Protein 8D3T (pdb70)

B-factor: mean 49.15, std 17.02, range [19.27, 167.58]

InterPro domains:
  IPR008166 Glycosyltransferase family 92 [PF01697] (232-442)

Nearest PDB structures (foldseek):
  8d3t-assembly1_A  TM=9.985E-01  e=8.992E-91  Populus trichocarpa
  7qng-assembly1_A  TM=4.849E-01  e=1.926E-01  Homo sapiens
  8hkq-assembly1_A  TM=5.016E-01  e=3.701E-01  Homo sapiens
  6uea-assembly1_I  TM=3.325E-01  e=2.442E-01  Homo sapiens
  3cm9-assembly1_A  TM=4.339E-01  e=1.015E+00  Homo sapiens

Secondary structure (DSSP, 8-state):
--B---EEE--SS-SEEEEEEEE-SSSEEEEEEEEEPPSSS----SEEEEEEETTS-EEEEEEEEE--S-SSSSSEEEEEEEEE-SS-TTTT---EEEEEEE-S-SS----EEEEEEEE-TT---GGGGSSSPSEEEEEEEEEE-SS--HHHHHHHHHHHHHHH-SSEEEEEEESS---HHHHHHHHHHHHTTSEEEEE-GGGGGGTTSS-HHHHHHHHHHHHTTTTEEEEEE--TTEEEE--TT--HHHHHHHTTT-SEEEEEEEEE-SSEEE--TT--GGGS-HHHH--EEE--SS-----EEEE-GGGEEE--SS--SEESS-EE---TTT-EEEEETT-TT--S-S--EEE-GGGGTS-EEETTEEEEE--TTHHHHHHHHHHHHTTT-/-TTB---EEE--S--SEEEEEEEE-SSSEEEEEEEEEPP-SS----SEEEEEEETTS-EEEEEEEEE--S-SSSSSEEEEEEEEE-SS-TTTT-S-EEEEEEEESSSS-SSEEEEEEEEE-TT---GGGGSSS-S-SEEEEEEEE-SS--HHHHHHHHHHHHHHH-SSEEEEEEESS---HHHHHHHHHHHHTT-EEEEE-GGGGGGTTSS-HHHHHHHHHHHHTTTT-SEEEE--TTEEEE--SS--HHHHHHHTTTEEEEEEEEEEE-SSEEE--TT--GGGS-HHHH--EEE---S-----EEEE-GGGEEE--SSS-SEESSEEE---TTT-EEEEETT-TT--S-S--EEE-GGGGSS-EEETTEEEEE--TTGGGHHHHHHHHHHHH-/-TTB---EEE--S--SEEEEEEEE-SSSEEEEEEEEEPP-SS---SSEEEEEEETTS--EEEEEEEE--S-SSSSSEEEEEEEEE-SS-TTTT---EEEEEEEES-TT-S-EEEEEEEEE-TT---GGGGSSSPS-SEEEEEEEE-SS--HHHHHHHHHHHHHHH-SSEEEEEEESS---HHHHHHHHHHHHTTSEEEEE-GGGGGGTTSS-HHHHHHHHHHHHTTTT-SEEEE--TTEEEE--TT--HHHHHHHTTT-SEEEEEEEEE-SSEEE--TTS-GGGS-HHHH--EEE--SS-----EEEE-GGGEEE--SS--SEESS-EE---TTT-EEEEETT-TT--S-S--EEEPGGGGTS-EEETTEEEEE--TTHHHHHHHHHHHHHHT-/-B---EEE--S--SEEEEEEEE-SSSEEEEEEEEEPP-SS--S-SEEEEEEETTS-EEE-EEEEE--S--SSSSEEEEEEEEE-SS-TTTT---EEEEEEEESSSSTTSEEEEEEEEE-TT---GGGGSSS-S-SEEEEEEEE-SS--HHHHHHHHHHHHHHH-SSEEEEEEESS---HHHHHHHHHHHHTTSEEEEE-GGGGGTTTSS-HHHHHHHHHHHHTTTT-SEEEE--TTEEEE--SS--HHHHHHHTTTEEEEEEEEEEE-SSEEES-TTS-GGGS-HHHH--EEE--SS-----EEEE-GGGEEE--SS--SEESSEEE---TTT-EEEEETT-TT--S-S--EEE-GGGGTS-EEETTEEEEE--TTHHHHHHHHHHHHHHH-

Solvent-accessible surface area: 65461 Å² total; per-residue (Å²): 163,60,138,15,108,21,77,56,53,24,60,16,8,5,4,0,0,22,9,7,18,26,34,2,3,45,50,20,1,2,0,0,0,1,0,10,63,26,35,46,22,67,14,58,55,26,10,72,0,23,1,43,11,105,99,60,71,73,57,149,3,137,30,75,63,16,56,30,12,62,15,34,26,58,19,14,4,0,0,0,0,15,0,46,4,117,66,13,14,0,120,73,42,38,0,2,87,0,15,0,8,0,33,35,5,80,62,69,188,154,60,48,102,12,55,8,29,106,22,115,94,59,66,27,68,97,38,128,39,140,86,120,38,133,38,71,19,2,4,2,2,24,6,9,125,45,86,20,22,24,62,24,0,101,5,0,0,0,1,0,0,80,17,8,21,122,54,2,13,0,0,1,0,1,18,30,0,2,28,106,113,0,108,64,19,0,55,33,1,60,170,64,45,37,5,26,26,0,43,3,107,30,8,69,119,19,81,24,24,9,19,33,53,21,1,3,11,0,0,1,1,10,60,32,23,47,22,1,43,14,2,1,5,7,41,7,21,4,7,0,11,29,32,129,83,30,82,15,139,43,0,13,141,68,8,52,112,53,10,0,0,0,0,38,23,10,21,8,9,10,8,0,0,21,97,38,120,118,49,59,23,112,188,22,16,2,2,23,10,3,9,1,69,14,25,101,122,88,72,112,52,62,68,18,0,0,0,34,1,38,60,0,65,0,0,8,33,62,40,2,138,43,38,106,49,122,48,23,65,154,0,70,108,63,0,67,0,2,29,8,123,77,2,19,101,13,38,42,57,0,5,28,64,93,14,78,94,66,5,111,128,91,79,19,170,37,80,61,55,12,21,36,53,13,37,45,3,62,127,42,4,71,54,0,62,89,48,14,191,128,62,54,81,161,95,52,112,11,123,22,93,44,50,21,66,24,8,7,3,0,1,7,9,7,18,29,35,5,3,59,49,20,2,4,0,0,0,1,0,12,61,4,71,73,19,67,13,106,40,21,12,80,2,41,0,29,14,79,123,57,64,36,61,166,18,124,31,82,63,15,62,28,13,77,22,65,6,61,24,16,4,0,0,0,0,15,0,32,6,117,95,11,9,0,119,96,36,51,0,0,81,0,18,0,21,0,12,12,24,73,73,21,172,103,100,48,91,10,50,7,31,92,19,116,86,54,63,16,63,96,76,122,27,169,79,131,42,121,45,69,20,1,4,2,2,24,6,12,136,45,82,20,21,25,60,24,0,103,6,0,0,0,1,0,0,83,20,8,18,126,54,2,13,1,0,0,0,3,21,32,0,4,22,111,109,0,106,65,16,0,59,37,1,58,186,57,46,36,5,29,23,0,35,4,114,43,6,66,108,15,80,30,23,7,23,32,49,24,1,3,10,0,0,1,1,9,67,34,22,48,17,3,49,15,4,1,6,8,42,6,18,5,7,0,25,34,29,178,75,35,78,15,131,40,0,13,156,76,6,66,119,41,4,1,0,0,1,32,18,10,20,10,10,9,6,0,0,17,95,36,124,99,54,62,21,109,185,21,15,4,2,25,11,2,8,1,70,16,27,95,120,83,76,137,50,72,61,16,1,0,0,36,2,39,58,0,63,0,0,8,38,53,15,3,102,41,38,100,53,115,44,24,58,149,0,67,113,62,0,60,1,2,26,6,112,84,2,12,90,18,39,47,56,1,4,28,66,99,15,87,105,70,5,103,128,84,82,23,171,36,62,64,49,15,20,36,50,16,41,50,4,57,143,44,2,74,57,0,63,69,46,16,155,112,58,55,86,141,112,53,88,11,110,17,90,55,54,22,57,17,8,4,2,0,2,6,9,6,17,30,32,4,2,51,40,24,2,5,0,0,0,1,0,8,28,26,29,41,24,55,13,46,62,30,12,84,0,34,1,35,17,88,113,64,70,62,70,144,2,114,39,100,65,17,67,30,12,64,28,28,24,45,16,12,1,0,0,0,0,17,0,49,4,106,88,17,13,2,140,103,47,35,0,1,69,0,10,0,14,0,45,34,5,63,77,65,209,131,62,40,94,12,53,9,27,100,19,118,100,53,64,29,88,75,73,108,29,122,96,129,37,128,41,72,17,1,4,2,2,24,4,11,123,37,80,21,22,23,64,26,0,106,6,0,0,0,1,0,1,82,19,8,17,127,55,2,14,1,0,1,0,0,17,33,1,0,30,107,112,0,102,63,17,0,60,33,2,59,178,60,42,40,4,48,38,7,40,1,93,24,10,73,106,14,86,22,21,5,19,36,56,23,2,1,10,0,0,0,1,10,67,34,23,38,8,1,51,14,2,1,5,6,40,7,20,5,6,0,28,32,27,173,76,39,82,12,132,44,0,11,164,72,5,63,111,47,6,2,0,0,0,36,22,11,20,8,11,7,8,0,0,11,89,33,121,108,51,78,21,106,199,20,12,3,2,24,9,2,9,0,63,11,30,100,124,87,76,151,64,85,67,19,0,0,0,31,1,47,50,0,67,0,0,8,30,67,51,3,142,41,36,99,51,113,50,26,71,147,1,74,105,67,0,56,0,2,24,6,125,93,2,21,75,14,41,40,55,1,5,32,65,93,15,82,92,68,5,87,135,84,75,20,170,42,83,65,49,11,23,34,55,16,36,48,3,71,141,40,3,79,58,0,51,71,45,10,146,114,63,55,78,175,104,15,102,22,69,55,47,25,68,24,8,4,3,0,1,12,10,6,18,28,30,3,2,52,44,22,2,4,0,0,0,2,0,5,61,8,56,72,19,57,15,102,38,24,13,73,2,13,1,47,10,80,86,68,67,53,68,146,19,160,34,89,58,16,62,30,17,79,12,64,8,58,19,15,0,0,0,0,0,16,0,48,7,104,95,11,21,2,124,100,43,34,0,0,73,0,14,0,15,0,7,7,20,75,63,49,218,86,93,46,99,12,52,9,27,91,18,115,90,55,61,25,70,80,50,130,39,138,87,127,38,127,40,70,17,1,4,2,2,27,4,10,144,36,70,18,21,24,58,25,0,96,6,0,0,0,1,0,1,79,21,8,18,125,53,3,14,0,0,0,0,9,17,34,0,4,28,83,104,0,130,65,16,2,65,41,1,60,189,56,45,37,6,26,46,0,38,3,99,30,14,64,119,13,77,30,27,6,26,33,52,25,2,3,10,0,0,1,1,11,59,32,23,46,21,1,49,17,2,0,7,4,45,8,20,4,7,0,25,28,36,176,69,39,79,15,124,40,0,9,144,67,4,59,141,65,5,1,0,1,0,28,22,16,19,10,10,9,7,0,0,18,93,31,114,117,54,71,20,104,187,22,13,4,2,23,10,2,7,0,69,14,34,102,126,63,64,125,64,71,66,15,1,0,0,36,1,40,53,0,63,0,1,9,40,58,24,4,103,46,42,100,50,144,47,21,64,146,0,66,103,65,0,58,1,2,29,8,107,97,2,30,80,20,35,39,56,1,4,32,69,98,19,81,86,70,4,97,132,94,75,24,168,37,77,62,49,10,16,35,51,16,33,49,5,58,140,38,4,74,56,0,44,64,47,13,142,127,66,51,94

Structure (mmCIF, N/CA/C/O backbone):
data_8D3T
#
_entry.id   8D3T
#
_cell.length_a   70.398
_cell.length_b   83.422
_cell.length_c   94.689
_cell.angle_alpha   76.160
_cell.angle_beta   69.670
_cell.angle_gamma   88.570
#
_symmetry.space_group_name_H-M   'P 1'
#
loop_
_entity.id
_entity.type
_entity.pdbx_description
1 polymer 'Galactan synthase'
2 branched 2-acetamido-2-deoxy-beta-D-glucopyranose-(1-4)-2-acetamido-2-deoxy-beta-D-glucopyranose
3 branched alpha-D-mannopyranose-(1-2)-alpha-D-mannopyranose-(1-2)-alpha-D-mannopyranose-(1-3)-[alpha-D-mannopyranose-(1-6)]beta-D-mannopyranose-(1-4)-2-acetamido-2-deoxy-beta-D-glucopyranose-(1-4)-2-acetamido-2-deoxy-beta-D-glucopyranose
4 branched 2-acetamido-2-deoxy-beta-D-glucopyranose-(1-2)-alpha-D-mannopyranose-(1-3)-[alpha-D-mannopyranose-(1-3)-alpha-D-mannopyranose-(1-6)]beta-D-mannopyranose-(1-4)-2-acetamido-2-deoxy-beta-D-glucopyranose-(1-4)-2-acetamido-2-deoxy-beta-D-glucopyranose
5 non-polymer 2-acetamido-2-deoxy-beta-D-glucopyranose
6 water water
#
loop_
_atom_site.group_PDB
_atom_site.id
_atom_site.type_symbol
_atom_site.label_atom_id
_atom_site.label_alt_id
_atom_site.label_comp_id
_atom_site.label_asym_id
_atom_site.label_entity_id
_atom_site.label_seq_id
_atom_site.pdbx_PDB_ins_code
_atom_site.Cartn_x
_atom_site.Cartn_y
_atom_site.Cartn_z
_atom_site.occupancy
_atom_site.B_iso_or_equiv
_atom_site.auth_seq_id
_atom_site.auth_comp_id
_atom_site.auth_asym_id
_atom_site.auth_atom_id
_atom_site.pdbx_PDB_model_num
ATOM 1 N N . PRO A 1 26 ? -9.52959 -33.25489 8.56833 1.000 91.27581 26 PRO A N 1
ATOM 2 C CA . PRO A 1 26 ? -8.97652 -32.77760 9.84155 1.000 84.84206 26 PRO A CA 1
ATOM 3 C C . PRO A 1 26 ? -7.73131 -31.91153 9.63676 1.000 92.12083 26 PRO A C 1
ATOM 4 O O . PRO A 1 26 ? -7.87149 -30.74173 9.28029 1.000 87.50151 26 PRO A O 1
ATOM 15 N N . ASN A 1 27 ? -6.54091 -32.47102 9.84940 1.000 91.88878 27 ASN A N 1
ATOM 16 C CA . ASN A 1 27 ? -5.29739 -31.73566 9.66489 1.000 84.84022 27 ASN A CA 1
ATOM 17 C C . ASN A 1 27 ? -4.68547 -31.93734 8.28593 1.000 66.32645 27 ASN A C 1
ATOM 18 O O . ASN A 1 27 ? -3.61469 -31.38237 8.01547 1.000 65.18104 27 ASN A O 1
ATOM 29 N N . LYS A 1 28 ? -5.31635 -32.71963 7.41160 1.000 65.80952 28 LYS A N 1
ATOM 30 C CA . LYS A 1 28 ? -4.79642 -32.90743 6.05974 1.000 64.35378 28 LYS A CA 1
ATOM 31 C C . LYS A 1 28 ? -5.09861 -31.64033 5.27210 1.000 62.98031 28 LYS A C 1
ATOM 32 O O . LYS A 1 28 ? -6.23257 -31.40894 4.84519 1.000 67.35116 28 LYS A O 1
ATOM 51 N N . ARG A 1 29 ? -4.07698 -30.81278 5.08277 1.000 59.30584 29 ARG A N 1
ATOM 52 C CA . ARG A 1 29 ? -4.27411 -29.49179 4.51301 1.000 56.39556 29 ARG A CA 1
ATOM 53 C C . ARG A 1 29 ? -4.54386 -29.57696 3.01557 1.000 56.08186 29 ARG A C 1
ATOM 54 O O . ARG A 1 29 ? -4.02733 -30.45066 2.31354 1.000 55.39777 29 ARG A O 1
ATOM 75 N N . ILE A 1 30 ? -5.37180 -28.65314 2.53523 1.000 52.84202 30 ILE A N 1
ATOM 76 C CA . ILE A 1 30 ? -5.80985 -28.61685 1.14824 1.000 51.34994 30 ILE A CA 1
ATOM 77 C C . ILE A 1 30 ? -5.30751 -27.32679 0.51653 1.000 48.79522 30 ILE A C 1
ATOM 78 O O . ILE A 1 30 ? -5.23201 -26.28026 1.16650 1.000 48.69838 30 ILE A O 1
ATOM 94 N N . PHE A 1 31 ? -4.96128 -27.41077 -0.76450 1.000 49.78325 31 PHE A N 1
ATOM 95 C CA . PHE A 1 31 ? -4.50183 -26.26347 -1.54361 1.000 47.90078 31 PHE A CA 1
ATOM 96 C C . PHE A 1 31 ? -5.45304 -26.11409 -2.72582 1.000 48.94874 31 PHE A C 1
ATOM 97 O O . PHE A 1 31 ? -5.32692 -26.82744 -3.72656 1.000 56.55487 31 PHE A O 1
ATOM 114 N N . GLN A 1 32 ? -6.40889 -25.19430 -2.60479 1.000 50.45066 32 GLN A N 1
ATOM 115 C CA . GLN A 1 32 ? -7.44157 -24.99818 -3.61625 1.000 42.04980 32 GLN A CA 1
ATOM 116 C C . GLN A 1 32 ? -6.98586 -23.90227 -4.57409 1.000 39.73401 32 GLN A C 1
ATOM 117 O O . GLN A 1 32 ? -6.84068 -22.74232 -4.17750 1.000 38.60658 32 GLN A O 1
ATOM 131 N N . ALA A 1 33 ? -6.76007 -24.27265 -5.82943 1.000 39.18752 33 ALA A N 1
ATOM 132 C CA . ALA A 1 33 ? -6.33731 -23.32752 -6.85011 1.000 37.16540 33 ALA A CA 1
ATOM 133 C C . ALA A 1 33 ? -7.55027 -22.75214 -7.57091 1.000 37.35664 33 ALA A C 1
ATOM 134 O O . ALA A 1 33 ? -8.57831 -23.41560 -7.72710 1.000 37.76072 33 ALA A O 1
ATOM 141 N N . TYR A 1 34 ? -7.41873 -21.50127 -8.00794 1.000 35.30401 34 TYR A N 1
ATOM 142 C CA . TYR A 1 34 ? -8.49782 -20.80009 -8.68930 1.000 37.57161 34 TYR A CA 1
ATOM 143 C C . TYR A 1 34 ? -7.92411 -19.97792 -9.83133 1.000 32.24469 34 TYR A C 1
ATOM 144 O O . TYR A 1 34 ? -6.94480 -19.24897 -9.64319 1.000 38.20925 34 TYR A O 1
ATOM 162 N N . GLY A 1 35 ? -8.53016 -20.09461 -11.00864 1.000 34.87577 35 GLY A N 1
ATOM 163 C CA . GLY A 1 35 ? -8.24479 -19.20293 -12.11132 1.000 38.14095 35 GLY A CA 1
ATOM 164 C C . GLY A 1 35 ? -7.05555 -19.63033 -12.95223 1.000 39.73014 35 GLY A C 1
ATOM 165 O O . GLY A 1 35 ? -6.30931 -20.55777 -12.63018 1.000 39.66261 35 GLY A O 1
ATOM 169 N N . ASN A 1 36 ? -6.88689 -18.91928 -14.06615 1.000 32.46450 36 ASN A N 1
ATOM 170 C CA . ASN A 1 36 ? -5.78539 -19.13745 -15.00299 1.000 39.92334 36 ASN A CA 1
ATOM 171 C C . ASN A 1 36 ? -5.21534 -17.76815 -15.35964 1.000 38.57407 36 ASN A C 1
ATOM 172 O O . ASN A 1 36 ? -5.76849 -17.06071 -16.20740 1.000 33.08006 36 ASN A O 1
ATOM 183 N N . ALA A 1 37 ? -4.11408 -17.39827 -14.70935 1.000 36.42012 37 ALA A N 1
ATOM 184 C CA . ALA A 1 37 ? -3.49402 -16.09381 -14.89315 1.000 33.24818 37 ALA A CA 1
ATOM 185 C C . ALA A 1 37 ? -2.47615 -16.07311 -16.02442 1.000 35.27419 37 ALA A C 1
ATOM 186 O O . ALA A 1 37 ? -1.94117 -15.00412 -16.33648 1.000 35.93361 37 ALA A O 1
ATOM 193 N N . ALA A 1 38 ? -2.19288 -17.21881 -16.64207 1.000 36.77624 38 ALA A N 1
ATOM 194 C CA . ALA A 1 38 ? -1.23994 -17.27900 -17.74139 1.000 33.24196 38 ALA A CA 1
ATOM 195 C C . ALA A 1 38 ? -1.24726 -18.66328 -18.37396 1.000 35.46510 38 ALA A C 1
ATOM 196 O O . ALA A 1 38 ? -0.73033 -19.62133 -17.78910 1.000 38.33977 38 ALA A O 1
ATOM 203 N N . ALA A 1 39 ? -1.84092 -18.78429 -19.55788 1.000 32.69051 39 ALA A N 1
ATOM 204 C CA . ALA A 1 39 ? -1.79914 -20.04565 -20.27734 1.000 36.56340 39 ALA A CA 1
ATOM 205 C C . ALA A 1 39 ? -0.35210 -20.42652 -20.57296 1.000 33.60467 39 ALA A C 1
ATOM 206 O O . ALA A 1 39 ? 0.55917 -19.59663 -20.52907 1.000 34.87964 39 ALA A O 1
ATOM 213 N N . LEU A 1 40 ? -0.14325 -21.70893 -20.87397 1.000 32.39647 40 LEU A N 1
ATOM 214 C CA . LEU A 1 40 ? 1.19642 -22.16073 -21.23255 1.000 33.72089 40 LEU A CA 1
ATOM 215 C C . LEU A 1 40 ? 1.52005 -21.83155 -22.68391 1.000 34.95454 40 LEU A C 1
ATOM 216 O O . LEU A 1 40 ? 2.64397 -21.42091 -22.99489 1.000 29.73938 40 LEU A O 1
ATOM 232 N N . PHE A 1 41 ? 0.55066 -22.00363 -23.57924 1.000 28.10740 41 PHE A N 1
ATOM 233 C CA . PHE A 1 41 ? 0.74166 -21.71726 -24.99452 1.000 33.45777 41 PHE A CA 1
ATOM 234 C C . PHE A 1 41 ? -0.56072 -21.17983 -25.56180 1.000 36.33869 41 PHE A C 1
ATOM 235 O O . PHE A 1 41 ? -1.63255 -21.72976 -25.28998 1.000 38.73703 41 PHE A O 1
ATOM 252 N N . VAL A 1 42 ? -0.46513 -20.10632 -26.34113 1.000 29.43695 42 VAL A N 1
ATOM 253 C CA . VAL A 1 42 ? -1.60531 -19.52241 -27.03691 1.000 35.46991 42 VAL A CA 1
ATOM 254 C C . VAL A 1 42 ? -1.25650 -19.49870 -28.51645 1.000 33.41168 42 VAL A C 1
ATOM 255 O O . VAL A 1 42 ? -0.42989 -18.68674 -28.95222 1.000 31.80108 42 VAL A O 1
ATOM 268 N N . GLN A 1 43 ? -1.87654 -20.38526 -29.28828 1.000 35.70113 43 GLN A N 1
ATOM 269 C CA . GLN A 1 43 ? -1.60685 -20.46218 -30.71481 1.000 38.23153 43 GLN A CA 1
ATOM 270 C C . GLN A 1 43 ? -2.41617 -19.41746 -31.46758 1.000 32.90511 43 GLN A C 1
ATOM 271 O O . GLN A 1 43 ? -3.60730 -19.22700 -31.20803 1.000 35.23514 43 GLN A O 1
ATOM 285 N N . MET A 1 44 ? -1.75873 -18.73778 -32.40524 1.000 34.99895 44 MET A N 1
ATOM 286 C CA . MET A 1 44 ? -2.44658 -17.89488 -33.37149 1.000 34.82952 44 MET A CA 1
ATOM 287 C C . MET A 1 44 ? -2.44305 -18.47066 -34.77591 1.000 32.65701 44 MET A C 1
ATOM 288 O O . MET A 1 44 ? -3.40964 -18.26712 -35.51516 1.000 31.57492 44 MET A O 1
ATOM 302 N N . GLY A 1 45 ? -1.38901 -19.18385 -35.16038 1.000 31.81770 45 GLY A N 1
ATOM 303 C CA . GLY A 1 45 ? -1.30118 -19.73038 -36.49767 1.000 34.76858 45 GLY A CA 1
ATOM 304 C C . GLY A 1 45 ? -0.25269 -20.81183 -36.64476 1.000 33.50179 45 GLY A C 1
ATOM 305 O O . GLY A 1 45 ? 0.88462 -20.65603 -36.18965 1.000 37.29034 45 GLY A O 1
ATOM 309 N N . ALA A 1 46 ? -0.63598 -21.91862 -37.27205 1.000 34.24929 46 ALA A N 1
ATOM 310 C CA . ALA A 1 46 ? 0.27123 -23.00501 -37.61418 1.000 40.50566 46 ALA A CA 1
ATOM 311 C C . ALA A 1 46 ? 0.38044 -23.06454 -39.13072 1.000 35.81297 46 ALA A C 1
ATOM 312 O O . ALA A 1 46 ? -0.63509 -23.02882 -39.83043 1.000 38.49463 46 ALA A O 1
ATOM 319 N N . TYR A 1 47 ? 1.61611 -23.15006 -39.64583 1.000 37.24573 47 TYR A N 1
ATOM 320 C CA . TYR A 1 47 ? 1.85262 -23.00698 -41.05708 1.000 38.75725 47 TYR A CA 1
ATOM 321 C C . TYR A 1 47 ? 2.89956 -23.95169 -41.61509 1.000 39.43160 47 TYR A C 1
ATOM 322 O O . TYR A 1 47 ? 4.02664 -24.00488 -41.07152 1.000 46.02844 47 TYR A O 1
ATOM 340 N N . ARG A 1 48 ? 2.62311 -24.58264 -42.74720 1.000 40.24954 48 ARG A N 1
ATOM 341 C CA . ARG A 1 48 ? 3.64648 -25.35444 -43.43870 1.000 41.79915 48 ARG A CA 1
ATOM 342 C C . ARG A 1 48 ? 4.58486 -24.39839 -44.16416 1.000 43.88341 48 ARG A C 1
ATOM 343 O O . ARG A 1 48 ? 4.15594 -23.65969 -45.05756 1.000 42.43700 48 ARG A O 1
ATOM 364 N N . GLY A 1 49 ? 5.85612 -24.40517 -43.77812 1.000 43.44752 49 GLY A N 1
ATOM 365 C CA . GLY A 1 49 ? 6.84476 -23.52414 -44.35592 1.000 45.87294 49 GLY A CA 1
ATOM 366 C C . GLY A 1 49 ? 7.64437 -24.10605 -45.49254 1.000 46.63421 49 GLY A C 1
ATOM 367 O O . GLY A 1 49 ? 8.47823 -23.40325 -46.07077 1.000 47.58407 49 GLY A O 1
ATOM 371 N N . GLY A 1 50 ? 7.42147 -25.37012 -45.83650 1.000 49.74460 50 GLY A N 1
ATOM 372 C CA . GLY A 1 50 ? 8.13028 -26.00704 -46.91924 1.000 47.99512 50 GLY A CA 1
ATOM 373 C C . GLY A 1 50 ? 7.82064 -27.48614 -46.97516 1.000 56.03401 50 GLY A C 1
ATOM 374 O O . GLY A 1 50 ? 7.11072 -28.02484 -46.11962 1.000 53.71319 50 GLY A O 1
ATOM 378 N N . PRO A 1 51 ? 8.33800 -28.17439 -47.99417 1.000 62.83706 51 PRO A N 1
ATOM 379 C CA . PRO A 1 51 ? 8.12692 -29.62862 -48.07147 1.000 52.63975 51 PRO A CA 1
ATOM 380 C C . PRO A 1 51 ? 8.44079 -30.36818 -46.78391 1.000 53.30610 51 PRO A C 1
ATOM 381 O O . PRO A 1 51 ? 7.85038 -31.42686 -46.53106 1.000 61.12597 51 PRO A O 1
ATOM 392 N N . THR A 1 52 ? 9.33714 -29.83692 -45.95011 1.000 55.08607 52 THR A N 1
ATOM 393 C CA . THR A 1 52 ? 9.86139 -30.57275 -44.81085 1.000 55.16939 52 THR A CA 1
ATOM 394 C C . THR A 1 52 ? 9.57412 -29.94229 -43.45521 1.000 59.80598 52 THR A C 1
ATOM 395 O O . THR A 1 52 ? 9.79709 -30.60517 -42.43485 1.000 59.36079 52 THR A O 1
ATOM 406 N N . THR A 1 53 ? 9.08803 -28.70415 -43.40401 1.000 50.09982 53 THR A N 1
ATOM 407 C CA . THR A 1 53 ? 9.10130 -27.94312 -42.16411 1.000 48.73245 53 THR A CA 1
ATOM 408 C C . THR A 1 53 ? 7.81578 -27.14608 -41.99265 1.000 52.92721 53 THR A C 1
ATOM 409 O O . THR A 1 53 ? 7.19418 -26.71205 -42.96622 1.000 47.24247 53 THR A O 1
ATOM 420 N N . PHE A 1 54 ? 7.43329 -26.96088 -40.73064 1.000 49.60435 54 PHE A N 1
ATOM 421 C CA . PHE A 1 54 ? 6.27492 -26.17569 -40.33650 1.000 42.18677 54 PHE A CA 1
ATOM 422 C C . PHE A 1 54 ? 6.69964 -25.18611 -39.25764 1.000 52.63848 54 PHE A C 1
ATOM 423 O O . PHE A 1 54 ? 7.79855 -25.27117 -38.70203 1.000 45.26145 54 PHE A O 1
ATOM 440 N N . ALA A 1 55 ? 5.80950 -24.24311 -38.95235 1.000 48.88536 55 ALA A N 1
ATOM 441 C CA . ALA A 1 55 ? 6.02213 -23.30386 -37.86121 1.000 43.38250 55 ALA A CA 1
ATOM 442 C C . ALA A 1 55 ? 4.70240 -23.03586 -37.15923 1.000 36.50027 55 ALA A C 1
ATOM 443 O O . ALA A 1 55 ? 3.65304 -22.94353 -37.80358 1.000 40.49993 55 ALA A O 1
ATOM 450 N N . VAL A 1 56 ? 4.76238 -22.91070 -35.83606 1.000 37.92421 56 VAL A N 1
ATOM 451 C CA . VAL A 1 56 ? 3.60675 -22.57489 -35.01420 1.000 45.43116 56 VAL A CA 1
ATOM 452 C C . VAL A 1 56 ? 3.90837 -21.25533 -34.31965 1.000 37.42001 56 VAL A C 1
ATOM 453 O O . VAL A 1 56 ? 4.86763 -21.16118 -33.54290 1.000 36.40607 56 VAL A O 1
ATOM 466 N N . VAL A 1 57 ? 3.09647 -20.24224 -34.60447 1.000 31.10461 57 VAL A N 1
ATOM 467 C CA . VAL A 1 57 ? 3.28353 -18.89377 -34.08449 1.000 29.61198 57 VAL A CA 1
ATOM 468 C C . VAL A 1 57 ? 2.25258 -18.66206 -32.99076 1.000 33.17669 57 VAL A C 1
ATOM 469 O O . VAL A 1 57 ? 1.05745 -18.90937 -33.19226 1.000 29.36470 57 VAL A O 1
ATOM 482 N N . GLY A 1 58 ? 2.71116 -18.19425 -31.83999 1.000 33.31757 58 GLY A N 1
ATOM 483 C CA . GLY A 1 58 ? 1.80490 -17.95287 -30.74104 1.000 30.50299 58 GLY A CA 1
ATOM 484 C C . GLY A 1 58 ? 2.49344 -17.28520 -29.57674 1.000 31.37401 58 GLY A C 1
ATOM 485 O O . GLY A 1 58 ? 3.54993 -16.66985 -29.72515 1.000 27.74081 58 GLY A O 1
ATOM 489 N N . LEU A 1 59 ? 1.87124 -17.41622 -28.40826 1.000 34.34715 59 LEU A N 1
ATOM 490 C CA . LEU A 1 59 ? 2.35885 -16.82127 -27.17553 1.000 34.21873 59 LEU A CA 1
ATOM 491 C C . LEU A 1 59 ? 2.70571 -17.91888 -26.18266 1.000 33.15937 59 LEU A C 1
ATOM 492 O O . LEU A 1 59 ? 2.13853 -19.01504 -26.22118 1.000 35.98301 59 LEU A O 1
ATOM 508 N N . ALA A 1 60 ? 3.63946 -17.61574 -25.28390 1.000 33.90216 60 ALA A N 1
ATOM 509 C CA . ALA A 1 60 ? 4.10379 -18.58672 -24.30723 1.000 29.08300 60 ALA A CA 1
ATOM 510 C C . ALA A 1 60 ? 4.35319 -17.90438 -22.97325 1.000 28.41549 60 ALA A C 1
ATOM 511 O O . ALA A 1 60 ? 4.80336 -16.75731 -22.92385 1.000 27.88234 60 ALA A O 1
ATOM 518 N N . SER A 1 61 ? 4.04671 -18.61920 -21.89376 1.000 32.23287 61 SER A N 1
ATOM 519 C CA . SER A 1 61 ? 4.41705 -18.17944 -20.55751 1.000 30.72614 61 SER A CA 1
ATOM 520 C C . SER A 1 61 ? 5.85221 -18.60698 -20.28007 1.000 28.95957 61 SER A C 1
ATOM 521 O O . SER A 1 61 ? 6.23377 -19.74610 -20.56407 1.000 33.72533 61 SER A O 1
ATOM 529 N N . LYS A 1 62 ? 6.64445 -17.69938 -19.74126 1.000 29.97465 62 LYS A N 1
ATOM 530 C CA . LYS A 1 62 ? 8.03371 -18.03141 -19.47319 1.000 41.12390 62 LYS A CA 1
ATOM 531 C C . LYS A 1 62 ? 8.15033 -18.86588 -18.19805 1.000 34.49688 62 LYS A C 1
ATOM 532 O O . LYS A 1 62 ? 7.34983 -18.71207 -17.27236 1.000 39.76678 62 LYS A O 1
ATOM 551 N N . PRO A 1 63 ? 9.13352 -19.76256 -18.12917 1.000 37.43142 63 PRO A N 1
ATOM 552 C CA . PRO A 1 63 ? 9.37302 -20.49166 -16.87837 1.000 39.88367 63 PRO A CA 1
ATOM 553 C C . PRO A 1 63 ? 10.06965 -19.60748 -15.85743 1.000 39.06211 63 PRO A C 1
ATOM 554 O O . PRO A 1 63 ? 10.92356 -18.78487 -16.19667 1.000 47.14348 63 PRO A O 1
ATOM 565 N N . ILE A 1 64 ? 9.69610 -19.78483 -14.59311 1.000 39.96666 64 ILE A N 1
ATOM 566 C CA . ILE A 1 64 ? 10.18759 -18.95132 -13.50017 1.000 37.82921 64 ILE A CA 1
ATOM 567 C C . ILE A 1 64 ? 10.94380 -19.86410 -12.54089 1.000 41.86621 64 ILE A C 1
ATOM 568 O O . ILE A 1 64 ? 10.33880 -20.58068 -11.73545 1.000 41.87841 64 ILE A O 1
ATOM 584 N N . HIS A 1 65 ? 12.27079 -19.84230 -12.62843 1.000 42.39101 65 HIS A N 1
ATOM 585 C CA . HIS A 1 65 ? 13.16920 -20.56444 -11.72992 1.000 42.54696 65 HIS A CA 1
ATOM 586 C C . HIS A 1 65 ? 13.01676 -22.07741 -11.81757 1.000 41.69117 65 HIS A C 1
ATOM 587 O O . HIS A 1 65 ? 13.50112 -22.79785 -10.93767 1.000 44.75081 65 HIS A O 1
ATOM 601 N N . VAL A 1 66 ? 12.35985 -22.58183 -12.85586 1.000 42.47010 66 VAL A N 1
ATOM 602 C CA . VAL A 1 66 ? 12.26436 -24.01264 -13.10823 1.000 41.93496 66 VAL A CA 1
ATOM 603 C C . VAL A 1 66 ? 12.81087 -24.27287 -14.50344 1.000 43.96034 66 VAL A C 1
ATOM 604 O O . VAL A 1 66 ? 12.61049 -23.46659 -15.41817 1.000 54.65039 66 VAL A O 1
ATOM 617 N N . PHE A 1 67 ? 13.51281 -25.38945 -14.66204 1.000 43.10101 67 PHE A N 1
ATOM 618 C CA . PHE A 1 67 ? 14.14292 -25.71099 -15.93514 1.000 48.17326 67 PHE A CA 1
ATOM 619 C C . PHE A 1 67 ? 13.11221 -26.34317 -16.86126 1.000 52.52151 67 PHE A C 1
ATOM 620 O O . PHE A 1 67 ? 12.51988 -27.37623 -16.53009 1.000 57.75961 67 PHE A O 1
ATOM 637 N N . ARG A 1 68 ? 12.89538 -25.71834 -18.01363 1.000 51.35856 68 ARG A N 1
ATOM 638 C CA . ARG A 1 68 ? 11.97639 -26.21376 -19.03128 1.000 46.28485 68 ARG A CA 1
ATOM 639 C C . ARG A 1 68 ? 12.79749 -26.58213 -20.26022 1.000 43.27769 68 ARG A C 1
ATOM 640 O O . ARG A 1 68 ? 13.30246 -25.70006 -20.96188 1.000 46.63388 68 ARG A O 1
ATOM 661 N N . LEU A 1 69 ? 12.93727 -27.87900 -20.51424 1.000 42.74304 69 LEU A N 1
ATOM 662 C CA . LEU A 1 69 ? 13.64877 -28.33572 -21.70149 1.000 57.73901 69 LEU A CA 1
ATOM 663 C C . LEU A 1 69 ? 13.26524 -29.77473 -22.02698 1.000 51.82596 69 LEU A C 1
ATOM 664 O O . LEU A 1 69 ? 13.47616 -30.67516 -21.20512 1.000 49.59004 69 LEU A O 1
ATOM 680 N N . PRO A 1 70 ? 12.70579 -30.03706 -23.21640 1.000 55.11289 70 PRO A N 1
ATOM 681 C CA . PRO A 1 70 ? 12.38293 -29.07897 -24.28611 1.000 45.59487 70 PRO A CA 1
ATOM 682 C C . PRO A 1 70 ? 11.16917 -28.22995 -23.94006 1.000 47.82909 70 PRO A C 1
ATOM 683 O O . PRO A 1 70 ? 10.33813 -28.63164 -23.13122 1.000 54.82854 70 PRO A O 1
ATOM 694 N N . TRP A 1 71 ? 11.04642 -27.04046 -24.52938 1.000 48.76569 71 TRP A N 1
ATOM 695 C CA . TRP A 1 71 ? 9.79547 -26.30170 -24.41422 1.000 52.20845 71 TRP A CA 1
ATOM 696 C C . TRP A 1 71 ? 8.67746 -27.01818 -25.15954 1.000 42.89346 71 TRP A C 1
ATOM 697 O O . TRP A 1 71 ? 7.52108 -27.00560 -24.72144 1.000 45.51596 71 TRP A O 1
ATOM 718 N N . TYR A 1 72 ? 9.00511 -27.65258 -26.28548 1.000 45.00178 72 TYR A N 1
ATOM 719 C CA . TYR A 1 72 ? 8.00304 -28.23750 -27.16117 1.000 42.69646 72 TYR A CA 1
ATOM 720 C C . TYR A 1 72 ? 8.52486 -29.52588 -27.78238 1.000 48.23483 72 TYR A C 1
ATOM 721 O O . TYR A 1 72 ? 9.72476 -29.81127 -27.77083 1.000 54.25330 72 TYR A O 1
ATOM 739 N N . LYS A 1 73 ? 7.58831 -30.30201 -28.32441 1.000 53.61430 73 LYS A N 1
ATOM 740 C CA . LYS A 1 73 ? 7.88123 -31.45677 -29.15977 1.000 51.73310 73 LYS A CA 1
ATOM 741 C C . LYS A 1 73 ? 6.85319 -31.49088 -30.27974 1.000 62.28941 73 LYS A C 1
ATOM 742 O O . LYS A 1 73 ? 5.67119 -31.21761 -30.04991 1.000 56.42848 73 LYS A O 1
ATOM 761 N N . CYS A 1 74 ? 7.29852 -31.82521 -31.48660 1.000 59.65317 74 CYS A N 1
ATOM 762 C CA . CYS A 1 74 ? 6.42752 -31.88633 -32.65087 1.000 62.44326 74 CYS A CA 1
ATOM 763 C C . CYS A 1 74 ? 6.30078 -33.32471 -33.13230 1.000 65.42366 74 CYS A C 1
ATOM 764 O O . CYS A 1 74 ? 7.29392 -34.05601 -33.21136 1.000 62.12273 74 CYS A O 1
ATOM 771 N N . GLU A 1 75 ? 5.07045 -33.72310 -33.44454 1.000 62.30653 75 GLU A N 1
ATOM 772 C CA . GLU A 1 75 ? 4.77387 -35.05101 -33.95956 1.000 61.69189 75 GLU A CA 1
ATOM 773 C C . GLU A 1 75 ? 3.72501 -34.92087 -35.05089 1.000 61.08094 75 GLU A C 1
ATOM 774 O O . GLU A 1 75 ? 2.80577 -34.10465 -34.94286 1.000 57.72498 75 GLU A O 1
ATOM 786 N N . TRP A 1 76 ? 3.86910 -35.72091 -36.10348 1.000 73.30518 76 TRP A N 1
ATOM 787 C CA . TRP A 1 76 ? 2.90693 -35.76206 -37.19895 1.000 68.07607 76 TRP A CA 1
ATOM 788 C C . TRP A 1 76 ? 2.18146 -37.10014 -37.14299 1.000 70.99056 76 TRP A C 1
ATOM 789 O O . TRP A 1 76 ? 2.78600 -38.15181 -37.37918 1.000 72.16816 76 TRP A O 1
ATOM 810 N N . ILE A 1 77 ? 0.89296 -37.05836 -36.82524 1.000 59.66197 77 ILE A N 1
ATOM 811 C CA . ILE A 1 77 ? 0.04024 -38.23993 -36.83517 1.000 70.23953 77 ILE A CA 1
ATOM 812 C C . ILE A 1 77 ? -0.65985 -38.26975 -38.18547 1.000 73.75858 77 ILE A C 1
ATOM 813 O O . ILE A 1 77 ? -1.57516 -37.47751 -38.43992 1.000 63.02188 77 ILE A O 1
ATOM 829 N N . SER A 1 78 ? -0.23124 -39.17453 -39.05355 1.000 80.21158 78 SER A N 1
ATOM 830 C CA . SER A 1 78 ? -0.79582 -39.28475 -40.38698 1.000 80.18062 78 SER A CA 1
ATOM 831 C C . SER A 1 78 ? -2.03437 -40.17161 -40.37299 1.000 79.70258 78 SER A C 1
ATOM 832 O O . SER A 1 78 ? -2.22861 -41.00267 -39.48151 1.000 81.46376 78 SER A O 1
ATOM 840 N N . ASN A 1 79 ? -2.88845 -39.97572 -41.37901 1.000 85.98320 79 ASN A N 1
ATOM 841 C CA . ASN A 1 79 ? -4.02045 -40.87019 -41.57944 1.000 80.51978 79 ASN A CA 1
ATOM 842 C C . ASN A 1 79 ? -3.57927 -42.28004 -41.96218 1.000 88.81390 79 ASN A C 1
ATOM 843 O O . ASN A 1 79 ? -4.41058 -43.19470 -41.94367 1.000 92.31039 79 ASN A O 1
ATOM 854 N N . ASN A 1 80 ? -2.29837 -42.47440 -42.30463 1.000 96.88769 80 ASN A N 1
ATOM 855 C CA . ASN A 1 80 ? -1.76133 -43.81156 -42.54615 1.000 83.69537 80 ASN A CA 1
ATOM 856 C C . ASN A 1 80 ? -1.71409 -44.64983 -41.27385 1.000 84.07101 80 ASN A C 1
ATOM 857 O O . ASN A 1 80 ? -1.63594 -45.88141 -41.35763 1.000 84.89219 80 ASN A O 1
ATOM 866 N N . GLY A 1 81 ? -1.73662 -44.01261 -40.10241 1.000 90.10173 81 GLY A N 1
ATOM 867 C CA . GLY A 1 81 ? -1.56095 -44.70722 -38.84217 1.000 95.32496 81 GLY A CA 1
ATOM 868 C C . GLY A 1 81 ? -0.28044 -44.32691 -38.12556 1.000 98.79246 81 GLY A C 1
ATOM 869 O O . GLY A 1 81 ? -0.30118 -43.98036 -36.93937 1.000 83.95830 81 GLY A O 1
ATOM 873 N N . SER A 1 82 ? 0.84304 -44.37619 -38.84210 1.000 97.58493 82 SER A N 1
ATOM 874 C CA . SER A 1 82 ? 2.15690 -44.15229 -38.24948 1.000 90.07302 82 SER A CA 1
ATOM 875 C C . SER A 1 82 ? 2.27273 -42.78832 -37.58068 1.000 90.22214 82 SER A C 1
ATOM 876 O O . SER A 1 82 ? 1.33334 -41.98654 -37.61161 1.000 94.55998 82 SER A O 1
ATOM 884 N N . SER A 1 83 ? 3.42785 -42.52240 -36.97351 1.000 92.99888 83 SER A N 1
ATOM 885 C CA . SER A 1 83 ? 3.69118 -41.24851 -36.31191 1.000 87.10765 83 SER A CA 1
ATOM 886 C C . SER A 1 83 ? 5.19128 -41.00771 -36.33337 1.000 84.96425 83 SER A C 1
ATOM 887 O O . SER A 1 83 ? 5.95551 -41.83099 -35.81946 1.000 72.60509 83 SER A O 1
ATOM 895 N N . ILE A 1 84 ? 5.61119 -39.89121 -36.92277 1.000 71.10252 84 ILE A N 1
ATOM 896 C CA . ILE A 1 84 ? 7.02028 -39.53576 -37.03653 1.000 62.21069 84 ILE A CA 1
ATOM 897 C C . ILE A 1 84 ? 7.28044 -38.30782 -36.17469 1.000 68.63506 84 ILE A C 1
ATOM 898 O O . ILE A 1 84 ? 6.51238 -37.33916 -36.21302 1.000 76.34707 84 ILE A O 1
ATOM 914 N N . ARG A 1 85 ? 8.35703 -38.35475 -35.39780 1.000 67.63419 85 ARG A N 1
ATOM 915 C CA . ARG A 1 85 ? 8.77723 -37.22674 -34.58266 1.000 58.46205 85 ARG A CA 1
ATOM 916 C C . ARG A 1 85 ? 9.65130 -36.28996 -35.40639 1.000 56.78247 85 ARG A C 1
ATOM 917 O O . ARG A 1 85 ? 10.35314 -36.71411 -36.32843 1.000 60.92766 85 ARG A O 1
ATOM 938 N N . ALA A 1 86 ? 9.59986 -35.00617 -35.06612 1.000 52.33873 86 ALA A N 1
ATOM 939 C CA . ALA A 1 86 ? 10.37808 -33.98538 -35.74747 1.000 57.31985 86 ALA A CA 1
ATOM 940 C C . ALA A 1 86 ? 11.30643 -33.28615 -34.76560 1.000 56.38187 86 ALA A C 1
ATOM 941 O O . ALA A 1 86 ? 11.06495 -33.26012 -33.55568 1.000 59.06705 86 ALA A O 1
ATOM 948 N N . LYS A 1 87 ? 12.38302 -32.72135 -35.30607 1.000 63.28784 87 LYS A N 1
ATOM 949 C CA . LYS A 1 87 ? 13.24108 -31.84229 -34.52398 1.000 61.81274 87 LYS A CA 1
ATOM 950 C C . LYS A 1 87 ? 12.49170 -30.54706 -34.24501 1.000 60.94684 87 LYS A C 1
ATOM 951 O O . LYS A 1 87 ? 12.03636 -29.87202 -35.17589 1.000 49.68019 87 LYS A O 1
ATOM 970 N N . ALA A 1 88 ? 12.35052 -30.20600 -32.96709 1.000 51.67306 88 ALA A N 1
ATOM 971 C CA . ALA A 1 88 ? 11.59610 -29.03443 -32.54613 1.000 47.23763 88 ALA A CA 1
ATOM 972 C C . ALA A 1 88 ? 12.51914 -28.05855 -31.83405 1.000 48.44716 88 ALA A C 1
ATOM 973 O O . ALA A 1 88 ? 13.32693 -28.45842 -30.99079 1.000 54.44378 88 ALA A O 1
ATOM 980 N N . TYR A 1 89 ? 12.39620 -26.78009 -32.18206 1.000 47.68169 89 TYR A N 1
ATOM 981 C CA . TYR A 1 89 ? 13.09034 -25.72372 -31.46527 1.000 42.14409 89 TYR A CA 1
ATOM 982 C C . TYR A 1 89 ? 12.25737 -24.45666 -31.56162 1.000 43.98297 89 TYR A C 1
ATOM 983 O O . TYR A 1 89 ? 11.38418 -24.32542 -32.42468 1.000 43.27742 89 TYR A O 1
ATOM 1001 N N . LYS A 1 90 ? 12.53137 -23.52838 -30.65312 1.000 47.77764 90 LYS A N 1
ATOM 1002 C CA . LYS A 1 90 ? 11.74146 -22.31934 -30.49863 1.000 47.57630 90 LYS A CA 1
ATOM 1003 C C . LYS A 1 90 ? 12.60347 -21.09261 -30.75688 1.000 41.20501 90 LYS A C 1
ATOM 1004 O O . LYS A 1 90 ? 13.83531 -21.15790 -30.75955 1.000 42.55502 90 LYS A O 1
ATOM 1023 N N . MET A 1 91 ? 11.93106 -19.96676 -30.97418 1.000 43.35041 91 MET A N 1
ATOM 1024 C CA . MET A 1 91 ? 12.58124 -18.67080 -31.09065 1.000 34.10000 91 MET A CA 1
ATOM 1025 C C . MET A 1 91 ? 11.70221 -17.64052 -30.39741 1.000 33.72533 91 MET A C 1
ATOM 1026 O O . MET A 1 91 ? 10.47943 -17.64782 -30.56254 1.000 38.33227 91 MET A O 1
ATOM 1040 N N . LEU A 1 92 ? 12.33081 -16.76647 -29.60942 1.000 34.00114 92 LEU A N 1
ATOM 1041 C CA . LEU A 1 92 ? 11.63677 -15.75828 -28.81026 1.000 32.05697 92 LEU A CA 1
ATOM 1042 C C . LEU A 1 92 ? 12.06554 -14.38432 -29.31110 1.000 27.95163 92 LEU A C 1
ATOM 1043 O O . LEU A 1 92 ? 12.95090 -13.74428 -28.72250 1.000 32.20778 92 LEU A O 1
ATOM 1059 N N . PRO A 1 93 ? 11.44712 -13.88928 -30.38664 1.000 33.75552 93 PRO A N 1
ATOM 1060 C CA . PRO A 1 93 ? 11.96758 -12.68488 -31.04916 1.000 32.08396 93 PRO A CA 1
ATOM 1061 C C . PRO A 1 93 ? 11.62365 -11.36466 -30.37382 1.000 29.70581 93 PRO A C 1
ATOM 1062 O O . PRO A 1 93 ? 12.21444 -10.34178 -30.74646 1.000 31.76761 93 PRO A O 1
ATOM 1073 N N . ASP A 1 94 ? 10.70666 -11.33229 -29.40837 1.000 26.17801 94 ASP A N 1
ATOM 1074 C CA . ASP A 1 94 ? 10.34944 -10.06824 -28.78064 1.000 29.97623 94 ASP A CA 1
ATOM 1075 C C . ASP A 1 94 ? 11.29703 -9.78452 -27.61272 1.000 26.27441 94 ASP A C 1
ATOM 1076 O O . ASP A 1 94 ? 12.26731 -10.50954 -27.37624 1.000 29.93588 94 ASP A O 1
ATOM 1085 N N . TRP A 1 95 ? 11.01382 -8.71579 -26.86464 1.000 28.00375 95 TRP A N 1
ATOM 1086 C CA . TRP A 1 95 ? 11.93622 -8.25979 -25.83027 1.000 27.82982 95 TRP A CA 1
ATOM 1087 C C . TRP A 1 95 ? 12.23011 -9.34664 -24.80553 1.000 27.98742 95 TRP A C 1
ATOM 1088 O O . TRP A 1 95 ? 13.31674 -9.36346 -24.21692 1.000 27.51872 95 TRP A O 1
ATOM 1109 N N . GLY A 1 96 ? 11.28388 -10.25226 -24.57498 1.000 26.69715 96 GLY A N 1
ATOM 1110 C CA . GLY A 1 96 ? 11.46852 -11.31528 -23.61237 1.000 32.39004 96 GLY A CA 1
ATOM 1111 C C . GLY A 1 96 ? 11.17472 -10.94305 -22.17612 1.000 30.22679 96 GLY A C 1
ATOM 1112 O O . GLY A 1 96 ? 11.33424 -11.79442 -21.29184 1.000 35.35226 96 GLY A O 1
ATOM 1116 N N . TYR A 1 97 ? 10.75732 -9.70851 -21.91154 1.000 31.15985 97 TYR A N 1
ATOM 1117 C CA . TYR A 1 97 ? 10.40552 -9.28962 -20.56312 1.000 29.06205 97 TYR A CA 1
ATOM 1118 C C . TYR A 1 97 ? 9.38115 -8.16830 -20.64765 1.000 26.92675 97 TYR A C 1
ATOM 1119 O O . TYR A 1 97 ? 9.21279 -7.53078 -21.68963 1.000 26.03827 97 TYR A O 1
ATOM 1137 N N . GLY A 1 98 ? 8.69708 -7.93506 -19.53025 1.000 27.79857 98 GLY A N 1
ATOM 1138 C CA . GLY A 1 98 ? 7.72141 -6.87265 -19.43743 1.000 30.11228 98 GLY A CA 1
ATOM 1139 C C . GLY A 1 98 ? 6.29459 -7.26755 -19.74732 1.000 27.13868 98 GLY A C 1
ATOM 1140 O O . GLY A 1 98 ? 5.40085 -6.41695 -19.64301 1.000 34.26112 98 GLY A O 1
ATOM 1144 N N . ARG A 1 99 ? 6.04530 -8.51886 -20.12469 1.000 26.79681 99 ARG A N 1
ATOM 1145 C CA . ARG A 1 99 ? 4.69746 -8.97492 -20.42693 1.000 30.57761 99 ARG A CA 1
ATOM 1146 C C . ARG A 1 99 ? 4.50870 -10.39387 -19.91287 1.000 28.62778 99 ARG A C 1
ATOM 1147 O O . ARG A 1 99 ? 5.46232 -11.17091 -19.82136 1.000 28.00058 99 ARG A O 1
ATOM 1168 N N . VAL A 1 100 ? 3.25659 -10.72118 -19.58232 1.000 27.33046 100 VAL A N 1
ATOM 1169 C CA . VAL A 1 100 ? 2.93186 -12.06711 -19.11693 1.000 29.35215 100 VAL A CA 1
ATOM 1170 C C . VAL A 1 100 ? 3.41021 -13.10477 -20.12229 1.000 28.67423 100 VAL A C 1
ATOM 1171 O O . VAL A 1 100 ? 3.97655 -14.13901 -19.75024 1.000 38.51565 100 VAL A O 1
ATOM 1184 N N . TYR A 1 101 ? 3.18999 -12.84727 -21.40791 1.000 29.39246 101 TYR A N 1
ATOM 1185 C CA . TYR A 1 101 ? 3.54884 -13.77576 -22.46588 1.000 31.05273 101 TYR A CA 1
ATOM 1186 C C . TYR A 1 101 ? 4.70374 -13.22968 -23.29428 1.000 32.09280 101 TYR A C 1
ATOM 1187 O O . TYR A 1 101 ? 4.89225 -12.01532 -23.41018 1.000 31.43898 101 TYR A O 1
ATOM 1205 N N . THR A 1 102 ? 5.47184 -14.14855 -23.86752 1.000 30.52958 102 THR A N 1
ATOM 1206 C CA . THR A 1 102 ? 6.49283 -13.84083 -24.85704 1.000 26.60621 102 THR A CA 1
ATOM 1207 C C . THR A 1 102 ? 6.07648 -14.46330 -26.18188 1.000 30.43719 102 THR A C 1
ATOM 1208 O O . THR A 1 102 ? 5.52886 -15.57082 -26.20985 1.000 32.53628 102 THR A O 1
ATOM 1219 N N . VAL A 1 103 ? 6.31898 -13.74672 -27.27876 1.000 32.10532 103 VAL A N 1
ATOM 1220 C CA . VAL A 1 103 ? 5.99200 -14.28523 -28.59137 1.000 26.02501 103 VAL A CA 1
ATOM 1221 C C . VAL A 1 103 ? 6.93611 -15.43601 -28.90192 1.000 28.86121 103 VAL A C 1
ATOM 1222 O O . VAL A 1 103 ? 8.14497 -15.36183 -28.64050 1.000 33.45953 103 VAL A O 1
ATOM 1235 N N . VAL A 1 104 ? 6.38918 -16.51341 -29.45543 1.000 30.99858 104 VAL A N 1
ATOM 1236 C CA . VAL A 1 104 ? 7.15134 -17.72515 -29.72210 1.000 37.15568 104 VAL A CA 1
ATOM 1237 C C . VAL A 1 104 ? 6.87275 -18.18816 -31.14252 1.000 30.91803 104 VAL A C 1
ATOM 1238 O O . VAL A 1 104 ? 5.74451 -18.08107 -31.63457 1.000 31.05720 104 VAL A O 1
ATOM 1251 N N . VAL A 1 105 ? 7.91033 -18.69849 -31.79974 1.000 31.88369 105 VAL A N 1
ATOM 1252 C CA . VAL A 1 105 ? 7.79009 -19.39215 -33.07498 1.000 34.40346 105 VAL A CA 1
ATOM 1253 C C . VAL A 1 105 ? 8.36994 -20.78406 -32.86673 1.000 40.96153 105 VAL A C 1
ATOM 1254 O O . VAL A 1 105 ? 9.58518 -20.93748 -32.68570 1.000 43.04930 105 VAL A O 1
ATOM 1267 N N . VAL A 1 106 ? 7.50812 -21.79658 -32.87446 1.000 36.52936 106 VAL A N 1
ATOM 1268 C CA . VAL A 1 106 ? 7.93834 -23.18054 -32.71483 1.000 39.08485 106 VAL A CA 1
ATOM 1269 C C . VAL A 1 106 ? 8.19909 -23.76094 -34.09778 1.000 43.11753 106 VAL A C 1
ATOM 1270 O O . VAL A 1 106 ? 7.29594 -23.82346 -34.93753 1.000 43.37283 106 VAL A O 1
ATOM 1283 N N . ASN A 1 107 ? 9.43410 -24.19453 -34.32933 1.000 43.05848 107 ASN A N 1
ATOM 1284 C CA . ASN A 1 107 ? 9.86984 -24.70097 -35.62270 1.000 38.72860 107 ASN A CA 1
ATOM 1285 C C . ASN A 1 107 ? 9.93636 -26.22056 -35.56834 1.000 44.99182 107 ASN A C 1
ATOM 1286 O O . ASN A 1 107 ? 10.72357 -26.78506 -34.80110 1.000 52.72362 107 ASN A O 1
ATOM 1296 N N . CYS A 1 108 ? 9.10972 -26.87725 -36.37929 1.000 51.94076 108 CYS A N 1
ATOM 1297 C CA . CYS A 1 108 ? 9.08133 -28.33178 -36.48409 1.000 54.85250 108 CYS A CA 1
ATOM 1298 C C . CYS A 1 108 ? 9.57503 -28.71543 -37.87342 1.000 57.54950 108 CYS A C 1
ATOM 1299 O O . CYS A 1 108 ? 8.92346 -28.40421 -38.87697 1.000 57.14229 108 CYS A O 1
ATOM 1306 N N . THR A 1 109 ? 10.71956 -29.38874 -37.93079 1.000 56.74534 109 THR A N 1
ATOM 1307 C CA . THR A 1 109 ? 11.31700 -29.82499 -39.18376 1.000 60.34505 109 THR A CA 1
ATOM 1308 C C . THR A 1 109 ? 11.47263 -31.33956 -39.17254 1.000 61.25929 109 THR A C 1
ATOM 1309 O O . THR A 1 109 ? 11.92027 -31.92011 -38.17851 1.000 53.40193 109 THR A O 1
ATOM 1320 N N . PHE A 1 110 ? 11.10017 -31.97224 -40.28422 1.000 63.08316 110 PHE A N 1
ATOM 1321 C CA . PHE A 1 110 ? 11.16438 -33.41679 -40.41935 1.000 51.47991 110 PHE A CA 1
ATOM 1322 C C . PHE A 1 110 ? 12.27946 -33.81580 -41.38272 1.000 63.70504 110 PHE A C 1
ATOM 1323 O O . PHE A 1 110 ? 12.65289 -33.03562 -42.26447 1.000 60.30699 110 PHE A O 1
ATOM 1340 N N . PRO A 1 111 ? 12.83030 -35.02558 -41.24598 1.000 55.16077 111 PRO A N 1
ATOM 1341 C CA . PRO A 1 111 ? 13.84603 -35.46774 -42.21708 1.000 64.97831 111 PRO A CA 1
ATOM 1342 C C . PRO A 1 111 ? 13.27691 -35.66103 -43.60792 1.000 66.58226 111 PRO A C 1
ATOM 1343 O O . PRO A 1 111 ? 14.02390 -35.57216 -44.59081 1.000 67.06088 111 PRO A O 1
ATOM 1354 N N . VAL A 1 112 ? 11.97477 -35.91849 -43.71495 1.000 71.08647 112 VAL A N 1
ATOM 1355 C CA . VAL A 1 112 ? 11.28779 -36.06462 -44.99479 1.000 76.03868 112 VAL A CA 1
ATOM 1356 C C . VAL A 1 112 ? 9.87560 -35.49872 -44.82274 1.000 65.95126 112 VAL A C 1
ATOM 1357 O O . VAL A 1 112 ? 9.33886 -35.49098 -43.72052 1.000 71.95882 112 VAL A O 1
ATOM 1370 N N . ASN A 1 113 ? 9.27651 -35.03592 -45.92862 1.000 77.58830 113 ASN A N 1
ATOM 1371 C CA . ASN A 1 113 ? 7.90275 -34.54609 -45.87561 1.000 74.01816 113 ASN A CA 1
ATOM 1372 C C . ASN A 1 113 ? 7.02502 -35.61364 -45.23374 1.000 65.20093 113 ASN A C 1
ATOM 1373 O O . ASN A 1 113 ? 6.80637 -36.66631 -45.83686 1.000 79.01772 113 ASN A O 1
ATOM 1384 N N . PRO A 1 114 ? 6.52769 -35.38712 -44.01212 1.000 59.26466 114 PRO A N 1
ATOM 1385 C CA . PRO A 1 114 ? 5.71919 -36.42754 -43.33753 1.000 64.47679 114 PRO A CA 1
ATOM 1386 C C . PRO A 1 114 ? 4.43992 -36.70529 -44.04159 1.000 67.10777 114 PRO A C 1
ATOM 1387 O O . PRO A 1 114 ? 3.72542 -37.65743 -43.65941 1.000 63.39340 114 PRO A O 1
ATOM 1398 N N . ASN A 1 115 ? 4.05077 -35.91222 -45.06241 1.000 66.10423 115 ASN A N 1
ATOM 1399 C CA . ASN A 1 115 ? 2.87345 -36.11237 -45.85811 1.000 73.68961 115 ASN A CA 1
ATOM 1400 C C . ASN A 1 115 ? 3.20619 -36.17106 -47.34325 1.000 80.23345 115 ASN A C 1
ATOM 1401 O O . ASN A 1 115 ? 2.56672 -35.64530 -48.19471 1.000 86.58582 115 ASN A O 1
ATOM 1412 N N . GLN A 1 116 ? 4.36296 -36.79180 -47.70965 1.000 77.50389 116 GLN A N 1
ATOM 1413 C CA . GLN A 1 116 ? 4.64609 -37.04793 -49.09543 1.000 84.55316 116 GLN A CA 1
ATOM 1414 C C . GLN A 1 116 ? 3.59470 -37.91684 -49.70624 1.000 81.77497 116 GLN A C 1
ATOM 1415 O O . GLN A 1 116 ? 3.19955 -37.77140 -50.85917 1.000 89.91379 116 GLN A O 1
ATOM 1429 N N . ASP A 1 117 ? 3.05456 -38.83645 -48.85748 1.000 85.09314 117 ASP A N 1
ATOM 1430 C CA . ASP A 1 117 ? 1.96229 -39.72270 -49.24417 1.000 87.77716 117 ASP A CA 1
ATOM 1431 C C . ASP A 1 117 ? 0.73063 -38.94666 -49.67280 1.000 75.79425 117 ASP A C 1
ATOM 1432 O O . ASP A 1 117 ? -0.07821 -39.45203 -50.45910 1.000 77.88555 117 ASP A O 1
ATOM 1441 N N . ASN A 1 118 ? 0.57384 -37.72159 -49.17440 1.000 75.01745 118 ASN A N 1
ATOM 1442 C CA . ASN A 1 118 ? -0.63974 -36.92800 -49.34702 1.000 78.09906 118 ASN A CA 1
ATOM 1443 C C . ASN A 1 118 ? -1.86961 -37.65496 -48.81780 1.000 70.32310 118 ASN A C 1
ATOM 1444 O O . ASN A 1 118 ? -2.99933 -37.33857 -49.20400 1.000 70.86319 118 ASN A O 1
ATOM 1455 N N . ALA A 1 119 ? -1.66300 -38.62994 -47.93316 1.000 71.42445 119 ALA A N 1
ATOM 1456 C CA . ALA A 1 119 ? -2.75436 -39.32971 -47.27197 1.000 73.08828 119 ALA A CA 1
ATOM 1457 C C . ALA A 1 119 ? -3.37598 -38.51269 -46.14856 1.000 75.04453 119 ALA A C 1
ATOM 1458 O O . ALA A 1 119 ? -4.36372 -38.95799 -45.55318 1.000 83.00869 119 ALA A O 1
ATOM 1465 N N . GLY A 1 120 ? -2.82510 -37.34059 -45.84525 1.000 67.82322 120 GLY A N 1
ATOM 1466 C CA . GLY A 1 120 ? -3.35983 -36.49823 -44.79765 1.000 76.84179 120 GLY A CA 1
ATOM 1467 C C . GLY A 1 120 ? -2.73343 -36.77310 -43.44786 1.000 75.29882 120 GLY A C 1
ATOM 1468 O O . GLY A 1 120 ? -1.91851 -37.68084 -43.25865 1.000 84.07617 120 GLY A O 1
ATOM 1472 N N . GLY A 1 121 ? -3.13969 -35.96394 -42.48571 1.000 60.81476 121 GLY A N 1
ATOM 1473 C CA . GLY A 1 121 ? -2.60261 -36.03841 -41.14076 1.000 60.27969 121 GLY A CA 1
ATOM 1474 C C . GLY A 1 121 ? -2.57678 -34.66602 -40.50693 1.000 57.34280 121 GLY A C 1
ATOM 1475 O O . GLY A 1 121 ? -2.76791 -33.64360 -41.16061 1.000 59.38513 121 GLY A O 1
ATOM 1479 N N . ARG A 1 122 ? -2.32966 -34.65782 -39.19885 1.000 57.46455 122 ARG A N 1
ATOM 1480 C CA . ARG A 1 122 ? -2.32284 -33.42382 -38.42553 1.000 63.36807 122 ARG A CA 1
ATOM 1481 C C . ARG A 1 122 ? -1.01565 -33.28991 -37.66107 1.000 57.37980 122 ARG A C 1
ATOM 1482 O O . ARG A 1 122 ? -0.44558 -34.28191 -37.19833 1.000 62.38516 122 ARG A O 1
ATOM 1503 N N . LEU A 1 123 ? -0.54807 -32.04975 -37.53592 1.000 56.61751 123 LEU A N 1
ATOM 1504 C CA . LEU A 1 123 ? 0.69059 -31.74080 -36.83222 1.000 57.10653 123 LEU A CA 1
ATOM 1505 C C . LEU A 1 123 ? 0.36625 -31.50472 -35.36200 1.000 55.61213 123 LEU A C 1
ATOM 1506 O O . LEU A 1 123 ? -0.27950 -30.51112 -35.01209 1.000 49.62646 123 LEU A O 1
ATOM 1522 N N . MET A 1 124 ? 0.81133 -32.41714 -34.50637 1.000 64.67302 124 MET A N 1
ATOM 1523 C CA . MET A 1 124 ? 0.60876 -32.29119 -33.07225 1.000 55.92022 124 MET A CA 1
ATOM 1524 C C . MET A 1 124 ? 1.78938 -31.56327 -32.44929 1.000 59.32844 124 MET A C 1
ATOM 1525 O O . MET A 1 124 ? 2.93681 -31.74103 -32.86823 1.000 58.34796 124 MET A O 1
ATOM 1539 N N . LEU A 1 125 ? 1.50131 -30.74717 -31.43897 1.000 61.28459 125 LEU A N 1
ATOM 1540 C CA . LEU A 1 125 ? 2.52670 -30.00723 -30.71548 1.000 56.55913 125 LEU A CA 1
ATOM 1541 C C . LEU A 1 125 ? 2.33609 -30.23703 -29.22538 1.000 54.28891 125 LEU A C 1
ATOM 1542 O O . LEU A 1 125 ? 1.25914 -29.96445 -28.68493 1.000 58.98590 125 LEU A O 1
ATOM 1558 N N . ASN A 1 126 ? 3.37415 -30.74907 -28.57114 1.000 57.61371 126 ASN A N 1
ATOM 1559 C CA . ASN A 1 126 ? 3.40162 -30.85531 -27.12058 1.000 57.13500 126 ASN A CA 1
ATOM 1560 C C . ASN A 1 126 ? 4.05914 -29.61114 -26.53784 1.000 46.96529 126 ASN A C 1
ATOM 1561 O O . ASN A 1 126 ? 5.04328 -29.10375 -27.08357 1.000 47.32474 126 ASN A O 1
ATOM 1572 N N . ALA A 1 127 ? 3.50465 -29.11660 -25.43421 1.000 48.00096 127 ALA A N 1
ATOM 1573 C CA . ALA A 1 127 ? 4.03827 -27.95320 -24.73554 1.000 42.34841 127 ALA A CA 1
ATOM 1574 C C . ALA A 1 127 ? 4.20420 -28.30370 -23.26608 1.000 44.59042 127 ALA A C 1
ATOM 1575 O O . ALA A 1 127 ? 3.26809 -28.81180 -22.63982 1.000 43.14685 127 ALA A O 1
ATOM 1582 N N . TYR A 1 128 ? 5.38293 -28.02251 -22.71702 1.000 41.99876 128 TYR A N 1
ATOM 1583 C CA . TYR A 1 128 ? 5.74982 -28.47083 -21.38241 1.000 37.24696 128 TYR A CA 1
ATOM 1584 C C . TYR A 1 128 ? 5.91864 -27.29866 -20.42644 1.000 37.56686 128 TYR A C 1
ATOM 1585 O O . TYR A 1 128 ? 6.31942 -26.19984 -20.81770 1.000 38.92290 128 TYR A O 1
ATOM 1603 N N . TYR A 1 129 ? 5.60512 -27.55916 -19.15571 1.000 36.58174 129 TYR A N 1
ATOM 1604 C CA . TYR A 1 129 ? 5.77641 -26.55659 -18.11128 1.000 42.15746 129 TYR A CA 1
ATOM 1605 C C . TYR A 1 129 ? 7.21575 -26.52362 -17.61173 1.000 47.69833 129 TYR A C 1
ATOM 1606 O O . TYR A 1 129 ? 7.85318 -25.46476 -17.60168 1.000 45.58887 129 TYR A O 1
ATOM 1624 N N . ASP A 1 130 ? 7.74216 -27.67037 -17.19444 1.000 41.71889 130 ASP A N 1
ATOM 1625 C CA . ASP A 1 130 ? 9.13356 -27.76780 -16.77021 1.000 52.34538 130 ASP A CA 1
ATOM 1626 C C . ASP A 1 130 ? 9.49048 -29.24136 -16.63459 1.000 46.74089 130 ASP A C 1
ATOM 1627 O O . ASP A 1 130 ? 8.63659 -30.12383 -16.75469 1.000 49.31949 130 ASP A O 1
ATOM 1636 N N . GLU A 1 131 ? 10.77503 -29.49393 -16.37610 1.000 48.07831 131 GLU A N 1
ATOM 1637 C CA . GLU A 1 131 ? 11.25202 -30.86694 -16.27054 1.000 55.65175 131 GLU A CA 1
ATOM 1638 C C . GLU A 1 131 ? 10.64397 -31.58813 -15.07415 1.000 55.81303 131 GLU A C 1
ATOM 1639 O O . GLU A 1 131 ? 10.40199 -32.79849 -15.14216 1.000 53.30652 131 GLU A O 1
ATOM 1651 N N . SER A 1 132 ? 10.38462 -30.87017 -13.97920 1.000 64.06959 132 SER A N 1
ATOM 1652 C CA . SER A 1 132 ? 9.90413 -31.51990 -12.76403 1.000 65.16366 132 SER A CA 1
ATOM 1653 C C . SER A 1 132 ? 8.52806 -32.13997 -12.97656 1.000 65.84199 132 SER A C 1
ATOM 1654 O O . SER A 1 132 ? 8.30765 -33.31486 -12.65898 1.000 72.55327 132 SER A O 1
ATOM 1662 N N . GLN A 1 133 ? 7.58578 -31.36647 -13.50815 1.000 65.05790 133 GLN A N 1
ATOM 1663 C CA . GLN A 1 133 ? 6.24080 -31.87362 -13.73631 1.000 75.47608 133 GLN A CA 1
ATOM 1664 C C . GLN A 1 133 ? 6.21983 -32.77478 -14.96352 1.000 74.17512 133 GLN A C 1
ATOM 1665 O O . GLN A 1 133 ? 6.90708 -32.51644 -15.95598 1.000 69.16912 133 GLN A O 1
ATOM 1679 N N . ARG A 1 134 ? 5.42170 -33.84024 -14.88880 1.000 71.69325 134 ARG A N 1
ATOM 1680 C CA . ARG A 1 134 ? 5.42808 -34.87225 -15.91797 1.000 80.19497 134 ARG A CA 1
ATOM 1681 C C . ARG A 1 134 ? 4.42173 -34.60369 -17.03180 1.000 77.78380 134 ARG A C 1
ATOM 1682 O O . ARG A 1 134 ? 4.74706 -34.78640 -18.20908 1.000 76.45129 134 ARG A O 1
ATOM 1703 N N . LYS A 1 135 ? 3.20845 -34.17592 -16.69274 1.000 66.89508 135 LYS A N 1
ATOM 1704 C CA . LYS A 1 135 ? 2.18989 -33.96306 -17.71056 1.000 69.30587 135 LYS A CA 1
ATOM 1705 C C . LYS A 1 135 ? 2.37716 -32.60311 -18.38004 1.000 64.03627 135 LYS A C 1
ATOM 1706 O O . LYS A 1 135 ? 3.06408 -31.71093 -17.87285 1.000 54.60676 135 LYS A O 1
ATOM 1725 N N . TYR A 1 136 ? 1.74172 -32.45876 -19.53637 1.000 63.25281 136 TYR A N 1
ATOM 1726 C CA . TYR A 1 136 ? 2.01043 -31.36969 -20.46213 1.000 54.06459 136 TYR A CA 1
ATOM 1727 C C . TYR A 1 136 ? 0.70877 -31.03824 -21.18473 1.000 55.51058 136 TYR A C 1
ATOM 1728 O O . TYR A 1 136 ? -0.37614 -31.43647 -20.74676 1.000 57.75323 136 TYR A O 1
ATOM 1746 N N . GLU A 1 137 ? 0.81052 -30.30823 -22.29387 1.000 45.21897 137 GLU A N 1
ATOM 1747 C CA . GLU A 1 137 ? -0.33085 -29.98497 -23.13913 1.000 43.24166 137 GLU A CA 1
ATOM 1748 C C . GLU A 1 137 ? -0.03784 -30.44298 -24.55994 1.000 47.82476 137 GLU A C 1
ATOM 1749 O O . GLU A 1 137 ? 0.99712 -30.08418 -25.12979 1.000 52.59264 137 GLU A O 1
ATOM 1761 N N . LYS A 1 138 ? -0.94628 -31.23721 -25.12583 1.000 47.92682 138 LYS A N 1
ATOM 1762 C CA . LYS A 1 138 ? -0.82702 -31.71694 -26.49666 1.000 55.03771 138 LYS A CA 1
ATOM 1763 C C . LYS A 1 138 ? -2.08936 -31.34795 -27.26002 1.000 45.49529 138 LYS A C 1
ATOM 1764 O O . LYS A 1 138 ? -3.20162 -31.58770 -26.77831 1.000 47.83390 138 LYS A O 1
ATOM 1783 N N . PHE A 1 139 ? -1.91612 -30.77452 -28.44881 1.000 48.22671 139 PHE A N 1
ATOM 1784 C CA . PHE A 1 139 ? -3.03739 -30.29569 -29.24278 1.000 49.69297 139 PHE A CA 1
ATOM 1785 C C . PHE A 1 139 ? -2.67348 -30.37421 -30.71892 1.000 60.72740 139 PHE A C 1
ATOM 1786 O O . PHE A 1 139 ? -1.52525 -30.64098 -31.08406 1.000 52.47354 139 PHE A O 1
ATOM 1803 N N . THR A 1 140 ? -3.67193 -30.13549 -31.56863 1.000 57.23688 140 THR A N 1
ATOM 1804 C CA . THR A 1 140 ? -3.48867 -30.15104 -33.01735 1.000 50.39765 140 THR A CA 1
ATOM 1805 C C . THR A 1 140 ? -3.14363 -28.74033 -33.48025 1.000 42.31194 140 THR A C 1
ATOM 1806 O O . THR A 1 140 ? -3.98035 -27.83341 -33.40693 1.000 50.78150 140 THR A O 1
ATOM 1817 N N . ALA A 1 141 ? -1.91263 -28.55206 -33.96023 1.000 42.56544 141 ALA A N 1
ATOM 1818 C CA . ALA A 1 141 ? -1.51919 -27.24922 -34.48660 1.000 50.37528 141 ALA A CA 1
ATOM 1819 C C . ALA A 1 141 ? -2.13327 -26.99968 -35.85848 1.000 50.17463 141 ALA A C 1
ATOM 1820 O O . ALA A 1 141 ? -2.63460 -25.90197 -36.12615 1.000 43.83433 141 ALA A O 1
ATOM 1827 N N . LEU A 1 142 ? -2.10327 -28.00019 -36.73666 1.000 54.81357 142 LEU A N 1
ATOM 1828 C CA . LEU A 1 142 ? -2.76542 -27.90792 -38.02865 1.000 55.82378 142 LEU A CA 1
ATOM 1829 C C . LEU A 1 142 ? -3.10811 -29.31086 -38.50541 1.000 55.68404 142 LEU A C 1
ATOM 1830 O O . LEU A 1 142 ? -2.60057 -30.31059 -37.99026 1.000 53.43083 142 LEU A O 1
ATOM 1846 N N . GLU A 1 143 ? -3.97562 -29.37016 -39.51226 1.000 59.99936 143 GLU A N 1
ATOM 1847 C CA . GLU A 1 143 ? -4.38149 -30.62265 -40.12971 1.000 58.38885 143 GLU A CA 1
ATOM 1848 C C . GLU A 1 143 ? -4.36930 -30.44597 -41.63862 1.000 57.25945 143 GLU A C 1
ATOM 1849 O O . GLU A 1 143 ? -4.79030 -29.40546 -42.15301 1.000 59.18860 143 GLU A O 1
ATOM 1861 N N . GLU A 1 144 ? -3.87542 -31.46088 -42.34317 1.000 66.35990 144 GLU A N 1
ATOM 1862 C CA . GLU A 1 144 ? -3.82917 -31.46798 -43.80082 1.000 59.08652 144 GLU A CA 1
ATOM 1863 C C . GLU A 1 144 ? -4.74146 -32.58330 -44.29213 1.000 63.59171 144 GLU A C 1
ATOM 1864 O O . GLU A 1 144 ? -4.43510 -33.76651 -44.11445 1.000 62.72180 144 GLU A O 1
ATOM 1876 N N . LEU A 1 145 ? -5.86958 -32.20517 -44.89526 1.000 64.40609 145 LEU A N 1
ATOM 1877 C CA . LEU A 1 145 ? -6.77758 -33.19007 -45.45222 1.000 66.91624 145 LEU A CA 1
ATOM 1878 C C . LEU A 1 145 ? -6.07580 -33.96610 -46.56476 1.000 67.83305 145 LEU A C 1
ATOM 1879 O O . LEU A 1 145 ? -5.08509 -33.49947 -47.13200 1.000 67.52696 145 LEU A O 1
ATOM 1895 N N . PRO A 1 146 ? -6.57218 -35.15683 -46.89549 1.000 62.06675 146 PRO A N 1
ATOM 1896 C CA . PRO A 1 146 ? -5.93655 -35.93907 -47.96440 1.000 66.53944 146 PRO A CA 1
ATOM 1897 C C . PRO A 1 146 ? -5.97714 -35.19566 -49.29170 1.000 63.52262 146 PRO A C 1
ATOM 1898 O O . PRO A 1 146 ? -7.01094 -34.65251 -49.68958 1.000 62.51111 146 PRO A O 1
ATOM 1909 N N . GLY A 1 147 ? -4.83490 -35.16843 -49.97325 1.000 62.62662 147 GLY A N 1
ATOM 1910 C CA . GLY A 1 147 ? -4.76003 -34.57362 -51.29089 1.000 63.28286 147 GLY A CA 1
ATOM 1911 C C . GLY A 1 147 ? -4.71594 -33.06484 -51.32416 1.000 72.39596 147 GLY A C 1
ATOM 1912 O O . GLY A 1 147 ? -5.00490 -32.47550 -52.37117 1.000 87.09182 147 GLY A O 1
ATOM 1916 N N . SER A 1 148 ? -4.36126 -32.41425 -50.21550 1.000 59.56683 148 SER A N 1
ATOM 1917 C CA . SER A 1 148 ? -4.27547 -30.96013 -50.18247 1.000 58.55883 148 SER A CA 1
ATOM 1918 C C . SER A 1 148 ? -2.85880 -30.43510 -50.36713 1.000 57.08937 148 SER A C 1
ATOM 1919 O O . SER A 1 148 ? -2.69300 -29.26126 -50.71527 1.000 81.44914 148 SER A O 1
ATOM 1927 N N . TYR A 1 149 ? -1.84219 -31.26287 -50.14392 1.000 69.92549 149 TYR A N 1
ATOM 1928 C CA . TYR A 1 149 ? -0.46813 -30.80127 -50.27742 1.000 64.67742 149 TYR A CA 1
ATOM 1929 C C . TYR A 1 149 ? -0.11216 -30.62775 -51.74890 1.000 68.17472 149 TYR A C 1
ATOM 1930 O O . TYR A 1 149 ? -0.38717 -31.50286 -52.57447 1.000 67.48443 149 TYR A O 1
ATOM 1948 N N . ASN A 1 150 ? 0.51253 -29.49590 -52.07093 1.000 74.19737 150 ASN A N 1
ATOM 1949 C CA . ASN A 1 150 ? 0.84822 -29.12611 -53.44959 1.000 69.82976 150 ASN A CA 1
ATOM 1950 C C . ASN A 1 150 ? 2.25431 -28.52882 -53.40515 1.000 70.80036 150 ASN A C 1
ATOM 1951 O O . ASN A 1 150 ? 2.42699 -27.33246 -53.15497 1.000 76.64548 150 ASN A O 1
ATOM 1962 N N . GLU A 1 151 ? 3.25543 -29.37904 -53.65441 1.000 67.18368 151 GLU A N 1
ATOM 1963 C CA . GLU A 1 151 ? 4.64899 -28.95900 -53.53164 1.000 73.92051 151 GLU A CA 1
ATOM 1964 C C . GLU A 1 151 ? 4.95580 -27.74122 -54.39263 1.000 73.05039 151 GLU A C 1
ATOM 1965 O O . GLU A 1 151 ? 5.79595 -26.91487 -54.01780 1.000 76.02998 151 GLU A O 1
ATOM 1977 N N . SER A 1 152 ? 4.29036 -27.60534 -55.54087 1.000 70.00983 152 SER A N 1
ATOM 1978 C CA . SER A 1 152 ? 4.59422 -26.50853 -56.45284 1.000 78.87109 152 SER A CA 1
ATOM 1979 C C . SER A 1 152 ? 4.35266 -25.13608 -55.83723 1.000 74.10481 152 SER A C 1
ATOM 1980 O O . SER A 1 152 ? 4.73377 -24.13027 -56.44790 1.000 71.62878 152 SER A O 1
ATOM 1988 N N . LYS A 1 153 ? 3.73145 -25.05763 -54.65942 1.000 73.73549 153 LYS A N 1
ATOM 1989 C CA . LYS A 1 153 ? 3.56559 -23.77181 -53.99436 1.000 74.04762 153 LYS A CA 1
ATOM 1990 C C . LYS A 1 153 ? 4.82749 -23.32219 -53.26763 1.000 59.40020 153 LYS A C 1
ATOM 1991 O O . LYS A 1 153 ? 4.85610 -22.20259 -52.74502 1.000 54.66810 153 LYS A O 1
ATOM 2010 N N . PHE A 1 154 ? 5.86351 -24.16055 -53.21577 1.000 71.32474 154 PHE A N 1
ATOM 2011 C CA . PHE A 1 154 ? 7.15496 -23.79184 -52.65084 1.000 66.72550 154 PHE A CA 1
ATOM 2012 C C . PHE A 1 154 ? 8.22243 -23.66587 -53.73554 1.000 68.87061 154 PHE A C 1
ATOM 2013 O O . PHE A 1 154 ? 9.41403 -23.83801 -53.46974 1.000 79.00208 154 PHE A O 1
ATOM 2030 N N . ARG A 1 155 ? 7.80330 -23.36749 -54.96399 1.000 66.03900 155 ARG A N 1
ATOM 2031 C CA . ARG A 1 155 ? 8.70978 -23.14136 -56.07929 1.000 71.88889 155 ARG A CA 1
ATOM 2032 C C . ARG A 1 155 ? 8.10802 -22.06896 -56.97145 1.000 72.84407 155 ARG A C 1
ATOM 2033 O O . ARG A 1 155 ? 6.87894 -21.94834 -57.04477 1.000 71.31881 155 ARG A O 1
ATOM 2054 N N . PRO A 1 156 ? 8.93258 -21.27566 -57.65110 1.000 71.27496 156 PRO A N 1
ATOM 2055 C CA . PRO A 1 156 ? 8.39606 -20.20974 -58.50908 1.000 66.48463 156 PRO A CA 1
ATOM 2056 C C . PRO A 1 156 ? 7.57726 -20.78065 -59.65245 1.000 65.06147 156 PRO A C 1
ATOM 2057 O O . PRO A 1 156 ? 7.75153 -21.94845 -60.03224 1.000 64.83706 156 PRO A O 1
ATOM 2068 N N . PRO A 1 157 ? 6.66941 -19.98490 -60.23414 1.000 63.18660 157 PRO A N 1
ATOM 2069 C CA . PRO A 1 157 ? 6.33859 -18.59804 -59.86630 1.000 64.46484 157 PRO A CA 1
ATOM 2070 C C . PRO A 1 157 ? 5.48615 -18.52896 -58.60559 1.000 65.24751 157 PRO A C 1
ATOM 2071 O O . PRO A 1 157 ? 4.70725 -19.43417 -58.32017 1.000 68.15163 157 PRO A O 1
ATOM 2082 N N . TYR A 1 158 ? 5.62659 -17.46151 -57.82857 1.000 58.57456 158 TYR A N 1
ATOM 2083 C CA . TYR A 1 158 ? 4.81830 -17.24325 -56.63985 1.000 57.83807 158 TYR A CA 1
ATOM 2084 C C . TYR A 1 158 ? 3.64812 -16.32108 -56.96792 1.000 55.32491 158 TYR A C 1
ATOM 2085 O O . TYR A 1 158 ? 3.58272 -15.70711 -58.03597 1.000 53.61569 158 TYR A O 1
ATOM 2103 N N . GLN A 1 159 ? 2.71061 -16.23563 -56.02380 1.000 48.19416 159 GLN A N 1
ATOM 2104 C CA . GLN A 1 159 ? 1.47388 -15.49871 -56.26898 1.000 53.61474 159 GLN A CA 1
ATOM 2105 C C . GLN A 1 159 ? 1.75854 -14.04067 -56.60361 1.000 54.14158 159 GLN A C 1
ATOM 2106 O O . GLN A 1 159 ? 1.29611 -13.52296 -57.62760 1.000 52.78771 159 GLN A O 1
ATOM 2120 N N . TYR A 1 160 ? 2.51763 -13.36167 -55.75089 1.000 47.94777 160 TYR A N 1
ATOM 2121 C CA . TYR A 1 160 ? 2.88161 -11.96938 -55.94896 1.000 51.39718 160 TYR A CA 1
ATOM 2122 C C . TYR A 1 160 ? 4.39805 -11.83264 -55.94816 1.000 49.04649 160 TYR A C 1
ATOM 2123 O O . TYR A 1 160 ? 5.13045 -12.74741 -55.56115 1.000 46.50033 160 TYR A O 1
ATOM 2141 N N . GLU A 1 161 ? 4.86694 -10.67093 -56.40224 1.000 51.12670 161 GLU A N 1
ATOM 2142 C CA . GLU A 1 161 ? 6.28488 -10.34980 -56.29846 1.000 51.83355 161 GLU A CA 1
ATOM 2143 C C . GLU A 1 161 ? 6.60885 -9.75369 -54.93571 1.000 50.14254 161 GLU A C 1
ATOM 2144 O O . GLU A 1 161 ? 7.66487 -10.04067 -54.36133 1.000 47.08541 161 GLU A O 1
ATOM 2156 N N . TYR A 1 162 ? 5.70977 -8.92789 -54.40852 1.000 43.95460 162 TYR A N 1
ATOM 2157 C CA . TYR A 1 162 ? 5.89127 -8.26662 -53.12694 1.000 37.86648 162 TYR A CA 1
ATOM 2158 C C . TYR A 1 162 ? 4.63130 -8.43617 -52.29451 1.000 34.62681 162 TYR A C 1
ATOM 2159 O O . TYR A 1 162 ? 3.51875 -8.43822 -52.82924 1.000 44.85133 162 TYR A O 1
ATOM 2177 N N . LEU A 1 163 ? 4.81025 -8.58512 -50.98727 1.000 39.85821 163 LEU A N 1
ATOM 2178 C CA . LEU A 1 163 ? 3.69986 -8.65094 -50.05006 1.000 37.21552 163 LEU A CA 1
ATOM 2179 C C . LEU A 1 163 ? 3.95902 -7.67563 -48.91493 1.000 31.84259 163 LEU A C 1
ATOM 2180 O O . LEU A 1 163 ? 5.09368 -7.54283 -48.44641 1.000 39.25414 163 LEU A O 1
ATOM 2196 N N . TYR A 1 164 ? 2.90798 -6.98935 -48.48203 1.000 36.70186 164 TYR A N 1
ATOM 2197 C CA . TYR A 1 164 ? 2.98192 -6.05110 -47.37221 1.000 34.99183 164 TYR A CA 1
ATOM 2198 C C . TYR A 1 164 ? 2.33660 -6.67798 -46.14510 1.000 33.42847 164 TYR A C 1
ATOM 2199 O O . TYR A 1 164 ? 1.20283 -7.16551 -46.21610 1.000 30.28921 164 TYR A O 1
ATOM 2217 N N . CYS A 1 165 ? 3.06295 -6.67187 -45.02914 1.000 32.59039 165 CYS A N 1
ATOM 2218 C CA . CYS A 1 165 ? 2.58961 -7.21829 -43.75967 1.000 30.99418 165 CYS A CA 1
ATOM 2219 C C . CYS A 1 165 ? 2.37516 -6.04993 -42.80375 1.000 31.80081 165 CYS A C 1
ATOM 2220 O O . CYS A 1 165 ? 3.33340 -5.51162 -42.24193 1.000 30.65650 165 CYS A O 1
ATOM 2227 N N . GLY A 1 166 ? 1.11614 -5.66311 -42.62065 1.000 30.59985 166 GLY A N 1
ATOM 2228 C CA . GLY A 1 166 ? 0.80357 -4.52814 -41.78322 1.000 30.98370 166 GLY A CA 1
ATOM 2229 C C . GLY A 1 166 ? 0.87346 -4.84749 -40.30467 1.000 32.17815 166 GLY A C 1
ATOM 2230 O O . GLY A 1 166 ? 1.03336 -5.99282 -39.88490 1.000 31.96636 166 GLY A O 1
ATOM 2234 N N . SER A 1 167 ? 0.74387 -3.79288 -39.50625 1.000 29.21628 167 SER A N 1
ATOM 2235 C CA . SER A 1 167 ? 0.76673 -3.90326 -38.05901 1.000 29.90805 167 SER A CA 1
ATOM 2236 C C . SER A 1 167 ? -0.62752 -4.23246 -37.52699 1.000 32.31250 167 SER A C 1
ATOM 2237 O O . SER A 1 167 ? -1.61177 -4.28845 -38.26669 1.000 29.99490 167 SER A O 1
ATOM 2245 N N . SER A 1 168 ? -0.70464 -4.45584 -36.21679 1.000 26.16746 168 SER A N 1
ATOM 2246 C CA . SER A 1 168 ? -1.98698 -4.60941 -35.53560 1.000 34.69542 168 SER A CA 1
ATOM 2247 C C . SER A 1 168 ? -2.67142 -3.24980 -35.46862 1.000 34.65445 168 SER A C 1
ATOM 2248 O O . SER A 1 168 ? -2.18805 -2.33630 -34.79310 1.000 38.04492 168 SER A O 1
ATOM 2256 N N . LEU A 1 169 ? -3.79358 -3.10830 -36.17091 1.000 30.97031 169 LEU A N 1
ATOM 2257 C CA . LEU A 1 169 ? -4.48660 -1.82987 -36.28343 1.000 35.39255 169 LEU A CA 1
ATOM 2258 C C . LEU A 1 169 ? -5.47763 -1.67191 -35.13375 1.000 34.69920 169 LEU A C 1
ATOM 2259 O O . LEU A 1 169 ? -6.39189 -2.48976 -34.97813 1.000 33.50019 169 LEU A O 1
ATOM 2275 N N . TYR A 1 170 ? -5.29567 -0.62000 -34.33564 1.000 37.00961 170 TYR A N 1
ATOM 2276 C CA . TYR A 1 170 ? -6.20290 -0.31775 -33.23597 1.000 38.97880 170 TYR A CA 1
ATOM 2277 C C . TYR A 1 170 ? -6.29964 1.19297 -33.06865 1.000 37.12698 170 TYR A C 1
ATOM 2278 O O . TYR A 1 170 ? -5.40979 1.94124 -33.48111 1.000 39.03224 170 TYR A O 1
ATOM 2296 N N . GLY A 1 171 ? -7.39804 1.63441 -32.45824 1.000 41.20141 171 GLY A N 1
ATOM 2297 C CA . GLY A 1 171 ? -7.62059 3.04191 -32.17303 1.000 44.42719 171 GLY A CA 1
ATOM 2298 C C . GLY A 1 171 ? -8.60684 3.68451 -33.12887 1.000 32.45653 171 GLY A C 1
ATOM 2299 O O . GLY A 1 171 ? -9.26474 3.02670 -33.93931 1.000 32.64572 171 GLY A O 1
ATOM 2303 N N . ASN A 1 172 ? -8.71328 5.01155 -33.01591 1.000 32.27025 172 ASN A N 1
ATOM 2304 C CA . ASN A 1 172 ? -9.53210 5.78956 -33.94170 1.000 32.95420 172 ASN A CA 1
ATOM 2305 C C . ASN A 1 172 ? -8.65427 6.19718 -35.12174 1.000 37.82039 172 ASN A C 1
ATOM 2306 O O . ASN A 1 172 ? -7.88389 7.15373 -35.03027 1.000 36.72331 172 ASN A O 1
ATOM 2316 N N . LEU A 1 173 ? -8.78074 5.49514 -36.24596 1.000 31.80847 173 LEU A N 1
ATOM 2317 C CA . LEU A 1 173 ? -7.91250 5.71679 -37.39450 1.000 31.32636 173 LEU A CA 1
ATOM 2318 C C . LEU A 1 173 ? -8.64817 6.44703 -38.51246 1.000 30.62826 173 LEU A C 1
ATOM 2319 O O . LEU A 1 173 ? -9.85920 6.29181 -38.69482 1.000 30.51012 173 LEU A O 1
ATOM 2335 N N . SER A 1 174 ? -7.88974 7.23785 -39.26744 1.000 31.52395 174 SER A N 1
ATOM 2336 C CA . SER A 1 174 ? -8.43635 8.07729 -40.32469 1.000 32.74928 174 SER A CA 1
ATOM 2337 C C . SER A 1 174 ? -8.53885 7.28973 -41.62478 1.000 30.45918 174 SER A C 1
ATOM 2338 O O . SER A 1 174 ? -7.55536 6.69746 -42.08152 1.000 27.15267 174 SER A O 1
ATOM 2346 N N . ALA A 1 175 ? -9.73345 7.29536 -42.22190 1.000 29.10949 175 ALA A N 1
ATOM 2347 C CA . ALA A 1 175 ? -9.94181 6.56724 -43.46712 1.000 30.56813 175 ALA A CA 1
ATOM 2348 C C . ALA A 1 175 ? -9.26413 7.25550 -44.64460 1.000 31.48414 175 ALA A C 1
ATOM 2349 O O . ALA A 1 175 ? -8.86645 6.58518 -45.60452 1.000 27.86020 175 ALA A O 1
ATOM 2356 N N . SER A 1 176 ? -9.12936 8.58283 -44.59729 1.000 28.37346 176 SER A N 1
ATOM 2357 C CA . SER A 1 176 ? -8.48694 9.29237 -45.69747 1.000 30.44512 176 SER A CA 1
ATOM 2358 C C . SER A 1 176 ? -7.02270 8.89452 -45.82540 1.000 29.48373 176 SER A C 1
ATOM 2359 O O . SER A 1 176 ? -6.50000 8.77173 -46.93978 1.000 23.56225 176 SER A O 1
ATOM 2367 N N . ARG A 1 177 ? -6.34224 8.68672 -44.69493 1.000 24.25853 177 ARG A N 1
ATOM 2368 C CA . ARG A 1 177 ? -4.94429 8.27182 -44.74753 1.000 29.05377 177 ARG A CA 1
ATOM 2369 C C . ARG A 1 177 ? -4.80596 6.88853 -45.37351 1.000 28.46267 177 ARG A C 1
ATOM 2370 O O . ARG A 1 177 ? -3.93010 6.66726 -46.21696 1.000 26.66721 177 ARG A O 1
ATOM 2391 N N . PHE A 1 178 ? -5.66647 5.94796 -44.97900 1.000 32.07459 178 PHE A N 1
ATOM 2392 C CA . PHE A 1 178 ? -5.64550 4.62387 -45.59227 1.000 27.35231 178 PHE A CA 1
ATOM 2393 C C . PHE A 1 178 ? -5.81046 4.72475 -47.10216 1.000 25.23534 178 PHE A C 1
ATOM 2394 O O . PHE A 1 178 ? -5.07332 4.09140 -47.86586 1.000 26.12938 178 PHE A O 1
ATOM 2411 N N . ARG A 1 179 ? -6.78553 5.51620 -47.55000 1.000 29.47983 179 ARG A N 1
ATOM 2412 C CA . ARG A 1 179 ? -7.00992 5.67662 -48.98172 1.000 28.67958 179 ARG A CA 1
ATOM 2413 C C . ARG A 1 179 ? -5.76024 6.21379 -49.66736 1.000 22.59195 179 ARG A C 1
ATOM 2414 O O . ARG A 1 179 ? -5.33494 5.69537 -50.70624 1.000 23.92328 179 ARG A O 1
ATOM 2435 N N . GLU A 1 180 ? -5.15873 7.25865 -49.09806 1.000 20.04597 180 GLU A N 1
ATOM 2436 C CA . GLU A 1 180 ? -3.93012 7.79800 -49.66787 1.000 27.46883 180 GLU A CA 1
ATOM 2437 C C . GLU A 1 180 ? -2.81230 6.76568 -49.62441 1.000 25.81079 180 GLU A C 1
ATOM 2438 O O . GLU A 1 180 ? -2.06075 6.60991 -50.59394 1.000 27.31534 180 GLU A O 1
ATOM 2450 N N . TRP A 1 181 ? -2.69927 6.03937 -48.51157 1.000 24.92742 181 TRP A N 1
ATOM 2451 C CA . TRP A 1 181 ? -1.63947 5.04739 -48.37089 1.000 27.78454 181 TRP A CA 1
ATOM 2452 C C . TRP A 1 181 ? -1.81739 3.90828 -49.36609 1.000 32.69755 181 TRP A C 1
ATOM 2453 O O . TRP A 1 181 ? -0.86528 3.50993 -50.04626 1.000 28.38958 181 TRP A O 1
ATOM 2474 N N . MET A 1 182 ? -3.03472 3.36576 -49.45994 1.000 23.39794 182 MET A N 1
ATOM 2475 C CA . MET A 1 182 ? -3.27423 2.26191 -50.38269 1.000 35.69986 182 MET A CA 1
ATOM 2476 C C . MET A 1 182 ? -3.01573 2.68813 -51.82192 1.000 31.64782 182 MET A C 1
ATOM 2477 O O . MET A 1 182 ? -2.41677 1.93968 -52.60269 1.000 32.02071 182 MET A O 1
ATOM 2491 N N . ALA A 1 183 ? -3.46155 3.89006 -52.19209 1.000 34.72101 183 ALA A N 1
ATOM 2492 C CA . ALA A 1 183 ? -3.24926 4.36797 -53.55349 1.000 36.30007 183 ALA A CA 1
ATOM 2493 C C . ALA A 1 183 ? -1.76267 4.47939 -53.86387 1.000 33.17744 183 ALA A C 1
ATOM 2494 O O . ALA A 1 183 ? -1.30243 4.04702 -54.92740 1.000 27.02488 183 ALA A O 1
ATOM 2501 N N . TYR A 1 184 ? -0.99180 5.05568 -52.94160 1.000 33.19641 184 TYR A N 1
ATOM 2502 C CA . TYR A 1 184 ? 0.43129 5.24987 -53.19420 1.000 33.15240 184 TYR A CA 1
ATOM 2503 C C . TYR A 1 184 ? 1.14581 3.91462 -53.36293 1.000 34.23879 184 TYR A C 1
ATOM 2504 O O . TYR A 1 184 ? 1.87225 3.70307 -54.34112 1.000 33.83109 184 TYR A O 1
ATOM 2522 N N . HIS A 1 185 ? 0.95277 2.99723 -52.41471 1.000 26.86658 185 HIS A N 1
ATOM 2523 C CA . HIS A 1 185 ? 1.75263 1.77914 -52.38732 1.000 28.21096 185 HIS A CA 1
ATOM 2524 C C . HIS A 1 185 ? 1.26759 0.72367 -53.36808 1.000 29.24694 185 HIS A C 1
ATOM 2525 O O . HIS A 1 185 ? 2.06419 -0.12955 -53.77421 1.000 31.02600 185 HIS A O 1
ATOM 2539 N N . ALA A 1 186 ? -0.00419 0.75938 -53.76738 1.000 26.81627 186 ALA A N 1
ATOM 2540 C CA . ALA A 1 186 ? -0.41421 -0.02846 -54.92404 1.000 30.68891 186 ALA A CA 1
ATOM 2541 C C . ALA A 1 186 ? 0.33654 0.41730 -56.17169 1.000 33.97691 186 ALA A C 1
ATOM 2542 O O . ALA A 1 186 ? 0.63135 -0.40262 -57.04940 1.000 37.12904 186 ALA A O 1
ATOM 2549 N N . TRP A 1 187 ? 0.66183 1.71031 -56.25957 1.000 34.67222 187 TRP A N 1
ATOM 2550 C CA . TRP A 1 187 ? 1.46227 2.22675 -57.36631 1.000 36.16617 187 TRP A CA 1
ATOM 2551 C C . TRP A 1 187 ? 2.94371 1.94699 -57.15681 1.000 32.61234 187 TRP A C 1
ATOM 2552 O O . TRP A 1 187 ? 3.66283 1.64224 -58.11474 1.000 33.94523 187 TRP A O 1
ATOM 2573 N N . PHE A 1 188 ? 3.41296 2.04586 -55.91209 1.000 32.60785 188 PHE A N 1
ATOM 2574 C CA . PHE A 1 188 ? 4.82874 1.83976 -55.63357 1.000 36.31034 188 PHE A CA 1
ATOM 2575 C C . PHE A 1 188 ? 5.25043 0.40641 -55.92849 1.000 36.47451 188 PHE A C 1
ATOM 2576 O O . PHE A 1 188 ? 6.30828 0.17255 -56.52551 1.000 31.45146 188 PHE A O 1
ATOM 2593 N N . PHE A 1 189 ? 4.43482 -0.56637 -55.52354 1.000 35.35992 189 PHE A N 1
ATOM 2594 C CA . PHE A 1 189 ? 4.81287 -1.97140 -55.60005 1.000 36.64546 189 PHE A CA 1
ATOM 2595 C C . PHE A 1 189 ? 4.36358 -2.64878 -56.88648 1.000 38.91115 189 PHE A C 1
ATOM 2596 O O . PHE A 1 189 ? 4.78998 -3.77873 -57.15000 1.000 38.75032 189 PHE A O 1
ATOM 2613 N N . GLY A 1 190 ? 3.52132 -2.00090 -57.68547 1.000 41.57284 190 GLY A N 1
ATOM 2614 C CA . GLY A 1 190 ? 3.12927 -2.53862 -58.96438 1.000 43.03832 190 GLY A CA 1
ATOM 2615 C C . GLY A 1 190 ? 1.95741 -3.49285 -58.87631 1.000 40.46667 190 GLY A C 1
ATOM 2616 O O . GLY A 1 190 ? 1.38595 -3.72100 -57.80554 1.000 44.41977 190 GLY A O 1
ATOM 2620 N N . PRO A 1 191 ? 1.58391 -4.08374 -60.01626 1.000 44.60732 191 PRO A N 1
ATOM 2621 C CA . PRO A 1 191 ? 0.35739 -4.89879 -60.03502 1.000 41.89343 191 PRO A CA 1
ATOM 2622 C C . PRO A 1 191 ? 0.47648 -6.19391 -59.25253 1.000 40.11731 191 PRO A C 1
ATOM 2623 O O . PRO A 1 191 ? -0.48129 -6.58943 -58.57690 1.000 47.22970 191 PRO A O 1
ATOM 2634 N N . SER A 1 192 ? 1.61660 -6.88029 -59.33197 1.000 41.53425 192 SER A N 1
ATOM 2635 C CA . SER A 1 192 ? 1.80833 -8.13196 -58.59782 1.000 45.06374 192 SER A CA 1
ATOM 2636 C C . SER A 1 192 ? 2.30616 -7.81325 -57.18782 1.000 43.46654 192 SER A C 1
ATOM 2637 O O . SER A 1 192 ? 3.46839 -8.01322 -56.82960 1.000 45.10587 192 SER A O 1
ATOM 2645 N N . SER A 1 193 ? 1.38085 -7.29571 -56.38259 1.000 48.02848 193 SER A N 1
ATOM 2646 C CA . SER A 1 193 ? 1.64789 -6.96144 -54.99363 1.000 45.23189 193 SER A CA 1
ATOM 2647 C C . SER A 1 193 ? 0.36789 -7.16306 -54.19863 1.000 48.80181 193 SER A C 1
ATOM 2648 O O . SER A 1 193 ? -0.73752 -7.00089 -54.72409 1.000 48.89501 193 SER A O 1
ATOM 2656 N N . HIS A 1 194 ? 0.52488 -7.52843 -52.92823 1.000 42.76157 194 HIS A N 1
ATOM 2657 C CA . HIS A 1 194 ? -0.61039 -7.76288 -52.04945 1.000 42.15009 194 HIS A CA 1
ATOM 2658 C C . HIS A 1 194 ? -0.34331 -7.11584 -50.69943 1.000 40.57532 194 HIS A C 1
ATOM 2659 O O . HIS A 1 194 ? 0.80829 -6.95866 -50.28465 1.000 39.36340 194 HIS A O 1
ATOM 2673 N N . PHE A 1 195 ? -1.42308 -6.75159 -50.01418 1.000 41.84021 195 PHE A N 1
ATOM 2674 C CA . PHE A 1 195 ? -1.34744 -5.99593 -48.77043 1.000 33.71304 195 PHE A CA 1
ATOM 2675 C C . PHE A 1 195 ? -2.18681 -6.69363 -47.71309 1.000 37.40237 195 PHE A C 1
ATOM 2676 O O . PHE A 1 195 ? -3.38306 -6.92563 -47.91751 1.000 34.48879 195 PHE A O 1
ATOM 2693 N N . VAL A 1 196 ? -1.55794 -7.02451 -46.58916 1.000 32.28611 196 VAL A N 1
ATOM 2694 C CA . VAL A 1 196 ? -2.20081 -7.73907 -45.49391 1.000 29.59499 196 VAL A CA 1
ATOM 2695 C C . VAL A 1 196 ? -2.37228 -6.76571 -44.33738 1.000 30.58716 196 VAL A C 1
ATOM 2696 O O . VAL A 1 196 ? -1.38526 -6.25913 -43.79030 1.000 31.79961 196 VAL A O 1
ATOM 2709 N N . PHE A 1 197 ? -3.62168 -6.50441 -43.96876 1.000 30.66474 197 PHE A N 1
ATOM 2710 C CA . PHE A 1 197 ? -3.94882 -5.68218 -42.81537 1.000 32.50958 197 PHE A CA 1
ATOM 2711 C C . PHE A 1 197 ? -4.49261 -6.56636 -41.70224 1.000 30.29265 197 PHE A C 1
ATOM 2712 O O . PHE A 1 197 ? -5.17196 -7.56674 -41.95582 1.000 33.66844 197 PHE A O 1
ATOM 2729 N N . HIS A 1 198 ? -4.18216 -6.19332 -40.46624 1.000 27.65156 198 HIS A N 1
ATOM 2730 C CA . HIS A 1 198 ? -4.60194 -6.93606 -39.27969 1.000 34.00787 198 HIS A CA 1
ATOM 2731 C C . HIS A 1 198 ? -5.48898 -6.01435 -38.45077 1.000 36.05758 198 HIS A C 1
ATOM 2732 O O . HIS A 1 198 ? -4.99552 -5.10678 -37.77223 1.000 25.83290 198 HIS A O 1
ATOM 2746 N N . ASP A 1 199 ? -6.79804 -6.24898 -38.50846 1.000 31.83623 199 ASP A N 1
ATOM 2747 C CA . ASP A 1 199 ? -7.76276 -5.41949 -37.79591 1.000 35.29562 199 ASP A CA 1
ATOM 2748 C C . ASP A 1 199 ? -7.89004 -5.90363 -36.35758 1.000 32.50204 199 ASP A C 1
ATOM 2749 O O . ASP A 1 199 ? -8.45333 -6.97302 -36.10124 1.000 31.12193 199 ASP A O 1
ATOM 2758 N N . ALA A 1 200 ? -7.37437 -5.11372 -35.41493 1.000 32.80038 200 ALA A N 1
ATOM 2759 C CA . ALA A 1 200 ? -7.59064 -5.34157 -33.99189 1.000 37.60963 200 ALA A CA 1
ATOM 2760 C C . ALA A 1 200 ? -8.53217 -4.30263 -33.39133 1.000 34.67779 200 ALA A C 1
ATOM 2761 O O . ALA A 1 200 ? -8.54140 -4.10855 -32.17174 1.000 34.24887 200 ALA A O 1
ATOM 2768 N N . GLY A 1 201 ? -9.32005 -3.62992 -34.22884 1.000 38.54740 201 GLY A N 1
ATOM 2769 C CA . GLY A 1 201 ? -10.23267 -2.60367 -33.76829 1.000 37.19229 201 GLY A CA 1
ATOM 2770 C C . GLY A 1 201 ? -10.12494 -1.31916 -34.56320 1.000 34.01693 201 GLY A C 1
ATOM 2771 O O . GLY A 1 201 ? -11.07735 -0.53590 -34.62270 1.000 38.41077 201 GLY A O 1
ATOM 2775 N N . GLY A 1 202 ? -8.96747 -1.09234 -35.18845 1.000 37.88263 202 GLY A N 1
ATOM 2776 C CA . GLY A 1 202 ? -8.72977 0.16100 -35.88195 1.000 34.30218 202 GLY A CA 1
ATOM 2777 C C . GLY A 1 202 ? -9.44030 0.30144 -37.21031 1.000 40.19698 202 GLY A C 1
ATOM 2778 O O . GLY A 1 202 ? -9.55848 1.42177 -37.71911 1.000 33.32605 202 GLY A O 1
ATOM 2782 N N . VAL A 1 203 ? -9.91170 -0.80260 -37.78573 1.000 33.07635 203 VAL A N 1
ATOM 2783 C CA . VAL A 1 203 ? -10.59811 -0.75908 -39.07175 1.000 35.63357 203 VAL A CA 1
ATOM 2784 C C . VAL A 1 203 ? -12.06065 -0.41392 -38.82760 1.000 31.53377 203 VAL A C 1
ATOM 2785 O O . VAL A 1 203 ? -12.91805 -1.29908 -38.74413 1.000 33.91372 203 VAL A O 1
ATOM 2798 N N . SER A 1 204 ? -12.34560 0.87987 -38.69967 1.000 31.33199 204 SER A N 1
ATOM 2799 C CA . SER A 1 204 ? -13.70267 1.35540 -38.53171 1.000 28.49201 204 SER A CA 1
ATOM 2800 C C . SER A 1 204 ? -14.48300 1.13514 -39.82105 1.000 29.79302 204 SER A C 1
ATOM 2801 O O . SER A 1 204 ? -13.91403 0.76675 -40.85040 1.000 32.62703 204 SER A O 1
ATOM 2809 N N . PRO A 1 205 ? -15.80268 1.33930 -39.79454 1.000 35.15924 205 PRO A N 1
ATOM 2810 C CA . PRO A 1 205 ? -16.56028 1.28930 -41.05608 1.000 37.25871 205 PRO A CA 1
ATOM 2811 C C . PRO A 1 205 ? -16.03387 2.26008 -42.09572 1.000 32.20837 205 PRO A C 1
ATOM 2812 O O . PRO A 1 205 ? -16.05980 1.94978 -43.29297 1.000 36.07830 205 PRO A O 1
ATOM 2823 N N . GLU A 1 206 ? -15.54967 3.42914 -41.67221 1.000 29.83068 206 GLU A N 1
ATOM 2824 C CA . GLU A 1 206 ? -14.96632 4.37798 -42.61364 1.000 35.68977 206 GLU A CA 1
ATOM 2825 C C . GLU A 1 206 ? -13.67609 3.82962 -43.21358 1.000 31.51800 206 GLU A C 1
ATOM 2826 O O . GLU A 1 206 ? -13.48798 3.84926 -44.43644 1.000 33.43895 206 GLU A O 1
ATOM 2838 N N . VAL A 1 207 ? -12.77204 3.33540 -42.36526 1.000 26.61912 207 VAL A N 1
ATOM 2839 C CA . VAL A 1 207 ? -11.52259 2.76640 -42.86082 1.000 27.87666 207 VAL A CA 1
ATOM 2840 C C . VAL A 1 207 ? -11.80489 1.58361 -43.77835 1.000 31.69959 207 VAL A C 1
ATOM 2841 O O . VAL A 1 207 ? -11.17210 1.42911 -44.83119 1.000 29.09444 207 VAL A O 1
ATOM 2854 N N . ARG A 1 208 ? -12.75543 0.72922 -43.39486 1.000 30.22799 208 ARG A N 1
ATOM 2855 C CA . ARG A 1 208 ? -13.07612 -0.43617 -44.21106 1.000 32.31680 208 ARG A CA 1
ATOM 2856 C C . ARG A 1 208 ? -13.55734 -0.02445 -45.59606 1.000 33.77636 208 ARG A C 1
ATOM 2857 O O . ARG A 1 208 ? -13.20595 -0.65880 -46.59834 1.000 34.23108 208 ARG A O 1
ATOM 2878 N N . ALA A 1 209 ? -14.36865 1.03201 -45.67258 1.000 34.85731 209 ALA A N 1
ATOM 2879 C CA . ALA A 1 209 ? -14.84061 1.50391 -46.96954 1.000 33.18615 209 ALA A CA 1
ATOM 2880 C C . ALA A 1 209 ? -13.68817 2.03495 -47.81177 1.000 32.00346 209 ALA A C 1
ATOM 2881 O O . ALA A 1 209 ? -13.67283 1.85853 -49.03568 1.000 36.28728 209 ALA A O 1
ATOM 2888 N N . ALA A 1 210 ? -12.71060 2.68601 -47.17609 1.000 32.95678 210 ALA A N 1
ATOM 2889 C CA . ALA A 1 210 ? -11.54839 3.16636 -47.91519 1.000 31.56024 210 ALA A CA 1
ATOM 2890 C C . ALA A 1 210 ? -10.76224 2.01442 -48.52333 1.000 33.96321 210 ALA A C 1
ATOM 2891 O O . ALA A 1 210 ? -10.20701 2.15193 -49.62057 1.000 35.85620 210 ALA A O 1
ATOM 2898 N N . LEU A 1 211 ? -10.70377 0.87435 -47.83279 1.000 31.22745 211 LEU A N 1
ATOM 2899 C CA . LEU A 1 211 ? -10.00538 -0.29247 -48.35404 1.000 31.79154 211 LEU A CA 1
ATOM 2900 C C . LEU A 1 211 ? -10.87450 -1.12889 -49.28057 1.000 34.66603 211 LEU A C 1
ATOM 2901 O O . LEU A 1 211 ? -10.33784 -1.93432 -50.05123 1.000 34.39769 211 LEU A O 1
ATOM 2917 N N . ASP A 1 212 ? -12.19339 -0.95433 -49.22849 1.000 38.15947 212 ASP A N 1
ATOM 2918 C CA . ASP A 1 212 ? -13.08387 -1.84608 -49.96450 1.000 39.19111 212 ASP A CA 1
ATOM 2919 C C . ASP A 1 212 ? -12.76911 -1.91990 -51.45222 1.000 38.97598 212 ASP A C 1
ATOM 2920 O O . ASP A 1 212 ? -12.77763 -3.03749 -51.99802 1.000 42.83917 212 ASP A O 1
ATOM 2929 N N . PRO A 1 213 ? -12.50264 -0.81864 -52.16191 1.000 42.13226 213 PRO A N 1
ATOM 2930 C CA . PRO A 1 213 ? -12.15016 -0.95427 -53.58568 1.000 43.14587 213 PRO A CA 1
ATOM 2931 C C . PRO A 1 213 ? -10.93516 -1.83399 -53.81340 1.000 41.00968 213 PRO A C 1
ATOM 2932 O O . PRO A 1 213 ? -10.84194 -2.49609 -54.85531 1.000 40.42912 213 PRO A O 1
ATOM 2943 N N . TRP A 1 214 ? -10.00038 -1.86931 -52.86181 1.000 38.04255 214 TRP A N 1
ATOM 2944 C CA . TRP A 1 214 ? -8.80846 -2.69544 -53.01382 1.000 39.13215 214 TRP A CA 1
ATOM 2945 C C . TRP A 1 214 ? -9.07037 -4.13673 -52.59542 1.000 39.66715 214 TRP A C 1
ATOM 2946 O O . TRP A 1 214 ? -8.53803 -5.06897 -53.20815 1.000 34.61658 214 TRP A O 1
ATOM 2967 N N . VAL A 1 215 ? -9.88546 -4.33715 -51.55850 1.000 33.72689 215 VAL A N 1
ATOM 2968 C CA . VAL A 1 215 ? -10.27419 -5.69141 -51.17366 1.000 35.90363 215 VAL A CA 1
ATOM 2969 C C . VAL A 1 215 ? -11.03909 -6.35965 -52.30976 1.000 36.85123 215 VAL A C 1
ATOM 2970 O O . VAL A 1 215 ? -10.71777 -7.47927 -52.72735 1.000 42.34533 215 VAL A O 1
ATOM 2983 N N . ARG A 1 216 ? -12.06122 -5.67846 -52.83149 1.000 33.07870 216 ARG A N 1
ATOM 2984 C CA . ARG A 1 216 ? -12.85777 -6.25388 -53.91059 1.000 45.98865 216 ARG A CA 1
ATOM 2985 C C . ARG A 1 216 ? -12.00731 -6.54480 -55.14002 1.000 50.39269 216 ARG A C 1
ATOM 2986 O O . ARG A 1 216 ? -12.29768 -7.48774 -55.88542 1.000 44.99894 216 ARG A O 1
ATOM 3007 N N . ALA A 1 217 ? -10.95880 -5.75543 -55.36761 1.000 48.26846 217 ALA A N 1
ATOM 3008 C CA . ALA A 1 217 ? -10.05028 -5.98427 -56.48272 1.000 45.58973 217 ALA A CA 1
ATOM 3009 C C . ALA A 1 217 ? -9.05267 -7.10303 -56.21544 1.000 44.29430 217 ALA A C 1
ATOM 3010 O O . ALA A 1 217 ? -8.25633 -7.42380 -57.10435 1.000 57.56428 217 ALA A O 1
ATOM 3017 N N . GLY A 1 218 ? -9.07149 -7.69920 -55.02579 1.000 45.45684 218 GLY A N 1
ATOM 3018 C CA . GLY A 1 218 ? -8.15518 -8.77751 -54.71637 1.000 41.78309 218 GLY A CA 1
ATOM 3019 C C . GLY A 1 218 ? -6.75095 -8.33597 -54.38915 1.000 44.77938 218 GLY A C 1
ATOM 3020 O O . GLY A 1 218 ? -5.82881 -9.15680 -54.43045 1.000 44.43356 218 GLY A O 1
ATOM 3024 N N . ARG A 1 219 ? -6.55781 -7.05977 -54.06031 1.000 40.28059 219 ARG A N 1
ATOM 3025 C CA . ARG A 1 219 ? -5.23749 -6.51874 -53.77610 1.000 47.37213 219 ARG A CA 1
ATOM 3026 C C . ARG A 1 219 ? -4.95853 -6.36452 -52.28737 1.000 41.31221 219 ARG A C 1
ATOM 3027 O O . ARG A 1 219 ? -3.80982 -6.09623 -51.91693 1.000 38.58558 219 ARG A O 1
ATOM 3048 N N . ALA A 1 220 ? -5.96463 -6.52648 -51.43002 1.000 36.62348 220 ALA A N 1
ATOM 3049 C CA . ALA A 1 220 ? -5.80727 -6.27364 -50.00595 1.000 36.78717 220 ALA A CA 1
ATOM 3050 C C . ALA A 1 220 ? -6.62754 -7.26647 -49.20034 1.000 36.09942 220 ALA A C 1
ATOM 3051 O O . ALA A 1 220 ? -7.76889 -7.57663 -49.55454 1.000 37.75991 220 ALA A O 1
ATOM 3058 N N . THR A 1 221 ? -6.03810 -7.75437 -48.11233 1.000 41.25775 221 THR A N 1
ATOM 3059 C CA . THR A 1 221 ? -6.69977 -8.65319 -47.17699 1.000 35.89960 221 THR A CA 1
ATOM 3060 C C . THR A 1 221 ? -6.75634 -7.98123 -45.81382 1.000 35.93384 221 THR A C 1
ATOM 3061 O O . THR A 1 221 ? -5.73765 -7.49018 -45.31659 1.000 34.54699 221 THR A O 1
ATOM 3072 N N . VAL A 1 222 ? -7.94218 -7.95730 -45.21492 1.000 36.97155 222 VAL A N 1
ATOM 3073 C CA . VAL A 1 222 ? -8.14878 -7.37466 -43.89559 1.000 38.39684 222 VAL A CA 1
ATOM 3074 C C . VAL A 1 222 ? -8.49393 -8.52174 -42.95465 1.000 41.52090 222 VAL A C 1
ATOM 3075 O O . VAL A 1 222 ? -9.64339 -8.97480 -42.89905 1.000 42.94135 222 VAL A O 1
ATOM 3088 N N . GLN A 1 223 ? -7.49713 -9.00022 -42.21745 1.000 39.92288 223 GLN A N 1
ATOM 3089 C CA . GLN A 1 223 ? -7.71886 -10.05190 -41.23856 1.000 39.03732 223 GLN A CA 1
ATOM 3090 C C . GLN A 1 223 ? -8.40206 -9.48160 -40.00392 1.000 33.67775 223 GLN A C 1
ATOM 3091 O O . GLN A 1 223 ? -8.11488 -8.35959 -39.57751 1.000 36.64138 223 GLN A O 1
ATOM 3105 N N . ASP A 1 224 ? -9.31072 -10.26268 -39.43283 1.000 34.06630 224 ASP A N 1
ATOM 3106 C CA . ASP A 1 224 ? -10.02361 -9.89063 -38.21405 1.000 37.31344 224 ASP A CA 1
ATOM 3107 C C . ASP A 1 224 ? -9.28802 -10.53219 -37.04276 1.000 33.53748 224 ASP A C 1
ATOM 3108 O O . ASP A 1 224 ? -9.44973 -11.72512 -36.77430 1.000 33.25195 224 ASP A O 1
ATOM 3117 N N . ILE A 1 225 ? -8.46893 -9.73872 -36.35146 1.000 29.59534 225 ILE A N 1
ATOM 3118 C CA . ILE A 1 225 ? -7.78281 -10.20935 -35.15311 1.000 35.30980 225 ILE A CA 1
ATOM 3119 C C . ILE A 1 225 ? -8.37012 -9.51261 -33.93298 1.000 33.31956 225 ILE A C 1
ATOM 3120 O O . ILE A 1 225 ? -7.66368 -9.25111 -32.95390 1.000 34.71293 225 ILE A O 1
ATOM 3136 N N . ARG A 1 226 ? -9.66624 -9.19801 -33.98339 1.000 33.13337 226 ARG A N 1
ATOM 3137 C CA . ARG A 1 226 ? -10.32891 -8.59807 -32.83298 1.000 41.84621 226 ARG A CA 1
ATOM 3138 C C . ARG A 1 226 ? -10.46466 -9.56974 -31.66787 1.000 39.02367 226 ARG A C 1
ATOM 3139 O O . ARG A 1 226 ? -10.75507 -9.13290 -30.55008 1.000 42.18222 226 ARG A O 1
ATOM 3160 N N . GLY A 1 227 ? -10.26344 -10.86752 -31.89829 1.000 42.11419 227 GLY A N 1
ATOM 3161 C CA . GLY A 1 227 ? -10.16593 -11.82074 -30.81094 1.000 52.38961 227 GLY A CA 1
ATOM 3162 C C . GLY A 1 227 ? -8.91729 -11.68483 -29.97142 1.000 54.63873 227 GLY A C 1
ATOM 3163 O O . GLY A 1 227 ? -8.75593 -12.41758 -28.99085 1.000 52.39685 227 GLY A O 1
ATOM 3167 N N . GLN A 1 228 ? -8.02480 -10.76529 -30.34158 1.000 54.85804 228 GLN A N 1
ATOM 3168 C CA . GLN A 1 228 ? -6.82764 -10.49098 -29.55920 1.000 54.63878 228 GLN A CA 1
ATOM 3169 C C . GLN A 1 228 ? -7.14615 -9.76754 -28.25838 1.000 53.37361 228 GLN A C 1
ATOM 3170 O O . GLN A 1 228 ? -6.31126 -9.76056 -27.34711 1.000 41.64530 228 GLN A O 1
ATOM 3184 N N . ALA A 1 229 ? -8.33464 -9.16928 -28.14792 1.000 55.54767 229 ALA A N 1
ATOM 3185 C CA . ALA A 1 229 ? -8.66313 -8.37204 -26.97161 1.000 58.94694 229 ALA A CA 1
ATOM 3186 C C . ALA A 1 229 ? -8.65647 -9.19499 -25.69124 1.000 46.46704 229 ALA A C 1
ATOM 3187 O O . ALA A 1 229 ? -8.46594 -8.63177 -24.60757 1.000 50.31574 229 ALA A O 1
ATOM 3194 N N . GLU A 1 230 ? -8.86201 -10.51061 -25.78594 1.000 52.38601 230 GLU A N 1
ATOM 3195 C CA . GLU A 1 230 ? -8.81312 -11.35019 -24.59421 1.000 50.78581 230 GLU A CA 1
ATOM 3196 C C . GLU A 1 230 ? -7.45690 -11.26135 -23.90695 1.000 55.06999 230 GLU A C 1
ATOM 3197 O O . GLU A 1 230 ? -7.37290 -11.39277 -22.67980 1.000 60.21921 230 GLU A O 1
ATOM 3209 N N . PHE A 1 231 ? -6.39208 -11.03207 -24.67589 1.000 44.98276 231 PHE A N 1
ATOM 3210 C CA . PHE A 1 231 ? -5.03287 -10.97145 -24.15494 1.000 49.39009 231 PHE A CA 1
ATOM 3211 C C . PHE A 1 231 ? -4.43230 -9.57417 -24.26363 1.000 41.53898 231 PHE A C 1
ATOM 3212 O O . PHE A 1 231 ? -3.21158 -9.41870 -24.16834 1.000 38.93341 231 PHE A O 1
ATOM 3229 N N . ASP A 1 232 ? -5.26685 -8.55563 -24.45866 1.000 48.63306 232 ASP A N 1
ATOM 3230 C CA . ASP A 1 232 ? -4.76160 -7.20145 -24.63317 1.000 44.96173 232 ASP A CA 1
ATOM 3231 C C . ASP A 1 232 ? -4.01644 -6.74908 -23.38493 1.000 49.14846 232 ASP A C 1
ATOM 3232 O O . ASP A 1 232 ? -4.55160 -6.79626 -22.27312 1.000 46.61586 232 ASP A O 1
ATOM 3241 N N . GLY A 1 233 ? -2.77234 -6.31298 -23.57367 1.000 41.15306 233 GLY A N 1
ATOM 3242 C CA . GLY A 1 233 ? -1.93479 -5.87923 -22.47846 1.000 38.57758 233 GLY A CA 1
ATOM 3243 C C . GLY A 1 233 ? -1.04821 -6.95161 -21.88795 1.000 35.77085 233 GLY A C 1
ATOM 3244 O O . GLY A 1 233 ? -0.26245 -6.64905 -20.97898 1.000 28.35022 233 GLY A O 1
ATOM 3248 N N . TYR A 1 234 ? -1.13554 -8.18787 -22.37717 1.000 33.13684 234 TYR A N 1
ATOM 3249 C CA . TYR A 1 234 ? -0.39705 -9.30837 -21.81210 1.000 31.87744 234 TYR A CA 1
ATOM 3250 C C . TYR A 1 234 ? 0.71410 -9.81433 -22.72280 1.000 32.15698 234 TYR A C 1
ATOM 3251 O O . TYR A 1 234 ? 1.35591 -10.81918 -22.39785 1.000 31.11741 234 TYR A O 1
ATOM 3269 N N . TYR A 1 235 ? 0.96550 -9.14425 -23.84345 1.000 27.25565 235 TYR A N 1
ATOM 3270 C CA . TYR A 1 235 ? 2.02754 -9.53107 -24.76172 1.000 29.60463 235 TYR A CA 1
ATOM 3271 C C . TYR A 1 235 ? 2.32426 -8.34090 -25.66801 1.000 29.94200 235 TYR A C 1
ATOM 3272 O O . TYR A 1 235 ? 1.71940 -7.27347 -25.53933 1.000 34.43105 235 TYR A O 1
ATOM 3290 N N . TYR A 1 236 ? 3.25792 -8.53259 -26.59504 1.000 30.20413 236 TYR A N 1
ATOM 3291 C CA . TYR A 1 236 ? 3.69469 -7.47142 -27.50000 1.000 29.29149 236 TYR A CA 1
ATOM 3292 C C . TYR A 1 236 ? 2.94363 -7.62638 -28.81810 1.000 26.10019 236 TYR A C 1
ATOM 3293 O O . TYR A 1 236 ? 3.27490 -8.48387 -29.64143 1.000 29.69122 236 TYR A O 1
ATOM 3311 N N . ASN A 1 237 ? 1.93048 -6.77822 -29.00843 1.000 28.88810 237 ASN A N 1
ATOM 3312 C CA . ASN A 1 237 ? 1.03728 -6.89614 -30.15739 1.000 33.67733 237 ASN A CA 1
ATOM 3313 C C . ASN A 1 237 ? 1.80802 -7.02582 -31.46577 1.000 32.00314 237 ASN A C 1
ATOM 3314 O O . ASN A 1 237 ? 1.58499 -7.96257 -32.24190 1.000 24.65899 237 ASN A O 1
ATOM 3325 N N . GLN A 1 238 ? 2.71748 -6.08726 -31.73191 1.000 25.02305 238 GLN A N 1
ATOM 3326 C CA . GLN A 1 238 ? 3.32812 -6.01917 -33.05488 1.000 32.19198 238 GLN A CA 1
ATOM 3327 C C . GLN A 1 238 ? 4.24592 -7.20505 -33.32326 1.000 26.88551 238 GLN A C 1
ATOM 3328 O O . GLN A 1 238 ? 4.34823 -7.65695 -34.46925 1.000 25.81889 238 GLN A O 1
ATOM 3342 N N . PHE A 1 239 ? 4.91366 -7.72665 -32.29255 1.000 31.25253 239 PHE A N 1
ATOM 3343 C CA . PHE A 1 239 ? 5.83661 -8.83445 -32.50896 1.000 29.13094 239 PHE A CA 1
ATOM 3344 C C . PHE A 1 239 ? 5.10256 -10.10907 -32.89681 1.000 25.42371 239 PHE A C 1
ATOM 3345 O O . PHE A 1 239 ? 5.62795 -10.91322 -33.67283 1.000 27.51346 239 PHE A O 1
ATOM 3362 N N . LEU A 1 240 ? 3.89555 -10.31254 -32.37119 1.000 29.21743 240 LEU A N 1
ATOM 3363 C CA . LEU A 1 240 ? 3.13777 -11.50807 -32.71725 1.000 27.91934 240 LEU A CA 1
ATOM 3364 C C . LEU A 1 240 ? 2.65880 -11.45471 -34.16220 1.000 27.94605 240 LEU A C 1
ATOM 3365 O O . LEU A 1 240 ? 2.70074 -12.46427 -34.87460 1.000 28.44834 240 LEU A O 1
ATOM 3381 N N . VAL A 1 241 ? 2.21593 -10.28181 -34.61628 1.000 26.77749 241 VAL A N 1
ATOM 3382 C CA . VAL A 1 241 ? 1.63762 -10.17075 -35.95220 1.000 29.19731 241 VAL A CA 1
ATOM 3383 C C . VAL A 1 241 ? 2.71048 -10.32573 -37.02567 1.000 26.67313 241 VAL A C 1
ATOM 3384 O O . VAL A 1 241 ? 2.48947 -10.99135 -38.04629 1.000 26.93211 241 VAL A O 1
ATOM 3397 N N . VAL A 1 242 ? 3.88261 -9.71953 -36.82591 1.000 26.31154 242 VAL A N 1
ATOM 3398 C CA . VAL A 1 242 ? 4.93726 -9.81946 -37.83389 1.000 29.50029 242 VAL A CA 1
ATOM 3399 C C . VAL A 1 242 ? 5.35941 -11.27122 -38.02063 1.000 28.67806 242 VAL A C 1
ATOM 3400 O O . VAL A 1 242 ? 5.66237 -11.70648 -39.13819 1.000 28.89964 242 VAL A O 1
ATOM 3413 N N . ASN A 1 243 ? 5.38654 -12.04309 -36.93293 1.000 28.19830 243 ASN A N 1
ATOM 3414 C CA . ASN A 1 243 ? 5.83858 -13.42720 -37.02026 1.000 29.68895 243 ASN A CA 1
ATOM 3415 C C . ASN A 1 243 ? 4.77238 -14.33758 -37.61401 1.000 28.50146 243 ASN A C 1
ATOM 3416 O O . ASN A 1 243 ? 5.10679 -15.30933 -38.29991 1.000 34.29494 243 ASN A O 1
ATOM 3427 N N . ASP A 1 244 ? 3.49602 -14.04373 -37.36828 1.000 28.35281 244 ASP A N 1
ATOM 3428 C CA . ASP A 1 244 ? 2.43093 -14.81458 -38.00041 1.000 30.06291 244 ASP A CA 1
ATOM 3429 C C . ASP A 1 244 ? 2.29289 -14.44495 -39.47100 1.000 29.75414 244 ASP A C 1
ATOM 3430 O O . ASP A 1 244 ? 2.04810 -15.31425 -40.31564 1.000 30.78628 244 ASP A O 1
ATOM 3439 N N . CYS A 1 245 ? 2.44236 -13.15989 -39.79438 1.000 31.77705 245 CYS A N 1
ATOM 3440 C CA . CYS A 1 245 ? 2.43822 -12.74991 -41.19354 1.000 35.30349 245 CYS A CA 1
ATOM 3441 C C . CYS A 1 245 ? 3.63590 -13.32811 -41.93527 1.000 35.09774 245 CYS A C 1
ATOM 3442 O O . CYS A 1 245 ? 3.51580 -13.74941 -43.09142 1.000 38.89602 245 CYS A O 1
ATOM 3449 N N . LEU A 1 246 ? 4.80138 -13.35606 -41.28496 1.000 33.44411 246 LEU A N 1
ATOM 3450 C CA . LEU A 1 246 ? 5.99039 -13.92416 -41.90926 1.000 32.17297 246 LEU A CA 1
ATOM 3451 C C . LEU A 1 246 ? 5.71999 -15.33212 -42.42276 1.000 32.85740 246 LEU A C 1
ATOM 3452 O O . LEU A 1 246 ? 5.96992 -15.64103 -43.59254 1.000 36.68234 246 LEU A O 1
ATOM 3468 N N . HIS A 1 247 ? 5.19361 -16.19874 -41.55838 1.000 33.17785 247 HIS A N 1
ATOM 3469 C CA . HIS A 1 247 ? 5.00099 -17.60024 -41.90526 1.000 35.01288 247 HIS A CA 1
ATOM 3470 C C . HIS A 1 247 ? 3.68560 -17.86472 -42.62269 1.000 35.19725 247 HIS A C 1
ATOM 3471 O O . HIS A 1 247 ? 3.58649 -18.84486 -43.36972 1.000 34.06101 247 HIS A O 1
ATOM 3485 N N . ARG A 1 248 ? 2.67159 -17.02114 -42.41860 1.000 36.84346 248 ARG A N 1
ATOM 3486 C CA . ARG A 1 248 ? 1.40301 -17.21741 -43.11473 1.000 35.64801 248 ARG A CA 1
ATOM 3487 C C . ARG A 1 248 ? 1.57038 -17.04517 -44.61896 1.000 41.12170 248 ARG A C 1
ATOM 3488 O O . ARG A 1 248 ? 0.92525 -17.74508 -45.40907 1.000 36.55753 248 ARG A O 1
ATOM 3509 N N . TYR A 1 249 ? 2.43578 -16.12281 -45.03401 1.000 42.77434 249 TYR A N 1
ATOM 3510 C CA . TYR A 1 249 ? 2.67503 -15.81871 -46.43900 1.000 44.68458 249 TYR A CA 1
ATOM 3511 C C . TYR A 1 249 ? 4.14169 -16.01993 -46.79777 1.000 38.68265 249 TYR A C 1
ATOM 3512 O O . TYR A 1 249 ? 4.71019 -15.27448 -47.59884 1.000 34.93164 249 TYR A O 1
ATOM 3530 N N . ARG A 1 250 ? 4.77186 -17.03632 -46.20796 1.000 37.42601 250 ARG A N 1
ATOM 3531 C CA . ARG A 1 250 ? 6.20952 -17.21378 -46.38909 1.000 40.72641 250 ARG A CA 1
ATOM 3532 C C . ARG A 1 250 ? 6.56960 -17.33168 -47.86498 1.000 42.92568 250 ARG A C 1
ATOM 3533 O O . ARG A 1 250 ? 7.49844 -16.66969 -48.34325 1.000 48.54960 250 ARG A O 1
ATOM 3554 N N . TYR A 1 251 ? 5.84633 -18.17027 -48.60511 1.000 39.36982 251 TYR A N 1
ATOM 3555 C CA . TYR A 1 251 ? 6.12258 -18.39302 -50.01832 1.000 45.04546 251 TYR A CA 1
ATOM 3556 C C . TYR A 1 251 ? 5.10418 -17.72012 -50.92908 1.000 40.48693 251 TYR A C 1
ATOM 3557 O O . TYR A 1 251 ? 5.05667 -18.02660 -52.12532 1.000 51.00686 251 TYR A O 1
ATOM 3575 N N . SER A 1 252 ? 4.29810 -16.79970 -50.39880 1.000 40.85770 252 SER A N 1
ATOM 3576 C CA . SER A 1 252 ? 3.34335 -16.09276 -51.24220 1.000 44.50765 252 SER A CA 1
ATOM 3577 C C . SER A 1 252 ? 4.03373 -15.09353 -52.16223 1.000 45.70563 252 SER A C 1
ATOM 3578 O O . SER A 1 252 ? 3.50400 -14.77594 -53.23383 1.000 46.60584 252 SER A O 1
ATOM 3586 N N . ALA A 1 253 ? 5.20604 -14.59219 -51.77539 1.000 50.84888 253 ALA A N 1
ATOM 3587 C CA . ALA A 1 253 ? 5.88789 -13.57652 -52.56416 1.000 41.75899 253 ALA A CA 1
ATOM 3588 C C . ALA A 1 253 ? 7.39443 -13.73393 -52.42626 1.000 47.88693 253 ALA A C 1
ATOM 3589 O O . ALA A 1 253 ? 7.89417 -14.44725 -51.55246 1.000 51.45502 253 ALA A O 1
ATOM 3596 N N . ASN A 1 254 ? 8.11632 -13.05232 -53.31942 1.000 47.46659 254 ASN A N 1
ATOM 3597 C CA . ASN A 1 254 ? 9.57039 -13.00885 -53.22762 1.000 52.19096 254 ASN A CA 1
ATOM 3598 C C . ASN A 1 254 ? 10.01285 -12.22303 -51.99669 1.000 42.45203 254 ASN A C 1
ATOM 3599 O O . ASN A 1 254 ? 10.89501 -12.66141 -51.24696 1.000 45.87576 254 ASN A O 1
ATOM 3609 N N . TRP A 1 255 ? 9.41428 -11.05180 -51.78193 1.000 38.61588 255 TRP A N 1
ATOM 3610 C CA . TRP A 1 255 ? 9.82766 -10.11423 -50.74933 1.000 45.73656 255 TRP A CA 1
ATOM 3611 C C . TRP A 1 255 ? 8.63172 -9.72966 -49.89047 1.000 45.58626 255 TRP A C 1
ATOM 3612 O O . TRP A 1 255 ? 7.52064 -9.55882 -50.40000 1.000 44.61175 255 TRP A O 1
ATOM 3633 N N . THR A 1 256 ? 8.86865 -9.58174 -48.58732 1.000 46.64555 256 THR A N 1
ATOM 3634 C CA . THR A 1 256 ? 7.84995 -9.14521 -47.63889 1.000 43.49922 256 THR A CA 1
ATOM 3635 C C . THR A 1 256 ? 8.30125 -7.83433 -47.00985 1.000 41.29522 256 THR A C 1
ATOM 3636 O O . THR A 1 256 ? 9.37979 -7.76982 -46.40968 1.000 37.07602 256 THR A O 1
ATOM 3647 N N . PHE A 1 257 ? 7.47720 -6.79705 -47.14249 1.000 40.45036 257 PHE A N 1
ATOM 3648 C CA . PHE A 1 257 ? 7.77952 -5.47965 -46.60300 1.000 31.43187 257 PHE A CA 1
ATOM 3649 C C . PHE A 1 257 ? 7.03276 -5.26280 -45.29219 1.000 33.50903 257 PHE A C 1
ATOM 3650 O O . PHE A 1 257 ? 5.86524 -5.64408 -45.15842 1.000 34.23927 257 PHE A O 1
ATOM 3667 N N . TYR A 1 258 ? 7.71684 -4.64619 -44.33070 1.000 29.27036 258 TYR A N 1
ATOM 3668 C CA . TYR A 1 258 ? 7.18249 -4.40657 -42.99284 1.000 24.52363 258 TYR A CA 1
ATOM 3669 C C . TYR A 1 258 ? 7.25827 -2.91440 -42.70222 1.000 27.78376 258 TYR A C 1
ATOM 3670 O O . TYR A 1 258 ? 8.35506 -2.35986 -42.57975 1.000 25.86892 258 TYR A O 1
ATOM 3688 N N . PHE A 1 259 ? 6.10385 -2.26424 -42.58787 1.000 29.32401 259 PHE A N 1
ATOM 3689 C CA . PHE A 1 259 ? 6.03725 -0.86904 -42.15966 1.000 30.20389 259 PHE A CA 1
ATOM 3690 C C . PHE A 1 259 ? 4.56998 -0.50998 -41.95301 1.000 25.50498 259 PHE A C 1
ATOM 3691 O O . PHE A 1 259 ? 3.67068 -1.31342 -42.21851 1.000 24.09814 259 PHE A O 1
ATOM 3708 N N . ASP A 1 260 ? 4.33785 0.70955 -41.47380 1.000 27.14095 260 ASP A N 1
ATOM 3709 C CA . ASP A 1 260 ? 3.02818 1.14145 -41.00535 1.000 31.05873 260 ASP A CA 1
ATOM 3710 C C . ASP A 1 260 ? 2.33261 2.02188 -42.03847 1.000 30.79500 260 ASP A C 1
ATOM 3711 O O . ASP A 1 260 ? 2.93751 2.50266 -42.99982 1.000 26.11303 260 ASP A O 1
ATOM 3720 N N . VAL A 1 261 ? 1.03083 2.24085 -41.81259 1.000 33.21612 261 VAL A N 1
ATOM 3721 C CA . VAL A 1 261 ? 0.22015 3.01860 -42.75091 1.000 31.00271 261 VAL A CA 1
ATOM 3722 C C . VAL A 1 261 ? 0.44096 4.51599 -42.62440 1.000 29.80121 261 VAL A C 1
ATOM 3723 O O . VAL A 1 261 ? -0.12892 5.28202 -43.41340 1.000 28.17595 261 VAL A O 1
ATOM 3736 N N . ASP A 1 262 ? 1.23643 4.96277 -41.65442 1.000 26.80131 262 ASP A N 1
ATOM 3737 C CA . ASP A 1 262 ? 1.72440 6.33343 -41.61378 1.000 21.83396 262 ASP A CA 1
ATOM 3738 C C . ASP A 1 262 ? 3.12976 6.45059 -42.18913 1.000 25.05223 262 ASP A C 1
ATOM 3739 O O . ASP A 1 262 ? 3.78912 7.47674 -41.99706 1.000 22.54733 262 ASP A O 1
ATOM 3748 N N . GLU A 1 263 ? 3.59661 5.42072 -42.89165 1.000 29.46017 263 GLU A N 1
ATOM 3749 C CA . GLU A 1 263 ? 4.94287 5.37001 -43.44115 1.000 32.18129 263 GLU A CA 1
ATOM 3750 C C . GLU A 1 263 ? 4.86202 5.06606 -44.92893 1.000 26.22531 263 GLU A C 1
ATOM 3751 O O . GLU A 1 263 ? 4.09759 4.19531 -45.35397 1.000 23.12178 263 GLU A O 1
ATOM 3763 N N . TYR A 1 264 ? 5.65554 5.79169 -45.71446 1.000 21.48703 264 TYR A N 1
ATOM 3764 C CA . TYR A 1 264 ? 5.58409 5.74236 -47.16984 1.000 31.08667 264 TYR A CA 1
ATOM 3765 C C . TYR A 1 264 ? 6.96413 5.43308 -47.72791 1.000 25.24132 264 TYR A C 1
ATOM 3766 O O . TYR A 1 264 ? 7.90125 6.21332 -47.53140 1.000 24.44963 264 TYR A O 1
ATOM 3784 N N . ILE A 1 265 ? 7.08352 4.30690 -48.43160 1.000 27.38534 265 ILE A N 1
ATOM 3785 C CA . ILE A 1 265 ? 8.35910 3.91684 -49.01846 1.000 29.75182 265 ILE A CA 1
ATOM 3786 C C . ILE A 1 265 ? 8.67036 4.84180 -50.18782 1.000 36.40237 265 ILE A C 1
ATOM 3787 O O . ILE A 1 265 ? 7.83176 5.05111 -51.07439 1.000 32.02517 265 ILE A O 1
ATOM 3803 N N . TYR A 1 266 ? 9.88006 5.39359 -50.20128 1.000 33.15802 266 TYR A N 1
ATOM 3804 C CA . TYR A 1 266 ? 10.27289 6.37333 -51.20190 1.000 35.97382 266 TYR A CA 1
ATOM 3805 C C . TYR A 1 266 ? 11.60615 5.98494 -51.82108 1.000 36.48117 266 TYR A C 1
ATOM 3806 O O . TYR A 1 266 ? 12.51622 5.52206 -51.12645 1.000 38.88039 266 TYR A O 1
ATOM 3824 N N . LEU A 1 267 ? 11.71161 6.17799 -53.13227 1.000 37.11122 267 LEU A N 1
ATOM 3825 C CA . LEU A 1 267 ? 12.92940 5.87297 -53.87148 1.000 41.10696 267 LEU A CA 1
ATOM 3826 C C . LEU A 1 267 ? 13.56812 7.16809 -54.34980 1.000 38.19592 267 LEU A C 1
ATOM 3827 O O . LEU A 1 267 ? 12.99600 7.84463 -55.21900 1.000 51.54262 267 LEU A O 1
ATOM 3843 N N . PRO A 1 268 ? 14.72581 7.56517 -53.82212 1.000 44.93395 268 PRO A N 1
ATOM 3844 C CA . PRO A 1 268 ? 15.43481 8.71217 -54.40174 1.000 55.09925 268 PRO A CA 1
ATOM 3845 C C . PRO A 1 268 ? 15.57538 8.55152 -55.90819 1.000 53.89645 268 PRO A C 1
ATOM 3846 O O . PRO A 1 268 ? 15.85526 7.46001 -56.40962 1.000 55.03427 268 PRO A O 1
ATOM 3857 N N . GLU A 1 269 ? 15.36310 9.64881 -56.63344 1.000 55.52035 269 GLU A N 1
ATOM 3858 C CA . GLU A 1 269 ? 15.39046 9.59668 -58.08944 1.000 62.51266 269 GLU A CA 1
ATOM 3859 C C . GLU A 1 269 ? 16.67359 8.93186 -58.57071 1.000 64.16236 269 GLU A C 1
ATOM 3860 O O . GLU A 1 269 ? 17.72361 9.01437 -57.92639 1.000 64.62680 269 GLU A O 1
ATOM 3872 N N . GLY A 1 270 ? 16.57787 8.26313 -59.71616 1.000 74.15466 270 GLY A N 1
ATOM 3873 C CA . GLY A 1 270 ? 17.65319 7.43466 -60.21063 1.000 66.51755 270 GLY A CA 1
ATOM 3874 C C . GLY A 1 270 ? 17.60076 5.99951 -59.74116 1.000 82.60915 270 GLY A C 1
ATOM 3875 O O . GLY A 1 270 ? 18.50602 5.22152 -60.07594 1.000 66.43741 270 GLY A O 1
ATOM 3879 N N . ASN A 1 271 ? 16.57633 5.62331 -58.97983 1.000 70.87849 271 ASN A N 1
ATOM 3880 C CA . ASN A 1 271 ? 16.41853 4.26763 -58.47510 1.000 65.27268 271 ASN A CA 1
ATOM 3881 C C . ASN A 1 271 ? 14.98437 3.81407 -58.69356 1.000 64.49222 271 ASN A C 1
ATOM 3882 O O . ASN A 1 271 ? 14.04271 4.56395 -58.42023 1.000 66.10971 271 ASN A O 1
ATOM 3893 N N . THR A 1 272 ? 14.82777 2.59200 -59.19078 1.000 66.14770 272 THR A N 1
ATOM 3894 C CA . THR A 1 272 ? 13.53502 1.94058 -59.31432 1.000 66.66187 272 THR A CA 1
ATOM 3895 C C . THR A 1 272 ? 13.48307 0.75380 -58.36198 1.000 53.35096 272 THR A C 1
ATOM 3896 O O . THR A 1 272 ? 14.51448 0.21792 -57.94639 1.000 55.96446 272 THR A O 1
ATOM 3907 N N . LEU A 1 273 ? 12.26273 0.34272 -58.01603 1.000 46.67351 273 LEU A N 1
ATOM 3908 C CA . LEU A 1 273 ? 12.10446 -0.75806 -57.07239 1.000 49.20710 273 LEU A CA 1
ATOM 3909 C C . LEU A 1 273 ? 12.83377 -2.00408 -57.56381 1.000 44.32373 273 LEU A C 1
ATOM 3910 O O . LEU A 1 273 ? 13.60734 -2.61734 -56.82079 1.000 54.13466 273 LEU A O 1
ATOM 3926 N N . GLU A 1 274 ? 12.61199 -2.38498 -58.82515 1.000 52.03770 274 GLU A N 1
ATOM 3927 C CA . GLU A 1 274 ? 13.34655 -3.51435 -59.38853 1.000 50.01822 274 GLU A CA 1
ATOM 3928 C C . GLU A 1 274 ? 14.84944 -3.27032 -59.33529 1.000 50.41047 274 GLU A C 1
ATOM 3929 O O . GLU A 1 274 ? 15.62214 -4.17342 -58.99233 1.000 50.43966 274 GLU A O 1
ATOM 3941 N N . SER A 1 275 ? 15.28310 -2.05411 -59.67610 1.000 51.34158 275 SER A N 1
ATOM 3942 C CA . SER A 1 275 ? 16.70533 -1.72915 -59.62964 1.000 54.76063 275 SER A CA 1
ATOM 3943 C C . SER A 1 275 ? 17.27227 -1.94465 -58.23287 1.000 61.38829 275 SER A C 1
ATOM 3944 O O . SER A 1 275 ? 18.28512 -2.63265 -58.05838 1.000 55.11253 275 SER A O 1
ATOM 3952 N N . VAL A 1 276 ? 16.63131 -1.35608 -57.22164 1.000 54.58104 276 VAL A N 1
ATOM 3953 C CA . VAL A 1 276 ? 17.14372 -1.45681 -55.85772 1.000 54.05058 276 VAL A CA 1
ATOM 3954 C C . VAL A 1 276 ? 17.15315 -2.90973 -55.40248 1.000 53.82370 276 VAL A C 1
ATOM 3955 O O . VAL A 1 276 ? 18.14879 -3.40428 -54.86006 1.000 57.70164 276 VAL A O 1
ATOM 3968 N N . LEU A 1 277 ? 16.04350 -3.61856 -55.61830 1.000 49.07683 277 LEU A N 1
ATOM 3969 C CA . LEU A 1 277 ? 15.96302 -5.00589 -55.17705 1.000 50.23850 277 LEU A CA 1
ATOM 3970 C C . LEU A 1 277 ? 16.92761 -5.91024 -55.93057 1.000 57.25125 277 LEU A C 1
ATOM 3971 O O . LEU A 1 277 ? 17.25279 -6.99326 -55.43256 1.000 61.08103 277 LEU A O 1
ATOM 3987 N N . LYS A 1 278 ? 17.39301 -5.50088 -57.11285 1.000 56.57366 278 LYS A N 1
ATOM 3988 C CA . LYS A 1 278 ? 18.43518 -6.26787 -57.78685 1.000 62.74243 278 LYS A CA 1
ATOM 3989 C C . LYS A 1 278 ? 19.76610 -6.11603 -57.06095 1.000 61.98549 278 LYS A C 1
ATOM 3990 O O . LYS A 1 278 ? 20.45987 -7.10636 -56.79966 1.000 62.54558 278 LYS A O 1
ATOM 4009 N N . ASP A 1 279 ? 20.13702 -4.88042 -56.71662 1.000 63.00373 279 ASP A N 1
ATOM 4010 C CA . ASP A 1 279 ? 21.36080 -4.66960 -55.95098 1.000 55.92208 279 ASP A CA 1
ATOM 4011 C C . ASP A 1 279 ? 21.31407 -5.39806 -54.61456 1.000 52.48442 279 ASP A C 1
ATOM 4012 O O . ASP A 1 279 ? 22.36286 -5.74158 -54.05706 1.000 56.49089 279 ASP A O 1
ATOM 4021 N N . PHE A 1 280 ? 20.11369 -5.64350 -54.08663 1.000 51.36561 280 PHE A N 1
ATOM 4022 C CA . PHE A 1 280 ? 19.93591 -6.24911 -52.77414 1.000 53.22765 280 PHE A CA 1
ATOM 4023 C C . PHE A 1 280 ? 19.59377 -7.73570 -52.85071 1.000 49.29998 280 PHE A C 1
ATOM 4024 O O . PHE A 1 280 ? 19.29907 -8.34538 -51.81900 1.000 53.84441 280 PHE A O 1
ATOM 4041 N N . SER A 1 281 ? 19.62648 -8.32921 -54.04652 1.000 56.39501 281 SER A N 1
ATOM 4042 C CA . SER A 1 281 ? 19.12387 -9.69148 -54.21535 1.000 55.46137 281 SER A CA 1
ATOM 4043 C C . SER A 1 281 ? 19.87185 -10.68302 -53.33014 1.000 48.36582 281 SER A C 1
ATOM 4044 O O . SER A 1 281 ? 19.26019 -11.56924 -52.72366 1.000 54.92536 281 SER A O 1
ATOM 4052 N N . ASN A 1 282 ? 21.19172 -10.54734 -53.24791 1.000 50.22365 282 ASN A N 1
ATOM 4053 C CA . ASN A 1 282 ? 22.08188 -11.43101 -52.49729 1.000 67.63255 282 ASN A CA 1
ATOM 4054 C C . ASN A 1 282 ? 22.00526 -11.19934 -50.98537 1.000 57.42283 282 ASN A C 1
ATOM 4055 O O . ASN A 1 282 ? 22.81397 -11.75944 -50.23939 1.000 59.97251 282 ASN A O 1
ATOM 4065 N N . TYR A 1 283 ? 21.02116 -10.42678 -50.52052 1.000 52.69711 283 TYR A N 1
ATOM 4066 C CA . TYR A 1 283 ? 20.77628 -10.19156 -49.10363 1.000 49.23066 283 TYR A CA 1
ATOM 4067 C C . TYR A 1 283 ? 19.39472 -10.71541 -48.73083 1.000 48.82139 283 TYR A C 1
ATOM 4068 O O . TYR A 1 283 ? 18.41932 -10.47525 -49.45026 1.000 49.69092 283 TYR A O 1
ATOM 4086 N N . THR A 1 284 ? 19.31160 -11.42243 -47.59976 1.000 44.70762 284 THR A N 1
ATOM 4087 C CA . THR A 1 284 ? 18.03139 -11.95805 -47.14409 1.000 38.45915 284 THR A CA 1
ATOM 4088 C C . THR A 1 284 ? 17.11038 -10.87373 -46.59794 1.000 39.90112 284 THR A C 1
ATOM 4089 O O . THR A 1 284 ? 15.88823 -11.05550 -46.60023 1.000 43.70543 284 THR A O 1
ATOM 4100 N N . GLN A 1 285 ? 17.66412 -9.75841 -46.12963 1.000 36.96154 285 GLN A N 1
ATOM 4101 C CA . GLN A 1 285 ? 16.85723 -8.66215 -45.61636 1.000 34.89668 285 GLN A CA 1
ATOM 4102 C C . GLN A 1 285 ? 17.68373 -7.38809 -45.67128 1.000 34.06972 285 GLN A C 1
ATOM 4103 O O . GLN A 1 285 ? 18.91625 -7.42700 -45.71258 1.000 37.07172 285 GLN A O 1
ATOM 4117 N N . PHE A 1 286 ? 16.98777 -6.25580 -45.66290 1.000 34.11920 286 PHE A N 1
ATOM 4118 C CA . PHE A 1 286 ? 17.65122 -4.96322 -45.60976 1.000 33.56972 286 PHE A CA 1
ATOM 4119 C C . PHE A 1 286 ? 16.75591 -3.97856 -44.87633 1.000 32.16057 286 PHE A C 1
ATOM 4120 O O . PHE A 1 286 ? 15.52905 -4.02944 -44.99883 1.000 35.67401 286 PHE A O 1
ATOM 4137 N N . THR A 1 287 ? 17.37844 -3.09146 -44.11172 1.000 32.21796 287 THR A N 1
ATOM 4138 C CA . THR A 1 287 ? 16.65283 -2.07917 -43.36483 1.000 33.66630 287 THR A CA 1
ATOM 4139 C C . THR A 1 287 ? 16.52241 -0.80780 -44.19531 1.000 36.65943 287 THR A C 1
ATOM 4140 O O . THR A 1 287 ? 17.25286 -0.58672 -45.16547 1.000 36.21041 287 THR A O 1
ATOM 4151 N N . ILE A 1 288 ? 15.57257 0.03336 -43.79638 1.000 33.93394 288 ILE A N 1
ATOM 4152 C CA . ILE A 1 288 ? 15.19548 1.22469 -44.54670 1.000 29.66806 288 ILE A CA 1
ATOM 4153 C C . ILE A 1 288 ? 15.18601 2.39996 -43.58083 1.000 36.79180 288 ILE A C 1
ATOM 4154 O O . ILE A 1 288 ? 14.42376 2.40035 -42.60725 1.000 35.36774 288 ILE A O 1
ATOM 4170 N N . GLU A 1 289 ? 16.02930 3.39562 -43.84541 1.000 35.09856 289 GLU A N 1
ATOM 4171 C CA . GLU A 1 289 ? 16.10480 4.54854 -42.96293 1.000 37.89765 289 GLU A CA 1
ATOM 4172 C C . GLU A 1 289 ? 14.85025 5.40996 -43.10565 1.000 38.35108 289 GLU A C 1
ATOM 4173 O O . GLU A 1 289 ? 14.05819 5.26503 -44.04283 1.000 38.22233 289 GLU A O 1
ATOM 4185 N N . GLN A 1 290 ? 14.68856 6.33137 -42.16284 1.000 37.20234 290 GLN A N 1
ATOM 4186 C CA . GLN A 1 290 ? 13.45969 7.08967 -41.99368 1.000 27.14221 290 GLN A CA 1
ATOM 4187 C C . GLN A 1 290 ? 13.66957 8.56017 -42.32840 1.000 30.88065 290 GLN A C 1
ATOM 4188 O O . GLN A 1 290 ? 14.74089 9.12609 -42.09312 1.000 36.68308 290 GLN A O 1
ATOM 4202 N N . ASN A 1 291 ? 12.62228 9.17229 -42.88440 1.000 32.10679 291 ASN A N 1
ATOM 4203 C CA . ASN A 1 291 ? 12.53977 10.61527 -43.08609 1.000 31.90075 291 ASN A CA 1
ATOM 4204 C C . ASN A 1 291 ? 11.41201 11.14700 -42.20834 1.000 32.81888 291 ASN A C 1
ATOM 4205 O O . ASN A 1 291 ? 10.24463 11.16014 -42.62632 1.000 33.42255 291 ASN A O 1
ATOM 4216 N N . PRO A 1 292 ? 11.69874 11.58918 -40.98287 1.000 28.30428 292 PRO A N 1
ATOM 4217 C CA . PRO A 1 292 ? 10.61507 11.99242 -40.07285 1.000 29.17518 292 PRO A CA 1
ATOM 4218 C C . PRO A 1 292 ? 9.97194 13.30082 -40.51128 1.000 23.89329 292 PRO A C 1
ATOM 4219 O O . PRO A 1 292 ? 10.65540 14.30482 -40.72188 1.000 26.13678 292 PRO A O 1
ATOM 4230 N N . MET A 1 293 ? 8.64637 13.28469 -40.62328 1.000 24.13920 293 MET A N 1
ATOM 4231 C CA . MET A 1 293 ? 7.87687 14.44038 -41.06084 1.000 24.00796 293 MET A CA 1
ATOM 4232 C C . MET A 1 293 ? 6.97533 14.94455 -39.94404 1.000 29.33733 293 MET A C 1
ATOM 4233 O O . MET A 1 293 ? 6.43985 14.15706 -39.15622 1.000 25.87588 293 MET A O 1
ATOM 4247 N N . SER A 1 294 ? 6.80734 16.26184 -39.88911 1.000 30.03937 294 SER A N 1
ATOM 4248 C CA . SER A 1 294 ? 5.80028 16.85026 -39.02084 1.000 28.83879 294 SER A CA 1
ATOM 4249 C C . SER A 1 294 ? 4.41476 16.55120 -39.57419 1.000 28.65219 294 SER A C 1
ATOM 4250 O O . SER A 1 294 ? 4.16318 16.71971 -40.77032 1.000 30.19063 294 SER A O 1
ATOM 4258 N N . SER A 1 295 ? 3.51705 16.10241 -38.70271 1.000 27.25350 295 SER A N 1
ATOM 4259 C CA . SER A 1 295 ? 2.12357 15.90225 -39.06547 1.000 31.64683 295 SER A CA 1
ATOM 4260 C C . SER A 1 295 ? 1.27318 17.13697 -38.79800 1.000 32.21176 295 SER A C 1
ATOM 4261 O O . SER A 1 295 ? 0.04088 17.04906 -38.84632 1.000 27.15235 295 SER A O 1
ATOM 4269 N N . ALA A 1 296 ? 1.89980 18.28469 -38.53002 1.000 30.58759 296 ALA A N 1
ATOM 4270 C CA . ALA A 1 296 ? 1.16110 19.48615 -38.16783 1.000 31.82040 296 ALA A CA 1
ATOM 4271 C C . ALA A 1 296 ? 1.60700 20.70509 -38.96565 1.000 28.12674 296 ALA A C 1
ATOM 4272 O O . ALA A 1 296 ? 0.81713 21.63092 -39.17888 1.000 29.08723 296 ALA A O 1
ATOM 4279 N N . LEU A 1 297 ? 2.86007 20.72126 -39.41144 1.000 25.81264 297 LEU A N 1
ATOM 4280 C CA . LEU A 1 297 ? 3.41977 21.90692 -40.04721 1.000 28.40433 297 LEU A CA 1
ATOM 4281 C C . LEU A 1 297 ? 2.98163 22.00614 -41.50500 1.000 24.64154 297 LEU A C 1
ATOM 4282 O O . LEU A 1 297 ? 3.11488 21.04665 -42.27153 1.000 24.83785 297 LEU A O 1
ATOM 4298 N N . CYS A 1 298 ? 2.45347 23.17220 -41.87982 1.000 26.41191 298 CYS A N 1
ATOM 4299 C CA . CYS A 1 298 ? 2.10254 23.47087 -43.26117 1.000 32.65877 298 CYS A CA 1
ATOM 4300 C C . CYS A 1 298 ? 2.29199 24.96174 -43.50528 1.000 28.14648 298 CYS A C 1
ATOM 4301 O O . CYS A 1 298 ? 2.50485 25.74218 -42.57307 1.000 30.50080 298 CYS A O 1
ATOM 4308 N N . PHE A 1 299 ? 2.17773 25.36002 -44.77131 1.000 34.30013 299 PHE A N 1
ATOM 4309 C CA . PHE A 1 299 ? 2.35392 26.75899 -45.13742 1.000 30.96106 299 PHE A CA 1
ATOM 4310 C C . PHE A 1 299 ? 1.08556 27.57566 -44.89537 1.000 29.97410 299 PHE A C 1
ATOM 4311 O O . PHE A 1 299 ? -0.03756 27.11039 -45.11430 1.000 37.74069 299 PHE A O 1
ATOM 4328 N N . ASN A 1 300 ? 1.29955 28.80306 -44.42046 1.000 38.36401 300 ASN A N 1
ATOM 4329 C CA . ASN A 1 300 ? 0.33063 29.89494 -44.27562 1.000 38.68960 300 ASN A CA 1
ATOM 4330 C C . ASN A 1 300 ? 0.09779 30.48889 -45.66522 1.000 39.34187 300 ASN A C 1
ATOM 4331 O O . ASN A 1 300 ? 0.63807 31.53510 -46.02657 1.000 48.58495 300 ASN A O 1
ATOM 4341 N N . ASP A 1 301 ? -0.71337 29.79212 -46.47199 1.000 31.54983 301 ASP A N 1
ATOM 4342 C CA . ASP A 1 301 ? -0.81341 30.10597 -47.90148 1.000 39.13150 301 ASP A CA 1
ATOM 4343 C C . ASP A 1 301 ? -2.23589 29.87589 -48.39877 1.000 32.71668 301 ASP A C 1
ATOM 4344 O O . ASP A 1 301 ? -2.69348 28.73191 -48.46782 1.000 33.51436 301 ASP A O 1
ATOM 4353 N N . SER A 1 302 ? -2.90911 30.96159 -48.79796 1.000 45.04296 302 SER A N 1
ATOM 4354 C CA . SER A 1 302 ? -4.30864 30.88851 -49.20761 1.000 43.22700 302 SER A CA 1
ATOM 4355 C C . SER A 1 302 ? -4.50455 30.21913 -50.56316 1.000 43.16153 302 SER A C 1
ATOM 4356 O O . SER A 1 302 ? -5.60798 29.73782 -50.84563 1.000 50.44663 302 SER A O 1
ATOM 4364 N N . THR A 1 303 ? -3.47719 30.19456 -51.41480 1.000 42.53667 303 THR A N 1
ATOM 4365 C CA . THR A 1 303 ? -3.59058 29.49217 -52.68839 1.000 47.08180 303 THR A CA 1
ATOM 4366 C C . THR A 1 303 ? -3.63180 27.98105 -52.50161 1.000 44.78590 303 THR A C 1
ATOM 4367 O O . THR A 1 303 ? -4.01800 27.26096 -53.42962 1.000 41.69948 303 THR A O 1
ATOM 4378 N N . GLN A 1 304 ? -3.23800 27.49310 -51.32820 1.000 35.93635 304 GLN A N 1
ATOM 4379 C CA . GLN A 1 304 ? -3.34402 26.08015 -51.00491 1.000 37.16512 304 GLN A CA 1
ATOM 4380 C C . GLN A 1 304 ? -4.74689 25.76587 -50.50098 1.000 32.95030 304 GLN A C 1
ATOM 4381 O O . GLN A 1 304 ? -5.31789 26.51626 -49.70379 1.000 33.58323 304 GLN A O 1
ATOM 4395 N N . ASP A 1 305 ? -5.30233 24.65375 -50.97387 1.000 29.19229 305 ASP A N 1
ATOM 4396 C CA . ASP A 1 305 ? -6.61059 24.16450 -50.54125 1.000 31.53799 305 ASP A CA 1
ATOM 4397 C C . ASP A 1 305 ? -6.36654 22.85525 -49.79779 1.000 28.26581 305 ASP A C 1
ATOM 4398 O O . ASP A 1 305 ? -6.49100 21.76378 -50.35334 1.000 33.71990 305 ASP A O 1
ATOM 4407 N N . TYR A 1 306 ? -6.00872 22.97217 -48.52492 1.000 29.07970 306 TYR A N 1
ATOM 4408 C CA . TYR A 1 306 ? -5.52074 21.83295 -47.76099 1.000 28.43572 306 TYR A CA 1
ATOM 4409 C C . TYR A 1 306 ? -6.59466 20.76719 -47.56014 1.000 28.85204 306 TYR A C 1
ATOM 4410 O O . TYR A 1 306 ? -6.27151 19.57273 -47.58457 1.000 29.85842 306 TYR A O 1
ATOM 4428 N N . PRO A 1 307 ? -7.86668 21.12838 -47.37069 1.000 32.28556 307 PRO A N 1
ATOM 4429 C CA . PRO A 1 307 ? -8.90491 20.08360 -47.29767 1.000 28.79950 307 PRO A CA 1
ATOM 4430 C C . PRO A 1 307 ? -8.97655 19.21561 -48.54214 1.000 30.87518 307 PRO A C 1
ATOM 4431 O O . PRO A 1 307 ? -9.47998 18.08737 -48.46109 1.000 31.34936 307 PRO A O 1
ATOM 4442 N N . ARG A 1 308 ? -8.49634 19.69762 -49.68788 1.000 31.15541 308 ARG A N 1
ATOM 4443 C CA . ARG A 1 308 ? -8.47543 18.92082 -50.92033 1.000 30.27468 308 ARG A CA 1
ATOM 4444 C C . ARG A 1 308 ? -7.08380 18.39688 -51.25999 1.000 33.59175 308 ARG A C 1
ATOM 4445 O O . ARG A 1 308 ? -6.89947 17.81054 -52.33162 1.000 38.34214 308 ARG A O 1
ATOM 4466 N N . GLN A 1 309 ? -6.10680 18.59441 -50.38155 1.000 29.63141 309 GLN A N 1
ATOM 4467 C CA . GLN A 1 309 ? -4.77491 18.03438 -50.55172 1.000 32.00124 309 GLN A CA 1
ATOM 4468 C C . GLN A 1 309 ? -4.62412 16.78773 -49.68963 1.000 27.89154 309 GLN A C 1
ATOM 4469 O O . GLN A 1 309 ? -5.20018 16.68716 -48.60236 1.000 25.57641 309 GLN A O 1
ATOM 4483 N N . TRP A 1 310 ? -3.85291 15.82778 -50.18946 1.000 29.10650 310 TRP A N 1
ATOM 4484 C CA . TRP A 1 310 ? -3.59665 14.60527 -49.44656 1.000 28.48463 310 TRP A CA 1
ATOM 4485 C C . TRP A 1 310 ? -2.51892 14.84286 -48.39159 1.000 26.30343 310 TRP A C 1
ATOM 4486 O O . TRP A 1 310 ? -1.78207 15.83188 -48.42790 1.000 22.89726 310 TRP A O 1
ATOM 4507 N N . GLY A 1 311 ? -2.43189 13.91184 -47.44261 1.000 23.82133 311 GLY A N 1
ATOM 4508 C CA . GLY A 1 311 ? -1.49453 14.02190 -46.34072 1.000 21.86734 311 GLY A CA 1
ATOM 4509 C C . GLY A 1 311 ? -0.06582 14.30380 -46.75741 1.000 25.29627 311 GLY A C 1
ATOM 4510 O O . GLY A 1 311 ? 0.50098 15.33457 -46.37891 1.000 22.41247 311 GLY A O 1
ATOM 4514 N N . PHE A 1 312 ? 0.53745 13.39691 -47.53013 1.000 25.61087 312 PHE A N 1
ATOM 4515 C CA . PHE A 1 312 ? 1.91292 13.60408 -47.97214 1.000 27.76984 312 PHE A CA 1
ATOM 4516 C C . PHE A 1 312 ? 2.02824 14.71031 -49.01157 1.000 27.87087 312 PHE A C 1
ATOM 4517 O O . PHE A 1 312 ? 3.14099 15.17923 -49.27418 1.000 25.97965 312 PHE A O 1
ATOM 4534 N N . GLU A 1 313 ? 0.91621 15.12987 -49.61090 1.000 26.93603 313 GLU A N 1
ATOM 4535 C CA . GLU A 1 313 ? 0.89231 16.31532 -50.45580 1.000 31.73328 313 GLU A CA 1
ATOM 4536 C C . GLU A 1 313 ? 0.91382 17.59700 -49.63748 1.000 26.59790 313 GLU A C 1
ATOM 4537 O O . GLU A 1 313 ? 1.20282 18.66637 -50.18502 1.000 29.58582 313 GLU A O 1
ATOM 4549 N N . LYS A 1 314 ? 0.65111 17.49179 -48.33675 1.000 25.42115 314 LYS A N 1
ATOM 4550 C CA . LYS A 1 314 ? 0.42333 18.61143 -47.43655 1.000 28.13182 314 LYS A CA 1
ATOM 4551 C C . LYS A 1 314 ? 1.57496 18.84450 -46.47487 1.000 27.46635 314 LYS A C 1
ATOM 4552 O O . LYS A 1 314 ? 2.00315 19.98566 -46.27545 1.000 29.79381 314 LYS A O 1
ATOM 4571 N N . LEU A 1 315 ? 2.06517 17.77684 -45.85091 1.000 25.63280 315 LEU A N 1
ATOM 4572 C CA . LEU A 1 315 ? 3.03105 17.85873 -44.75779 1.000 23.59674 315 LEU A CA 1
ATOM 4573 C C . LEU A 1 315 ? 4.42868 17.82531 -45.35820 1.000 25.58998 315 LEU A C 1
ATOM 4574 O O . LEU A 1 315 ? 4.96266 16.75624 -45.66023 1.000 31.47581 315 LEU A O 1
ATOM 4590 N N . LEU A 1 316 ? 5.03092 19.00371 -45.51844 1.000 24.21743 316 LEU A N 1
ATOM 4591 C CA . LEU A 1 316 ? 6.24719 19.15633 -46.30536 1.000 28.99752 316 LEU A CA 1
ATOM 4592 C C . LEU A 1 316 ? 7.46830 19.49211 -45.45965 1.000 31.32110 316 LEU A C 1
ATOM 4593 O O . LEU A 1 316 ? 8.48027 19.95128 -45.99868 1.000 37.51808 316 LEU A O 1
ATOM 4609 N N . PHE A 1 317 ? 7.40796 19.26946 -44.15117 1.000 29.02711 317 PHE A N 1
ATOM 4610 C CA . PHE A 1 317 ? 8.47810 19.67939 -43.25240 1.000 31.70671 317 PHE A CA 1
ATOM 4611 C C . PHE A 1 317 ? 9.05996 18.45803 -42.56049 1.000 31.26170 317 PHE A C 1
ATOM 4612 O O . PHE A 1 317 ? 8.35550 17.75157 -41.82966 1.000 24.86621 317 PHE A O 1
ATOM 4629 N N . ARG A 1 318 ? 10.34331 18.21775 -42.80921 1.000 33.43129 318 ARG A N 1
ATOM 4630 C CA . ARG A 1 318 ? 11.05590 17.03551 -42.34881 1.000 31.49806 318 ARG A CA 1
ATOM 4631 C C . ARG A 1 318 ? 11.97978 17.41991 -41.20431 1.000 32.91914 318 ARG A C 1
ATOM 4632 O O . ARG A 1 318 ? 12.73903 18.38759 -41.31279 1.000 30.99922 318 ARG A O 1
ATOM 4653 N N . GLU A 1 319 ? 11.91174 16.66530 -40.11084 1.000 32.10297 319 GLU A N 1
ATOM 4654 C CA . GLU A 1 319 ? 12.80388 16.90437 -38.98488 1.000 34.91623 319 GLU A CA 1
ATOM 4655 C C . GLU A 1 319 ? 14.24569 16.65454 -39.41521 1.000 33.28114 319 GLU A C 1
ATOM 4656 O O . GLU A 1 319 ? 14.55657 15.61655 -40.00599 1.000 39.09583 319 GLU A O 1
ATOM 4668 N N . SER A 1 320 ? 15.12857 17.61103 -39.11763 1.000 33.02235 320 SER A N 1
ATOM 4669 C CA . SER A 1 320 ? 16.40732 17.72590 -39.80934 1.000 42.35681 320 SER A CA 1
ATOM 4670 C C . SER A 1 320 ? 17.62218 17.40684 -38.94381 1.000 47.65985 320 SER A C 1
ATOM 4671 O O . SER A 1 320 ? 18.75493 17.61721 -39.39368 1.000 52.22788 320 SER A O 1
ATOM 4679 N N . ARG A 1 321 ? 17.43374 16.90636 -37.72660 1.000 49.26168 321 ARG A N 1
ATOM 4680 C CA . ARG A 1 321 ? 18.58464 16.56108 -36.90122 1.000 47.47524 321 ARG A CA 1
ATOM 4681 C C . ARG A 1 321 ? 19.41774 15.47841 -37.57922 1.000 47.79318 321 ARG A C 1
ATOM 4682 O O . ARG A 1 321 ? 18.88856 14.58080 -38.23855 1.000 47.50475 321 ARG A O 1
ATOM 4703 N N . THR A 1 322 ? 20.73463 15.56479 -37.40353 1.000 57.37030 322 THR A N 1
ATOM 4704 C CA . THR A 1 322 ? 21.67500 14.65291 -38.03750 1.000 61.63615 322 THR A CA 1
ATOM 4705 C C . THR A 1 322 ? 22.33757 13.75661 -36.99932 1.000 57.33662 322 THR A C 1
ATOM 4706 O O . THR A 1 322 ? 22.59920 14.17373 -35.86736 1.000 59.40901 322 THR A O 1
ATOM 4717 N N . GLY A 1 323 ? 22.61275 12.51690 -37.40264 1.000 63.49468 323 GLY A N 1
ATOM 4718 C CA . GLY A 1 323 ? 23.29564 11.57499 -36.53822 1.000 62.15025 323 GLY A CA 1
ATOM 4719 C C . GLY A 1 323 ? 22.45992 11.03063 -35.40567 1.000 73.29227 323 GLY A C 1
ATOM 4720 O O . GLY A 1 323 ? 23.01476 10.55283 -34.41275 1.000 73.90043 323 GLY A O 1
ATOM 4724 N N . ILE A 1 324 ? 21.13791 11.08762 -35.52418 1.000 67.95272 324 ILE A N 1
ATOM 4725 C CA . ILE A 1 324 ? 20.22782 10.70105 -34.45187 1.000 66.04007 324 ILE A CA 1
ATOM 4726 C C . ILE A 1 324 ? 19.76900 9.27192 -34.69690 1.000 53.91293 324 ILE A C 1
ATOM 4727 O O . ILE A 1 324 ? 19.47264 8.88950 -35.83658 1.000 63.11940 324 ILE A O 1
ATOM 4743 N N . ARG A 1 325 ? 19.70868 8.47448 -33.63241 1.000 65.13567 325 ARG A N 1
ATOM 4744 C CA . ARG A 1 325 ? 19.23415 7.10243 -33.76079 1.000 59.96563 325 ARG A CA 1
ATOM 4745 C C . ARG A 1 325 ? 17.72643 7.10845 -33.97119 1.000 51.56117 325 ARG A C 1
ATOM 4746 O O . ARG A 1 325 ? 16.97185 7.58138 -33.11366 1.000 62.87444 325 ARG A O 1
ATOM 4767 N N . ARG A 1 326 ? 17.28947 6.58761 -35.11415 1.000 47.06516 326 ARG A N 1
ATOM 4768 C CA . ARG A 1 326 ? 15.88941 6.60253 -35.50049 1.000 43.46505 326 ARG A CA 1
ATOM 4769 C C . ARG A 1 326 ? 15.43605 5.19071 -35.83332 1.000 37.88497 326 ARG A C 1
ATOM 4770 O O . ARG A 1 326 ? 16.21714 4.36612 -36.31476 1.000 42.28464 326 ARG A O 1
ATOM 4791 N N . ASP A 1 327 ? 14.15831 4.92278 -35.57368 1.000 36.25618 327 ASP A N 1
ATOM 4792 C CA . ASP A 1 327 ? 13.58258 3.63572 -35.92803 1.000 31.75286 327 ASP A CA 1
ATOM 4793 C C . ASP A 1 327 ? 13.76053 3.37114 -37.41741 1.000 35.71445 327 ASP A C 1
ATOM 4794 O O . ASP A 1 327 ? 13.76441 4.28996 -38.24194 1.000 31.45165 327 ASP A O 1
ATOM 4803 N N . ARG A 1 328 ? 13.91081 2.09414 -37.75860 1.000 35.45359 328 ARG A N 1
ATOM 4804 C CA . ARG A 1 328 ? 14.02380 1.66426 -39.14151 1.000 32.00906 328 ARG A CA 1
ATOM 4805 C C . ARG A 1 328 ? 12.97053 0.60353 -39.42897 1.000 32.37719 328 ARG A C 1
ATOM 4806 O O . ARG A 1 328 ? 12.45515 -0.05750 -38.52476 1.000 35.16512 328 ARG A O 1
ATOM 4827 N N . LYS A 1 329 ? 12.65210 0.45773 -40.70857 1.000 32.63150 329 LYS A N 1
ATOM 4828 C CA . LYS A 1 329 ? 11.81025 -0.61797 -41.20260 1.000 27.82890 329 LYS A CA 1
ATOM 4829 C C . LYS A 1 329 ? 12.61410 -1.43056 -42.20711 1.000 33.50001 329 LYS A C 1
ATOM 4830 O O . LYS A 1 329 ? 13.73612 -1.06862 -42.57620 1.000 33.43272 329 LYS A O 1
ATOM 4849 N N . TYR A 1 330 ? 12.04341 -2.54742 -42.64764 1.000 32.51034 330 TYR A N 1
ATOM 4850 C CA . TYR A 1 330 ? 12.82690 -3.51802 -43.39162 1.000 32.05558 330 TYR A CA 1
ATOM 4851 C C . TYR A 1 330 ? 11.94952 -4.27704 -44.37427 1.000 29.73839 330 TYR A C 1
ATOM 4852 O O . TYR A 1 330 ? 10.71943 -4.21601 -44.33009 1.000 27.66402 330 TYR A O 1
ATOM 4870 N N . ALA A 1 331 ? 12.62049 -4.99151 -45.27378 1.000 27.19822 331 ALA A N 1
ATOM 4871 C CA . ALA A 1 331 ? 12.00417 -5.96560 -46.15756 1.000 29.84866 331 ALA A CA 1
ATOM 4872 C C . ALA A 1 331 ? 12.82642 -7.24310 -46.08283 1.000 31.06896 331 ALA A C 1
ATOM 4873 O O . ALA A 1 331 ? 14.03886 -7.20468 -45.85010 1.000 29.38795 331 ALA A O 1
ATOM 4880 N N . ILE A 1 332 ? 12.16353 -8.37661 -46.28326 1.000 34.47559 332 ILE A N 1
ATOM 4881 C CA . ILE A 1 332 ? 12.76893 -9.66922 -45.98958 1.000 35.59096 332 ILE A CA 1
ATOM 4882 C C . ILE A 1 332 ? 12.25610 -10.69846 -46.98489 1.000 39.10949 332 ILE A C 1
ATOM 4883 O O . ILE A 1 332 ? 11.07305 -10.70543 -47.33835 1.000 41.57010 332 ILE A O 1
ATOM 4899 N N . GLN A 1 333 ? 13.15939 -11.56115 -47.44491 1.000 40.71128 333 GLN A N 1
ATOM 4900 C CA . GLN A 1 333 ? 12.78463 -12.73001 -48.23749 1.000 36.14367 333 GLN A CA 1
ATOM 4901 C C . GLN A 1 333 ? 12.34506 -13.81248 -47.26051 1.000 40.61486 333 GLN A C 1
ATOM 4902 O O . GLN A 1 333 ? 13.17139 -14.54831 -46.71568 1.000 40.52164 333 GLN A O 1
ATOM 4916 N N . ALA A 1 334 ? 11.03274 -13.90322 -47.02946 1.000 40.87284 334 ALA A N 1
ATOM 4917 C CA . ALA A 1 334 ? 10.51595 -14.79305 -45.99469 1.000 36.17521 334 ALA A CA 1
ATOM 4918 C C . ALA A 1 334 ? 10.98597 -16.22798 -46.18173 1.000 37.88774 334 ALA A C 1
ATOM 4919 O O . ALA A 1 334 ? 11.17657 -16.95065 -45.19681 1.000 41.58496 334 ALA A O 1
ATOM 4926 N N . LYS A 1 335 ? 11.18120 -16.66095 -47.43028 1.000 36.75527 335 LYS A N 1
ATOM 4927 C CA . LYS A 1 335 ? 11.54042 -18.05213 -47.68299 1.000 43.51246 335 LYS A CA 1
ATOM 4928 C C . LYS A 1 335 ? 12.80564 -18.46950 -46.94517 1.000 44.93306 335 LYS A C 1
ATOM 4929 O O . LYS A 1 335 ? 12.99629 -19.66452 -46.69529 1.000 48.24102 335 LYS A O 1
ATOM 4948 N N . ASN A 1 336 ? 13.67382 -17.52123 -46.59569 1.000 42.28892 336 ASN A N 1
ATOM 4949 C CA . ASN A 1 336 ? 14.89571 -17.81108 -45.85588 1.000 41.38092 336 ASN A CA 1
ATOM 4950 C C . ASN A 1 336 ? 14.89572 -17.11594 -44.49802 1.000 47.25736 336 ASN A C 1
ATOM 4951 O O . ASN A 1 336 ? 15.94932 -16.73225 -43.98533 1.000 44.07581 336 ASN A O 1
ATOM 4962 N N . ALA A 1 337 ? 13.71219 -16.95363 -43.90898 1.000 47.78253 337 ALA A N 1
ATOM 4963 C CA . ALA A 1 337 ? 13.55456 -16.41531 -42.56639 1.000 37.42204 337 ALA A CA 1
ATOM 4964 C C . ALA A 1 337 ? 12.81641 -17.42399 -41.69815 1.000 38.80495 337 ALA A C 1
ATOM 4965 O O . ALA A 1 337 ? 11.93529 -18.14831 -42.16994 1.000 42.11472 337 ALA A O 1
ATOM 4972 N N . TYR A 1 338 ? 13.19014 -17.46727 -40.41961 1.000 40.87714 338 TYR A N 1
ATOM 4973 C CA . TYR A 1 338 ? 12.55941 -18.34597 -39.44185 1.000 36.92179 338 TYR A CA 1
ATOM 4974 C C . TYR A 1 338 ? 11.73182 -17.59645 -38.41181 1.000 39.97699 338 TYR A C 1
ATOM 4975 O O . TYR A 1 338 ? 10.80394 -18.17203 -37.84097 1.000 39.35880 338 TYR A O 1
ATOM 4993 N N . ALA A 1 339 ? 12.05380 -16.33214 -38.16827 1.000 34.59963 339 ALA A N 1
ATOM 4994 C CA . ALA A 1 339 ? 11.35061 -15.47792 -37.22248 1.000 36.60663 339 ALA A CA 1
ATOM 4995 C C . ALA A 1 339 ? 11.82820 -14.06231 -37.49437 1.000 32.13344 339 ALA A C 1
ATOM 4996 O O . ALA A 1 339 ? 12.83605 -13.85492 -38.17360 1.000 33.40495 339 ALA A O 1
ATOM 5003 N N . THR A 1 340 ? 11.09797 -13.08566 -36.96392 1.000 28.49749 340 THR A N 1
ATOM 5004 C CA . THR A 1 340 ? 11.45186 -11.70060 -37.23102 1.000 31.75538 340 THR A CA 1
ATOM 5005 C C . THR A 1 340 ? 10.93314 -10.81846 -36.10673 1.000 29.12202 340 THR A C 1
ATOM 5006 O O . THR A 1 340 ? 10.15389 -11.25066 -35.25466 1.000 28.80528 340 THR A O 1
ATOM 5017 N N . GLY A 1 341 ? 11.40466 -9.56944 -36.11061 1.000 31.69800 341 GLY A N 1
ATOM 5018 C CA . GLY A 1 341 ? 10.94878 -8.54996 -35.20497 1.000 29.25303 341 GLY A CA 1
ATOM 5019 C C . GLY A 1 341 ? 10.18664 -7.45245 -35.91737 1.000 28.47663 341 GLY A C 1
ATOM 5020 O O . GLY A 1 341 ? 9.67257 -7.63121 -37.02992 1.000 28.54595 341 GLY A O 1
ATOM 5024 N N . VAL A 1 342 ? 10.12153 -6.28725 -35.27004 1.000 28.50488 342 VAL A N 1
ATOM 5025 C CA . VAL A 1 342 ? 9.37180 -5.16833 -35.83154 1.000 32.35517 342 VAL A CA 1
ATOM 5026 C C . VAL A 1 342 ? 10.23925 -4.21649 -36.64947 1.000 33.32760 342 VAL A C 1
ATOM 5027 O O . VAL A 1 342 ? 9.70290 -3.46917 -37.48157 1.000 34.85827 342 VAL A O 1
ATOM 5040 N N . HIS A 1 343 ? 11.55628 -4.21308 -36.43830 1.000 27.31593 343 HIS A N 1
ATOM 5041 C CA . HIS A 1 343 ? 12.46418 -3.37297 -37.20604 1.000 33.75993 343 HIS A CA 1
ATOM 5042 C C . HIS A 1 343 ? 13.41910 -4.16863 -38.08387 1.000 30.16833 343 HIS A C 1
ATOM 5043 O O . HIS A 1 343 ? 14.07430 -3.57794 -38.94907 1.000 31.98463 343 HIS A O 1
ATOM 5057 N N . MET A 1 344 ? 13.50262 -5.48519 -37.89126 1.000 29.84859 344 MET A N 1
ATOM 5058 C CA . MET A 1 344 ? 14.32427 -6.37606 -38.70265 1.000 29.80581 344 MET A CA 1
ATOM 5059 C C . MET A 1 344 ? 14.22297 -7.77677 -38.11145 1.000 30.76858 344 MET A C 1
ATOM 5060 O O . MET A 1 344 ? 13.57361 -7.96999 -37.07714 1.000 29.44453 344 MET A O 1
ATOM 5074 N N . SER A 1 345 ? 14.86429 -8.75297 -38.74068 1.000 31.05318 345 SER A N 1
ATOM 5075 C CA . SER A 1 345 ? 14.88694 -10.11302 -38.22526 1.000 30.26376 345 SER A CA 1
ATOM 5076 C C . SER A 1 345 ? 16.24424 -10.42287 -37.60766 1.000 36.66790 345 SER A C 1
ATOM 5077 O O . SER A 1 345 ? 17.27499 -9.88286 -38.01591 1.000 36.76202 345 SER A O 1
ATOM 5085 N N . GLU A 1 346 ? 16.22790 -11.29996 -36.60482 1.000 31.93087 346 GLU A N 1
ATOM 5086 C CA . GLU A 1 346 ? 17.44355 -11.83045 -36.00434 1.000 33.74135 346 GLU A CA 1
ATOM 5087 C C . GLU A 1 346 ? 17.51074 -13.34616 -36.13787 1.000 34.29129 346 GLU A C 1
ATOM 5088 O O . GLU A 1 346 ? 18.31551 -13.98972 -35.45711 1.000 34.17829 346 GLU A O 1
ATOM 5100 N N . ASN A 1 347 ? 16.67511 -13.93141 -37.01111 1.000 34.61577 347 ASN A N 1
ATOM 5101 C CA . ASN A 1 347 ? 16.60761 -15.37907 -37.21769 1.000 35.83229 347 ASN A CA 1
ATOM 5102 C C . ASN A 1 347 ? 16.44571 -15.61578 -38.72130 1.000 35.60708 347 ASN A C 1
ATOM 5103 O O . ASN A 1 347 ? 15.34455 -15.85608 -39.22366 1.000 35.46746 347 ASN A O 1
ATOM 5114 N N . VAL A 1 348 ? 17.56152 -15.53934 -39.44454 1.000 37.67055 348 VAL A N 1
ATOM 5115 C CA . VAL A 1 348 ? 17.58190 -15.74670 -40.88569 1.000 36.40541 348 VAL A CA 1
ATOM 5116 C C . VAL A 1 348 ? 18.83685 -16.52607 -41.25794 1.000 44.39090 348 VAL A C 1
ATOM 5117 O O . VAL A 1 348 ? 19.77343 -16.66694 -40.46919 1.000 41.20924 348 VAL A O 1
ATOM 5130 N N . ILE A 1 349 ? 18.83455 -17.03733 -42.48480 1.000 41.27910 349 ILE A N 1
ATOM 5131 C CA . ILE A 1 349 ? 20.02857 -17.54585 -43.14472 1.000 43.72369 349 ILE A CA 1
ATOM 5132 C C . ILE A 1 349 ? 20.32543 -16.60297 -44.30228 1.000 50.21689 349 ILE A C 1
ATOM 5133 O O . ILE A 1 349 ? 19.45327 -16.34408 -45.14120 1.000 44.91295 349 ILE A O 1
ATOM 5149 N N . GLY A 1 350 ? 21.53607 -16.06694 -44.33070 1.000 49.05261 350 GLY A N 1
ATOM 5150 C CA . GLY A 1 350 ? 21.93283 -15.09786 -45.33082 1.000 54.54134 350 GLY A CA 1
ATOM 5151 C C . GLY A 1 350 ? 22.28459 -13.75687 -44.71459 1.000 48.08444 350 GLY A C 1
ATOM 5152 O O . GLY A 1 350 ? 22.13343 -13.52467 -43.51675 1.000 42.58441 350 GLY A O 1
ATOM 5156 N N . LYS A 1 351 ? 22.75156 -12.86423 -45.58146 1.000 54.54784 351 LYS A N 1
ATOM 5157 C CA . LYS A 1 351 ? 23.28531 -11.58452 -45.14925 1.000 43.88285 351 LYS A CA 1
ATOM 5158 C C . LYS A 1 351 ? 22.16636 -10.59670 -44.82824 1.000 50.08975 351 LYS A C 1
ATOM 5159 O O . LYS A 1 351 ? 21.01931 -10.74142 -45.26161 1.000 43.56089 351 LYS A O 1
ATOM 5178 N N . THR A 1 352 ? 22.52619 -9.58134 -44.04735 1.000 49.91737 352 THR A N 1
ATOM 5179 C CA . THR A 1 352 ? 21.65874 -8.45713 -43.72562 1.000 38.46364 352 THR A CA 1
ATOM 5180 C C . THR A 1 352 ? 22.33363 -7.17857 -44.20119 1.000 39.14499 352 THR A C 1
ATOM 5181 O O . THR A 1 352 ? 23.54671 -7.01262 -44.03988 1.000 40.77406 352 THR A O 1
ATOM 5192 N N . LEU A 1 353 ? 21.55200 -6.27694 -44.78820 1.000 36.90803 353 LEU A N 1
ATOM 5193 C CA . LEU A 1 353 ? 22.07630 -5.04291 -45.35698 1.000 39.11908 353 LEU A CA 1
ATOM 5194 C C . LEU A 1 353 ? 21.44965 -3.84589 -44.65940 1.000 38.10754 353 LEU A C 1
ATOM 5195 O O . LEU A 1 353 ? 20.22287 -3.73852 -44.58172 1.000 42.72232 353 LEU A O 1
ATOM 5211 N N . HIS A 1 354 ? 22.29820 -2.94433 -44.16051 1.000 39.39780 354 HIS A N 1
ATOM 5212 C CA . HIS A 1 354 ? 21.84348 -1.69263 -43.57537 1.000 38.21526 354 HIS A CA 1
ATOM 5213 C C . HIS A 1 354 ? 22.26747 -0.46496 -44.36846 1.000 36.72248 354 HIS A C 1
ATOM 5214 O O . HIS A 1 354 ? 21.61501 0.57668 -44.25347 1.000 46.61650 354 HIS A O 1
ATOM 5228 N N . GLN A 1 355 ? 23.32879 -0.55912 -45.17059 1.000 47.07552 355 GLN A N 1
ATOM 5229 C CA . GLN A 1 355 ? 23.77388 0.55277 -46.01104 1.000 60.82916 355 GLN A CA 1
ATOM 5230 C C . GLN A 1 355 ? 22.81160 0.67279 -47.19201 1.000 47.41932 355 GLN A C 1
ATOM 5231 O O . GLN A 1 355 ? 23.07196 0.21421 -48.30758 1.000 41.29965 355 GLN A O 1
ATOM 5245 N N . THR A 1 356 ? 21.66590 1.30725 -46.92480 1.000 46.34638 356 THR A N 1
ATOM 5246 C CA . THR A 1 356 ? 20.59659 1.46412 -47.90503 1.000 37.11383 356 THR A CA 1
ATOM 5247 C C . THR A 1 356 ? 20.19837 2.92142 -48.08856 1.000 41.21419 356 THR A C 1
ATOM 5248 O O . THR A 1 356 ? 19.21182 3.20262 -48.78250 1.000 40.95976 356 THR A O 1
ATOM 5259 N N . GLU A 1 357 ? 20.96171 3.85184 -47.50795 1.000 41.58073 357 GLU A N 1
ATOM 5260 C CA . GLU A 1 357 ? 20.46669 5.20129 -47.26572 1.000 45.12640 357 GLU A CA 1
ATOM 5261 C C . GLU A 1 357 ? 20.30201 5.98637 -48.55865 1.000 48.32550 357 GLU A C 1
ATOM 5262 O O . GLU A 1 357 ? 19.45427 6.88317 -48.63800 1.000 49.29333 357 GLU A O 1
ATOM 5274 N N . THR A 1 358 ? 21.09856 5.66529 -49.57479 1.000 43.91477 358 THR A N 1
ATOM 5275 C CA . THR A 1 358 ? 21.07496 6.39349 -50.83160 1.000 45.70443 358 THR A CA 1
ATOM 5276 C C . THR A 1 358 ? 20.02028 5.88229 -51.80057 1.000 50.02477 358 THR A C 1
ATOM 5277 O O . THR A 1 358 ? 19.67356 6.59871 -52.74737 1.000 48.04652 358 THR 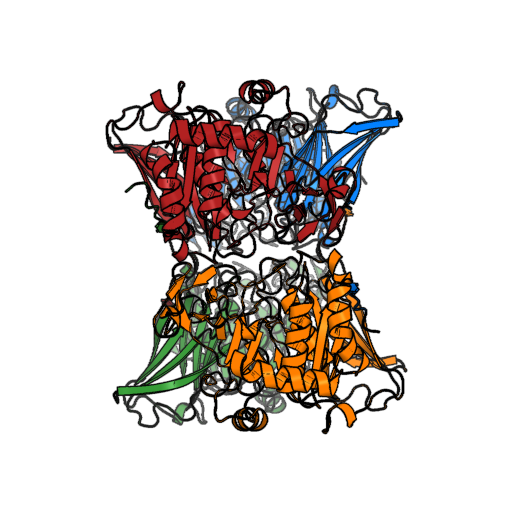A O 1
ATOM 5288 N N . LYS A 1 359 ? 19.49919 4.67522 -51.58489 1.000 47.19850 359 LYS A N 1
ATOM 5289 C CA . LYS A 1 359 ? 18.67953 3.99716 -52.57966 1.000 46.22849 359 LYS A CA 1
ATOM 5290 C C . LYS A 1 359 ? 17.21592 3.86280 -52.19500 1.000 44.65969 359 LYS A C 1
ATOM 5291 O O . LYS A 1 359 ? 16.36658 3.78707 -53.08361 1.000 43.63823 359 LYS A O 1
ATOM 5310 N N . ILE A 1 360 ? 16.89871 3.82437 -50.90456 1.000 47.17125 360 ILE A N 1
ATOM 5311 C CA . ILE A 1 360 ? 15.52219 3.62295 -50.47037 1.000 42.38496 360 ILE A CA 1
ATOM 5312 C C . ILE A 1 360 ? 15.37305 4.20564 -49.07496 1.000 42.38660 360 ILE A C 1
ATOM 5313 O O . ILE A 1 360 ? 16.25583 4.05813 -48.22558 1.000 40.60997 360 ILE A O 1
ATOM 5329 N N . ARG A 1 361 ? 14.24334 4.86886 -48.84657 1.000 31.94212 361 ARG A N 1
ATOM 5330 C CA . ARG A 1 361 ? 13.90994 5.43533 -47.54934 1.000 37.97065 361 ARG A CA 1
ATOM 5331 C C . ARG A 1 361 ? 12.40860 5.29576 -47.34908 1.000 31.84571 361 ARG A C 1
ATOM 5332 O O . ARG A 1 361 ? 11.69546 4.76246 -48.20458 1.000 32.74569 361 ARG A O 1
ATOM 5353 N N . TYR A 1 362 ? 11.91892 5.77107 -46.20725 1.000 25.89708 362 TYR A N 1
ATOM 5354 C CA . TYR A 1 362 ? 10.48315 5.88492 -46.00367 1.000 27.32706 362 TYR A CA 1
ATOM 5355 C C . TYR A 1 362 ? 10.17654 7.16638 -45.24705 1.000 29.64250 362 TYR A C 1
ATOM 5356 O O . TYR A 1 362 ? 10.86698 7.51902 -44.28779 1.000 27.81069 362 TYR A O 1
ATOM 5374 N N . TYR A 1 363 ? 9.14720 7.86912 -45.71027 1.000 28.23202 363 TYR A N 1
ATOM 5375 C CA . TYR A 1 363 ? 8.66985 9.08311 -45.06655 1.000 29.57552 363 TYR A CA 1
ATOM 5376 C C . TYR A 1 363 ? 7.68356 8.69972 -43.97258 1.000 27.97310 363 TYR A C 1
ATOM 5377 O O . TYR A 1 363 ? 6.72042 7.97113 -44.22896 1.000 30.69692 363 TYR A O 1
ATOM 5395 N N . HIS A 1 364 ? 7.93005 9.18083 -42.75833 1.000 27.65068 364 HIS A N 1
ATOM 5396 C CA . HIS A 1 364 ? 7.13848 8.81183 -41.58982 1.000 29.71388 364 HIS A CA 1
ATOM 5397 C C . HIS A 1 364 ? 6.39697 10.03737 -41.07740 1.000 30.31310 364 HIS A C 1
ATOM 5398 O O . HIS A 1 364 ? 7.01976 11.00043 -40.61641 1.000 30.68278 364 HIS A O 1
ATOM 5412 N N . TYR A 1 365 ? 5.06949 9.99246 -41.15038 1.000 22.19881 365 TYR A N 1
ATOM 5413 C CA . TYR A 1 365 ? 4.20576 11.06662 -40.66306 1.000 29.24657 365 TYR A CA 1
ATOM 5414 C C . TYR A 1 365 ? 3.73500 10.67106 -39.26761 1.000 31.79765 365 TYR A C 1
ATOM 5415 O O . TYR A 1 365 ? 2.66353 10.09196 -39.08859 1.000 25.20767 365 TYR A O 1
ATOM 5433 N N . HIS A 1 366 ? 4.55619 10.99455 -38.27178 1.000 27.94905 366 HIS A N 1
ATOM 5434 C CA . HIS A 1 366 ? 4.29834 10.55770 -36.90753 1.000 38.40106 366 HIS A CA 1
ATOM 5435 C C . HIS A 1 366 ? 3.00734 11.16227 -36.36954 1.000 35.60720 366 HIS A C 1
ATOM 5436 O O . HIS A 1 366 ? 2.71307 12.34126 -36.58605 1.000 30.62022 366 HIS A O 1
ATOM 5450 N N . ASN A 1 367 ? 2.24117 10.33919 -35.65608 1.000 34.16628 367 ASN A N 1
ATOM 5451 C CA . ASN A 1 367 ? 1.00734 10.76256 -34.99613 1.000 43.78579 367 ASN A CA 1
ATOM 5452 C C . ASN A 1 367 ? 0.08913 11.51439 -35.95598 1.000 38.58195 367 ASN A C 1
ATOM 5453 O O . ASN A 1 367 ? -0.41951 12.59761 -35.65618 1.000 34.86861 367 ASN A O 1
ATOM 5464 N N . SER A 1 368 ? -0.12985 10.91834 -37.12588 1.000 32.01927 368 SER A N 1
ATOM 5465 C CA . SER A 1 368 ? -1.02216 11.47516 -38.13234 1.000 35.54519 368 SER A CA 1
ATOM 5466 C C . SER A 1 368 ? -2.29674 10.67047 -38.32105 1.000 31.51667 368 SER A C 1
ATOM 5467 O O . SER A 1 368 ? -3.34994 11.25703 -38.57607 1.000 33.67020 368 SER A O 1
ATOM 5475 N N . ILE A 1 369 ? -2.22746 9.34641 -38.18276 1.000 31.37999 369 ILE A N 1
ATOM 5476 C CA . ILE A 1 369 ? -3.33850 8.50169 -38.60636 1.000 38.97608 369 ILE A CA 1
ATOM 5477 C C . ILE A 1 369 ? -4.50370 8.57497 -37.62720 1.000 35.01051 369 ILE A C 1
ATOM 5478 O O . ILE A 1 369 ? -5.66387 8.42975 -38.03030 1.000 38.11495 369 ILE A O 1
ATOM 5494 N N . GLN A 1 370 ? -4.23579 8.77873 -36.34063 1.000 37.07881 370 GLN A N 1
ATOM 5495 C CA . GLN A 1 370 ? -5.29637 8.81324 -35.34272 1.000 38.95134 370 GLN A CA 1
ATOM 5496 C C . GLN A 1 370 ? -5.80407 10.22421 -35.07503 1.000 35.75113 370 GLN A C 1
ATOM 5497 O O . GLN A 1 370 ? -6.52587 10.43794 -34.09638 1.000 43.74525 370 GLN A O 1
ATOM 5511 N N . VAL A 1 371 ? -5.45431 11.18158 -35.92611 1.000 32.20531 371 VAL A N 1
ATOM 5512 C CA . VAL A 1 371 ? -5.87473 12.56860 -35.76685 1.000 40.68528 371 VAL A CA 1
ATOM 5513 C C . VAL A 1 371 ? -7.13530 12.78318 -36.60253 1.000 45.29724 371 VAL A C 1
ATOM 5514 O O . VAL A 1 371 ? -7.11858 12.50581 -37.80929 1.000 41.14738 371 VAL A O 1
ATOM 5527 N N . PRO A 1 372 ? -8.22769 13.26252 -36.01891 1.000 40.81733 372 PRO A N 1
ATOM 5528 C CA . PRO A 1 372 ? -9.38220 13.64866 -36.83374 1.000 41.74033 372 PRO A CA 1
ATOM 5529 C C . PRO A 1 372 ? -9.20612 15.04585 -37.40502 1.000 43.48401 372 PRO A C 1
ATOM 5530 O O . PRO A 1 372 ? -8.50311 15.89154 -36.84600 1.000 38.22190 372 PRO A O 1
ATOM 5541 N N . GLY A 1 373 ? -9.84685 15.27596 -38.54473 1.000 39.85296 373 GLY A N 1
ATOM 5542 C CA . GLY A 1 373 ? -9.85422 16.59997 -39.12931 1.000 32.60199 373 GLY A CA 1
ATOM 5543 C C . GLY A 1 373 ? -8.58487 16.93021 -39.89629 1.000 30.03127 373 GLY A C 1
ATOM 5544 O O . GLY A 1 373 ? -7.80071 16.06129 -40.29161 1.000 34.62181 373 GLY A O 1
ATOM 5548 N N . GLU A 1 374 ? -8.38724 18.23149 -40.09720 1.000 30.41346 374 GLU A N 1
ATOM 5549 C CA . GLU A 1 374 ? -7.30280 18.71807 -40.94071 1.000 33.40386 374 GLU A CA 1
ATOM 5550 C C . GLU A 1 374 ? -5.95942 18.54680 -40.24258 1.000 30.84170 374 GLU A C 1
ATOM 5551 O O . GLU A 1 374 ? -5.76701 19.01430 -39.11582 1.000 31.87242 374 GLU A O 1
ATOM 5563 N N . LEU A 1 375 ? -5.02245 17.88359 -40.92376 1.000 33.00295 375 LEU A N 1
ATOM 5564 C CA . LEU A 1 375 ? -3.69820 17.67399 -40.34934 1.000 29.23197 375 LEU A CA 1
ATOM 5565 C C . LEU A 1 375 ? -2.95569 18.99587 -40.18574 1.000 31.14816 375 LEU A C 1
ATOM 5566 O O . LEU A 1 375 ? -2.34389 19.24957 -39.14040 1.000 26.50946 375 LEU A O 1
ATOM 5582 N N . CYS A 1 376 ? -2.99344 19.84926 -41.21013 1.000 27.75007 376 CYS A N 1
ATOM 5583 C CA . CYS A 1 376 ? -2.36366 21.16270 -41.13037 1.000 26.44870 376 CYS A CA 1
ATOM 5584 C C . CYS A 1 376 ? -2.90506 21.93314 -39.93287 1.000 28.11541 376 CYS A C 1
ATOM 5585 O O . CYS A 1 376 ? -4.08240 22.30537 -39.90727 1.000 33.30731 376 CYS A O 1
ATOM 5592 N N . ARG A 1 377 ? -2.05317 22.17249 -38.93597 1.000 29.59023 377 ARG A N 1
ATOM 5593 C CA . ARG A 1 377 ? -2.49020 22.81149 -37.69848 1.000 30.59363 377 ARG A CA 1
ATOM 5594 C C . ARG A 1 377 ? -1.52869 23.85924 -37.15667 1.000 30.77005 377 ARG A C 1
ATOM 5595 O O . ARG A 1 377 ? -1.93942 24.65344 -36.30474 1.000 34.06530 377 ARG A O 1
ATOM 5616 N N . GLU A 1 378 ? -0.27557 23.90531 -37.60841 1.000 29.33401 378 GLU A N 1
ATOM 5617 C CA . GLU A 1 378 ? 0.66302 24.97516 -37.27647 1.000 31.76666 378 GLU A CA 1
ATOM 5618 C C . GLU A 1 378 ? 1.14734 25.55849 -38.59820 1.000 30.99868 378 GLU A C 1
ATOM 5619 O O . GLU A 1 378 ? 1.82564 24.87486 -39.37137 1.000 27.79206 378 GLU A O 1
ATOM 5631 N N . PHE A 1 379 ? 0.80041 26.81475 -38.85695 1.000 32.75277 379 PHE A N 1
ATOM 5632 C CA . PHE A 1 379 ? 0.97284 27.41788 -40.17034 1.000 34.90454 379 PHE A CA 1
ATOM 5633 C C . PHE A 1 379 ? 2.16821 28.35908 -40.16016 1.000 38.58214 379 PHE A C 1
ATOM 5634 O O . PHE A 1 379 ? 2.24322 29.26970 -39.32897 1.000 40.64592 379 PHE A O 1
ATOM 5651 N N . LEU A 1 380 ? 3.09679 28.12364 -41.07959 1.000 38.45226 380 LEU A N 1
ATOM 5652 C CA . LEU A 1 380 ? 4.37259 28.81070 -41.14643 1.000 41.43426 380 LEU A CA 1
ATOM 5653 C C . LEU A 1 380 ? 4.39629 29.82408 -42.28172 1.000 45.37825 380 LEU A C 1
ATOM 5654 O O . LEU A 1 380 ? 3.62042 29.72564 -43.23757 1.000 38.49802 380 LEU A O 1
ATOM 5670 N N . PRO A 1 381 ? 5.28682 30.81034 -42.21381 1.000 43.15371 381 PRO A N 1
ATOM 5671 C CA . PRO A 1 381 ? 5.44689 31.72637 -43.34588 1.000 48.00729 381 PRO A CA 1
ATOM 5672 C C . PRO A 1 381 ? 6.09556 31.02623 -44.52832 1.000 46.33200 381 PRO A C 1
ATOM 5673 O O . PRO A 1 381 ? 6.84501 30.05854 -44.37435 1.000 45.86688 381 PRO A O 1
ATOM 5684 N N . LEU A 1 382 ? 5.79614 31.53116 -45.72657 1.000 49.30806 382 LEU A N 1
ATOM 5685 C CA . LEU A 1 382 ? 6.43509 31.00109 -46.92561 1.000 44.56614 382 LEU A CA 1
ATOM 5686 C C . LEU A 1 382 ? 7.95392 31.09211 -46.84177 1.000 47.88992 382 LEU A C 1
ATOM 5687 O O . LEU A 1 382 ? 8.64962 30.41809 -47.60941 1.000 47.86098 382 LEU A O 1
ATOM 5703 N N . SER A 1 383 ? 8.48049 31.91076 -45.92606 1.000 47.25143 383 SER A N 1
ATOM 5704 C CA . SER A 1 383 ? 9.92267 31.96748 -45.71534 1.000 48.19474 383 SER A CA 1
ATOM 5705 C C . SER A 1 383 ? 10.49018 30.60716 -45.33105 1.000 49.38792 383 SER A C 1
ATOM 5706 O O . SER A 1 383 ? 11.65496 30.31561 -45.62404 1.000 51.17916 383 SER A O 1
ATOM 5714 N N . ALA A 1 384 ? 9.68686 29.76133 -44.68241 1.000 45.32208 384 ALA A N 1
ATOM 5715 C CA . ALA A 1 384 ? 10.18550 28.48595 -44.18187 1.000 55.29963 384 ALA A CA 1
ATOM 5716 C C . ALA A 1 384 ? 10.64645 27.54808 -45.28953 1.000 48.24848 384 ALA A C 1
ATOM 5717 O O . ALA A 1 384 ? 11.23515 26.50376 -44.98572 1.000 44.42522 384 ALA A O 1
ATOM 5724 N N . LYS A 1 385 ? 10.39942 27.88400 -46.55735 1.000 48.41156 385 LYS A N 1
ATOM 5725 C CA . LYS A 1 385 ? 10.85333 27.02432 -47.64512 1.000 46.77364 385 LYS A CA 1
ATOM 5726 C C . LYS A 1 385 ? 12.37416 26.93643 -47.69677 1.000 48.64517 385 LYS A C 1
ATOM 5727 O O . LYS A 1 385 ? 12.91991 25.90762 -48.11221 1.000 42.90056 385 LYS A O 1
ATOM 5746 N N . ASN A 1 386 ? 13.07414 27.99258 -47.27533 1.000 43.78669 386 ASN A N 1
ATOM 5747 C CA . ASN A 1 386 ? 14.52076 28.06938 -47.42970 1.000 60.18914 386 ASN A CA 1
ATOM 5748 C C . ASN A 1 386 ? 15.28504 28.16989 -46.11762 1.000 54.92928 386 ASN A C 1
ATOM 5749 O O . ASN A 1 386 ? 16.52209 28.18538 -46.14370 1.000 64.76224 386 ASN A O 1
ATOM 5760 N N . ASN A 1 387 ? 14.60352 28.24582 -44.98097 1.000 54.98043 387 ASN A N 1
ATOM 5761 C CA . ASN A 1 387 ? 15.25357 28.31660 -43.68206 1.000 50.44075 387 ASN A CA 1
ATOM 5762 C C . ASN A 1 387 ? 14.90924 27.07803 -42.86710 1.000 46.90348 387 ASN A C 1
ATOM 5763 O O . ASN A 1 387 ? 14.03769 26.28407 -43.22825 1.000 45.10347 387 ASN A O 1
ATOM 5774 N N . VAL A 1 388 ? 15.61457 26.92091 -41.75416 1.000 51.67490 388 VAL A N 1
ATOM 5775 C CA . VAL A 1 388 ? 15.26092 25.91544 -40.76281 1.000 42.68877 388 VAL A CA 1
ATOM 5776 C C . VAL A 1 388 ? 14.16194 26.48186 -39.87600 1.000 40.81255 388 VAL A C 1
ATOM 5777 O O . VAL A 1 388 ? 14.20234 27.65327 -39.48121 1.000 44.85628 388 VAL A O 1
ATOM 5790 N N . THR A 1 389 ? 13.16832 25.65670 -39.56937 1.000 37.58471 389 THR A N 1
ATOM 5791 C CA . THR A 1 389 ? 12.04929 26.04994 -38.72414 1.000 39.06581 389 THR A CA 1
ATOM 5792 C C . THR A 1 389 ? 12.11942 25.25500 -37.42931 1.000 39.50157 389 THR A C 1
ATOM 5793 O O . THR A 1 389 ? 12.11126 24.01996 -37.45454 1.000 40.07041 389 THR A O 1
ATOM 5804 N N . TRP A 1 390 ? 12.19559 25.96001 -36.30310 1.000 44.19207 390 TRP A N 1
ATOM 5805 C CA . TRP A 1 390 ? 12.21074 25.32297 -34.99419 1.000 38.18162 390 TRP A CA 1
ATOM 5806 C C . TRP A 1 390 ? 10.78634 25.25921 -34.45941 1.000 46.31668 390 TRP A C 1
ATOM 5807 O O . TRP A 1 390 ? 10.15024 26.29646 -34.23625 1.000 36.96602 390 TRP A O 1
ATOM 5828 N N . TYR A 1 391 ? 10.28571 24.04132 -34.26837 1.000 34.53899 391 TYR A N 1
ATOM 5829 C CA . TYR A 1 391 ? 8.94104 23.79068 -33.77828 1.000 34.43156 391 TYR A CA 1
ATOM 5830 C C . TYR A 1 391 ? 9.02171 22.71731 -32.70402 1.000 38.16130 391 TYR A C 1
ATOM 5831 O O . TYR A 1 391 ? 9.56132 21.63411 -32.94778 1.000 39.87836 391 TYR A O 1
ATOM 5849 N N . ASN A 1 392 ? 8.49699 23.02178 -31.51813 1.000 35.31197 392 ASN A N 1
ATOM 5850 C CA . ASN A 1 392 ? 8.56233 22.10524 -30.38174 1.000 36.80849 392 ASN A CA 1
ATOM 5851 C C . ASN A 1 392 ? 10.00220 21.70326 -30.07035 1.000 39.29280 392 ASN A C 1
ATOM 5852 O O . ASN A 1 392 ? 10.26675 20.58027 -29.63454 1.000 40.37336 392 ASN A O 1
ATOM 5863 N N . GLY A 1 393 ? 10.94311 22.61592 -30.30146 1.000 44.20856 393 GLY A N 1
ATOM 5864 C CA . GLY A 1 393 ? 12.33078 22.38538 -29.96012 1.000 43.78855 393 GLY A CA 1
ATOM 5865 C C . GLY A 1 393 ? 13.12083 21.56358 -30.95221 1.000 43.34122 393 GLY A C 1
ATOM 5866 O O . GLY A 1 393 ? 14.24598 21.16226 -30.63553 1.000 46.34913 393 GLY A O 1
ATOM 5870 N N . LEU A 1 394 ? 12.58125 21.30086 -32.13709 1.000 43.78717 394 LEU A N 1
ATOM 5871 C CA . LEU A 1 394 ? 13.26510 20.49532 -33.13452 1.000 40.08709 394 LEU A CA 1
ATOM 5872 C C . LEU A 1 394 ? 13.36457 21.25371 -34.44791 1.000 38.52969 394 LEU A C 1
ATOM 5873 O O . LEU A 1 394 ? 12.48777 22.06052 -34.77303 1.000 36.58544 394 LEU A O 1
ATOM 5889 N N . PRO A 1 395 ? 14.41867 21.00793 -35.22847 1.000 43.06341 395 PRO A N 1
ATOM 5890 C CA . PRO A 1 395 ? 14.57650 21.71060 -36.50622 1.000 39.36816 395 PRO A CA 1
ATOM 5891 C C . PRO A 1 395 ? 13.89976 20.97675 -37.65228 1.000 38.26047 395 PRO A C 1
ATOM 5892 O O . PRO A 1 395 ? 13.90206 19.74600 -37.72841 1.000 38.66069 395 PRO A O 1
ATOM 5903 N N . TYR A 1 396 ? 13.31915 21.75606 -38.56124 1.000 36.19387 396 TYR A N 1
ATOM 5904 C CA . TYR A 1 396 ? 12.58925 21.22066 -39.69972 1.000 33.66656 396 TYR A CA 1
ATOM 5905 C C . TYR A 1 396 ? 13.03936 21.91898 -40.97416 1.000 39.34188 396 TYR A C 1
ATOM 5906 O O . TYR A 1 396 ? 13.43748 23.08658 -40.95606 1.000 38.68354 396 TYR A O 1
ATOM 5924 N N . VAL A 1 397 ? 12.97747 21.18265 -42.08524 1.000 41.72236 397 VAL A N 1
ATOM 5925 C CA . VAL A 1 397 ? 13.34357 21.70278 -43.39480 1.000 35.84284 397 VAL A CA 1
ATOM 5926 C C . VAL A 1 397 ? 12.25382 21.33799 -44.39337 1.000 31.50425 397 VAL A C 1
ATOM 5927 O O . VAL A 1 397 ? 11.48939 20.39124 -44.20134 1.000 36.90963 397 VAL A O 1
ATOM 5940 N N . TYR A 1 398 ? 12.20403 22.10506 -45.47985 1.000 32.45248 398 TYR A N 1
ATOM 5941 C CA . TYR A 1 398 ? 11.24848 21.85581 -46.55201 1.000 31.82722 398 TYR A CA 1
ATOM 5942 C C . TYR A 1 398 ? 11.65445 20.62083 -47.35030 1.000 32.19475 398 TYR A C 1
ATOM 5943 O O . TYR A 1 398 ? 12.83224 20.41443 -47.65366 1.000 33.89043 398 TYR A O 1
ATOM 5961 N N . ASP A 1 399 ? 10.66364 19.79173 -47.68673 1.000 30.38315 399 ASP A N 1
ATOM 5962 C CA . ASP A 1 399 ? 10.91442 18.54270 -48.40841 1.000 29.29855 399 ASP A CA 1
ATOM 5963 C C . ASP A 1 399 ? 9.64238 18.19872 -49.17928 1.000 30.97966 399 ASP A C 1
ATOM 5964 O O . ASP A 1 399 ? 8.66133 17.73698 -48.58801 1.000 25.09789 399 ASP A O 1
ATOM 5973 N N . ASP A 1 400 ? 9.67160 18.41545 -50.49476 1.000 33.02157 400 ASP A N 1
ATOM 5974 C CA . ASP A 1 400 ? 8.50760 18.21573 -51.34908 1.000 27.83527 400 ASP A CA 1
ATOM 5975 C C . ASP A 1 400 ? 8.61762 16.95449 -52.19896 1.000 29.52133 400 ASP A C 1
ATOM 5976 O O . ASP A 1 400 ? 7.88608 16.80988 -53.18357 1.000 32.20430 400 ASP A O 1
ATOM 5985 N N . ASN A 1 401 ? 9.50848 16.03051 -51.83155 1.000 33.97977 401 ASN A N 1
ATOM 5986 C CA . ASN A 1 401 ? 9.72199 14.84204 -52.65153 1.000 32.00993 401 ASN A CA 1
ATOM 5987 C C . ASN A 1 401 ? 8.43635 14.04115 -52.81812 1.000 34.56004 401 ASN A C 1
ATOM 5988 O O . ASN A 1 401 ? 8.18030 13.48294 -53.89244 1.000 37.80405 401 ASN A O 1
ATOM 5999 N N . MET A 1 402 ? 7.62057 13.96024 -51.76697 1.000 31.72337 402 MET A N 1
ATOM 6000 C CA . MET A 1 402 ? 6.37409 13.20914 -51.86422 1.000 32.78930 402 MET A CA 1
ATOM 6001 C C . MET A 1 402 ? 5.30179 14.00641 -52.59475 1.000 29.77425 402 MET A C 1
ATOM 6002 O O . MET A 1 402 ? 4.55946 13.45056 -53.41200 1.000 28.29469 402 MET A O 1
ATOM 6016 N N . LYS A 1 403 ? 5.20981 15.30959 -52.31802 1.000 30.56830 403 LYS A N 1
ATOM 6017 C CA . LYS A 1 403 ? 4.21497 16.13952 -52.98865 1.000 28.65810 403 LYS A CA 1
ATOM 6018 C C . LYS A 1 403 ? 4.35538 16.06043 -54.50399 1.000 32.09709 403 LYS A C 1
ATOM 6019 O O . LYS A 1 403 ? 3.35719 16.10295 -55.23022 1.000 31.33260 403 LYS A O 1
ATOM 6038 N N . LYS A 1 404 ? 5.59206 15.94568 -55.00066 1.000 33.51565 404 LYS A N 1
ATOM 6039 C CA . LYS A 1 404 ? 5.80823 15.87137 -56.44329 1.000 32.24860 404 LYS A CA 1
ATOM 6040 C C . LYS A 1 404 ? 5.11942 14.65875 -57.05566 1.000 33.24027 404 LYS A C 1
ATOM 6041 O O . LYS A 1 404 ? 4.75623 14.68306 -58.23810 1.000 37.20956 404 LYS A O 1
ATOM 6060 N N . LEU A 1 405 ? 4.93407 13.59477 -56.27633 1.000 29.03840 405 LEU A N 1
ATOM 6061 C CA . LEU A 1 405 ? 4.33081 12.36468 -56.76833 1.000 36.20191 405 LEU A CA 1
ATOM 6062 C C . LEU A 1 405 ? 2.81362 12.33950 -56.63477 1.000 36.34049 405 LEU A C 1
ATOM 6063 O O . LEU A 1 405 ? 2.17828 11.42992 -57.17993 1.000 36.04948 405 LEU A O 1
ATOM 6079 N N . ALA A 1 406 ? 2.22070 13.30744 -55.93268 1.000 35.52020 406 ALA A N 1
ATOM 6080 C CA . ALA A 1 406 ? 0.78751 13.26038 -55.65985 1.000 32.58341 406 ALA A CA 1
ATOM 6081 C C . ALA A 1 406 ? -0.02076 13.10913 -56.94332 1.000 35.07532 406 ALA A C 1
ATOM 6082 O O . ALA A 1 406 ? -0.90594 12.25190 -57.03564 1.000 37.47555 406 ALA A O 1
ATOM 6089 N N . SER A 1 407 ? 0.26817 13.94278 -57.94563 1.000 36.03416 407 SER A N 1
ATOM 6090 C CA . SER A 1 407 ? -0.47524 13.86503 -59.19930 1.000 39.84372 407 SER A CA 1
ATOM 6091 C C . SER A 1 407 ? -0.37252 12.47210 -59.80998 1.000 40.55669 407 SER A C 1
ATOM 6092 O O . SER A 1 407 ? -1.36604 11.92857 -60.30847 1.000 38.38710 407 SER A O 1
ATOM 6100 N N . THR A 1 408 ? 0.82102 11.87821 -59.77485 1.000 39.66684 408 THR A N 1
ATOM 6101 C CA . THR A 1 408 ? 0.99628 10.52937 -60.30090 1.000 35.03338 408 THR A CA 1
ATOM 6102 C C . THR A 1 408 ? 0.11080 9.53454 -59.55842 1.000 36.57182 408 THR A C 1
ATOM 6103 O O . THR A 1 408 ? -0.56106 8.70085 -60.17652 1.000 34.94613 408 THR A O 1
ATOM 6114 N N . ILE A 1 409 ? 0.09208 9.61378 -58.22518 1.000 34.72638 409 ILE A N 1
ATOM 6115 C CA . ILE A 1 409 ? -0.70233 8.67385 -57.43964 1.000 33.48375 409 ILE A CA 1
ATOM 6116 C C . ILE A 1 409 ? -2.18814 8.88042 -57.69948 1.000 33.78071 409 ILE A C 1
ATOM 6117 O O . ILE A 1 409 ? -2.95236 7.91416 -57.81296 1.000 33.13126 409 ILE A O 1
ATOM 6133 N N . LYS A 1 410 ? -2.62624 10.13825 -57.78923 1.000 34.97298 410 LYS A N 1
ATOM 6134 C CA . LYS A 1 410 ? -4.04039 10.40944 -58.02906 1.000 38.82808 410 LYS A CA 1
ATOM 6135 C C . LYS A 1 410 ? -4.47094 9.91136 -59.40305 1.000 42.82800 410 LYS A C 1
ATOM 6136 O O . LYS A 1 410 ? -5.58027 9.38684 -59.55900 1.000 43.12382 410 LYS A O 1
ATOM 6155 N N . ASP A 1 411 ? -3.61041 10.06544 -60.41365 1.000 45.09585 411 ASP A N 1
ATOM 6156 C CA . ASP A 1 411 ? -3.92551 9.52390 -61.73178 1.000 49.75164 411 ASP A CA 1
ATOM 6157 C C . ASP A 1 411 ? -3.99174 8.00264 -61.69301 1.000 44.17692 411 ASP A C 1
ATOM 6158 O O . ASP A 1 411 ? -4.90703 7.39829 -62.26503 1.000 44.29698 411 ASP A O 1
ATOM 6167 N N . PHE A 1 412 ? -3.02861 7.36882 -61.02381 1.000 43.34529 412 PHE A N 1
ATOM 6168 C CA . PHE A 1 412 ? -3.03910 5.91557 -60.90899 1.000 44.97629 412 PHE A CA 1
ATOM 6169 C C . PHE A 1 412 ? -4.29410 5.42960 -60.19640 1.000 42.94993 412 PHE A C 1
ATOM 6170 O O . PHE A 1 412 ? -4.89293 4.42359 -60.59295 1.000 45.12931 412 PHE A O 1
ATOM 6187 N N . GLU A 1 413 ? -4.71034 6.13289 -59.14020 1.000 39.07645 413 GLU A N 1
ATOM 6188 C CA . GLU A 1 413 ? -5.89582 5.71432 -58.39993 1.000 40.56319 413 GLU A CA 1
ATOM 6189 C C . GLU A 1 413 ? -7.13249 5.74282 -59.28874 1.000 41.88581 413 GLU A C 1
ATOM 6190 O O . GLU A 1 413 ? -7.85775 4.74787 -59.39621 1.000 43.16448 413 GLU A O 1
ATOM 6202 N N . ARG A 1 414 ? -7.39254 6.88300 -59.93551 1.000 39.91459 414 ARG A N 1
ATOM 6203 C CA . ARG A 1 414 ? -8.56776 6.98324 -60.79348 1.000 47.90337 414 ARG A CA 1
ATOM 6204 C C . ARG A 1 414 ? -8.51108 5.97641 -61.93265 1.000 45.83597 414 ARG A C 1
ATOM 6205 O O . ARG A 1 414 ? -9.55456 5.49206 -62.38491 1.000 52.22798 414 ARG A O 1
ATOM 6226 N N . ASN A 1 415 ? -7.31047 5.64479 -62.40358 1.000 53.32671 415 ASN A N 1
ATOM 6227 C CA . ASN A 1 415 ? -7.14479 4.67065 -63.47376 1.000 57.11559 415 ASN A CA 1
ATOM 6228 C C . ASN A 1 415 ? -7.14300 3.23209 -62.97174 1.000 55.10105 415 ASN A C 1
ATOM 6229 O O . ASN A 1 415 ? -7.03462 2.31329 -63.79146 1.000 57.89632 415 ASN A O 1
ATOM 6240 N N . THR A 1 416 ? -7.26205 3.01302 -61.66311 1.000 55.99203 416 THR A N 1
ATOM 6241 C CA . THR A 1 416 ? -7.20382 1.67122 -61.09377 1.000 55.94231 416 THR A CA 1
ATOM 6242 C C . THR A 1 416 ? -8.46990 1.28899 -60.34536 1.000 51.02413 416 THR A C 1
ATOM 6243 O O . THR A 1 416 ? -8.96785 0.17381 -60.52470 1.000 54.93486 416 THR A O 1
ATOM 6254 N N . ILE A 1 417 ? -8.99932 2.16842 -59.49751 1.000 45.12032 417 ILE A N 1
ATOM 6255 C CA . ILE A 1 417 ? -10.21478 1.87651 -58.74409 1.000 44.92584 417 ILE A CA 1
ATOM 6256 C C . ILE A 1 417 ? -11.35763 2.82500 -59.06918 1.000 54.13623 417 ILE A C 1
ATOM 6257 O O . ILE A 1 417 ? -12.49838 2.55145 -58.66659 1.000 54.41780 417 ILE A O 1
ATOM 6273 N N . GLY A 1 418 ? -11.10216 3.92311 -59.77340 1.000 55.43758 418 GLY A N 1
ATOM 6274 C CA . GLY A 1 418 ? -12.14555 4.87677 -60.09933 1.000 62.31903 418 GLY A CA 1
ATOM 6275 C C . GLY A 1 418 ? -12.33637 5.92173 -59.01809 1.000 61.43079 418 GLY A C 1
ATOM 6276 O O . GLY A 1 418 ? -13.01482 6.92701 -59.22699 1.000 66.35999 418 GLY A O 1
ATOM 6280 N N . ASP B 1 25 ? -13.98408 -16.41791 -42.95389 1.000 66.22205 25 ASP B N 1
ATOM 6281 C CA . ASP B 1 25 ? -13.80219 -17.64349 -42.18483 1.000 66.61429 25 ASP B CA 1
ATOM 6282 C C . ASP B 1 25 ? -12.32025 -17.92405 -41.92191 1.000 69.75763 25 ASP B C 1
ATOM 6283 O O . ASP B 1 25 ? -11.92123 -18.08873 -40.76895 1.000 79.50205 25 ASP B O 1
ATOM 6291 N N . PRO B 1 26 ? -11.49495 -17.97376 -42.97456 1.000 64.17827 26 PRO B N 1
ATOM 6292 C CA . PRO B 1 26 ? -10.05505 -18.15107 -42.73637 1.000 58.39164 26 PRO B CA 1
ATOM 6293 C C . PRO B 1 26 ? -9.39511 -16.89531 -42.20232 1.000 60.99399 26 PRO B C 1
ATOM 6294 O O . PRO B 1 26 ? -8.37675 -16.98790 -41.50645 1.000 54.38944 26 PRO B O 1
ATOM 6305 N N . ASN B 1 27 ? -9.94604 -15.72426 -42.51039 1.000 55.61691 27 ASN B N 1
ATOM 6306 C CA . ASN B 1 27 ? -9.42903 -14.45688 -42.01658 1.000 52.53085 27 ASN B CA 1
ATOM 6307 C C . ASN B 1 27 ? -10.05319 -14.04807 -40.68904 1.000 52.75387 27 ASN B C 1
ATOM 6308 O O . ASN B 1 27 ? -9.73797 -12.96803 -40.17987 1.000 48.69927 27 ASN B O 1
ATOM 6319 N N . LYS B 1 28 ? -10.93021 -14.87993 -40.12453 1.000 48.34123 28 LYS B N 1
ATOM 6320 C CA . LYS B 1 28 ? -11.42397 -14.70029 -38.75886 1.000 47.73445 28 LYS B CA 1
ATOM 6321 C C . LYS B 1 28 ? -10.46185 -15.44742 -37.84393 1.000 54.74175 28 LYS B C 1
ATOM 6322 O O . LYS B 1 28 ? -10.64471 -16.62779 -37.53730 1.000 61.30623 28 LYS B O 1
ATOM 6341 N N . ARG B 1 29 ? -9.41420 -14.75327 -37.41116 1.000 44.08981 29 ARG B N 1
ATOM 6342 C CA . ARG B 1 29 ? -8.34163 -15.39776 -36.66658 1.000 43.61783 29 ARG B CA 1
ATOM 6343 C C . ARG B 1 29 ? -8.79529 -15.75441 -35.25670 1.000 43.87625 29 ARG B C 1
ATOM 6344 O O . ARG B 1 29 ? -9.55981 -15.01918 -34.62647 1.000 47.81273 29 ARG B O 1
ATOM 6365 N N . ILE B 1 30 ? -8.31599 -16.89626 -34.76472 1.000 41.51493 30 ILE B N 1
ATOM 6366 C CA . ILE B 1 30 ? -8.64304 -17.37757 -33.43063 1.000 44.77090 30 ILE B CA 1
ATOM 6367 C C . ILE B 1 30 ? -7.35278 -17.56281 -32.64729 1.000 47.94589 30 ILE B C 1
ATOM 6368 O O . ILE B 1 30 ? -6.31002 -17.93146 -33.19911 1.000 44.63193 30 ILE B O 1
ATOM 6384 N N . PHE B 1 31 ? -7.43382 -17.30269 -31.34652 1.000 45.15312 31 PHE B N 1
ATOM 6385 C CA . PHE B 1 31 ? -6.30697 -17.43032 -30.42578 1.000 43.58297 31 PHE B CA 1
ATOM 6386 C C . PHE B 1 31 ? -6.66727 -18.53992 -29.44122 1.000 44.60464 31 PHE B C 1
ATOM 6387 O O . PHE B 1 31 ? -7.40633 -18.30964 -28.47967 1.000 47.24790 31 PHE B O 1
ATOM 6404 N N . GLN B 1 32 ? -6.15700 -19.74492 -29.69065 1.000 45.93992 32 GLN B N 1
ATOM 6405 C CA . GLN B 1 32 ? -6.48088 -20.91527 -28.88078 1.000 44.51628 32 GLN B CA 1
ATOM 6406 C C . GLN B 1 32 ? -5.44857 -21.04427 -27.76525 1.000 40.32771 32 GLN B C 1
ATOM 6407 O O . GLN B 1 32 ? -4.27053 -21.31111 -28.02644 1.000 37.25032 32 GLN B O 1
ATOM 6421 N N . ALA B 1 33 ? -5.89050 -20.85854 -26.52720 1.000 41.50125 33 ALA B N 1
ATOM 6422 C CA . ALA B 1 33 ? -5.02457 -20.99533 -25.36738 1.000 38.57392 33 ALA B CA 1
ATOM 6423 C C . ALA B 1 33 ? -5.02601 -22.43627 -24.87050 1.000 41.09310 33 ALA B C 1
ATOM 6424 O O . ALA B 1 33 ? -6.02472 -23.15164 -24.98054 1.000 42.57960 33 ALA B O 1
ATOM 6431 N N . TYR B 1 34 ? -3.88747 -22.85446 -24.31921 1.000 42.48040 34 TYR B N 1
ATOM 6432 C CA . TYR B 1 34 ? -3.72953 -24.19728 -23.78302 1.000 36.89200 34 TYR B CA 1
ATOM 6433 C C . TYR B 1 34 ? -2.98954 -24.13366 -22.45445 1.000 36.37065 34 TYR B C 1
ATOM 6434 O O . TYR B 1 34 ? -2.04893 -23.35113 -22.29527 1.000 34.64987 34 TYR B O 1
ATOM 6452 N N . GLY B 1 35 ? -3.42284 -24.95769 -21.50610 1.000 45.36800 35 GLY B N 1
ATOM 6453 C CA . GLY B 1 35 ? -2.70745 -25.13171 -20.26020 1.000 34.02323 35 GLY B CA 1
ATOM 6454 C C . GLY B 1 35 ? -2.92761 -24.00139 -19.27121 1.000 35.46084 35 GLY B C 1
ATOM 6455 O O . GLY B 1 35 ? -3.52730 -22.96672 -19.56442 1.000 44.66838 35 GLY B O 1
ATOM 6459 N N . ASN B 1 36 ? -2.41803 -24.22190 -18.05883 1.000 36.67727 36 ASN B N 1
ATOM 6460 C CA . ASN B 1 36 ? -2.51089 -23.25426 -16.96548 1.000 37.41825 36 ASN B CA 1
ATOM 6461 C C . ASN B 1 36 ? -1.14537 -23.21437 -16.28577 1.000 35.47598 36 ASN B C 1
ATOM 6462 O O . ASN B 1 36 ? -0.83936 -24.06387 -15.44388 1.000 34.08239 36 ASN B O 1
ATOM 6473 N N . ALA B 1 37 ? -0.32626 -22.23107 -16.65688 1.000 37.75944 37 ALA B N 1
ATOM 6474 C CA . ALA B 1 37 ? 1.01396 -22.10946 -16.09959 1.000 36.65205 37 ALA B CA 1
ATOM 6475 C C . ALA B 1 37 ? 1.03265 -21.42399 -14.74031 1.000 34.16623 37 ALA B C 1
ATOM 6476 O O . ALA B 1 37 ? 2.07314 -21.43619 -14.07388 1.000 31.75291 37 ALA B O 1
ATOM 6483 N N . ALA B 1 38 ? -0.08116 -20.83133 -14.31476 1.000 29.97355 38 ALA B N 1
ATOM 6484 C CA . ALA B 1 38 ? -0.13188 -20.15516 -13.02574 1.000 30.12865 38 ALA B CA 1
ATOM 6485 C C . ALA B 1 38 ? -1.56123 -19.79341 -12.65388 1.000 31.19551 38 ALA B C 1
ATOM 6486 O O . ALA B 1 38 ? -2.20693 -18.99614 -13.34202 1.000 35.33431 38 ALA B O 1
ATOM 6493 N N . ALA B 1 39 ? -2.06703 -20.37943 -11.57304 1.000 28.10082 39 ALA B N 1
ATOM 6494 C CA . ALA B 1 39 ? -3.36125 -19.97664 -11.05272 1.000 32.45590 39 ALA B CA 1
ATOM 6495 C C . ALA B 1 39 ? -3.28952 -18.54463 -10.53416 1.000 33.70654 39 ALA B C 1
ATOM 6496 O O . ALA B 1 39 ? -2.22477 -18.03856 -10.16845 1.000 31.67908 39 ALA B O 1
ATOM 6503 N N . LEU B 1 40 ? -4.44577 -17.88257 -10.51323 1.000 33.65407 40 LEU B N 1
ATOM 6504 C CA . LEU B 1 40 ? -4.49540 -16.52960 -9.97033 1.000 37.84950 40 LEU B CA 1
ATOM 6505 C C . LEU B 1 40 ? -4.35011 -16.54732 -8.45444 1.000 32.66824 40 LEU B C 1
ATOM 6506 O O . LEU B 1 40 ? -3.67200 -15.68918 -7.87830 1.000 30.71895 40 LEU B O 1
ATOM 6522 N N . PHE B 1 41 ? -4.97059 -17.52263 -7.79653 1.000 31.26482 41 PHE B N 1
ATOM 6523 C CA . PHE B 1 41 ? -4.99823 -17.58643 -6.34387 1.000 33.47968 41 PHE B CA 1
ATOM 6524 C C . PHE B 1 41 ? -5.05782 -19.04532 -5.92065 1.000 30.74761 41 PHE B C 1
ATOM 6525 O O . PHE B 1 41 ? -5.80900 -19.83319 -6.50123 1.000 31.53419 41 PHE B O 1
ATOM 6542 N N . VAL B 1 42 ? -4.25505 -19.39809 -4.92036 1.000 26.49971 42 VAL B N 1
ATOM 6543 C CA . VAL B 1 42 ? -4.27816 -20.72535 -4.31504 1.000 32.92811 42 VAL B CA 1
ATOM 6544 C C . VAL B 1 42 ? -4.49871 -20.54719 -2.82107 1.000 30.80431 42 VAL B C 1
ATOM 6545 O O . VAL B 1 42 ? -3.66973 -19.93686 -2.13579 1.000 27.17198 42 VAL B O 1
ATOM 6558 N N . GLN B 1 43 ? -5.60723 -21.07826 -2.31663 1.000 31.00495 43 GLN B N 1
ATOM 6559 C CA . GLN B 1 43 ? -5.95494 -20.93851 -0.91011 1.000 34.52404 43 GLN B CA 1
ATOM 6560 C C . GLN B 1 43 ? -5.41751 -22.12677 -0.12336 1.000 32.38445 43 GLN B C 1
ATOM 6561 O O . GLN B 1 43 ? -5.70029 -23.28058 -0.46212 1.000 32.37073 43 GLN B O 1
ATOM 6575 N N . MET B 1 44 ? -4.63638 -21.84196 0.91616 1.000 29.26400 44 MET B N 1
ATOM 6576 C CA . MET B 1 44 ? -4.23983 -22.85986 1.88106 1.000 33.10499 44 MET B CA 1
ATOM 6577 C C . MET B 1 44 ? -5.13254 -22.86820 3.11291 1.000 28.66087 44 MET B C 1
ATOM 6578 O O . MET B 1 44 ? -5.43924 -23.93976 3.64262 1.000 35.13026 44 MET B O 1
ATOM 6592 N N . GLY B 1 45 ? -5.55404 -21.69840 3.58344 1.000 28.96847 45 GLY B N 1
ATOM 6593 C CA . GLY B 1 45 ? -6.39761 -21.62177 4.75965 1.000 32.11161 45 GLY B CA 1
ATOM 6594 C C . GLY B 1 45 ? -7.12788 -20.30162 4.82649 1.000 30.40305 45 GLY B C 1
ATOM 6595 O O . GLY B 1 45 ? -6.70335 -19.29987 4.24208 1.000 30.48855 45 GLY B O 1
ATOM 6599 N N . ALA B 1 46 ? -8.24396 -20.31440 5.55124 1.000 33.30399 46 ALA B N 1
ATOM 6600 C CA . ALA B 1 46 ? -9.07127 -19.13258 5.75721 1.000 29.79600 46 ALA B CA 1
ATOM 6601 C C . ALA B 1 46 ? -9.58098 -19.16134 7.18730 1.000 26.04152 46 ALA B C 1
ATOM 6602 O O . ALA B 1 46 ? -10.17939 -20.15427 7.61118 1.000 32.81113 46 ALA B O 1
ATOM 6609 N N . TYR B 1 47 ? -9.34781 -18.07975 7.92851 1.000 26.04683 47 TYR B N 1
ATOM 6610 C CA . TYR B 1 47 ? -9.59624 -18.08464 9.36047 1.000 29.64653 47 TYR B CA 1
ATOM 6611 C C . TYR B 1 47 ? -10.21611 -16.77585 9.82035 1.000 33.86009 47 TYR B C 1
ATOM 6612 O O . TYR B 1 47 ? -9.84745 -15.69848 9.34660 1.000 31.15954 47 TYR B O 1
ATOM 6630 N N . ARG B 1 48 ? -11.15974 -16.89048 10.75092 1.000 34.21889 48 ARG B N 1
ATOM 6631 C CA . ARG B 1 48 ? -11.61694 -15.73971 11.51375 1.000 34.45280 48 ARG B CA 1
ATOM 6632 C C . ARG B 1 48 ? -10.55752 -15.36886 12.54463 1.000 29.27504 48 ARG B C 1
ATOM 6633 O O . ARG B 1 48 ? -10.10198 -16.22101 13.31486 1.000 33.31128 48 ARG B O 1
ATOM 6654 N N . GLY B 1 49 ? -10.15416 -14.10182 12.55205 1.000 30.56215 49 GLY B N 1
ATOM 6655 C CA . GLY B 1 49 ? -9.15200 -13.63497 13.48965 1.000 32.50287 49 GLY B CA 1
ATOM 6656 C C . GLY B 1 49 ? -9.70899 -12.66026 14.50522 1.000 37.49828 49 GLY B C 1
ATOM 6657 O O . GLY B 1 49 ? -8.95651 -11.93035 15.15896 1.000 38.22425 49 GLY B O 1
ATOM 6661 N N . GLY B 1 50 ? -11.03041 -12.64541 14.64540 1.000 34.07622 50 GLY B N 1
ATOM 6662 C CA . GLY B 1 50 ? -11.69865 -11.75632 15.56344 1.000 35.92951 50 GLY B CA 1
ATOM 6663 C C . GLY B 1 50 ? -13.17572 -11.65275 15.24447 1.000 41.40572 50 GLY B C 1
ATOM 6664 O O . GLY B 1 50 ? -13.63914 -12.11251 14.19553 1.000 37.01965 50 GLY B O 1
ATOM 6668 N N . PRO B 1 51 ? -13.94886 -11.03631 16.14277 1.000 43.74648 51 PRO B N 1
ATOM 6669 C CA . PRO B 1 51 ? -15.39297 -10.88996 15.88756 1.000 46.46911 51 PRO B CA 1
ATOM 6670 C C . PRO B 1 51 ? -15.70127 -10.14544 14.60306 1.000 42.58511 51 PRO B C 1
ATOM 6671 O O . PRO B 1 51 ? -16.84262 -10.20870 14.12808 1.000 41.04614 51 PRO B O 1
ATOM 6682 N N . THR B 1 52 ? -14.71609 -9.46536 14.02406 1.000 43.46318 52 THR B N 1
ATOM 6683 C CA . THR B 1 52 ? -14.93476 -8.52399 12.93662 1.000 37.05474 52 THR B CA 1
ATOM 6684 C C . THR B 1 52 ? -14.10107 -8.79656 11.69647 1.000 41.08666 52 THR B C 1
ATOM 6685 O O . THR B 1 52 ? -14.42305 -8.24754 10.63485 1.000 33.48357 52 THR B O 1
ATOM 6696 N N . THR B 1 53 ? -13.05526 -9.61583 11.78318 1.000 36.68656 53 THR B N 1
ATOM 6697 C CA . THR B 1 53 ? -12.03534 -9.66552 10.74811 1.000 35.46148 53 THR B CA 1
ATOM 6698 C C . THR B 1 53 ? -11.65944 -11.10474 10.43291 1.000 36.32427 53 THR B C 1
ATOM 6699 O O . THR B 1 53 ? -11.72220 -11.98793 11.29247 1.000 34.03142 53 THR B O 1
ATOM 6710 N N . PHE B 1 54 ? -11.25855 -11.32071 9.18201 1.000 33.05761 54 PHE B N 1
ATOM 6711 C CA . PHE B 1 54 ? -10.85664 -12.62643 8.68637 1.000 30.69690 54 PHE B CA 1
ATOM 6712 C C . PHE B 1 54 ? -9.55229 -12.49008 7.91283 1.000 34.25983 54 PHE B C 1
ATOM 6713 O O . PHE B 1 54 ? -9.17160 -11.39913 7.47884 1.000 33.29377 54 PHE B O 1
ATOM 6730 N N . ALA B 1 55 ? -8.87108 -13.61984 7.74221 1.000 24.37892 55 ALA B N 1
ATOM 6731 C CA . ALA B 1 55 ? -7.65492 -13.69222 6.94568 1.000 31.86282 55 ALA B CA 1
ATOM 6732 C C . ALA B 1 55 ? -7.73360 -14.89880 6.02521 1.000 27.45551 55 ALA B C 1
ATOM 6733 O O . ALA B 1 55 ? -8.16129 -15.98001 6.44170 1.000 30.41845 55 ALA B O 1
ATOM 6740 N N . VAL B 1 56 ? -7.33175 -14.70734 4.77290 1.000 23.76468 56 VAL B N 1
ATOM 6741 C CA . VAL B 1 56 ? -7.17189 -15.79365 3.81418 1.000 28.91031 56 VAL B CA 1
ATOM 6742 C C . VAL B 1 56 ? -5.69482 -15.86113 3.44959 1.000 28.69413 56 VAL B C 1
ATOM 6743 O O . VAL B 1 56 ? -5.12838 -14.87998 2.95121 1.000 28.36210 56 VAL B O 1
ATOM 6756 N N . VAL B 1 57 ? -5.07288 -17.00852 3.70929 1.000 28.60147 57 VAL B N 1
ATOM 6757 C CA . VAL B 1 57 ? -3.64976 -17.22120 3.47191 1.000 28.49849 57 VAL B CA 1
ATOM 6758 C C . VAL B 1 57 ? -3.49900 -18.12454 2.25789 1.000 26.19097 57 VAL B C 1
ATOM 6759 O O . VAL B 1 57 ? -4.17376 -19.15656 2.15971 1.000 24.70037 57 VAL B O 1
ATOM 6772 N N . GLY B 1 58 ? -2.61398 -17.75071 1.34406 1.000 26.92655 58 GLY B N 1
ATOM 6773 C CA . GLY B 1 58 ? -2.39655 -18.57395 0.17265 1.000 28.98108 58 GLY B CA 1
ATOM 6774 C C . GLY B 1 58 ? -1.34682 -17.99787 -0.74781 1.000 31.12614 58 GLY B C 1
ATOM 6775 O O . GLY B 1 58 ? -0.48118 -17.22683 -0.33062 1.000 31.76442 58 GLY B O 1
ATOM 6779 N N . LEU B 1 59 ? -1.43961 -18.39780 -2.01467 1.000 27.92264 59 LEU B N 1
ATOM 6780 C CA . LEU B 1 59 ? -0.49970 -18.00347 -3.05126 1.000 29.57268 59 LEU B CA 1
ATOM 6781 C C . LEU B 1 59 ? -1.22201 -17.20609 -4.12775 1.000 31.87550 59 LEU B C 1
ATOM 6782 O O . LEU B 1 59 ? -2.40445 -17.42852 -4.40126 1.000 37.17215 59 LEU B O 1
ATOM 6798 N N . ALA B 1 60 ? -0.49409 -16.27904 -4.74483 1.000 31.61221 60 ALA B N 1
ATOM 6799 C CA . ALA B 1 60 ? -1.04941 -15.42682 -5.78235 1.000 33.57143 60 ALA B CA 1
ATOM 6800 C C . ALA B 1 60 ? -0.04877 -15.28332 -6.91766 1.000 38.23333 60 ALA B C 1
ATOM 6801 O O . ALA B 1 60 ? 1.16636 -15.28003 -6.70281 1.000 28.75613 60 ALA B O 1
ATOM 6808 N N . SER B 1 61 ? -0.57571 -15.17106 -8.13333 1.000 37.19760 61 SER B N 1
ATOM 6809 C CA . SER B 1 61 ? 0.24417 -14.83769 -9.28893 1.000 37.90487 61 SER B CA 1
ATOM 6810 C C . SER B 1 61 ? 0.39314 -13.32336 -9.35698 1.000 34.06437 61 SER B C 1
ATOM 6811 O O . SER B 1 61 ? -0.60599 -12.59842 -9.41242 1.000 38.07389 61 SER B O 1
ATOM 6819 N N . LYS B 1 62 ? 1.63216 -12.84468 -9.33699 1.000 35.47247 62 LYS B N 1
ATOM 6820 C CA . LYS B 1 62 ? 1.87101 -11.41296 -9.38319 1.000 37.84263 62 LYS B CA 1
ATOM 6821 C C . LYS B 1 62 ? 1.47703 -10.85357 -10.75009 1.000 36.89172 62 LYS B C 1
ATOM 6822 O O . LYS B 1 62 ? 1.58126 -11.54455 -11.76711 1.000 35.70986 62 LYS B O 1
ATOM 6841 N N . PRO B 1 63 ? 1.01586 -9.60774 -10.80079 1.000 36.65916 63 PRO B N 1
ATOM 6842 C CA . PRO B 1 63 ? 0.77074 -8.97763 -12.10111 1.000 36.72513 63 PRO B CA 1
ATOM 6843 C C . PRO B 1 63 ? 2.07405 -8.60028 -12.78573 1.000 39.52650 63 PRO B C 1
ATOM 6844 O O . PRO B 1 63 ? 3.08124 -8.30175 -12.13963 1.000 37.81192 63 PRO B O 1
ATOM 6855 N N . ILE B 1 64 ? 2.04382 -8.62547 -14.11434 1.000 41.16097 64 ILE B N 1
ATOM 6856 C CA . ILE B 1 64 ? 3.14107 -8.14395 -14.94225 1.000 35.98386 64 ILE B CA 1
ATOM 6857 C C . ILE B 1 64 ? 2.58457 -7.04994 -15.83910 1.000 36.71260 64 ILE B C 1
ATOM 6858 O O . ILE B 1 64 ? 1.66389 -7.29756 -16.62882 1.000 34.63521 64 ILE B O 1
ATOM 6874 N N . HIS B 1 65 ? 3.12673 -5.83944 -15.70408 1.000 39.76377 65 HIS B N 1
ATOM 6875 C CA . HIS B 1 65 ? 2.75490 -4.71551 -16.55426 1.000 45.51112 65 HIS B CA 1
ATOM 6876 C C . HIS B 1 65 ? 1.33761 -4.23113 -16.26893 1.000 38.43720 65 HIS B C 1
ATOM 6877 O O . HIS B 1 65 ? 1.14349 -3.07412 -15.88205 1.000 42.87334 65 HIS B O 1
ATOM 6891 N N . VAL B 1 66 ? 0.34225 -5.10049 -16.45892 1.000 37.67238 66 VAL B N 1
ATOM 6892 C CA . VAL B 1 66 ? -1.04193 -4.68982 -16.26132 1.000 42.29919 66 VAL B CA 1
ATOM 6893 C C . VAL B 1 66 ? -1.24740 -4.23828 -14.82162 1.000 39.34884 66 VAL B C 1
ATOM 6894 O O . VAL B 1 66 ? -0.74539 -4.85582 -13.87392 1.000 37.05441 66 VAL B O 1
ATOM 6907 N N . PHE B 1 67 ? -1.99377 -3.14944 -14.65461 1.000 37.84293 67 PHE B N 1
ATOM 6908 C CA . PHE B 1 67 ? -2.32293 -2.65101 -13.32770 1.000 34.29705 67 PHE B CA 1
ATOM 6909 C C . PHE B 1 67 ? -3.48154 -3.45358 -12.75285 1.000 32.38551 67 PHE B C 1
ATOM 6910 O O . PHE B 1 67 ? -4.51856 -3.61681 -13.40226 1.000 40.31501 67 PHE B O 1
ATOM 6927 N N . ARG B 1 68 ? -3.30036 -3.95869 -11.53648 1.000 34.14126 68 ARG B N 1
ATOM 6928 C CA . ARG B 1 68 ? -4.30843 -4.75633 -10.84812 1.000 32.08071 68 ARG B CA 1
ATOM 6929 C C . ARG B 1 68 ? -4.78363 -3.96878 -9.63310 1.000 35.11045 68 ARG B C 1
ATOM 6930 O O . ARG B 1 68 ? -4.02058 -3.75756 -8.68575 1.000 40.94502 68 ARG B O 1
ATOM 6951 N N . LEU B 1 69 ? -6.03986 -3.53314 -9.66510 1.000 33.89127 69 LEU B N 1
ATOM 6952 C CA . LEU B 1 69 ? -6.59663 -2.76694 -8.55876 1.000 33.47513 69 LEU B CA 1
ATOM 6953 C C . LEU B 1 69 ? -8.11783 -2.85332 -8.56724 1.000 41.78870 69 LEU B C 1
ATOM 6954 O O . LEU B 1 69 ? -8.76176 -2.32313 -9.48147 1.000 44.62631 69 LEU B O 1
ATOM 6970 N N . PRO B 1 70 ? -8.73222 -3.50296 -7.57085 1.000 38.57253 70 PRO B N 1
ATOM 6971 C CA . PRO B 1 70 ? -8.12520 -4.15649 -6.40680 1.000 33.02842 70 PRO B CA 1
ATOM 6972 C C . PRO B 1 70 ? -7.62954 -5.55631 -6.73480 1.000 29.34975 70 PRO B C 1
ATOM 6973 O O . PRO B 1 70 ? -8.02390 -6.14379 -7.73756 1.000 28.89459 70 PRO B O 1
ATOM 6984 N N . TRP B 1 71 ? -6.74638 -6.11478 -5.90690 1.000 31.11523 71 TRP B N 1
ATOM 6985 C CA . TRP B 1 71 ? -6.43598 -7.53292 -6.03211 1.000 31.60154 71 TRP B CA 1
ATOM 6986 C C . TRP B 1 71 ? -7.61676 -8.38165 -5.58524 1.000 27.87998 71 TRP B C 1
ATOM 6987 O O . TRP B 1 71 ? -7.92361 -9.40989 -6.20219 1.000 28.46652 71 TRP B O 1
ATOM 7008 N N . TYR B 1 72 ? -8.29413 -7.96620 -4.51426 1.000 29.47782 72 TYR B N 1
ATOM 7009 C CA . TYR B 1 72 ? -9.36387 -8.76332 -3.93871 1.000 31.88140 72 TYR B CA 1
ATOM 7010 C C . TYR B 1 72 ? -10.46163 -7.86424 -3.39048 1.000 32.62246 72 TYR B C 1
ATOM 7011 O O . TYR B 1 72 ? -10.24307 -6.69099 -3.07539 1.000 30.77459 72 TYR B O 1
ATOM 7029 N N . LYS B 1 73 ? -11.65557 -8.44482 -3.29372 1.000 35.29031 73 LYS B N 1
ATOM 7030 C CA . LYS B 1 73 ? -12.77034 -7.89172 -2.54016 1.000 34.42225 73 LYS B CA 1
ATOM 7031 C C . LYS B 1 73 ? -13.35218 -9.00946 -1.68676 1.000 35.71839 73 LYS B C 1
ATOM 7032 O O . LYS B 1 73 ? -13.34832 -10.17663 -2.08918 1.000 34.00932 73 LYS B O 1
ATOM 7051 N N . CYS B 1 74 ? -13.84849 -8.65346 -0.50444 1.000 37.68239 74 CYS B N 1
ATOM 7052 C CA . CYS B 1 74 ? -14.41265 -9.62270 0.42274 1.000 36.55818 74 CYS B CA 1
ATOM 7053 C C . CYS B 1 74 ? -15.88553 -9.32751 0.66078 1.000 35.76933 74 CYS B C 1
ATOM 7054 O O . CYS B 1 74 ? -16.27940 -8.16950 0.83671 1.000 32.47381 74 CYS B O 1
ATOM 7061 N N . GLU B 1 75 ? -16.69003 -10.38507 0.67275 1.000 37.46989 75 GLU B N 1
ATOM 7062 C CA . GLU B 1 75 ? -18.10278 -10.29760 0.99668 1.000 51.00781 75 GLU B CA 1
ATOM 7063 C C . GLU B 1 75 ? -18.44201 -11.35866 2.02951 1.000 40.79515 75 GLU B C 1
ATOM 7064 O O . GLU B 1 75 ? -17.78872 -12.40316 2.10709 1.000 36.78579 75 GLU B O 1
ATOM 7076 N N . TRP B 1 76 ? -19.46760 -11.07950 2.82775 1.000 41.43917 76 TRP B N 1
ATOM 7077 C CA . TRP B 1 76 ? -20.08400 -12.07752 3.69025 1.000 42.87290 76 TRP B CA 1
ATOM 7078 C C . TRP B 1 76 ? -21.51215 -12.28625 3.21666 1.000 38.10056 76 TRP B C 1
ATOM 7079 O O . TRP B 1 76 ? -22.30306 -11.33769 3.18492 1.000 44.34136 76 TRP B O 1
ATOM 7100 N N . ILE B 1 77 ? -21.83869 -13.51971 2.84940 1.000 42.85883 77 ILE B N 1
ATOM 7101 C CA . ILE B 1 77 ? -23.17821 -13.88158 2.40950 1.000 37.39971 77 ILE B CA 1
ATOM 7102 C C . ILE B 1 77 ? -23.84447 -14.59953 3.57450 1.000 39.65728 77 ILE B C 1
ATOM 7103 O O . ILE B 1 77 ? -23.57964 -15.77808 3.82763 1.000 42.59217 77 ILE B O 1
ATOM 7119 N N . SER B 1 78 ? -24.70553 -13.89087 4.29737 1.000 42.34155 78 SER B N 1
ATOM 7120 C CA . SER B 1 78 ? -25.51377 -14.54363 5.31428 1.000 44.93980 78 SER B CA 1
ATOM 7121 C C . SER B 1 78 ? -26.44051 -15.55484 4.65325 1.000 40.90461 78 SER B C 1
ATOM 7122 O O . SER B 1 78 ? -26.79520 -15.43159 3.47706 1.000 53.33784 78 SER B O 1
ATOM 7130 N N . ASN B 1 79 ? -26.83271 -16.57066 5.42120 1.000 42.02687 79 ASN B N 1
ATOM 7131 C CA . ASN B 1 79 ? -27.53066 -17.71343 4.84727 1.000 52.77198 79 ASN B CA 1
ATOM 7132 C C . ASN B 1 79 ? -28.89651 -17.36331 4.27034 1.000 52.69605 79 ASN B C 1
ATOM 7133 O O . ASN B 1 79 ? -29.48159 -18.20093 3.57377 1.000 48.18660 79 ASN B O 1
ATOM 7144 N N . ASN B 1 80 ? -29.42037 -16.16563 4.52758 1.000 47.01551 80 ASN B N 1
ATOM 7145 C CA . ASN B 1 80 ? -30.68924 -15.74343 3.95165 1.000 59.35052 80 ASN B CA 1
ATOM 7146 C C . ASN B 1 80 ? -30.50296 -14.83743 2.73784 1.000 57.61773 80 ASN B C 1
ATOM 7147 O O . ASN B 1 80 ? -31.42290 -14.09343 2.38081 1.000 66.04507 80 ASN B O 1
ATOM 7157 N N . GLY B 1 81 ? -29.33160 -14.88040 2.10264 1.000 54.71895 81 GLY B N 1
ATOM 7158 C CA . GLY B 1 81 ? -29.09066 -14.16847 0.86946 1.000 53.08277 81 GLY B CA 1
ATOM 7159 C C . GLY B 1 81 ? -28.48238 -12.79091 1.02134 1.000 49.29124 81 GLY B C 1
ATOM 7160 O O . GLY B 1 81 ? -27.84434 -12.30565 0.07935 1.000 60.31751 81 GLY B O 1
ATOM 7164 N N . SER B 1 82 ? -28.66044 -12.14224 2.16911 1.000 53.45665 82 SER B N 1
ATOM 7165 C CA . SER B 1 82 ? -28.11249 -10.80665 2.35527 1.000 51.96600 82 SER B CA 1
ATOM 7166 C C . SER B 1 82 ? -26.58993 -10.84550 2.31230 1.000 55.70071 82 SER B C 1
ATOM 7167 O O . SER B 1 82 ? -25.96094 -11.79365 2.79069 1.000 51.75373 82 SER B O 1
ATOM 7175 N N . SER B 1 83 ? -26.00062 -9.80305 1.73352 1.000 52.52979 83 SER B N 1
ATOM 7176 C CA . SER B 1 83 ? -24.55868 -9.69463 1.57268 1.000 54.03498 83 SER B CA 1
ATOM 7177 C C . SER B 1 83 ? -24.05421 -8.42358 2.24034 1.000 54.16249 83 SER B C 1
ATOM 7178 O O . SER B 1 83 ? -24.67410 -7.36155 2.12540 1.000 52.84010 83 SER B O 1
ATOM 7186 N N . ILE B 1 84 ? -22.92638 -8.54222 2.93497 1.000 43.88115 84 ILE B N 1
ATOM 7187 C CA . ILE B 1 84 ? -22.24148 -7.40960 3.54825 1.000 50.12070 84 ILE B CA 1
ATOM 7188 C C . ILE B 1 84 ? -20.85073 -7.33083 2.93345 1.000 46.95236 84 ILE B C 1
ATOM 7189 O O . ILE B 1 84 ? -20.09527 -8.30944 2.96919 1.000 44.68645 84 ILE B O 1
ATOM 7205 N N . ARG B 1 85 ? -20.51876 -6.17553 2.36598 1.000 52.71425 85 ARG B N 1
ATOM 7206 C CA . ARG B 1 85 ? -19.20170 -5.97294 1.78200 1.000 45.50853 85 ARG B CA 1
ATOM 7207 C C . ARG B 1 85 ? -18.19090 -5.62469 2.86881 1.000 45.27387 85 ARG B C 1
ATOM 7208 O O . ARG B 1 85 ? -18.50943 -4.95104 3.85299 1.000 47.95981 85 ARG B O 1
ATOM 7229 N N . ALA B 1 86 ? -16.96247 -6.09479 2.68108 1.000 43.86120 86 ALA B N 1
ATOM 7230 C CA . ALA B 1 86 ? -15.89634 -5.89757 3.64671 1.000 43.03361 86 ALA B CA 1
ATOM 7231 C C . ALA B 1 86 ? -14.79059 -5.04204 3.04702 1.000 40.55098 86 ALA B C 1
ATOM 7232 O O . ALA B 1 86 ? -14.64474 -4.93287 1.82647 1.000 41.05674 86 ALA B O 1
ATOM 7239 N N . LYS B 1 87 ? -14.01203 -4.43046 3.93286 1.000 38.36782 87 LYS B N 1
ATOM 7240 C CA . LYS B 1 87 ? -12.80801 -3.71563 3.53537 1.000 41.45691 87 LYS B CA 1
ATOM 7241 C C . LYS B 1 87 ? -11.67859 -4.72718 3.38353 1.000 39.36255 87 LYS B C 1
ATOM 7242 O O . LYS B 1 87 ? -11.29092 -5.38363 4.35665 1.000 35.96455 87 LYS B O 1
ATOM 7261 N N . ALA B 1 88 ? -11.15889 -4.85778 2.16714 1.000 35.84735 88 ALA B N 1
ATOM 7262 C CA . ALA B 1 88 ? -10.17019 -5.87262 1.83909 1.000 35.02264 88 ALA B CA 1
ATOM 7263 C C . ALA B 1 88 ? -8.84075 -5.22196 1.48913 1.000 34.50302 88 ALA B C 1
ATOM 7264 O O . ALA B 1 88 ? -8.80005 -4.18505 0.81949 1.000 39.04506 88 ALA B O 1
ATOM 7271 N N . TYR B 1 89 ? -7.75712 -5.83539 1.95574 1.000 38.10238 89 TYR B N 1
ATOM 7272 C CA . TYR B 1 89 ? -6.41386 -5.45647 1.54975 1.000 36.48818 89 TYR B CA 1
ATOM 7273 C C . TYR B 1 89 ? -5.51964 -6.67641 1.70768 1.000 37.81053 89 TYR B C 1
ATOM 7274 O O . TYR B 1 89 ? -5.88373 -7.65604 2.36395 1.000 32.00691 89 TYR B O 1
ATOM 7292 N N . LYS B 1 90 ? -4.34615 -6.61239 1.08632 1.000 41.35030 90 LYS B N 1
ATOM 7293 C CA . LYS B 1 90 ? -3.45687 -7.75770 1.00193 1.000 37.13152 90 LYS B CA 1
ATOM 7294 C C . LYS B 1 90 ? -2.07791 -7.39631 1.53186 1.000 38.49328 90 LYS B C 1
ATOM 7295 O O . LYS B 1 90 ? -1.72207 -6.22331 1.66463 1.000 37.86192 90 LYS B O 1
ATOM 7314 N N . MET B 1 91 ? -1.30222 -8.43578 1.82611 1.000 45.36280 91 MET B N 1
ATOM 7315 C CA . MET B 1 91 ? 0.08774 -8.29742 2.22877 1.000 38.29920 91 MET B CA 1
ATOM 7316 C C . MET B 1 91 ? 0.88461 -9.40179 1.55360 1.000 37.17909 91 MET B C 1
ATOM 7317 O O . MET B 1 91 ? 0.43919 -10.55143 1.49640 1.000 37.21029 91 MET B O 1
ATOM 7331 N N . LEU B 1 92 ? 2.05725 -9.04355 1.02820 1.000 34.66677 92 LEU B N 1
ATOM 7332 C CA . LEU B 1 92 ? 2.93033 -9.96234 0.29837 1.000 37.63302 92 LEU B CA 1
ATOM 7333 C C . LEU B 1 92 ? 4.24396 -10.05360 1.06201 1.000 33.02534 92 LEU B C 1
ATOM 7334 O O . LEU B 1 92 ? 5.20886 -9.33965 0.74668 1.000 31.72435 92 LEU B O 1
ATOM 7350 N N . PRO B 1 93 ? 4.33175 -10.93139 2.06615 1.000 34.84197 93 PRO B N 1
ATOM 7351 C CA . PRO B 1 93 ? 5.46704 -10.88466 3.00047 1.000 35.45695 93 PRO B CA 1
ATOM 7352 C C . PRO B 1 93 ? 6.72272 -11.63071 2.56543 1.000 31.05746 93 PRO B C 1
ATOM 7353 O O . PRO B 1 93 ? 7.73811 -11.51898 3.26934 1.000 35.28158 93 PRO B O 1
ATOM 7364 N N . ASP B 1 94 ? 6.71080 -12.38419 1.46737 1.000 30.96420 94 ASP B N 1
ATOM 7365 C CA . ASP B 1 94 ? 7.90272 -13.10863 1.04804 1.000 36.29299 94 ASP B CA 1
ATOM 7366 C C . ASP B 1 94 ? 8.75138 -12.21353 0.14108 1.000 37.20855 94 ASP B C 1
ATOM 7367 O O . ASP B 1 94 ? 8.45160 -11.03296 -0.05919 1.000 36.22776 94 ASP B O 1
ATOM 7376 N N . TRP B 1 95 ? 9.82442 -12.77833 -0.42125 1.000 33.17301 95 TRP B N 1
ATOM 7377 C CA . TRP B 1 95 ? 10.80039 -11.96859 -1.14761 1.000 35.05128 95 TRP B CA 1
ATOM 7378 C C . TRP B 1 95 ? 10.15627 -11.15460 -2.26183 1.000 37.84604 95 TRP B C 1
ATOM 7379 O O . TRP B 1 95 ? 10.61032 -10.04359 -2.56020 1.000 36.64437 95 TRP B O 1
ATOM 7400 N N . GLY B 1 96 ? 9.11258 -11.68649 -2.89520 1.000 32.92573 96 GLY B N 1
ATOM 7401 C CA . GLY B 1 96 ? 8.44648 -11.00585 -3.98118 1.000 42.32418 96 GLY B CA 1
ATOM 7402 C C . GLY B 1 96 ? 8.98477 -11.31746 -5.36005 1.000 45.77024 96 GLY B C 1
ATOM 7403 O O . GLY B 1 96 ? 8.33310 -10.96273 -6.35239 1.000 44.39041 96 GLY B O 1
ATOM 7407 N N . TYR B 1 97 ? 10.14424 -11.96747 -5.45748 1.000 43.09300 97 TYR B N 1
ATOM 7408 C CA . TYR B 1 97 ? 10.75258 -12.29400 -6.73761 1.000 40.04509 97 TYR B CA 1
ATOM 7409 C C . TYR B 1 97 ? 11.25029 -13.73143 -6.71776 1.000 37.04530 97 TYR B C 1
ATOM 7410 O O . TYR B 1 97 ? 11.47618 -14.31981 -5.65743 1.000 41.12034 97 TYR B O 1
ATOM 7428 N N . GLY B 1 98 ? 11.41617 -14.29482 -7.91381 1.000 41.37108 98 GLY B N 1
ATOM 7429 C CA . GLY B 1 98 ? 12.08500 -15.56471 -8.09114 1.000 40.12025 98 GLY B CA 1
ATOM 7430 C C . GLY B 1 98 ? 11.18371 -16.78007 -8.15974 1.000 37.23118 98 GLY B C 1
ATOM 7431 O O . GLY B 1 98 ? 11.68492 -17.87688 -8.43774 1.000 41.55293 98 GLY B O 1
ATOM 7435 N N . ARG B 1 99 ? 9.88411 -16.63066 -7.91523 1.000 31.76265 99 ARG B N 1
ATOM 7436 C CA . ARG B 1 99 ? 8.97506 -17.76800 -7.92852 1.000 33.96338 99 ARG B CA 1
ATOM 7437 C C . ARG B 1 99 ? 7.68307 -17.39299 -8.63831 1.000 35.50636 99 ARG B C 1
ATOM 7438 O O . ARG B 1 99 ? 7.27389 -16.22876 -8.65163 1.000 32.38499 99 ARG B O 1
ATOM 7459 N N . VAL B 1 100 ? 7.04361 -18.40602 -9.22893 1.000 35.77452 100 VAL B N 1
ATOM 7460 C CA . VAL B 1 100 ? 5.77935 -18.19277 -9.92998 1.000 34.76348 100 VAL B CA 1
ATOM 7461 C C . VAL B 1 100 ? 4.79039 -17.47681 -9.02214 1.000 32.58423 100 VAL B C 1
ATOM 7462 O O . VAL B 1 100 ? 4.16099 -16.48516 -9.41081 1.000 40.06301 100 VAL B O 1
ATOM 7475 N N . TYR B 1 101 ? 4.64360 -17.96865 -7.79891 1.000 33.14099 101 TYR B N 1
ATOM 7476 C CA . TYR B 1 101 ? 3.67297 -17.45047 -6.85276 1.000 32.08334 101 TYR B CA 1
ATOM 7477 C C . TYR B 1 101 ? 4.36296 -16.63750 -5.76747 1.000 34.50187 101 TYR B C 1
ATOM 7478 O O . TYR B 1 101 ? 5.54147 -16.84182 -5.46346 1.000 37.31941 101 TYR B O 1
ATOM 7496 N N . THR B 1 102 ? 3.60980 -15.70826 -5.19080 1.000 31.36938 102 THR B N 1
ATOM 7497 C CA . THR B 1 102 ? 4.01167 -14.98330 -3.99778 1.000 31.18898 102 THR B CA 1
ATOM 7498 C C . THR B 1 102 ? 3.01186 -15.29013 -2.89319 1.000 35.27644 102 THR B C 1
ATOM 7499 O O . THR B 1 102 ? 1.80392 -15.36826 -3.14497 1.000 36.58608 102 THR B O 1
ATOM 7510 N N . VAL B 1 103 ? 3.51484 -15.48019 -1.67492 1.000 31.34283 103 VAL B N 1
ATOM 7511 C CA . VAL B 1 103 ? 2.63319 -15.71728 -0.54000 1.000 28.72928 103 VAL B CA 1
ATOM 7512 C C . VAL B 1 103 ? 1.81752 -14.45938 -0.28062 1.000 28.73095 103 VAL B C 1
ATOM 7513 O O . VAL B 1 103 ? 2.34578 -13.33922 -0.30119 1.000 36.34138 103 VAL B O 1
ATOM 7526 N N . VAL B 1 104 ? 0.51926 -14.63425 -0.05263 1.000 23.26682 104 VAL B N 1
ATOM 7527 C CA . VAL B 1 104 ? -0.39675 -13.51722 0.14102 1.000 24.63314 104 VAL B CA 1
ATOM 7528 C C . VAL B 1 104 ? -1.27983 -13.79466 1.34770 1.000 30.49676 104 VAL B C 1
ATOM 7529 O O . VAL B 1 104 ? -1.69970 -14.93507 1.57667 1.000 32.27139 104 VAL B O 1
ATOM 7542 N N . VAL B 1 105 ? -1.56378 -12.74605 2.11319 1.000 26.79451 105 VAL B N 1
ATOM 7543 C CA . VAL B 1 105 ? -2.54173 -12.78083 3.19286 1.000 27.55251 105 VAL B CA 1
ATOM 7544 C C . VAL B 1 105 ? -3.60048 -11.74692 2.84862 1.000 32.17003 105 VAL B C 1
ATOM 7545 O O . VAL B 1 105 ? -3.31081 -10.54303 2.80645 1.000 32.02835 105 VAL B O 1
ATOM 7558 N N . VAL B 1 106 ? -4.82095 -12.20082 2.58381 1.000 31.43829 106 VAL B N 1
ATOM 7559 C CA . VAL B 1 106 ? -5.93696 -11.31936 2.27253 1.000 29.64679 106 VAL B CA 1
ATOM 7560 C C . VAL B 1 106 ? -6.69893 -11.05616 3.56084 1.000 30.55493 106 VAL B C 1
ATOM 7561 O O . VAL B 1 106 ? -7.27730 -11.97644 4.15267 1.000 30.73141 106 VAL B O 1
ATOM 7574 N N . ASN B 1 107 ? -6.69835 -9.80311 3.98996 1.000 27.96988 107 ASN B N 1
ATOM 7575 C CA . ASN B 1 107 ? -7.31482 -9.38319 5.24108 1.000 29.80194 107 ASN B CA 1
ATOM 7576 C C . ASN B 1 107 ? -8.69079 -8.80824 4.92703 1.000 32.04074 107 ASN B C 1
ATOM 7577 O O . ASN B 1 107 ? -8.80153 -7.76810 4.26969 1.000 37.95827 107 ASN B O 1
ATOM 7587 N N . CYS B 1 108 ? -9.73586 -9.49619 5.37943 1.000 34.10489 108 CYS B N 1
ATOM 7588 C CA . CYS B 1 108 ? -11.11385 -9.04817 5.21842 1.000 34.76735 108 CYS B CA 1
ATOM 7589 C C . CYS B 1 108 ? -11.62735 -8.57982 6.57325 1.000 35.70522 108 CYS B C 1
ATOM 7590 O O . CYS B 1 108 ? -11.73053 -9.38036 7.50922 1.000 32.98344 108 CYS B O 1
ATOM 7597 N N . THR B 1 109 ? -11.95296 -7.29383 6.67435 1.000 36.59879 109 THR B N 1
ATOM 7598 C CA . THR B 1 109 ? -12.41719 -6.70215 7.92108 1.000 38.00600 109 THR B CA 1
ATOM 7599 C C . THR B 1 109 ? -13.73867 -5.99095 7.67728 1.000 35.62612 109 THR B C 1
ATOM 7600 O O . THR B 1 109 ? -13.86467 -5.21855 6.72136 1.000 39.88488 109 THR B O 1
ATOM 7611 N N . PHE B 1 110 ? -14.71228 -6.25163 8.54143 1.000 38.56510 110 PHE B N 1
ATOM 7612 C CA . PHE B 1 110 ? -16.05373 -5.70370 8.44901 1.000 35.13318 110 PHE B CA 1
ATOM 7613 C C . PHE B 1 110 ? -16.28380 -4.65143 9.52682 1.000 38.21939 110 PHE B C 1
ATOM 7614 O O . PHE B 1 110 ? -15.55663 -4.59890 10.52491 1.000 38.30333 110 PHE B O 1
ATOM 7631 N N . PRO B 1 111 ? -17.29607 -3.79269 9.36055 1.000 37.79777 111 PRO B N 1
ATOM 7632 C CA . PRO B 1 111 ? -17.58937 -2.81356 10.42061 1.000 38.14188 111 PRO B CA 1
ATOM 7633 C C . PRO B 1 111 ? -18.18501 -3.45055 11.66387 1.000 40.03778 111 PRO B C 1
ATOM 7634 O O . PRO B 1 111 ? -17.99171 -2.93062 12.76932 1.000 41.42464 111 PRO B O 1
ATOM 7645 N N . VAL B 1 112 ? -18.91046 -4.55891 11.51270 1.000 40.16147 112 VAL B N 1
ATOM 7646 C CA . VAL B 1 112 ? -19.46111 -5.31876 12.62727 1.000 43.46925 112 VAL B CA 1
ATOM 7647 C C . VAL B 1 112 ? -19.26483 -6.79622 12.32137 1.000 40.61708 112 VAL B C 1
ATOM 7648 O O . VAL B 1 112 ? -18.90144 -7.17932 11.20882 1.000 42.26578 112 VAL B O 1
ATOM 7661 N N . ASN B 1 113 ? -19.51055 -7.63329 13.32418 1.000 45.46802 113 ASN B N 1
ATOM 7662 C CA . ASN B 1 113 ? -19.48507 -9.06782 13.07404 1.000 36.07261 113 ASN B CA 1
ATOM 7663 C C . ASN B 1 113 ? -20.54845 -9.38221 12.02920 1.000 40.82190 113 ASN B C 1
ATOM 7664 O O . ASN B 1 113 ? -21.74724 -9.32262 12.33238 1.000 38.84856 113 ASN B O 1
ATOM 7675 N N . PRO B 1 114 ? -20.16661 -9.71836 10.79370 1.000 40.68500 114 PRO B N 1
ATOM 7676 C CA . PRO B 1 114 ? -21.18805 -10.04521 9.78487 1.000 42.40623 114 PRO B CA 1
ATOM 7677 C C . PRO B 1 114 ? -22.04311 -11.23603 10.17474 1.000 40.97383 114 PRO B C 1
ATOM 7678 O O . PRO B 1 114 ? -23.08832 -11.45863 9.54952 1.000 46.77030 114 PRO B O 1
ATOM 7689 N N . ASN B 1 115 ? -21.63112 -12.00025 11.18282 1.000 44.08520 115 ASN B N 1
ATOM 7690 C CA . ASN B 1 115 ? -22.36914 -13.14482 11.69899 1.000 36.65315 115 ASN B CA 1
ATOM 7691 C C . ASN B 1 115 ? -22.69020 -12.94828 13.17652 1.000 38.75668 115 ASN B C 1
ATOM 7692 O O . ASN B 1 115 ? -22.67125 -13.89256 13.96915 1.000 43.60136 115 ASN B O 1
ATOM 7703 N N . GLN B 1 116 ? -22.97869 -11.70216 13.56323 1.000 41.50917 116 GLN B N 1
ATOM 7704 C CA . GLN B 1 116 ? -23.35509 -11.41566 14.94550 1.000 48.29491 116 GLN B CA 1
ATOM 7705 C C . GLN B 1 116 ? -24.52624 -12.28241 15.38774 1.000 47.33717 116 GLN B C 1
ATOM 7706 O O . GLN B 1 116 ? -24.56951 -12.75707 16.52832 1.000 47.44147 116 GLN B O 1
ATOM 7720 N N . ASP B 1 117 ? -25.48547 -12.49335 14.48753 1.000 45.59313 117 ASP B N 1
ATOM 7721 C CA . ASP B 1 117 ? -26.67641 -13.27279 14.80052 1.000 49.24845 117 ASP B CA 1
ATOM 7722 C C . ASP B 1 117 ? -26.36061 -14.73795 15.06429 1.000 43.24996 117 ASP B C 1
ATOM 7723 O O . ASP B 1 117 ? -27.11886 -15.41626 15.76879 1.000 42.25426 117 ASP B O 1
ATOM 7732 N N . ASN B 1 118 ? -25.27295 -15.25302 14.49568 1.000 47.01633 118 ASN B N 1
ATOM 7733 C CA . ASN B 1 118 ? -24.92943 -16.66843 14.56101 1.000 42.05296 118 ASN B CA 1
ATOM 7734 C C . ASN B 1 118 ? -25.86885 -17.53236 13.72544 1.000 46.92050 118 ASN B C 1
ATOM 7735 O O . ASN B 1 118 ? -26.02090 -18.72991 13.99678 1.000 43.26800 118 ASN B O 1
ATOM 7746 N N . ALA B 1 119 ? -26.51002 -16.95086 12.71115 1.000 45.32721 119 ALA B N 1
ATOM 7747 C CA . ALA B 1 119 ? -27.35847 -17.71725 11.80874 1.000 44.37490 119 ALA B CA 1
ATOM 7748 C C . ALA B 1 119 ? -26.57062 -18.39747 10.69936 1.000 44.66324 119 ALA B C 1
ATOM 7749 O O . ALA B 1 119 ? -27.15128 -19.17662 9.93646 1.000 53.50441 119 ALA B O 1
ATOM 7756 N N . GLY B 1 120 ? -25.27856 -18.11626 10.58588 1.000 37.67279 120 GLY B N 1
ATOM 7757 C CA . GLY B 1 120 ? -24.44143 -18.74541 9.59132 1.000 41.22802 120 GLY B CA 1
ATOM 7758 C C . GLY B 1 120 ? -24.26294 -17.87996 8.35456 1.000 45.63196 120 GLY B C 1
ATOM 7759 O O . GLY B 1 120 ? -25.06354 -16.99232 8.05023 1.000 42.43833 120 GLY B O 1
ATOM 7763 N N . GLY B 1 121 ? -23.18533 -18.15411 7.63064 1.000 43.80569 121 GLY B N 1
ATOM 7764 C CA . GLY B 1 121 ? -22.89926 -17.41650 6.41861 1.000 43.35600 121 GLY B CA 1
ATOM 7765 C C . GLY B 1 121 ? -21.60505 -17.89716 5.80617 1.000 41.04724 121 GLY B C 1
ATOM 7766 O O . GLY B 1 121 ? -21.00557 -18.87459 6.25918 1.000 40.83225 121 GLY B O 1
ATOM 7770 N N . ARG B 1 122 ? -21.17434 -17.19003 4.76440 1.000 39.35316 122 ARG B N 1
ATOM 7771 C CA . ARG B 1 122 ? -19.97155 -17.56342 4.03688 1.000 38.74037 122 ARG B CA 1
ATOM 7772 C C . ARG B 1 122 ? -19.16027 -16.32427 3.70208 1.000 36.68594 122 ARG B C 1
ATOM 7773 O O . ARG B 1 122 ? -19.69834 -15.34542 3.17818 1.000 28.24079 122 ARG B O 1
ATOM 7794 N N . LEU B 1 123 ? -17.86769 -16.37708 4.01029 1.000 29.89758 123 LEU B N 1
ATOM 7795 C CA . LEU B 1 123 ? -16.92109 -15.36527 3.55790 1.000 29.42673 123 LEU B CA 1
ATOM 7796 C C . LEU B 1 123 ? -16.50535 -15.70984 2.13384 1.000 33.98744 123 LEU B C 1
ATOM 7797 O O . LEU B 1 123 ? -15.87703 -16.74761 1.89852 1.000 36.85311 123 LEU B O 1
ATOM 7813 N N . MET B 1 124 ? -16.86365 -14.85454 1.18320 1.000 29.37970 124 MET B N 1
ATOM 7814 C CA . MET B 1 124 ? -16.51146 -15.04876 -0.21398 1.000 38.64842 124 MET B CA 1
ATOM 7815 C C . MET B 1 124 ? -15.42340 -14.06290 -0.61239 1.000 39.94215 124 MET B C 1
ATOM 7816 O O . MET B 1 124 ? -15.39649 -12.91745 -0.14845 1.000 40.22221 124 MET B O 1
ATOM 7830 N N . LEU B 1 125 ? -14.53678 -14.51419 -1.49000 1.000 40.80183 125 LEU B N 1
ATOM 7831 C CA . LEU B 1 125 ? -13.42836 -13.71011 -1.97473 1.000 43.35978 125 LEU B CA 1
ATOM 7832 C C . LEU B 1 125 ? -13.53671 -13.54170 -3.48273 1.000 35.89141 125 LEU B C 1
ATOM 7833 O O . LEU B 1 125 ? -13.86511 -14.49008 -4.20171 1.000 34.81604 125 LEU B O 1
ATOM 7849 N N . ASN B 1 126 ? -13.27942 -12.32564 -3.94924 1.000 35.19776 126 ASN B N 1
ATOM 7850 C CA . ASN B 1 126 ? -13.11776 -12.04034 -5.36767 1.000 34.22937 126 ASN B CA 1
ATOM 7851 C C . ASN B 1 126 ? -11.63231 -11.85491 -5.64296 1.000 34.99986 126 ASN B C 1
ATOM 7852 O O . ASN B 1 126 ? -10.94904 -11.14237 -4.90396 1.000 36.35760 126 ASN B O 1
ATOM 7863 N N . ALA B 1 127 ? -11.13132 -12.51233 -6.68539 1.000 34.15768 127 ALA B N 1
ATOM 7864 C CA . ALA B 1 127 ? -9.73562 -12.39666 -7.09340 1.000 34.71445 127 ALA B CA 1
ATOM 7865 C C . ALA B 1 127 ? -9.70006 -11.87853 -8.52273 1.000 33.95331 127 ALA B C 1
ATOM 7866 O O . ALA B 1 127 ? -10.28545 -12.49162 -9.42204 1.000 34.66343 127 ALA B O 1
ATOM 7873 N N . TYR B 1 128 ? -9.01390 -10.75955 -8.72995 1.000 34.70876 128 TYR B N 1
ATOM 7874 C CA . TYR B 1 128 ? -9.03964 -10.04319 -9.99521 1.000 34.81172 128 TYR B CA 1
ATOM 7875 C C . TYR B 1 128 ? -7.70524 -10.16459 -10.71821 1.000 34.53089 128 TYR B C 1
ATOM 7876 O O . TYR B 1 128 ? -6.64686 -10.28594 -10.09551 1.000 36.93152 128 TYR B O 1
ATOM 7894 N N . TYR B 1 129 ? -7.77645 -10.13354 -12.05012 1.000 36.71967 129 TYR B N 1
ATOM 7895 C CA . TYR B 1 129 ? -6.59639 -10.19346 -12.90330 1.000 38.02654 129 TYR B CA 1
ATOM 7896 C C . TYR B 1 129 ? -6.03356 -8.80315 -13.18466 1.000 40.40847 129 TYR B C 1
ATOM 7897 O O . TYR B 1 129 ? -4.84343 -8.55549 -12.96930 1.000 44.43112 129 TYR B O 1
ATOM 7915 N N . ASP B 1 130 ? -6.87425 -7.89328 -13.67003 1.000 41.73642 130 ASP B N 1
ATOM 7916 C CA . ASP B 1 130 ? -6.46419 -6.53198 -13.97892 1.000 44.24410 130 ASP B CA 1
ATOM 7917 C C . ASP B 1 130 ? -7.61251 -5.59206 -13.63851 1.000 45.93029 130 ASP B C 1
ATOM 7918 O O . ASP B 1 130 ? -8.73894 -6.02210 -13.37800 1.000 57.97646 130 ASP B O 1
ATOM 7927 N N . GLU B 1 131 ? -7.31506 -4.28989 -13.64183 1.000 49.73624 131 GLU B N 1
ATOM 7928 C CA . GLU B 1 131 ? -8.32820 -3.30285 -13.28697 1.000 49.50579 131 GLU B CA 1
ATOM 7929 C C . GLU B 1 131 ? -9.46089 -3.24474 -14.30528 1.000 61.72305 131 GLU B C 1
ATOM 7930 O O . GLU B 1 131 ? -10.53786 -2.73373 -13.98375 1.000 70.66004 131 GLU B O 1
ATOM 7942 N N . SER B 1 132 ? -9.24289 -3.74766 -15.52134 1.000 64.98711 132 SER B N 1
ATOM 7943 C CA . SER B 1 132 ? -10.32781 -3.95657 -16.47885 1.000 64.09968 132 SER B CA 1
ATOM 7944 C C . SER B 1 132 ? -11.04421 -5.26697 -16.14265 1.000 90.51285 132 SER B C 1
ATOM 7945 O O . SER B 1 132 ? -11.06087 -6.23070 -16.90838 1.000 83.53621 132 SER B O 1
ATOM 7953 N N . GLN B 1 133 ? -11.64939 -5.27891 -14.95478 1.000 90.66612 133 GLN B N 1
ATOM 7954 C CA . GLN B 1 133 ? -12.10933 -6.51486 -14.33390 1.000 65.97512 133 GLN B CA 1
ATOM 7955 C C . GLN B 1 133 ? -13.27806 -7.15322 -15.06984 1.000 92.97133 133 GLN B C 1
ATOM 7956 O O . GLN B 1 133 ? -14.37009 -7.29765 -14.50533 1.000 73.09987 133 GLN B O 1
ATOM 7970 N N . ARG B 1 134 ? -13.06600 -7.54509 -16.32451 1.000 88.40357 134 ARG B N 1
ATOM 7971 C CA . ARG B 1 134 ? -14.02418 -8.42724 -16.98075 1.000 84.39989 134 ARG B CA 1
ATOM 7972 C C . ARG B 1 134 ? -14.04685 -9.78381 -16.28812 1.000 71.81192 134 ARG B C 1
ATOM 7973 O O . ARG B 1 134 ? -15.06333 -10.18926 -15.71121 1.000 64.15716 134 ARG B O 1
ATOM 7994 N N . LYS B 1 135 ? -12.92399 -10.49467 -16.32365 1.000 55.20532 135 LYS B N 1
ATOM 7995 C CA . LYS B 1 135 ? -12.80431 -11.78857 -15.67031 1.000 54.73631 135 LYS B CA 1
ATOM 7996 C C . LYS B 1 135 ? -12.42945 -11.60091 -14.20658 1.000 46.94717 135 LYS B C 1
ATOM 7997 O O . LYS B 1 135 ? -11.66879 -10.69468 -13.85621 1.000 47.42752 135 LYS B O 1
ATOM 8016 N N . TYR B 1 136 ? -12.96892 -12.46652 -13.35432 1.000 45.65745 136 TYR B N 1
ATOM 8017 C CA . TYR B 1 136 ? -12.52330 -12.55607 -11.97209 1.000 45.62640 136 TYR B CA 1
ATOM 8018 C C . TYR B 1 136 ? -12.97873 -13.89384 -11.41781 1.000 37.31331 136 TYR B C 1
ATOM 8019 O O . TYR B 1 136 ? -13.86691 -14.54686 -11.97271 1.000 41.32058 136 TYR B O 1
ATOM 8037 N N . GLU B 1 137 ? -12.34775 -14.30092 -10.32246 1.000 42.12299 137 GLU B N 1
ATOM 8038 C CA . GLU B 1 137 ? -12.65009 -15.56119 -9.65918 1.000 35.04597 137 GLU B CA 1
ATOM 8039 C C . GLU B 1 137 ? -13.32397 -15.27434 -8.32579 1.000 42.20207 137 GLU B C 1
ATOM 8040 O O . GLU B 1 137 ? -12.81023 -14.49135 -7.52030 1.000 39.35907 137 GLU B O 1
ATOM 8052 N N . LYS B 1 138 ? -14.47452 -15.90605 -8.10196 1.000 41.30920 138 LYS B N 1
ATOM 8053 C CA . LYS B 1 138 ? -15.22044 -15.79300 -6.85667 1.000 38.67184 138 LYS B CA 1
ATOM 8054 C C . LYS B 1 138 ? -15.34604 -17.17937 -6.24501 1.000 46.58773 138 LYS B C 1
ATOM 8055 O O . LYS B 1 138 ? -15.70857 -18.13580 -6.93982 1.000 40.88865 138 LYS B O 1
ATOM 8074 N N . PHE B 1 139 ? -15.04742 -17.28995 -4.95388 1.000 36.68301 139 PHE B N 1
ATOM 8075 C CA . PHE B 1 139 ? -15.08872 -18.58333 -4.29210 1.000 42.87357 139 PHE B CA 1
ATOM 8076 C C . PHE B 1 139 ? -15.38440 -18.39769 -2.81345 1.000 42.78551 139 PHE B C 1
ATOM 8077 O O . PHE B 1 139 ? -15.19072 -17.31922 -2.24551 1.000 33.10929 139 PHE B O 1
ATOM 8094 N N . THR B 1 140 ? -15.86227 -19.47663 -2.19912 1.000 42.14417 140 THR B N 1
ATOM 8095 C CA . THR B 1 140 ? -16.11341 -19.50571 -0.76548 1.000 35.67075 140 THR B CA 1
ATOM 8096 C C . THR B 1 140 ? -14.80833 -19.80656 -0.03944 1.000 31.56103 140 THR B C 1
ATOM 8097 O O . THR B 1 140 ? -14.23135 -20.88647 -0.21033 1.000 34.45594 140 THR B O 1
ATOM 8108 N N . ALA B 1 141 ? -14.33661 -18.85050 0.75974 1.000 29.14422 141 ALA B N 1
ATOM 8109 C CA . ALA B 1 141 ? -13.09857 -19.04989 1.50127 1.000 32.93244 141 ALA B CA 1
ATOM 8110 C C . ALA B 1 141 ? -13.32814 -19.83221 2.7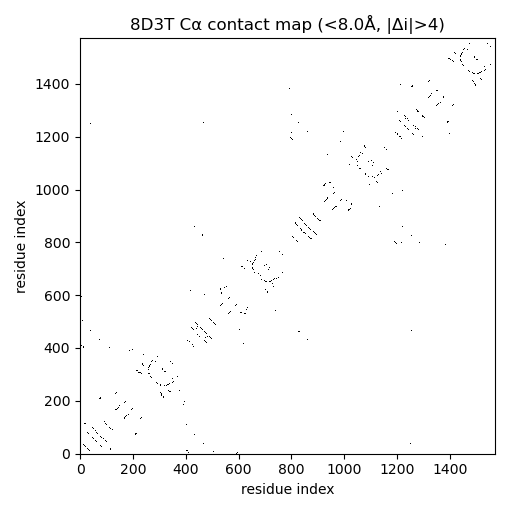8608 1.000 31.13745 141 ALA B C 1
ATOM 8111 O O . ALA B 1 141 ? -12.45441 -20.59947 3.20447 1.000 33.80061 141 ALA B O 1
ATOM 8118 N N . LEU B 1 142 ? -14.48159 -19.65359 3.42300 1.000 32.35966 142 LEU B N 1
ATOM 8119 C CA . LEU B 1 142 ? -14.83596 -20.42645 4.60439 1.000 42.47537 142 LEU B CA 1
ATOM 8120 C C . LEU B 1 142 ? -16.32482 -20.26083 4.86208 1.000 34.51981 142 LEU B C 1
ATOM 8121 O O . LEU B 1 142 ? -16.94926 -19.29615 4.40965 1.000 37.32662 142 LEU B O 1
ATOM 8137 N N . GLU B 1 143 ? -16.88002 -21.21612 5.59989 1.000 33.01570 143 GLU B N 1
ATOM 8138 C CA . GLU B 1 143 ? -18.27411 -21.18859 6.01219 1.000 33.44384 143 GLU B CA 1
ATOM 8139 C C . GLU B 1 143 ? -18.35044 -21.31888 7.52527 1.000 35.52660 143 GLU B C 1
ATOM 8140 O O . GLU B 1 143 ? -17.60796 -22.09987 8.12915 1.000 36.70997 143 GLU B O 1
ATOM 8152 N N . GLU B 1 144 ? -19.23920 -20.54134 8.13381 1.000 40.43015 144 GLU B N 1
ATOM 8153 C CA . GLU B 1 144 ? -19.56853 -20.66585 9.54769 1.000 42.02286 144 GLU B CA 1
ATOM 8154 C C . GLU B 1 144 ? -21.00847 -21.14749 9.64160 1.000 42.19069 144 GLU B C 1
ATOM 8155 O O . GLU B 1 144 ? -21.92869 -20.45388 9.19581 1.000 39.31010 144 GLU B O 1
ATOM 8167 N N . LEU B 1 145 ? -21.19880 -22.33784 10.19369 1.000 46.20208 145 LEU B N 1
ATOM 8168 C CA . LEU B 1 145 ? -22.52266 -22.92625 10.26631 1.000 48.55997 145 LEU B CA 1
ATOM 8169 C C . LEU B 1 145 ? -23.34736 -22.24435 11.35254 1.000 44.59001 145 LEU B C 1
ATOM 8170 O O . LEU B 1 145 ? -22.79761 -21.66175 12.29129 1.000 42.41556 145 LEU B O 1
ATOM 8186 N N . PRO B 1 146 ? -24.67317 -22.29309 11.24122 1.000 42.77977 146 PRO B N 1
ATOM 8187 C CA . PRO B 1 146 ? -25.52210 -21.59094 12.21289 1.000 49.03920 146 PRO B CA 1
ATOM 8188 C C . PRO B 1 146 ? -25.19255 -21.98162 13.64552 1.000 42.75090 146 PRO B C 1
ATOM 8189 O O . PRO B 1 146 ? -25.03879 -23.16115 13.97011 1.000 43.04794 146 PRO B O 1
ATOM 8200 N N . GLY B 1 147 ? -25.07977 -20.97199 14.50713 1.000 47.95177 147 GLY B N 1
ATOM 8201 C CA . GLY B 1 147 ? -24.82420 -21.17870 15.91409 1.000 43.60777 147 GLY B CA 1
ATOM 8202 C C . GLY B 1 147 ? -23.39311 -21.49919 16.27926 1.000 44.63051 147 GLY B C 1
ATOM 8203 O O . GLY B 1 147 ? -23.09371 -21.62584 17.47320 1.000 46.33318 147 GLY B O 1
ATOM 8207 N N . SER B 1 148 ? -22.49511 -21.62688 15.30257 1.000 44.87262 148 SER B N 1
ATOM 8208 C CA . SER B 1 148 ? -21.12474 -22.02723 15.58977 1.000 49.08996 148 SER B CA 1
ATOM 8209 C C . SER B 1 148 ? -20.21525 -20.86301 15.95840 1.000 44.01286 148 SER B C 1
ATOM 8210 O O . SER B 1 148 ? -19.15594 -21.09684 16.55283 1.000 45.76563 148 SER B O 1
ATOM 8218 N N . TYR B 1 149 ? -20.58054 -19.62549 15.62561 1.000 42.62099 149 TYR B N 1
ATOM 8219 C CA . TYR B 1 149 ? -19.74005 -18.50570 16.02488 1.000 41.23765 149 TYR B CA 1
ATOM 8220 C C . TYR B 1 149 ? -19.67769 -18.43096 17.54476 1.000 49.24056 149 TYR B C 1
ATOM 8221 O O . TYR B 1 149 ? -20.67973 -18.62410 18.23875 1.000 48.66713 149 TYR B O 1
ATOM 8239 N N . ASN B 1 150 ? -18.49297 -18.12023 18.06022 1.000 46.67663 150 ASN B N 1
ATOM 8240 C CA . ASN B 1 150 ? -18.21077 -18.29570 19.48228 1.000 49.28627 150 ASN B CA 1
ATOM 8241 C C . ASN B 1 150 ? -17.25231 -17.18642 19.90691 1.000 48.30402 150 ASN B C 1
ATOM 8242 O O . ASN B 1 150 ? -16.03226 -17.32099 19.76603 1.000 57.69872 150 ASN B O 1
ATOM 8252 N N . GLU B 1 151 ? -17.81338 -16.09409 20.42935 1.000 47.90225 151 GLU B N 1
ATOM 8253 C CA . GLU B 1 151 ? -17.00579 -14.92605 20.76342 1.000 52.79537 151 GLU B CA 1
ATOM 8254 C C . GLU B 1 151 ? -16.04319 -15.19130 21.91233 1.000 58.82414 151 GLU B C 1
ATOM 8255 O O . GLU B 1 151 ? -15.03472 -14.48699 22.03248 1.000 59.01263 151 GLU B O 1
ATOM 8267 N N . SER B 1 152 ? -16.32332 -16.18662 22.75335 1.000 67.41123 152 SER B N 1
ATOM 8268 C CA . SER B 1 152 ? -15.45551 -16.47208 23.88943 1.000 60.64852 152 SER B CA 1
ATOM 8269 C C . SER B 1 152 ? -14.05855 -16.91212 23.47067 1.000 65.22579 152 SER B C 1
ATOM 8270 O O . SER B 1 152 ? -13.17380 -16.99583 24.33023 1.000 66.07699 152 SER B O 1
ATOM 8278 N N . LYS B 1 153 ? -13.83635 -17.19294 22.18551 1.000 57.14689 153 LYS B N 1
ATOM 8279 C CA . LYS B 1 153 ? -12.51592 -17.60352 21.72425 1.000 50.72760 153 LYS B CA 1
ATOM 8280 C C . LYS B 1 153 ? -11.54084 -16.43779 21.62279 1.000 58.43930 153 LYS B C 1
ATOM 8281 O O . LYS B 1 153 ? -10.32586 -16.65824 21.66948 1.000 55.34389 153 LYS B O 1
ATOM 8300 N N . PHE B 1 154 ? -12.03968 -15.20930 21.48139 1.000 48.91634 154 PHE B N 1
ATOM 8301 C CA . PHE B 1 154 ? -11.20198 -14.02206 21.39947 1.000 47.37360 154 PHE B CA 1
ATOM 8302 C C . PHE B 1 154 ? -11.14482 -13.26543 22.72056 1.000 49.25464 154 PHE B C 1
ATOM 8303 O O . PHE B 1 154 ? -10.76972 -12.08892 22.74362 1.000 56.12705 154 PHE B O 1
ATOM 8320 N N . ARG B 1 155 ? -11.50777 -13.92389 23.82010 1.000 51.62847 155 ARG B N 1
ATOM 8321 C CA . ARG B 1 155 ? -11.43900 -13.38717 25.16523 1.000 55.10593 155 ARG B CA 1
ATOM 8322 C C . ARG B 1 155 ? -10.59995 -14.31229 26.03826 1.000 61.93832 155 ARG B C 1
ATOM 8323 O O . ARG B 1 155 ? -10.67167 -15.53727 25.87071 1.000 59.69706 155 ARG B O 1
ATOM 8344 N N . PRO B 1 156 ? -9.79316 -13.78612 26.94734 1.000 64.00967 156 PRO B N 1
ATOM 8345 C CA . PRO B 1 156 ? -9.03438 -14.65421 27.84954 1.000 52.34655 156 PRO B CA 1
ATOM 8346 C C . PRO B 1 156 ? -9.97656 -15.44613 28.76030 1.000 56.78359 156 PRO B C 1
ATOM 8347 O O . PRO B 1 156 ? -11.10023 -15.00485 29.01834 1.000 51.58965 156 PRO B O 1
ATOM 8358 N N . PRO B 1 157 ? -9.54195 -16.61034 29.24801 1.000 59.36750 157 PRO B N 1
ATOM 8359 C CA . PRO B 1 157 ? -8.24936 -17.26983 29.00324 1.000 42.52324 157 PRO B CA 1
ATOM 8360 C C . PRO B 1 157 ? -8.23399 -18.01986 27.67758 1.000 48.70744 157 PRO B C 1
ATOM 8361 O O . PRO B 1 157 ? -9.26550 -18.49322 27.21048 1.000 44.78219 157 PRO B O 1
ATOM 8372 N N . TYR B 1 158 ? -7.06943 -18.14341 27.05259 1.000 53.71277 158 TYR B N 1
ATOM 8373 C CA . TYR B 1 158 ? -6.92708 -18.84674 25.78822 1.000 42.31572 158 TYR B CA 1
ATOM 8374 C C . TYR B 1 158 ? -6.49419 -20.28913 26.02955 1.000 36.99087 158 TYR B C 1
ATOM 8375 O O . TYR B 1 158 ? -6.21133 -20.70521 27.15588 1.000 39.71396 158 TYR B O 1
ATOM 8393 N N . GLN B 1 159 ? -6.45339 -21.06008 24.94116 1.000 44.63899 159 GLN B N 1
ATOM 8394 C CA . GLN B 1 159 ? -6.21135 -22.49513 25.05465 1.000 35.95716 159 GLN B CA 1
ATOM 8395 C C . GLN B 1 159 ? -4.85097 -22.78761 25.67544 1.000 38.52423 159 GLN B C 1
ATOM 8396 O O . GLN B 1 159 ? -4.73095 -23.66324 26.54048 1.000 34.13645 159 GLN B O 1
ATOM 8410 N N . TYR B 1 160 ? -3.81474 -22.07295 25.24571 1.000 36.42031 160 TYR B N 1
ATOM 8411 C CA . TYR B 1 160 ? -2.46678 -22.26654 25.75518 1.000 35.17552 160 TYR B CA 1
ATOM 8412 C C . TYR B 1 160 ? -1.85047 -20.91441 26.08206 1.000 40.35618 160 TYR B C 1
ATOM 8413 O O . TYR B 1 160 ? -2.33395 -19.86662 25.64822 1.000 38.73695 160 TYR B O 1
ATOM 8431 N N . GLU B 1 161 ? -0.77226 -20.94818 26.86682 1.000 34.90304 161 GLU B N 1
ATOM 8432 C CA . GLU B 1 161 ? 0.01277 -19.73836 27.07561 1.000 33.88096 161 GLU B CA 1
ATOM 8433 C C . GLU B 1 161 ? 0.99225 -19.52088 25.93023 1.000 33.71217 161 GLU B C 1
ATOM 8434 O O . GLU B 1 161 ? 1.21803 -18.38151 25.50756 1.000 38.13277 161 GLU B O 1
ATOM 8446 N N . TYR B 1 162 ? 1.57149 -20.60268 25.41620 1.000 33.67527 162 TYR B N 1
ATOM 8447 C CA . TYR B 1 162 ? 2.57664 -20.54323 24.36917 1.000 32.64991 162 TYR B CA 1
ATOM 8448 C C . TYR B 1 162 ? 2.23575 -21.54149 23.27577 1.000 33.45297 162 TYR B C 1
ATOM 8449 O O . TYR B 1 162 ? 1.68308 -22.61295 23.53976 1.000 31.02622 162 TYR B O 1
ATOM 8467 N N . LEU B 1 163 ? 2.57702 -21.17815 22.04259 1.000 32.37313 163 LEU B N 1
ATOM 8468 C CA . LEU B 1 163 ? 2.33902 -22.03189 20.88847 1.000 31.42423 163 LEU B CA 1
ATOM 8469 C C . LEU B 1 163 ? 3.56260 -22.00231 19.99043 1.000 29.51066 163 LEU B C 1
ATOM 8470 O O . LEU B 1 163 ? 4.04408 -20.92561 19.62827 1.000 30.12693 163 LEU B O 1
ATOM 8486 N N . TYR B 1 164 ? 4.06160 -23.18142 19.63580 1.000 31.31553 164 TYR B N 1
ATOM 8487 C CA . TYR B 1 164 ? 5.17804 -23.31257 18.71364 1.000 29.27764 164 TYR B CA 1
ATOM 8488 C C . TYR B 1 164 ? 4.62949 -23.54336 17.31173 1.000 29.62512 164 TYR B C 1
ATOM 8489 O O . TYR B 1 164 ? 3.89840 -24.51166 17.07878 1.000 35.09522 164 TYR B O 1
ATOM 8507 N N . CYS B 1 165 ? 4.97215 -22.65118 16.39044 1.000 33.31168 165 CYS B N 1
ATOM 8508 C CA . CYS B 1 165 ? 4.64320 -22.81388 14.98222 1.000 34.31924 165 CYS B CA 1
ATOM 8509 C C . CYS B 1 165 ? 5.87190 -23.37003 14.27519 1.000 37.87777 165 CYS B C 1
ATOM 8510 O O . CYS B 1 165 ? 6.91654 -22.71147 14.22638 1.000 29.80836 165 CYS B O 1
ATOM 8517 N N . GLY B 1 166 ? 5.74989 -24.58493 13.75046 1.000 36.73714 166 GLY B N 1
ATOM 8518 C CA . GLY B 1 166 ? 6.88036 -25.23079 13.12913 1.000 34.07290 166 GLY B CA 1
ATOM 8519 C C . GLY B 1 166 ? 7.06391 -24.83172 11.68051 1.000 37.24701 166 GLY B C 1
ATOM 8520 O O . GLY B 1 166 ? 6.17078 -24.29067 11.02981 1.000 41.49216 166 GLY B O 1
ATOM 8524 N N . SER B 1 167 ? 8.26429 -25.10353 11.17894 1.000 36.61081 167 SER B N 1
ATOM 8525 C CA . SER B 1 167 ? 8.56556 -24.91526 9.77146 1.000 44.16911 167 SER B CA 1
ATOM 8526 C C . SER B 1 167 ? 8.02752 -26.09178 8.96219 1.000 39.53767 167 SER B C 1
ATOM 8527 O O . SER B 1 167 ? 7.60999 -27.11815 9.50309 1.000 38.81391 167 SER B O 1
ATOM 8535 N N . SER B 1 168 ? 8.03618 -25.93645 7.64309 1.000 42.04102 168 SER B N 1
ATOM 8536 C CA . SER B 1 168 ? 7.66796 -27.03142 6.75503 1.000 45.39221 168 SER B CA 1
ATOM 8537 C C . SER B 1 168 ? 8.81625 -28.03323 6.70930 1.000 35.96742 168 SER B C 1
ATOM 8538 O O . SER B 1 168 ? 9.91493 -27.70517 6.25063 1.000 38.54680 168 SER B O 1
ATOM 8546 N N . LEU B 1 169 ? 8.56567 -29.25030 7.18445 1.000 37.24207 169 LEU B N 1
ATOM 8547 C CA . LEU B 1 169 ? 9.60608 -30.25662 7.34821 1.000 39.82531 169 LEU B CA 1
ATOM 8548 C C . LEU B 1 169 ? 9.62988 -31.19554 6.14902 1.000 37.97409 169 LEU B C 1
ATOM 8549 O O . LEU B 1 169 ? 8.60507 -31.78970 5.79665 1.000 36.94892 169 LEU B O 1
ATOM 8565 N N . TYR B 1 170 ? 10.80475 -31.33366 5.53908 1.000 40.06979 170 TYR B N 1
ATOM 8566 C CA . TYR B 1 170 ? 11.00241 -32.20364 4.39023 1.000 39.82499 170 TYR B CA 1
ATOM 8567 C C . TYR B 1 170 ? 12.35424 -32.89048 4.51838 1.000 34.81899 170 TYR B C 1
ATOM 8568 O O . TYR B 1 170 ? 13.23650 -32.43452 5.25046 1.000 36.35556 170 TYR B O 1
ATOM 8586 N N . GLY B 1 171 ? 12.50801 -33.99822 3.80530 1.000 37.33403 171 GLY B N 1
ATOM 8587 C CA . GLY B 1 171 ? 13.79295 -34.65916 3.68290 1.000 41.86979 171 GLY B CA 1
ATOM 8588 C C . GLY B 1 171 ? 13.98327 -35.81272 4.64643 1.000 40.55491 171 GLY B C 1
ATOM 8589 O O . GLY B 1 171 ? 13.03477 -36.37761 5.19781 1.000 39.61095 171 GLY B O 1
ATOM 8593 N N . ASN B 1 172 ? 15.25420 -36.17439 4.83580 1.000 42.90541 172 ASN B N 1
ATOM 8594 C CA . ASN B 1 172 ? 15.62692 -37.24345 5.75800 1.000 38.46206 172 ASN B CA 1
ATOM 8595 C C . ASN B 1 172 ? 15.93894 -36.61134 7.11063 1.000 39.51385 172 ASN B C 1
ATOM 8596 O O . ASN B 1 172 ? 17.01719 -36.04758 7.30831 1.000 42.75015 172 ASN B O 1
ATOM 8606 N N . LEU B 1 173 ? 15.00268 -36.71033 8.05252 1.000 35.45924 173 LEU B N 1
ATOM 8607 C CA . LEU B 1 173 ? 15.15069 -36.09504 9.36337 1.000 34.82036 173 LEU B CA 1
ATOM 8608 C C . LEU B 1 173 ? 15.36389 -37.15414 10.43967 1.000 34.59739 173 LEU B C 1
ATOM 8609 O O . LEU B 1 173 ? 14.84944 -38.27204 10.35144 1.000 35.07075 173 LEU B O 1
ATOM 8625 N N . SER B 1 174 ? 16.12252 -36.77909 11.46470 1.000 32.85108 174 SER B N 1
ATOM 8626 C CA . SER B 1 174 ? 16.49374 -37.69543 12.53475 1.000 33.62849 174 SER B CA 1
ATOM 8627 C C . SER B 1 174 ? 15.40735 -37.74055 13.60119 1.000 32.95649 174 SER B C 1
ATOM 8628 O O . SER B 1 174 ? 15.00819 -36.70256 14.13819 1.000 34.25948 174 SER B O 1
ATOM 8636 N N . ALA B 1 175 ? 14.94283 -38.95255 13.91707 1.000 31.05260 175 ALA B N 1
ATOM 8637 C CA . ALA B 1 175 ? 13.92335 -39.10558 14.95030 1.000 31.76807 175 ALA B CA 1
ATOM 8638 C C . ALA B 1 175 ? 14.47617 -38.76123 16.32837 1.000 32.74329 175 ALA B C 1
ATOM 8639 O O . ALA B 1 175 ? 13.77135 -38.16820 17.15398 1.000 31.64198 175 ALA B O 1
ATOM 8646 N N . SER B 1 176 ? 15.73185 -39.12548 16.59689 1.000 34.54138 176 SER B N 1
ATOM 8647 C CA . SER B 1 176 ? 16.30734 -38.86194 17.91210 1.000 29.35391 176 SER B CA 1
ATOM 8648 C C . SER B 1 176 ? 16.31813 -37.37013 18.22112 1.000 33.75020 176 SER B C 1
ATOM 8649 O O . SER B 1 176 ? 16.05966 -36.96448 19.36013 1.000 31.88333 176 SER B O 1
ATOM 8657 N N . ARG B 1 177 ? 16.61026 -36.53513 17.22133 1.000 35.27620 177 ARG B N 1
ATOM 8658 C CA . ARG B 1 177 ? 16.61714 -35.09280 17.44744 1.000 36.75187 177 ARG B CA 1
ATOM 8659 C C . ARG B 1 177 ? 15.22862 -34.59375 17.82442 1.000 29.76726 177 ARG B C 1
ATOM 8660 O O . ARG B 1 177 ? 15.07180 -33.80131 18.75940 1.000 29.61685 177 ARG B O 1
ATOM 8681 N N . PHE B 1 178 ? 14.20230 -35.04629 17.09929 1.000 32.77134 178 PHE B N 1
ATOM 8682 C CA . PHE B 1 178 ? 12.83715 -34.66474 17.44704 1.000 37.24799 178 PHE B CA 1
ATOM 8683 C C . PHE B 1 178 ? 12.50206 -35.08680 18.87085 1.000 31.77368 178 PHE B C 1
ATOM 8684 O O . PHE B 1 178 ? 11.90240 -34.31675 19.63189 1.000 32.90786 178 PHE B O 1
ATOM 8701 N N . ARG B 1 179 ? 12.88447 -36.30841 19.24888 1.000 29.73437 179 ARG B N 1
ATOM 8702 C CA . ARG B 1 179 ? 12.65515 -36.76825 20.61243 1.000 34.04503 179 ARG B CA 1
ATOM 8703 C C . ARG B 1 179 ? 13.29726 -35.82854 21.62368 1.000 29.79545 179 ARG B C 1
ATOM 8704 O O . ARG B 1 179 ? 12.69201 -35.50046 22.65071 1.000 32.31538 179 ARG B O 1
ATOM 8725 N N . GLU B 1 180 ? 14.52381 -35.38537 21.35067 1.000 27.36950 180 GLU B N 1
ATOM 8726 C CA . GLU B 1 180 ? 15.23560 -34.53834 22.29933 1.000 32.59677 180 GLU B CA 1
ATOM 8727 C C . GLU B 1 180 ? 14.70072 -33.11421 22.27906 1.000 32.26464 180 GLU B C 1
ATOM 8728 O O . GLU B 1 180 ? 14.60213 -32.46637 23.32867 1.000 28.24191 180 GLU B O 1
ATOM 8740 N N . TRP B 1 181 ? 14.34442 -32.61599 21.09615 1.000 31.22580 181 TRP B N 1
ATOM 8741 C CA . TRP B 1 181 ? 13.80147 -31.26813 20.98616 1.000 31.73082 181 TRP B CA 1
ATOM 8742 C C . TRP B 1 181 ? 12.44356 -31.17147 21.67233 1.000 28.47632 181 TRP B C 1
ATOM 8743 O O . TRP B 1 181 ? 12.18688 -30.22874 22.43011 1.000 28.71206 181 TRP B O 1
ATOM 8764 N N . MET B 1 182 ? 11.56620 -32.14990 21.43347 1.000 28.98589 182 MET B N 1
ATOM 8765 C CA . MET B 1 182 ? 10.25185 -32.13480 22.06845 1.000 26.26548 182 MET B CA 1
ATOM 8766 C C . MET B 1 182 ? 10.37867 -32.17937 23.58640 1.000 34.57582 182 MET B C 1
ATOM 8767 O O . MET B 1 182 ? 9.70889 -31.42351 24.30057 1.000 29.35762 182 MET B O 1
ATOM 8781 N N . ALA B 1 183 ? 11.22909 -33.07074 24.09942 1.000 34.22051 183 ALA B N 1
ATOM 8782 C CA . ALA B 1 183 ? 11.40282 -33.17448 25.54341 1.000 29.24568 183 ALA B CA 1
ATOM 8783 C C . ALA B 1 183 ? 11.92187 -31.86470 26.12123 1.000 28.09901 183 ALA B C 1
ATOM 8784 O O . ALA B 1 183 ? 11.39599 -31.35994 27.11968 1.000 32.89272 183 ALA B O 1
ATOM 8791 N N . TYR B 1 184 ? 12.95359 -31.29410 25.49820 1.000 28.17189 184 TYR B N 1
ATOM 8792 C CA . TYR B 1 184 ? 13.51813 -30.05139 26.00954 1.000 29.56209 184 TYR B CA 1
ATOM 8793 C C . TYR B 1 184 ? 12.47234 -28.94429 26.04247 1.000 31.06427 184 TYR B C 1
ATOM 8794 O O . TYR B 1 184 ? 12.32654 -28.23904 27.04711 1.000 30.74079 184 TYR B O 1
ATOM 8812 N N . HIS B 1 185 ? 11.73544 -28.76879 24.94512 1.000 28.64889 185 HIS B N 1
ATOM 8813 C CA . HIS B 1 185 ? 10.85717 -27.61030 24.83298 1.000 31.61335 185 HIS B CA 1
ATOM 8814 C C . HIS B 1 185 ? 9.51152 -27.83200 25.50755 1.000 28.74414 185 HIS B C 1
ATOM 8815 O O . HIS B 1 185 ? 8.89943 -26.86597 25.97574 1.000 27.98931 185 HIS B O 1
ATOM 8829 N N . ALA B 1 186 ? 9.03861 -29.07795 25.58461 1.000 32.11858 186 ALA B N 1
ATOM 8830 C CA . ALA B 1 186 ? 7.90101 -29.36094 26.45376 1.000 32.04491 186 ALA B CA 1
ATOM 8831 C C . ALA B 1 186 ? 8.20860 -28.95396 27.88827 1.000 31.62965 186 ALA B C 1
ATOM 8832 O O . ALA B 1 186 ? 7.31463 -28.51116 28.61832 1.000 32.10590 186 ALA B O 1
ATOM 8839 N N . TRP B 1 187 ? 9.46825 -29.09739 28.30193 1.000 31.21333 187 TRP B N 1
ATOM 8840 C CA . TRP B 1 187 ? 9.90809 -28.61488 29.60393 1.000 34.69814 187 TRP B CA 1
ATOM 8841 C C . TRP B 1 187 ? 10.07372 -27.10076 29.60647 1.000 34.99659 187 TRP B C 1
ATOM 8842 O O . TRP B 1 187 ? 9.64912 -26.42678 30.55073 1.000 36.01203 187 TRP B O 1
ATOM 8863 N N . PHE B 1 188 ? 10.66948 -26.55240 28.54557 1.000 31.87190 188 PHE B N 1
ATOM 8864 C CA . PHE B 1 188 ? 10.96645 -25.12452 28.51406 1.000 34.50863 188 PHE B CA 1
ATOM 8865 C C . PHE B 1 188 ? 9.69511 -24.28823 28.59763 1.000 31.32765 188 PHE B C 1
ATOM 8866 O O . PHE B 1 188 ? 9.62024 -23.32942 29.37346 1.000 32.40850 188 PHE B O 1
ATOM 8883 N N . PHE B 1 189 ? 8.68688 -24.62863 27.79669 1.000 32.78946 189 PHE B N 1
ATOM 8884 C CA . PHE B 1 189 ? 7.47078 -23.83111 27.71975 1.000 31.72894 189 PHE B CA 1
ATOM 8885 C C . PHE B 1 189 ? 6.41413 -24.24225 28.73652 1.000 32.04357 189 PHE B C 1
ATOM 8886 O O . PHE B 1 189 ? 5.42133 -23.52398 28.89728 1.000 37.39976 189 PHE B O 1
ATOM 8903 N N . GLY B 1 190 ? 6.59907 -25.36559 29.42306 1.000 30.88673 190 GLY B N 1
ATOM 8904 C CA . GLY B 1 190 ? 5.71486 -25.75379 30.49465 1.000 33.46773 190 GLY B CA 1
ATOM 8905 C C . GLY B 1 190 ? 4.49604 -26.51385 30.01717 1.000 39.54654 190 GLY B C 1
ATOM 8906 O O . GLY B 1 190 ? 4.35373 -26.83556 28.83290 1.000 36.62602 190 GLY B O 1
ATOM 8910 N N . PRO B 1 191 ? 3.57584 -26.80169 30.94219 1.000 35.17373 191 PRO B N 1
ATOM 8911 C CA . PRO B 1 191 ? 2.42809 -27.64820 30.58020 1.000 35.67145 191 PRO B CA 1
ATOM 8912 C C . PRO B 1 191 ? 1.39377 -26.93324 29.72873 1.000 35.07896 191 PRO B C 1
ATOM 8913 O O . PRO B 1 191 ? 0.66744 -27.59823 28.97811 1.000 32.88111 191 PRO B O 1
ATOM 8924 N N . SER B 1 192 ? 1.30183 -25.60936 29.81691 1.000 34.27700 192 SER B N 1
ATOM 8925 C CA . SER B 1 192 ? 0.33444 -24.84950 29.02437 1.000 33.53411 192 SER B CA 1
ATOM 8926 C C . SER B 1 192 ? 0.98488 -24.34321 27.73637 1.000 38.15310 192 SER B C 1
ATOM 8927 O O . SER B 1 192 ? 1.10267 -23.14476 27.48155 1.000 37.99499 192 SER B O 1
ATOM 8935 N N . SER B 1 193 ? 1.41272 -25.29993 26.91598 1.000 32.20028 193 SER B N 1
ATOM 8936 C CA . SER B 1 193 ? 2.06008 -24.99873 25.64929 1.000 38.38559 193 SER B CA 1
ATOM 8937 C C . SER B 1 193 ? 1.71159 -26.09124 24.65189 1.000 33.92415 193 SER B C 1
ATOM 8938 O O . SER B 1 193 ? 1.55200 -27.25918 25.01924 1.000 31.15072 193 SER B O 1
ATOM 8946 N N . HIS B 1 194 ? 1.58983 -25.70028 23.38628 1.000 30.99321 194 HIS B N 1
ATOM 8947 C CA . HIS B 1 194 ? 1.28207 -26.62743 22.30898 1.000 35.04447 194 HIS B CA 1
ATOM 8948 C C . HIS B 1 194 ? 2.29344 -26.45164 21.18637 1.000 32.54299 194 HIS B C 1
ATOM 8949 O O . HIS B 1 194 ? 2.86349 -25.37235 21.00414 1.000 33.63823 194 HIS B O 1
ATOM 8963 N N . PHE B 1 195 ? 2.50483 -27.52682 20.43067 1.000 33.93616 195 PHE B N 1
ATOM 8964 C CA . PHE B 1 195 ? 3.51233 -27.56509 19.37802 1.000 34.46802 195 PHE B CA 1
ATOM 8965 C C . PHE B 1 195 ? 2.85630 -28.00819 18.08226 1.000 31.35153 195 PHE B C 1
ATOM 8966 O O . PHE B 1 195 ? 2.22536 -29.06919 18.03355 1.000 32.68936 195 PHE B O 1
ATOM 8983 N N . VAL B 1 196 ? 3.00489 -27.19923 17.03757 1.000 30.61129 196 VAL B N 1
ATOM 8984 C CA . VAL B 1 196 ? 2.40305 -27.45996 15.73622 1.000 30.55462 196 VAL B CA 1
ATOM 8985 C C . VAL B 1 196 ? 3.52379 -27.73770 14.74641 1.000 27.03009 196 VAL B C 1
ATOM 8986 O O . VAL B 1 196 ? 4.39261 -26.88454 14.52161 1.000 23.04258 196 VAL B O 1
ATOM 8999 N N . PHE B 1 197 ? 3.50796 -28.93119 14.16188 1.000 29.09105 197 PHE B N 1
ATOM 9000 C CA . PHE B 1 197 ? 4.45011 -29.32648 13.12822 1.000 32.00276 197 PHE B CA 1
ATOM 9001 C C . PHE B 1 197 ? 3.72867 -29.40570 11.78782 1.000 34.92658 197 PHE B C 1
ATOM 9002 O O . PHE B 1 197 ? 2.52263 -29.66435 11.72701 1.000 28.62755 197 PHE B O 1
ATOM 9019 N N . HIS B 1 198 ? 4.47971 -29.18124 10.71193 1.000 28.04928 198 HIS B N 1
ATOM 9020 C CA . HIS B 1 198 ? 3.94919 -29.20161 9.35189 1.000 29.57863 198 HIS B CA 1
ATOM 9021 C C . HIS B 1 198 ? 4.73485 -30.22935 8.54940 1.000 29.51039 198 HIS B C 1
ATOM 9022 O O . HIS B 1 198 ? 5.89985 -29.99762 8.20622 1.000 35.59122 198 HIS B O 1
ATOM 9036 N N . ASP B 1 199 ? 4.09871 -31.35793 8.24526 1.000 29.51654 199 ASP B N 1
ATOM 9037 C CA . ASP B 1 199 ? 4.76602 -32.48043 7.59535 1.000 30.59042 199 ASP B CA 1
ATOM 9038 C C . ASP B 1 199 ? 4.65178 -32.33812 6.08119 1.000 31.48909 199 ASP B C 1
ATOM 9039 O O . ASP B 1 199 ? 3.57721 -32.54925 5.51012 1.000 33.63344 199 ASP B O 1
ATOM 9048 N N . ALA B 1 200 ? 5.76637 -31.99923 5.43181 1.000 31.15098 200 ALA B N 1
ATOM 9049 C CA . ALA B 1 200 ? 5.84763 -31.93781 3.97839 1.000 35.78545 200 ALA B CA 1
ATOM 9050 C C . ALA B 1 200 ? 6.63133 -33.11351 3.40284 1.000 35.43287 200 ALA B C 1
ATOM 9051 O O . ALA B 1 200 ? 7.17769 -33.01002 2.30101 1.000 38.84165 200 ALA B O 1
ATOM 9058 N N . GLY B 1 201 ? 6.69436 -34.22494 4.13064 1.000 39.80047 201 GLY B N 1
ATOM 9059 C CA . GLY B 1 201 ? 7.49146 -35.37721 3.75584 1.000 38.19780 201 GLY B CA 1
ATOM 9060 C C . GLY B 1 201 ? 8.57289 -35.73147 4.75332 1.000 37.77826 201 GLY B C 1
ATOM 9061 O O . GLY B 1 201 ? 9.01919 -36.88778 4.78520 1.000 42.57224 201 GLY B O 1
ATOM 9065 N N . GLY B 1 202 ? 9.00199 -34.77878 5.58340 1.000 35.68208 202 GLY B N 1
ATOM 9066 C CA . GLY B 1 202 ? 10.10577 -35.03757 6.49042 1.000 40.54531 202 GLY B CA 1
ATOM 9067 C C . GLY B 1 202 ? 9.74525 -35.93892 7.65256 1.000 36.38562 202 GLY B C 1
ATOM 9068 O O . GLY B 1 202 ? 10.60871 -36.64715 8.18003 1.000 39.38040 202 GLY B O 1
ATOM 9072 N N . VAL B 1 203 ? 8.48231 -35.92751 8.07452 1.000 35.08927 203 VAL B N 1
ATOM 9073 C CA . VAL B 1 203 ? 8.05914 -36.73980 9.20987 1.000 33.34442 203 VAL B CA 1
ATOM 9074 C C . VAL B 1 203 ? 8.09398 -38.20740 8.80746 1.000 35.29315 203 VAL B C 1
ATOM 9075 O O . VAL B 1 203 ? 7.12036 -38.73940 8.26391 1.000 39.02583 203 VAL B O 1
ATOM 9088 N N . SER B 1 204 ? 9.21523 -38.86797 9.07324 1.000 36.54707 204 SER B N 1
ATOM 9089 C CA . SER B 1 204 ? 9.34453 -40.27770 8.77924 1.000 35.93617 204 SER B CA 1
ATOM 9090 C C . SER B 1 204 ? 8.45410 -41.08744 9.71420 1.000 38.80704 204 SER B C 1
ATOM 9091 O O . SER B 1 204 ? 7.96602 -40.57546 10.72471 1.000 35.43316 204 SER B O 1
ATOM 9099 N N . PRO B 1 205 ? 8.21540 -42.35724 9.39113 1.000 38.30018 205 PRO B N 1
ATOM 9100 C CA . PRO B 1 205 ? 7.60024 -43.25318 10.38448 1.000 41.41201 205 PRO B CA 1
ATOM 9101 C C . PRO B 1 205 ? 8.35060 -43.28002 11.70354 1.000 40.22725 205 PRO B C 1
ATOM 9102 O O . PRO B 1 205 ? 7.73391 -43.47904 12.75858 1.000 44.26306 205 PRO B O 1
ATOM 9113 N N . GLU B 1 206 ? 9.67112 -43.08275 11.67715 1.000 46.04005 206 GLU B N 1
ATOM 9114 C CA . GLU B 1 206 ? 10.45161 -43.07744 12.90921 1.000 45.12660 206 GLU B CA 1
ATOM 9115 C C . GLU B 1 206 ? 10.34703 -41.73619 13.62436 1.000 33.78926 206 GLU B C 1
ATOM 9116 O O . GLU B 1 206 ? 10.22244 -41.69222 14.85386 1.000 32.26978 206 GLU B O 1
ATOM 9128 N N . VAL B 1 207 ? 10.39792 -40.63268 12.87424 1.000 34.27810 207 VAL B N 1
ATOM 9129 C CA . VAL B 1 207 ? 10.15924 -39.32343 13.47299 1.000 35.19611 207 VAL B CA 1
ATOM 9130 C C . VAL B 1 207 ? 8.75977 -39.26869 14.06577 1.000 32.33169 207 VAL B C 1
ATOM 9131 O O . VAL B 1 207 ? 8.54821 -38.72988 15.15989 1.000 34.14759 207 VAL B O 1
ATOM 9144 N N . ARG B 1 208 ? 7.78101 -39.82299 13.34987 1.000 33.02436 208 ARG B N 1
ATOM 9145 C CA . ARG B 1 208 ? 6.41148 -39.84300 13.84899 1.000 36.98920 208 ARG B CA 1
ATOM 9146 C C . ARG B 1 208 ? 6.32158 -40.59164 15.17092 1.000 35.32066 208 ARG B C 1
ATOM 9147 O O . ARG B 1 208 ? 5.61478 -40.16221 16.09048 1.000 35.84075 208 ARG B O 1
ATOM 9168 N N . ALA B 1 209 ? 7.03260 -41.71573 15.28686 1.000 36.47237 209 ALA B N 1
ATOM 9169 C CA . ALA B 1 209 ? 7.03242 -42.46098 16.54088 1.000 41.01413 209 ALA B CA 1
ATOM 9170 C C . ALA B 1 209 ? 7.66292 -41.65257 17.66712 1.000 38.33930 209 ALA B C 1
ATOM 9171 O O . ALA B 1 209 ? 7.27764 -41.80632 18.83184 1.000 34.26299 209 ALA B O 1
ATOM 9178 N N . ALA B 1 210 ? 8.63038 -40.79161 17.34224 1.000 35.61029 210 ALA B N 1
ATOM 9179 C CA . ALA B 1 210 ? 9.22895 -39.93766 18.36249 1.000 37.31514 210 ALA B CA 1
ATOM 9180 C C . ALA B 1 210 ? 8.22954 -38.90787 18.86958 1.000 39.02507 210 ALA B C 1
ATOM 9181 O O . ALA B 1 210 ? 8.20100 -38.59628 20.06625 1.000 40.63683 210 ALA B O 1
ATOM 9188 N N . LEU B 1 211 ? 7.39992 -38.36977 17.97428 1.000 36.70394 211 LEU B N 1
ATOM 9189 C CA . LEU B 1 211 ? 6.38976 -37.39688 18.36523 1.000 44.49498 211 LEU B CA 1
ATOM 9190 C C . LEU B 1 211 ? 5.14328 -38.04668 18.94848 1.000 35.74317 211 LEU B C 1
ATOM 9191 O O . LEU B 1 211 ? 4.34268 -37.35519 19.58724 1.000 35.02261 211 LEU B O 1
ATOM 9207 N N . ASP B 1 212 ? 4.96760 -39.35361 18.75756 1.000 40.04097 212 ASP B N 1
ATOM 9208 C CA . ASP B 1 212 ? 3.71029 -39.99108 19.13984 1.000 47.58961 212 ASP B CA 1
ATOM 9209 C C . ASP B 1 212 ? 3.36861 -39.83212 20.61670 1.000 46.23044 212 ASP B C 1
ATOM 9210 O O . ASP B 1 212 ? 2.19038 -39.57367 20.92000 1.000 40.89623 212 ASP B O 1
ATOM 9219 N N . PRO B 1 213 ? 4.29984 -39.98181 21.56488 1.000 45.23855 213 PRO B N 1
ATOM 9220 C CA . PRO B 1 213 ? 3.92127 -39.76683 22.97409 1.000 43.00561 213 PRO B CA 1
ATOM 9221 C C . PRO B 1 213 ? 3.31782 -38.39504 23.21546 1.000 42.63898 213 PRO B C 1
ATOM 9222 O O . PRO B 1 213 ? 2.36967 -38.25995 23.99840 1.000 44.34858 213 PRO B O 1
ATOM 9233 N N . TRP B 1 214 ? 3.84108 -37.36636 22.54561 1.000 43.52587 214 TRP B N 1
ATOM 9234 C CA . TRP B 1 214 ? 3.34228 -36.00980 22.73905 1.000 44.40952 214 TRP B CA 1
ATOM 9235 C C . TRP B 1 214 ? 2.04616 -35.77438 21.97585 1.000 44.06741 214 TRP B C 1
ATOM 9236 O O . TRP B 1 214 ? 1.14979 -35.08256 22.47105 1.000 46.50212 214 TRP B O 1
ATOM 9257 N N . VAL B 1 215 ? 1.92742 -36.33472 20.77058 1.000 38.58389 215 VAL B N 1
ATOM 9258 C CA . VAL B 1 215 ? 0.65032 -36.29404 20.06258 1.000 49.78423 215 VAL B CA 1
ATOM 9259 C C . VAL B 1 215 ? -0.43562 -36.93790 20.91535 1.000 41.40733 215 VAL B C 1
ATOM 9260 O O . VAL B 1 215 ? -1.47909 -36.33131 21.18886 1.000 41.74270 215 VAL B O 1
ATOM 9273 N N . ARG B 1 216 ? -0.20034 -38.17624 21.35480 1.000 43.75085 216 ARG B N 1
ATOM 9274 C CA . ARG B 1 216 ? -1.18013 -38.87341 22.18117 1.000 50.02308 216 ARG B CA 1
ATOM 9275 C C . ARG B 1 216 ? -1.49780 -38.09262 23.44941 1.000 49.90302 216 ARG B C 1
ATOM 9276 O O . ARG B 1 216 ? -2.61952 -38.17230 23.96316 1.000 47.20868 216 ARG B O 1
ATOM 9297 N N . ALA B 1 217 ? -0.53007 -37.34006 23.96899 1.000 49.94521 217 ALA B N 1
ATOM 9298 C CA . ALA B 1 217 ? -0.75406 -36.50509 25.14091 1.000 39.61995 217 ALA B CA 1
ATOM 9299 C C . ALA B 1 217 ? -1.46176 -35.19930 24.80617 1.000 43.86810 217 ALA B C 1
ATOM 9300 O O . ALA B 1 217 ? -1.68409 -34.38679 25.71044 1.000 44.40620 217 ALA B O 1
ATOM 9307 N N . GLY B 1 218 ? -1.81818 -34.97986 23.54221 1.000 46.81567 218 GLY B N 1
ATOM 9308 C CA . GLY B 1 218 ? -2.48452 -33.75241 23.15530 1.000 44.70796 218 GLY B CA 1
ATOM 9309 C C . GLY B 1 218 ? -1.59394 -32.53449 23.13511 1.000 38.40786 218 GLY B C 1
ATOM 9310 O O . GLY B 1 218 ? -2.09854 -31.40935 23.09451 1.000 36.86021 218 GLY B O 1
ATOM 9314 N N . ARG B 1 219 ? -0.27540 -32.72560 23.15171 1.000 38.39667 219 ARG B N 1
ATOM 9315 C CA . ARG B 1 219 ? 0.66172 -31.61592 23.23788 1.000 37.30443 219 ARG B CA 1
ATOM 9316 C C . ARG B 1 219 ? 1.24455 -31.20613 21.89417 1.000 34.35787 219 ARG B C 1
ATOM 9317 O O . ARG B 1 219 ? 1.72969 -30.07551 21.77097 1.000 33.95631 219 ARG B O 1
ATOM 9338 N N . ALA B 1 220 ? 1.20983 -32.08233 20.89338 1.000 37.27298 220 ALA B N 1
ATOM 9339 C CA . ALA B 1 220 ? 1.78959 -31.79757 19.58986 1.000 42.50042 220 ALA B CA 1
ATOM 9340 C C . ALA B 1 220 ? 0.78424 -32.11455 18.49535 1.000 38.00356 220 ALA B C 1
ATOM 9341 O O . ALA B 1 220 ? 0.09028 -33.13444 18.54933 1.000 33.33031 220 ALA B O 1
ATOM 9348 N N . THR B 1 221 ? 0.70850 -31.22903 17.50673 1.000 38.00974 221 THR B N 1
ATOM 9349 C CA . THR B 1 221 ? -0.11372 -31.42408 16.32073 1.000 38.09338 221 THR B CA 1
ATOM 9350 C C . THR B 1 221 ? 0.79770 -31.53840 15.10795 1.000 36.60622 221 THR B C 1
ATOM 9351 O O . THR B 1 221 ? 1.66091 -30.68037 14.89469 1.000 35.88992 221 THR B O 1
ATOM 9362 N N . VAL B 1 222 ? 0.61071 -32.59491 14.32324 1.000 40.18758 222 VAL B N 1
ATOM 9363 C CA . VAL B 1 222 ? 1.36807 -32.81316 13.09597 1.000 42.12167 222 VAL B CA 1
ATOM 9364 C C . VAL B 1 222 ? 0.40265 -32.64717 11.93189 1.000 46.38784 222 VAL B C 1
ATOM 9365 O O . VAL B 1 222 ? -0.48164 -33.48748 11.71906 1.000 44.55367 222 VAL B O 1
ATOM 9378 N N . GLN B 1 223 ? 0.56473 -31.56135 11.18216 1.000 41.24599 223 GLN B N 1
ATOM 9379 C CA . GLN B 1 223 ? -0.26185 -31.29646 10.01474 1.000 39.40405 223 GLN B CA 1
ATOM 9380 C C . GLN B 1 223 ? 0.34653 -31.96007 8.78811 1.000 42.53748 223 GLN B C 1
ATOM 9381 O O . GLN B 1 223 ? 1.56313 -31.92096 8.58372 1.000 38.57567 223 GLN B O 1
ATOM 9395 N N . ASP B 1 224 ? -0.50768 -32.56728 7.97120 1.000 43.38955 224 ASP B N 1
ATOM 9396 C CA . ASP B 1 224 ? -0.08896 -33.14364 6.69788 1.000 40.48050 224 ASP B CA 1
ATOM 9397 C C . ASP B 1 224 ? -0.21213 -32.06335 5.63015 1.000 40.95234 224 ASP B C 1
ATOM 9398 O O . ASP B 1 224 ? -1.31962 -31.62024 5.30999 1.000 39.28431 224 ASP B O 1
ATOM 9407 N N . ILE B 1 225 ? 0.92701 -31.62893 5.08989 1.000 35.75031 225 ILE B N 1
ATOM 9408 C CA . ILE B 1 225 ? 0.94092 -30.66005 4.00077 1.000 42.28764 225 ILE B CA 1
ATOM 9409 C C . ILE B 1 225 ? 1.64982 -31.27706 2.80154 1.000 39.04941 225 ILE B C 1
ATOM 9410 O O . ILE B 1 225 ? 2.23626 -30.56547 1.97845 1.000 52.52132 225 ILE B O 1
ATOM 9426 N N . ARG B 1 226 ? 1.60438 -32.60691 2.69785 1.000 39.62341 226 ARG B N 1
ATOM 9427 C CA . ARG B 1 226 ? 2.21623 -33.29444 1.56816 1.000 39.12295 226 ARG B CA 1
ATOM 9428 C C . ARG B 1 226 ? 1.50020 -33.01689 0.25375 1.000 39.33065 226 ARG B C 1
ATOM 9429 O O . ARG B 1 226 ? 2.04606 -33.33752 -0.80725 1.000 43.34191 226 ARG B O 1
ATOM 9450 N N . GLY B 1 227 ? 0.29760 -32.44059 0.29264 1.000 40.24991 227 GLY B N 1
ATOM 9451 C CA . GLY B 1 227 ? -0.38995 -32.04839 -0.92483 1.000 43.47773 227 GLY B CA 1
ATOM 9452 C C . GLY B 1 227 ? 0.21064 -30.84474 -1.61864 1.000 51.80588 227 GLY B C 1
ATOM 9453 O O . GLY B 1 227 ? -0.16865 -30.55157 -2.75756 1.000 58.00150 227 GLY B O 1
ATOM 9457 N N . GLN B 1 228 ? 1.13212 -30.14371 -0.95726 1.000 49.87624 228 GLN B N 1
ATOM 9458 C CA . GLN B 1 228 ? 1.86130 -29.03525 -1.55941 1.000 58.31411 228 GLN B CA 1
ATOM 9459 C C . GLN B 1 228 ? 2.79601 -29.48621 -2.67503 1.000 58.17164 228 GLN B C 1
ATOM 9460 O O . GLN B 1 228 ? 3.35688 -28.63522 -3.37271 1.000 60.68754 228 GLN B O 1
ATOM 9474 N N . ALA B 1 229 ? 2.94851 -30.79765 -2.87933 1.000 61.23035 229 ALA B N 1
ATOM 9475 C CA . ALA B 1 229 ? 3.95326 -31.29730 -3.81392 1.000 56.73681 229 ALA B CA 1
ATOM 9476 C C . ALA B 1 229 ? 3.77308 -30.71418 -5.21048 1.000 49.41702 229 ALA B C 1
ATOM 9477 O O . ALA B 1 229 ? 4.75012 -30.30387 -5.84791 1.000 57.89449 229 ALA B O 1
ATOM 9484 N N . GLU B 1 230 ? 2.53513 -30.66979 -5.71054 1.000 46.99282 230 GLU B N 1
ATOM 9485 C CA . GLU B 1 230 ? 2.31851 -30.17288 -7.06566 1.000 55.84589 230 GLU B CA 1
ATOM 9486 C C . GLU B 1 230 ? 2.67959 -28.70095 -7.21496 1.000 51.61835 230 GLU B C 1
ATOM 9487 O O . GLU B 1 230 ? 2.70453 -28.19913 -8.34404 1.000 49.02205 230 GLU B O 1
ATOM 9499 N N . PHE B 1 231 ? 2.95624 -28.00124 -6.11435 1.000 44.99384 231 PHE B N 1
ATOM 9500 C CA . PHE B 1 231 ? 3.38671 -26.61247 -6.15871 1.000 42.38852 231 PHE B CA 1
ATOM 9501 C C . PHE B 1 231 ? 4.85548 -26.43567 -5.79721 1.000 40.56872 231 PHE B C 1
ATOM 9502 O O . PHE B 1 231 ? 5.34126 -25.29948 -5.79167 1.000 38.43385 231 PHE B O 1
ATOM 9519 N N . ASP B 1 232 ? 5.57541 -27.51631 -5.49939 1.000 47.42425 232 ASP B N 1
ATOM 9520 C CA . ASP B 1 232 ? 6.95720 -27.39071 -5.05512 1.000 41.19222 232 ASP B CA 1
ATOM 9521 C C . ASP B 1 232 ? 7.82566 -26.82813 -6.17267 1.000 45.89026 232 ASP B C 1
ATOM 9522 O O . ASP B 1 232 ? 7.77123 -27.29471 -7.31481 1.000 43.98754 232 ASP B O 1
ATOM 9531 N N . GLY B 1 233 ? 8.63752 -25.83108 -5.83438 1.000 38.00346 233 GLY B N 1
ATOM 9532 C CA . GLY B 1 233 ? 9.42147 -25.11557 -6.81377 1.000 34.26919 233 GLY B CA 1
ATOM 9533 C C . GLY B 1 233 ? 8.71658 -23.93571 -7.44208 1.000 38.29505 233 GLY B C 1
ATOM 9534 O O . GLY B 1 233 ? 9.31239 -23.26277 -8.29399 1.000 44.71016 233 GLY B O 1
ATOM 9538 N N . TYR B 1 234 ? 7.47214 -23.66288 -7.05283 1.000 38.23169 234 TYR B N 1
ATOM 9539 C CA . TYR B 1 234 ? 6.69956 -22.56116 -7.61029 1.000 45.36559 234 TYR B CA 1
ATOM 9540 C C . TYR B 1 234 ? 6.38202 -21.48265 -6.58305 1.000 36.32394 234 TYR B C 1
ATOM 9541 O O . TYR B 1 234 ? 5.65190 -20.53838 -6.89989 1.000 35.16972 234 TYR B O 1
ATOM 9559 N N . TYR B 1 235 ? 6.90491 -21.59380 -5.36803 1.000 34.47370 235 TYR B N 1
ATOM 9560 C CA . TYR B 1 235 ? 6.66109 -20.59621 -4.33161 1.000 34.75927 235 TYR B CA 1
ATOM 9561 C C . TYR B 1 235 ? 7.60986 -20.87736 -3.17223 1.000 37.44602 235 TYR B C 1
ATOM 9562 O O . TYR B 1 235 ? 8.35792 -21.85900 -3.17952 1.000 36.35321 235 TYR B O 1
ATOM 9580 N N . TYR B 1 236 ? 7.56381 -20.00572 -2.16628 1.000 34.29366 236 TYR B N 1
ATOM 9581 C CA . TYR B 1 236 ? 8.43711 -20.09544 -1.00106 1.000 41.24646 236 TYR B CA 1
ATOM 9582 C C . TYR B 1 236 ? 7.68865 -20.81372 0.11581 1.000 38.07646 236 TYR B C 1
ATOM 9583 O O . TYR B 1 236 ? 6.71343 -20.28777 0.66160 1.000 38.22889 236 TYR B O 1
ATOM 9601 N N . ASN B 1 237 ? 8.15937 -22.01441 0.45816 1.000 55.74121 237 ASN B N 1
ATOM 9602 C CA . ASN B 1 237 ? 7.39634 -22.89181 1.33909 1.000 50.85910 237 ASN B CA 1
ATOM 9603 C C . ASN B 1 237 ? 7.34777 -22.36069 2.76575 1.000 42.62153 237 ASN B C 1
ATOM 9604 O O . ASN B 1 237 ? 6.32058 -22.48498 3.44269 1.000 36.21920 237 ASN B O 1
ATOM 9615 N N . GLN B 1 238 ? 8.44494 -21.77223 3.24565 1.000 38.17981 238 GLN B N 1
ATOM 9616 C CA . GLN B 1 238 ? 8.49450 -21.36813 4.64550 1.000 43.83647 238 GLN B CA 1
ATOM 9617 C C . GLN B 1 238 ? 7.64361 -20.13290 4.90839 1.000 34.58959 238 GLN B C 1
ATOM 9618 O O . GLN B 1 238 ? 7.08312 -19.99190 6.00109 1.000 29.89603 238 GLN B O 1
ATOM 9632 N N . PHE B 1 239 ? 7.52972 -19.23449 3.92870 1.000 33.36609 239 PHE B N 1
ATOM 9633 C CA . PHE B 1 239 ? 6.72378 -18.03445 4.12654 1.000 33.90236 239 PHE B CA 1
ATOM 9634 C C . PHE B 1 239 ? 5.23675 -18.35635 4.17129 1.000 32.88581 239 PHE B C 1
ATOM 9635 O O . PHE B 1 239 ? 4.47748 -17.67738 4.87221 1.000 25.57133 239 PHE B O 1
ATOM 9652 N N . LEU B 1 240 ? 4.80203 -19.38860 3.44455 1.000 31.07055 240 LEU B N 1
ATOM 9653 C CA . LEU B 1 240 ? 3.39581 -19.77272 3.48115 1.000 35.83506 240 LEU B CA 1
ATOM 9654 C C . LEU B 1 240 ? 3.02515 -20.35791 4.83674 1.000 34.69000 240 LEU B C 1
ATOM 9655 O O . LEU B 1 240 ? 1.99338 -20.00208 5.41813 1.000 31.92848 240 LEU B O 1
ATOM 9671 N N . VAL B 1 241 ? 3.85856 -21.26157 5.35443 1.000 37.59552 241 VAL B N 1
ATOM 9672 C CA . VAL B 1 241 ? 3.52026 -21.96883 6.58417 1.000 34.96867 241 VAL B CA 1
ATOM 9673 C C . VAL B 1 241 ? 3.47118 -21.00573 7.76243 1.000 29.24569 241 VAL B C 1
ATOM 9674 O O . VAL B 1 241 ? 2.58293 -21.09930 8.61883 1.000 28.27856 241 VAL B O 1
ATOM 9687 N N . VAL B 1 242 ? 4.41557 -20.06626 7.82935 1.000 28.74032 242 VAL B N 1
ATOM 9688 C CA . VAL B 1 242 ? 4.46110 -19.15134 8.96691 1.000 31.31692 242 VAL B CA 1
ATOM 9689 C C . VAL B 1 242 ? 3.19910 -18.30139 9.01773 1.000 29.60912 242 VAL B C 1
ATOM 9690 O O . VAL B 1 242 ? 2.65594 -18.03390 10.09656 1.000 33.77124 242 VAL B O 1
ATOM 9703 N N . ASN B 1 243 ? 2.70353 -17.86819 7.85665 1.000 33.55829 243 ASN B N 1
ATOM 9704 C CA . ASN B 1 243 ? 1.52211 -17.01323 7.84133 1.000 37.06250 243 ASN B CA 1
ATOM 9705 C C . ASN B 1 243 ? 0.24515 -17.81527 8.06076 1.000 31.29118 243 ASN B C 1
ATOM 9706 O O . ASN B 1 243 ? -0.68849 -17.33001 8.70940 1.000 34.17121 243 ASN B O 1
ATOM 9717 N N . ASP B 1 244 ? 0.17738 -19.03588 7.52788 1.000 31.12779 244 ASP B N 1
ATOM 9718 C CA . ASP B 1 244 ? -0.96262 -19.89736 7.82294 1.000 30.79211 244 ASP B CA 1
ATOM 9719 C C . ASP B 1 244 ? -1.00612 -20.23504 9.30603 1.000 30.64970 244 ASP B C 1
ATOM 9720 O O . ASP B 1 244 ? -2.04987 -20.11977 9.95727 1.000 28.36973 244 ASP B O 1
ATOM 9729 N N . CYS B 1 245 ? 0.13269 -20.65964 9.85663 1.000 26.94988 245 CYS B N 1
ATOM 9730 C CA . CYS B 1 245 ? 0.20147 -20.94509 11.28326 1.000 34.53672 245 CYS B CA 1
ATOM 9731 C C . CYS B 1 245 ? -0.11063 -19.70873 12.11635 1.000 25.22014 245 CYS B C 1
ATOM 9732 O O . CYS B 1 245 ? -0.70816 -19.82143 13.19225 1.000 26.98064 245 CYS B O 1
ATOM 9739 N N . LEU B 1 246 ? 0.28087 -18.52473 11.63944 1.000 29.67981 246 LEU B N 1
ATOM 9740 C CA . LEU B 1 246 ? 0.00475 -17.30204 12.38777 1.000 26.74809 246 LEU B CA 1
ATOM 9741 C C . LEU B 1 246 ? -1.49195 -17.09334 12.56862 1.000 30.91975 246 LEU B C 1
ATOM 9742 O O . LEU B 1 246 ? -1.94696 -16.70850 13.65233 1.000 32.60821 246 LEU B O 1
ATOM 9758 N N . HIS B 1 247 ? -2.27500 -17.34159 11.51977 1.000 27.37945 247 HIS B N 1
ATOM 9759 C CA . HIS B 1 247 ? -3.70506 -17.06697 11.55600 1.000 32.29026 247 HIS B CA 1
ATOM 9760 C C . HIS B 1 247 ? -4.53249 -18.27068 11.98299 1.000 28.32716 247 HIS B C 1
ATOM 9761 O O . HIS B 1 247 ? -5.60696 -18.09412 12.56761 1.000 31.83292 247 HIS B O 1
ATOM 9775 N N . ARG B 1 248 ? -4.06104 -19.48878 11.70924 1.000 34.06092 248 ARG B N 1
ATOM 9776 C CA . ARG B 1 248 ? -4.78499 -20.67246 12.16271 1.000 32.82373 248 ARG B CA 1
ATOM 9777 C C . ARG B 1 248 ? -4.89885 -20.69574 13.68115 1.000 35.78526 248 ARG B C 1
ATOM 9778 O O . ARG B 1 248 ? -5.91677 -21.13879 14.22794 1.000 33.99274 248 ARG B O 1
ATOM 9799 N N . TYR B 1 249 ? -3.87034 -20.21342 14.38057 1.000 29.84846 249 TYR B N 1
ATOM 9800 C CA . TYR B 1 249 ? -3.83369 -20.21990 15.83808 1.000 34.63534 249 TYR B CA 1
ATOM 9801 C C . TYR B 1 249 ? -3.68545 -18.81192 16.40496 1.000 33.27559 249 TYR B C 1
ATOM 9802 O O . TYR B 1 249 ? -3.07112 -18.62258 17.45690 1.000 31.47061 249 TYR B O 1
ATOM 9820 N N . ARG B 1 250 ? -4.26325 -17.81773 15.72515 1.000 34.29413 250 ARG B N 1
ATOM 9821 C CA . ARG B 1 250 ? -4.04052 -16.42563 16.10816 1.000 29.69328 250 ARG B CA 1
ATOM 9822 C C . ARG B 1 250 ? -4.40501 -16.17603 17.56646 1.000 30.99595 250 ARG B C 1
ATOM 9823 O O . ARG B 1 250 ? -3.70086 -15.44279 18.27088 1.000 34.00992 250 ARG B O 1
ATOM 9844 N N . TYR B 1 251 ? -5.50247 -16.76822 18.03829 1.000 31.67435 251 TYR B N 1
ATOM 9845 C CA . TYR B 1 251 ? -5.97648 -16.56392 19.40226 1.000 34.91952 251 TYR B CA 1
ATOM 9846 C C . TYR B 1 251 ? -5.86490 -17.82737 20.24819 1.000 37.06007 251 TYR B C 1
ATOM 9847 O O . TYR B 1 251 ? -6.49977 -17.92360 21.30450 1.000 41.24963 251 TYR B O 1
ATOM 9865 N N . SER B 1 252 ? -5.06384 -18.79738 19.80744 1.000 32.85532 252 SER B N 1
ATOM 9866 C CA . SER B 1 252 ? -4.89084 -20.02569 20.57108 1.000 35.23809 252 SER B CA 1
ATOM 9867 C C . SER B 1 252 ? -3.98217 -19.82709 21.77660 1.000 35.89334 252 SER B C 1
ATOM 9868 O O . SER B 1 252 ? -4.11916 -20.54425 22.77402 1.000 31.49130 252 SER B O 1
ATOM 9876 N N . ALA B 1 253 ? -3.05791 -18.87244 21.70911 1.000 31.75610 253 ALA B N 1
ATOM 9877 C CA . ALA B 1 253 ? -2.10239 -18.65628 22.78453 1.000 34.56489 253 ALA B CA 1
ATOM 9878 C C . ALA B 1 253 ? -1.78483 -17.17055 22.87725 1.000 33.97241 253 ALA B C 1
ATOM 9879 O O . ALA B 1 253 ? -2.26133 -16.35833 22.08008 1.000 43.44379 253 ALA B O 1
ATOM 9886 N N . ASN B 1 254 ? -0.96549 -16.82010 23.86658 1.000 36.61913 254 ASN B N 1
ATOM 9887 C CA . ASN B 1 254 ? -0.53844 -15.44022 24.05167 1.000 39.32275 254 ASN B CA 1
ATOM 9888 C C . ASN B 1 254 ? 0.75182 -15.12553 23.30781 1.000 36.91184 254 ASN B C 1
ATOM 9889 O O . ASN B 1 254 ? 0.95891 -13.97601 22.90189 1.000 37.67165 254 ASN B O 1
ATOM 9899 N N . TRP B 1 255 ? 1.61862 -16.11822 23.11446 1.000 34.50312 255 TRP B N 1
ATOM 9900 C CA . TRP B 1 255 ? 2.88012 -15.93092 22.41166 1.000 37.55277 255 TRP B CA 1
ATOM 9901 C C . TRP B 1 255 ? 3.09102 -17.08660 21.44845 1.000 39.22926 255 TRP B C 1
ATOM 9902 O O . TRP B 1 255 ? 3.03981 -18.25151 21.85427 1.000 36.88005 255 TRP B O 1
ATOM 9923 N N . THR B 1 256 ? 3.33200 -16.76540 20.18019 1.000 39.14815 256 THR B N 1
ATOM 9924 C CA . THR B 1 256 ? 3.67601 -17.75767 19.17067 1.000 36.29133 256 THR B CA 1
ATOM 9925 C C . THR B 1 256 ? 5.17227 -17.67188 18.89832 1.000 36.03828 256 THR B C 1
ATOM 9926 O O . THR B 1 256 ? 5.67437 -16.61640 18.49582 1.000 33.82728 256 THR B O 1
ATOM 9937 N N . PHE B 1 257 ? 5.87926 -18.77674 19.11750 1.000 35.88726 257 PHE B N 1
ATOM 9938 C CA . PHE B 1 257 ? 7.31618 -18.84574 18.89417 1.000 31.44298 257 PHE B CA 1
ATOM 9939 C C . PHE B 1 257 ? 7.60247 -19.49523 17.54846 1.000 30.23678 257 PHE B C 1
ATOM 9940 O O . PHE B 1 257 ? 6.94646 -20.46862 17.16463 1.000 25.99610 257 PHE B O 1
ATOM 9957 N N . TYR B 1 258 ? 8.58887 -18.95108 16.83944 1.000 36.62579 258 TYR B N 1
ATOM 9958 C CA . TYR B 1 258 ? 8.96367 -19.40497 15.50368 1.000 28.50774 258 TYR B CA 1
ATOM 9959 C C . TYR B 1 258 ? 10.43712 -19.79402 15.52015 1.000 29.44749 258 TYR B C 1
ATOM 9960 O O . TYR B 1 258 ? 11.30883 -18.92816 15.64101 1.000 25.72292 258 TYR B O 1
ATOM 9978 N N . PHE B 1 259 ? 10.71688 -21.08852 15.39638 1.000 31.68167 259 PHE B N 1
ATOM 9979 C CA . PHE B 1 259 ? 12.08969 -21.56149 15.25128 1.000 22.36074 259 PHE B CA 1
ATOM 9980 C C . PHE B 1 259 ? 12.04790 -23.02245 14.82115 1.000 27.22880 259 PHE B C 1
ATOM 9981 O O . PHE B 1 259 ? 10.97909 -23.63541 14.73881 1.000 28.03137 259 PHE B O 1
ATOM 9998 N N . ASP B 1 260 ? 13.22451 -23.56661 14.52936 1.000 30.69179 260 ASP B N 1
ATOM 9999 C CA . ASP B 1 260 ? 13.35967 -24.89317 13.94714 1.000 32.82860 260 ASP B CA 1
ATOM 10000 C C . ASP B 1 260 ? 13.72152 -25.92076 15.01357 1.000 33.55880 260 ASP B C 1
ATOM 10001 O O . ASP B 1 260 ? 14.14671 -25.58303 16.12093 1.000 28.38994 260 ASP B O 1
ATOM 10010 N N . VAL B 1 261 ? 13.55226 -27.19967 14.65663 1.000 35.18590 261 VAL B N 1
ATOM 10011 C CA . VAL B 1 261 ? 13.77503 -28.27891 15.61680 1.000 34.70807 261 VAL B CA 1
ATOM 10012 C C . VAL B 1 261 ? 15.24704 -28.61437 15.78798 1.000 36.42535 261 VAL B C 1
ATOM 10013 O O . VAL B 1 261 ? 15.57820 -29.51334 16.57195 1.000 41.17113 261 VAL B O 1
ATOM 10026 N N . ASP B 1 262 ? 16.14147 -27.92356 15.07954 1.000 37.31263 262 ASP B N 1
ATOM 10027 C CA . ASP B 1 262 ? 17.56570 -27.93790 15.38238 1.000 31.90524 262 ASP B CA 1
ATOM 10028 C C . ASP B 1 262 ? 17.98609 -26.70314 16.17415 1.000 31.05678 262 ASP B C 1
ATOM 10029 O O . ASP B 1 262 ? 19.18203 -26.40390 16.26320 1.000 29.91936 262 ASP B O 1
ATOM 10038 N N . GLU B 1 263 ? 17.02265 -25.98119 16.74528 1.000 32.96339 263 GLU B N 1
ATOM 10039 C CA . GLU B 1 263 ? 17.26946 -24.77598 17.52267 1.000 35.65541 263 GLU B CA 1
ATOM 10040 C C . GLU B 1 263 ? 16.58674 -24.90735 18.87610 1.000 29.71292 263 GLU B C 1
ATOM 10041 O O . GLU B 1 263 ? 15.44547 -25.37145 18.96245 1.000 24.59698 263 GLU B O 1
ATOM 10053 N N . TYR B 1 264 ? 17.29170 -24.50262 19.93190 1.000 30.75480 264 TYR B N 1
ATOM 10054 C CA . TYR B 1 264 ? 16.83037 -24.69191 21.30223 1.000 26.96738 264 TYR B CA 1
ATOM 10055 C C . TYR B 1 264 ? 16.83179 -23.35322 22.02361 1.000 31.01819 264 TYR B C 1
ATOM 10056 O O . TYR B 1 264 ? 17.88386 -22.72063 22.15927 1.000 31.47452 264 TYR B O 1
ATOM 10074 N N . ILE B 1 265 ? 15.65682 -22.93253 22.49818 1.000 26.56754 265 ILE B N 1
ATOM 10075 C CA . ILE B 1 265 ? 15.55557 -21.69547 23.26219 1.000 28.68408 265 ILE B CA 1
ATOM 10076 C C . ILE B 1 265 ? 16.24048 -21.88246 24.60903 1.000 30.85363 265 ILE B C 1
ATOM 10077 O O . ILE B 1 265 ? 16.12824 -22.94143 25.24264 1.000 33.81804 265 ILE B O 1
ATOM 10093 N N . TYR B 1 266 ? 16.95021 -20.85058 25.05924 1.000 32.68287 266 TYR B N 1
ATOM 10094 C CA . TYR B 1 266 ? 17.71355 -20.92873 26.29661 1.000 34.17962 266 TYR B CA 1
ATOM 10095 C C . TYR B 1 266 ? 17.63339 -19.60435 27.03923 1.000 34.59149 266 TYR B C 1
ATOM 10096 O O . TYR B 1 266 ? 17.71100 -18.53433 26.43042 1.000 37.54492 266 TYR B O 1
ATOM 10114 N N . LEU B 1 267 ? 17.48435 -19.68924 28.35823 1.000 35.78559 267 LEU B N 1
ATOM 10115 C CA . LEU B 1 267 ? 17.42340 -18.51414 29.21701 1.000 37.30123 267 LEU B CA 1
ATOM 10116 C C . LEU B 1 267 ? 18.71776 -18.39238 30.00769 1.000 40.83574 267 LEU B C 1
ATOM 10117 O O . LEU B 1 267 ? 19.00666 -19.26335 30.84433 1.000 41.61370 267 LEU B O 1
ATOM 10133 N N . PRO B 1 268 ? 19.53791 -17.35649 29.77719 1.000 48.48920 268 PRO B N 1
ATOM 10134 C CA . PRO B 1 268 ? 20.73713 -17.17381 30.60929 1.000 44.80490 268 PRO B CA 1
ATOM 10135 C C . PRO B 1 268 ? 20.42071 -17.17502 32.09743 1.000 55.94030 268 PRO B C 1
ATOM 10136 O O . PRO B 1 268 ? 19.28580 -16.89703 32.49819 1.000 43.85684 268 PRO B O 1
ATOM 10147 N N . GLU B 1 269 ? 21.42127 -17.48954 32.91922 1.000 50.99781 269 GLU B N 1
ATOM 10148 C CA . GLU B 1 269 ? 21.22280 -17.56576 34.36083 1.000 60.07563 269 GLU B CA 1
ATOM 10149 C C . GLU B 1 269 ? 20.53897 -16.30857 34.88082 1.000 59.07836 269 GLU B C 1
ATOM 10150 O O . GLU B 1 269 ? 20.87590 -15.18864 34.48704 1.000 61.22778 269 GLU B O 1
ATOM 10162 N N . GLY B 1 270 ? 19.56880 -16.50355 35.76980 1.000 54.60410 270 GLY B N 1
ATOM 10163 C CA . GLY B 1 270 ? 18.86087 -15.39189 36.36760 1.000 61.23972 270 GLY B CA 1
ATOM 10164 C C . GLY B 1 270 ? 17.63133 -14.93754 35.61980 1.000 68.34649 270 GLY B C 1
ATOM 10165 O O . GLY B 1 270 ? 17.26408 -13.76022 35.71133 1.000 68.16133 270 GLY B O 1
ATOM 10169 N N . ASN B 1 271 ? 16.97462 -15.83241 34.88351 1.000 71.01513 271 ASN B N 1
ATOM 10170 C CA . ASN B 1 271 ? 15.78756 -15.47248 34.12396 1.000 61.59658 271 ASN B CA 1
ATOM 10171 C C . ASN B 1 271 ? 14.81985 -16.64530 34.09912 1.000 57.51687 271 ASN B C 1
ATOM 10172 O O . ASN B 1 271 ? 15.23642 -17.80027 33.96708 1.000 51.50772 271 ASN B O 1
ATOM 10183 N N . THR B 1 272 ? 13.53396 -16.34013 34.22856 1.000 63.32092 272 THR B N 1
ATOM 10184 C CA . THR B 1 272 ? 12.45870 -17.28223 33.95900 1.000 52.38064 272 THR B CA 1
ATOM 10185 C C . THR B 1 272 ? 11.79074 -16.90339 32.64298 1.000 51.16462 272 THR B C 1
ATOM 10186 O O . THR B 1 272 ? 11.98888 -15.80703 32.11151 1.000 51.20041 272 THR B O 1
ATOM 10197 N N . LEU B 1 273 ? 10.98968 -17.82674 32.11059 1.000 49.97460 273 LEU B N 1
ATOM 10198 C CA . LEU B 1 273 ? 10.23726 -17.51035 30.90202 1.000 49.00416 273 LEU B CA 1
ATOM 10199 C C . LEU B 1 273 ? 9.16422 -16.46858 31.18919 1.000 41.49715 273 LEU B C 1
ATOM 10200 O O . LEU B 1 273 ? 8.90940 -15.58562 30.36139 1.000 45.68131 273 LEU B O 1
ATOM 10216 N N . GLU B 1 274 ? 8.52624 -16.55312 32.36129 1.000 44.39061 274 GLU B N 1
ATOM 10217 C CA . GLU B 1 274 ? 7.54716 -15.53932 32.73427 1.000 49.90660 274 GLU B CA 1
ATOM 10218 C C . GLU B 1 274 ? 8.22128 -14.21173 33.05646 1.000 53.84921 274 GLU B C 1
ATOM 10219 O O . GLU B 1 274 ? 7.64629 -13.14898 32.80089 1.000 52.12272 274 GLU B O 1
ATOM 10231 N N . SER B 1 275 ? 9.43350 -14.24995 33.61623 1.000 48.12731 275 SER B N 1
ATOM 10232 C CA . SER B 1 275 ? 10.16494 -13.01435 33.88258 1.000 42.42085 275 SER B CA 1
ATOM 10233 C C . SER B 1 275 ? 10.47428 -12.27728 32.58700 1.000 49.46799 275 SER B C 1
ATOM 10234 O O . SER B 1 275 ? 10.27995 -11.06066 32.48543 1.000 50.75863 275 SER B O 1
ATOM 10242 N N . VAL B 1 276 ? 10.95947 -13.00646 31.58198 1.000 45.84881 276 VAL B N 1
ATOM 10243 C CA . VAL B 1 276 ? 11.40253 -12.37035 30.34648 1.000 50.64181 276 VAL B CA 1
ATOM 10244 C C . VAL B 1 276 ? 10.21291 -11.84813 29.55382 1.000 51.45101 276 VAL B C 1
ATOM 10245 O O . VAL B 1 276 ? 10.24689 -10.73126 29.02124 1.000 45.57738 276 VAL B O 1
ATOM 10258 N N . LEU B 1 277 ? 9.14311 -12.63912 29.45875 1.000 46.95331 277 LEU B N 1
ATOM 10259 C CA . LEU B 1 277 ? 7.97249 -12.19615 28.71145 1.000 44.75127 277 LEU B CA 1
ATOM 10260 C C . LEU B 1 277 ? 7.26900 -11.03814 29.40780 1.000 47.78912 277 LEU B C 1
ATOM 10261 O O . LEU B 1 277 ? 6.61673 -10.22413 28.74649 1.000 47.58661 277 LEU B O 1
ATOM 10277 N N . LYS B 1 278 ? 7.39048 -10.94453 30.73550 1.000 51.73054 278 LYS B N 1
ATOM 10278 C CA . LYS B 1 278 ? 6.82847 -9.79667 31.44071 1.000 51.81167 278 LYS B CA 1
ATOM 10279 C C . LYS B 1 278 ? 7.62159 -8.53212 31.13744 1.000 53.13808 278 LYS B C 1
ATOM 10280 O O . LYS B 1 278 ? 7.04140 -7.45436 30.96231 1.000 47.70260 278 LYS B O 1
ATOM 10299 N N . ASP B 1 279 ? 8.95115 -8.64350 31.07310 1.000 50.32336 279 ASP B N 1
ATOM 10300 C CA . ASP B 1 279 ? 9.76877 -7.52259 30.62819 1.000 57.48063 279 ASP B CA 1
ATOM 10301 C C . ASP B 1 279 ? 9.51897 -7.18148 29.16457 1.000 52.59640 279 ASP B C 1
ATOM 10302 O O . ASP B 1 279 ? 9.80720 -6.05607 28.74453 1.000 55.67685 279 ASP B O 1
ATOM 10311 N N . PHE B 1 280 ? 8.99371 -8.12852 28.38310 1.000 47.30874 280 PHE B N 1
ATOM 10312 C CA . PHE B 1 280 ? 8.68527 -7.91747 26.97572 1.000 48.95996 280 PHE B CA 1
ATOM 10313 C C . PHE B 1 280 ? 7.18856 -7.72861 26.73066 1.000 41.16219 280 PHE B C 1
ATOM 10314 O O . PHE B 1 280 ? 6.73239 -7.86142 25.58999 1.000 44.25798 280 PHE B O 1
ATOM 10331 N N . SER B 1 281 ? 6.41908 -7.42051 27.77665 1.000 49.42031 281 SER B N 1
ATOM 10332 C CA . SER B 1 281 ? 4.96287 -7.39424 27.65902 1.000 48.18643 281 SER B CA 1
ATOM 10333 C C . SER B 1 281 ? 4.50402 -6.37294 26.62157 1.000 46.01547 281 SER B C 1
ATOM 10334 O O . SER B 1 281 ? 3.82537 -6.71848 25.64792 1.000 48.48263 281 SER B O 1
ATOM 10342 N N . ASN B 1 282 ? 4.87040 -5.10666 26.81549 1.000 56.45462 282 ASN B N 1
ATOM 10343 C CA . ASN B 1 282 ? 4.48719 -3.94877 25.99243 1.000 64.54762 282 ASN B CA 1
ATOM 10344 C C . ASN B 1 282 ? 5.05463 -4.00364 24.54676 1.000 58.31456 282 ASN B C 1
ATOM 10345 O O . ASN B 1 282 ? 4.99055 -3.00417 23.81528 1.000 64.93424 282 ASN B O 1
ATOM 10355 N N . TYR B 1 283 ? 5.57322 -5.14886 24.10515 1.000 54.25941 283 TYR B N 1
ATOM 10356 C CA . TYR B 1 283 ? 6.06386 -5.33485 22.74622 1.000 45.10840 283 TYR B CA 1
ATOM 10357 C C . TYR B 1 283 ? 5.27104 -6.44068 22.06176 1.000 42.92777 283 TYR B C 1
ATOM 10358 O O . TYR B 1 283 ? 5.01062 -7.49023 22.65963 1.000 39.16729 283 TYR B O 1
ATOM 10376 N N . THR B 1 284 ? 4.89347 -6.20291 20.80338 1.000 38.50981 284 THR B N 1
ATOM 10377 C CA . THR B 1 284 ? 4.12292 -7.19747 20.06027 1.000 41.79602 284 THR B CA 1
ATOM 10378 C C . THR B 1 284 ? 4.98391 -8.39550 19.67798 1.000 41.41326 284 THR B C 1
ATOM 10379 O O . THR B 1 284 ? 4.50020 -9.53478 19.66407 1.000 32.62566 284 THR B O 1
ATOM 10390 N N . GLN B 1 285 ? 6.25278 -8.15860 19.35179 1.000 39.75385 285 GLN B N 1
ATOM 10391 C CA . GLN B 1 285 ? 7.17137 -9.23350 19.00599 1.000 38.01929 285 GLN B CA 1
ATOM 10392 C C . GLN B 1 285 ? 8.56287 -8.86955 19.50191 1.000 39.13602 285 GLN B C 1
ATOM 10393 O O . GLN B 1 285 ? 8.86180 -7.70478 19.77246 1.000 39.44302 285 GLN B O 1
ATOM 10407 N N . PHE B 1 286 ? 9.41431 -9.88604 19.61381 1.000 38.09245 286 PHE B N 1
ATOM 10408 C CA . PHE B 1 286 ? 10.81192 -9.66656 19.95329 1.000 36.92565 286 PHE B CA 1
ATOM 10409 C C . PHE B 1 286 ? 11.65810 -10.73456 19.27748 1.000 35.11955 286 PHE B C 1
ATOM 10410 O O . PHE B 1 286 ? 11.20840 -11.86270 19.06348 1.000 35.60001 286 PHE B O 1
ATOM 10427 N N . THR B 1 287 ? 12.88469 -10.35805 18.92952 1.000 38.26497 287 THR B N 1
ATOM 10428 C CA . THR B 1 287 ? 13.81731 -11.25686 18.26990 1.000 38.10011 287 THR B CA 1
ATOM 10429 C C . THR B 1 287 ? 14.71831 -11.94017 19.29725 1.000 38.11799 287 THR B C 1
ATOM 10430 O O . THR B 1 287 ? 14.86148 -11.48775 20.43555 1.000 35.60788 287 THR B O 1
ATOM 10441 N N . ILE B 1 288 ? 15.33078 -13.04411 18.87340 1.000 36.90858 288 ILE B N 1
ATOM 10442 C CA . ILE B 1 288 ? 16.13660 -13.89493 19.74446 1.000 37.80058 288 ILE B CA 1
ATOM 10443 C C . ILE B 1 288 ? 17.45831 -14.17084 19.03968 1.000 41.73224 288 ILE B C 1
ATOM 10444 O O . ILE B 1 288 ? 17.47795 -14.81530 17.98451 1.000 40.60903 288 ILE B O 1
ATOM 10460 N N . GLU B 1 289 ? 18.55751 -13.69147 19.62140 1.000 37.07160 289 GLU B N 1
ATOM 10461 C CA . GLU B 1 289 ? 19.85936 -13.84837 18.99005 1.000 40.37653 289 GLU B CA 1
ATOM 10462 C C . GLU B 1 289 ? 20.33798 -15.29638 19.09756 1.000 36.22243 289 GLU B C 1
ATOM 10463 O O . GLU B 1 289 ? 19.96199 -16.04123 20.00880 1.000 34.88302 289 GLU B O 1
ATOM 10475 N N . GLN B 1 290 ? 21.20341 -15.67792 18.16401 1.000 36.14216 290 GLN B N 1
ATOM 10476 C CA . GLN B 1 290 ? 21.61064 -17.06282 17.97124 1.000 38.63021 290 GLN B CA 1
ATOM 10477 C C . GLN B 1 290 ? 22.94160 -17.35127 18.65112 1.000 37.68948 290 GLN B C 1
ATOM 10478 O O . GLN B 1 290 ? 23.85636 -16.52164 18.63189 1.000 38.75477 290 GLN B O 1
ATOM 10492 N N . ASN B 1 291 ? 23.04332 -18.54139 19.24735 1.000 36.29512 291 ASN B N 1
ATOM 10493 C CA . ASN B 1 291 ? 24.30372 -19.10996 19.71870 1.000 39.08687 291 ASN B CA 1
ATOM 10494 C C . ASN B 1 291 ? 24.69172 -20.22323 18.75274 1.000 38.85837 291 ASN B C 1
ATOM 10495 O O . ASN B 1 291 ? 24.25646 -21.37283 18.91786 1.000 36.19602 291 ASN B O 1
ATOM 10506 N N . PRO B 1 292 ? 25.49363 -19.94014 17.72515 1.000 37.48583 292 PRO B N 1
ATOM 10507 C CA . PRO B 1 292 ? 25.77619 -20.96387 16.70428 1.000 42.95131 292 PRO B CA 1
ATOM 10508 C C . PRO B 1 292 ? 26.69845 -22.04675 17.24251 1.000 42.71542 292 PRO B C 1
ATOM 10509 O O . PRO B 1 292 ? 27.79421 -21.76276 17.73274 1.000 39.52269 292 PRO B O 1
ATOM 10520 N N . MET B 1 293 ? 26.25199 -23.29595 17.13228 1.000 40.74823 293 MET B N 1
ATOM 10521 C CA . MET B 1 293 ? 26.97605 -24.44811 17.64543 1.000 37.73407 293 MET B CA 1
ATOM 10522 C C . MET B 1 293 ? 27.42321 -25.34497 16.50313 1.000 33.64206 293 MET B C 1
ATOM 10523 O O . MET B 1 293 ? 26.71516 -25.49621 15.50232 1.000 31.67226 293 MET B O 1
ATOM 10537 N N . SER B 1 294 ? 28.60232 -25.93960 16.66077 1.000 32.18995 294 SER B N 1
ATOM 10538 C CA . SER B 1 294 ? 29.06668 -26.93330 15.70663 1.000 31.23585 294 SER B CA 1
ATOM 10539 C C . SER B 1 294 ? 28.30729 -28.23463 15.91636 1.000 34.33570 294 SER B C 1
ATOM 10540 O O . SER B 1 294 ? 28.13018 -28.68882 17.05099 1.000 32.91242 294 SER B O 1
ATOM 10548 N N . SER B 1 295 ? 27.84970 -28.83087 14.82023 1.000 30.68422 295 SER B N 1
ATOM 10549 C CA . SER B 1 295 ? 27.17106 -30.11605 14.86392 1.000 37.78494 295 SER B CA 1
ATOM 10550 C C . SER B 1 295 ? 28.13225 -31.28678 14.70633 1.000 38.40675 295 SER B C 1
ATOM 10551 O O . SER B 1 295 ? 27.68016 -32.42188 14.52247 1.000 42.40362 295 SER B O 1
ATOM 10559 N N . ALA B 1 296 ? 29.44100 -31.03944 14.78718 1.000 41.08571 296 ALA B N 1
ATOM 10560 C CA . ALA B 1 296 ? 30.42984 -32.07976 14.53656 1.000 40.09308 296 ALA B CA 1
ATOM 10561 C C . ALA B 1 296 ? 31.53540 -32.08589 15.58614 1.000 37.27894 296 ALA B C 1
ATOM 10562 O O . ALA B 1 296 ? 32.15269 -33.12689 15.83468 1.000 34.96689 296 ALA B O 1
ATOM 10569 N N . LEU B 1 297 ? 31.79363 -30.93934 16.20654 1.000 36.99230 297 LEU B N 1
ATOM 10570 C CA . LEU B 1 297 ? 32.89472 -30.81986 17.15406 1.000 33.04901 297 LEU B CA 1
ATOM 10571 C C . LEU B 1 297 ? 32.50783 -31.44767 18.48709 1.000 32.23936 297 LEU B C 1
ATOM 10572 O O . LEU B 1 297 ? 31.54591 -31.01280 19.13149 1.000 32.89723 297 LEU B O 1
ATOM 10588 N N . CYS B 1 298 ? 33.25748 -32.46888 18.89780 1.000 32.66318 298 CYS B N 1
ATOM 10589 C CA . CYS B 1 298 ? 33.11582 -33.07232 20.21276 1.000 32.75930 298 CYS B CA 1
ATOM 10590 C C . CYS B 1 298 ? 34.50285 -33.33336 20.77913 1.000 42.36779 298 CYS B C 1
ATOM 10591 O O . CYS B 1 298 ? 35.51551 -33.23224 20.08000 1.000 35.99920 298 CYS B O 1
ATOM 10598 N N . PHE B 1 299 ? 34.54507 -33.68418 22.05935 1.000 39.92706 299 PHE B N 1
ATOM 10599 C CA . PHE B 1 299 ? 35.80769 -34.00494 22.70219 1.000 36.48963 299 PHE B CA 1
ATOM 10600 C C . PHE B 1 299 ? 36.27303 -35.39810 22.30934 1.000 40.62274 299 PHE B C 1
ATOM 10601 O O . PHE B 1 299 ? 35.47879 -36.33891 22.21810 1.000 38.73587 299 PHE B O 1
ATOM 10618 N N . ASN B 1 300 ? 37.57287 -35.51715 22.07058 1.000 39.70798 300 ASN B N 1
ATOM 10619 C CA . ASN B 1 300 ? 38.24633 -36.80678 21.97034 1.000 40.77011 300 ASN B CA 1
ATOM 10620 C C . ASN B 1 300 ? 38.39051 -37.33635 23.39000 1.000 40.68205 300 ASN B C 1
ATOM 10621 O O . ASN B 1 300 ? 39.27511 -36.91200 24.13591 1.000 45.76779 300 ASN B O 1
ATOM 10632 N N . ASP B 1 301 ? 37.51936 -38.27389 23.77302 1.000 39.52695 301 ASP B N 1
ATOM 10633 C CA . ASP B 1 301 ? 37.43103 -38.67725 25.17619 1.000 39.26861 301 ASP B CA 1
ATOM 10634 C C . ASP B 1 301 ? 36.69346 -40.01433 25.26117 1.000 40.77031 301 ASP B C 1
ATOM 10635 O O . ASP B 1 301 ? 35.46497 -40.05219 25.14630 1.000 35.57191 301 ASP B O 1
ATOM 10644 N N . SER B 1 302 ? 37.45108 -41.09084 25.47894 1.000 37.49806 302 SER B N 1
ATOM 10645 C CA . SER B 1 302 ? 36.85259 -42.40186 25.70189 1.000 38.26943 302 SER B CA 1
ATOM 10646 C C . SER B 1 302 ? 36.02739 -42.45286 26.98045 1.000 41.09642 302 SER B C 1
ATOM 10647 O O . SER B 1 302 ? 35.33772 -43.45198 27.21420 1.000 43.21705 302 SER B O 1
ATOM 10655 N N . THR B 1 303 ? 36.08831 -41.40960 27.81251 1.000 44.70653 303 THR B N 1
ATOM 10656 C CA . THR B 1 303 ? 35.23414 -41.34319 28.99252 1.000 43.24720 303 THR B CA 1
ATOM 10657 C C . THR B 1 303 ? 33.76779 -41.17501 28.61492 1.000 49.33888 303 THR B C 1
ATOM 10658 O O . THR B 1 303 ? 32.88079 -41.58629 29.37220 1.000 36.47255 303 THR B O 1
ATOM 10669 N N . GLN B 1 304 ? 33.49736 -40.57454 27.45947 1.000 44.42344 304 GLN B N 1
ATOM 10670 C CA . GLN B 1 304 ? 32.15138 -40.17134 27.07974 1.000 40.03979 304 GLN B CA 1
ATOM 10671 C C . GLN B 1 304 ? 31.51191 -41.22028 26.18101 1.000 37.51013 304 GLN B C 1
ATOM 10672 O O . GLN B 1 304 ? 32.16599 -41.78487 25.29940 1.000 39.68659 304 GLN B O 1
ATOM 10686 N N . ASP B 1 305 ? 30.22201 -41.46862 26.41050 1.000 39.69827 305 ASP B N 1
ATOM 10687 C CA . ASP B 1 305 ? 29.44072 -42.41526 25.61630 1.000 33.05967 305 ASP B CA 1
ATOM 10688 C C . ASP B 1 305 ? 28.53769 -41.60512 24.69024 1.000 35.41414 305 ASP B C 1
ATOM 10689 O O . ASP B 1 305 ? 27.33440 -41.46239 24.90661 1.000 34.41203 305 ASP B O 1
ATOM 10698 N N . TYR B 1 306 ? 29.14654 -41.06274 23.63609 1.000 36.38966 306 TYR B N 1
ATOM 10699 C CA . TYR B 1 306 ? 28.40994 -40.17296 22.74413 1.000 31.54354 306 TYR B CA 1
ATOM 10700 C C . TYR B 1 306 ? 27.18047 -40.83034 22.12916 1.000 35.11241 306 TYR B C 1
ATOM 10701 O O . TYR B 1 306 ? 26.14830 -40.14738 22.00825 1.000 34.56380 306 TYR B O 1
ATOM 10719 N N . PRO B 1 307 ? 27.19904 -42.10600 21.73435 1.000 34.66769 307 PRO B N 1
ATOM 10720 C CA . PRO B 1 307 ? 25.95150 -42.73472 21.26702 1.000 33.75051 307 PRO B CA 1
ATOM 10721 C C . PRO B 1 307 ? 24.82611 -42.68621 22.28883 1.000 37.93780 307 PRO B C 1
ATOM 10722 O O . PRO B 1 307 ? 23.65900 -42.83983 21.90664 1.000 33.98187 307 PRO B O 1
ATOM 10733 N N . ARG B 1 308 ? 25.13276 -42.47487 23.56965 1.000 33.38756 308 ARG B N 1
ATOM 10734 C CA . ARG B 1 308 ? 24.12006 -42.40328 24.61622 1.000 32.64213 308 ARG B CA 1
ATOM 10735 C C . ARG B 1 308 ? 23.97089 -41.00088 25.19604 1.000 30.98397 308 ARG B C 1
ATOM 10736 O O . ARG B 1 308 ? 23.30994 -40.83394 26.22534 1.000 36.73440 308 ARG B O 1
ATOM 10757 N N . GLN B 1 309 ? 24.56311 -39.99229 24.56379 1.000 31.53769 309 GLN B N 1
ATOM 10758 C CA . GLN B 1 309 ? 24.36017 -38.60101 24.93661 1.000 38.49153 309 GLN B CA 1
ATOM 10759 C C . GLN B 1 309 ? 23.47582 -37.91774 23.90167 1.000 37.85091 309 GLN B C 1
ATOM 10760 O O . GLN B 1 309 ? 23.51811 -38.24335 22.71052 1.000 33.80412 309 GLN B O 1
ATOM 10774 N N . TRP B 1 310 ? 22.66958 -36.96838 24.36541 1.000 38.31866 310 TRP B N 1
ATOM 10775 C CA . TRP B 1 310 ? 21.81410 -36.20879 23.47067 1.000 39.89543 310 TRP B CA 1
ATOM 10776 C C . TRP B 1 310 ? 22.63837 -35.18448 22.69274 1.000 34.68166 310 TRP B C 1
ATOM 10777 O O . TRP B 1 310 ? 23.78488 -34.87929 23.03122 1.000 32.98694 310 TRP B O 1
ATOM 10798 N N . GLY B 1 311 ? 22.03292 -34.65111 21.63523 1.000 35.67150 311 GLY B N 1
ATOM 10799 C CA . GLY B 1 311 ? 22.68972 -33.66539 20.80095 1.000 29.18620 311 GLY B CA 1
ATOM 10800 C C . GLY B 1 311 ? 23.28236 -32.51490 21.58844 1.000 34.90922 311 GLY B C 1
ATOM 10801 O O . GLY B 1 311 ? 24.50263 -32.32508 21.58997 1.000 30.97785 311 GLY B O 1
ATOM 10805 N N . PHE B 1 312 ? 22.43286 -31.74330 22.27246 1.000 27.46509 312 PHE B N 1
ATOM 10806 C CA . PHE B 1 312 ? 22.93145 -30.59394 23.01897 1.000 34.24968 312 PHE B CA 1
ATOM 10807 C C . PHE B 1 312 ? 23.73935 -31.00051 24.24378 1.000 34.21003 312 PHE B C 1
ATOM 10808 O O . PHE B 1 312 ? 24.32754 -30.12827 24.89257 1.000 33.08875 312 PHE B O 1
ATOM 10825 N N . GLU B 1 313 ? 23.78752 -32.29278 24.56957 1.000 34.79788 313 GLU B N 1
ATOM 10826 C CA . GLU B 1 313 ? 24.68317 -32.78742 25.60537 1.000 34.43310 313 GLU B CA 1
ATOM 10827 C C . GLU B 1 313 ? 26.08987 -33.04015 25.08011 1.000 34.04501 313 GLU B C 1
ATOM 10828 O O . GLU B 1 313 ? 27.03810 -33.06754 25.87359 1.000 35.17198 313 GLU B O 1
ATOM 10840 N N . LYS B 1 314 ? 26.24088 -33.21132 23.76505 1.000 30.65237 314 LYS B N 1
ATOM 10841 C CA . LYS B 1 314 ? 27.50476 -33.55082 23.12194 1.000 35.50081 314 LYS B CA 1
ATOM 10842 C C . LYS B 1 314 ? 28.16340 -32.36766 22.43046 1.000 36.07985 314 LYS B C 1
ATOM 10843 O O . LYS B 1 314 ? 29.38288 -32.19880 22.51784 1.000 37.05031 314 LYS B O 1
ATOM 10862 N N . LEU B 1 315 ? 27.38006 -31.56904 21.71279 1.000 38.82361 315 LEU B N 1
ATOM 10863 C CA . LEU B 1 315 ? 27.89666 -30.48850 20.87730 1.000 36.55024 315 LEU B CA 1
ATOM 10864 C C . LEU B 1 315 ? 28.06747 -29.26368 21.76257 1.000 29.25676 315 LEU B C 1
ATOM 10865 O O . LEU B 1 315 ? 27.13990 -28.48055 21.96796 1.000 32.23206 315 LEU B O 1
ATOM 10881 N N . LEU B 1 316 ? 29.27809 -29.09934 22.29669 1.000 32.63654 316 LEU B N 1
ATOM 10882 C CA . LEU B 1 316 ? 29.56260 -28.10167 23.31877 1.000 34.92962 316 LEU B CA 1
ATOM 10883 C C . LEU B 1 316 ? 30.48615 -27.00044 22.81596 1.000 33.04051 316 LEU B C 1
ATOM 10884 O O . LEU B 1 316 ? 31.20112 -26.37687 23.60438 1.000 33.60590 316 LEU B O 1
ATOM 10900 N N . PHE B 1 317 ? 30.48574 -26.74284 21.51245 1.000 31.26412 317 PHE B N 1
ATOM 10901 C CA . PHE B 1 317 ? 31.41967 -25.79605 20.92181 1.000 33.10341 317 PHE B CA 1
ATOM 10902 C C . PHE B 1 317 ? 30.64962 -24.75071 20.13513 1.000 34.89136 317 PHE B C 1
ATOM 10903 O O . PHE B 1 317 ? 29.92495 -25.07657 19.19011 1.000 34.11923 317 PHE B O 1
ATOM 10920 N N . ARG B 1 318 ? 30.80254 -23.49916 20.55392 1.000 34.45335 318 ARG B N 1
ATOM 10921 C CA . ARG B 1 318 ? 30.06766 -22.36388 20.02138 1.000 34.55856 318 ARG B CA 1
ATOM 10922 C C . ARG B 1 318 ? 31.02528 -21.49142 19.22519 1.000 38.15017 318 ARG B C 1
ATOM 10923 O O . ARG B 1 318 ? 32.13068 -21.19266 19.68895 1.000 38.07908 318 ARG B O 1
ATOM 10944 N N . GLU B 1 319 ? 30.60903 -21.10293 18.02448 1.000 45.86438 319 GLU B N 1
ATOM 10945 C CA . GLU B 1 319 ? 31.41421 -20.20231 17.20970 1.000 52.52149 319 GLU B CA 1
ATOM 10946 C C . GLU B 1 319 ? 31.54651 -18.85664 17.91483 1.000 48.89287 319 GLU B C 1
ATOM 10947 O O . GLU B 1 319 ? 30.54658 -18.23875 18.29489 1.000 42.95353 319 GLU B O 1
ATOM 10959 N N . SER B 1 320 ? 32.78848 -18.40651 18.09883 1.000 51.36129 320 SER B N 1
ATOM 10960 C CA . SER B 1 320 ? 33.11054 -17.36025 19.06274 1.000 55.94598 320 SER B CA 1
ATOM 10961 C C . SER B 1 320 ? 33.21082 -15.96484 18.46056 1.000 60.78031 320 SER B C 1
ATOM 10962 O O . SER B 1 320 ? 33.48645 -15.01156 19.19545 1.000 67.25083 320 SER B O 1
ATOM 10970 N N . ARG B 1 321 ? 32.98884 -15.81551 17.15925 1.000 61.74254 321 ARG B N 1
ATOM 10971 C CA . ARG B 1 321 ? 33.20551 -14.52745 16.51333 1.000 63.46545 321 ARG B CA 1
ATOM 10972 C C . ARG B 1 321 ? 32.33126 -13.44213 17.13403 1.000 59.43422 321 ARG B C 1
ATOM 10973 O O . ARG B 1 321 ? 31.16730 -13.67475 17.47416 1.000 55.64757 321 ARG B O 1
ATOM 10994 N N . THR B 1 322 ? 32.90178 -12.24583 17.26796 1.000 62.99328 322 THR B N 1
ATOM 10995 C CA . THR B 1 322 ? 32.24930 -11.11569 17.91300 1.000 57.46145 322 THR B CA 1
ATOM 10996 C C . THR B 1 322 ? 31.82666 -10.07231 16.88545 1.000 65.12279 322 THR B C 1
ATOM 10997 O O . THR B 1 322 ? 32.50538 -9.85531 15.87727 1.000 73.49497 322 THR B O 1
ATOM 11008 N N . GLY B 1 323 ? 30.70446 -9.41232 17.16305 1.000 76.43429 323 GLY B N 1
ATOM 11009 C CA . GLY B 1 323 ? 30.27349 -8.29524 16.34693 1.000 57.40119 323 GLY B CA 1
ATOM 11010 C C . GLY B 1 323 ? 29.81926 -8.64753 14.95168 1.000 63.30183 323 GLY B C 1
ATOM 11011 O O . GLY B 1 323 ? 29.70491 -7.75597 14.10610 1.000 68.23540 323 GLY B O 1
ATOM 11015 N N . ILE B 1 324 ? 29.55377 -9.92068 14.67886 1.000 82.26432 324 ILE B N 1
ATOM 11016 C CA . ILE B 1 324 ? 29.04861 -10.36116 13.38254 1.000 76.56754 324 ILE B CA 1
ATOM 11017 C C . ILE B 1 324 ? 27.56581 -10.66707 13.52292 1.000 56.74838 324 ILE B C 1
ATOM 11018 O O . ILE B 1 324 ? 27.13658 -11.30207 14.49466 1.000 66.05664 324 ILE B O 1
ATOM 11034 N N . ARG B 1 325 ? 26.78106 -10.21523 12.54970 1.000 63.55722 325 ARG B N 1
ATOM 11035 C CA . ARG B 1 325 ? 25.33324 -10.36031 12.58676 1.000 71.13592 325 ARG B CA 1
ATOM 11036 C C . ARG B 1 325 ? 24.93408 -11.71736 12.02154 1.000 64.14598 325 ARG B C 1
ATOM 11037 O O . ARG B 1 325 ? 25.42126 -12.12554 10.96195 1.000 59.95081 325 ARG B O 1
ATOM 11058 N N . ARG B 1 326 ? 24.04964 -12.40824 12.73211 1.000 53.08183 326 ARG B N 1
ATOM 11059 C CA . ARG B 1 326 ? 23.59782 -13.74159 12.37152 1.000 64.76840 326 ARG B CA 1
ATOM 11060 C C . ARG B 1 326 ? 22.07951 -13.75118 12.25233 1.000 51.99778 326 ARG B C 1
ATOM 11061 O O . ARG B 1 326 ? 21.39369 -12.80656 12.65115 1.000 46.86019 326 ARG B O 1
ATOM 11082 N N . ASP B 1 327 ? 21.55641 -14.83890 11.69216 1.000 55.16989 327 ASP B N 1
ATOM 11083 C CA . ASP B 1 327 ? 20.11312 -14.99406 11.58865 1.000 52.27590 327 ASP B CA 1
ATOM 11084 C C . ASP B 1 327 ? 19.49842 -15.07800 12.97989 1.000 45.09083 327 ASP B C 1
ATOM 11085 O O . ASP B 1 327 ? 20.12166 -15.55168 13.93365 1.000 45.77128 327 ASP B O 1
ATOM 11094 N N . ARG B 1 328 ? 18.25868 -14.60908 13.08812 1.000 36.15821 328 ARG B N 1
ATOM 11095 C CA . ARG B 1 328 ? 17.54704 -14.59280 14.35459 1.000 35.09500 328 ARG B CA 1
ATOM 11096 C C . ARG B 1 328 ? 16.17709 -15.23061 14.19374 1.000 35.75074 328 ARG B C 1
ATOM 11097 O O . ARG B 1 328 ? 15.63438 -15.32943 13.09119 1.000 35.70726 328 ARG B O 1
ATOM 11118 N N . LYS B 1 329 ? 15.62533 -15.65464 15.32149 1.000 33.88120 329 LYS B N 1
ATOM 11119 C CA . LYS B 1 329 ? 14.25563 -16.12962 15.42394 1.000 32.11024 329 LYS B CA 1
ATOM 11120 C C . LYS B 1 329 ? 13.47810 -15.17289 16.32371 1.000 32.98244 329 LYS B C 1
ATOM 11121 O O . LYS B 1 329 ? 14.01853 -14.18205 16.82386 1.000 36.12702 329 LYS B O 1
ATOM 11140 N N . TYR B 1 330 ? 12.19571 -15.46084 16.52371 1.000 34.78318 330 TYR B N 1
ATOM 11141 C CA . TYR B 1 330 ? 11.33584 -14.47646 17.16413 1.000 36.35595 330 TYR B CA 1
ATOM 11142 C C . TYR B 1 330 ? 10.09574 -15.13502 17.74413 1.000 32.60278 330 TYR B C 1
ATOM 11143 O O . TYR B 1 330 ? 9.69093 -16.22492 17.33498 1.000 33.52006 330 TYR B O 1
ATOM 11161 N N . ALA B 1 331 ? 9.50236 -14.43956 18.71124 1.000 33.44062 331 ALA B N 1
ATOM 11162 C CA . ALA B 1 331 ? 8.17434 -14.73071 19.22342 1.000 32.21273 331 ALA B CA 1
ATOM 11163 C C . ALA B 1 331 ? 7.28786 -13.52042 18.96334 1.000 33.16095 331 ALA B C 1
ATOM 11164 O O . ALA B 1 331 ? 7.77377 -12.38792 18.86697 1.000 34.94481 331 ALA B O 1
ATOM 11171 N N . ILE B 1 332 ? 5.98451 -13.75755 18.85356 1.000 31.62783 332 ILE B N 1
ATOM 11172 C CA . ILE B 1 332 ? 5.05640 -12.70804 18.44928 1.000 32.50290 332 ILE B CA 1
ATOM 11173 C C . ILE B 1 332 ? 3.71618 -12.93690 19.13050 1.000 31.56520 332 ILE B C 1
ATOM 11174 O O . ILE B 1 332 ? 3.29086 -14.07694 19.33379 1.000 32.52554 332 ILE B O 1
ATOM 11190 N N . GLN B 1 333 ? 3.05403 -11.83858 19.48669 1.000 31.19390 333 GLN B N 1
ATOM 11191 C CA . GLN B 1 333 ? 1.66387 -11.87448 19.93456 1.000 32.18666 333 GLN B CA 1
ATOM 11192 C C . GLN B 1 333 ? 0.79363 -11.79662 18.68624 1.000 31.48977 333 GLN B C 1
ATOM 11193 O O . GLN B 1 333 ? 0.59586 -10.72046 18.11765 1.000 32.18467 333 GLN B O 1
ATOM 11207 N N . ALA B 1 334 ? 0.28496 -12.95139 18.24641 1.000 30.19523 334 ALA B N 1
ATOM 11208 C CA . ALA B 1 334 ? -0.50107 -13.00428 17.01922 1.000 31.42395 334 ALA B CA 1
ATOM 11209 C C . ALA B 1 334 ? -1.74247 -12.12700 17.08894 1.000 39.18137 334 ALA B C 1
ATOM 11210 O O . ALA B 1 334 ? -2.27076 -11.73824 16.04081 1.000 34.67757 334 ALA B O 1
ATOM 11217 N N . LYS B 1 335 ? -2.22453 -11.81797 18.29613 1.000 39.30754 335 LYS B N 1
ATOM 11218 C CA . LYS B 1 335 ? -3.34433 -10.89339 18.43372 1.000 44.67623 335 LYS B CA 1
ATOM 11219 C C . LYS B 1 335 ? -3.08733 -9.60513 17.66523 1.000 42.70344 335 LYS B C 1
ATOM 11220 O O . LYS B 1 335 ? -3.98731 -9.07005 17.00769 1.000 42.07490 335 LYS B O 1
ATOM 11239 N N . ASN B 1 336 ? -1.85862 -9.09561 17.73685 1.000 35.12773 336 ASN B N 1
ATOM 11240 C CA . ASN B 1 336 ? -1.49034 -7.81825 17.14272 1.000 35.95502 336 ASN B CA 1
ATOM 11241 C C . ASN B 1 336 ? -0.64797 -7.99538 15.88344 1.000 34.96968 336 ASN B C 1
ATOM 11242 O O . ASN B 1 336 ? 0.15030 -7.12274 15.53598 1.000 38.33412 336 ASN B O 1
ATOM 11253 N N . ALA B 1 337 ? -0.82480 -9.11569 15.18610 1.000 33.47829 337 ALA B N 1
ATOM 11254 C CA . ALA B 1 337 ? -0.09315 -9.40994 13.96340 1.000 35.43147 337 ALA B CA 1
ATOM 11255 C C . ALA B 1 337 ? -1.07028 -9.70127 12.83352 1.000 33.07225 337 ALA B C 1
ATOM 11256 O O . ALA B 1 337 ? -2.11515 -10.32524 13.04644 1.000 34.72303 337 ALA B O 1
ATOM 11263 N N . TYR B 1 338 ? -0.72288 -9.24222 11.63242 1.000 34.77498 338 TYR B N 1
ATOM 11264 C CA . TYR B 1 338 ? -1.54008 -9.42685 10.44033 1.000 34.41141 338 TYR B CA 1
ATOM 11265 C C . TYR B 1 338 ? -0.91279 -10.37244 9.43076 1.000 35.13303 338 TYR B C 1
ATOM 11266 O O . TYR B 1 338 ? -1.63650 -11.02900 8.67900 1.000 36.86546 338 TYR B O 1
ATOM 11284 N N . ALA B 1 339 ? 0.41185 -10.44008 9.40408 1.000 34.77966 339 ALA B N 1
ATOM 11285 C CA . ALA B 1 339 ? 1.17054 -11.36299 8.57205 1.000 34.69417 339 ALA B CA 1
ATOM 11286 C C . ALA B 1 339 ? 2.55461 -11.45433 9.19685 1.000 36.49190 339 ALA B C 1
ATOM 11287 O O . ALA B 1 339 ? 2.83586 -10.80796 10.21090 1.000 37.29539 339 ALA B O 1
ATOM 11294 N N . THR B 1 340 ? 3.42926 -12.25334 8.59611 1.000 34.00255 340 THR B N 1
ATOM 11295 C CA . THR B 1 340 ? 4.77192 -12.37159 9.14942 1.000 35.07952 340 THR B CA 1
ATOM 11296 C C . THR B 1 340 ? 5.68519 -13.05890 8.14624 1.000 33.44634 340 THR B C 1
ATOM 11297 O O . THR B 1 340 ? 5.24513 -13.55680 7.10583 1.000 33.45518 340 THR B O 1
ATOM 11308 N N . GLY B 1 341 ? 6.97485 -13.06615 8.47911 1.000 33.90248 341 GLY B N 1
ATOM 11309 C CA . GLY B 1 341 ? 7.98277 -13.72302 7.67651 1.000 33.19145 341 GLY B CA 1
ATOM 11310 C C . GLY B 1 341 ? 8.69470 -14.81883 8.44257 1.000 36.36453 341 GLY B C 1
ATOM 11311 O O . GLY B 1 341 ? 8.22978 -15.24482 9.50471 1.000 36.35509 341 GLY B O 1
ATOM 11315 N N . VAL B 1 342 ? 9.83128 -15.27445 7.91752 1.000 37.70959 342 VAL B N 1
ATOM 11316 C CA . VAL B 1 342 ? 10.53179 -16.40049 8.52698 1.000 38.27935 342 VAL B CA 1
ATOM 11317 C C . VAL B 1 342 ? 11.27557 -15.96588 9.78295 1.000 35.09420 342 VAL B C 1
ATOM 11318 O O . VAL B 1 342 ? 11.33235 -16.70915 10.77058 1.000 37.31367 342 VAL B O 1
ATOM 11331 N N . HIS B 1 343 ? 11.86030 -14.76783 9.77115 1.000 41.33831 343 HIS B N 1
ATOM 11332 C CA . HIS B 1 343 ? 12.70989 -14.31142 10.86063 1.000 50.34231 343 HIS B CA 1
ATOM 11333 C C . HIS B 1 343 ? 12.05656 -13.26444 11.74853 1.000 37.83550 343 HIS B C 1
ATOM 11334 O O . HIS B 1 343 ? 12.52515 -13.05720 12.87141 1.000 37.42766 343 HIS B O 1
ATOM 11348 N N . MET B 1 344 ? 10.99901 -12.61009 11.27704 1.000 40.40546 344 MET B N 1
ATOM 11349 C CA . MET B 1 344 ? 10.19976 -11.70751 12.09601 1.000 42.41022 344 MET B CA 1
ATOM 11350 C C . MET B 1 344 ? 9.01673 -11.22251 11.26854 1.000 40.85527 344 MET B C 1
ATOM 11351 O O . MET B 1 344 ? 8.88678 -11.58225 10.09246 1.000 40.08236 344 MET B O 1
ATOM 11365 N N . SER B 1 345 ? 8.15564 -10.40605 11.86376 1.000 40.04465 345 SER B N 1
ATOM 11366 C CA . SER B 1 345 ? 6.96745 -9.90474 11.19042 1.000 37.36670 345 SER B CA 1
ATOM 11367 C C . SER B 1 345 ? 7.17840 -8.45810 10.76541 1.000 38.05439 345 SER B C 1
ATOM 11368 O O . SER B 1 345 ? 7.76288 -7.66082 11.50497 1.000 39.90593 345 SER B O 1
ATOM 11376 N N . GLU B 1 346 ? 6.70365 -8.13149 9.56652 1.000 39.37058 346 GLU B N 1
ATOM 11377 C CA . GLU B 1 346 ? 6.70794 -6.76511 9.06365 1.000 40.39312 346 GLU B CA 1
ATOM 11378 C C . GLU B 1 346 ? 5.32583 -6.12754 9.09868 1.000 40.06261 346 GLU B C 1
ATOM 11379 O O . GLU B 1 346 ? 5.18634 -4.96163 8.71442 1.000 41.41336 346 GLU B O 1
ATOM 11391 N N . ASN B 1 347 ? 4.30451 -6.86005 9.55360 1.000 42.40689 347 ASN B N 1
ATOM 11392 C CA . ASN B 1 347 ? 2.91237 -6.40296 9.53185 1.000 42.92757 347 ASN B CA 1
ATOM 11393 C C . ASN B 1 347 ? 2.31032 -6.64600 10.91228 1.000 39.24177 347 ASN B C 1
ATOM 11394 O O . ASN B 1 347 ? 1.63716 -7.65360 11.14387 1.000 36.76912 347 ASN B O 1
ATOM 11405 N N . VAL B 1 348 ? 2.55078 -5.71101 11.83058 1.000 38.54930 348 VAL B N 1
ATOM 11406 C CA . VAL B 1 348 ? 2.03006 -5.78945 13.18689 1.000 38.15766 348 VAL B CA 1
ATOM 11407 C C . VAL B 1 348 ? 1.53986 -4.41086 13.60993 1.000 38.77616 348 VAL B C 1
ATOM 11408 O O . VAL B 1 348 ? 1.81497 -3.39742 12.96538 1.000 40.32275 348 VAL B O 1
ATOM 11421 N N . ILE B 1 349 ? 0.79270 -4.39351 14.70788 1.000 36.59580 349 ILE B N 1
ATOM 11422 C CA . ILE B 1 349 ? 0.51990 -3.18514 15.47264 1.000 36.67423 349 ILE B CA 1
ATOM 11423 C C . ILE B 1 349 ? 1.23456 -3.33644 16.80642 1.000 36.11363 349 ILE B C 1
ATOM 11424 O O . ILE B 1 349 ? 1.21254 -4.41490 17.41178 1.000 40.00358 349 ILE B O 1
ATOM 11440 N N . GLY B 1 350 ? 1.88718 -2.27424 17.24952 1.000 37.66479 350 GLY B N 1
ATOM 11441 C CA . GLY B 1 350 ? 2.70283 -2.31278 18.44695 1.000 47.57498 350 GLY B CA 1
ATOM 11442 C C . GLY B 1 350 ? 4.18462 -2.28878 18.11164 1.000 38.48303 350 GLY B C 1
ATOM 11443 O O . GLY B 1 350 ? 4.59433 -2.24354 16.95029 1.000 41.72740 350 GLY B O 1
ATOM 11447 N N . LYS B 1 351 ? 4.98899 -2.33208 19.16928 1.000 44.57296 351 LYS B N 1
ATOM 11448 C CA . LYS B 1 351 ? 6.42812 -2.16358 19.05147 1.000 45.39538 351 LYS B CA 1
ATOM 11449 C C . LYS B 1 351 ? 7.12958 -3.50409 18.83833 1.000 44.18215 351 LYS B C 1
ATOM 11450 O O . LYS B 1 351 ? 6.55956 -4.57857 19.04109 1.000 44.40961 351 LYS B O 1
ATOM 11469 N N . THR B 1 352 ? 8.39424 -3.42257 18.42651 1.000 43.42490 352 THR B N 1
ATOM 11470 C CA . THR B 1 352 ? 9.22327 -4.58971 18.14576 1.000 41.58160 352 THR B CA 1
ATOM 11471 C C . THR B 1 352 ? 10.52314 -4.45530 18.92306 1.000 41.44410 352 THR B C 1
ATOM 11472 O O . THR B 1 352 ? 11.24298 -3.46385 18.76226 1.000 41.00359 352 THR B O 1
ATOM 11483 N N . LEU B 1 353 ? 10.82799 -5.44941 19.75381 1.000 44.94081 353 LEU B N 1
ATOM 11484 C CA . LEU B 1 353 ? 12.00649 -5.42413 20.60957 1.000 48.48612 353 LEU B CA 1
ATOM 11485 C C . LEU B 1 353 ? 13.11466 -6.27448 20.00238 1.000 41.21763 353 LEU B C 1
ATOM 11486 O O . LEU B 1 353 ? 12.87747 -7.41540 19.59460 1.000 41.55716 353 LEU B O 1
ATOM 11502 N N . HIS B 1 354 ? 14.31981 -5.71568 19.94771 1.000 44.93305 354 HIS B N 1
ATOM 11503 C CA . HIS B 1 354 ? 15.49807 -6.44197 19.49836 1.000 47.15179 354 HIS B CA 1
ATOM 11504 C C . HIS B 1 354 ? 16.57071 -6.57427 20.56741 1.000 51.68131 354 HIS B C 1
ATOM 11505 O O . HIS B 1 354 ? 17.34651 -7.53223 20.52405 1.000 49.04778 354 HIS B O 1
ATOM 11519 N N . GLN B 1 355 ? 16.63654 -5.64761 21.52392 1.000 45.73856 355 GLN B N 1
ATOM 11520 C CA . GLN B 1 355 ? 17.59772 -5.72586 22.62392 1.000 56.62824 355 GLN B CA 1
ATOM 11521 C C . GLN B 1 355 ? 17.13156 -6.81434 23.58833 1.000 53.29938 355 GLN B C 1
ATOM 11522 O O . GLN B 1 355 ? 16.52129 -6.55925 24.62888 1.000 46.60730 355 GLN B O 1
ATOM 11536 N N . THR B 1 356 ? 17.43046 -8.06358 23.22001 1.000 52.05561 356 THR B N 1
ATOM 11537 C CA . THR B 1 356 ? 17.01349 -9.23093 23.98739 1.000 41.25549 356 THR B CA 1
ATOM 11538 C C . THR B 1 356 ? 18.18603 -10.13475 24.34689 1.000 46.05659 356 THR B C 1
ATOM 11539 O O . THR B 1 356 ? 17.96504 -11.25000 24.83562 1.000 50.86226 356 THR B O 1
ATOM 11550 N N . GLU B 1 357 ? 19.42149 -9.68206 24.13148 1.000 42.05897 357 GLU B N 1
ATOM 11551 C CA . GLU B 1 357 ? 20.55971 -10.59283 24.13741 1.000 51.23824 357 GLU B CA 1
ATOM 11552 C C . GLU B 1 357 ? 20.89027 -11.09423 25.53637 1.000 44.69888 357 GLU B C 1
ATOM 11553 O O . GLU B 1 357 ? 21.33701 -12.23596 25.69172 1.000 52.52636 357 GLU B O 1
ATOM 11565 N N . THR B 1 358 ? 20.67653 -10.26841 26.56113 1.000 50.88133 358 THR B N 1
ATOM 11566 C CA . THR B 1 358 ? 21.04648 -10.62778 27.92291 1.000 42.02356 358 THR B CA 1
ATOM 11567 C C . THR B 1 358 ? 20.06830 -11.58972 28.58359 1.000 46.99778 358 THR B C 1
ATOM 11568 O O . THR B 1 358 ? 20.39795 -12.15165 29.63418 1.000 54.50709 358 THR B O 1
ATOM 11579 N N . LYS B 1 359 ? 18.88658 -11.79610 28.00589 1.000 52.22138 359 LYS B N 1
ATOM 11580 C CA . LYS B 1 359 ? 17.80686 -12.48361 28.70376 1.000 48.17554 359 LYS B CA 1
ATOM 11581 C C . LYS B 1 359 ? 17.23593 -13.68613 27.97137 1.000 40.71200 359 LYS B C 1
ATOM 11582 O O . LYS B 1 359 ? 16.61253 -14.53128 28.62441 1.000 43.36975 359 LYS B O 1
ATOM 11601 N N . ILE B 1 360 ? 17.41725 -13.80368 26.65928 1.000 39.45396 360 ILE B N 1
ATOM 11602 C CA . ILE B 1 360 ? 16.92324 -14.96514 25.93049 1.000 37.48006 360 ILE B CA 1
ATOM 11603 C C . ILE B 1 360 ? 17.76710 -15.13738 24.67871 1.000 39.06589 360 ILE B C 1
ATOM 11604 O O . ILE B 1 360 ? 18.07480 -14.16963 23.97910 1.000 40.51511 360 ILE B O 1
ATOM 11620 N N . ARG B 1 361 ? 18.13997 -16.38525 24.40801 1.000 36.54728 361 ARG B N 1
ATOM 11621 C CA . ARG B 1 361 ? 18.89970 -16.75260 23.22542 1.000 34.98729 361 ARG B CA 1
ATOM 11622 C C . ARG B 1 361 ? 18.41171 -18.12097 22.77238 1.000 32.58692 361 ARG B C 1
ATOM 11623 O O . ARG B 1 361 ? 17.53703 -18.72683 23.39864 1.000 32.85353 361 ARG B O 1
ATOM 11644 N N . TYR B 1 362 ? 18.97575 -18.61512 21.67315 1.000 33.24003 362 TYR B N 1
ATOM 11645 C CA . TYR B 1 362 ? 18.69798 -19.97491 21.23207 1.000 30.27602 362 TYR B CA 1
ATOM 11646 C C . TYR B 1 362 ? 19.96270 -20.59791 20.66622 1.000 32.92375 362 TYR B C 1
ATOM 11647 O O . TYR B 1 362 ? 20.69121 -19.96046 19.89898 1.000 35.54065 362 TYR B O 1
ATOM 11665 N N . TYR B 1 363 ? 20.22231 -21.83913 21.07000 1.000 29.75415 363 TYR B N 1
ATOM 11666 C CA . TYR B 1 363 ? 21.36538 -22.59086 20.57986 1.000 30.51116 363 TYR B CA 1
ATOM 11667 C C . TYR B 1 363 ? 20.99879 -23.26294 19.26267 1.000 34.07918 363 TYR B C 1
ATOM 11668 O O . TYR B 1 363 ? 19.97470 -23.94698 19.17128 1.000 33.35094 363 TYR B O 1
ATOM 11686 N N . HIS B 1 364 ? 21.83446 -23.06322 18.24788 1.000 34.56402 364 HIS B N 1
ATOM 11687 C CA . HIS B 1 364 ? 21.56871 -23.53326 16.89417 1.000 39.63897 364 HIS B CA 1
ATOM 11688 C C . HIS B 1 364 ? 22.62032 -24.56442 16.51335 1.000 30.09097 364 HIS B C 1
ATOM 11689 O O . HIS B 1 364 ? 23.81664 -24.25737 16.49956 1.000 41.30237 364 HIS B O 1
ATOM 11703 N N . TYR B 1 365 ? 22.17423 -25.77877 16.20773 1.000 29.84199 365 TYR B N 1
ATOM 11704 C CA . TYR B 1 365 ? 23.04834 -26.86566 15.77023 1.000 39.16136 365 TYR B CA 1
ATOM 11705 C C . TYR B 1 365 ? 22.80917 -27.06093 14.27467 1.000 38.38843 365 TYR B C 1
ATOM 11706 O O . TYR B 1 365 ? 22.02927 -27.91175 13.84650 1.000 40.32437 365 TYR B O 1
ATOM 11724 N N . HIS B 1 366 ? 23.50200 -26.25059 13.47757 1.000 40.35371 366 HIS B N 1
ATOM 11725 C CA . HIS B 1 366 ? 23.26565 -26.20028 12.04263 1.000 44.60601 366 HIS B CA 1
ATOM 11726 C C . HIS B 1 366 ? 23.71319 -27.49231 11.36790 1.000 42.95263 366 HIS B C 1
ATOM 11727 O O . HIS B 1 366 ? 24.73877 -28.07832 11.72154 1.000 34.30484 366 HIS B O 1
ATOM 11741 N N . ASN B 1 367 ? 22.92438 -27.93219 10.38637 1.000 40.48062 367 ASN B N 1
ATOM 11742 C CA . ASN B 1 367 ? 23.15994 -29.18489 9.66716 1.000 43.88951 367 ASN B CA 1
ATOM 11743 C C . ASN B 1 367 ? 23.32011 -30.35615 10.63401 1.000 38.52038 367 ASN B C 1
ATOM 11744 O O . ASN B 1 367 ? 24.24194 -31.16740 10.52199 1.000 39.31696 367 ASN B O 1
ATOM 11755 N N . SER B 1 368 ? 22.40350 -30.44463 11.59579 1.000 33.77502 368 SER B N 1
ATOM 11756 C CA . SER B 1 368 ? 22.36362 -31.56748 12.52345 1.000 39.50326 368 SER B CA 1
ATOM 11757 C C . SER B 1 368 ? 21.16574 -32.47814 12.31359 1.000 38.27470 368 SER B C 1
ATOM 11758 O O . SER B 1 368 ? 21.27881 -33.68593 12.52831 1.000 39.09078 368 SER B O 1
ATOM 11766 N N . ILE B 1 369 ? 20.03036 -31.93078 11.87901 1.000 40.98862 369 ILE B N 1
ATOM 11767 C CA . ILE B 1 369 ? 18.79381 -32.70063 11.84860 1.000 41.87226 369 ILE B CA 1
ATOM 11768 C C . ILE B 1 369 ? 18.73135 -33.67353 10.67969 1.000 38.64872 369 ILE B C 1
ATOM 11769 O O . ILE B 1 369 ? 17.97200 -34.64922 10.73983 1.000 38.53795 369 ILE B O 1
ATOM 11785 N N . GLN B 1 370 ? 19.50690 -33.44750 9.62136 1.000 43.81344 370 GLN B N 1
ATOM 11786 C CA . GLN B 1 370 ? 19.52475 -34.33267 8.46609 1.000 48.49292 370 GLN B CA 1
ATOM 11787 C C . GLN B 1 370 ? 20.68091 -35.32495 8.50300 1.000 42.03094 370 GLN B C 1
ATOM 11788 O O . GLN B 1 370 ? 20.88507 -36.05687 7.53027 1.000 56.27864 370 GLN B O 1
ATOM 11802 N N . VAL B 1 371 ? 21.43158 -35.37266 9.59790 1.000 42.42229 371 VAL B N 1
ATOM 11803 C CA . VAL B 1 371 ? 22.67441 -36.13423 9.66557 1.000 42.94384 371 VAL B CA 1
ATOM 11804 C C . VAL B 1 371 ? 22.35001 -37.53609 10.17327 1.000 45.22285 371 VAL B C 1
ATOM 11805 O O . VAL B 1 371 ? 21.81783 -37.66807 11.28653 1.000 45.72082 371 VAL B O 1
ATOM 11818 N N . PRO B 1 372 ? 22.64949 -38.58856 9.41411 1.000 45.04207 372 PRO B N 1
ATOM 11819 C CA . PRO B 1 372 ? 22.51691 -39.94436 9.95108 1.000 39.38193 372 PRO B CA 1
ATOM 11820 C C . PRO B 1 372 ? 23.73877 -40.34719 10.75996 1.000 45.25025 372 PRO B C 1
ATOM 11821 O O . PRO B 1 372 ? 24.87278 -39.96961 10.45613 1.000 44.86816 372 PRO B O 1
ATOM 11832 N N . GLY B 1 373 ? 23.48948 -41.12161 11.80749 1.000 49.03627 373 GLY B N 1
ATOM 11833 C CA . GLY B 1 373 ? 24.56184 -41.64076 12.63080 1.000 39.36450 373 GLY B CA 1
ATOM 11834 C C . GLY B 1 373 ? 25.00285 -40.67286 13.71261 1.000 36.47892 373 GLY B C 1
ATOM 11835 O O . GLY B 1 373 ? 24.29731 -39.73545 14.09443 1.000 40.52051 373 GLY B O 1
ATOM 11839 N N . GLU B 1 374 ? 26.21305 -40.91845 14.21051 1.000 36.48579 374 GLU B N 1
ATOM 11840 C CA . GLU B 1 374 ? 26.75162 -40.13068 15.31108 1.000 37.18576 374 GLU B CA 1
ATOM 11841 C C . GLU B 1 374 ? 27.08029 -38.71770 14.84495 1.000 40.12695 374 GLU B C 1
ATOM 11842 O O . GLU B 1 374 ? 27.78617 -38.52696 13.85001 1.000 38.40573 374 GLU B O 1
ATOM 11854 N N . LEU B 1 375 ? 26.56763 -37.72345 15.57484 1.000 36.25754 375 LEU B N 1
ATOM 11855 C CA . LEU B 1 375 ? 26.86764 -36.33546 15.24372 1.000 34.09491 375 LEU B CA 1
ATOM 11856 C C . LEU B 1 375 ? 28.31873 -35.98592 15.55080 1.000 38.31024 375 LEU B C 1
ATOM 11857 O O . LEU B 1 375 ? 28.91124 -35.14630 14.86422 1.000 36.90274 375 LEU B O 1
ATOM 11873 N N . CYS B 1 376 ? 28.90338 -36.60913 16.57109 1.000 34.05914 376 CYS B N 1
ATOM 11874 C CA . CYS B 1 376 ? 30.30430 -36.37673 16.90711 1.000 33.36581 376 CYS B CA 1
ATOM 11875 C C . CYS B 1 376 ? 31.17921 -36.96418 15.80937 1.000 35.89872 376 CYS B C 1
ATOM 11876 O O . CYS B 1 376 ? 31.21558 -38.18424 15.61910 1.000 41.52520 376 CYS B O 1
ATOM 11883 N N . ARG B 1 377 ? 31.88145 -36.09970 15.08128 1.000 36.74867 377 ARG B N 1
ATOM 11884 C CA . ARG B 1 377 ? 32.67910 -36.53311 13.93913 1.000 48.12838 377 ARG B CA 1
ATOM 11885 C C . ARG B 1 377 ? 34.05935 -35.89604 13.86521 1.000 42.58234 377 ARG B C 1
ATOM 11886 O O . ARG B 1 377 ? 34.96424 -36.51321 13.29338 1.000 43.88969 377 ARG B O 1
ATOM 11907 N N . GLU B 1 378 ? 34.26407 -34.70385 14.41633 1.000 45.43516 378 GLU B N 1
ATOM 11908 C CA . GLU B 1 378 ? 35.58415 -34.10178 14.56017 1.000 44.05770 378 GLU B CA 1
ATOM 11909 C C . GLU B 1 378 ? 35.88354 -34.00134 16.05017 1.000 36.42508 378 GLU B C 1
ATOM 11910 O O . GLU B 1 378 ? 35.16825 -33.31069 16.78357 1.000 35.90823 378 GLU B O 1
ATOM 11922 N N . PHE B 1 379 ? 36.93136 -34.68712 16.49309 1.000 38.25799 379 PHE B N 1
ATOM 11923 C CA . PHE B 1 379 ? 37.22367 -34.85382 17.91112 1.000 39.76604 379 PHE B CA 1
ATOM 11924 C C . PHE B 1 379 ? 38.43681 -34.01997 18.29553 1.000 40.42311 379 PHE B C 1
ATOM 11925 O O . PHE B 1 379 ? 39.45517 -34.03423 17.59541 1.000 51.24728 379 PHE B O 1
ATOM 11942 N N . LEU B 1 380 ? 38.31698 -33.29478 19.40605 1.000 42.58371 380 LEU B N 1
ATOM 11943 C CA . LEU B 1 380 ? 39.30429 -32.32611 19.84567 1.000 40.85935 380 LEU B CA 1
ATOM 11944 C C . LEU B 1 380 ? 39.93511 -32.75816 21.16304 1.000 41.07549 380 LEU B C 1
ATOM 11945 O O . LEU B 1 380 ? 39.30891 -33.47521 21.95010 1.000 40.13315 380 LEU B O 1
ATOM 11961 N N . PRO B 1 381 ? 41.16379 -32.32709 21.43782 1.000 41.08093 381 PRO B N 1
ATOM 11962 C CA . PRO B 1 381 ? 41.77570 -32.63985 22.73279 1.000 43.44579 381 PRO B CA 1
ATOM 11963 C C . PRO B 1 381 ? 41.08389 -31.88922 23.85784 1.000 43.04838 381 PRO B C 1
ATOM 11964 O O . PRO B 1 381 ? 40.45548 -30.84732 23.65788 1.000 41.65336 381 PRO B O 1
ATOM 11975 N N . LEU B 1 382 ? 41.21217 -32.43869 25.06769 1.000 42.37050 382 LEU B N 1
ATOM 11976 C CA . LEU B 1 382 ? 40.63062 -31.78597 26.23517 1.000 43.91934 382 LEU B CA 1
ATOM 11977 C C . LEU B 1 382 ? 41.19386 -30.38587 26.44273 1.000 43.82290 382 LEU B C 1
ATOM 11978 O O . LEU B 1 382 ? 40.59670 -29.59095 27.17645 1.000 49.85201 382 LEU B O 1
ATOM 11994 N N . SER B 1 383 ? 42.32500 -30.06717 25.80847 1.000 54.03792 383 SER B N 1
ATOM 11995 C CA . SER B 1 383 ? 42.84357 -28.70535 25.84541 1.000 46.55196 383 SER B CA 1
ATOM 11996 C C . SER B 1 383 ? 41.79783 -27.69071 25.40306 1.000 49.90645 383 SER B C 1
ATOM 11997 O O . SER B 1 383 ? 41.81088 -26.54290 25.86052 1.000 50.61450 383 SER B O 1
ATOM 12005 N N . ALA B 1 384 ? 40.88253 -28.09566 24.52216 1.000 47.07523 384 ALA B N 1
ATOM 12006 C CA . ALA B 1 384 ? 39.93248 -27.17219 23.91341 1.000 47.32591 384 ALA B CA 1
ATOM 12007 C C . ALA B 1 384 ? 38.89083 -26.64029 24.88820 1.000 49.39421 384 ALA B C 1
ATOM 12008 O O . ALA B 1 384 ? 38.07341 -25.80518 24.48466 1.000 60.09719 384 ALA B O 1
ATOM 12015 N N . LYS B 1 385 ? 38.88775 -27.08657 26.14461 1.000 46.18733 385 LYS B N 1
ATOM 12016 C CA . LYS B 1 385 ? 37.89153 -26.59080 27.08765 1.000 45.64792 385 LYS B CA 1
ATOM 12017 C C . LYS B 1 385 ? 38.12204 -25.12490 27.43347 1.000 49.54584 385 LYS B C 1
ATOM 12018 O O . LYS B 1 385 ? 37.15966 -24.39336 27.69086 1.000 47.95791 385 LYS B O 1
ATOM 12037 N N . ASN B 1 386 ? 39.37941 -24.67690 27.43628 1.000 45.73728 386 ASN B N 1
ATOM 12038 C CA . ASN B 1 386 ? 39.72565 -23.33708 27.89753 1.000 59.00779 386 ASN B CA 1
ATOM 12039 C C . ASN B 1 386 ? 40.46481 -22.51549 26.85122 1.000 64.89615 386 ASN B C 1
ATOM 12040 O O . ASN B 1 386 ? 40.95462 -21.42463 27.17101 1.000 81.18638 386 ASN B O 1
ATOM 12051 N N . ASN B 1 387 ? 40.56166 -22.99916 25.61650 1.000 51.19327 387 ASN B N 1
ATOM 12052 C CA . ASN B 1 387 ? 41.24317 -22.28857 24.54707 1.000 48.87455 387 ASN B CA 1
ATOM 12053 C C . ASN B 1 387 ? 40.30816 -22.16626 23.35097 1.000 64.32731 387 ASN B C 1
ATOM 12054 O O . ASN B 1 387 ? 39.27217 -22.83179 23.27085 1.000 54.94180 387 ASN B O 1
ATOM 12065 N N . VAL B 1 388 ? 40.68069 -21.29484 22.41917 1.000 57.25497 388 VAL B N 1
ATOM 12066 C CA . VAL B 1 388 ? 39.92104 -21.13065 21.18571 1.000 45.15099 388 VAL B CA 1
ATOM 12067 C C . VAL B 1 388 ? 40.37202 -22.18943 20.19000 1.000 45.09627 388 VAL B C 1
ATOM 12068 O O . VAL B 1 388 ? 41.57009 -22.34090 19.92435 1.000 51.89385 388 VAL B O 1
ATOM 12081 N N . THR B 1 389 ? 39.41438 -22.92984 19.64181 1.000 51.84998 389 THR B N 1
ATOM 12082 C CA . THR B 1 389 ? 39.68220 -23.96068 18.65093 1.000 45.12923 389 THR B CA 1
ATOM 12083 C C . THR B 1 389 ? 39.21505 -23.47183 17.28738 1.000 50.10761 389 THR B C 1
ATOM 12084 O O . THR B 1 389 ? 38.10625 -22.94155 17.15916 1.000 44.66255 389 THR B O 1
ATOM 12095 N N . TRP B 1 390 ? 40.06092 -23.64839 16.27900 1.000 55.94394 390 TRP B N 1
ATOM 12096 C CA . TRP B 1 390 ? 39.76220 -23.22373 14.91927 1.000 54.49482 390 TRP B CA 1
ATOM 12097 C C . TRP B 1 390 ? 39.26019 -24.42316 14.12739 1.000 47.97143 390 TRP B C 1
ATOM 12098 O O . TRP B 1 390 ? 39.95473 -25.44137 14.02608 1.000 51.95284 390 TRP B O 1
ATOM 12119 N N . TYR B 1 391 ? 38.05386 -24.30438 13.58251 1.000 44.75838 391 TYR B N 1
ATOM 12120 C CA . TYR B 1 391 ? 37.44844 -25.36445 12.78857 1.000 52.18799 391 TYR B CA 1
ATOM 12121 C C . TYR B 1 391 ? 36.71264 -24.73196 11.62118 1.000 47.43781 391 TYR B C 1
ATOM 12122 O O . TYR B 1 391 ? 35.90253 -23.82101 11.81603 1.000 50.45506 391 TYR B O 1
ATOM 12140 N N . ASN B 1 392 ? 36.99276 -25.21790 10.41348 1.000 52.75261 392 ASN B N 1
ATOM 12141 C CA . ASN B 1 392 ? 36.39644 -24.66604 9.20029 1.000 49.86698 392 ASN B CA 1
ATOM 12142 C C . ASN B 1 392 ? 36.61896 -23.15691 9.12996 1.000 48.85521 392 ASN B C 1
ATOM 12143 O O . ASN B 1 392 ? 35.71140 -22.38401 8.81591 1.000 49.39061 392 ASN B O 1
ATOM 12154 N N . GLY B 1 393 ? 37.84353 -22.73525 9.43939 1.000 50.67037 393 GLY B N 1
ATOM 12155 C CA . GLY B 1 393 ? 38.18302 -21.32697 9.38089 1.000 52.65236 393 GLY B CA 1
ATOM 12156 C C . GLY B 1 393 ? 37.36763 -20.43805 10.29045 1.000 69.14335 393 GLY B C 1
ATOM 12157 O O . GLY B 1 393 ? 37.27744 -19.23296 10.04302 1.000 54.06750 393 GLY B O 1
ATOM 12161 N N . LEU B 1 394 ? 36.76311 -20.99686 11.33401 1.000 56.39188 394 LEU B N 1
ATOM 12162 C CA . LEU B 1 394 ? 36.04182 -20.22231 12.32866 1.000 48.96120 394 LEU B CA 1
ATOM 12163 C C . LEU B 1 394 ? 36.55577 -20.57151 13.71719 1.000 49.59527 394 LEU B C 1
ATOM 12164 O O . LEU B 1 394 ? 36.96741 -21.70993 13.96226 1.000 45.14045 394 LEU B O 1
ATOM 12180 N N . PRO B 1 395 ? 36.55308 -19.61293 14.64199 1.000 52.57176 395 PRO B N 1
ATOM 12181 C CA . PRO B 1 395 ? 36.94242 -19.91116 16.02194 1.000 51.91212 395 PRO B CA 1
ATOM 12182 C C . PRO B 1 395 ? 35.76838 -20.40516 16.85036 1.000 42.46095 395 PRO B C 1
ATOM 12183 O O . PRO B 1 395 ? 34.62063 -19.99404 16.66763 1.000 42.74783 395 PRO B O 1
ATOM 12194 N N . TYR B 1 396 ? 36.07747 -21.30718 17.78090 1.000 41.37672 396 TYR B N 1
ATOM 12195 C CA . TYR B 1 396 ? 35.07246 -21.92939 18.62965 1.000 39.04701 396 TYR B CA 1
ATOM 12196 C C . TYR B 1 396 ? 35.52710 -21.90856 20.08132 1.000 41.19449 396 TYR B C 1
ATOM 12197 O O . TYR B 1 396 ? 36.72479 -21.90560 20.37432 1.000 43.20634 396 TYR B O 1
ATOM 12215 N N . VAL B 1 397 ? 34.54965 -21.89494 20.98836 1.000 39.56825 397 VAL B N 1
ATOM 12216 C CA . VAL B 1 397 ? 34.80876 -21.91608 22.42123 1.000 38.35404 397 VAL B CA 1
ATOM 12217 C C . VAL B 1 397 ? 33.90845 -22.95267 23.07637 1.000 37.68783 397 VAL B C 1
ATOM 12218 O O . VAL B 1 397 ? 32.80956 -23.24820 22.59553 1.000 42.26308 397 VAL B O 1
ATOM 12231 N N . TYR B 1 398 ? 34.38325 -23.49722 24.19224 1.000 44.18607 398 TYR B N 1
ATOM 12232 C CA . TYR B 1 398 ? 33.60705 -24.45327 24.96876 1.000 37.16765 398 TYR B CA 1
ATOM 12233 C C . TYR B 1 398 ? 32.39085 -23.77450 25.58778 1.000 36.94396 398 TYR B C 1
ATOM 12234 O O . TYR B 1 398 ? 32.48029 -22.66237 26.11461 1.000 38.00209 398 TYR B O 1
ATOM 12252 N N . ASP B 1 399 ? 31.24564 -24.44835 25.51172 1.000 35.89191 399 ASP B N 1
ATOM 12253 C CA . ASP B 1 399 ? 29.99926 -23.92482 26.07004 1.000 37.10578 399 ASP B CA 1
ATOM 12254 C C . ASP B 1 399 ? 29.14592 -25.11437 26.48338 1.000 35.00782 399 ASP B C 1
ATOM 12255 O O . ASP B 1 399 ? 28.65871 -25.85315 25.62144 1.000 33.55769 399 ASP B O 1
ATOM 12264 N N . ASP B 1 400 ? 28.96118 -25.29596 27.79240 1.000 35.44143 400 ASP B N 1
ATOM 12265 C CA . ASP B 1 400 ? 28.24254 -26.44469 28.33150 1.000 36.31409 400 ASP B CA 1
ATOM 12266 C C . ASP B 1 400 ? 26.92172 -26.05600 28.98798 1.000 37.39719 400 ASP B C 1
ATOM 12267 O O . ASP B 1 400 ? 26.38193 -26.83069 29.78549 1.000 35.62304 400 ASP B O 1
ATOM 12276 N N . ASN B 1 401 ? 26.39252 -24.87196 28.67327 1.000 36.37166 401 ASN B N 1
ATOM 12277 C CA . ASN B 1 401 ? 25.13153 -24.44168 29.26943 1.000 37.53653 401 ASN B CA 1
ATOM 12278 C C . ASN B 1 401 ? 24.03958 -25.48155 29.05478 1.000 36.88583 401 ASN B C 1
ATOM 12279 O O . ASN B 1 401 ? 23.32982 -25.86222 29.99211 1.000 34.41933 401 ASN B O 1
ATOM 12290 N N . MET B 1 402 ? 23.89321 -25.95631 27.81545 1.000 31.84315 402 MET B N 1
ATOM 12291 C CA . MET B 1 402 ? 22.81960 -26.89246 27.50460 1.000 30.55108 402 MET B CA 1
ATOM 12292 C C . MET B 1 402 ? 23.09650 -28.27796 28.07065 1.000 35.34264 402 MET B C 1
ATOM 12293 O O . MET B 1 402 ? 22.15781 -28.98865 28.44732 1.000 31.98395 402 MET B O 1
ATOM 12307 N N . LYS B 1 403 ? 24.36757 -28.68320 28.13170 1.000 35.18089 403 LYS B N 1
ATOM 12308 C CA . LYS B 1 403 ? 24.69011 -29.98949 28.69390 1.000 35.56230 403 LYS B CA 1
ATOM 12309 C C . LYS B 1 403 ? 24.30884 -30.06921 30.16574 1.000 35.00444 403 LYS B C 1
ATOM 12310 O O . LYS B 1 403 ? 23.99499 -31.15406 30.66903 1.000 35.53965 403 LYS B O 1
ATOM 12329 N N . LYS B 1 404 ? 24.33120 -28.93513 30.86768 1.000 34.15100 404 LYS B N 1
ATOM 12330 C CA . LYS B 1 404 ? 23.98841 -28.91823 32.28393 1.000 35.59123 404 LYS B CA 1
ATOM 12331 C C . LYS B 1 404 ? 22.51135 -29.19067 32.52917 1.000 37.40163 404 LYS B C 1
ATOM 12332 O O . LYS B 1 404 ? 22.14305 -29.56825 33.64751 1.000 37.61050 404 LYS B O 1
ATOM 12351 N N . LEU B 1 405 ? 21.66043 -29.00451 31.52100 1.000 34.95910 405 LEU B N 1
ATOM 12352 C CA . LEU B 1 405 ? 20.23403 -29.26133 31.65259 1.000 32.06650 405 LEU B CA 1
ATOM 12353 C C . LEU B 1 405 ? 19.82589 -30.63698 31.14468 1.000 36.90351 405 LEU B C 1
ATOM 12354 O O . LEU B 1 405 ? 18.67251 -31.03233 31.34181 1.000 36.09843 405 LEU B O 1
ATOM 12370 N N . ALA B 1 406 ? 20.73452 -31.36899 30.49509 1.000 32.73765 406 ALA B N 1
ATOM 12371 C CA . ALA B 1 406 ? 20.37870 -32.67457 29.94852 1.000 41.18401 406 ALA B CA 1
ATOM 12372 C C . ALA B 1 406 ? 19.78648 -33.58070 31.01862 1.000 39.43701 406 ALA B C 1
ATOM 12373 O O . ALA B 1 406 ? 18.79831 -34.28273 30.77247 1.000 31.72863 406 ALA B O 1
ATOM 12380 N N . SER B 1 407 ? 20.37518 -33.58094 32.21596 1.000 41.13883 407 SER B N 1
ATOM 12381 C CA . SER B 1 407 ? 19.84378 -34.40426 33.29693 1.000 41.59763 407 SER B CA 1
ATOM 12382 C C . SER B 1 407 ? 18.42725 -33.97883 33.66564 1.000 35.73267 407 SER B C 1
ATOM 12383 O O . SER B 1 407 ? 17.55236 -34.82559 33.88179 1.000 34.89718 407 SER B O 1
ATOM 12391 N N . THR B 1 408 ? 18.18242 -32.66914 33.74452 1.000 34.16657 408 THR B N 1
ATOM 12392 C CA . THR B 1 408 ? 16.85489 -32.19139 34.11987 1.000 42.01836 408 THR B CA 1
ATOM 12393 C C . THR B 1 408 ? 15.82325 -32.54454 33.05709 1.000 38.64679 408 THR B C 1
ATOM 12394 O O . THR B 1 408 ? 14.69321 -32.92790 33.38063 1.000 41.51170 408 THR B O 1
ATOM 12405 N N . ILE B 1 409 ? 16.19618 -32.42527 31.78333 1.000 36.50212 409 ILE B N 1
ATOM 12406 C CA . ILE B 1 409 ? 15.25258 -32.69372 30.70568 1.000 39.01598 409 ILE B CA 1
ATOM 12407 C C . ILE B 1 409 ? 14.91537 -34.17787 30.65171 1.000 35.24335 409 ILE B C 1
ATOM 12408 O O . ILE B 1 409 ? 13.76298 -34.55816 30.41242 1.000 32.92041 409 ILE B O 1
ATOM 12424 N N . LYS B 1 410 ? 15.90902 -35.04013 30.87698 1.000 35.66989 410 LYS B N 1
ATOM 12425 C CA . LYS B 1 410 ? 15.66768 -36.47762 30.80320 1.000 38.56282 410 LYS B CA 1
ATOM 12426 C C . LYS B 1 410 ? 14.72632 -36.93679 31.91011 1.000 42.90641 410 LYS B C 1
ATOM 12427 O O . LYS B 1 410 ? 13.86024 -37.78970 31.68112 1.000 35.45717 410 LYS B O 1
ATOM 12446 N N . ASP B 1 411 ? 14.87571 -36.38333 33.11622 1.000 35.42184 411 ASP B N 1
ATOM 12447 C CA . ASP B 1 411 ? 13.92179 -36.68123 34.18004 1.000 44.68837 411 ASP B CA 1
ATOM 12448 C C . ASP B 1 411 ? 12.52788 -36.18694 33.81511 1.000 42.67916 411 ASP B C 1
ATOM 12449 O O . ASP B 1 411 ? 11.53338 -36.89245 34.02311 1.000 41.48542 411 ASP B O 1
ATOM 12458 N N . PHE B 1 412 ? 12.43496 -34.97251 33.26927 1.000 39.79080 412 PHE B N 1
ATOM 12459 C CA . PHE B 1 412 ? 11.13546 -34.42881 32.88590 1.000 39.74385 412 PHE B CA 1
ATOM 12460 C C . PHE B 1 412 ? 10.44121 -35.33428 31.87728 1.000 42.15161 412 PHE B C 1
ATOM 12461 O O . PHE B 1 412 ? 9.24534 -35.62365 32.00276 1.000 41.37850 412 PHE B O 1
ATOM 12478 N N . GLU B 1 413 ? 11.17783 -35.78717 30.86104 1.000 40.03983 413 GLU B N 1
ATOM 12479 C CA . GLU B 1 413 ? 10.59781 -36.68195 29.86425 1.000 43.44418 413 GLU B CA 1
ATOM 12480 C C . GLU B 1 413 ? 10.06833 -37.95179 30.51924 1.000 42.45015 413 GLU B C 1
ATOM 12481 O O . GLU B 1 413 ? 8.93554 -38.37325 30.26180 1.000 45.81593 413 GLU B O 1
ATOM 12493 N N . ARG B 1 414 ? 10.88113 -38.57324 31.37629 1.000 38.67434 414 ARG B N 1
ATOM 12494 C CA . ARG B 1 414 ? 10.45241 -39.78828 32.06003 1.000 41.87642 414 ARG B CA 1
ATOM 12495 C C . ARG B 1 414 ? 9.22627 -39.53083 32.92697 1.000 45.55310 414 ARG B C 1
ATOM 12496 O O . ARG B 1 414 ? 8.33457 -40.38114 33.02446 1.000 50.60038 414 ARG B O 1
ATOM 12517 N N . ASN B 1 415 ? 9.16686 -38.36463 33.56883 1.000 46.04646 415 ASN B N 1
ATOM 12518 C CA . ASN B 1 415 ? 8.04057 -38.02463 34.42506 1.000 46.22235 415 ASN B CA 1
ATOM 12519 C C . ASN B 1 415 ? 6.80173 -37.61476 33.64338 1.000 54.05828 415 ASN B C 1
ATOM 12520 O O . ASN B 1 415 ? 5.72031 -37.52584 34.23485 1.000 46.73799 415 ASN B O 1
ATOM 12531 N N . THR B 1 416 ? 6.92897 -37.37272 32.33849 1.000 45.70548 416 THR B N 1
ATOM 12532 C CA . THR B 1 416 ? 5.83686 -36.83626 31.53796 1.000 49.66432 416 THR B CA 1
ATOM 12533 C C . THR B 1 416 ? 5.28285 -37.81046 30.50979 1.000 51.97433 416 THR B C 1
ATOM 12534 O O . THR B 1 416 ? 4.08012 -37.77436 30.24073 1.000 46.85482 416 THR B O 1
ATOM 12545 N N . ILE B 1 417 ? 6.11477 -38.67748 29.92877 1.000 44.38224 417 ILE B N 1
ATOM 12546 C CA . ILE B 1 417 ? 5.63420 -39.61290 28.91584 1.000 50.26418 417 ILE B CA 1
ATOM 12547 C C . ILE B 1 417 ? 6.20671 -41.00879 29.13184 1.000 51.57418 417 ILE B C 1
ATOM 12548 O O . ILE B 1 417 ? 5.88429 -41.94109 28.38623 1.000 46.46014 417 ILE B O 1
ATOM 12564 N N . GLY B 1 418 ? 7.05218 -41.16653 30.14439 1.000 50.93690 418 GLY B N 1
ATOM 12565 C CA . GLY B 1 418 ? 7.63082 -42.46297 30.44992 1.000 48.60831 418 GLY B CA 1
ATOM 12566 C C . GLY B 1 418 ? 8.82228 -42.80924 29.57845 1.000 60.59673 418 GLY B C 1
ATOM 12567 O O . GLY B 1 418 ? 9.22629 -43.97021 29.50058 1.000 63.27157 418 GLY B O 1
ATOM 12571 N N . ASP C 1 25 ? 48.64772 -11.06606 -10.54493 1.000 75.66845 25 ASP C N 1
ATOM 12572 C CA . ASP C 1 25 ? 48.38115 -12.50052 -10.51514 1.000 79.46084 25 ASP C CA 1
ATOM 12573 C C . ASP C 1 25 ? 47.12763 -12.82446 -11.32839 1.000 76.92640 25 ASP C C 1
ATOM 12574 O O . ASP C 1 25 ? 46.01812 -12.50082 -10.90700 1.000 70.68293 25 ASP C O 1
ATOM 12582 N N . PRO C 1 26 ? 47.29544 -13.46284 -12.48997 1.000 73.35779 26 PRO C N 1
ATOM 12583 C CA . PRO C 1 26 ? 46.12169 -13.75189 -13.33255 1.000 66.63014 26 PRO C CA 1
ATOM 12584 C C . PRO C 1 26 ? 45.09472 -14.65352 -12.67054 1.000 61.52630 26 PRO C C 1
ATOM 12585 O O . PRO C 1 26 ? 43.94255 -14.68084 -13.11982 1.000 60.06383 26 PRO C O 1
ATOM 12596 N N . ASN C 1 27 ? 45.46619 -15.39331 -11.62744 1.000 63.46840 27 ASN C N 1
ATOM 12597 C CA . ASN C 1 27 ? 44.55813 -16.33334 -10.98297 1.000 70.41900 27 ASN C CA 1
ATOM 12598 C C . ASN C 1 27 ? 43.85563 -15.74599 -9.76407 1.000 58.64111 27 ASN C C 1
ATOM 12599 O O . ASN C 1 27 ? 43.00369 -16.41996 -9.17712 1.000 55.45797 27 ASN C O 1
ATOM 12610 N N . LYS C 1 28 ? 44.19776 -14.52158 -9.35649 1.000 57.68150 28 LYS C N 1
ATOM 12611 C CA . LYS C 1 28 ? 43.38641 -13.77109 -8.39563 1.000 50.30311 28 LYS C CA 1
ATOM 12612 C C . LYS C 1 28 ? 42.38491 -12.97073 -9.21600 1.000 51.79606 28 LYS C C 1
ATOM 12613 O O . LYS C 1 28 ? 42.66143 -11.85919 -9.67208 1.000 48.51403 28 LYS C O 1
ATOM 12632 N N . ARG C 1 29 ? 41.20483 -13.54965 -9.41522 1.000 47.10576 29 ARG C N 1
ATOM 12633 C CA . ARG C 1 29 ? 40.21761 -12.95702 -10.30493 1.000 44.37577 29 ARG C CA 1
ATOM 12634 C C . ARG C 1 29 ? 39.58922 -11.72274 -9.67026 1.000 46.00624 29 ARG C C 1
ATOM 12635 O O . ARG C 1 29 ? 39.38572 -11.66234 -8.45476 1.000 46.24575 29 ARG C O 1
ATOM 12656 N N . ILE C 1 30 ? 39.28605 -10.73247 -10.50672 1.000 41.62868 30 ILE C N 1
ATOM 12657 C CA . ILE C 1 30 ? 38.68445 -9.47922 -10.07159 1.000 45.05922 30 ILE C CA 1
ATOM 12658 C C . ILE C 1 30 ? 37.42025 -9.25225 -10.88502 1.000 41.63668 30 ILE C C 1
ATOM 12659 O O . ILE C 1 30 ? 37.36451 -9.58798 -12.07371 1.000 43.92675 30 ILE C O 1
ATOM 12675 N N . PHE C 1 31 ? 36.40872 -8.67674 -10.24512 1.000 39.97882 31 PHE C N 1
ATOM 12676 C CA . PHE C 1 31 ? 35.11857 -8.39697 -10.87024 1.000 40.35406 31 PHE C CA 1
ATOM 12677 C C . PHE C 1 31 ? 34.95055 -6.88094 -10.90467 1.000 42.81312 31 PHE C C 1
ATOM 12678 O O . PHE C 1 31 ? 34.66529 -6.25545 -9.87931 1.000 44.71892 31 PHE C O 1
ATOM 12695 N N . GLN C 1 32 ? 35.13696 -6.29619 -12.08671 1.000 38.84339 32 GLN C N 1
ATOM 12696 C CA . GLN C 1 32 ? 35.09712 -4.84983 -12.25837 1.000 34.70090 32 GLN C CA 1
ATOM 12697 C C . GLN C 1 32 ? 33.66995 -4.40766 -12.55574 1.000 29.13755 32 GLN C C 1
ATOM 12698 O O . GLN C 1 32 ? 33.09231 -4.79516 -13.57738 1.000 28.73639 32 GLN C O 1
ATOM 12712 N N . ALA C 1 33 ? 33.10676 -3.59501 -11.66571 1.000 31.35592 33 ALA C N 1
ATOM 12713 C CA . ALA C 1 33 ? 31.75778 -3.07675 -11.83002 1.000 26.77995 33 ALA C CA 1
ATOM 12714 C C . ALA C 1 33 ? 31.79054 -1.74865 -12.57338 1.000 26.78614 33 ALA C C 1
ATOM 12715 O O . ALA C 1 33 ? 32.65301 -0.90238 -12.32276 1.000 33.87258 33 ALA C O 1
ATOM 12722 N N . TYR C 1 34 ? 30.84452 -1.57447 -13.49528 1.000 24.56865 34 TYR C N 1
ATOM 12723 C CA . TYR C 1 34 ? 30.72593 -0.35645 -14.28238 1.000 25.06483 34 TYR C CA 1
ATOM 12724 C C . TYR C 1 34 ? 29.28493 0.13222 -14.25254 1.000 25.37690 34 TYR C C 1
ATOM 12725 O O . TYR C 1 34 ? 28.34722 -0.66179 -14.37939 1.000 22.91418 34 TYR C O 1
ATOM 12743 N N . GLY C 1 35 ? 29.11709 1.43958 -14.08605 1.000 26.15702 35 GLY C N 1
ATOM 12744 C CA . GLY C 1 35 ? 27.81239 2.05891 -14.16740 1.000 26.88625 35 GLY C CA 1
ATOM 12745 C C . GLY C 1 35 ? 27.01949 1.96101 -12.87773 1.000 28.71814 35 GLY C C 1
ATOM 12746 O O . GLY C 1 35 ? 27.40153 1.30498 -11.90722 1.000 26.68274 35 GLY C O 1
ATOM 12750 N N . ASN C 1 36 ? 25.87867 2.64996 -12.87924 1.000 28.25771 36 ASN C N 1
ATOM 12751 C CA . ASN C 1 36 ? 24.93052 2.63103 -11.76618 1.000 27.89628 36 ASN C CA 1
ATOM 12752 C C . ASN C 1 36 ? 23.53795 2.51736 -12.37938 1.000 27.92684 36 ASN C C 1
ATOM 12753 O O . ASN C 1 36 ? 22.96127 3.52002 -12.81247 1.000 24.61512 36 ASN C O 1
ATOM 12764 N N . ALA C 1 37 ? 23.00553 1.29775 -12.42437 1.000 27.59069 37 ALA C N 1
ATOM 12765 C CA . ALA C 1 37 ? 21.69308 1.05677 -13.00824 1.000 30.10069 37 ALA C CA 1
ATOM 12766 C C . ALA C 1 37 ? 20.55455 1.31440 -12.03301 1.000 29.52389 37 ALA C C 1
ATOM 12767 O O . ALA C 1 37 ? 19.38791 1.18134 -12.41626 1.000 31.25382 37 ALA C O 1
ATOM 12774 N N . ALA C 1 38 ? 20.86009 1.67692 -10.78943 1.000 31.96622 38 ALA C N 1
ATOM 12775 C CA . ALA C 1 38 ? 19.82821 1.94330 -9.79793 1.000 32.38937 38 ALA C CA 1
ATOM 12776 C C . ALA C 1 38 ? 20.45358 2.46322 -8.51157 1.000 28.21787 38 ALA C C 1
ATOM 12777 O O . ALA C 1 38 ? 21.08610 1.70557 -7.76899 1.000 28.23235 38 ALA C O 1
ATOM 12784 N N . ALA C 1 39 ? 20.29811 3.75691 -8.24752 1.000 24.12916 39 ALA C N 1
ATOM 12785 C CA . ALA C 1 39 ? 20.69869 4.29502 -6.95802 1.000 31.89509 39 ALA C CA 1
ATOM 12786 C C . ALA C 1 39 ? 19.88854 3.63370 -5.85174 1.000 27.84503 39 ALA C C 1
ATOM 12787 O O . ALA C 1 39 ? 18.77161 3.15784 -6.06906 1.000 26.24500 39 ALA C O 1
ATOM 12794 N N . LEU C 1 40 ? 20.46389 3.59711 -4.64888 1.000 22.89574 40 LEU C N 1
ATOM 12795 C CA . LEU C 1 40 ? 19.71030 3.10037 -3.50398 1.000 29.30445 40 LEU C CA 1
ATOM 12796 C C . LEU C 1 40 ? 18.54217 4.02288 -3.18487 1.000 27.16071 40 LEU C C 1
ATOM 12797 O O . LEU C 1 40 ? 17.42774 3.55780 -2.92064 1.000 22.96593 40 LEU C O 1
ATOM 12813 N N . PHE C 1 41 ? 18.77796 5.33225 -3.22089 1.000 26.79737 41 PHE C N 1
ATOM 12814 C CA . PHE C 1 41 ? 17.77838 6.31669 -2.83986 1.000 29.79333 41 PHE C CA 1
ATOM 12815 C C . PHE C 1 41 ? 18.01161 7.58352 -3.64585 1.000 28.55997 41 PHE C C 1
ATOM 12816 O O . PHE C 1 41 ? 19.15821 7.98189 -3.86332 1.000 33.41931 41 PHE C O 1
ATOM 12833 N N . VAL C 1 42 ? 16.92314 8.20586 -4.09212 1.000 29.08652 42 VAL C N 1
ATOM 12834 C CA . VAL C 1 42 ? 16.97939 9.47647 -4.80817 1.000 35.95227 42 VAL C CA 1
ATOM 12835 C C . VAL C 1 42 ? 16.01218 10.43012 -4.12121 1.000 29.42942 42 VAL C C 1
ATOM 12836 O O . VAL C 1 42 ? 14.79657 10.20764 -4.14116 1.000 29.47382 42 VAL C O 1
ATOM 12849 N N . GLN C 1 43 ? 16.54618 11.49182 -3.52770 1.000 30.32990 43 GLN C N 1
ATOM 12850 C CA . GLN C 1 43 ? 15.73722 12.44598 -2.78406 1.000 35.97709 43 GLN C CA 1
ATOM 12851 C C . GLN C 1 43 ? 15.25113 13.55310 -3.70875 1.000 32.73836 43 GLN C C 1
ATOM 12852 O O . GLN C 1 43 ? 16.04120 14.14219 -4.45394 1.000 30.87932 43 GLN C O 1
ATOM 12866 N N . MET C 1 44 ? 13.94981 13.83161 -3.65738 1.000 29.48453 44 MET C N 1
ATOM 12867 C CA . MET C 1 44 ? 13.38172 15.00192 -4.31163 1.000 30.15196 44 MET C CA 1
ATOM 12868 C C . MET C 1 44 ? 13.12825 16.14032 -3.33629 1.000 25.51780 44 MET C C 1
ATOM 12869 O O . MET C 1 44 ? 13.39945 17.30049 -3.65836 1.000 26.93615 44 MET C O 1
ATOM 12883 N N . GLY C 1 45 ? 12.62105 15.83398 -2.15165 1.000 28.34272 45 GLY C N 1
ATOM 12884 C CA . GLY C 1 45 ? 12.34602 16.85770 -1.16071 1.000 28.44603 45 GLY C CA 1
ATOM 12885 C C . GLY C 1 45 ? 12.37922 16.28183 0.23478 1.000 30.00606 45 GLY C C 1
ATOM 12886 O O . GLY C 1 45 ? 12.10842 15.09555 0.44571 1.000 34.15440 45 GLY C O 1
ATOM 12890 N N . ALA C 1 46 ? 12.72624 17.13448 1.19581 1.000 32.41896 46 ALA C N 1
ATOM 12891 C CA . ALA C 1 46 ? 12.69374 16.78870 2.61139 1.000 31.05823 46 ALA C CA 1
ATOM 12892 C C . ALA C 1 46 ? 12.07908 17.96740 3.34751 1.000 30.78209 46 ALA C C 1
ATOM 12893 O O . ALA C 1 46 ? 12.60345 19.08329 3.27337 1.000 32.02744 46 ALA C O 1
ATOM 12900 N N . TYR C 1 47 ? 10.97315 17.72714 4.04838 1.000 29.29181 47 TYR C N 1
ATOM 12901 C CA . TYR C 1 47 ? 10.17670 18.81114 4.59944 1.000 32.34562 47 TYR C CA 1
ATOM 12902 C C . TYR C 1 47 ? 9.77583 18.51929 6.03582 1.000 30.38341 47 TYR C C 1
ATOM 12903 O O . TYR C 1 47 ? 9.51775 17.36879 6.39901 1.000 32.41564 47 TYR C O 1
ATOM 12921 N N . ARG C 1 48 ? 9.72100 19.57563 6.84298 1.000 34.03609 48 ARG C N 1
ATOM 12922 C CA . ARG C 1 48 ? 9.11017 19.50713 8.16317 1.000 33.21684 48 ARG C CA 1
ATOM 12923 C C . ARG C 1 48 ? 7.59958 19.63432 8.00801 1.000 34.72975 48 ARG C C 1
ATOM 12924 O O . ARG C 1 48 ? 7.10428 20.65346 7.51470 1.000 38.41754 48 ARG C O 1
ATOM 12945 N N . GLY C 1 49 ? 6.87059 18.59942 8.41534 1.000 35.67855 49 GLY C N 1
ATOM 12946 C CA . GLY C 1 49 ? 5.42482 18.58641 8.35732 1.000 38.95659 49 GLY C CA 1
ATOM 12947 C C . GLY C 1 49 ? 4.73423 18.81807 9.68285 1.000 37.95256 49 GLY C C 1
ATOM 12948 O O . GLY C 1 49 ? 3.52416 18.58727 9.78174 1.000 34.07592 49 GLY C O 1
ATOM 12952 N N . GLY C 1 50 ? 5.46096 19.26032 10.70292 1.000 41.60039 50 GLY C N 1
ATOM 12953 C CA . GLY C 1 50 ? 4.88938 19.51351 12.00248 1.000 46.18572 50 GLY C CA 1
ATOM 12954 C C . GLY C 1 50 ? 5.96663 19.81828 13.02168 1.000 50.71841 50 GLY C C 1
ATOM 12955 O O . GLY C 1 50 ? 7.16417 19.78027 12.72123 1.000 42.94750 50 GLY C O 1
ATOM 12959 N N . PRO C 1 51 ? 5.56276 20.13331 14.25313 1.000 47.41541 51 PRO C N 1
ATOM 12960 C CA . PRO C 1 51 ? 6.56561 20.43349 15.28802 1.000 48.75548 51 PRO C CA 1
ATOM 12961 C C . PRO C 1 51 ? 7.48241 19.26482 15.60977 1.000 45.41941 51 PRO C C 1
ATOM 12962 O O . PRO C 1 51 ? 8.59200 19.49617 16.10588 1.000 49.51235 51 PRO C O 1
ATOM 12973 N N . THR C 1 52 ? 7.06926 18.02376 15.33659 1.000 41.09630 52 THR C N 1
ATOM 12974 C CA . THR C 1 52 ? 7.84360 16.85857 15.73870 1.000 39.01023 52 THR C CA 1
ATOM 12975 C C . THR C 1 52 ? 8.14124 15.87759 14.61382 1.000 40.66997 52 THR C C 1
ATOM 12976 O O . THR C 1 52 ? 8.85503 14.89623 14.85442 1.000 43.03851 52 THR C O 1
ATOM 12987 N N . THR C 1 53 ? 7.62757 16.09855 13.40776 1.000 37.21664 53 THR C N 1
ATOM 12988 C CA . THR C 1 53 ? 7.67918 15.09171 12.35829 1.000 34.64308 53 THR C CA 1
ATOM 12989 C C . THR C 1 53 ? 8.12603 15.70050 11.03808 1.000 35.62914 53 THR C C 1
ATOM 12990 O O . THR C 1 53 ? 7.77012 16.83520 10.70715 1.000 33.06791 53 THR C O 1
ATOM 13001 N N . PHE C 1 54 ? 8.90462 14.92400 10.28711 1.000 33.72599 54 PHE C N 1
ATOM 13002 C CA . PHE C 1 54 ? 9.44260 15.32201 8.99768 1.000 32.87060 54 PHE C CA 1
ATOM 13003 C C . PHE C 1 54 ? 9.09522 14.25168 7.97156 1.000 36.67945 54 PHE C C 1
ATOM 13004 O O . PHE C 1 54 ? 8.66803 13.14531 8.31432 1.000 33.38160 54 PHE C O 1
ATOM 13021 N N . ALA C 1 55 ? 9.28707 14.58621 6.69806 1.000 31.39484 55 ALA C N 1
ATOM 13022 C CA . ALA C 1 55 ? 9.03897 13.64934 5.61130 1.000 30.96082 55 ALA C CA 1
ATOM 13023 C C . ALA C 1 55 ? 10.08468 13.84978 4.52772 1.000 27.19046 55 ALA C C 1
ATOM 13024 O O . ALA C 1 55 ? 10.33437 14.98197 4.10384 1.000 32.38819 55 ALA C O 1
ATOM 13031 N N . VAL C 1 56 ? 10.69708 12.75302 4.09312 1.000 26.25331 56 VAL C N 1
ATOM 13032 C CA . VAL C 1 56 ? 11.62089 12.74960 2.96603 1.000 28.36139 56 VAL C CA 1
ATOM 13033 C C . VAL C 1 56 ? 10.92390 12.03329 1.82042 1.000 30.28366 56 VAL C C 1
ATOM 13034 O O . VAL C 1 56 ? 10.52195 10.87098 1.96040 1.000 31.98989 56 VAL C O 1
ATOM 13047 N N . VAL C 1 57 ? 10.77066 12.72537 0.69512 1.000 24.97499 57 VAL C N 1
ATOM 13048 C CA . VAL C 1 57 ? 10.06583 12.20438 -0.46978 1.000 24.52097 57 VAL C CA 1
ATOM 13049 C C . VAL C 1 57 ? 11.08170 11.95960 -1.57347 1.000 28.27950 57 VAL C C 1
ATOM 13050 O O . VAL C 1 57 ? 11.87754 12.84647 -1.90352 1.000 32.31229 57 VAL C O 1
ATOM 13063 N N . GLY C 1 58 ? 11.04436 10.76412 -2.15167 1.000 26.75371 58 GLY C N 1
ATOM 13064 C CA . GLY C 1 58 ? 11.97151 10.43200 -3.21076 1.000 26.18631 58 GLY C CA 1
ATOM 13065 C C . GLY C 1 58 ? 11.72431 9.07471 -3.82820 1.000 24.50963 58 GLY C C 1
ATOM 13066 O O . GLY C 1 58 ? 10.59602 8.57434 -3.82758 1.000 25.85162 58 GLY C O 1
ATOM 13070 N N . LEU C 1 59 ? 12.78335 8.47514 -4.36145 1.000 28.82025 59 LEU C N 1
ATOM 13071 C CA . LEU C 1 59 ? 12.71881 7.18812 -5.03346 1.000 27.28204 59 LEU C CA 1
ATOM 13072 C C . LEU C 1 59 ? 13.63793 6.20269 -4.32691 1.000 29.45639 59 LEU C C 1
ATOM 13073 O O . LEU C 1 59 ? 14.67053 6.58505 -3.76971 1.000 29.48974 59 LEU C O 1
ATOM 13089 N N . ALA C 1 60 ? 13.25439 4.93028 -4.35512 1.000 29.40008 60 ALA C N 1
ATOM 13090 C CA . ALA C 1 60 ? 14.01857 3.87423 -3.70982 1.000 27.80066 60 ALA C CA 1
ATOM 13091 C C . ALA C 1 60 ? 14.14698 2.68427 -4.64623 1.000 31.70544 60 ALA C C 1
ATOM 13092 O O . ALA C 1 60 ? 13.18197 2.29850 -5.31167 1.000 30.31352 60 ALA C O 1
ATOM 13099 N N . SER C 1 61 ? 15.34742 2.11241 -4.69751 1.000 27.88767 61 SER C N 1
ATOM 13100 C CA . SER C 1 61 ? 15.54021 0.84099 -5.37645 1.000 30.41397 61 SER C CA 1
ATOM 13101 C C . SER C 1 61 ? 14.94392 -0.28644 -4.54301 1.000 27.79552 61 SER C C 1
ATOM 13102 O O . SER C 1 61 ? 14.93524 -0.24162 -3.31001 1.000 31.92856 61 SER C O 1
ATOM 13110 N N . LYS C 1 62 ? 14.44685 -1.30811 -5.22686 1.000 32.01226 62 LYS C N 1
ATOM 13111 C CA . LYS C 1 62 ? 13.77009 -2.36587 -4.48722 1.000 36.78620 62 LYS C CA 1
ATOM 13112 C C . LYS C 1 62 ? 14.75145 -3.47597 -4.12129 1.000 42.53766 62 LYS C C 1
ATOM 13113 O O . LYS C 1 62 ? 15.58889 -3.85881 -4.94434 1.000 40.97494 62 LYS C O 1
ATOM 13132 N N . PRO C 1 63 ? 14.67926 -4.01050 -2.90110 1.000 34.04471 63 PRO C N 1
ATOM 13133 C CA . PRO C 1 63 ? 15.53570 -5.15304 -2.55472 1.000 37.09206 63 PRO C CA 1
ATOM 13134 C C . PRO C 1 63 ? 15.03965 -6.41455 -3.24575 1.000 37.95453 63 PRO C C 1
ATOM 13135 O O . PRO C 1 63 ? 13.85250 -6.74353 -3.18695 1.000 36.11779 63 PRO C O 1
ATOM 13146 N N . ILE C 1 64 ? 15.95409 -7.11528 -3.90563 1.000 41.17060 64 ILE C N 1
ATOM 13147 C CA . ILE C 1 64 ? 15.62144 -8.29326 -4.69721 1.000 39.63372 64 ILE C CA 1
ATOM 13148 C C . ILE C 1 64 ? 16.22124 -9.50516 -4.00143 1.000 39.55656 64 ILE C C 1
ATOM 13149 O O . ILE C 1 64 ? 17.43992 -9.72150 -4.03902 1.000 33.90008 64 ILE C O 1
ATOM 13165 N N . HIS C 1 65 ? 15.35996 -10.29344 -3.35922 1.000 36.72969 65 HIS C N 1
ATOM 13166 C CA . HIS C 1 65 ? 15.76005 -11.52530 -2.68175 1.000 39.78210 65 HIS C CA 1
ATOM 13167 C C . HIS C 1 65 ? 16.86688 -11.27306 -1.66224 1.000 37.37904 65 HIS C C 1
ATOM 13168 O O . HIS C 1 65 ? 17.77766 -12.08497 -1.48935 1.000 39.00222 65 HIS C O 1
ATOM 13182 N N . VAL C 1 66 ? 16.78473 -10.13854 -0.97348 1.000 35.65135 66 VAL C N 1
ATOM 13183 C CA . VAL C 1 66 ? 17.68695 -9.81867 0.12582 1.000 34.70230 66 VAL C CA 1
ATOM 13184 C C . VAL C 1 66 ? 16.87860 -9.12307 1.20985 1.000 36.82218 66 VAL C C 1
ATOM 13185 O O . VAL C 1 66 ? 15.98189 -8.32534 0.91817 1.000 34.03060 66 VAL C O 1
ATOM 13198 N N . PHE C 1 67 ? 17.20017 -9.42842 2.46318 1.000 36.70581 67 PHE C N 1
ATOM 13199 C CA . PHE C 1 67 ? 16.44735 -8.91926 3.60389 1.000 39.65629 67 PHE C CA 1
ATOM 13200 C C . PHE C 1 67 ? 16.94298 -7.51929 3.94445 1.000 39.20625 67 PHE C C 1
ATOM 13201 O O . PHE C 1 67 ? 18.06874 -7.35008 4.42360 1.000 41.04120 67 PHE C O 1
ATOM 13218 N N . ARG C 1 68 ? 16.10488 -6.51458 3.69415 1.000 36.13178 68 ARG C N 1
ATOM 13219 C CA . ARG C 1 68 ? 16.40423 -5.12470 4.02213 1.000 36.27658 68 ARG C CA 1
ATOM 13220 C C . ARG C 1 68 ? 15.48355 -4.70780 5.16152 1.000 42.15212 68 ARG C C 1
ATOM 13221 O O . ARG C 1 68 ? 14.26706 -4.58974 4.97453 1.000 42.72418 68 ARG C O 1
ATOM 13242 N N . LEU C 1 69 ? 16.05969 -4.49064 6.33991 1.000 43.46331 69 LEU C N 1
ATOM 13243 C CA . LEU C 1 69 ? 15.27415 -4.13256 7.51246 1.000 40.01984 69 LEU C CA 1
ATOM 13244 C C . LEU C 1 69 ? 16.17324 -3.56352 8.60293 1.000 51.14024 69 LEU C C 1
ATOM 13245 O O . LEU C 1 69 ? 17.01584 -4.28567 9.14989 1.000 50.77753 69 LEU C O 1
ATOM 13261 N N . PRO C 1 70 ? 16.02776 -2.27827 8.95493 1.000 44.69709 70 PRO C N 1
ATOM 13262 C CA . PRO C 1 70 ? 15.08516 -1.29237 8.40310 1.000 43.34314 70 PRO C CA 1
ATOM 13263 C C . PRO C 1 70 ? 15.51593 -0.78776 7.03211 1.000 39.86907 70 PRO C C 1
ATOM 13264 O O . PRO C 1 70 ? 16.68092 -0.89769 6.65874 1.000 39.45183 70 PRO C O 1
ATOM 13275 N N . TRP C 1 71 ? 14.58124 -0.23953 6.25421 1.000 36.85633 71 TRP C N 1
ATOM 13276 C CA . TRP C 1 71 ? 14.96337 0.45076 5.02899 1.000 35.18477 71 TRP C CA 1
ATOM 13277 C C . TRP C 1 71 ? 15.71801 1.73335 5.34544 1.000 31.91200 71 TRP C C 1
ATOM 13278 O O . TRP C 1 71 ? 16.67907 2.08620 4.65222 1.000 34.77794 71 TRP C O 1
ATOM 13299 N N . TYR C 1 72 ? 15.29299 2.44478 6.38930 1.000 32.68826 72 TYR C N 1
ATOM 13300 C CA . TYR C 1 72 ? 15.83853 3.75427 6.70096 1.000 32.07121 72 TYR C CA 1
ATOM 13301 C C . TYR C 1 72 ? 15.96005 3.93839 8.20465 1.000 34.45498 72 TYR C C 1
ATOM 13302 O O . TYR C 1 72 ? 15.36483 3.20642 8.99899 1.000 45.76611 72 TYR C O 1
ATOM 13320 N N . LYS C 1 73 ? 16.75430 4.93754 8.57700 1.000 36.88602 73 LYS C N 1
ATOM 13321 C CA . LYS C 1 73 ? 16.83886 5.43137 9.94156 1.000 38.99694 73 LYS C CA 1
ATOM 13322 C C . LYS C 1 73 ? 16.94188 6.94722 9.87726 1.000 47.14588 73 LYS C C 1
ATOM 13323 O O . LYS C 1 73 ? 17.65957 7.48861 9.03166 1.000 50.56037 73 LYS C O 1
ATOM 13342 N N . CYS C 1 74 ? 16.21732 7.62787 10.75746 1.000 43.41574 74 CYS C N 1
ATOM 13343 C CA . CYS C 1 74 ? 16.27108 9.07719 10.84750 1.000 48.07567 74 CYS C CA 1
ATOM 13344 C C . CYS C 1 74 ? 17.01455 9.49003 12.11092 1.000 39.30146 74 CYS C C 1
ATOM 13345 O O . CYS C 1 74 ? 16.98792 8.79070 13.12787 1.000 39.73482 74 CYS C O 1
ATOM 13352 N N . GLU C 1 75 ? 17.67968 10.63791 12.03049 1.000 40.92262 75 GLU C N 1
ATOM 13353 C CA . GLU C 1 75 ? 18.46631 11.16689 13.13324 1.000 44.97404 75 GLU C CA 1
ATOM 13354 C C . GLU C 1 75 ? 18.49123 12.67987 13.00188 1.000 42.24723 75 GLU C C 1
ATOM 13355 O O . GLU C 1 75 ? 18.59182 13.20839 11.89113 1.000 42.22697 75 GLU C O 1
ATOM 13367 N N . TRP C 1 76 ? 18.38668 13.37188 14.13178 1.000 39.33852 76 TRP C N 1
ATOM 13368 C CA . TRP C 1 76 ? 18.51531 14.82307 14.16725 1.000 47.95316 76 TRP C CA 1
ATOM 13369 C C . TRP C 1 76 ? 19.80281 15.17035 14.90190 1.000 52.12762 76 TRP C C 1
ATOM 13370 O O . TRP C 1 76 ? 19.92371 14.92417 16.10734 1.000 49.71220 76 TRP C O 1
ATOM 13391 N N . ILE C 1 77 ? 20.75388 15.75208 14.17623 1.000 52.53200 77 ILE C N 1
ATOM 13392 C CA . ILE C 1 77 ? 22.03247 16.16451 14.75359 1.000 54.99391 77 ILE C CA 1
ATOM 13393 C C . ILE C 1 77 ? 21.87779 17.63541 15.12571 1.000 61.35653 77 ILE C C 1
ATOM 13394 O O . ILE C 1 77 ? 22.09417 18.53556 14.31339 1.000 56.44919 77 ILE C O 1
ATOM 13410 N N . SER C 1 78 ? 21.48213 17.87896 16.37277 1.000 64.39747 78 SER C N 1
ATOM 13411 C CA . SER C 1 78 ? 21.46842 19.23666 16.89303 1.000 56.95795 78 SER C CA 1
ATOM 13412 C C . SER C 1 78 ? 22.87699 19.81565 16.85874 1.000 62.35843 78 SER C C 1
ATOM 13413 O O . SER C 1 78 ? 23.86881 19.10355 17.03692 1.000 76.48391 78 SER C O 1
ATOM 13421 N N . ASN C 1 79 ? 22.96531 21.12264 16.61848 1.000 67.62467 79 ASN C N 1
ATOM 13422 C CA . ASN C 1 79 ? 24.26855 21.77592 16.64421 1.000 81.84100 79 ASN C CA 1
ATOM 13423 C C . ASN C 1 79 ? 24.83260 21.89259 18.05345 1.000 73.80101 79 ASN C C 1
ATOM 13424 O O . ASN C 1 79 ? 25.94264 22.41170 18.21430 1.000 82.53571 79 ASN C O 1
ATOM 13435 N N . ASN C 1 80 ? 24.09974 21.43109 19.07067 1.000 76.58153 80 ASN C N 1
ATOM 13436 C CA . ASN C 1 80 ? 24.67341 21.25056 20.39708 1.000 70.87288 80 ASN C CA 1
ATOM 13437 C C . ASN C 1 80 ? 25.73244 20.15818 20.42606 1.000 71.70706 80 ASN C C 1
ATOM 13438 O O . ASN C 1 80 ? 26.40814 19.99998 21.44814 1.000 83.73793 80 ASN C O 1
ATOM 13448 N N . GLY C 1 81 ? 25.87773 19.39550 19.34105 1.000 79.11028 81 GLY C N 1
ATOM 13449 C CA . GLY C 1 81 ? 26.64580 18.17824 19.31987 1.000 86.51581 81 GLY C CA 1
ATOM 13450 C C . GLY C 1 81 ? 25.80027 16.93308 19.50325 1.000 84.74871 81 GLY C C 1
ATOM 13451 O O . GLY C 1 81 ? 26.15395 15.86969 18.97905 1.000 71.30034 81 GLY C O 1
ATOM 13455 N N . SER C 1 82 ? 24.68341 17.04976 20.21706 1.000 73.54119 82 SER C N 1
ATOM 13456 C CA . SER C 1 82 ? 23.83276 15.90524 20.49261 1.000 74.93958 82 SER C CA 1
ATOM 13457 C C . SER C 1 82 ? 23.27672 15.31736 19.19685 1.000 75.78743 82 SER C C 1
ATOM 13458 O O . SER C 1 82 ? 23.38715 15.89444 18.11190 1.000 72.94769 82 SER C O 1
ATOM 13466 N N . SER C 1 83 ? 22.66288 14.14502 19.33103 1.000 67.62159 83 SER C N 1
ATOM 13467 C CA . SER C 1 83 ? 22.03826 13.46083 18.20433 1.000 55.27778 83 SER C CA 1
ATOM 13468 C C . SER C 1 83 ? 20.85751 12.66578 18.73549 1.000 64.04246 83 SER C C 1
ATOM 13469 O O . SER C 1 83 ? 21.02705 11.83098 19.62971 1.000 61.74760 83 SER C O 1
ATOM 13477 N N . ILE C 1 84 ? 19.67086 12.92724 18.19560 1.000 59.22841 84 ILE C N 1
ATOM 13478 C CA . ILE C 1 84 ? 18.44527 12.24811 18.59812 1.000 63.02056 84 ILE C CA 1
ATOM 13479 C C . ILE C 1 84 ? 18.05260 11.28479 17.48746 1.000 59.20079 84 ILE C C 1
ATOM 13480 O O . ILE C 1 84 ? 17.96005 11.67925 16.31854 1.000 53.77029 84 ILE C O 1
ATOM 13496 N N . ARG C 1 85 ? 17.81883 10.02767 17.85164 1.000 64.15190 85 ARG C N 1
ATOM 13497 C CA . ARG C 1 85 ? 17.33836 9.02253 16.91512 1.000 56.84891 85 ARG C CA 1
ATOM 13498 C C . ARG C 1 85 ? 15.81418 9.03395 16.90994 1.000 58.08002 85 ARG C C 1
ATOM 13499 O O . ARG C 1 85 ? 15.18524 9.07393 17.97295 1.000 68.30372 85 ARG C O 1
ATOM 13520 N N . ALA C 1 86 ? 15.22691 9.00308 15.71755 1.000 52.74782 86 ALA C N 1
ATOM 13521 C CA . ALA C 1 86 ? 13.78891 9.13426 15.54641 1.000 46.60631 86 ALA C CA 1
ATOM 13522 C C . ALA C 1 86 ? 13.16631 7.82081 15.09224 1.000 45.36767 86 ALA C C 1
ATOM 13523 O O . ALA C 1 86 ? 13.84806 6.91154 14.61264 1.000 47.39829 86 ALA C O 1
ATOM 13530 N N . LYS C 1 87 ? 11.84747 7.73944 15.24880 1.000 58.88796 87 LYS C N 1
ATOM 13531 C CA . LYS C 1 87 ? 11.08076 6.61069 14.73933 1.000 56.21772 87 LYS C CA 1
ATOM 13532 C C . LYS C 1 87 ? 10.85310 6.80995 13.24618 1.000 45.78682 87 LYS C C 1
ATOM 13533 O O . LYS C 1 87 ? 10.30872 7.83966 12.83072 1.000 44.06652 87 LYS C O 1
ATOM 13552 N N . ALA C 1 88 ? 11.27137 5.83625 12.44220 1.000 37.40202 88 ALA C N 1
ATOM 13553 C CA . ALA C 1 88 ? 11.22336 5.93943 10.99024 1.000 41.22479 88 ALA C CA 1
ATOM 13554 C C . ALA C 1 88 ? 10.35748 4.82949 10.41672 1.000 41.21464 88 ALA C C 1
ATOM 13555 O O . ALA C 1 88 ? 10.48095 3.66798 10.81890 1.000 45.30371 88 ALA C O 1
ATOM 13562 N N . TYR C 1 89 ? 9.48296 5.18919 9.47837 1.000 34.34318 89 TYR C N 1
ATOM 13563 C CA . TYR C 1 89 ? 8.73397 4.20631 8.71105 1.000 34.64952 89 TYR C CA 1
ATOM 13564 C C . TYR C 1 89 ? 8.51460 4.75264 7.30823 1.000 3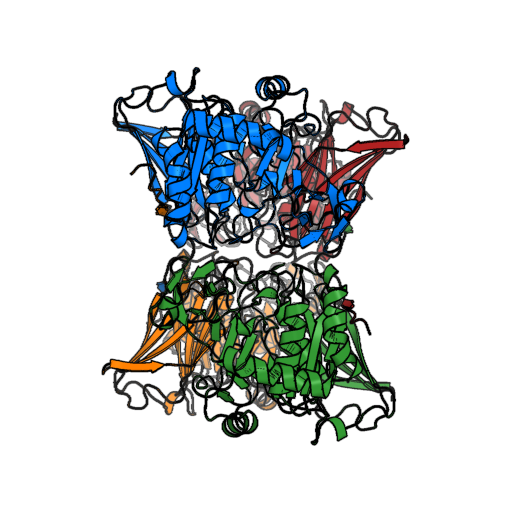3.96919 89 TYR C C 1
ATOM 13565 O O . TYR C 1 89 ? 8.41378 5.96580 7.10579 1.000 34.93576 89 TYR C O 1
ATOM 13583 N N . LYS C 1 90 ? 8.46065 3.84396 6.34240 1.000 36.18517 90 LYS C N 1
ATOM 13584 C CA . LYS C 1 90 ? 8.33231 4.19389 4.93738 1.000 28.27105 90 LYS C CA 1
ATOM 13585 C C . LYS C 1 90 ? 6.91456 3.92738 4.44948 1.000 33.86320 90 LYS C C 1
ATOM 13586 O O . LYS C 1 90 ? 6.13873 3.20302 5.07644 1.000 34.34846 90 LYS C O 1
ATOM 13605 N N . MET C 1 91 ? 6.58691 4.52595 3.30840 1.000 31.30374 91 MET C N 1
ATOM 13606 C CA . MET C 1 91 ? 5.35280 4.21303 2.60161 1.000 33.43073 91 MET C CA 1
ATOM 13607 C C . MET C 1 91 ? 5.64360 4.20970 1.11095 1.000 30.87465 91 MET C C 1
ATOM 13608 O O . MET C 1 91 ? 6.27206 5.13784 0.59472 1.000 35.95817 91 MET C O 1
ATOM 13622 N N . LEU C 1 92 ? 5.19609 3.15424 0.42990 1.000 38.24450 92 LEU C N 1
ATOM 13623 C CA . LEU C 1 92 ? 5.35406 2.99755 -1.01180 1.000 30.63780 92 LEU C CA 1
ATOM 13624 C C . LEU C 1 92 ? 3.97915 3.13353 -1.65234 1.000 22.97580 92 LEU C C 1
ATOM 13625 O O . LEU C 1 92 ? 3.28657 2.12902 -1.87366 1.000 22.79101 92 LEU C O 1
ATOM 13641 N N . PRO C 1 93 ? 3.53079 4.35290 -1.96811 1.000 23.96052 93 PRO C N 1
ATOM 13642 C CA . PRO C 1 93 ? 2.14624 4.53391 -2.42531 1.000 28.68949 93 PRO C CA 1
ATOM 13643 C C . PRO C 1 93 ? 1.91055 4.21979 -3.89326 1.000 24.98257 93 PRO C C 1
ATOM 13644 O O . PRO C 1 93 ? 0.74498 4.20325 -4.31326 1.000 28.81426 93 PRO C O 1
ATOM 13655 N N . ASP C 1 94 ? 2.94933 3.97241 -4.68817 1.000 24.80886 94 ASP C N 1
ATOM 13656 C CA . ASP C 1 94 ? 2.74191 3.66018 -6.09320 1.000 25.16859 94 ASP C CA 1
ATOM 13657 C C . ASP C 1 94 ? 2.58248 2.14901 -6.26756 1.000 28.96204 94 ASP C C 1
ATOM 13658 O O . ASP C 1 94 ? 2.58698 1.37867 -5.30331 1.000 25.67401 94 ASP C O 1
ATOM 13667 N N . TRP C 1 95 ? 2.44653 1.71990 -7.52406 1.000 27.52150 95 TRP C N 1
ATOM 13668 C CA . TRP C 1 95 ? 2.08757 0.33398 -7.80764 1.000 29.18248 95 TRP C CA 1
ATOM 13669 C C . TRP C 1 95 ? 3.05429 -0.65726 -7.17340 1.000 37.54507 95 TRP C C 1
ATOM 13670 O O . TRP C 1 95 ? 2.66804 -1.79384 -6.87775 1.000 35.36395 95 TRP C O 1
ATOM 13691 N N . GLY C 1 96 ? 4.30646 -0.25945 -6.96528 1.000 30.37667 96 GLY C N 1
ATOM 13692 C CA . GLY C 1 96 ? 5.29063 -1.14264 -6.38055 1.000 36.53576 96 GLY C CA 1
ATOM 13693 C C . GLY C 1 96 ? 5.94314 -2.10631 -7.34539 1.000 32.03589 96 GLY C C 1
ATOM 13694 O O . GLY C 1 96 ? 6.84288 -2.85054 -6.93517 1.000 44.42577 96 GLY C O 1
ATOM 13698 N N . TYR C 1 97 ? 5.52551 -2.12049 -8.60865 1.000 39.24441 97 TYR C N 1
ATOM 13699 C CA . TYR C 1 97 ? 6.11458 -3.00013 -9.60539 1.000 36.73591 97 TYR C CA 1
ATOM 13700 C C . TYR C 1 97 ? 6.02900 -2.32673 -10.96673 1.000 31.20959 97 TYR C C 1
ATOM 13701 O O . TYR C 1 97 ? 5.22533 -1.41507 -11.18026 1.000 34.53377 97 TYR C O 1
ATOM 13719 N N . GLY C 1 98 ? 6.87295 -2.78788 -11.88706 1.000 28.23669 98 GLY C N 1
ATOM 13720 C CA . GLY C 1 98 ? 6.87335 -2.29638 -13.24638 1.000 25.45808 98 GLY C CA 1
ATOM 13721 C C . GLY C 1 98 ? 7.86049 -1.18813 -13.53524 1.000 29.73074 98 GLY C C 1
ATOM 13722 O O . GLY C 1 98 ? 7.91496 -0.71549 -14.67793 1.000 30.05332 98 GLY C O 1
ATOM 13726 N N . ARG C 1 99 ? 8.63288 -0.75132 -12.54493 1.000 24.78898 99 ARG C N 1
ATOM 13727 C CA . ARG C 1 99 ? 9.62233 0.29617 -12.74884 1.000 27.27456 99 ARG C CA 1
ATOM 13728 C C . ARG C 1 99 ? 10.81669 0.02036 -11.84910 1.000 26.88681 99 ARG C C 1
ATOM 13729 O O . ARG C 1 99 ? 10.68133 -0.59319 -10.78704 1.000 27.27414 99 ARG C O 1
ATOM 13750 N N . VAL C 1 100 ? 11.99009 0.48282 -12.28707 1.000 28.83261 100 VAL C N 1
ATOM 13751 C CA . VAL C 1 100 ? 13.20318 0.31940 -11.48525 1.000 29.85898 100 VAL C CA 1
ATOM 13752 C C . VAL C 1 100 ? 12.97288 0.84697 -10.07665 1.000 27.76028 100 VAL C C 1
ATOM 13753 O O . VAL C 1 100 ? 13.23776 0.16168 -9.08063 1.000 26.78724 100 VAL C O 1
ATOM 13766 N N . TYR C 1 101 ? 12.46905 2.07035 -9.97514 1.000 29.43513 101 TYR C N 1
ATOM 13767 C CA . TYR C 1 101 ? 12.28129 2.73946 -8.69962 1.000 26.28877 101 TYR C CA 1
ATOM 13768 C C . TYR C 1 101 ? 10.83971 2.62055 -8.22513 1.000 30.87643 101 TYR C C 1
ATOM 13769 O O . TYR C 1 101 ? 9.91038 2.44917 -9.01753 1.000 23.39465 101 TYR C O 1
ATOM 13787 N N . THR C 1 102 ? 10.67024 2.70791 -6.91107 1.000 28.70193 102 THR C N 1
ATOM 13788 C CA . THR C 1 102 ? 9.36817 2.80352 -6.27316 1.000 29.13454 102 THR C CA 1
ATOM 13789 C C . THR C 1 102 ? 9.33435 4.10585 -5.48724 1.000 26.25616 102 THR C C 1
ATOM 13790 O O . THR C 1 102 ? 10.30642 4.45138 -4.80742 1.000 25.09842 102 THR C O 1
ATOM 13801 N N . VAL C 1 103 ? 8.23328 4.84734 -5.60707 1.000 22.42430 103 VAL C N 1
ATOM 13802 C CA . VAL C 1 103 ? 8.11737 6.10859 -4.88787 1.000 20.97737 103 VAL C CA 1
ATOM 13803 C C . VAL C 1 103 ? 8.02141 5.81837 -3.39797 1.000 24.71487 103 VAL C C 1
ATOM 13804 O O . VAL C 1 103 ? 7.31114 4.89867 -2.96883 1.000 22.29483 103 VAL C O 1
ATOM 13817 N N . VAL C 1 104 ? 8.74816 6.59534 -2.59857 1.000 26.20813 104 VAL C N 1
ATOM 13818 C CA . VAL C 1 104 ? 8.86368 6.34354 -1.16814 1.000 28.55800 104 VAL C CA 1
ATOM 13819 C C . VAL C 1 104 ? 8.71998 7.65498 -0.41298 1.000 25.86536 104 VAL C C 1
ATOM 13820 O O . VAL C 1 104 ? 9.26727 8.68506 -0.81990 1.000 26.33696 104 VAL C O 1
ATOM 13833 N N . VAL C 1 105 ? 7.98408 7.61006 0.69210 1.000 26.05945 105 VAL C N 1
ATOM 13834 C CA . VAL C 1 105 ? 7.87258 8.72162 1.62676 1.000 28.10947 105 VAL C CA 1
ATOM 13835 C C . VAL C 1 105 ? 8.42111 8.22755 2.95732 1.000 29.28267 105 VAL C C 1
ATOM 13836 O O . VAL C 1 105 ? 7.82805 7.34289 3.58990 1.000 26.67613 105 VAL C O 1
ATOM 13849 N N . VAL C 1 106 ? 9.55255 8.78371 3.37921 1.000 28.86089 106 VAL C N 1
ATOM 13850 C CA . VAL C 1 106 ? 10.18946 8.40205 4.63587 1.000 27.86178 106 VAL C CA 1
ATOM 13851 C C . VAL C 1 106 ? 9.70205 9.35943 5.71896 1.000 28.87610 106 VAL C C 1
ATOM 13852 O O . VAL C 1 106 ? 10.02017 10.54994 5.69746 1.000 34.89359 106 VAL C O 1
ATOM 13865 N N . ASN C 1 107 ? 8.93266 8.83631 6.67007 1.000 29.27065 107 ASN C N 1
ATOM 13866 C CA . ASN C 1 107 ? 8.33527 9.62284 7.74377 1.000 35.60219 107 ASN C CA 1
ATOM 13867 C C . ASN C 1 107 ? 9.20644 9.49055 8.98747 1.000 40.22895 107 ASN C C 1
ATOM 13868 O O . ASN C 1 107 ? 9.40996 8.38118 9.49342 1.000 33.69332 107 ASN C O 1
ATOM 13878 N N . CYS C 1 108 ? 9.72645 10.61959 9.46423 1.000 35.30372 108 CYS C N 1
ATOM 13879 C CA . CYS C 1 108 ? 10.58369 10.67412 10.64459 1.000 39.87282 108 CYS C CA 1
ATOM 13880 C C . CYS C 1 108 ? 9.85562 11.47379 11.71534 1.000 42.26268 108 CYS C C 1
ATOM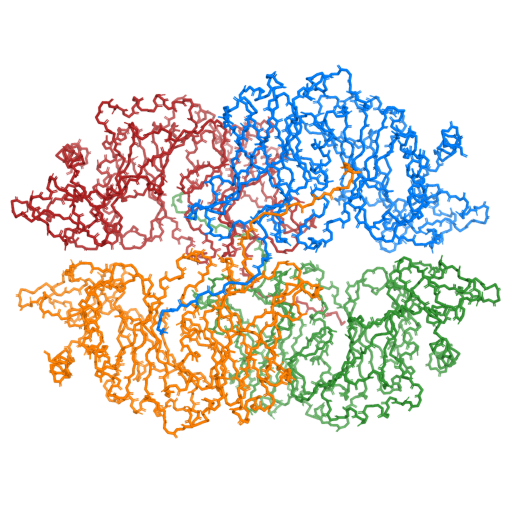 13881 O O . CYS C 1 108 ? 9.64089 12.68019 11.55511 1.000 36.96939 108 CYS C O 1
ATOM 13888 N N . THR C 1 109 ? 9.48123 10.80816 12.80499 1.000 40.87413 109 THR C N 1
ATOM 13889 C CA . THR C 1 109 ? 8.73531 11.43147 13.89017 1.000 47.95370 109 THR C CA 1
ATOM 13890 C C . THR C 1 109 ? 9.51905 11.30086 15.18823 1.000 47.45528 109 THR C C 1
ATOM 13891 O O . THR C 1 109 ? 10.00815 10.21614 15.51850 1.000 45.06687 109 THR C O 1
ATOM 13902 N N . PHE C 1 110 ? 9.62501 12.40469 15.91727 1.000 50.25292 110 PHE C N 1
ATOM 13903 C CA . PHE C 1 110 ? 10.32111 12.46767 17.18759 1.000 45.56903 110 PHE C CA 1
ATOM 13904 C C . PHE C 1 110 ? 9.32232 12.65295 18.32607 1.000 53.00898 110 PHE C C 1
ATOM 13905 O O . PHE C 1 110 ? 8.24157 13.21626 18.12193 1.000 54.28134 110 PHE C O 1
ATOM 13922 N N . PRO C 1 111 ? 9.64090 12.17956 19.53357 1.000 54.32210 111 PRO C N 1
ATOM 13923 C CA . PRO C 1 111 ? 8.71014 12.39180 20.65596 1.000 49.44814 111 PRO C CA 1
ATOM 13924 C C . PRO C 1 111 ? 8.44863 13.85908 20.93494 1.000 54.04011 111 PRO C C 1
ATOM 13925 O O . PRO C 1 111 ? 7.33834 14.22124 21.34265 1.000 62.15714 111 PRO C O 1
ATOM 13936 N N . VAL C 1 112 ? 9.44747 14.71592 20.72345 1.000 54.69636 112 VAL C N 1
ATOM 13937 C CA . VAL C 1 112 ? 9.31208 16.15563 20.88926 1.000 50.99846 112 VAL C CA 1
ATOM 13938 C C . VAL C 1 112 ? 10.13092 16.82255 19.79376 1.000 56.69029 112 VAL C C 1
ATOM 13939 O O . VAL C 1 112 ? 11.03433 16.22042 19.20929 1.000 56.98368 112 VAL C O 1
ATOM 13952 N N . ASN C 1 113 ? 9.79614 18.07884 19.50740 1.000 52.70951 113 ASN C N 1
ATOM 13953 C CA . ASN C 1 113 ? 10.52019 18.82914 18.49006 1.000 52.22967 113 ASN C CA 1
ATOM 13954 C C . ASN C 1 113 ? 12.01237 18.77101 18.79145 1.000 55.29284 113 ASN C C 1
ATOM 13955 O O . ASN C 1 113 ? 12.45494 19.31236 19.81327 1.000 59.19478 113 ASN C O 1
ATOM 13966 N N . PRO C 1 114 ? 12.82288 18.12884 17.94325 1.000 49.56617 114 PRO C N 1
ATOM 13967 C CA . PRO C 1 114 ? 14.27359 18.12694 18.19180 1.000 47.49152 114 PRO C CA 1
ATOM 13968 C C . PRO C 1 114 ? 14.90317 19.50218 18.07225 1.000 55.92137 114 PRO C C 1
ATOM 13969 O O . PRO C 1 114 ? 16.07293 19.66229 18.44365 1.000 50.66410 114 PRO C O 1
ATOM 13980 N N . ASN C 1 115 ? 14.16789 20.49335 17.56407 1.000 60.11312 115 ASN C N 1
ATOM 13981 C CA . ASN C 1 115 ? 14.63231 21.87161 17.48082 1.000 60.68980 115 ASN C CA 1
ATOM 13982 C C . ASN C 1 115 ? 13.77626 22.79201 18.34640 1.000 63.74730 115 ASN C C 1
ATOM 13983 O O . ASN C 1 115 ? 13.53869 23.94870 17.99309 1.000 68.96512 115 ASN C O 1
ATOM 13994 N N . GLN C 1 116 ? 13.29628 22.28099 19.48542 1.000 66.17298 116 GLN C N 1
ATOM 13995 C CA . GLN C 1 116 ? 12.55204 23.12090 20.41858 1.000 67.14308 116 GLN C CA 1
ATOM 13996 C C . GLN C 1 116 ? 13.37703 24.32546 20.85072 1.000 77.36707 116 GLN C C 1
ATOM 13997 O O . GLN C 1 116 ? 12.81715 25.37609 21.18457 1.000 70.27339 116 GLN C O 1
ATOM 14011 N N . ASP C 1 117 ? 14.70332 24.19600 20.84477 1.000 64.69980 117 ASP C N 1
ATOM 14012 C CA . ASP C 1 117 ? 15.58741 25.29161 21.21304 1.000 66.10789 117 ASP C CA 1
ATOM 14013 C C . ASP C 1 117 ? 15.73961 26.33137 20.11168 1.000 63.66774 117 ASP C C 1
ATOM 14014 O O . ASP C 1 117 ? 16.25453 27.42272 20.38154 1.000 70.00215 117 ASP C O 1
ATOM 14023 N N . ASN C 1 118 ? 15.30618 26.02809 18.88946 1.000 64.48321 118 ASN C N 1
ATOM 14024 C CA . ASN C 1 118 ? 15.61727 26.85410 17.72332 1.000 70.62168 118 ASN C CA 1
ATOM 14025 C C . ASN C 1 118 ? 17.12509 27.04153 17.57861 1.000 62.76244 118 ASN C C 1
ATOM 14026 O O . ASN C 1 118 ? 17.59545 28.05126 17.04654 1.000 54.08558 118 ASN C O 1
ATOM 14037 N N . ALA C 1 119 ? 17.89067 26.06126 18.06035 1.000 57.79591 119 ALA C N 1
ATOM 14038 C CA . ALA C 1 119 ? 19.34152 26.09181 17.93922 1.000 55.18522 119 ALA C CA 1
ATOM 14039 C C . ALA C 1 119 ? 19.81694 25.65714 16.56218 1.000 54.18983 119 ALA C C 1
ATOM 14040 O O . ALA C 1 119 ? 20.94944 25.97400 16.18194 1.000 54.74554 119 ALA C O 1
ATOM 14047 N N . GLY C 1 120 ? 18.98159 24.94416 15.81232 1.000 51.97503 120 GLY C N 1
ATOM 14048 C CA . GLY C 1 120 ? 19.33939 24.46267 14.49310 1.000 47.82627 120 GLY C CA 1
ATOM 14049 C C . GLY C 1 120 ? 19.79985 23.01892 14.52445 1.000 46.85841 120 GLY C C 1
ATOM 14050 O O . GLY C 1 120 ? 19.93756 22.38942 15.57730 1.000 52.78222 120 GLY C O 1
ATOM 14054 N N . GLY C 1 121 ? 20.04330 22.49851 13.33599 1.000 45.17807 121 GLY C N 1
ATOM 14055 C CA . GLY C 1 121 ? 20.50112 21.13188 13.18903 1.000 50.54361 121 GLY C CA 1
ATOM 14056 C C . GLY C 1 121 ? 20.10745 20.57937 11.83530 1.000 54.46673 121 GLY C C 1
ATOM 14057 O O . GLY C 1 121 ? 19.55032 21.27317 10.98808 1.000 53.51078 121 GLY C O 1
ATOM 14061 N N . ARG C 1 122 ? 20.41161 19.29576 11.65316 1.000 49.44154 122 ARG C N 1
ATOM 14062 C CA . ARG C 1 122 ? 20.15521 18.60080 10.40266 1.000 54.34600 122 ARG C CA 1
ATOM 14063 C C . ARG C 1 122 ? 19.37569 17.32286 10.66686 1.000 48.18660 122 ARG C C 1
ATOM 14064 O O . ARG C 1 122 ? 19.57383 16.65452 11.68444 1.000 48.49257 122 ARG C O 1
ATOM 14085 N N . LEU C 1 123 ? 18.49166 16.98537 9.73175 1.000 43.33084 123 LEU C N 1
ATOM 14086 C CA . LEU C 1 123 ? 17.80592 15.69873 9.73487 1.000 43.97492 123 LEU C CA 1
ATOM 14087 C C . LEU C 1 123 ? 18.61326 14.73743 8.87072 1.000 38.06202 123 LEU C C 1
ATOM 14088 O O . LEU C 1 123 ? 18.72557 14.92656 7.65657 1.000 42.61676 123 LEU C O 1
ATOM 14104 N N . MET C 1 124 ? 19.18455 13.71248 9.49825 1.000 48.24145 124 MET C N 1
ATOM 14105 C CA . MET C 1 124 ? 19.97450 12.72429 8.78064 1.000 49.76867 124 MET C CA 1
ATOM 14106 C C . MET C 1 124 ? 19.10691 11.52916 8.42359 1.000 46.30862 124 MET C C 1
ATOM 14107 O O . MET C 1 124 ? 18.23280 11.12485 9.19419 1.000 42.08764 124 MET C O 1
ATOM 14121 N N . LEU C 1 125 ? 19.35835 10.96367 7.24688 1.000 43.34137 125 LEU C N 1
ATOM 14122 C CA . LEU C 1 125 ? 18.71087 9.73739 6.81022 1.000 42.41367 125 LEU C CA 1
ATOM 14123 C C . LEU C 1 125 ? 19.77759 8.70744 6.47368 1.000 45.34588 125 LEU C C 1
ATOM 14124 O O . LEU C 1 125 ? 20.75613 9.02097 5.78584 1.000 41.21095 125 LEU C O 1
ATOM 14140 N N . ASN C 1 126 ? 19.59514 7.49164 6.97296 1.000 50.22598 126 ASN C N 1
ATOM 14141 C CA . ASN C 1 126 ? 20.42445 6.35145 6.61148 1.000 46.92502 126 ASN C CA 1
ATOM 14142 C C . ASN C 1 126 ? 19.60556 5.46304 5.68764 1.000 37.36567 126 ASN C C 1
ATOM 14143 O O . ASN C 1 126 ? 18.49922 5.05186 6.04624 1.000 37.30369 126 ASN C O 1
ATOM 14154 N N . ALA C 1 127 ? 20.13213 5.18996 4.49905 1.000 38.53625 127 ALA C N 1
ATOM 14155 C CA . ALA C 1 127 ? 19.50554 4.27928 3.55087 1.000 39.32924 127 ALA C CA 1
ATOM 14156 C C . ALA C 1 127 ? 20.31562 2.99342 3.51232 1.000 38.00502 127 ALA C C 1
ATOM 14157 O O . ALA C 1 127 ? 21.53765 3.03048 3.32735 1.000 33.13351 127 ALA C O 1
ATOM 14164 N N . TYR C 1 128 ? 19.63848 1.86294 3.68905 1.000 37.84004 128 TYR C N 1
ATOM 14165 C CA . TYR C 1 128 ? 20.28651 0.56776 3.82205 1.000 33.65632 128 TYR C CA 1
ATOM 14166 C C . TYR C 1 128 ? 19.98089 -0.30845 2.61643 1.000 32.41346 128 TYR C C 1
ATOM 14167 O O . TYR C 1 128 ? 18.86655 -0.29071 2.08652 1.000 31.14945 128 TYR C O 1
ATOM 14185 N N . TYR C 1 129 ? 20.98757 -1.07218 2.18821 1.000 34.29968 129 TYR C N 1
ATOM 14186 C CA . TYR C 1 129 ? 20.81530 -2.00801 1.08240 1.000 33.85149 129 TYR C CA 1
ATOM 14187 C C . TYR C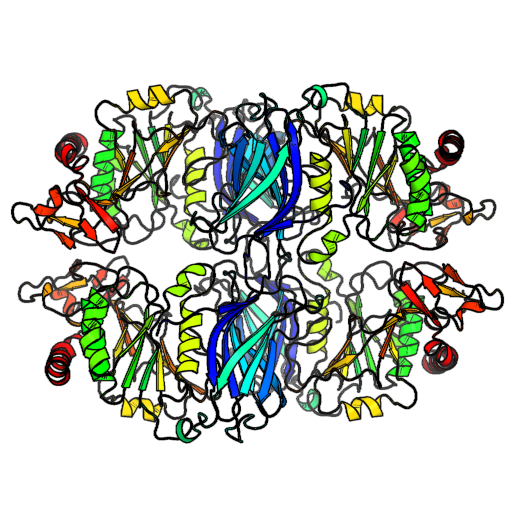 1 129 ? 20.12012 -3.28135 1.55065 1.000 38.24017 129 TYR C C 1
ATOM 14188 O O . TYR C 1 129 ? 19.05575 -3.64780 1.04155 1.000 38.95655 129 TYR C O 1
ATOM 14206 N N . ASP C 1 130 ? 20.71589 -3.96475 2.52340 1.000 39.64657 130 ASP C N 1
ATOM 14207 C CA . ASP C 1 130 ? 20.17978 -5.19704 3.08248 1.000 41.21796 130 ASP C CA 1
ATOM 14208 C C . ASP C 1 130 ? 21.03840 -5.58066 4.27749 1.000 47.79328 130 ASP C C 1
ATOM 14209 O O . ASP C 1 130 ? 22.22293 -5.23835 4.33642 1.000 45.84884 130 ASP C O 1
ATOM 14218 N N . GLU C 1 131 ? 20.43158 -6.29913 5.22370 1.000 57.02171 131 GLU C N 1
ATOM 14219 C CA . GLU C 1 131 ? 21.11966 -6.60596 6.47355 1.000 53.44389 131 GLU C CA 1
ATOM 14220 C C . GLU C 1 131 ? 22.42306 -7.36407 6.25321 1.000 60.64805 131 GLU C C 1
ATOM 14221 O O . GLU C 1 131 ? 23.29101 -7.34643 7.13362 1.000 58.68941 131 GLU C O 1
ATOM 14233 N N . SER C 1 132 ? 22.58837 -8.02162 5.10542 1.000 63.55325 132 SER C N 1
ATOM 14234 C CA . SER C 1 132 ? 23.81675 -8.75779 4.82982 1.000 64.86140 132 SER C CA 1
ATOM 14235 C C . SER C 1 132 ? 24.99727 -7.85070 4.50903 1.000 65.17003 132 SER C C 1
ATOM 14236 O O . SER C 1 132 ? 26.11327 -8.35849 4.35084 1.000 69.88172 132 SER C O 1
ATOM 14244 N N . GLN C 1 133 ? 24.79110 -6.53952 4.41032 1.000 66.62640 133 GLN C N 1
ATOM 14245 C CA . GLN C 1 133 ? 25.84004 -5.60056 4.03862 1.000 58.05690 133 GLN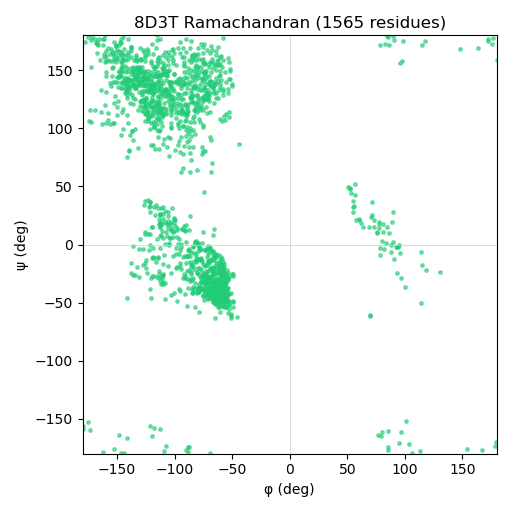 C CA 1
ATOM 14246 C C . GLN C 1 133 ? 26.10665 -4.63745 5.18556 1.000 66.63375 133 GLN C C 1
ATOM 14247 O O . GLN C 1 133 ? 25.17292 -4.14460 5.82798 1.000 65.83007 133 GLN C O 1
ATOM 14261 N N . ARG C 1 134 ? 27.39144 -4.36817 5.43272 1.000 71.68527 134 ARG C N 1
ATOM 14262 C CA . ARG C 1 134 ? 27.77557 -3.46885 6.51402 1.000 68.88207 134 ARG C CA 1
ATOM 14263 C C . ARG C 1 134 ? 27.61736 -2.00087 6.13209 1.000 68.08850 134 ARG C C 1
ATOM 14264 O O . ARG C 1 134 ? 27.28121 -1.17805 6.99015 1.000 74.37760 134 ARG C O 1
ATOM 14285 N N . LYS C 1 135 ? 27.84563 -1.65313 4.86875 1.000 57.64747 135 LYS C N 1
ATOM 14286 C CA . LYS C 1 135 ? 27.82110 -0.26104 4.44444 1.000 61.90755 135 LYS C CA 1
ATOM 14287 C C . LYS C 1 135 ? 26.41142 0.16448 4.04701 1.000 56.32711 135 LYS C C 1
ATOM 14288 O O . LYS C 1 135 ? 25.59032 -0.64478 3.60668 1.000 36.91672 135 LYS C O 1
ATOM 14307 N N . TYR C 1 136 ? 26.14778 1.45732 4.20774 1.000 50.56677 136 TYR C N 1
ATOM 14308 C CA . TYR C 1 136 ? 24.84513 2.05028 3.95061 1.000 41.46329 136 TYR C CA 1
ATOM 14309 C C . TYR C 1 136 ? 25.07930 3.41003 3.30137 1.000 39.18869 136 TYR C C 1
ATOM 14310 O O . TYR C 1 136 ? 26.18741 3.72515 2.85969 1.000 40.08716 136 TYR C O 1
ATOM 14328 N N . GLU C 1 137 ? 24.03114 4.22852 3.24201 1.000 38.73553 137 GLU C N 1
ATOM 14329 C CA . GLU C 1 137 ? 24.12795 5.58485 2.71905 1.000 40.76359 137 GLU C CA 1
ATOM 14330 C C . GLU C 1 137 ? 23.57903 6.54341 3.76186 1.000 35.97290 137 GLU C C 1
ATOM 14331 O O . GLU C 1 137 ? 22.41933 6.42138 4.16889 1.000 43.07366 137 GLU C O 1
ATOM 14343 N N . LYS C 1 138 ? 24.40870 7.48827 4.19544 1.000 36.91489 138 LYS C N 1
ATOM 14344 C CA . LYS C 1 138 ? 24.02579 8.49365 5.17504 1.000 40.78488 138 LYS C CA 1
ATOM 14345 C C . LYS C 1 138 ? 24.21369 9.87050 4.55728 1.000 38.10571 138 LYS C C 1
ATOM 14346 O O . LYS C 1 138 ? 25.26695 10.15567 3.97822 1.000 45.94089 138 LYS C O 1
ATOM 14365 N N . PHE C 1 139 ? 23.19562 10.71716 4.67897 1.000 38.25089 139 PHE C N 1
ATOM 14366 C CA . PHE C 1 139 ? 23.22047 12.02106 4.03548 1.000 34.99385 139 PHE C CA 1
ATOM 14367 C C . PHE C 1 139 ? 22.28950 12.96208 4.78197 1.000 37.59846 139 PHE C C 1
ATOM 14368 O O . PHE C 1 139 ? 21.37324 12.53084 5.48702 1.000 41.72158 139 PHE C O 1
ATOM 14385 N N . THR C 1 140 ? 22.53904 14.25814 4.61357 1.000 44.07989 140 THR C N 1
ATOM 14386 C CA . THR C 1 140 ? 21.68533 15.28699 5.19246 1.000 43.70166 140 THR C CA 1
ATOM 14387 C C . THR C 1 140 ? 20.44282 15.45289 4.32763 1.000 38.94141 140 THR C C 1
ATOM 14388 O O . THR C 1 140 ? 20.54748 15.78253 3.14065 1.000 43.63221 140 THR C O 1
ATOM 14399 N N . ALA C 1 141 ? 19.26708 15.22095 4.91547 1.000 40.35017 141 ALA C N 1
ATOM 14400 C CA . ALA C 1 141 ? 18.02475 15.39099 4.16991 1.000 42.16269 141 ALA C CA 1
ATOM 14401 C C . ALA C 1 141 ? 17.57066 16.84504 4.17336 1.000 38.08846 141 ALA C C 1
ATOM 14402 O O . ALA C 1 141 ? 17.08903 17.34999 3.15237 1.000 43.35990 141 ALA C O 1
ATOM 14409 N N . LEU C 1 142 ? 17.71370 17.53214 5.30337 1.000 46.07101 142 LEU C N 1
ATOM 14410 C CA . LEU C 1 142 ? 17.39743 18.95191 5.37188 1.000 46.36878 142 LEU C CA 1
ATOM 14411 C C . LEU C 1 142 ? 18.11521 19.56039 6.56559 1.000 45.43255 142 LEU C C 1
ATOM 14412 O O . LEU C 1 142 ? 18.54639 18.85739 7.48292 1.000 43.14812 142 LEU C O 1
ATOM 14428 N N . GLU C 1 143 ? 18.22783 20.88580 6.53847 1.000 49.72483 143 GLU C N 1
ATOM 14429 C CA . GLU C 1 143 ? 18.91116 21.64966 7.57007 1.000 43.61994 143 GLU C CA 1
ATOM 14430 C C . GLU C 1 143 ? 18.05322 22.84354 7.95821 1.000 52.47030 143 GLU C C 1
ATOM 14431 O O . GLU C 1 143 ? 17.40440 23.45461 7.10421 1.000 43.03168 143 GLU C O 1
ATOM 14443 N N . GLU C 1 144 ? 18.05131 23.16973 9.24905 1.000 52.89929 144 GLU C N 1
ATOM 14444 C CA . GLU C 1 144 ? 17.30050 24.30322 9.78211 1.000 46.69345 144 GLU C CA 1
ATOM 14445 C C . GLU C 1 144 ? 18.27691 25.21824 10.51008 1.000 56.82676 144 GLU C C 1
ATOM 14446 O O . GLU C 1 144 ? 18.78163 24.86769 11.58216 1.000 49.88444 144 GLU C O 1
ATOM 14458 N N . LEU C 1 145 ? 18.54635 26.38719 9.92729 1.000 53.17299 145 LEU C N 1
ATOM 14459 C CA . LEU C 1 145 ? 19.48042 27.32010 10.53333 1.000 60.10195 145 LEU C CA 1
ATOM 14460 C C . LEU C 1 145 ? 18.93789 27.81316 11.87281 1.000 53.85544 145 LEU C C 1
ATOM 14461 O O . LEU C 1 145 ? 17.74463 27.68182 12.15888 1.000 54.96616 145 LEU C O 1
ATOM 14477 N N . PRO C 1 146 ? 19.79944 28.38541 12.71238 1.000 64.15449 146 PRO C N 1
ATOM 14478 C CA . PRO C 1 146 ? 19.33463 28.86390 14.02047 1.000 63.92617 146 PRO C CA 1
ATOM 14479 C C . PRO C 1 146 ? 18.26842 29.93872 13.87038 1.000 59.64933 146 PRO C C 1
ATOM 14480 O O . PRO C 1 146 ? 18.38722 30.85046 13.04950 1.000 55.66435 146 PRO C O 1
ATOM 14491 N N . GLY C 1 147 ? 17.21518 29.81992 14.67790 1.000 65.15347 147 GLY C N 1
ATOM 14492 C CA . GLY C 1 147 ? 16.12765 30.77144 14.66746 1.000 54.00793 147 GLY C CA 1
ATOM 14493 C C . GLY C 1 147 ? 15.13992 30.60562 13.53783 1.000 59.80046 147 GLY C C 1
ATOM 14494 O O . GLY C 1 147 ? 14.09088 31.26410 13.55422 1.000 61.12355 147 GLY C O 1
ATOM 14498 N N . SER C 1 148 ? 15.42830 29.74586 12.56026 1.000 54.08282 148 SER C N 1
ATOM 14499 C CA . SER C 1 148 ? 14.54646 29.60464 11.41107 1.000 55.99295 148 SER C CA 1
ATOM 14500 C C . SER C 1 148 ? 13.26678 28.85097 11.74133 1.000 67.73642 148 SER C C 1
ATOM 14501 O O . SER C 1 148 ? 12.29877 28.94261 10.97822 1.000 63.97012 148 SER C O 1
ATOM 14509 N N . TYR C 1 149 ? 13.23078 28.10249 12.84271 1.000 57.05569 149 TYR C N 1
ATOM 14510 C CA . TYR C 1 149 ? 12.01927 27.36264 13.16636 1.000 63.37947 149 TYR C CA 1
ATOM 14511 C C . TYR C 1 149 ? 10.91489 28.33922 13.55107 1.000 71.35028 149 TYR C C 1
ATOM 14512 O O . TYR C 1 149 ? 11.11125 29.21853 14.39430 1.000 62.27695 149 TYR C O 1
ATOM 14530 N N . ASN C 1 150 ? 9.74435 28.16459 12.93883 1.000 66.49000 150 ASN C N 1
ATOM 14531 C CA . ASN C 1 150 ? 8.64043 29.12785 13.01038 1.000 66.41709 150 ASN C CA 1
ATOM 14532 C C . ASN C 1 150 ? 7.37475 28.30480 13.23143 1.000 61.43499 150 ASN C C 1
ATOM 14533 O O . ASN C 1 150 ? 6.72160 27.88292 12.27147 1.000 55.76544 150 ASN C O 1
ATOM 14544 N N . GLU C 1 151 ? 7.03662 28.07885 14.50266 1.000 52.20236 151 GLU C N 1
ATOM 14545 C CA . GLU C 1 151 ? 5.90198 27.22350 14.82652 1.000 61.54169 151 GLU C CA 1
ATOM 14546 C C . GLU C 1 151 ? 4.57568 27.83380 14.39584 1.000 69.08432 151 GLU C C 1
ATOM 14547 O O . GLU C 1 151 ? 3.60699 27.09258 14.19646 1.000 70.78464 151 GLU C O 1
ATOM 14559 N N . SER C 1 152 ? 4.50561 29.15835 14.24679 1.000 60.39967 152 SER C N 1
ATOM 14560 C CA . SER C 1 152 ? 3.27052 29.78116 13.78296 1.000 57.99957 152 SER C CA 1
ATOM 14561 C C . SER C 1 152 ? 2.83073 29.24367 12.42800 1.000 67.57964 152 SER C C 1
ATOM 14562 O O . SER C 1 152 ? 1.65307 29.36787 12.07421 1.000 72.55656 152 SER C O 1
ATOM 14570 N N . LYS C 1 153 ? 3.74736 28.64941 11.66050 1.000 55.26030 153 LYS C N 1
ATOM 14571 C CA . LYS C 1 153 ? 3.40233 28.10793 10.35270 1.000 64.70499 153 LYS C CA 1
ATOM 14572 C C . LYS C 1 153 ? 2.53187 26.86194 10.43999 1.000 63.72854 153 LYS C C 1
ATOM 14573 O O . LYS C 1 153 ? 1.95173 26.46486 9.42364 1.000 61.12113 153 LYS C O 1
ATOM 14592 N N . PHE C 1 154 ? 2.41999 26.24220 11.61569 1.000 65.34340 154 PHE C N 1
ATOM 14593 C CA . PHE C 1 154 ? 1.63667 25.02516 11.79124 1.000 63.49450 154 PHE C CA 1
ATOM 14594 C C . PHE C 1 154 ? 0.37482 25.26172 12.61388 1.000 73.23189 154 PHE C C 1
ATOM 14595 O O . PHE C 1 154 ? -0.17430 24.31700 13.18992 1.000 70.54018 154 PHE C O 1
ATOM 14612 N N . ARG C 1 155 ? -0.09594 26.50233 12.67755 1.000 65.44719 155 ARG C N 1
ATOM 14613 C CA . ARG C 1 155 ? -1.36525 26.84539 13.29731 1.000 67.52780 155 ARG C CA 1
ATOM 14614 C C . ARG C 1 155 ? -2.08632 27.83585 12.39715 1.000 66.60850 155 ARG C C 1
ATOM 14615 O O . ARG C 1 155 ? -1.43773 28.61935 11.69258 1.000 61.99920 155 ARG C O 1
ATOM 14636 N N . PRO C 1 156 ? -3.41636 27.82183 12.38897 1.000 60.35574 156 PRO C N 1
ATOM 14637 C CA . PRO C 1 156 ? -4.15737 28.79079 11.57142 1.000 65.93475 156 PRO C CA 1
ATOM 14638 C C . PRO C 1 156 ? -3.84647 30.21158 12.00214 1.000 60.12946 156 PRO C C 1
ATOM 14639 O O . PRO C 1 156 ? -3.45592 30.44915 13.15603 1.000 62.18390 156 PRO C O 1
ATOM 14650 N N . PRO C 1 157 ? -4.00147 31.18980 11.10210 1.000 64.16131 157 PRO C N 1
ATOM 14651 C CA . PRO C 1 157 ? -4.48340 31.06402 9.72556 1.000 64.49400 157 PRO C CA 1
ATOM 14652 C C . PRO C 1 157 ? -3.35932 30.61069 8.80751 1.000 63.75227 157 PRO C C 1
ATOM 14653 O O . PRO C 1 157 ? -2.19922 30.94379 9.03159 1.000 64.49907 157 PRO C O 1
ATOM 14664 N N . TYR C 1 158 ? -3.66846 29.84544 7.76963 1.000 65.19825 158 TYR C N 1
ATOM 14665 C CA . TYR C 1 158 ? -2.65642 29.38589 6.83571 1.000 51.82026 158 TYR C CA 1
ATOM 14666 C C . TYR C 1 158 ? -2.55283 30.35086 5.65858 1.000 51.81438 158 TYR C C 1
ATOM 14667 O O . TYR C 1 158 ? -3.38017 31.24738 5.47911 1.000 45.60109 158 TYR C O 1
ATOM 14685 N N . GLN C 1 159 ? -1.50305 30.16721 4.85642 1.000 48.17513 159 GLN C N 1
ATOM 14686 C CA . GLN C 1 159 ? -1.19349 31.14454 3.81925 1.000 50.51298 159 GLN C CA 1
ATOM 14687 C C . GLN C 1 159 ? -2.31308 31.23844 2.79046 1.000 46.20306 159 GLN C C 1
ATOM 14688 O O . GLN C 1 159 ? -2.69262 32.33995 2.37494 1.000 43.22705 159 GLN C O 1
ATOM 14702 N N . TYR C 1 160 ? -2.85280 30.09908 2.36780 1.000 42.07651 160 TYR C N 1
ATOM 14703 C CA . TYR C 1 160 ? -3.96540 30.06040 1.43342 1.000 48.75492 160 TYR C CA 1
ATOM 14704 C C . TYR C 1 160 ? -5.09170 29.22568 2.02501 1.000 45.02808 160 TYR C C 1
ATOM 14705 O O . TYR C 1 160 ? -4.89022 28.44613 2.96007 1.000 43.28578 160 TYR C O 1
ATOM 14723 N N . GLU C 1 161 ? -6.29205 29.40894 1.47499 1.000 41.30991 161 GLU C N 1
ATOM 14724 C CA . GLU C 1 161 ? -7.39749 28.52092 1.81021 1.000 35.79695 161 GLU C CA 1
ATOM 14725 C C . GLU C 1 161 ? -7.31687 27.22865 1.00764 1.000 38.61253 161 GLU C C 1
ATOM 14726 O O . GLU C 1 161 ? -7.56782 26.14260 1.54248 1.000 32.59111 161 GLU C O 1
ATOM 14738 N N . TYR C 1 162 ? -6.96736 27.33174 -0.27121 1.000 37.08139 162 TYR C N 1
ATOM 14739 C CA . TYR C 1 162 ? -6.86363 26.18771 -1.15999 1.000 30.43473 162 TYR C CA 1
ATOM 14740 C C . TYR C 1 162 ? -5.52442 26.23180 -1.87670 1.000 33.72378 162 TYR C C 1
ATOM 14741 O O . TYR C 1 162 ? -4.96952 27.30609 -2.12574 1.000 38.27063 162 TYR C O 1
ATOM 14759 N N . LEU C 1 163 ? -4.99932 25.05343 -2.19500 1.000 36.82843 163 LEU C N 1
ATOM 14760 C CA . LEU C 1 163 ? -3.78936 24.94078 -2.99184 1.000 28.75252 163 LEU C CA 1
ATOM 14761 C C . LEU C 1 163 ? -3.98943 23.84026 -4.01978 1.000 33.34722 163 LEU C C 1
ATOM 14762 O O . LEU C 1 163 ? -4.53819 22.77982 -3.70848 1.000 33.77928 163 LEU C O 1
ATOM 14778 N N . TYR C 1 164 ? -3.54892 24.10449 -5.24392 1.000 28.21538 164 TYR C N 1
ATOM 14779 C CA . TYR C 1 164 ? -3.62915 23.14600 -6.33443 1.000 31.10361 164 TYR C CA 1
ATOM 14780 C C . TYR C 1 164 ? -2.25590 22.52900 -6.55275 1.000 30.25242 164 TYR C C 1
ATOM 14781 O O . TYR C 1 164 ? -1.26910 23.25065 -6.73750 1.000 30.75666 164 TYR C O 1
ATOM 14799 N N . CYS C 1 165 ? -2.19368 21.19997 -6.52025 1.000 30.64638 165 CYS C N 1
ATOM 14800 C CA . CYS C 1 165 ? -0.96029 20.45625 -6.76203 1.000 28.62532 165 CYS C CA 1
ATOM 14801 C C . CYS C 1 165 ? -1.02651 19.88868 -8.17628 1.000 32.18875 165 CYS C C 1
ATOM 14802 O O . CYS C 1 165 ? -1.73629 18.91048 -8.43026 1.000 26.84524 165 CYS C O 1
ATOM 14809 N N . GLY C 1 166 ? -0.28299 20.50053 -9.09590 1.000 35.47120 166 GLY C N 1
ATOM 14810 C CA . GLY C 1 166 ? -0.29535 20.06591 -10.47455 1.000 33.25820 166 GLY C CA 1
ATOM 14811 C C . GLY C 1 166 ? 0.49390 18.79153 -10.69573 1.000 32.59794 166 GLY C C 1
ATOM 14812 O O . GLY C 1 166 ? 1.22490 18.31280 -9.82830 1.000 24.00133 166 GLY C O 1
ATOM 14816 N N . SER C 1 167 ? 0.33554 18.23830 -11.89321 1.000 29.77699 167 SER C N 1
ATOM 14817 C CA . SER C 1 167 ? 0.97909 16.98832 -12.25560 1.000 31.08272 167 SER C CA 1
ATOM 14818 C C . SER C 1 167 ? 2.36118 17.25716 -12.84520 1.000 32.31703 167 SER C C 1
ATOM 14819 O O . SER C 1 167 ? 2.81650 18.39919 -12.94354 1.000 31.94684 167 SER C O 1
ATOM 14827 N N . SER C 1 168 ? 3.03989 16.18456 -13.24374 1.000 28.60562 168 SER C N 1
ATOM 14828 C CA . SER C 1 168 ? 4.32022 16.28914 -13.93452 1.000 34.02148 168 SER C CA 1
ATOM 14829 C C . SER C 1 168 ? 4.04760 16.63053 -15.39514 1.000 33.55260 168 SER C C 1
ATOM 14830 O O . SER C 1 168 ? 3.57293 15.78325 -16.15970 1.000 36.49070 168 SER C O 1
ATOM 14838 N N . LEU C 1 169 ? 4.33897 17.86904 -15.78443 1.000 28.81877 169 LEU C N 1
ATOM 14839 C CA . LEU C 1 169 ? 4.01110 18.36664 -17.11513 1.000 36.01217 169 LEU C CA 1
ATOM 14840 C C . LEU C 1 169 ? 5.11861 18.00482 -18.09794 1.000 35.32196 169 LEU C C 1
ATOM 14841 O O . LEU C 1 169 ? 6.28098 18.37586 -17.89645 1.000 30.38715 169 LEU C O 1
ATOM 14857 N N . TYR C 1 170 ? 4.75479 17.29263 -19.16401 1.000 37.10044 170 TYR C N 1
ATOM 14858 C CA . TYR C 1 170 ? 5.69844 16.94184 -20.21469 1.000 37.89493 170 TYR C CA 1
ATOM 14859 C C . TYR C 1 170 ? 4.97188 16.91808 -21.55363 1.000 41.99166 170 TYR C C 1
ATOM 14860 O O . TYR C 1 170 ? 3.73988 16.88871 -21.61466 1.000 41.44461 170 TYR C O 1
ATOM 14878 N N . GLY C 1 171 ? 5.75572 16.94006 -22.62873 1.000 39.27671 171 GLY C N 1
ATOM 14879 C CA . GLY C 1 171 ? 5.20895 16.86898 -23.97049 1.000 40.64583 171 GLY C CA 1
ATOM 14880 C C . GLY C 1 171 ? 5.00483 18.23173 -24.59800 1.000 36.98177 171 GLY C C 1
ATOM 14881 O O . GLY C 1 171 ? 5.44051 19.26791 -24.08569 1.000 35.40971 171 GLY C O 1
ATOM 14885 N N . ASN C 1 172 ? 4.33096 18.22280 -25.75054 1.000 47.34538 172 ASN C N 1
ATOM 14886 C CA . ASN C 1 172 ? 3.99125 19.45639 -26.44859 1.000 39.97239 172 ASN C CA 1
ATOM 14887 C C . ASN C 1 172 ? 2.61525 19.91509 -25.97075 1.000 36.89978 172 ASN C C 1
ATOM 14888 O O . ASN C 1 172 ? 1.59560 19.33727 -26.35643 1.000 39.32885 172 ASN C O 1
ATOM 14898 N N . LEU C 1 173 ? 2.58187 20.96404 -25.15310 1.000 31.72308 173 LEU C N 1
ATOM 14899 C CA . LEU C 1 173 ? 1.35813 21.40102 -24.49874 1.000 29.07668 173 LEU C CA 1
ATOM 14900 C C . LEU C 1 173 ? 0.88700 22.74190 -25.04624 1.000 28.38908 173 LEU C C 1
ATOM 14901 O O . LEU C 1 173 ? 1.69154 23.60616 -25.40783 1.000 32.01177 173 LEU C O 1
ATOM 14917 N N . SER C 1 174 ? -0.43284 22.90729 -25.08707 1.000 29.31189 174 SER C N 1
ATOM 14918 C CA . SER C 1 174 ? -1.05165 24.09601 -25.65960 1.000 27.87810 174 SER C CA 1
ATOM 14919 C C . SER C 1 174 ? -1.08955 25.21427 -24.62492 1.000 26.90689 174 SER C C 1
ATOM 14920 O O . SER C 1 174 ? -1.65941 25.04721 -23.54188 1.000 29.50855 174 SER C O 1
ATOM 14928 N N . ALA C 1 175 ? -0.49090 26.35827 -24.96633 1.000 27.69065 175 ALA C N 1
ATOM 14929 C CA . ALA C 1 175 ? -0.52188 27.50403 -24.06370 1.000 27.73147 175 ALA C CA 1
ATOM 14930 C C . ALA C 1 175 ? -1.92334 28.08574 -23.94326 1.000 26.84243 175 ALA C C 1
ATOM 14931 O O . ALA C 1 175 ? -2.27493 28.63588 -22.89390 1.000 30.71898 175 ALA C O 1
ATOM 14938 N N . SER C 1 176 ? -2.73184 27.98514 -25.00150 1.000 26.87882 176 SER C N 1
ATOM 14939 C CA . SER C 1 176 ? -4.10076 28.48507 -24.93098 1.000 26.53609 176 SER C CA 1
ATOM 14940 C C . SER C 1 176 ? -4.89124 27.76275 -23.84804 1.000 27.53823 176 SER C C 1
ATOM 14941 O O . SER C 1 176 ? -5.66097 28.38752 -23.11068 1.000 27.88250 176 SER C O 1
ATOM 14949 N N . ARG C 1 177 ? -4.71157 26.44397 -23.73561 1.000 26.89687 177 ARG C N 1
ATOM 14950 C CA . ARG C 1 177 ? -5.43333 25.68857 -22.71861 1.000 29.44471 177 ARG C CA 1
ATOM 14951 C C . ARG C 1 177 ? -5.01069 26.10870 -21.31728 1.000 28.16903 177 ARG C C 1
ATOM 14952 O O . ARG C 1 177 ? -5.84859 26.21551 -20.41385 1.000 27.40196 177 ARG C O 1
ATOM 14973 N N . PHE C 1 178 ? -3.71303 26.34917 -21.11464 1.000 30.02511 178 PHE C N 1
ATOM 14974 C CA . PHE C 1 178 ? -3.24800 26.80147 -19.80682 1.000 29.99968 178 PHE C CA 1
ATOM 14975 C C . PHE C 1 178 ? -3.86245 28.14719 -19.45002 1.000 34.87457 178 PHE C C 1
ATOM 14976 O O . PHE C 1 178 ? -4.30517 28.35601 -18.31317 1.000 27.24603 178 PHE C O 1
ATOM 14993 N N . ARG C 1 179 ? -3.89413 29.07227 -20.41025 1.000 28.58283 179 ARG C N 1
ATOM 14994 C CA . ARG C 1 179 ? -4.51074 30.37306 -20.17285 1.000 32.31598 179 ARG C CA 1
ATOM 14995 C C . ARG C 1 179 ? -5.95192 30.21439 -19.70711 1.000 31.42629 179 ARG C C 1
ATOM 14996 O O . ARG C 1 179 ? -6.37574 30.84088 -18.72838 1.000 30.61594 179 ARG C O 1
ATOM 15017 N N . GLU C 1 180 ? -6.72248 29.37561 -20.40233 1.000 25.90612 180 GLU C N 1
ATOM 15018 C CA . GLU C 1 180 ? -8.12297 29.18198 -20.04553 1.000 28.61434 180 GLU C CA 1
ATOM 15019 C C . GLU C 1 180 ? -8.25477 28.45782 -18.71331 1.000 31.07408 180 GLU C C 1
ATOM 15020 O O . GLU C 1 180 ? -9.11529 28.80031 -17.89422 1.000 34.66738 180 GLU C O 1
ATOM 15032 N N . TRP C 1 181 ? -7.40658 27.45578 -18.47869 1.000 31.74138 181 TRP C N 1
ATOM 15033 C CA . TRP C 1 181 ? -7.47915 26.69631 -17.23553 1.000 32.60521 181 TRP C CA 1
ATOM 15034 C C . TRP C 1 181 ? -7.19931 27.58776 -16.03115 1.000 32.25970 181 TRP C C 1
ATOM 15035 O O . TRP C 1 181 ? -7.91335 27.53167 -15.02361 1.000 29.06386 181 TRP C O 1
ATOM 15056 N N . MET C 1 182 ? -6.15752 28.41934 -16.11617 1.000 33.82154 182 MET C N 1
ATOM 15057 C CA . MET C 1 182 ? -5.82992 29.30267 -15.00132 1.000 34.10186 182 MET C CA 1
ATOM 15058 C C . MET C 1 182 ? -6.95815 30.29316 -14.74469 1.000 31.94536 182 MET C C 1
ATOM 15059 O O . MET C 1 182 ? -7.38040 30.48958 -13.59918 1.000 30.42599 182 MET C O 1
ATOM 15073 N N . ALA C 1 183 ? -7.45640 30.93574 -15.80424 1.000 32.72733 183 ALA C N 1
ATOM 15074 C CA . ALA C 1 183 ? -8.55258 31.88437 -15.64380 1.000 37.54671 183 ALA C CA 1
ATOM 15075 C C . ALA C 1 183 ? -9.74286 31.22566 -14.96187 1.000 34.79217 183 ALA C C 1
ATOM 15076 O O . ALA C 1 183 ? -10.30836 31.77158 -14.00601 1.000 29.97477 183 ALA C O 1
ATOM 15083 N N . TYR C 1 184 ? -10.13405 30.03868 -15.43046 1.000 33.69059 184 TYR C N 1
ATOM 15084 C CA . TYR C 1 184 ? -11.30123 29.37936 -14.85555 1.000 37.74842 184 TYR C CA 1
ATOM 15085 C C . TYR C 1 184 ? -11.07996 29.05310 -13.38328 1.000 33.04761 184 TYR C C 1
ATOM 15086 O O . TYR C 1 184 ? -11.95213 29.30315 -12.54238 1.000 34.66675 184 TYR C O 1
ATOM 15104 N N . HIS C 1 185 ? -9.92340 28.48220 -13.04940 1.000 30.25204 185 HIS C N 1
ATOM 15105 C CA . HIS C 1 185 ? -9.70998 27.95662 -11.70815 1.000 33.65281 185 HIS C CA 1
ATOM 15106 C C . HIS C 1 185 ? -9.22329 29.00308 -10.71862 1.000 34.28712 185 HIS C C 1
ATOM 15107 O O . HIS C 1 185 ? -9.41772 28.82520 -9.51113 1.000 33.84689 185 HIS C O 1
ATOM 15121 N N . ALA C 1 186 ? -8.60246 30.08707 -11.18816 1.000 30.69573 186 ALA C N 1
ATOM 15122 C CA . ALA C 1 186 ? -8.40331 31.23238 -10.30731 1.000 31.91574 186 ALA C CA 1
ATOM 15123 C C . ALA C 1 186 ? -9.74246 31.82221 -9.88999 1.000 31.94031 186 ALA C C 1
ATOM 15124 O O . ALA C 1 186 ? -9.88584 32.32104 -8.76741 1.000 33.44142 186 ALA C O 1
ATOM 15131 N N . TRP C 1 187 ? -10.73389 31.76709 -10.78154 1.000 33.91740 187 TRP C N 1
ATOM 15132 C CA . TRP C 1 187 ? -12.08468 32.19132 -10.43461 1.000 38.99348 187 TRP C CA 1
ATOM 15133 C C . TRP C 1 187 ? -12.76676 31.16784 -9.53600 1.000 34.23482 187 TRP C C 1
ATOM 15134 O O . TRP C 1 187 ? -13.45541 31.53470 -8.57772 1.000 32.32361 187 TRP C O 1
ATOM 15155 N N . PHE C 1 188 ? -12.57077 29.88116 -9.82113 1.000 38.70895 188 PHE C N 1
ATOM 15156 C CA . PHE C 1 188 ? -13.28616 28.83479 -9.09837 1.000 35.24553 188 PHE C CA 1
ATOM 15157 C C . PHE C 1 188 ? -12.88612 28.80086 -7.62874 1.000 33.91763 188 PHE C C 1
ATOM 15158 O O . PHE C 1 188 ? -13.74824 28.75205 -6.74198 1.000 36.96786 188 PHE C O 1
ATOM 15175 N N . PHE C 1 189 ? -11.58644 28.82049 -7.34654 1.000 40.55569 189 PHE C N 1
ATOM 15176 C CA . PHE C 1 189 ? -11.09655 28.67580 -5.98264 1.000 41.97751 189 PHE C CA 1
ATOM 15177 C C . PHE C 1 189 ? -11.02312 29.99553 -5.22736 1.000 39.71208 189 PHE C C 1
ATOM 15178 O O . PHE C 1 189 ? -10.89609 29.97750 -3.99768 1.000 40.59339 189 PHE C O 1
ATOM 15195 N N . GLY C 1 190 ? -11.09675 31.12678 -5.91816 1.000 38.74328 190 GLY C N 1
ATOM 15196 C CA . GLY C 1 190 ? -11.15417 32.40895 -5.26279 1.000 42.21132 190 GLY C CA 1
ATOM 15197 C C . GLY C 1 190 ? -9.79040 33.01523 -5.01218 1.000 39.51906 190 GLY C C 1
ATOM 15198 O O . GLY C 1 190 ? -8.74994 32.43419 -5.33757 1.000 33.02467 190 GLY C O 1
ATOM 15202 N N . PRO C 1 191 ? -9.77727 34.20764 -4.41265 1.000 35.02918 191 PRO C N 1
ATOM 15203 C CA . PRO C 1 191 ? -8.50017 34.92217 -4.23088 1.000 42.73209 191 PRO C CA 1
ATOM 15204 C C . PRO C 1 191 ? -7.51593 34.20869 -3.31964 1.000 42.22119 191 PRO C C 1
ATOM 15205 O O . PRO C 1 191 ? -6.30047 34.36436 -3.50027 1.000 38.44573 191 PRO C O 1
ATOM 15216 N N . SER C 1 192 ? -7.99057 33.44591 -2.33652 1.000 46.15384 192 SER C N 1
ATOM 15217 C CA . SER C 1 192 ? -7.10098 32.78310 -1.38166 1.000 41.31197 192 SER C CA 1
ATOM 15218 C C . SER C 1 192 ? -6.78790 31.36949 -1.87409 1.000 41.62632 192 SER C C 1
ATOM 15219 O O . SER C 1 192 ? -7.16361 30.35936 -1.27564 1.000 37.25418 192 SER C O 1
ATOM 15227 N N . SER C 1 193 ? -6.07628 31.31886 -2.99766 1.000 38.18714 193 SER C N 1
ATOM 15228 C CA . SER C 1 193 ? -5.67986 30.05374 -3.59536 1.000 35.90943 193 SER C CA 1
ATOM 15229 C C . SER C 1 193 ? -4.32125 30.21810 -4.25994 1.000 40.82000 193 SER C C 1
ATOM 15230 O O . SER C 1 193 ? -3.95745 31.31133 -4.70271 1.000 39.55814 193 SER C O 1
ATOM 15238 N N . HIS C 1 194 ? -3.57571 29.11752 -4.31991 1.000 34.77021 194 HIS C N 1
ATOM 15239 C CA . HIS C 1 194 ? -2.29087 29.06798 -5.00054 1.000 36.44578 194 HIS C CA 1
ATOM 15240 C C . HIS C 1 194 ? -2.23582 27.81640 -5.86394 1.000 33.15504 194 HIS C C 1
ATOM 15241 O O . HIS C 1 194 ? -2.85875 26.79886 -5.54847 1.000 34.62811 194 HIS C O 1
ATOM 15255 N N . PHE C 1 195 ? -1.48202 27.89871 -6.95887 1.000 33.22299 195 PHE C N 1
ATOM 15256 C CA . PHE C 1 195 ? -1.42117 26.83107 -7.95112 1.000 32.28985 195 PHE C CA 1
ATOM 15257 C C . PHE C 1 195 ? 0.03355 26.47331 -8.21192 1.000 33.11001 195 PHE C C 1
ATOM 15258 O O . PHE C 1 195 ? 0.83572 27.34142 -8.57039 1.000 33.27977 195 PHE C O 1
ATOM 15275 N N . VAL C 1 196 ? 0.36302 25.19745 -8.04027 1.000 34.57396 196 VAL C N 1
ATOM 15276 C CA . VAL C 1 196 ? 1.73064 24.70238 -8.14327 1.000 31.10503 196 VAL C CA 1
ATOM 15277 C C . VAL C 1 196 ? 1.82476 23.83543 -9.38956 1.000 32.06738 196 VAL C C 1
ATOM 15278 O O . VAL C 1 196 ? 1.15453 22.79924 -9.48523 1.000 35.39301 196 VAL C O 1
ATOM 15291 N N . PHE C 1 197 ? 2.65300 24.25594 -10.33967 1.000 28.13111 197 PHE C N 1
ATOM 15292 C CA . PHE C 1 197 ? 2.90734 23.50400 -11.55881 1.000 29.20498 197 PHE C CA 1
ATOM 15293 C C . PHE C 1 197 ? 4.30229 22.89848 -11.49384 1.000 33.28895 197 PHE C C 1
ATOM 15294 O O . PHE C 1 197 ? 5.24191 23.52839 -10.99871 1.000 35.89311 197 PHE C O 1
ATOM 15311 N N . HIS C 1 198 ? 4.43099 21.67088 -11.99049 1.000 30.60317 198 HIS C N 1
ATOM 15312 C CA . HIS C 1 198 ? 5.69571 20.94511 -12.00128 1.000 31.90043 198 HIS C CA 1
ATOM 15313 C C . HIS C 1 198 ? 6.12764 20.77313 -13.45194 1.000 35.34002 198 HIS C C 1
ATOM 15314 O O . HIS C 1 198 ? 5.53293 19.98547 -14.19586 1.000 30.83751 198 HIS C O 1
ATOM 15328 N N . ASP C 1 199 ? 7.16481 21.51034 -13.84640 1.000 31.55832 199 ASP C N 1
ATOM 15329 C CA . ASP C 1 199 ? 7.61788 21.55187 -15.23411 1.000 29.01069 199 ASP C CA 1
ATOM 15330 C C . ASP C 1 199 ? 8.69729 20.49821 -15.43717 1.000 32.47895 199 ASP C C 1
ATOM 15331 O O . ASP C 1 199 ? 9.85669 20.69892 -15.06726 1.000 31.26628 199 ASP C O 1
ATOM 15340 N N . ALA C 1 200 ? 8.31708 19.37192 -16.04062 1.000 30.57502 200 ALA C N 1
ATOM 15341 C CA . ALA C 1 200 ? 9.26269 18.34828 -16.46585 1.000 26.06723 200 ALA C CA 1
ATOM 15342 C C . ALA C 1 200 ? 9.52061 18.40322 -17.96708 1.000 33.61600 200 ALA C C 1
ATOM 15343 O O . ALA C 1 200 ? 9.77016 17.36770 -18.59441 1.000 33.86564 200 ALA C O 1
ATOM 15350 N N . GLY C 1 201 ? 9.45707 19.59642 -18.55854 1.000 31.91547 201 GLY C N 1
ATOM 15351 C CA . GLY C 1 201 ? 9.67231 19.79226 -19.97531 1.000 37.27122 201 GLY C CA 1
ATOM 15352 C C . GLY C 1 201 ? 8.45303 20.27437 -20.73168 1.000 39.61545 201 GLY C C 1
ATOM 15353 O O . GLY C 1 201 ? 8.59706 20.78235 -21.85136 1.000 41.15504 201 GLY C O 1
ATOM 15357 N N . GLY C 1 202 ? 7.26116 20.13654 -20.15536 1.000 37.73600 202 GLY C N 1
ATOM 15358 C CA . GLY C 1 202 ? 6.04560 20.52453 -20.84301 1.000 40.17380 202 GLY C CA 1
ATOM 15359 C C . GLY C 1 202 ? 5.74337 22.00548 -20.84488 1.000 37.22398 202 GLY C C 1
ATOM 15360 O O . GLY C 1 202 ? 4.86942 22.43963 -21.60230 1.000 41.00387 202 GLY C O 1
ATOM 15364 N N . VAL C 1 203 ? 6.43864 22.79257 -20.02717 1.000 35.07691 203 VAL C N 1
ATOM 15365 C CA . VAL C 1 203 ? 6.18705 24.23282 -19.93857 1.000 33.73847 203 VAL C CA 1
ATOM 15366 C C . VAL C 1 203 ? 7.03691 24.89291 -21.02039 1.000 33.81466 203 VAL C C 1
ATOM 15367 O O . VAL C 1 203 ? 8.18471 25.27984 -20.79810 1.000 35.40034 203 VAL C O 1
ATOM 15380 N N . SER C 1 204 ? 6.45491 25.02439 -22.20869 1.000 34.05333 204 SER C N 1
ATOM 15381 C CA . SER C 1 204 ? 7.08643 25.72073 -23.31992 1.000 29.32493 204 SER C CA 1
ATOM 15382 C C . SER C 1 204 ? 7.27957 27.19023 -22.97025 1.000 33.13929 204 SER C C 1
ATOM 15383 O O . SER C 1 204 ? 6.71064 27.67145 -21.98201 1.000 35.81780 204 SER C O 1
ATOM 15391 N N . PRO C 1 205 ? 8.07648 27.93126 -23.74348 1.000 35.89060 205 PRO C N 1
ATOM 15392 C CA . PRO C 1 205 ? 8.07569 29.39551 -23.58519 1.000 31.74098 205 PRO C CA 1
ATOM 15393 C C . PRO C 1 205 ? 6.69463 30.00072 -23.74114 1.000 35.87563 205 PRO C C 1
ATOM 15394 O O . PRO C 1 205 ? 6.39781 31.02768 -23.11717 1.000 35.94378 205 PRO C O 1
ATOM 15405 N N . GLU C 1 206 ? 5.83752 29.38883 -24.56172 1.000 33.78693 206 GLU C N 1
ATOM 15406 C CA . GLU C 1 206 ? 4.48721 29.90115 -24.75918 1.000 39.52275 206 GLU C CA 1
ATOM 15407 C C . GLU C 1 206 ? 3.59196 29.58110 -23.56806 1.000 37.19723 206 GLU C C 1
ATOM 15408 O O . GLU C 1 206 ? 2.76062 30.40740 -23.17512 1.000 36.66248 206 GLU C O 1
ATOM 15420 N N . VAL C 1 207 ? 3.74605 28.39162 -22.98324 1.000 34.20861 207 VAL C N 1
ATOM 15421 C CA . VAL C 1 207 ? 3.01999 28.06688 -21.75707 1.000 33.56020 207 VAL C CA 1
ATOM 15422 C C . VAL C 1 207 ? 3.46526 28.98689 -20.62744 1.000 36.00306 207 VAL C C 1
ATOM 15423 O O . VAL C 1 207 ? 2.64278 29.56901 -19.91076 1.000 35.25983 207 VAL C O 1
ATOM 15436 N N . ARG C 1 208 ? 4.78199 29.12008 -20.44707 1.000 37.68087 208 ARG C N 1
ATOM 15437 C CA . ARG C 1 208 ? 5.30618 30.01802 -19.42383 1.000 41.47116 208 ARG C CA 1
ATOM 15438 C C . ARG C 1 208 ? 4.75075 31.42418 -19.59560 1.000 34.09207 208 ARG C C 1
ATOM 15439 O O . ARG C 1 208 ? 4.46040 32.11245 -18.60994 1.000 38.61019 208 ARG C O 1
ATOM 15460 N N . ALA C 1 209 ? 4.59435 31.86859 -20.84421 1.000 35.21046 209 ALA C N 1
ATOM 15461 C CA . ALA C 1 209 ? 4.02235 33.18648 -21.09180 1.000 37.44604 209 ALA C CA 1
ATOM 15462 C C . ALA C 1 209 ? 2.54701 33.22439 -20.71372 1.000 32.40558 209 ALA C C 1
ATOM 15463 O O . ALA C 1 209 ? 2.05463 34.24229 -20.21429 1.000 39.99362 209 ALA C O 1
ATOM 15470 N N . ALA C 1 210 ? 1.82561 32.12564 -20.94361 1.000 30.86130 210 ALA C N 1
ATOM 15471 C CA . ALA C 1 210 ? 0.42038 32.07830 -20.55369 1.000 33.25296 210 ALA C CA 1
ATOM 15472 C C . ALA C 1 210 ? 0.26055 32.16389 -19.04204 1.000 38.16696 210 ALA C C 1
ATOM 15473 O O . ALA C 1 210 ? -0.70524 32.76298 -18.55335 1.000 41.13852 210 ALA C O 1
ATOM 15480 N N . LEU C 1 211 ? 1.19097 31.58225 -18.28759 1.000 34.95750 211 LEU C N 1
ATOM 15481 C CA . LEU C 1 211 ? 1.11405 31.59766 -16.83424 1.000 38.57898 211 LEU C CA 1
ATOM 15482 C C . LEU C 1 211 ? 1.80933 32.79985 -16.20965 1.000 36.41362 211 LEU C C 1
ATOM 15483 O O . LEU C 1 211 ? 1.56373 33.09476 -15.03461 1.000 26.94178 211 LEU C O 1
ATOM 15499 N N . ASP C 1 212 ? 2.65264 33.50255 -16.96137 1.000 37.83679 212 ASP C N 1
ATOM 15500 C CA . ASP C 1 212 ? 3.39926 34.61838 -16.38709 1.000 31.35182 212 ASP C CA 1
ATOM 15501 C C . ASP C 1 212 ? 2.51167 35.65499 -15.71117 1.000 37.51094 212 ASP C C 1
ATOM 15502 O O . ASP C 1 212 ? 2.88663 36.12999 -14.62584 1.000 42.35543 212 ASP C O 1
ATOM 15511 N N . PRO C 1 213 ? 1.36424 36.05492 -16.26789 1.000 42.52860 213 PRO C N 1
ATOM 15512 C CA . PRO C 1 213 ? 0.51580 37.01658 -15.54442 1.000 37.96976 213 PRO C CA 1
ATOM 15513 C C . PRO C 1 213 ? 0.10190 36.52086 -14.17260 1.000 38.07800 213 PRO C C 1
ATOM 15514 O O . PRO C 1 213 ? -0.09671 37.33188 -13.25918 1.000 42.10639 213 PRO C O 1
ATOM 15525 N N . TRP C 1 214 ? -0.02375 35.20724 -13.99658 1.000 36.15235 214 TRP C N 1
ATOM 15526 C CA . TRP C 1 214 ? -0.43009 34.63749 -12.72050 1.000 35.03267 214 TRP C CA 1
ATOM 15527 C C . TRP C 1 214 ? 0.74403 34.40673 -11.78142 1.000 42.17077 214 TRP C C 1
ATOM 15528 O O . TRP C 1 214 ? 0.56776 34.46765 -10.55966 1.000 42.77160 214 TRP C O 1
ATOM 15549 N N . VAL C 1 215 ? 1.93581 34.14745 -12.32141 1.000 38.21491 215 VAL C N 1
ATOM 15550 C CA . VAL C 1 215 ? 3.11759 34.04255 -11.47166 1.000 37.71959 215 VAL C CA 1
ATOM 15551 C C . VAL C 1 215 ? 3.51370 35.41820 -10.95141 1.000 44.94772 215 VAL C C 1
ATOM 15552 O O . VAL C 1 215 ? 3.86046 35.57758 -9.77553 1.000 44.69174 215 VAL C O 1
ATOM 15565 N N . ARG C 1 216 ? 3.47151 36.43277 -11.81913 1.000 43.12254 216 ARG C N 1
ATOM 15566 C CA . ARG C 1 216 ? 3.77653 37.78944 -11.38099 1.000 40.97171 216 ARG C CA 1
ATOM 15567 C C . ARG C 1 216 ? 2.79296 38.25105 -10.31390 1.000 50.25492 216 ARG C C 1
ATOM 15568 O O . ARG C 1 216 ? 3.16456 38.97855 -9.38629 1.000 49.41008 216 ARG C O 1
ATOM 15589 N N . ALA C 1 217 ? 1.52985 37.83218 -10.42831 1.000 43.43597 217 ALA C N 1
ATOM 15590 C CA . ALA C 1 217 ? 0.53719 38.13483 -9.40579 1.000 44.83387 217 ALA C CA 1
ATOM 15591 C C . ALA C 1 217 ? 0.72755 37.30870 -8.14033 1.000 47.72592 217 ALA C C 1
ATOM 15592 O O . ALA C 1 217 ? 0.00504 37.53271 -7.16380 1.000 46.97175 217 ALA C O 1
ATOM 15599 N N . GLY C 1 218 ? 1.67021 36.36876 -8.13377 1.000 44.97403 218 GLY C N 1
ATOM 15600 C CA . GLY C 1 218 ? 1.90358 35.53688 -6.97292 1.000 41.86333 218 GLY C CA 1
ATOM 15601 C C . GLY C 1 218 ? 0.91058 34.41666 -6.77811 1.000 42.29055 218 GLY C C 1
ATOM 15602 O O . GLY C 1 218 ? 0.86661 33.83281 -5.68968 1.000 48.77423 218 GLY C O 1
ATOM 15606 N N . ARG C 1 219 ? 0.11381 34.09384 -7.79597 1.000 39.73163 219 ARG C N 1
ATOM 15607 C CA . ARG C 1 219 ? -0.90272 33.05791 -7.67909 1.000 41.04564 219 ARG C CA 1
ATOM 15608 C C . ARG C 1 219 ? -0.43174 31.69726 -8.16957 1.000 40.03540 219 ARG C C 1
ATOM 15609 O O . ARG C 1 219 ? -1.04687 30.68457 -7.81472 1.000 33.34085 219 ARG C O 1
ATOM 15630 N N . ALA C 1 220 ? 0.62959 31.64651 -8.96852 1.000 46.02067 220 ALA C N 1
ATOM 15631 C CA . ALA C 1 220 ? 1.11770 30.39849 -9.53222 1.000 40.05972 220 ALA C CA 1
ATOM 15632 C C . ALA C 1 220 ? 2.61251 30.26342 -9.28749 1.000 37.64824 220 ALA C C 1
ATOM 15633 O O . ALA C 1 220 ? 3.34705 31.25400 -9.24116 1.000 38.10269 220 ALA C O 1
ATOM 15640 N N . THR C 1 221 ? 3.04975 29.01652 -9.13067 1.000 36.34588 221 THR C N 1
ATOM 15641 C CA . THR C 1 221 ? 4.45745 28.67322 -8.99030 1.000 37.10385 221 THR C CA 1
ATOM 15642 C C . THR C 1 221 ? 4.77553 27.57826 -9.99539 1.000 35.61683 221 THR C C 1
ATOM 15643 O O . THR C 1 221 ? 4.03587 26.59381 -10.09627 1.000 31.87211 221 THR C O 1
ATOM 15654 N N . VAL C 1 222 ? 5.86213 27.75053 -10.73969 1.000 34.31355 222 VAL C N 1
ATOM 15655 C CA . VAL C 1 222 ? 6.27643 26.79360 -11.75850 1.000 29.41168 222 VAL C CA 1
ATOM 15656 C C . VAL C 1 222 ? 7.58741 26.17968 -11.28691 1.000 34.96668 222 VAL C C 1
ATOM 15657 O O . VAL C 1 222 ? 8.66494 26.75813 -11.47025 1.000 36.25828 222 VAL C O 1
ATOM 15670 N N . GLN C 1 223 ? 7.49863 25.00522 -10.67271 1.000 33.04321 223 GLN C N 1
ATOM 15671 C CA . GLN C 1 223 ? 8.69101 24.28894 -10.25165 1.000 30.95655 223 GLN C CA 1
ATOM 15672 C C . GLN C 1 223 ? 9.37433 23.66238 -11.46038 1.000 33.75227 223 GLN C C 1
ATOM 15673 O O . GLN C 1 223 ? 8.74582 22.92867 -12.23060 1.000 32.56342 223 GLN C O 1
ATOM 15687 N N . ASP C 1 224 ? 10.65920 23.95685 -11.63147 1.000 35.84317 224 ASP C N 1
ATOM 15688 C CA . ASP C 1 224 ? 11.46506 23.31967 -12.66760 1.000 39.76054 224 ASP C CA 1
ATOM 15689 C C . ASP C 1 224 ? 11.94804 21.97767 -12.13334 1.000 32.92986 224 ASP C C 1
ATOM 15690 O O . ASP C 1 224 ? 12.85095 21.92507 -11.29164 1.000 37.95551 224 ASP C O 1
ATOM 15699 N N . ILE C 1 225 ? 11.34245 20.89112 -12.61119 1.000 27.89005 225 ILE C N 1
ATOM 15700 C CA . ILE C 1 225 ? 11.75950 19.54734 -12.22872 1.000 34.81880 225 ILE C CA 1
ATOM 15701 C C . ILE C 1 225 ? 12.31731 18.84192 -13.45672 1.000 32.84782 225 ILE C C 1
ATOM 15702 O O . ILE C 1 225 ? 12.19923 17.61929 -13.59451 1.000 33.26630 225 ILE C O 1
ATOM 15718 N N . ARG C 1 226 ? 12.92807 19.61138 -14.36195 1.000 29.79173 226 ARG C N 1
ATOM 15719 C CA . ARG C 1 226 ? 13.47830 19.03114 -15.58085 1.000 33.39362 226 ARG C CA 1
ATOM 15720 C C . ARG C 1 226 ? 14.66829 18.12235 -15.30273 1.000 36.45260 226 ARG C C 1
ATOM 15721 O O . ARG C 1 226 ? 14.97552 17.25716 -16.12960 1.000 37.34806 226 ARG C O 1
ATOM 15742 N N . GLY C 1 227 ? 15.33788 18.29012 -14.16182 1.000 43.39619 227 GLY C N 1
ATOM 15743 C CA . GLY C 1 227 ? 16.37157 17.35069 -13.76109 1.000 47.69414 227 GLY C CA 1
ATOM 15744 C C . GLY C 1 227 ? 15.87814 15.92858 -13.59953 1.000 51.47031 227 GLY C C 1
ATOM 15745 O O . GLY C 1 227 ? 16.69725 15.01506 -13.44398 1.000 46.34810 227 GLY C O 1
ATOM 15749 N N . GLN C 1 228 ? 14.55952 15.72445 -13.62187 1.000 57.03892 228 GLN C N 1
ATOM 15750 C CA . GLN C 1 228 ? 13.98305 14.38718 -13.61047 1.000 56.42516 228 GLN C CA 1
ATOM 15751 C C . GLN C 1 228 ? 14.34581 13.59278 -14.85800 1.000 55.35307 228 GLN C C 1
ATOM 15752 O O . GLN C 1 228 ? 14.20711 12.36401 -14.85934 1.000 46.42138 228 GLN C O 1
ATOM 15766 N N . ALA C 1 229 ? 14.82293 14.26206 -15.91059 1.000 47.58037 229 ALA C N 1
ATOM 15767 C CA . ALA C 1 229 ? 15.07081 13.57946 -17.17680 1.000 56.90530 229 ALA C CA 1
ATOM 15768 C C . ALA C 1 229 ? 16.05645 12.42731 -17.02396 1.000 48.44677 229 ALA C C 1
ATOM 15769 O O . ALA C 1 229 ? 16.00958 11.46713 -17.80020 1.000 56.13212 229 ALA C O 1
ATOM 15776 N N . GLU C 1 230 ? 16.95758 12.50113 -16.04312 1.000 46.62077 230 GLU C N 1
ATOM 15777 C CA . GLU C 1 230 ? 17.91582 11.41923 -15.85239 1.000 50.53718 230 GLU C CA 1
ATOM 15778 C C . GLU C 1 230 ? 17.23621 10.11083 -15.47111 1.000 52.56879 230 GLU C C 1
ATOM 15779 O O . GLU C 1 230 ? 17.79867 9.03814 -15.71703 1.000 55.41763 230 GLU C O 1
ATOM 15791 N N . PHE C 1 231 ? 16.04211 10.17506 -14.88242 1.000 42.49863 231 PHE C N 1
ATOM 15792 C CA . PHE C 1 231 ? 15.34000 8.99618 -14.39194 1.000 43.15930 231 PHE C CA 1
ATOM 15793 C C . PHE C 1 231 ? 14.07588 8.69318 -15.18619 1.000 37.29961 231 PHE C C 1
ATOM 15794 O O . PHE C 1 231 ? 13.31430 7.79971 -14.80072 1.000 35.42818 231 PHE C O 1
ATOM 15811 N N . ASP C 1 232 ? 13.83591 9.41191 -16.27933 1.000 45.03781 232 ASP C N 1
ATOM 15812 C CA . ASP C 1 232 ? 12.65007 9.17873 -17.09283 1.000 41.06768 232 ASP C CA 1
ATOM 15813 C C . ASP C 1 232 ? 12.56059 7.71496 -17.50463 1.000 38.29111 232 ASP C C 1
ATOM 15814 O O . ASP C 1 232 ? 13.52928 7.13726 -18.00683 1.000 38.46409 232 ASP C O 1
ATOM 15823 N N . GLY C 1 233 ? 11.38918 7.11971 -17.28810 1.000 32.96972 233 GLY C N 1
ATOM 15824 C CA . GLY C 1 233 ? 11.15777 5.73134 -17.61729 1.000 27.20501 233 GLY C CA 1
ATOM 15825 C C . GLY C 1 233 ? 11.52295 4.74690 -16.53000 1.000 28.53081 233 GLY C C 1
ATOM 15826 O O . GLY C 1 233 ? 11.23343 3.55185 -16.67487 1.000 28.57727 233 GLY C O 1
ATOM 15830 N N . TYR C 1 234 ? 12.13970 5.20517 -15.44289 1.000 26.74316 234 TYR C N 1
ATOM 15831 C CA . TYR C 1 234 ? 12.60127 4.33033 -14.37543 1.000 32.46056 234 TYR C CA 1
ATOM 15832 C C . TYR C 1 234 ? 11.74345 4.43397 -13.12328 1.000 30.25627 234 TYR C C 1
ATOM 15833 O O . TYR C 1 234 ? 12.09099 3.84443 -12.09429 1.000 29.44997 234 TYR C O 1
ATOM 15851 N N . TYR C 1 235 ? 10.62783 5.15432 -13.18686 1.000 24.34856 235 TYR C N 1
ATOM 15852 C CA . TYR C 1 235 ? 9.74761 5.32525 -12.03911 1.000 30.19213 235 TYR C CA 1
ATOM 15853 C C . TYR C 1 235 ? 8.43545 5.92221 -12.53076 1.000 29.86696 235 TYR C C 1
ATOM 15854 O O . TYR C 1 235 ? 8.30652 6.31226 -13.69357 1.000 29.22251 235 TYR C O 1
ATOM 15872 N N . TYR C 1 236 ? 7.46238 5.99016 -11.62589 1.000 24.89091 236 TYR C N 1
ATOM 15873 C CA . TYR C 1 236 ? 6.13277 6.50451 -11.94257 1.000 30.93515 236 TYR C CA 1
ATOM 15874 C C . TYR C 1 236 ? 6.11292 8.00721 -11.68014 1.000 30.30096 236 TYR C C 1
ATOM 15875 O O . TYR C 1 236 ? 6.17141 8.44731 -10.52747 1.000 29.85095 236 TYR C O 1
ATOM 15893 N N . ASN C 1 237 ? 6.02018 8.79363 -12.75540 1.000 33.21086 237 ASN C N 1
ATOM 15894 C CA . ASN C 1 237 ? 6.20761 10.23783 -12.64763 1.000 37.89427 237 ASN C CA 1
ATOM 15895 C C . ASN C 1 237 ? 5.16860 10.87508 -11.73265 1.000 33.42849 237 ASN C C 1
ATOM 15896 O O . ASN C 1 237 ? 5.50601 11.67612 -10.85422 1.000 34.38586 237 ASN C O 1
ATOM 15907 N N . GLN C 1 238 ? 3.89104 10.54499 -11.93631 1.000 25.29227 238 GLN C N 1
ATOM 15908 C CA . GLN C 1 238 ? 2.83601 11.27317 -11.23936 1.000 32.42036 238 GLN C CA 1
ATOM 15909 C C . GLN C 1 238 ? 2.78791 10.92832 -9.75624 1.000 25.38173 238 GLN C C 1
ATOM 15910 O O . GLN C 1 238 ? 2.34275 11.74808 -8.94657 1.000 26.51907 238 GLN C O 1
ATOM 15924 N N . PHE C 1 239 ? 3.23316 9.72919 -9.37685 1.000 23.69804 239 PHE C N 1
ATOM 15925 C CA . PHE C 1 239 ? 3.18866 9.35944 -7.96779 1.000 28.53404 239 PHE C CA 1
ATOM 15926 C C . PHE C 1 239 ? 4.24168 10.10597 -7.16133 1.000 24.53579 239 PHE C C 1
ATOM 15927 O O . PHE C 1 239 ? 4.02926 10.38517 -5.97654 1.000 25.63027 239 PHE C O 1
ATOM 15944 N N . LEU C 1 240 ? 5.36971 10.45256 -7.78352 1.000 26.00935 240 LEU C N 1
ATOM 15945 C CA . LEU C 1 240 ? 6.39878 11.20624 -7.07614 1.000 29.33738 240 LEU C CA 1
ATOM 15946 C C . LEU C 1 240 ? 5.96176 12.64739 -6.85382 1.000 27.35298 240 LEU C C 1
ATOM 15947 O O . LEU C 1 240 ? 6.08698 13.18526 -5.74710 1.000 24.55472 240 LEU C O 1
ATOM 15963 N N . VAL C 1 241 ? 5.43187 13.28552 -7.89988 1.000 22.71284 241 VAL C N 1
ATOM 15964 C CA . VAL C 1 241 ? 5.09673 14.70407 -7.81972 1.000 26.37145 241 VAL C CA 1
ATOM 15965 C C . VAL C 1 241 ? 3.99245 14.94406 -6.79719 1.000 24.55172 241 VAL C C 1
ATOM 15966 O O . VAL C 1 241 ? 4.03080 15.92688 -6.04541 1.000 23.05071 241 VAL C O 1
ATOM 15979 N N . VAL C 1 242 ? 2.99021 14.06198 -6.74804 1.000 23.77699 242 VAL C N 1
ATOM 15980 C CA . VAL C 1 242 ? 1.87374 14.29521 -5.83411 1.000 24.99377 242 VAL C CA 1
ATOM 15981 C C . VAL C 1 242 ? 2.32893 14.17670 -4.38461 1.000 26.41091 242 VAL C C 1
ATOM 15982 O O . VAL C 1 242 ? 1.77431 14.83748 -3.49787 1.000 25.15195 242 VAL C O 1
ATOM 15995 N N . ASN C 1 243 ? 3.33784 13.34637 -4.11288 1.000 24.57878 243 ASN C N 1
ATOM 15996 C CA . ASN C 1 243 ? 3.80327 13.18690 -2.74013 1.000 27.19450 243 ASN C CA 1
ATOM 15997 C C . ASN C 1 243 ? 4.72127 14.33106 -2.32689 1.000 27.30217 243 ASN C C 1
ATOM 15998 O O . ASN C 1 243 ? 4.65207 14.80341 -1.18734 1.000 30.26471 243 ASN C O 1
ATOM 16009 N N . ASP C 1 244 ? 5.58136 14.78613 -3.23828 1.000 26.83395 244 ASP C N 1
ATOM 16010 C CA . ASP C 1 244 ? 6.38909 15.96988 -2.96106 1.000 28.53018 244 ASP C CA 1
ATOM 16011 C C . ASP C 1 244 ? 5.50082 17.16859 -2.65541 1.000 25.66407 244 ASP C C 1
ATOM 16012 O O . ASP C 1 244 ? 5.66448 17.83608 -1.62750 1.000 25.94865 244 ASP C O 1
ATOM 16021 N N . CYS C 1 245 ? 4.54535 17.45394 -3.54296 1.000 28.12639 245 CYS C N 1
ATOM 16022 C CA . CYS C 1 245 ? 3.66581 18.60061 -3.34706 1.000 31.50468 245 CYS C CA 1
ATOM 16023 C C . CYS C 1 245 ? 2.84909 18.45916 -2.06868 1.000 27.98761 245 CYS C C 1
ATOM 16024 O O . CYS C 1 245 ? 2.58914 19.45057 -1.37604 1.000 27.38797 245 CYS C O 1
ATOM 16031 N N . LEU C 1 246 ? 2.43780 17.23360 -1.73743 1.000 31.34251 246 LEU C N 1
ATOM 16032 C CA . LEU C 1 246 ? 1.68189 17.00813 -0.50917 1.000 25.75007 246 LEU C CA 1
ATOM 16033 C C . LEU C 1 246 ? 2.45122 17.50678 0.70859 1.000 30.34653 246 LEU C C 1
ATOM 16034 O O . LEU C 1 246 ? 1.90353 18.22153 1.55524 1.000 31.27842 246 LEU C O 1
ATOM 16050 N N . HIS C 1 247 ? 3.72590 17.13062 0.81854 1.000 26.98786 247 HIS C N 1
ATOM 16051 C CA . HIS C 1 247 ? 4.52166 17.47617 1.98943 1.000 29.94747 247 HIS C CA 1
ATOM 16052 C C . HIS C 1 247 ? 5.17886 18.84248 1.87607 1.000 28.76199 247 HIS C C 1
ATOM 16053 O O . HIS C 1 247 ? 5.37217 19.51579 2.89590 1.000 29.73737 247 HIS C O 1
ATOM 16067 N N . ARG C 1 248 ? 5.52216 19.26801 0.66043 1.000 31.18084 248 ARG C N 1
ATOM 16068 C CA . ARG C 1 248 ? 6.10691 20.59125 0.47404 1.000 31.05996 248 ARG C CA 1
ATOM 16069 C C . ARG C 1 248 ? 5.15656 21.68612 0.94147 1.000 34.23705 248 ARG C C 1
ATOM 16070 O O . ARG C 1 248 ? 5.59337 22.70749 1.48460 1.000 34.59096 248 ARG C O 1
ATOM 16091 N N . TYR C 1 249 ? 3.85330 21.48888 0.74465 1.000 37.03736 249 TYR C N 1
ATOM 16092 C CA . TYR C 1 249 ? 2.84052 22.48616 1.07198 1.000 41.26284 249 TYR C CA 1
ATOM 16093 C C . TYR C 1 249 ? 1.81876 21.93580 2.06072 1.000 37.54742 249 TYR C C 1
ATOM 16094 O O . TYR C 1 249 ? 0.64766 22.31718 2.02980 1.000 38.12589 249 TYR C O 1
ATOM 16112 N N . ARG C 1 250 ? 2.25930 21.04888 2.95458 1.000 37.99148 250 ARG C N 1
ATOM 16113 C CA . ARG C 1 250 ? 1.31848 20.31589 3.79709 1.000 38.00780 250 ARG C CA 1
ATOM 16114 C C . ARG C 1 250 ? 0.43509 21.26068 4.60359 1.000 40.55924 250 ARG C C 1
ATOM 16115 O O . ARG C 1 250 ? -0.78429 21.07309 4.67933 1.000 37.35128 250 ARG C O 1
ATOM 16136 N N . TYR C 1 251 ? 1.03179 22.27605 5.22369 1.000 37.25279 251 TYR C N 1
ATOM 16137 C CA . TYR C 1 251 ? 0.28879 23.23732 6.02682 1.000 45.54601 251 TYR C CA 1
ATOM 16138 C C . TYR C 1 251 ? 0.08864 24.56532 5.30852 1.000 41.01582 251 TYR C C 1
ATOM 16139 O O . TYR C 1 251 ? -0.29700 25.55250 5.94353 1.000 46.47027 251 TYR C O 1
ATOM 16157 N N . SER C 1 252 ? 0.32600 24.60685 3.99721 1.000 43.91052 252 SER C N 1
ATOM 16158 C CA . SER C 1 252 ? 0.13956 25.84557 3.25212 1.000 42.49449 252 SER C CA 1
ATOM 16159 C C . SER C 1 252 ? -1.33173 26.22044 3.13173 1.000 39.83303 252 SER C C 1
ATOM 16160 O O . SER C 1 252 ? -1.65530 27.40780 3.01425 1.000 40.13630 252 SER C O 1
ATOM 16168 N N . ALA C 1 253 ? -2.23301 25.24006 3.15906 1.000 36.06116 253 ALA C N 1
ATOM 16169 C CA . ALA C 1 253 ? -3.63884 25.50384 2.88761 1.000 38.43830 253 ALA C CA 1
ATOM 16170 C C . ALA C 1 253 ? -4.51892 24.57892 3.71442 1.000 44.00695 253 ALA C C 1
ATOM 16171 O O . ALA C 1 253 ? -4.05629 23.58924 4.28947 1.000 41.15356 253 ALA C O 1
ATOM 16178 N N . ASN C 1 254 ? -5.80931 24.92281 3.77184 1.000 42.69225 254 ASN C N 1
ATOM 16179 C CA . ASN C 1 254 ? -6.78516 24.02989 4.38519 1.000 46.74617 254 ASN C CA 1
ATOM 16180 C C . ASN C 1 254 ? -6.98939 22.77750 3.53025 1.000 41.79951 254 ASN C C 1
ATOM 16181 O O . ASN C 1 254 ? -7.02624 21.65743 4.05577 1.000 39.63889 254 ASN C O 1
ATOM 16191 N N . TRP C 1 255 ? -7.12340 22.94911 2.21088 1.000 38.99636 255 TRP C N 1
ATOM 16192 C CA . TRP C 1 255 ? -7.42763 21.86436 1.28430 1.000 35.07441 255 TRP C CA 1
ATOM 16193 C C . TRP C 1 255 ? -6.44032 21.87748 0.12430 1.000 30.46769 255 TRP C C 1
ATOM 16194 O O . TRP C 1 255 ? -6.09476 22.94427 -0.39140 1.000 38.70989 255 TRP C O 1
ATOM 16215 N N . THR C 1 256 ? -6.00786 20.68892 -0.30025 1.000 31.71105 256 THR C N 1
ATOM 16216 C CA . THR C 1 256 ? -5.09883 20.52859 -1.43275 1.000 31.56765 256 THR C CA 1
ATOM 16217 C C . THR C 1 256 ? -5.80925 19.74187 -2.52658 1.000 33.98726 256 THR C C 1
ATOM 16218 O O . THR C 1 256 ? -6.26747 18.61919 -2.28882 1.000 32.13561 256 THR C O 1
ATOM 16229 N N . PHE C 1 257 ? -5.88790 20.32530 -3.72255 1.000 30.38298 257 PHE C N 1
ATOM 16230 C CA . PHE C 1 257 ? -6.60617 19.73243 -4.84420 1.000 31.46605 257 PHE C CA 1
ATOM 16231 C C . PHE C 1 257 ? -5.63721 19.10523 -5.83751 1.000 29.50721 257 PHE C C 1
ATOM 16232 O O . PHE C 1 257 ? -4.61271 19.70086 -6.18664 1.000 28.61112 257 PHE C O 1
ATOM 16249 N N . TYR C 1 258 ? -5.98020 17.90436 -6.29973 1.000 25.18504 258 TYR C N 1
ATOM 16250 C CA . TYR C 1 258 ? -5.14971 17.12560 -7.21579 1.000 29.87435 258 TYR C CA 1
ATOM 16251 C C . TYR C 1 258 ? -5.94028 16.86699 -8.49284 1.000 29.67544 258 TYR C C 1
ATOM 16252 O O . TYR C 1 258 ? -6.83195 16.01330 -8.50865 1.000 30.23009 258 TYR C O 1
ATOM 16270 N N . PHE C 1 259 ? -5.62054 17.58438 -9.56610 1.000 28.67010 259 PHE C N 1
ATOM 16271 C CA . PHE C 1 259 ? -6.15916 17.25512 -10.88141 1.000 29.02227 259 PHE C CA 1
ATOM 16272 C C . PHE C 1 259 ? -5.28956 17.92256 -11.94260 1.000 23.05380 259 PHE C C 1
ATOM 16273 O O . PHE C 1 259 ? -4.33743 18.64280 -11.63337 1.000 22.19647 259 PHE C O 1
ATOM 16290 N N . ASP C 1 260 ? -5.62156 17.66145 -13.20175 1.000 28.71128 260 ASP C N 1
ATOM 16291 C CA . ASP C 1 260 ? -4.78982 18.04679 -14.33165 1.000 31.57114 260 ASP C CA 1
ATOM 16292 C C . ASP C 1 260 ? -5.34003 19.29406 -15.01441 1.000 26.29315 260 ASP C C 1
ATOM 16293 O O . ASP C 1 260 ? -6.46314 19.73473 -14.75651 1.000 26.22964 260 ASP C O 1
ATOM 16302 N N . VAL C 1 261 ? -4.52172 19.86302 -15.90690 1.000 30.84962 261 VAL C N 1
ATOM 16303 C CA . VAL C 1 261 ? -4.89593 21.09910 -16.59443 1.000 31.11418 261 VAL C CA 1
ATOM 16304 C C . VAL C 1 261 ? -5.80134 20.85811 -17.79052 1.000 25.62508 261 VAL C C 1
ATOM 16305 O O . VAL C 1 261 ? -6.15559 21.81846 -18.48717 1.000 25.97042 261 VAL C O 1
ATOM 16318 N N . ASP C 1 262 ? -6.17935 19.61083 -18.05981 1.000 27.04081 262 ASP C N 1
ATOM 16319 C CA . ASP C 1 262 ? -7.26337 19.30761 -18.98173 1.000 24.19063 262 ASP C CA 1
ATOM 16320 C C . ASP C 1 262 ? -8.53698 18.91818 -18.24425 1.000 26.89069 262 ASP C C 1
ATOM 16321 O O . ASP C 1 262 ? -9.47836 18.41441 -18.86484 1.000 28.92814 262 ASP C O 1
ATOM 16330 N N . GLU C 1 263 ? -8.58404 19.14352 -16.93324 1.000 26.35741 263 GLU C N 1
ATOM 16331 C CA . GLU C 1 263 ? -9.72566 18.80747 -16.09686 1.000 24.99588 263 GLU C CA 1
ATOM 16332 C C . GLU C 1 263 ? -10.20693 20.06256 -15.38555 1.000 24.79071 263 GLU C C 1
ATOM 16333 O O . GLU C 1 263 ? -9.39832 20.87171 -14.91713 1.000 23.35933 263 GLU C O 1
ATOM 16345 N N . TYR C 1 264 ? -11.52663 20.22811 -15.31592 1.000 27.43024 264 TYR C N 1
ATOM 16346 C CA . TYR C 1 264 ? -12.14061 21.46409 -14.84042 1.000 27.67409 264 TYR C CA 1
ATOM 16347 C C . TYR C 1 264 ? -13.12689 21.14175 -13.72715 1.000 28.05983 264 TYR C C 1
ATOM 16348 O O . TYR C 1 264 ? -14.15072 20.49156 -13.96905 1.000 27.02904 264 TYR C O 1
ATOM 16366 N N . ILE C 1 265 ? -12.82520 21.61125 -12.51643 1.000 30.22483 265 ILE C N 1
ATOM 16367 C CA . ILE C 1 265 ? -13.67840 21.35370 -11.36242 1.000 28.49593 265 ILE C CA 1
ATOM 16368 C C . ILE C 1 265 ? -14.95929 22.16515 -11.50329 1.000 28.64708 265 ILE C C 1
ATOM 16369 O O . ILE C 1 265 ? -14.91979 23.39144 -11.66517 1.000 25.82881 265 ILE C O 1
ATOM 16385 N N . TYR C 1 266 ? -16.10059 21.48425 -11.43361 1.000 27.39241 266 TYR C N 1
ATOM 16386 C CA . TYR C 1 266 ? -17.39607 22.09849 -11.68470 1.000 32.14670 266 TYR C CA 1
ATOM 16387 C C . TYR C 1 266 ? -18.33954 21.80689 -10.52814 1.000 40.24855 266 TYR C C 1
ATOM 16388 O O . TYR C 1 266 ? -18.34762 20.69811 -9.98482 1.000 35.85002 266 TYR C O 1
ATOM 16406 N N . LEU C 1 267 ? -19.13293 22.81192 -10.15953 1.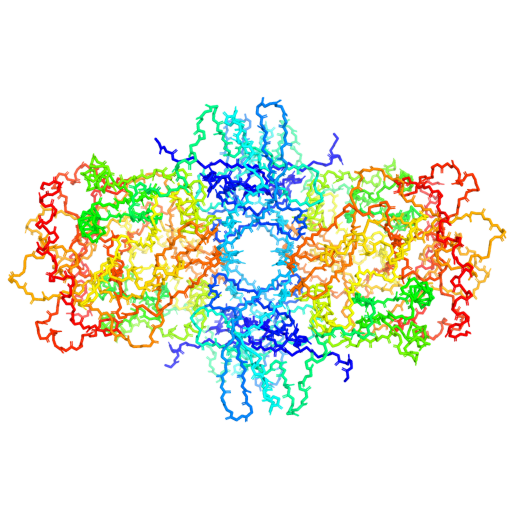000 33.35249 267 LEU C N 1
ATOM 16407 C CA . LEU C 1 267 ? -20.10392 22.68327 -9.07941 1.000 36.31386 267 LEU C CA 1
ATOM 16408 C C . LEU C 1 267 ? -21.50725 22.62993 -9.66642 1.000 39.71064 267 LEU C C 1
ATOM 16409 O O . LEU C 1 267 ? -21.97072 23.63305 -10.23200 1.000 37.56295 267 LEU C O 1
ATOM 16425 N N . PRO C 1 268 ? -22.21726 21.49934 -9.57517 1.000 40.80825 268 PRO C N 1
ATOM 16426 C CA . PRO C 1 268 ? -23.60329 21.47042 -10.06717 1.000 42.78331 268 PRO C CA 1
ATOM 16427 C C . PRO C 1 268 ? -24.45255 22.57167 -9.45065 1.000 43.79232 268 PRO C C 1
ATOM 16428 O O . PRO C 1 268 ? -24.10641 23.11879 -8.40012 1.000 47.00396 268 PRO C O 1
ATOM 16439 N N . GLU C 1 269 ? -25.56693 22.89929 -10.10042 1.000 47.24780 269 GLU C N 1
ATOM 16440 C CA . GLU C 1 269 ? -26.40210 24.00457 -9.65350 1.000 49.42555 269 GLU C CA 1
ATOM 16441 C C . GLU C 1 269 ? -26.76780 23.85346 -8.18159 1.000 61.80455 269 GLU C C 1
ATOM 16442 O O . GLU C 1 269 ? -27.00899 22.74577 -7.69367 1.000 56.75348 269 GLU C O 1
ATOM 16454 N N . GLY C 1 270 ? -26.80226 24.98174 -7.47701 1.000 45.44794 270 GLY C N 1
ATOM 16455 C CA . GLY C 1 270 ? -27.16416 24.99391 -6.07584 1.000 46.38443 270 GLY C CA 1
ATOM 16456 C C . GLY C 1 270 ? -26.03729 24.70189 -5.11368 1.000 53.78559 270 GLY C C 1
ATOM 16457 O O . GLY C 1 270 ? -26.30683 24.43288 -3.93666 1.000 50.60297 270 GLY C O 1
ATOM 16461 N N . ASN C 1 271 ? -24.78540 24.75518 -5.56401 1.000 42.06033 271 ASN C N 1
ATOM 16462 C CA . ASN C 1 271 ? -23.64634 24.41189 -4.72582 1.000 54.15523 271 ASN C CA 1
ATOM 16463 C C . ASN C 1 271 ? -22.54272 25.45082 -4.86509 1.000 46.08922 271 ASN C C 1
ATOM 16464 O O . ASN C 1 271 ? -22.20747 25.87676 -5.97384 1.000 51.54624 271 ASN C O 1
ATOM 16475 N N . THR C 1 272 ? -21.98831 25.84970 -3.72505 1.000 55.15413 272 THR C N 1
ATOM 16476 C CA . THR C 1 272 ? -20.83940 26.73590 -3.63037 1.000 54.07974 272 THR C CA 1
ATOM 16477 C C . THR C 1 272 ? -19.64096 25.93694 -3.12905 1.000 49.26677 272 THR C C 1
ATOM 16478 O O . THR C 1 272 ? -19.79145 24.88966 -2.49276 1.000 48.67351 272 THR C O 1
ATOM 16489 N N . LEU C 1 273 ? -18.43768 26.42617 -3.43577 1.000 44.29518 273 LEU C N 1
ATOM 16490 C CA . LEU C 1 273 ? -17.23660 25.75575 -2.94604 1.000 41.62436 273 LEU C CA 1
ATOM 16491 C C . LEU C 1 273 ? -17.19629 25.76757 -1.42265 1.000 43.42633 273 LEU C C 1
ATOM 16492 O O . LEU C 1 273 ? -16.96857 24.73143 -0.78668 1.000 40.85132 273 LEU C O 1
ATOM 16508 N N . GLU C 1 274 ? -17.40913 26.93938 -0.81681 1.000 44.06314 274 GLU C N 1
ATOM 16509 C CA . GLU C 1 274 ? -17.55473 27.00681 0.63246 1.000 51.53428 274 GLU C CA 1
ATOM 16510 C C . GLU C 1 274 ? -18.63806 26.05130 1.11491 1.000 49.57234 274 GLU C C 1
ATOM 16511 O O . GLU C 1 274 ? -18.46882 25.35932 2.12546 1.000 51.31497 274 GLU C O 1
ATOM 16523 N N . SER C 1 275 ? -19.76331 26.00209 0.39771 1.000 52.07190 275 SER C N 1
ATOM 16524 C CA . SER C 1 275 ? -20.86598 25.13408 0.79550 1.000 57.90258 275 SER C CA 1
ATOM 16525 C C . SER C 1 275 ? -20.44167 23.67069 0.79718 1.000 48.71962 275 SER C C 1
ATOM 16526 O O . SER C 1 275 ? -20.60352 22.96514 1.79957 1.000 49.37062 275 SER C O 1
ATOM 16534 N N . VAL C 1 276 ? -19.89540 23.19683 -0.32360 1.000 49.22470 276 VAL C N 1
ATOM 16535 C CA . VAL C 1 276 ? -19.55605 21.78243 -0.44241 1.000 42.29100 276 VAL C CA 1
ATOM 16536 C C . VAL C 1 276 ? -18.50878 21.39399 0.59261 1.000 41.41136 276 VAL C C 1
ATOM 16537 O O . VAL C 1 276 ? -18.61327 20.34305 1.23682 1.000 44.67755 276 VAL C O 1
ATOM 16550 N N . LEU C 1 277 ? -17.48486 22.23065 0.77078 1.000 44.94314 277 LEU C N 1
ATOM 16551 C CA . LEU C 1 277 ? -16.38701 21.87371 1.66075 1.000 44.35546 277 LEU C CA 1
ATOM 16552 C C . LEU C 1 277 ? -16.78823 21.90058 3.12755 1.000 45.84381 277 LEU C C 1
ATOM 16553 O O . LEU C 1 277 ? -16.12993 21.25295 3.94748 1.000 53.44239 277 LEU C O 1
ATOM 16569 N N . LYS C 1 278 ? -17.83738 22.64193 3.48593 1.000 43.06612 278 LYS C N 1
ATOM 16570 C CA . LYS C 1 278 ? -18.34375 22.54980 4.84855 1.000 53.72976 278 LYS C CA 1
ATOM 16571 C C . LYS C 1 278 ? -19.12039 21.25853 5.06028 1.000 46.60704 278 LYS C C 1
ATOM 16572 O O . LYS C 1 278 ? -19.12351 20.71423 6.16930 1.000 48.21483 278 LYS C O 1
ATOM 16591 N N . ASP C 1 279 ? -19.77437 20.75105 4.01181 1.000 49.31961 279 ASP C N 1
ATOM 16592 C CA . ASP C 1 279 ? -20.40136 19.43852 4.10209 1.000 53.93546 279 ASP C CA 1
ATOM 16593 C C . ASP C 1 279 ? -19.35768 18.33466 4.21440 1.000 48.96809 279 ASP C C 1
ATOM 16594 O O . ASP C 1 279 ? -19.61199 17.30580 4.85074 1.000 59.28223 279 ASP C O 1
ATOM 16603 N N . PHE C 1 280 ? -18.18544 18.53100 3.61045 1.000 53.63679 280 PHE C N 1
ATOM 16604 C CA . PHE C 1 280 ? -17.09531 17.56704 3.66770 1.000 50.98312 280 PHE C CA 1
ATOM 16605 C C . PHE C 1 280 ? -16.06480 17.91785 4.73617 1.000 47.57364 280 PHE C C 1
ATOM 16606 O O . PHE C 1 280 ? -14.97976 17.32753 4.75205 1.000 43.61961 280 PHE C O 1
ATOM 16623 N N . SER C 1 281 ? -16.37930 18.86289 5.62402 1.000 48.25479 281 SER C N 1
ATOM 16624 C CA . SER C 1 281 ? -15.37221 19.38650 6.54414 1.000 43.69012 281 SER C CA 1
ATOM 16625 C C . SER C 1 281 ? -14.73630 18.28043 7.37704 1.000 45.16947 281 SER C C 1
ATOM 16626 O O . SER C 1 281 ? -13.52736 18.30492 7.63400 1.000 56.99632 281 SER C O 1
ATOM 16634 N N . ASN C 1 282 ? -15.52963 17.30552 7.81307 1.000 45.34347 282 ASN C N 1
ATOM 16635 C CA . ASN C 1 282 ? -15.08265 16.26161 8.72831 1.000 57.32694 282 ASN C CA 1
ATOM 16636 C C . ASN C 1 282 ? -14.57462 15.02556 7.98562 1.000 49.33139 282 ASN C C 1
ATOM 16637 O O . ASN C 1 282 ? -14.38391 13.96833 8.59548 1.000 47.00807 282 ASN C O 1
ATOM 16647 N N . TYR C 1 283 ? -14.29254 15.16183 6.69117 1.000 47.92336 283 TYR C N 1
ATOM 16648 C CA . TYR C 1 283 ? -13.58885 14.15356 5.91276 1.000 53.30909 283 TYR C CA 1
ATOM 16649 C C . TYR C 1 283 ? -12.19601 14.66570 5.56588 1.000 45.61525 283 TYR C C 1
ATOM 16650 O O . TYR C 1 283 ? -12.02377 15.84259 5.23243 1.000 53.28359 283 TYR C O 1
ATOM 16668 N N . THR C 1 284 ? -11.20155 13.77900 5.64779 1.000 48.89243 284 THR C N 1
ATOM 16669 C CA . THR C 1 284 ? -9.83566 14.16397 5.31112 1.000 41.80566 284 THR C CA 1
ATOM 16670 C C . THR C 1 284 ? -9.61745 14.22665 3.80539 1.000 42.44339 284 THR C C 1
ATOM 16671 O O . THR C 1 284 ? -8.75876 14.98195 3.33630 1.000 36.05696 284 THR C O 1
ATOM 16682 N N . GLN C 1 285 ? -10.37223 13.44409 3.03882 1.000 43.74993 285 GLN C N 1
ATOM 16683 C CA . GLN C 1 285 ? -10.26384 13.45676 1.58971 1.000 41.77985 285 GLN C CA 1
ATOM 16684 C C . GLN C 1 285 ? -11.59398 13.02052 0.99932 1.000 38.34102 285 GLN C C 1
ATOM 16685 O O . GLN C 1 285 ? -12.34979 12.26976 1.62248 1.000 32.67850 285 GLN C O 1
ATOM 16699 N N . PHE C 1 286 ? -11.87337 13.49621 -0.20978 1.000 30.89852 286 PHE C N 1
ATOM 16700 C CA . PHE C 1 286 ? -13.03782 13.05229 -0.95830 1.000 31.06628 286 PHE C CA 1
ATOM 16701 C C . PHE C 1 286 ? -12.67973 12.99927 -2.43307 1.000 28.98376 286 PHE C C 1
ATOM 16702 O O . PHE C 1 286 ? -11.95337 13.86143 -2.93533 1.000 32.83831 286 PHE C O 1
ATOM 16719 N N . THR C 1 287 ? -13.18304 11.98119 -3.11812 1.000 30.51294 287 THR C N 1
ATOM 16720 C CA . THR C 1 287 ? -12.94481 11.83511 -4.54373 1.000 34.60177 287 THR C CA 1
ATOM 16721 C C . THR C 1 287 ? -13.99686 12.60526 -5.33545 1.000 36.99319 287 THR C C 1
ATOM 16722 O O . THR C 1 287 ? -15.08202 12.92043 -4.83947 1.000 33.85370 287 THR C O 1
ATOM 16733 N N . ILE C 1 288 ? -13.65330 12.91479 -6.58254 1.000 33.71899 288 ILE C N 1
ATOM 16734 C CA . ILE C 1 288 ? -14.50305 13.69054 -7.47868 1.000 36.93190 288 ILE C CA 1
ATOM 16735 C C . ILE C 1 288 ? -14.66868 12.88834 -8.76027 1.000 36.46973 288 ILE C C 1
ATOM 16736 O O . ILE C 1 288 ? -13.67348 12.52258 -9.39828 1.000 36.10963 288 ILE C O 1
ATOM 16752 N N . GLU C 1 289 ? -15.91235 12.61384 -9.13806 1.000 36.01026 289 GLU C N 1
ATOM 16753 C CA . GLU C 1 289 ? -16.17843 11.79105 -10.30771 1.000 40.66068 289 GLU C CA 1
ATOM 16754 C C . GLU C 1 289 ? -16.15849 12.64428 -11.57434 1.000 37.99296 289 GLU C C 1
ATOM 16755 O O . GLU C 1 289 ? -16.30464 13.86973 -11.53860 1.000 30.07941 289 GLU C O 1
ATOM 16767 N N . GLN C 1 290 ? -15.98569 11.96930 -12.70562 1.000 35.93268 290 GLN C N 1
ATOM 16768 C CA . GLN C 1 290 ? -15.56545 12.60253 -13.94466 1.000 32.72808 290 GLN C CA 1
ATOM 16769 C C . GLN C 1 290 ? -16.72606 12.77268 -14.91479 1.000 31.23678 290 GLN C C 1
ATOM 16770 O O . GLN C 1 290 ? -17.56940 11.88351 -15.05781 1.000 32.90736 290 GLN C O 1
ATOM 16784 N N . ASN C 1 291 ? -16.75437 13.93031 -15.58114 1.000 32.53897 291 ASN C N 1
ATOM 16785 C CA . ASN C 1 291 ? -17.57872 14.14466 -16.75969 1.000 28.07884 291 ASN C CA 1
ATOM 16786 C C . ASN C 1 291 ? -16.66458 14.08481 -17.97858 1.000 27.80909 291 ASN C C 1
ATOM 16787 O O . ASN C 1 291 ? -15.96450 15.06720 -18.27072 1.000 24.99435 291 ASN C O 1
ATOM 16798 N N . PRO C 1 292 ? -16.60804 12.96607 -18.70367 1.000 27.21610 292 PRO C N 1
ATOM 16799 C CA . PRO C 1 292 ? -15.68916 12.87657 -19.84771 1.000 26.96164 292 PRO C CA 1
ATOM 16800 C C . PRO C 1 292 ? -16.24057 13.62184 -21.05557 1.000 27.27402 292 PRO C C 1
ATOM 16801 O O . PRO C 1 292 ? -17.36416 13.37168 -21.49675 1.000 33.31894 292 PRO C O 1
ATOM 16812 N N . MET C 1 293 ? -15.43907 14.53727 -21.58875 1.000 24.55534 293 MET C N 1
ATOM 16813 C CA . MET C 1 293 ? -15.80857 15.32220 -22.75404 1.000 30.08112 293 MET C CA 1
ATOM 16814 C C . MET C 1 293 ? -14.97398 14.90873 -23.95704 1.000 31.94063 293 MET C C 1
ATOM 16815 O O . MET C 1 293 ? -13.80260 14.53839 -23.82857 1.000 28.99019 293 MET C O 1
ATOM 16829 N N . SER C 1 294 ? -15.59056 14.97449 -25.13318 1.000 28.94066 294 SER C N 1
ATOM 16830 C CA . SER C 1 294 ? -14.83300 14.84892 -26.36762 1.000 25.03345 294 SER C CA 1
ATOM 16831 C C . SER C 1 294 ? -14.04993 16.12940 -26.61260 1.000 28.13452 294 SER C C 1
ATOM 16832 O O . SER C 1 294 ? -14.53537 17.23463 -26.35341 1.000 27.79709 294 SER C O 1
ATOM 16840 N N . SER C 1 295 ? -12.82411 15.97692 -27.10164 1.000 25.41960 295 SER C N 1
ATOM 16841 C CA . SER C 1 295 ? -11.99094 17.11039 -27.47162 1.000 32.29813 295 SER C CA 1
ATOM 16842 C C . SER C 1 295 ? -12.06561 17.42514 -28.95914 1.000 29.99544 295 SER C C 1
ATOM 16843 O O . SER C 1 295 ? -11.34816 18.31543 -29.42607 1.000 28.73147 295 SER C O 1
ATOM 16851 N N . ALA C 1 296 ? -12.92231 16.72518 -29.70726 1.000 27.55401 296 ALA C N 1
ATOM 16852 C CA . ALA C 1 296 ? -13.04458 16.91897 -31.14346 1.000 30.12820 296 ALA C CA 1
ATOM 16853 C C . ALA C 1 296 ? -14.45078 17.26268 -31.61025 1.000 27.34454 296 ALA C C 1
ATOM 16854 O O . ALA C 1 296 ? -14.58819 17.88009 -32.67222 1.000 28.89636 296 ALA C O 1
ATOM 16861 N N . LEU C 1 297 ? -15.48931 16.89213 -30.86467 1.000 31.09322 297 LEU C N 1
ATOM 16862 C CA . LEU C 1 297 ? -16.86022 17.12068 -31.30265 1.000 28.75226 297 LEU C CA 1
ATOM 16863 C C . LEU C 1 297 ? -17.25786 18.57577 -31.08121 1.000 29.96529 297 LEU C C 1
ATOM 16864 O O . LEU C 1 297 ? -17.02461 19.13889 -30.00715 1.000 31.30879 297 LEU C O 1
ATOM 16880 N N . CYS C 1 298 ? -17.85992 19.17963 -32.10457 1.000 28.53455 298 CYS C N 1
ATOM 16881 C CA . CYS C 1 298 ? -18.37878 20.53746 -32.01631 1.000 35.32725 298 CYS C CA 1
ATOM 16882 C C . CYS C 1 298 ? -19.60795 20.64095 -32.90918 1.000 33.61560 298 CYS C C 1
ATOM 16883 O O . CYS C 1 298 ? -19.94049 19.71377 -33.65250 1.000 37.02852 298 CYS C O 1
ATOM 16890 N N . PHE C 1 299 ? -20.27675 21.79104 -32.84369 1.000 37.30836 299 PHE C N 1
ATOM 16891 C CA . PHE C 1 299 ? -21.45537 22.04648 -33.66289 1.000 36.79917 299 PHE C CA 1
ATOM 16892 C C . PHE C 1 299 ? -21.04637 22.67528 -34.99367 1.000 42.02107 299 PHE C C 1
ATOM 16893 O O . PHE C 1 299 ? -20.41628 23.73915 -35.02191 1.000 44.40169 299 PHE C O 1
ATOM 16910 N N . ASN C 1 300 ? -21.36987 21.98472 -36.08876 1.000 39.71917 300 ASN C N 1
ATOM 16911 C CA . ASN C 1 300 ? -21.51762 22.55528 -37.42633 1.000 49.59628 300 ASN C CA 1
ATOM 16912 C C . ASN C 1 300 ? -22.31422 23.85318 -37.33535 1.000 51.48524 300 ASN C C 1
ATOM 16913 O O . ASN C 1 300 ? -23.53861 23.83319 -37.48328 1.000 69.06429 300 ASN C O 1
ATOM 16923 N N . ASP C 1 301 ? -21.65309 24.98722 -37.07655 1.000 52.53327 301 ASP C N 1
ATOM 16924 C CA . ASP C 1 301 ? -22.39182 26.22052 -36.78540 1.000 59.71729 301 ASP C CA 1
ATOM 16925 C C . ASP C 1 301 ? -21.50762 27.42504 -37.11099 1.000 59.43868 301 ASP C C 1
ATOM 16926 O O . ASP C 1 301 ? -20.61744 27.76932 -36.32840 1.000 56.76924 301 ASP C O 1
ATOM 16935 N N . SER C 1 302 ? -21.78642 28.07295 -38.24457 1.000 67.22915 302 SER C N 1
ATOM 16936 C CA . SER C 1 302 ? -20.97465 29.18592 -38.72217 1.000 75.82010 302 SER C CA 1
ATOM 16937 C C . SER C 1 302 ? -21.31153 30.51588 -38.05602 1.000 57.63587 302 SER C C 1
ATOM 16938 O O . SER C 1 302 ? -20.72801 31.53796 -38.43324 1.000 60.92103 302 SER C O 1
ATOM 16946 N N . THR C 1 303 ? -22.23878 30.54112 -37.09746 1.000 60.58889 303 THR C N 1
ATOM 16947 C CA . THR C 1 303 ? -22.37990 31.70449 -36.23155 1.000 58.64769 303 THR C CA 1
ATOM 16948 C C . THR C 1 303 ? -21.34877 31.71216 -35.11166 1.000 65.00372 303 THR C C 1
ATOM 16949 O O . THR C 1 303 ? -21.19425 32.73569 -34.43523 1.000 70.27345 303 THR C O 1
ATOM 16960 N N . GLN C 1 304 ? -20.65317 30.59883 -34.90289 1.000 60.05782 304 GLN C N 1
ATOM 16961 C CA . GLN C 1 304 ? -19.64792 30.46936 -33.85885 1.000 52.34365 304 GLN C CA 1
ATOM 16962 C C . GLN C 1 304 ? -18.26791 30.70773 -34.45457 1.000 46.28459 304 GLN C C 1
ATOM 16963 O O . GLN C 1 304 ? -17.91651 30.11112 -35.47621 1.000 60.60489 304 GLN C O 1
ATOM 16977 N N . ASP C 1 305 ? -17.49335 31.58725 -33.81808 1.000 50.23739 305 ASP C N 1
ATOM 16978 C CA . ASP C 1 305 ? -16.09972 31.81655 -34.19518 1.000 50.89648 305 ASP C CA 1
ATOM 16979 C C . ASP C 1 305 ? -15.23809 30.94219 -33.28736 1.000 45.97516 305 ASP C C 1
ATOM 16980 O O . ASP C 1 305 ? -14.66353 31.39197 -32.29502 1.000 46.02086 305 ASP C O 1
ATOM 16989 N N . TYR C 1 306 ? -15.16072 29.66066 -33.64481 1.000 45.29160 306 TYR C N 1
ATOM 16990 C CA . TYR C 1 306 ? -14.50695 28.68792 -32.77313 1.000 42.46857 306 TYR C CA 1
ATOM 16991 C C . TYR C 1 306 ? -13.04488 29.01087 -32.49233 1.000 39.80595 306 TYR C C 1
ATOM 16992 O O . TYR C 1 306 ? -12.61794 28.83958 -31.33646 1.000 39.66374 306 TYR C O 1
ATOM 17010 N N . PRO C 1 307 ? -12.23456 29.45495 -33.45788 1.000 47.76293 307 PRO C N 1
ATOM 17011 C CA . PRO C 1 307 ? -10.82661 29.75388 -33.14113 1.000 41.16544 307 PRO C CA 1
ATOM 17012 C C . PRO C 1 307 ? -10.65481 30.83984 -32.09282 1.000 47.61799 307 PRO C C 1
ATOM 17013 O O . PRO C 1 307 ? -9.56060 30.96663 -31.52965 1.000 50.84215 307 PRO C O 1
ATOM 17024 N N . ARG C 1 308 ? -11.69039 31.62978 -31.81626 1.000 52.88927 308 ARG C N 1
ATOM 17025 C CA . ARG C 1 308 ? -11.65066 32.63090 -30.76010 1.000 48.36373 308 ARG C CA 1
ATOM 17026 C C . ARG C 1 308 ? -12.43409 32.20758 -29.52367 1.000 42.51120 308 ARG C C 1
ATOM 17027 O O . ARG C 1 308 ? -12.50604 32.97603 -28.55950 1.000 43.40032 308 ARG C O 1
ATOM 17048 N N . GLN C 1 309 ? -13.01877 31.01373 -29.52868 1.000 45.07073 309 GLN C N 1
ATOM 17049 C CA . GLN C 1 309 ? -13.69553 30.47074 -28.36115 1.000 44.66688 309 GLN C CA 1
ATOM 17050 C C . GLN C 1 309 ? -12.72806 29.62510 -27.53794 1.000 35.88705 309 GLN C C 1
ATOM 17051 O O . GLN C 1 309 ? -11.71586 29.12782 -28.03903 1.000 40.55485 309 GLN C O 1
ATOM 17065 N N . TRP C 1 310 ? -13.05000 29.47121 -26.25668 1.000 34.12263 310 TRP C N 1
ATOM 17066 C CA . TRP C 1 310 ? -12.21313 28.69183 -25.35916 1.000 29.01172 310 TRP C CA 1
ATOM 17067 C C . TRP C 1 310 ? -12.56054 27.20964 -25.45588 1.000 35.36082 310 TRP C C 1
ATOM 17068 O O . TRP C 1 310 ? -13.63020 26.82405 -25.93374 1.000 28.53585 310 TRP C O 1
ATOM 17089 N N . GLY C 1 311 ? -11.63828 26.37723 -24.97636 1.000 30.75654 311 GLY C N 1
ATOM 17090 C CA . GLY C 1 311 ? -11.80256 24.93784 -25.02083 1.000 31.10623 311 GLY C CA 1
ATOM 17091 C C . GLY C 1 311 ? -13.11893 24.44904 -24.45777 1.000 27.65165 311 GLY C C 1
ATOM 17092 O O . GLY C 1 311 ? -13.90314 23.81707 -25.17339 1.000 26.82864 311 GLY C O 1
ATOM 17096 N N . PHE C 1 312 ? -13.38296 24.72988 -23.18051 1.000 29.99418 312 PHE C N 1
ATOM 17097 C CA . PHE C 1 312 ? -14.62118 24.25975 -22.56979 1.000 29.64601 312 PHE C CA 1
ATOM 17098 C C . PHE C 1 312 ? -15.85035 24.97987 -23.10813 1.000 30.87853 312 PHE C C 1
ATOM 17099 O O . PHE C 1 312 ? -16.97115 24.61990 -22.73305 1.000 30.49630 312 PHE C O 1
ATOM 17116 N N . GLU C 1 313 ? -15.66704 25.97002 -23.98313 1.000 31.86359 313 GLU C N 1
ATOM 17117 C CA . GLU C 1 313 ? -16.77826 26.70595 -24.57044 1.000 34.70243 313 GLU C CA 1
ATOM 17118 C C . GLU C 1 313 ? -17.25861 26.10111 -25.88268 1.000 33.20920 313 GLU C C 1
ATOM 17119 O O . GLU C 1 313 ? -18.42636 26.28556 -26.24635 1.000 37.53293 313 GLU C O 1
ATOM 17131 N N . LYS C 1 314 ? -16.39089 25.38254 -26.60287 1.000 28.89543 314 LYS C N 1
ATOM 17132 C CA . LYS C 1 314 ? -16.78421 24.72909 -27.84424 1.000 31.81125 314 LYS C CA 1
ATOM 17133 C C . LYS C 1 314 ? -16.99974 23.23030 -27.69677 1.000 32.26028 314 LYS C C 1
ATOM 17134 O O . LYS C 1 314 ? -17.74219 22.64606 -28.49395 1.000 34.72429 314 LYS C O 1
ATOM 17153 N N . LEU C 1 315 ? -16.36675 22.59478 -26.70885 1.000 30.74599 315 LEU C N 1
ATOM 17154 C CA . LEU C 1 315 ? -16.43243 21.14304 -26.54706 1.000 30.60244 315 LEU C CA 1
ATOM 17155 C C . LEU C 1 315 ? -17.59200 20.81116 -25.61396 1.000 30.98063 315 LEU C C 1
ATOM 17156 O O . LEU C 1 315 ? -17.43643 20.62535 -24.40481 1.000 32.48566 315 LEU C O 1
ATOM 17172 N N . LEU C 1 316 ? -18.78212 20.72079 -26.20587 1.000 30.11663 316 LEU C N 1
ATOM 17173 C CA . LEU C 1 316 ? -20.02606 20.59619 -25.45816 1.000 31.94429 316 LEU C CA 1
ATOM 17174 C C . LEU C 1 316 ? -20.63971 19.20588 -25.56610 1.000 28.18893 316 LEU C C 1
ATOM 17175 O O . LEU C 1 316 ? -21.85990 19.05743 -25.47254 1.000 34.90517 316 LEU C O 1
ATOM 17191 N N . PHE C 1 317 ? -19.81986 18.17526 -25.75326 1.000 27.91312 317 PHE C N 1
ATOM 17192 C CA . PHE C 1 317 ? -20.32443 16.82362 -25.95731 1.000 28.17109 317 PHE C CA 1
ATOM 17193 C C . PHE C 1 317 ? -19.64640 15.87073 -24.98769 1.000 30.83268 317 PHE C C 1
ATOM 17194 O O . PHE C 1 317 ? -18.42258 15.70280 -25.02054 1.000 31.88580 317 PHE C O 1
ATOM 17211 N N . ARG C 1 318 ? -20.45658 15.25703 -24.13292 1.000 28.43472 318 ARG C N 1
ATOM 17212 C CA . ARG C 1 318 ? -20.00122 14.44563 -23.01494 1.000 30.76626 318 ARG C CA 1
ATOM 17213 C C . ARG C 1 318 ? -20.29910 12.98253 -23.30044 1.000 28.95319 318 ARG C C 1
ATOM 17214 O O . ARG C 1 318 ? -21.41529 12.64128 -23.69789 1.000 33.91988 318 ARG C O 1
ATOM 17235 N N . GLU C 1 319 ? -19.30268 12.12509 -23.09772 1.000 32.20211 319 GLU C N 1
ATOM 17236 C CA . GLU C 1 319 ? -19.51435 10.68834 -23.22399 1.000 34.27405 319 GLU C CA 1
ATOM 17237 C C . GLU C 1 319 ? -20.46163 10.23565 -22.11910 1.000 31.89196 319 GLU C C 1
ATOM 17238 O O . GLU C 1 319 ? -20.17486 10.42784 -20.93268 1.000 39.70846 319 GLU C O 1
ATOM 17250 N N . SER C 1 320 ? -21.58858 9.63563 -22.50400 1.000 34.44022 320 SER C N 1
ATOM 17251 C CA . SER C 1 320 ? -22.74026 9.50966 -21.61774 1.000 35.25853 320 SER C CA 1
ATOM 17252 C C . SER C 1 320 ? -23.09291 8.06183 -21.28925 1.000 35.97416 320 SER C C 1
ATOM 17253 O O . SER C 1 320 ? -24.24394 7.76371 -20.96040 1.000 37.15521 320 SER C O 1
ATOM 17261 N N . ARG C 1 321 ? -22.12916 7.15104 -21.35586 1.000 33.22408 321 ARG C N 1
ATOM 17262 C CA . ARG C 1 321 ? -22.40453 5.77878 -20.95520 1.000 43.55210 321 ARG C CA 1
ATOM 17263 C C . ARG C 1 321 ? -22.68372 5.70946 -19.45713 1.000 48.63606 321 ARG C C 1
ATOM 17264 O O . ARG C 1 321 ? -22.18850 6.52150 -18.67032 1.000 44.82519 321 ARG C O 1
ATOM 17285 N N . THR C 1 322 ? -23.48541 4.72447 -19.06783 1.000 47.46985 322 THR C N 1
ATOM 17286 C CA . THR C 1 322 ? -23.83481 4.50236 -17.67382 1.000 50.88706 322 THR C CA 1
ATOM 17287 C C . THR C 1 322 ? -23.01819 3.35162 -17.09642 1.000 43.24414 322 THR C C 1
ATOM 17288 O O . THR C 1 322 ? -22.49825 2.49866 -17.81914 1.000 50.63566 322 THR C O 1
ATOM 17299 N N . GLY C 1 323 ? -22.91055 3.34400 -15.76923 1.000 54.41482 323 GLY C N 1
ATOM 17300 C CA . GLY C 1 323 ? -22.28719 2.23462 -15.07460 1.000 57.40968 323 GLY C CA 1
ATOM 17301 C C . GLY C 1 323 ? -20.85044 1.96991 -15.45345 1.000 43.83474 323 GLY C C 1
ATOM 17302 O O . GLY C 1 323 ? -20.36074 0.85622 -15.24793 1.000 56.74740 323 GLY C O 1
ATOM 17306 N N . ILE C 1 324 ? -20.15821 2.95932 -16.00098 1.000 50.37833 324 ILE C N 1
ATOM 17307 C CA . ILE C 1 324 ? -18.75135 2.82499 -16.35459 1.000 48.93812 324 ILE C CA 1
ATOM 17308 C C . ILE C 1 324 ? -17.91340 3.35390 -15.20074 1.000 47.64632 324 ILE C C 1
ATOM 17309 O O . ILE C 1 324 ? -18.13648 4.47249 -14.72089 1.000 54.65405 324 ILE C O 1
ATOM 17325 N N . ARG C 1 325 ? -16.95274 2.55400 -14.74482 1.000 48.46718 325 ARG C N 1
ATOM 17326 C CA . ARG C 1 325 ? -15.99841 3.01973 -13.74639 1.000 56.43432 325 ARG C CA 1
ATOM 17327 C C . ARG C 1 325 ? -14.91870 3.82667 -14.45794 1.000 48.76071 325 ARG C C 1
ATOM 17328 O O . ARG C 1 325 ? -14.26515 3.32932 -15.38226 1.000 42.70910 325 ARG C O 1
ATOM 17349 N N . ARG C 1 326 ? -14.75977 5.08186 -14.05532 1.000 48.42430 326 ARG C N 1
ATOM 17350 C CA . ARG C 1 326 ? -13.79257 5.98134 -14.65750 1.000 47.92723 326 ARG C CA 1
ATOM 17351 C C . ARG C 1 326 ? -12.85486 6.51358 -13.58420 1.000 41.11265 326 ARG C C 1
ATOM 17352 O O . ARG C 1 326 ? -13.13292 6.42633 -12.38475 1.000 49.20854 326 ARG C O 1
ATOM 17373 N N . ASP C 1 327 ? -11.73726 7.07403 -14.03454 1.000 31.11401 327 ASP C N 1
ATOM 17374 C CA . ASP C 1 327 ? -10.79089 7.67821 -13.11143 1.000 33.12309 327 ASP C CA 1
ATOM 17375 C C . ASP C 1 327 ? -11.46505 8.78265 -12.30781 1.000 37.36345 327 ASP C C 1
ATOM 17376 O O . ASP C 1 327 ? -12.43694 9.40324 -12.74823 1.000 34.51852 327 ASP C O 1
ATOM 17385 N N . ARG C 1 328 ? -10.93837 9.01787 -11.11264 1.000 39.83402 328 ARG C N 1
ATOM 17386 C CA . ARG C 1 328 ? -11.41410 10.07842 -10.24250 1.000 32.87202 328 ARG C CA 1
ATOM 17387 C C . ARG C 1 328 ? -10.23071 10.89688 -9.75622 1.000 33.02511 328 ARG C C 1
ATOM 17388 O O . ARG C 1 328 ? -9.10827 10.39567 -9.64563 1.000 32.92966 328 ARG C O 1
ATOM 17409 N N . LYS C 1 329 ? -10.49326 12.16255 -9.47581 1.000 26.13017 329 LYS C N 1
ATOM 17410 C CA . LYS C 1 329 ? -9.54440 13.04645 -8.81935 1.000 28.63196 329 LYS C CA 1
ATOM 17411 C C . LYS C 1 329 ? -10.12797 13.43356 -7.46623 1.000 26.84481 329 LYS C C 1
ATOM 17412 O O . LYS C 1 329 ? -11.24579 13.04665 -7.11723 1.000 28.27850 329 LYS C O 1
ATOM 17431 N N . TYR C 1 330 ? -9.36264 14.18567 -6.68448 1.000 25.62405 330 TYR C N 1
ATOM 17432 C CA . TYR C 1 330 ? -9.71121 14.32929 -5.27981 1.000 29.18291 330 TYR C CA 1
ATOM 17433 C C . TYR C 1 330 ? -9.09364 15.59236 -4.70443 1.000 24.80945 330 TYR C C 1
ATOM 17434 O O . TYR C 1 330 ? -8.25669 16.24920 -5.32703 1.000 24.30543 330 TYR C O 1
ATOM 17452 N N . ALA C 1 331 ? -9.54238 15.92293 -3.49724 1.000 27.32545 331 ALA C N 1
ATOM 17453 C CA . ALA C 1 331 ? -8.94283 16.94591 -2.65979 1.000 33.58696 331 ALA C CA 1
ATOM 17454 C C . ALA C 1 331 ? -8.68325 16.33186 -1.29206 1.000 33.55969 331 ALA C C 1
ATOM 17455 O O . ALA C 1 331 ? -9.40918 15.43575 -0.85042 1.000 29.58895 331 ALA C O 1
ATOM 17462 N N . ILE C 1 332 ? -7.64155 16.81354 -0.62523 1.000 33.27133 332 ILE C N 1
ATOM 17463 C CA . ILE C 1 332 ? -7.18899 16.21961 0.62487 1.000 32.23267 332 ILE C CA 1
ATOM 17464 C C . ILE C 1 332 ? -6.78243 17.32254 1.58856 1.000 29.26212 332 ILE C C 1
ATOM 17465 O O . ILE C 1 332 ? -6.22200 18.34496 1.18081 1.000 31.48046 332 ILE C O 1
ATOM 17481 N N . GLN C 1 333 ? -7.07293 17.11179 2.86905 1.000 33.04104 333 GLN C N 1
ATOM 17482 C CA . GLN C 1 333 ? -6.53097 17.94713 3.93754 1.000 31.82314 333 GLN C CA 1
ATOM 17483 C C . GLN C 1 333 ? -5.14778 17.40325 4.26703 1.000 30.46280 333 GLN C C 1
ATOM 17484 O O . GLN C 1 333 ? -5.00934 16.41659 4.99278 1.000 34.67784 333 GLN C O 1
ATOM 17498 N N . ALA C 1 334 ? -4.11183 18.04377 3.71667 1.000 29.95088 334 ALA C N 1
ATOM 17499 C CA . ALA C 1 334 ? -2.76006 17.50338 3.81211 1.000 39.59843 334 ALA C CA 1
ATOM 17500 C C . ALA C 1 334 ? -2.27649 17.38528 5.25087 1.000 33.56605 334 ALA C C 1
ATOM 17501 O O . ALA C 1 334 ? -1.38835 16.57270 5.52852 1.000 38.17179 334 ALA C O 1
ATOM 17508 N N . LYS C 1 335 ? -2.83962 18.17269 6.16999 1.000 34.95720 335 LYS C N 1
ATOM 17509 C CA . LYS C 1 335 ? -2.43649 18.08337 7.56894 1.000 37.85601 335 LYS C CA 1
ATOM 17510 C C . LYS C 1 335 ? -2.67386 16.68999 8.13701 1.000 40.91953 335 LYS C C 1
ATOM 17511 O O . LYS C 1 335 ? -1.99624 16.28564 9.08863 1.000 37.20061 335 LYS C O 1
ATOM 17530 N N . ASN C 1 336 ? -3.63239 15.94861 7.57825 1.000 38.03126 336 ASN C N 1
ATOM 17531 C CA . ASN C 1 336 ? -3.98085 14.62022 8.06369 1.000 38.57592 336 ASN C CA 1
ATOM 17532 C C . ASN C 1 336 ? -3.64274 13.52844 7.05567 1.000 42.54139 336 ASN C C 1
ATOM 17533 O O . ASN C 1 336 ? -4.21153 12.43366 7.11556 1.000 39.27656 336 ASN C O 1
ATOM 17544 N N . ALA C 1 337 ? -2.72756 13.80548 6.13208 1.000 41.27863 337 ALA C N 1
ATOM 17545 C CA . ALA C 1 337 ? -2.24968 12.82281 5.17564 1.000 36.48385 337 ALA C CA 1
ATOM 17546 C C . ALA C 1 337 ? -0.75744 12.60297 5.38375 1.000 32.39361 337 ALA C C 1
ATOM 17547 O O . ALA C 1 337 ? -0.01922 13.52812 5.73285 1.000 39.65385 337 ALA C O 1
ATOM 17554 N N . TYR C 1 338 ? -0.32388 11.35981 5.17304 1.000 31.77796 338 TYR C N 1
ATOM 17555 C CA . TYR C 1 338 ? 1.08055 10.99911 5.29134 1.000 32.70918 338 TYR C CA 1
ATOM 17556 C C . TYR C 1 338 ? 1.73261 10.67941 3.95327 1.000 33.34515 338 TYR C C 1
ATOM 17557 O O . TYR C 1 338 ? 2.96402 10.68499 3.86478 1.000 31.46783 338 TYR C O 1
ATOM 17575 N N . ALA C 1 339 ? 0.93725 10.41811 2.91916 1.000 35.38062 339 ALA C N 1
ATOM 17576 C CA . ALA C 1 339 ? 1.38700 10.03697 1.58697 1.000 31.31923 339 ALA C CA 1
ATOM 17577 C C . ALA C 1 339 ? 0.12640 9.84313 0.75840 1.000 29.80311 339 ALA C C 1
ATOM 17578 O O . ALA C 1 339 ? -0.95797 9.62548 1.30868 1.000 32.65271 339 ALA C O 1
ATOM 17585 N N . THR C 1 340 ? 0.26865 9.92643 -0.56159 1.000 28.76330 340 THR C N 1
ATOM 17586 C CA . THR C 1 340 ? -0.90398 9.90598 -1.42537 1.000 28.17345 340 THR C CA 1
ATOM 17587 C C . THR C 1 340 ? -0.55289 9.31750 -2.78421 1.000 28.89483 340 THR C C 1
ATOM 17588 O O . THR C 1 340 ? 0.61290 9.07706 -3.10582 1.000 28.29138 340 THR C O 1
ATOM 17599 N N . GLY C 1 341 ? -1.59813 9.07852 -3.57648 1.000 28.39220 341 GLY C N 1
ATOM 17600 C CA . GLY C 1 341 ? -1.45363 8.60872 -4.94001 1.000 27.46867 341 GLY C CA 1
ATOM 17601 C C . GLY C 1 341 ? -2.01251 9.60378 -5.93503 1.000 26.98301 341 GLY C C 1
ATOM 17602 O O . GLY C 1 341 ? -2.15047 10.78918 -5.61973 1.000 28.11535 341 GLY C O 1
ATOM 17606 N N . VAL C 1 342 ? -2.35263 9.13893 -7.13626 1.000 30.13669 342 VAL C N 1
ATOM 17607 C CA . VAL C 1 342 ? -2.80146 10.04879 -8.18453 1.000 28.29276 342 VAL C CA 1
ATOM 17608 C C . VAL C 1 342 ? -4.31928 10.22885 -8.18299 1.000 29.39668 342 VAL C C 1
ATOM 17609 O O . VAL C 1 342 ? -4.81329 11.27488 -8.61432 1.000 29.06314 342 VAL C O 1
ATOM 17622 N N . HIS C 1 343 ? -5.06976 9.23546 -7.71126 1.000 28.52250 343 HIS C N 1
ATOM 17623 C CA . HIS C 1 343 ? -6.52483 9.29885 -7.69131 1.000 27.72760 343 HIS C CA 1
ATOM 17624 C C . HIS C 1 343 ? -7.09522 9.36015 -6.28155 1.000 32.00462 343 HIS C C 1
ATOM 17625 O O . HIS C 1 343 ? -8.31631 9.48150 -6.12570 1.000 31.68183 343 HIS C O 1
ATOM 17639 N N . MET C 1 344 ? -6.24958 9.28901 -5.25458 1.000 27.39559 344 MET C N 1
ATOM 17640 C CA . MET C 1 344 ? -6.69320 9.12565 -3.87580 1.000 32.17335 344 MET C CA 1
ATOM 17641 C C . MET C 1 344 ? -5.45698 8.96915 -3.00365 1.000 31.83402 344 MET C C 1
ATOM 17642 O O . MET C 1 344 ? -4.33088 8.85321 -3.51263 1.000 34.05468 344 MET C O 1
ATOM 17656 N N . SER C 1 345 ? -5.65373 8.96229 -1.68986 1.000 32.06067 345 SER C N 1
ATOM 17657 C CA . SER C 1 345 ? -4.59631 8.63243 -0.74819 1.000 29.76670 345 SER C CA 1
ATOM 17658 C C . SER C 1 345 ? -5.02663 7.43020 0.07755 1.000 34.08928 345 SER C C 1
ATOM 17659 O O . SER C 1 345 ? -6.19533 7.31643 0.45683 1.000 35.70007 345 SER C O 1
ATOM 17667 N N . GLU C 1 346 ? -4.08008 6.52811 0.33920 1.000 33.24154 346 GLU C N 1
ATOM 17668 C CA . GLU C 1 346 ? -4.31445 5.36252 1.18251 1.000 29.72064 346 GLU C CA 1
ATOM 17669 C C . GLU C 1 346 ? -3.52148 5.44367 2.48175 1.000 34.68283 346 GLU C C 1
ATOM 17670 O O . GLU C 1 346 ? -3.33206 4.42830 3.15931 1.000 33.95264 346 GLU C O 1
ATOM 17682 N N . ASN C 1 347 ? -3.05256 6.64706 2.84274 1.000 35.27354 347 ASN C N 1
ATOM 17683 C CA . ASN C 1 347 ? -2.22589 6.86347 4.03088 1.000 31.88906 347 ASN C CA 1
ATOM 17684 C C . ASN C 1 347 ? -2.67166 8.18858 4.64969 1.000 31.08408 347 ASN C C 1
ATOM 17685 O O . ASN C 1 347 ? -2.00414 9.21738 4.52760 1.000 33.69327 347 ASN C O 1
ATOM 17696 N N . VAL C 1 348 ? -3.82665 8.15399 5.31554 1.000 35.65293 348 VAL C N 1
ATOM 17697 C CA . VAL C 1 348 ? -4.39181 9.32696 5.96716 1.000 35.14945 348 VAL C CA 1
ATOM 17698 C C . VAL C 1 348 ? -4.94216 8.91513 7.32400 1.000 34.79929 348 VAL C C 1
ATOM 17699 O O . VAL C 1 348 ? -5.18929 7.73763 7.59177 1.000 35.72976 348 VAL C O 1
ATOM 17712 N N . ILE C 1 349 ? -5.12796 9.91148 8.18500 1.000 38.49153 349 ILE C N 1
ATOM 17713 C CA . ILE C 1 349 ? -5.93170 9.77982 9.39395 1.000 41.29187 349 ILE C CA 1
ATOM 17714 C C . ILE C 1 349 ? -7.23367 10.52677 9.14849 1.000 48.60241 349 ILE C C 1
ATOM 17715 O O . ILE C 1 349 ? -7.22007 11.68542 8.71359 1.000 41.28165 349 ILE C O 1
ATOM 17731 N N . GLY C 1 350 ? -8.35022 9.86283 9.40478 1.000 41.94745 350 GLY C N 1
ATOM 17732 C CA . GLY C 1 350 ? -9.66032 10.41954 9.13600 1.000 51.90187 350 GLY C CA 1
ATOM 17733 C C . GLY C 1 350 ? -10.37097 9.66709 8.02465 1.000 49.63773 350 GLY C C 1
ATOM 17734 O O . GLY C 1 350 ? -9.87375 8.68539 7.46924 1.000 44.30969 350 GLY C O 1
ATOM 17738 N N . LYS C 1 351 ? -11.55551 10.17029 7.69651 1.000 49.43491 351 LYS C N 1
ATOM 17739 C CA . LYS C 1 351 ? -12.47226 9.47317 6.81091 1.000 43.13747 351 LYS C CA 1
ATOM 17740 C C . LYS C 1 351 ? -12.27015 9.88274 5.35858 1.000 40.91011 351 LYS C C 1
ATOM 17741 O O . LYS C 1 351 ? -11.79061 10.97818 5.05682 1.000 39.06805 351 LYS C O 1
ATOM 17760 N N . THR C 1 352 ? -12.64927 8.97925 4.45993 1.000 39.40189 352 THR C N 1
ATOM 17761 C CA . THR C 1 352 ? -12.67149 9.23106 3.02759 1.000 39.01630 352 THR C CA 1
ATOM 17762 C C . THR C 1 352 ? -14.11187 9.19186 2.53767 1.000 36.44139 352 THR C C 1
ATOM 17763 O O . THR C 1 352 ? -14.88743 8.31513 2.93506 1.000 41.60566 352 THR C O 1
ATOM 17774 N N . LEU C 1 353 ? -14.46946 10.14042 1.67781 1.000 37.59988 353 LEU C N 1
ATOM 17775 C CA . LEU C 1 353 ? -15.81259 10.23460 1.12361 1.000 38.13574 353 LEU C CA 1
ATOM 17776 C C . LEU C 1 353 ? -15.75416 10.05794 -0.38558 1.000 37.20267 353 LEU C C 1
ATOM 17777 O O . LEU C 1 353 ? -14.94730 10.70536 -1.06014 1.000 36.91447 353 LEU C O 1
ATOM 17793 N N . HIS C 1 354 ? -16.61066 9.18372 -0.90991 1.000 47.10664 354 HIS C N 1
ATOM 17794 C CA . HIS C 1 354 ? -16.77829 9.02424 -2.34510 1.000 37.96302 354 HIS C CA 1
ATOM 17795 C C . HIS C 1 354 ? -18.15854 9.44604 -2.83020 1.000 42.97720 354 HIS C C 1
ATOM 17796 O O . HIS C 1 354 ? -18.36369 9.54964 -4.04362 1.000 39.44957 354 HIS C O 1
ATOM 17811 N N . GLN C 1 355 ? -19.10199 9.69562 -1.92016 1.000 46.93793 355 GLN C N 1
ATOM 17812 C CA . GLN C 1 355 ? -20.46699 10.07564 -2.28798 1.000 51.18985 355 GLN C CA 1
ATOM 17813 C C . GLN C 1 355 ? -20.50945 11.59144 -2.47017 1.000 44.43293 355 GLN C C 1
ATOM 17814 O O . GLN C 1 355 ? -20.95808 12.35178 -1.61032 1.000 44.69750 355 GLN C O 1
ATOM 17828 N N . THR C 1 356 ? -20.02542 12.02579 -3.63620 1.000 42.24380 356 THR C N 1
ATOM 17829 C CA . THR C 1 356 ? -19.87661 13.44091 -3.95479 1.000 38.48913 356 THR C CA 1
ATOM 17830 C C . THR C 1 356 ? -20.47611 13.79203 -5.31074 1.000 39.94940 356 THR C C 1
ATOM 17831 O O . THR C 1 356 ? -20.34564 14.94123 -5.75080 1.000 40.83102 356 THR C O 1
ATOM 17842 N N . GLU C 1 357 ? -21.12922 12.83417 -5.97570 1.000 38.11486 357 GLU C N 1
ATOM 17843 C CA . GLU C 1 357 ? -21.46008 12.99151 -7.38839 1.000 41.55629 357 GLU C CA 1
ATOM 17844 C C . GLU C 1 357 ? -22.43893 14.13491 -7.62879 1.000 45.33614 357 GLU C C 1
ATOM 17845 O O . GLU C 1 357 ? -22.39134 14.77440 -8.68683 1.000 38.25665 357 GLU C O 1
ATOM 17857 N N . THR C 1 358 ? -23.32401 14.41297 -6.67382 1.000 36.75636 358 THR C N 1
ATOM 17858 C CA . THR C 1 358 ? -24.31043 15.47089 -6.84334 1.000 37.96370 358 THR C CA 1
ATOM 17859 C C . THR C 1 358 ? -23.80873 16.83858 -6.39584 1.000 37.63386 358 THR C C 1
ATOM 17860 O O . THR C 1 358 ? -24.47982 17.84105 -6.66173 1.000 45.19759 358 THR C O 1
ATOM 17871 N N . LYS C 1 359 ? -22.65435 16.90608 -5.73433 1.000 37.40659 359 LYS C N 1
ATOM 17872 C CA . LYS C 1 359 ? -22.16159 18.15166 -5.16182 1.000 44.49736 359 LYS C CA 1
ATOM 17873 C C . LYS C 1 359 ? -20.94774 18.72152 -5.87651 1.000 40.21620 359 LYS C C 1
ATOM 17874 O O . LYS C 1 359 ? -20.74501 19.93676 -5.83890 1.000 38.46562 359 LYS C O 1
ATOM 17893 N N . ILE C 1 360 ? -20.14288 17.88580 -6.52311 1.000 38.77493 360 ILE C N 1
ATOM 17894 C CA . ILE C 1 360 ? -18.92349 18.34988 -7.17405 1.000 37.19476 360 ILE C CA 1
ATOM 17895 C C . ILE C 1 360 ? -18.52273 17.31907 -8.21921 1.000 35.19058 360 ILE C C 1
ATOM 17896 O O . ILE C 1 360 ? -18.71945 16.11546 -8.03259 1.000 39.01922 360 ILE C O 1
ATOM 17912 N N . ARG C 1 361 ? -17.97532 17.80758 -9.32796 1.000 31.81850 361 ARG C N 1
ATOM 17913 C CA . ARG C 1 361 ? -17.54434 16.96114 -10.43090 1.000 30.24324 361 ARG C CA 1
ATOM 17914 C C . ARG C 1 361 ? -16.41546 17.68156 -11.15142 1.000 31.61812 361 ARG C C 1
ATOM 17915 O O . ARG C 1 361 ? -16.08942 18.82920 -10.83715 1.000 34.63772 361 ARG C O 1
ATOM 17936 N N . TYR C 1 362 ? -15.81288 17.00330 -12.12756 1.000 30.22671 362 TYR C N 1
ATOM 17937 C CA . TYR C 1 362 ? -14.83825 17.66318 -12.98643 1.000 29.99919 362 TYR C CA 1
ATOM 17938 C C . TYR C 1 362 ? -15.03429 17.23791 -14.43301 1.000 30.66563 362 TYR C C 1
ATOM 17939 O O . TYR C 1 362 ? -15.23046 16.05487 -14.72539 1.000 31.14427 362 TYR C O 1
ATOM 17957 N N . TYR C 1 363 ? -15.00884 18.22490 -15.32412 1.000 25.83912 363 TYR C N 1
ATOM 17958 C CA . TYR C 1 363 ? -15.04213 17.97088 -16.75380 1.000 26.22984 363 TYR C CA 1
ATOM 17959 C C . TYR C 1 363 ? -13.63698 17.66529 -17.24567 1.000 29.10873 363 TYR C C 1
ATOM 17960 O O . TYR C 1 363 ? -12.67403 18.34033 -16.87283 1.000 24.50568 363 TYR C O 1
ATOM 17978 N N . HIS C 1 364 ? -13.52240 16.63747 -18.08169 1.000 29.89602 364 HIS C N 1
ATOM 17979 C CA . HIS C 1 364 ? -12.22991 16.13503 -18.53810 1.000 28.58904 364 HIS C CA 1
ATOM 17980 C C . HIS C 1 364 ? -12.22507 16.10964 -20.05973 1.000 24.32632 364 HIS C C 1
ATOM 17981 O O . HIS C 1 364 ? -12.95121 15.32080 -20.67313 1.000 23.81819 364 HIS C O 1
ATOM 17995 N N . TYR C 1 365 ? -11.40918 16.96892 -20.66262 1.000 26.87301 365 TYR C N 1
ATOM 17996 C CA . TYR C 1 365 ? -11.26284 17.04438 -22.11600 1.000 29.71409 365 TYR C CA 1
ATOM 17997 C C . TYR C 1 365 ? -10.04706 16.20422 -22.48560 1.000 31.46440 365 TYR C C 1
ATOM 17998 O O . TYR C 1 365 ? -8.91847 16.69488 -22.54147 1.000 29.39618 365 TYR C O 1
ATOM 18016 N N . HIS C 1 366 ? -10.28788 14.91989 -22.73382 1.000 33.82746 366 HIS C N 1
ATOM 18017 C CA . HIS C 1 366 ? -9.19169 13.97822 -22.90298 1.000 40.24241 366 HIS C CA 1
ATOM 18018 C C . HIS C 1 366 ? -8.45054 14.22719 -24.20792 1.000 32.86006 366 HIS C C 1
ATOM 18019 O O . HIS C 1 366 ? -9.05802 14.49647 -25.24787 1.000 38.42730 366 HIS C O 1
ATOM 18033 N N . ASN C 1 367 ? -7.12468 14.11783 -24.14486 1.000 38.90034 367 ASN C N 1
ATOM 18034 C CA . ASN C 1 367 ? -6.25797 14.31646 -25.30256 1.000 40.65148 367 ASN C CA 1
ATOM 18035 C C . ASN C 1 367 ? -6.56339 15.64964 -25.97871 1.000 34.67941 367 ASN C C 1
ATOM 18036 O O . ASN C 1 367 ? -6.74443 15.73737 -27.19493 1.000 36.27054 367 ASN C O 1
ATOM 18047 N N . SER C 1 368 ? -6.62628 16.69862 -25.16225 1.000 31.77674 368 SER C N 1
ATOM 18048 C CA . SER C 1 368 ? -6.88296 18.05089 -25.63450 1.000 32.50531 368 SER C CA 1
ATOM 18049 C C . SER C 1 368 ? -5.69667 18.98265 -25.46776 1.000 33.47728 368 SER C C 1
ATOM 18050 O O . SER C 1 368 ? -5.52303 19.89202 -26.28028 1.000 37.03452 368 SER C O 1
ATOM 18058 N N . ILE C 1 369 ? -4.87426 18.77041 -24.44013 1.000 30.98263 369 ILE C N 1
ATOM 18059 C CA . ILE C 1 369 ? -3.79226 19.70107 -24.14789 1.000 37.10536 369 ILE C CA 1
ATOM 18060 C C . ILE C 1 369 ? -2.58625 19.47267 -25.05698 1.000 36.94587 369 ILE C C 1
ATOM 18061 O O . ILE C 1 369 ? -1.79596 20.39590 -25.28734 1.000 32.27079 369 ILE C O 1
ATOM 18077 N N . GLN C 1 370 ? -2.40903 18.25840 -25.57252 1.000 36.38168 370 GLN C N 1
ATOM 18078 C CA . GLN C 1 370 ? -1.29332 17.94794 -26.45629 1.000 44.08269 370 GLN C CA 1
ATOM 18079 C C . GLN C 1 370 ? -1.64964 18.10665 -27.93055 1.000 40.99113 370 GLN C C 1
ATOM 18080 O O . GLN C 1 370 ? -0.88916 17.65198 -28.79091 1.000 56.51252 370 GLN C O 1
ATOM 18094 N N . VAL C 1 371 ? -2.77042 18.74481 -28.24073 1.000 46.34544 371 VAL C N 1
ATOM 18095 C CA . VAL C 1 371 ? -3.29155 18.82553 -29.60227 1.000 40.93634 371 VAL C CA 1
ATOM 18096 C C . VAL C 1 371 ? -3.00081 20.22240 -30.14077 1.000 43.98038 371 VAL C C 1
ATOM 18097 O O . VAL C 1 371 ? -3.49406 21.20639 -29.56683 1.000 38.34055 371 VAL C O 1
ATOM 18110 N N . PRO C 1 372 ? -2.23379 20.36036 -31.21964 1.000 35.87728 372 PRO C N 1
ATOM 18111 C CA . PRO C 1 372 ? -2.04936 21.68166 -31.82266 1.000 36.94997 372 PRO C CA 1
ATOM 18112 C C . PRO C 1 372 ? -3.22652 22.06135 -32.70783 1.000 37.03697 372 PRO C C 1
ATOM 18113 O O . PRO C 1 372 ? -3.92633 21.21011 -33.25911 1.000 38.21034 372 PRO C O 1
ATOM 18124 N N . GLY C 1 373 ? -3.44229 23.36752 -32.82331 1.000 35.52065 373 GLY C N 1
ATOM 18125 C CA . GLY C 1 373 ? -4.46893 23.87859 -33.70677 1.000 41.35357 373 GLY C CA 1
ATOM 18126 C C . GLY C 1 373 ? -5.87194 23.78338 -33.12939 1.000 34.66818 373 GLY C C 1
ATOM 18127 O O . GLY C 1 373 ? -6.08762 23.56455 -31.93128 1.000 43.36730 373 GLY C O 1
ATOM 18131 N N . GLU C 1 374 ? -6.84325 23.94871 -34.02400 1.000 34.71493 374 GLU C N 1
ATOM 18132 C CA . GLU C 1 374 ? -8.24570 23.97079 -33.63406 1.000 33.72327 374 GLU C CA 1
ATOM 18133 C C . GLU C 1 374 ? -8.67901 22.61317 -33.09632 1.000 32.19896 374 GLU C C 1
ATOM 18134 O O . GLU C 1 374 ? -8.44263 21.57736 -33.72662 1.000 36.23420 374 GLU C O 1
ATOM 18146 N N . LEU C 1 375 ? -9.32875 22.62011 -31.93071 1.000 35.75929 375 LEU C N 1
ATOM 18147 C CA . LEU C 1 375 ? -9.83502 21.37761 -31.35723 1.000 32.43032 375 LEU C CA 1
ATOM 18148 C C . LEU C 1 375 ? -11.09891 20.90984 -32.07051 1.000 32.73891 375 LEU C C 1
ATOM 18149 O O . LEU C 1 375 ? -11.29365 19.70524 -32.26740 1.000 29.06567 375 LEU C O 1
ATOM 18165 N N . CYS C 1 376 ? -11.97141 21.84373 -32.45162 1.000 30.78210 376 CYS C N 1
ATOM 18166 C CA . CYS C 1 376 ? -13.16781 21.49598 -33.20714 1.000 31.04193 376 CYS C CA 1
ATOM 18167 C C . CYS C 1 376 ? -12.76669 20.81747 -34.50947 1.000 30.87753 376 CYS C C 1
ATOM 18168 O O . CYS C 1 376 ? -12.27393 21.47218 -35.43382 1.000 33.30982 376 CYS C O 1
ATOM 18175 N N . ARG C 1 377 ? -12.96898 19.50391 -34.58489 1.000 30.42111 377 ARG C N 1
ATOM 18176 C CA . ARG C 1 377 ? -12.52149 18.71697 -35.72628 1.000 34.72536 377 ARG C CA 1
ATOM 18177 C C . ARG C 1 377 ? -13.57958 17.77687 -36.28085 1.000 32.74846 377 ARG C C 1
ATOM 18178 O O . ARG C 1 377 ? -13.44656 17.35175 -37.43471 1.000 34.70666 377 ARG C O 1
ATOM 18199 N N . GLU C 1 378 ? -14.61674 17.44391 -35.51746 1.000 33.79281 378 GLU C N 1
ATOM 18200 C CA . GLU C 1 378 ? -15.75389 16.66600 -36.00037 1.000 36.11434 378 GLU C CA 1
ATOM 18201 C C . GLU C 1 378 ? -17.00920 17.47772 -35.70925 1.000 38.98808 378 GLU C C 1
ATOM 18202 O O . GLU C 1 378 ? -17.37734 17.66577 -34.54451 1.000 40.10558 378 GLU C O 1
ATOM 18214 N N . PHE C 1 379 ? -17.66311 17.95905 -36.76207 1.000 36.83498 379 PHE C N 1
ATOM 18215 C CA . PHE C 1 379 ? -18.74555 18.92644 -36.63773 1.000 44.10001 379 PHE C CA 1
ATOM 18216 C C . PHE C 1 379 ? -20.08806 18.22310 -36.78921 1.000 42.12629 379 PHE C C 1
ATOM 18217 O O . PHE C 1 379 ? -20.33500 17.54910 -37.79513 1.000 36.45601 379 PHE C O 1
ATOM 18234 N N . LEU C 1 380 ? -20.94427 18.38625 -35.79095 1.000 40.97744 380 LEU C N 1
ATOM 18235 C CA . LEU C 1 380 ? -22.24250 17.74485 -35.71086 1.000 44.11400 380 LEU C CA 1
ATOM 18236 C C . LEU C 1 380 ? -23.34515 18.71167 -36.10448 1.000 44.43641 380 LEU C C 1
ATOM 18237 O O . LEU C 1 380 ? -23.18558 19.93118 -36.00544 1.000 43.69758 380 LEU C O 1
ATOM 18253 N N . PRO C 1 381 ? -24.49171 18.20221 -36.54547 1.000 46.96230 381 PRO C N 1
ATOM 18254 C CA . PRO C 1 381 ? -25.62044 19.09351 -36.82246 1.000 51.30438 381 PRO C CA 1
ATOM 18255 C C . PRO C 1 381 ? -26.23396 19.60307 -35.53053 1.000 54.95564 381 PRO C C 1
ATOM 18256 O O . PRO C 1 381 ? -26.21217 18.93124 -34.49528 1.000 43.94328 381 PRO C O 1
ATOM 18267 N N . LEU C 1 382 ? -26.78344 20.81623 -35.59845 1.000 58.48871 382 LEU C N 1
ATOM 18268 C CA . LEU C 1 382 ? -27.44070 21.39423 -34.43222 1.000 64.21076 382 LEU C CA 1
ATOM 18269 C C . LEU C 1 382 ? -28.51828 20.47678 -33.87249 1.000 55.62678 382 LEU C C 1
ATOM 18270 O O . LEU C 1 382 ? -28.87067 20.59539 -32.69350 1.000 53.21357 382 LEU C O 1
ATOM 18286 N N . SER C 1 383 ? -29.04394 19.55768 -34.68747 1.000 52.82519 383 SER C N 1
ATOM 18287 C CA . SER C 1 383 ? -30.00317 18.58274 -34.18017 1.000 50.95941 383 SER C CA 1
ATOM 18288 C C . SER C 1 383 ? -29.41269 17.75899 -33.04461 1.000 55.98802 383 SER C C 1
ATOM 18289 O O . SER C 1 383 ? -30.15481 17.25035 -32.19656 1.000 68.35159 383 SER C O 1
ATOM 18297 N N . ALA C 1 384 ? -28.08523 17.62063 -33.00139 1.000 57.03018 384 ALA C N 1
ATOM 18298 C CA . ALA C 1 384 ? -27.43919 16.85766 -31.93881 1.000 54.18085 384 ALA C CA 1
ATOM 18299 C C . ALA C 1 384 ? -27.57800 17.51069 -30.57097 1.000 56.86927 384 ALA C C 1
ATOM 18300 O O . ALA C 1 384 ? -27.15464 16.91405 -29.57407 1.000 43.67639 384 ALA C O 1
ATOM 18307 N N . LYS C 1 385 ? -28.15176 18.71375 -30.49599 1.000 50.34040 385 LYS C N 1
ATOM 18308 C CA . LYS C 1 385 ? -28.40072 19.34194 -29.20491 1.000 56.98713 385 LYS C CA 1
ATOM 18309 C C . LYS C 1 385 ? -29.34149 18.51623 -28.33749 1.000 56.86197 385 LYS C C 1
ATOM 18310 O O . LYS C 1 385 ? -29.34695 18.68553 -27.11338 1.000 56.14953 385 LYS C O 1
ATOM 18329 N N . ASN C 1 386 ? -30.13091 17.62611 -28.94074 1.000 49.45067 386 ASN C N 1
ATOM 18330 C CA . ASN C 1 386 ? -31.13138 16.85767 -28.21074 1.000 60.77094 386 ASN C CA 1
ATOM 18331 C C . ASN C 1 386 ? -31.04401 15.35465 -28.41874 1.000 56.14967 386 ASN C C 1
ATOM 18332 O O . ASN C 1 386 ? -31.61699 14.61235 -27.61203 1.000 77.97607 386 ASN C O 1
ATOM 18343 N N . ASN C 1 387 ? -30.36712 14.87751 -29.45760 1.000 54.30927 387 ASN C N 1
ATOM 18344 C CA . ASN C 1 387 ? -30.18225 13.45089 -29.67180 1.000 58.80511 387 ASN C CA 1
ATOM 18345 C C . ASN C 1 387 ? -28.84559 13.00328 -29.09383 1.000 52.24176 387 ASN C C 1
ATOM 18346 O O . ASN C 1 387 ? -27.96769 13.81382 -28.78921 1.000 48.68265 387 ASN C O 1
ATOM 18357 N N . VAL C 1 388 ? -28.70376 11.69282 -28.94605 1.000 47.84164 388 VAL C N 1
ATOM 18358 C CA . VAL C 1 388 ? -27.40432 11.10073 -28.66495 1.000 38.05793 388 VAL C CA 1
ATOM 18359 C C . VAL C 1 388 ? -26.61491 11.03846 -29.96409 1.000 42.23325 388 VAL C C 1
ATOM 18360 O O . VAL C 1 388 ? -27.15153 10.67371 -31.01832 1.000 40.81342 388 VAL C O 1
ATOM 18373 N N . THR C 1 389 ? -25.34065 11.40785 -29.89970 1.000 36.71677 389 THR C N 1
ATOM 18374 C CA . THR C 1 389 ? -24.43634 11.30681 -31.03513 1.000 34.56978 389 THR C CA 1
ATOM 18375 C C . THR C 1 389 ? -23.45397 10.17550 -30.77685 1.000 35.06304 389 THR C C 1
ATOM 18376 O O . THR C 1 389 ? -22.85960 10.09788 -29.69675 1.000 28.98898 389 THR C O 1
ATOM 18387 N N . TRP C 1 390 ? -23.28864 9.30163 -31.76373 1.000 35.22916 390 TRP C N 1
ATOM 18388 C CA . TRP C 1 390 ? -22.34361 8.19863 -31.67662 1.000 31.80181 390 TRP C CA 1
ATOM 18389 C C . TRP C 1 390 ? -21.09673 8.54551 -32.47643 1.000 31.01243 390 TRP C C 1
ATOM 18390 O O . TRP C 1 390 ? -21.18759 8.93404 -33.64645 1.000 30.94032 390 TRP C O 1
ATOM 18411 N N . TYR C 1 391 ? -19.93930 8.41518 -31.83520 1.000 29.94804 391 TYR C N 1
ATOM 18412 C CA . TYR C 1 391 ? -18.65985 8.79006 -32.42365 1.000 29.34943 391 TYR C CA 1
ATOM 18413 C C . TYR C 1 391 ? -17.61634 7.79911 -31.93665 1.000 31.12102 391 TYR C C 1
ATOM 18414 O O . TYR C 1 391 ? -17.35639 7.71534 -30.73234 1.000 27.60239 391 TYR C O 1
ATOM 18432 N N . ASN C 1 392 ? -17.03141 7.04488 -32.86505 1.000 31.65808 392 ASN C N 1
ATOM 18433 C CA . ASN C 1 392 ? -16.04467 6.01974 -32.52741 1.000 30.79023 392 ASN C CA 1
ATOM 18434 C C . ASN C 1 392 ? -16.61885 5.01347 -31.53328 1.000 30.68508 392 ASN C C 1
ATOM 18435 O O . ASN C 1 392 ? -15.95684 4.60907 -30.57565 1.000 29.57418 392 ASN C O 1
ATOM 18446 N N . GLY C 1 393 ? -17.86678 4.61081 -31.75821 1.000 30.38155 393 GLY C N 1
ATOM 18447 C CA . GLY C 1 393 ? -18.48973 3.58070 -30.95570 1.000 31.22584 393 GLY C CA 1
ATOM 18448 C C . GLY C 1 393 ? -18.93140 4.00601 -29.57511 1.000 31.40097 393 GLY C C 1
ATOM 18449 O O . GLY C 1 393 ? -19.27843 3.13864 -28.76455 1.000 35.44643 393 GLY C O 1
ATOM 18453 N N . LEU C 1 394 ? -18.92888 5.30206 -29.27551 1.000 31.30363 394 LEU C N 1
ATOM 18454 C CA . LEU C 1 394 ? -19.33895 5.79434 -27.97054 1.000 32.29524 394 LEU C CA 1
ATOM 18455 C C . LEU C 1 394 ? -20.45101 6.82728 -28.11835 1.000 32.32909 394 LEU C C 1
ATOM 18456 O O . LEU C 1 394 ? -20.48221 7.57209 -29.10208 1.000 29.46465 394 LEU C O 1
ATOM 18472 N N . PRO C 1 395 ? -21.37603 6.89848 -27.15737 1.000 31.80734 395 PRO C N 1
ATOM 18473 C CA . PRO C 1 395 ? -22.44901 7.89614 -27.23645 1.000 30.70604 395 PRO C CA 1
ATOM 18474 C C . PRO C 1 395 ? -22.09047 9.18499 -26.51351 1.000 34.49260 395 PRO C C 1
ATOM 18475 O O . PRO C 1 395 ? -21.46400 9.18212 -25.45212 1.000 34.72311 395 PRO C O 1
ATOM 18486 N N . TYR C 1 396 ? -22.50651 10.30276 -27.10511 1.000 30.06411 396 TYR C N 1
ATOM 18487 C CA . TYR C 1 396 ? -22.25287 11.62364 -26.54940 1.000 29.89747 396 TYR C CA 1
ATOM 18488 C C . TYR C 1 396 ? -23.54624 12.42353 -26.51854 1.000 32.13022 396 TYR C C 1
ATOM 18489 O O . TYR C 1 396 ? -24.41708 12.26237 -27.37939 1.000 34.03659 396 TYR C O 1
ATOM 18507 N N . VAL C 1 397 ? -23.66418 13.29276 -25.51282 1.000 30.53137 397 VAL C N 1
ATOM 18508 C CA . VAL C 1 397 ? -24.82521 14.15838 -25.36025 1.000 30.50406 397 VAL C CA 1
ATOM 18509 C C . VAL C 1 397 ? -24.35536 15.59165 -25.15532 1.000 30.42821 397 VAL C C 1
ATOM 18510 O O . VAL C 1 397 ? -23.21808 15.85428 -24.76144 1.000 30.15220 397 VAL C O 1
ATOM 18523 N N . TYR C 1 398 ? -25.26469 16.52313 -25.42937 1.000 29.19581 398 TYR C N 1
ATOM 18524 C CA . TYR C 1 398 ? -24.98516 17.94309 -25.27576 1.000 30.35074 398 TYR C CA 1
ATOM 18525 C C . TYR C 1 398 ? -24.87115 18.30900 -23.79933 1.000 30.04734 398 TYR C C 1
ATOM 18526 O O . TYR C 1 398 ? -25.65121 17.84256 -22.96583 1.000 33.29364 398 TYR C O 1
ATOM 18544 N N . ASP C 1 399 ? -23.87870 19.14082 -23.47700 1.000 31.36967 399 ASP C N 1
ATOM 18545 C CA . ASP C 1 399 ? -23.67244 19.59387 -22.09976 1.000 32.19837 399 ASP C CA 1
ATOM 18546 C C . ASP C 1 399 ? -22.98574 20.95540 -22.16131 1.000 29.60623 399 ASP C C 1
ATOM 18547 O O . ASP C 1 399 ? -21.78337 21.03367 -22.42832 1.000 32.88740 399 ASP C O 1
ATOM 18556 N N . ASP C 1 400 ? -23.74937 22.01653 -21.89958 1.000 32.28559 400 ASP C N 1
ATOM 18557 C CA . ASP C 1 400 ? -23.25054 23.38297 -21.97631 1.000 34.58760 400 ASP C CA 1
ATOM 18558 C C . ASP C 1 400 ? -22.97752 23.98356 -20.60158 1.000 31.12749 400 ASP C C 1
ATOM 18559 O O . ASP C 1 400 ? -22.89169 25.20885 -20.47329 1.000 35.47270 400 ASP C O 1
ATOM 18568 N N . ASN C 1 401 ? -22.83722 23.14424 -19.57387 1.000 33.46204 401 ASN C N 1
ATOM 18569 C CA . ASN C 1 401 ? -22.60394 23.65522 -18.22759 1.000 34.00911 401 ASN C CA 1
ATOM 18570 C C . ASN C 1 401 ? -21.37448 24.55372 -18.18736 1.000 33.43427 401 ASN C C 1
ATOM 18571 O O . ASN C 1 401 ? -21.40173 25.63838 -17.59373 1.000 34.19525 401 ASN C O 1
ATOM 18582 N N . MET C 1 402 ? -20.28089 24.11612 -18.81379 1.000 32.95990 402 MET C N 1
ATOM 18583 C CA . MET C 1 402 ? -19.06892 24.92814 -18.82310 1.000 32.50595 402 MET C CA 1
ATOM 18584 C C . MET C 1 402 ? -19.21299 26.11494 -19.76698 1.000 35.36173 402 MET C C 1
ATOM 18585 O O . MET C 1 402 ? -18.70823 27.20730 -19.48149 1.000 35.31239 402 MET C O 1
ATOM 18599 N N . LYS C 1 403 ? -19.90477 25.92230 -20.89169 1.000 36.74912 403 LYS C N 1
ATOM 18600 C CA . LYS C 1 403 ? -20.11786 27.02445 -21.82364 1.000 37.56571 403 LYS C CA 1
ATOM 18601 C C . LYS C 1 403 ? -20.82737 28.18917 -21.14504 1.000 39.33861 403 LYS C C 1
ATOM 18602 O O . LYS C 1 403 ? -20.51997 29.35705 -21.41576 1.000 36.11803 403 LYS C O 1
ATOM 18621 N N . LYS C 1 404 ? -21.77857 27.89315 -20.25820 1.000 33.04852 404 LYS C N 1
ATOM 18622 C CA . LYS C 1 404 ? -22.53843 28.95043 -19.60288 1.000 34.84449 404 LYS C CA 1
ATOM 18623 C C . LYS C 1 404 ? -21.66428 29.83152 -18.72092 1.000 33.87382 404 LYS C C 1
ATOM 18624 O O . LYS C 1 404 ? -22.08166 30.93937 -18.36618 1.000 38.66711 404 LYS C O 1
ATOM 18643 N N . LEU C 1 405 ? -20.46630 29.37270 -18.36018 1.000 36.42198 405 LEU C N 1
ATOM 18644 C CA . LEU C 1 405 ? -19.55991 30.14378 -17.52126 1.000 36.30613 405 LEU C CA 1
ATOM 18645 C C . LEU C 1 405 ? -18.47884 30.86975 -18.31138 1.000 34.33609 405 LEU C C 1
ATOM 18646 O O . LEU C 1 405 ? -17.75493 31.68433 -17.72999 1.000 36.15738 405 LEU C O 1
ATOM 18662 N N . ALA C 1 406 ? -18.35741 30.60355 -19.61438 1.000 33.48402 406 ALA C N 1
ATOM 18663 C CA . ALA C 1 406 ? -17.27272 31.19022 -20.39856 1.000 34.78091 406 ALA C CA 1
ATOM 18664 C C . ALA C 1 406 ? -17.26066 32.70883 -20.28198 1.000 40.48740 406 ALA C C 1
ATOM 18665 O O . ALA C 1 406 ? -16.20571 33.32163 -20.07847 1.000 36.62330 406 ALA C O 1
ATOM 18672 N N . SER C 1 407 ? -18.43058 33.33843 -20.41466 1.000 43.42925 407 SER C N 1
ATOM 18673 C CA . SER C 1 407 ? -18.50231 34.79079 -20.30050 1.000 38.40418 407 SER C CA 1
ATOM 18674 C C . SER C 1 407 ? -18.09914 35.25120 -18.90547 1.000 39.36607 407 SER C C 1
ATOM 18675 O O . SER C 1 407 ? -17.47781 36.30895 -18.74715 1.000 35.92107 407 SER C O 1
ATOM 18683 N N . THR C 1 408 ? -18.44952 34.47227 -17.88081 1.000 36.02596 408 THR C N 1
ATOM 18684 C CA . THR C 1 408 ? -18.09086 34.84142 -16.51594 1.000 38.97585 408 THR C CA 1
ATOM 18685 C C . THR C 1 408 ? -16.58139 34.80778 -16.31639 1.000 37.37506 408 THR C C 1
ATOM 18686 O O . THR C 1 408 ? -16.00627 35.72505 -15.71887 1.000 34.68355 408 THR C O 1
ATOM 18697 N N . ILE C 1 409 ? -15.92458 33.75803 -16.81266 1.000 33.54867 409 ILE C N 1
ATOM 18698 C CA . ILE C 1 409 ? -14.48805 33.61542 -16.60436 1.000 36.05394 409 ILE C CA 1
ATOM 18699 C C . ILE C 1 409 ? -13.72958 34.68791 -17.37315 1.000 38.48881 409 ILE C C 1
ATOM 18700 O O . ILE C 1 409 ? -12.75601 35.26208 -16.86895 1.000 37.93910 409 ILE C O 1
ATOM 18716 N N . LYS C 1 410 ? -14.15672 34.97606 -18.60446 1.000 39.96261 410 LYS C N 1
ATOM 18717 C CA . LYS C 1 410 ? -13.48176 35.99943 -19.39411 1.000 43.37682 410 LYS C CA 1
ATOM 18718 C C . LYS C 1 410 ? -13.56730 37.35932 -18.71431 1.000 45.50925 410 LYS C C 1
ATOM 18719 O O . LYS C 1 410 ? -12.58167 38.10484 -18.67507 1.000 50.42095 410 LYS C O 1
ATOM 18738 N N . ASP C 1 411 ? -14.73741 37.69968 -18.16822 1.000 42.91353 411 ASP C N 1
ATOM 18739 C CA . ASP C 1 411 ? -14.87461 38.96987 -17.46467 1.000 46.10690 411 ASP C CA 1
ATOM 18740 C C . ASP C 1 411 ? -14.01297 38.99214 -16.20953 1.000 42.34654 411 ASP C C 1
ATOM 18741 O O . ASP C 1 411 ? -13.35121 39.99636 -15.91993 1.000 44.25141 411 ASP C O 1
ATOM 18750 N N . PHE C 1 412 ? -14.01140 37.89486 -15.45172 1.000 42.25622 412 PHE C N 1
ATOM 18751 C CA . PHE C 1 412 ? -13.12030 37.78621 -14.30225 1.000 43.95136 412 PHE C CA 1
ATOM 18752 C C . PHE C 1 412 ? -11.67002 37.98157 -14.72725 1.000 45.70042 412 PHE C C 1
ATOM 18753 O O . PHE C 1 412 ? -10.96409 38.83795 -14.18539 1.000 44.17810 412 PHE C O 1
ATOM 18770 N N . GLU C 1 413 ? -11.21718 37.21689 -15.72390 1.000 41.14145 413 GLU C N 1
ATOM 18771 C CA . GLU C 1 413 ? -9.83749 37.33922 -16.18667 1.000 44.80573 413 GLU C CA 1
ATOM 18772 C C . GLU C 1 413 ? -9.46927 38.79393 -16.45313 1.000 46.02655 413 GLU C C 1
ATOM 18773 O O . GLU C 1 413 ? -8.42506 39.27694 -16.00020 1.000 48.06915 413 GLU C O 1
ATOM 18785 N N . ARG C 1 414 ? -10.32204 39.50946 -17.19027 1.000 46.76027 414 ARG C N 1
ATOM 18786 C CA . ARG C 1 414 ? -10.02597 40.90035 -17.51717 1.000 46.48690 414 ARG C CA 1
ATOM 18787 C C . ARG C 1 414 ? -9.83510 41.74404 -16.26497 1.000 47.66791 414 ARG C C 1
ATOM 18788 O O . ARG C 1 414 ? -9.01868 42.67245 -16.26069 1.000 50.26207 414 ARG C O 1
ATOM 18809 N N . ASN C 1 415 ? -10.56551 41.43578 -15.19398 1.000 49.47756 415 ASN C N 1
ATOM 18810 C CA . ASN C 1 415 ? -10.56344 42.26083 -13.99540 1.000 46.10118 415 ASN C CA 1
ATOM 18811 C C . ASN C 1 415 ? -9.46502 41.90090 -13.00021 1.000 44.35906 415 ASN C C 1
ATOM 18812 O O . ASN C 1 415 ? -9.31710 42.60717 -11.99695 1.000 47.22052 415 ASN C O 1
ATOM 18823 N N . THR C 1 416 ? -8.69695 40.83541 -13.23649 1.000 45.20553 416 THR C N 1
ATOM 18824 C CA . THR C 1 416 ? -7.63845 40.44317 -12.31212 1.000 48.11310 416 THR C CA 1
ATOM 18825 C C . THR C 1 416 ? -6.24643 40.43067 -12.92690 1.000 45.61780 416 THR C C 1
ATOM 18826 O O . THR C 1 416 ? -5.27248 40.62954 -12.19734 1.000 46.98335 416 THR C O 1
ATOM 18837 N N . ILE C 1 417 ? -6.12340 40.18668 -14.23135 1.000 46.66356 417 ILE C N 1
ATOM 18838 C CA . ILE C 1 417 ? -4.82721 40.22568 -14.90545 1.000 47.21821 417 ILE C CA 1
ATOM 18839 C C . ILE C 1 417 ? -4.80265 41.16410 -16.09819 1.000 54.00369 417 ILE C C 1
ATOM 18840 O O . ILE C 1 417 ? -3.69950 41.48272 -16.58923 1.000 60.75869 417 ILE C O 1
ATOM 18856 N N . GLY C 1 418 ? -5.94337 41.63075 -16.59466 1.000 57.69977 418 GLY C N 1
ATOM 18857 C CA . GLY C 1 418 ? -5.98090 42.54793 -17.71923 1.000 52.33595 418 GLY C CA 1
ATOM 18858 C C . GLY C 1 418 ? -6.78696 41.98812 -18.87503 1.000 64.21103 418 GLY C C 1
ATOM 18859 O O . GLY C 1 418 ? -6.31002 41.13735 -19.62723 1.000 62.72066 418 GLY C O 1
ATOM 18863 N N . ASN D 1 27 ? 15.48399 28.64428 -8.82309 1.000 87.25812 27 ASN D N 1
ATOM 18864 C CA . ASN D 1 27 ? 14.76441 27.72066 -7.95317 1.000 80.10073 27 ASN D CA 1
ATOM 18865 C C . ASN D 1 27 ? 14.44983 26.42367 -8.69484 1.000 86.90849 27 ASN D C 1
ATOM 18866 O O . ASN D 1 27 ? 13.29338 26.00543 -8.78104 1.000 83.97907 27 ASN D O 1
ATOM 18876 N N . LYS D 1 28 ? 15.48924 25.79045 -9.23185 1.000 67.84023 28 LYS D N 1
ATOM 18877 C CA . LYS D 1 28 ? 15.34689 24.54531 -9.97758 1.000 59.83810 28 LYS D CA 1
ATOM 18878 C C . LYS D 1 28 ? 15.45772 23.37575 -9.00595 1.000 66.19982 28 LYS D C 1
ATOM 18879 O O . LYS D 1 28 ? 16.51651 23.15260 -8.40964 1.000 73.09659 28 LYS D O 1
ATOM 18898 N N . ARG D 1 29 ? 14.36553 22.62956 -8.85302 1.000 53.98232 29 ARG D N 1
ATOM 18899 C CA . ARG D 1 29 ? 14.37351 21.46165 -7.98139 1.000 50.86061 29 ARG D CA 1
ATOM 18900 C C . ARG D 1 29 ? 15.48497 20.50469 -8.39487 1.000 51.20559 29 ARG D C 1
ATOM 18901 O O . ARG D 1 29 ? 15.72862 20.28291 -9.58457 1.000 50.49979 29 ARG D O 1
ATOM 18922 N N . ILE D 1 30 ? 16.15976 19.93425 -7.40160 1.000 51.03040 30 ILE D N 1
ATOM 18923 C CA . ILE D 1 30 ? 17.34482 19.11365 -7.61711 1.000 54.80701 30 ILE D CA 1
ATOM 18924 C C . ILE D 1 30 ? 17.07594 17.71920 -7.06970 1.000 48.34794 30 ILE D C 1
ATOM 18925 O O . ILE D 1 30 ? 16.56665 17.56900 -5.95347 1.000 47.94628 30 ILE D O 1
ATOM 18941 N N . PHE D 1 31 ? 17.42021 16.70428 -7.86045 1.000 42.70358 31 PHE D N 1
ATOM 18942 C CA . PHE D 1 31 ? 17.23264 15.30533 -7.49126 1.000 43.01385 31 PHE D CA 1
ATOM 18943 C C . PHE D 1 31 ? 18.58677 14.74277 -7.07350 1.000 41.58852 31 PHE D C 1
ATOM 18944 O O . PHE D 1 31 ? 19.48563 14.58572 -7.90614 1.000 45.35656 31 PHE D O 1
ATOM 18961 N N . GLN D 1 32 ? 18.72957 14.44139 -5.78438 1.000 41.70726 32 GLN D N 1
ATOM 18962 C CA . GLN D 1 32 ? 19.99346 13.98902 -5.21118 1.000 40.04560 32 GLN D CA 1
ATOM 18963 C C . GLN D 1 32 ? 19.96518 12.46966 -5.09073 1.000 35.81254 32 GLN D C 1
ATOM 18964 O O . GLN D 1 32 ? 19.24096 11.91963 -4.25353 1.000 35.81604 32 GLN D O 1
ATOM 18978 N N . ALA D 1 33 ? 20.75264 11.79588 -5.92360 1.000 31.68336 33 ALA D N 1
ATOM 18979 C CA . ALA D 1 33 ? 20.84032 10.34286 -5.90294 1.000 31.85586 33 ALA D CA 1
ATOM 18980 C C . ALA D 1 33 ? 21.95937 9.89636 -4.97177 1.000 32.92219 33 ALA D C 1
ATOM 18981 O O . ALA D 1 33 ? 23.04080 10.49150 -4.94804 1.000 31.28662 33 ALA D O 1
ATOM 18988 N N . TYR D 1 34 ? 21.69115 8.84004 -4.20610 1.000 33.21519 34 TYR D N 1
ATOM 18989 C CA . TYR D 1 34 ? 22.63380 8.31354 -3.22828 1.000 30.51173 34 TYR D CA 1
ATOM 18990 C C . TYR D 1 34 ? 22.81617 6.81942 -3.44649 1.000 28.78910 34 TYR D C 1
ATOM 18991 O O . TYR D 1 34 ? 21.83316 6.07643 -3.52619 1.000 29.97521 34 TYR D O 1
ATOM 19009 N N . GLY D 1 35 ? 24.07051 6.38511 -3.54026 1.000 27.68699 35 GLY D N 1
ATOM 19010 C CA . GLY D 1 35 ? 24.38416 4.97102 -3.53319 1.000 25.76030 35 GLY D CA 1
ATOM 19011 C C . GLY D 1 35 ? 24.28230 4.31943 -4.89507 1.000 26.86138 35 GLY D C 1
ATOM 19012 O O . GLY D 1 35 ? 23.93206 4.93189 -5.90687 1.000 28.96742 35 GLY D O 1
ATOM 19016 N N . ASN D 1 36 ? 24.59988 3.02372 -4.90546 1.000 26.05002 36 ASN D N 1
ATOM 19017 C CA . ASN D 1 36 ? 24.60468 2.21666 -6.12658 1.000 28.44218 36 ASN D CA 1
ATOM 19018 C C . ASN D 1 36 ? 24.13251 0.81594 -5.74910 1.000 28.98667 36 ASN D C 1
ATOM 19019 O O . ASN D 1 36 ? 24.91558 0.00815 -5.23914 1.000 29.74947 36 ASN D O 1
ATOM 19030 N N . ALA D 1 37 ? 22.85860 0.53083 -6.00491 1.000 28.58554 37 ALA D N 1
ATOM 19031 C CA . ALA D 1 37 ? 22.26816 -0.75819 -5.67469 1.000 31.82063 37 ALA D CA 1
ATOM 19032 C C . ALA D 1 37 ? 22.44479 -1.79331 -6.77635 1.000 25.51900 37 ALA D C 1
ATOM 19033 O O . ALA D 1 37 ? 22.04502 -2.94756 -6.59194 1.000 25.35974 37 ALA D O 1
ATOM 19040 N N . ALA D 1 38 ? 23.02931 -1.41512 -7.91169 1.000 27.85113 38 ALA D N 1
ATOM 19041 C CA . ALA D 1 38 ? 23.20189 -2.34855 -9.01544 1.000 27.36558 38 ALA D CA 1
ATOM 19042 C C . ALA D 1 38 ? 24.04036 -1.73635 -10.12966 1.000 26.00605 38 ALA D C 1
ATOM 19043 O O . ALA D 1 38 ? 23.63361 -0.75090 -10.75261 1.000 29.66193 38 ALA D O 1
ATOM 19050 N N . ALA D 1 39 ? 25.21317 -2.30621 -10.38254 1.000 28.84598 39 ALA D N 1
ATOM 19051 C CA . ALA D 1 39 ? 25.99185 -1.89852 -11.53861 1.000 29.79242 39 ALA D CA 1
ATOM 19052 C C . ALA D 1 39 ? 25.27114 -2.30478 -12.81986 1.000 24.43923 39 ALA D C 1
ATOM 19053 O O . ALA D 1 39 ? 24.44069 -3.21804 -12.83663 1.000 26.37270 39 ALA D O 1
ATOM 19060 N N . LEU D 1 40 ? 25.59344 -1.60470 -13.90714 1.000 28.42959 40 LEU D N 1
ATOM 19061 C CA . LEU D 1 40 ? 25.04616 -1.98299 -15.20416 1.000 27.90947 40 LEU D CA 1
ATOM 19062 C C . LEU D 1 40 ? 25.73341 -3.23181 -15.74289 1.000 26.21033 40 LEU D C 1
ATOM 19063 O O . LEU D 1 40 ? 25.07917 -4.10654 -16.32113 1.000 22.34565 40 LEU D O 1
ATOM 19079 N N . PHE D 1 41 ? 27.04800 -3.33121 -15.55757 1.000 19.31087 41 PHE D N 1
ATOM 19080 C CA . PHE D 1 41 ? 27.81751 -4.46997 -16.03288 1.000 19.27755 41 PHE D CA 1
ATOM 19081 C C . PHE D 1 41 ? 28.95990 -4.73191 -15.06252 1.000 28.06317 41 PHE D C 1
ATOM 19082 O O . PHE D 1 41 ? 29.64316 -3.80106 -14.63070 1.000 21.21143 41 PHE D O 1
ATOM 19099 N N . VAL D 1 42 ? 29.15404 -6.00330 -14.72196 1.000 21.38895 42 VAL D N 1
ATOM 19100 C CA . VAL D 1 42 ? 30.26418 -6.44442 -13.88486 1.000 23.34853 42 VAL D CA 1
ATOM 19101 C C . VAL D 1 42 ? 31.04589 -7.46478 -14.69510 1.000 25.83719 42 VAL D C 1
ATOM 19102 O O . VAL D 1 42 ? 30.54973 -8.56728 -14.96085 1.000 28.33345 42 VAL D O 1
ATOM 19115 N N . GLN D 1 43 ? 32.26436 -7.10773 -15.08800 1.000 23.02552 43 GLN D N 1
ATOM 19116 C CA . GLN D 1 43 ? 33.09638 -7.97511 -15.90973 1.000 33.15306 43 GLN D CA 1
ATOM 19117 C C . GLN D 1 43 ? 33.87315 -8.94341 -15.02725 1.000 26.71926 43 GLN D C 1
ATOM 19118 O O . GLN D 1 43 ? 34.57051 -8.52260 -14.09978 1.000 30.08246 43 GLN D O 1
ATOM 19132 N N . MET D 1 44 ? 33.75143 -10.23751 -15.31983 1.000 26.87322 44 MET D N 1
ATOM 19133 C CA . MET D 1 44 ? 34.60255 -11.24632 -14.70220 1.000 27.73468 44 MET D CA 1
ATOM 19134 C C . MET D 1 44 ? 35.80911 -11.59184 -15.56341 1.000 27.70349 44 MET D C 1
ATOM 19135 O O . MET D 1 44 ? 36.91065 -11.76253 -15.03625 1.000 27.99305 44 MET D O 1
ATOM 19149 N N . GLY D 1 45 ? 35.62970 -11.69530 -16.87763 1.000 32.11725 45 GLY D N 1
ATOM 19150 C CA . GLY D 1 45 ? 36.72651 -12.04445 -17.75828 1.000 29.80291 45 GLY D CA 1
ATOM 19151 C C . GLY D 1 45 ? 36.43962 -11.63516 -19.18260 1.000 27.91535 45 GLY D C 1
ATOM 19152 O O . GLY D 1 45 ? 35.28601 -11.61538 -19.62134 1.000 27.12917 45 GLY D O 1
ATOM 19156 N N . ALA D 1 46 ? 37.50380 -11.29952 -19.90873 1.000 29.67035 46 ALA D N 1
ATOM 19157 C CA . ALA D 1 46 ? 37.44029 -11.00079 -21.33246 1.000 25.87603 46 ALA D CA 1
ATOM 19158 C C . ALA D 1 46 ? 38.52953 -11.80364 -22.02391 1.000 29.55101 46 ALA D C 1
ATOM 19159 O O . ALA D 1 46 ? 39.68357 -11.79665 -21.58097 1.000 31.93804 46 ALA D O 1
ATOM 19166 N N . TYR D 1 47 ? 38.16766 -12.49507 -23.10101 1.000 26.52310 47 TYR D N 1
ATOM 19167 C CA . TYR D 1 47 ? 39.05806 -13.46677 -23.71294 1.000 30.02031 47 TYR D CA 1
ATOM 19168 C C . TYR D 1 47 ? 38.94720 -13.42048 -25.22574 1.000 29.74808 47 TYR D C 1
ATOM 19169 O O . TYR D 1 47 ? 37.85204 -13.26566 -25.77255 1.000 30.71126 47 TYR D O 1
ATOM 19187 N N . ARG D 1 48 ? 40.09027 -13.55744 -25.89253 1.000 29.91049 48 ARG D N 1
ATOM 19188 C CA . ARG D 1 48 ? 40.08805 -13.84065 -27.31819 1.000 29.77055 48 ARG D CA 1
ATOM 19189 C C . ARG D 1 48 ? 39.69085 -15.29508 -27.53199 1.000 34.19800 48 ARG D C 1
ATOM 19190 O O . ARG D 1 48 ? 40.29476 -16.20594 -26.95655 1.000 32.73179 48 ARG D O 1
ATOM 19211 N N . GLY D 1 49 ? 38.65976 -15.51242 -28.34216 1.000 33.77851 49 GLY D N 1
ATOM 19212 C CA . GLY D 1 49 ? 38.17881 -16.83926 -28.65283 1.000 33.12069 49 GLY D CA 1
ATOM 19213 C C . GLY D 1 49 ? 38.56230 -17.34183 -30.02587 1.000 36.32558 49 GLY D C 1
ATOM 19214 O O . GLY D 1 49 ? 38.10380 -18.41875 -30.42463 1.000 33.47866 49 GLY D O 1
ATOM 19218 N N . GLY D 1 50 ? 39.38598 -16.60006 -30.75842 1.000 39.64504 50 GLY D N 1
ATOM 19219 C CA . GLY D 1 50 ? 39.79683 -16.98197 -32.08595 1.000 42.96582 50 GLY D CA 1
ATOM 19220 C C . GLY D 1 50 ? 40.46856 -15.82570 -32.79344 1.000 40.42273 50 GLY D C 1
ATOM 19221 O O . GLY D 1 50 ? 40.66801 -14.75007 -32.21969 1.000 38.27120 50 GLY D O 1
ATOM 19225 N N . PRO D 1 51 ? 40.84423 -16.02556 -34.05724 1.000 38.81836 51 PRO D N 1
ATOM 19226 C CA . PRO D 1 51 ? 41.45442 -14.91745 -34.81053 1.000 40.86882 51 PRO D CA 1
ATOM 19227 C C . PRO D 1 51 ? 40.55633 -13.69830 -34.93187 1.000 40.45072 51 PRO D C 1
ATOM 19228 O O . PRO D 1 51 ? 41.06728 -12.57678 -35.04485 1.000 36.67646 51 PRO D O 1
ATOM 19239 N N . THR D 1 52 ? 39.23411 -13.87634 -34.89454 1.000 36.67480 52 THR D N 1
ATOM 19240 C CA . THR D 1 52 ? 38.30227 -12.80493 -35.20996 1.000 36.15269 52 THR D CA 1
ATOM 19241 C C . THR D 1 52 ? 37.31382 -12.47992 -34.09938 1.000 36.43965 52 THR D C 1
ATOM 19242 O O . THR D 1 52 ? 36.54588 -11.52180 -34.24712 1.000 34.91051 52 THR D O 1
ATOM 19253 N N . THR D 1 53 ? 37.29949 -13.23148 -33.00383 1.000 34.35161 53 THR D N 1
ATOM 19254 C CA . THR D 1 53 ? 36.18124 -13.18811 -32.07590 1.000 34.15882 53 THR D CA 1
ATOM 19255 C C . THR D 1 53 ? 36.66337 -13.11553 -30.63523 1.000 31.35437 53 THR D C 1
ATOM 19256 O O . THR D 1 53 ? 37.70584 -13.66919 -30.27818 1.000 33.28611 53 THR D O 1
ATOM 19267 N N . PHE D 1 54 ? 35.87882 -12.41867 -29.81331 1.000 32.83535 54 PHE D N 1
ATOM 19268 C CA . PHE D 1 54 ? 36.14405 -12.26993 -28.39120 1.000 30.33298 54 PHE D CA 1
ATOM 19269 C C . PHE D 1 54 ? 34.85990 -12.52609 -27.61461 1.000 29.88467 54 PHE D C 1
ATOM 19270 O O . PHE D 1 54 ? 33.75326 -12.41852 -28.14973 1.000 33.62102 54 PHE D O 1
ATOM 19287 N N . ALA D 1 55 ? 35.01978 -12.85604 -26.33631 1.000 30.63124 55 ALA D N 1
ATOM 19288 C CA . ALA D 1 55 ? 33.89968 -13.02950 -25.42338 1.000 31.67533 55 ALA D CA 1
ATOM 19289 C C . ALA D 1 55 ? 34.19287 -12.28621 -24.13028 1.000 31.36029 55 ALA D C 1
ATOM 19290 O O . ALA D 1 55 ? 35.33097 -12.27961 -23.65214 1.000 28.84186 55 ALA D O 1
ATOM 19297 N N . VAL D 1 56 ? 33.16420 -11.65270 -23.57595 1.000 33.12784 56 VAL D N 1
ATOM 19298 C CA . VAL D 1 56 ? 33.24355 -10.98623 -22.28191 1.000 25.33608 56 VAL D CA 1
ATOM 19299 C C . VAL D 1 56 ? 32.20482 -11.63095 -21.37895 1.000 26.10830 56 VAL D C 1
ATOM 19300 O O . VAL D 1 56 ? 31.00940 -11.62884 -21.69727 1.000 26.92544 56 VAL D O 1
ATOM 19313 N N . VAL D 1 57 ? 32.66034 -12.18930 -20.26256 1.000 28.82510 57 VAL D N 1
ATOM 19314 C CA . VAL D 1 57 ? 31.81105 -12.91560 -19.32812 1.000 26.58464 57 VAL D CA 1
ATOM 19315 C C . VAL D 1 57 ? 31.67035 -12.07335 -18.06993 1.000 31.07243 57 VAL D C 1
ATOM 19316 O O . VAL D 1 57 ? 32.66568 -11.56437 -17.54080 1.000 29.12799 57 VAL D O 1
ATOM 19329 N N . GLY D 1 58 ? 30.44006 -11.92038 -17.59999 1.000 27.15570 58 GLY D N 1
ATOM 19330 C CA . GLY D 1 58 ? 30.20064 -11.08650 -16.44124 1.000 26.37538 58 GLY D CA 1
ATOM 19331 C C . GLY D 1 58 ? 28.73585 -11.05465 -16.07701 1.000 26.10610 58 GLY D C 1
ATOM 19332 O O . GLY D 1 58 ? 27.96690 -11.94249 -16.44997 1.000 30.34342 58 GLY D O 1
ATOM 19336 N N . LEU D 1 59 ? 28.35812 -10.01301 -15.34160 1.000 27.51830 59 LEU D N 1
ATOM 19337 C CA . LEU D 1 59 ? 27.00639 -9.85527 -14.83027 1.000 31.03911 59 LEU D CA 1
ATOM 19338 C C . LEU D 1 59 ? 26.39754 -8.56786 -15.35969 1.000 25.55205 59 LEU D C 1
ATOM 19339 O O . LEU D 1 59 ? 27.08436 -7.54855 -15.47972 1.000 24.18208 59 LEU D O 1
ATOM 19355 N N . ALA D 1 60 ? 25.10438 -8.61684 -15.65946 1.000 24.90786 60 ALA D N 1
ATOM 19356 C CA . ALA D 1 60 ? 24.36529 -7.46029 -16.14040 1.000 28.77452 60 ALA D CA 1
ATOM 19357 C C . ALA D 1 60 ? 23.12564 -7.25865 -15.28605 1.000 33.15585 60 ALA D C 1
ATOM 19358 O O . ALA D 1 60 ? 22.47837 -8.22633 -14.87133 1.000 28.61230 60 ALA D O 1
ATOM 19365 N N . SER D 1 61 ? 22.80305 -5.99835 -15.01754 1.000 28.93162 61 SER D N 1
ATOM 19366 C CA . SER D 1 61 ? 21.53810 -5.66956 -14.37457 1.000 44.24965 61 SER D CA 1
ATOM 19367 C C . SER D 1 61 ? 20.41301 -5.82129 -15.38974 1.000 45.02551 61 SER D C 1
ATOM 19368 O O . SER D 1 61 ? 20.45528 -5.21851 -16.46703 1.000 42.56358 61 SER D O 1
ATOM 19376 N N . LYS D 1 62 ? 19.41611 -6.63169 -15.05810 1.000 42.22396 62 LYS D N 1
ATOM 19377 C CA . LYS D 1 62 ? 18.30710 -6.83368 -15.97568 1.000 50.21745 62 LYS D CA 1
ATOM 19378 C C . LYS D 1 62 ? 17.52044 -5.53339 -16.13176 1.000 45.15749 62 LYS D C 1
ATOM 19379 O O . LYS D 1 62 ? 17.32359 -4.80598 -15.15242 1.000 46.29811 62 LYS D O 1
ATOM 19398 N N . PRO D 1 63 ? 17.07289 -5.20400 -17.34113 1.000 38.71017 63 PRO D N 1
ATOM 19399 C CA . PRO D 1 63 ? 16.23613 -4.00971 -17.50486 1.000 49.94819 63 PRO D CA 1
ATOM 19400 C C . PRO D 1 63 ? 14.82674 -4.24096 -16.98436 1.000 46.55355 63 PRO D C 1
ATOM 19401 O O . PRO D 1 63 ? 14.28694 -5.34776 -17.04394 1.000 38.86491 63 PRO D O 1
ATOM 19412 N N . ILE D 1 64 ? 14.23554 -3.17065 -16.45964 1.000 44.47591 64 ILE D N 1
ATOM 19413 C CA . ILE D 1 64 ? 12.85384 -3.17381 -15.99275 1.000 48.24525 64 ILE D CA 1
ATOM 19414 C C . ILE D 1 64 ? 12.09543 -2.12236 -16.79053 1.000 41.28499 64 ILE D C 1
ATOM 19415 O O . ILE D 1 64 ? 12.43729 -0.93411 -16.74346 1.000 35.20619 64 ILE D O 1
ATOM 19431 N N . HIS D 1 65 ? 11.08034 -2.56569 -17.53393 1.000 39.64682 65 HIS D N 1
ATOM 19432 C CA . HIS D 1 65 ? 10.19643 -1.68262 -18.28847 1.000 40.06301 65 HIS D CA 1
ATOM 19433 C C . HIS D 1 65 ? 10.89575 -1.03801 -19.47843 1.000 40.36517 65 HIS D C 1
ATOM 19434 O O . HIS D 1 65 ? 10.47825 -1.23634 -20.62472 1.000 42.61003 65 HIS D O 1
ATOM 19448 N N . VAL D 1 66 ? 11.94562 -0.25258 -19.22512 1.000 34.05115 66 VAL D N 1
ATOM 19449 C CA . VAL D 1 66 ? 12.63408 0.41478 -20.32130 1.000 41.74608 66 VAL D CA 1
ATOM 19450 C C . VAL D 1 66 ? 13.18767 -0.63171 -21.28394 1.000 43.30443 66 VAL D C 1
ATOM 19451 O O . VAL D 1 66 ? 13.54034 -1.75177 -20.89192 1.000 40.06404 66 VAL D O 1
ATOM 19464 N N . PHE D 1 67 ? 13.25820 -0.26252 -22.55984 1.000 39.32069 67 PHE D N 1
ATOM 19465 C CA . PHE D 1 67 ? 13.78408 -1.14658 -23.58768 1.000 46.30724 67 PHE D CA 1
ATOM 19466 C C . PHE D 1 67 ? 15.26564 -0.87603 -23.80078 1.000 39.06790 67 PHE D C 1
ATOM 19467 O O . PHE D 1 67 ? 15.70240 0.27831 -23.84427 1.000 41.91878 67 PHE D O 1
ATOM 19484 N N . ARG D 1 68 ? 16.03396 -1.95232 -23.93887 1.000 39.81917 68 ARG D N 1
ATOM 19485 C CA . ARG D 1 68 ? 17.47391 -1.88879 -24.16169 1.000 42.46224 68 ARG D CA 1
ATOM 19486 C C . ARG D 1 68 ? 17.76501 -2.49373 -25.52716 1.000 41.00651 68 ARG D C 1
ATOM 19487 O O . ARG D 1 68 ? 17.54372 -3.69112 -25.73914 1.000 40.79308 68 ARG D O 1
ATOM 19508 N N . LEU D 1 69 ? 18.25560 -1.67008 -26.45565 1.000 44.51053 69 LEU D N 1
ATOM 19509 C CA . LEU D 1 69 ? 18.57272 -2.14681 -27.79729 1.000 50.79686 69 LEU D CA 1
ATOM 19510 C C . LEU D 1 69 ? 19.54733 -1.19866 -28.48755 1.000 43.97170 69 LEU D C 1
ATOM 19511 O O . LEU D 1 69 ? 19.14241 -0.12412 -28.94972 1.000 45.62743 69 LEU D O 1
ATOM 19527 N N . PRO D 1 70 ? 20.83228 -1.56212 -28.59919 1.000 36.26277 70 PRO D N 1
ATOM 19528 C CA . PRO D 1 70 ? 21.45620 -2.81773 -28.17181 1.000 37.85658 70 PRO D CA 1
ATOM 19529 C C . PRO D 1 70 ? 21.81637 -2.80054 -26.69891 1.000 28.07142 70 PRO D C 1
ATOM 19530 O O . PRO D 1 70 ? 21.85979 -1.74522 -26.07304 1.000 27.85188 70 PRO D O 1
ATOM 19541 N N . TRP D 1 71 ? 22.08299 -3.96791 -26.11695 1.000 33.78582 71 TRP D N 1
ATOM 19542 C CA . TRP D 1 71 ? 22.66120 -3.99393 -24.78125 1.000 29.80354 71 TRP D CA 1
ATOM 19543 C C . TRP D 1 71 ? 24.10746 -3.52408 -24.81503 1.000 26.92582 71 TRP D C 1
ATOM 19544 O O . TRP D 1 71 ? 24.56096 -2.81976 -23.90440 1.000 27.89533 71 TRP D O 1
ATOM 19565 N N . TYR D 1 72 ? 24.84434 -3.90044 -25.86148 1.000 27.44678 72 TYR D N 1
ATOM 19566 C CA . TYR D 1 72 ? 26.26527 -3.60653 -25.93625 1.000 28.97994 72 TYR D CA 1
ATOM 19567 C C . TYR D 1 72 ? 26.68565 -3.32659 -27.37042 1.000 29.53712 72 TYR D C 1
ATOM 19568 O O . TYR D 1 72 ? 26.01576 -3.71207 -28.33261 1.000 28.01700 72 TYR D O 1
ATOM 19586 N N . LYS D 1 73 ? 27.82516 -2.64996 -27.48879 1.000 29.30933 73 LYS D N 1
ATOM 19587 C CA . LYS D 1 73 ? 28.58041 -2.53540 -28.72549 1.000 31.96860 73 LYS D CA 1
ATOM 19588 C C . LYS D 1 73 ? 30.04195 -2.79913 -28.40165 1.000 30.04445 73 LYS D C 1
ATOM 19589 O O . LYS D 1 73 ? 30.52254 -2.40576 -27.33369 1.000 34.98346 73 LYS D O 1
ATOM 19608 N N . CYS D 1 74 ? 30.74830 -3.46441 -29.30921 1.000 35.51852 74 CYS D N 1
ATOM 19609 C CA . CYS D 1 74 ? 32.17935 -3.66720 -29.15409 1.000 36.56295 74 CYS D CA 1
ATOM 19610 C C . CYS D 1 74 ? 32.93633 -2.93324 -30.25116 1.000 38.18867 74 CYS D C 1
ATOM 19611 O O . CYS D 1 74 ? 32.41433 -2.66435 -31.33786 1.000 36.22351 74 CYS D O 1
ATOM 19618 N N . GLU D 1 75 ? 34.19362 -2.62964 -29.94757 1.000 44.16329 75 GLU D N 1
ATOM 19619 C CA . GLU D 1 75 ? 35.06370 -1.86778 -30.82689 1.000 40.87561 75 GLU D CA 1
ATOM 19620 C C . GLU D 1 75 ? 36.49524 -2.24769 -30.49007 1.000 40.23236 75 GLU D C 1
ATOM 19621 O O . GLU D 1 75 ? 36.81586 -2.52325 -29.33014 1.000 36.74452 75 GLU D O 1
ATOM 19633 N N . TRP D 1 76 ? 37.34483 -2.29102 -31.50838 1.000 34.40826 76 TRP D N 1
ATOM 19634 C CA . TRP D 1 76 ? 38.77070 -2.51484 -31.32502 1.000 38.08137 76 TRP D CA 1
ATOM 19635 C C . TRP D 1 76 ? 39.50556 -1.23753 -31.70026 1.000 33.69837 76 TRP D C 1
ATOM 19636 O O . TRP D 1 76 ? 39.46383 -0.81438 -32.86051 1.000 32.21117 76 TRP D O 1
ATOM 19657 N N . ILE D 1 77 ? 40.16274 -0.62623 -30.72236 1.000 36.43750 77 ILE D N 1
ATOM 19658 C CA . ILE D 1 77 ? 40.99003 0.55226 -30.94084 1.000 34.55636 77 ILE D CA 1
ATOM 19659 C C . ILE D 1 77 ? 42.42572 0.06726 -31.08949 1.000 39.22791 77 ILE D C 1
ATOM 19660 O O . ILE D 1 77 ? 43.01223 -0.47509 -30.14585 1.000 31.89823 77 ILE D O 1
ATOM 19676 N N . SER D 1 78 ? 42.98638 0.24671 -32.27796 1.000 35.05638 78 SER D N 1
ATOM 19677 C CA . SER D 1 78 ? 44.35004 -0.18153 -32.53576 1.000 35.21937 78 SER D CA 1
ATOM 19678 C C . SER D 1 78 ? 45.33435 0.84016 -31.98523 1.000 33.92062 78 SER D C 1
ATOM 19679 O O . SER D 1 78 ? 45.07911 2.04751 -31.98785 1.000 39.51751 78 SER D O 1
ATOM 19687 N N . ASN D 1 79 ? 46.47169 0.34086 -31.50150 1.000 33.14401 79 ASN D N 1
ATOM 19688 C CA . ASN D 1 79 ? 47.55803 1.23771 -31.13123 1.000 36.14555 79 ASN D CA 1
ATOM 19689 C C . ASN D 1 79 ? 48.05465 2.03683 -32.32698 1.000 37.88992 79 ASN D C 1
ATOM 19690 O O . ASN D 1 79 ? 48.75850 3.03587 -32.14365 1.000 39.20189 79 ASN D O 1
ATOM 19701 N N . ASN D 1 80 ? 47.69995 1.62598 -33.54289 1.000 40.75872 80 ASN D N 1
ATOM 19702 C CA . ASN D 1 80 ? 48.11117 2.31657 -34.75520 1.000 42.06446 80 ASN D CA 1
ATOM 19703 C C . ASN D 1 80 ? 47.16070 3.44479 -35.14364 1.000 46.52855 80 ASN D C 1
ATOM 19704 O O . ASN D 1 80 ? 47.25251 3.95561 -36.26432 1.000 48.19267 80 ASN D O 1
ATOM 19714 N N . GLY D 1 81 ? 46.25128 3.83478 -34.25289 1.000 48.03499 81 GLY D N 1
ATOM 19715 C CA . GLY D 1 81 ? 45.36925 4.95594 -34.50967 1.000 48.74166 81 GLY D CA 1
ATOM 19716 C C . GLY D 1 81 ? 43.97841 4.56697 -34.96815 1.000 51.52726 81 GLY D C 1
ATOM 19717 O O . GLY D 1 81 ? 42.99509 5.21588 -34.60124 1.000 61.52654 81 GLY D O 1
ATOM 19721 N N . SER D 1 82 ? 43.88209 3.50970 -35.76903 1.000 59.64004 82 SER D N 1
ATOM 19722 C CA . SER D 1 82 ? 42.60808 3.12903 -36.35784 1.000 57.94247 82 SER D CA 1
ATOM 19723 C C . SER D 1 82 ? 41.69842 2.48104 -35.31467 1.000 54.21288 82 SER D C 1
ATOM 19724 O O . SER D 1 82 ? 42.09669 2.19572 -34.18193 1.000 42.87437 82 SER D O 1
ATOM 19732 N N . SER D 1 83 ? 40.45134 2.24495 -35.72112 1.000 60.03239 83 SER D N 1
ATOM 19733 C CA . SER D 1 83 ? 39.46630 1.59082 -34.86994 1.000 45.27501 83 SER D CA 1
ATOM 19734 C C . SER D 1 83 ? 38.36576 1.02705 -35.75627 1.000 44.15070 83 SER D C 1
ATOM 19735 O O . SER D 1 83 ? 37.85039 1.73524 -36.62607 1.000 41.84206 83 SER D O 1
ATOM 19743 N N . ILE D 1 84 ? 38.00985 -0.23689 -35.53366 1.000 39.48099 84 ILE D N 1
ATOM 19744 C CA . ILE D 1 84 ? 37.01766 -0.93392 -36.34483 1.000 41.30544 84 ILE D CA 1
ATOM 19745 C C . ILE D 1 84 ? 35.94071 -1.50098 -35.43061 1.000 34.00539 84 ILE D C 1
ATOM 19746 O O . ILE D 1 84 ? 36.24360 -2.06073 -34.37059 1.000 40.00705 84 ILE D O 1
ATOM 19762 N N . ARG D 1 85 ? 34.68406 -1.35648 -35.84357 1.000 41.76486 85 ARG D N 1
ATOM 19763 C CA . ARG D 1 85 ? 33.56666 -1.88325 -35.07651 1.000 35.00570 85 ARG D CA 1
ATOM 19764 C C . ARG D 1 85 ? 33.41309 -3.38047 -35.31381 1.000 37.81372 85 ARG D C 1
ATOM 19765 O O . ARG D 1 85 ? 33.78602 -3.90890 -36.36561 1.000 43.82924 85 ARG D O 1
ATOM 19786 N N . ALA D 1 86 ? 32.85054 -4.06180 -34.32222 1.000 37.40649 86 ALA D N 1
ATOM 19787 C CA . ALA D 1 86 ? 32.52883 -5.47667 -34.41862 1.000 34.86645 86 ALA D CA 1
ATOM 19788 C C . ALA D 1 86 ? 31.02121 -5.67665 -34.38861 1.000 32.95608 86 ALA D C 1
ATOM 19789 O O . ALA D 1 86 ? 30.25849 -4.79996 -33.97303 1.000 32.42275 86 ALA D O 1
ATOM 19796 N N . LYS D 1 87 ? 30.59797 -6.84891 -34.85337 1.000 31.80951 87 LYS D N 1
ATOM 19797 C CA . LYS D 1 87 ? 29.22947 -7.29712 -34.64767 1.000 35.49373 87 LYS D CA 1
ATOM 19798 C C . LYS D 1 87 ? 29.11222 -7.85042 -33.23430 1.000 35.90068 87 LYS D C 1
ATOM 19799 O O . LYS D 1 87 ? 29.89059 -8.72416 -32.83516 1.000 34.97816 87 LYS D O 1
ATOM 19818 N N . ALA D 1 88 ? 28.15246 -7.33442 -32.47203 1.000 33.02271 88 ALA D N 1
ATOM 19819 C CA . ALA D 1 88 ? 28.01423 -7.66474 -31.06083 1.000 34.86088 88 ALA D CA 1
ATOM 19820 C C . ALA D 1 88 ? 26.63232 -8.23570 -30.78711 1.000 32.98502 88 ALA D C 1
ATOM 19821 O O . ALA D 1 88 ? 25.62258 -7.66186 -31.20811 1.000 36.77489 88 ALA D O 1
ATOM 19828 N N . TYR D 1 89 ? 26.59567 -9.36720 -30.08576 1.000 34.02785 89 TYR D N 1
ATOM 19829 C CA . TYR D 1 89 ? 25.37028 -9.89610 -29.50721 1.000 37.07441 89 TYR D CA 1
ATOM 19830 C C . TYR D 1 89 ? 25.70994 -10.45881 -28.13384 1.000 31.74771 89 TYR D C 1
ATOM 19831 O O . TYR D 1 89 ? 26.87159 -10.46683 -27.71334 1.000 31.14761 89 TYR D O 1
ATOM 19849 N N . LYS D 1 90 ? 24.68713 -10.92476 -27.42333 1.000 33.90862 90 LYS D N 1
ATOM 19850 C CA . LYS D 1 90 ? 24.85390 -11.40066 -26.06101 1.000 27.29293 90 LYS D CA 1
ATOM 19851 C C . LYS D 1 90 ? 23.99875 -12.63867 -25.84777 1.000 33.86567 90 LYS D C 1
ATOM 19852 O O . LYS D 1 90 ? 23.07746 -12.92508 -26.61627 1.000 39.85635 90 LYS D O 1
ATOM 19871 N N . MET D 1 91 ? 24.31373 -13.37148 -24.78350 1.000 35.96104 91 MET D N 1
ATOM 19872 C CA . MET D 1 91 ? 23.54714 -14.54083 -24.38287 1.000 39.93150 91 MET D CA 1
ATOM 19873 C C . MET D 1 91 ? 23.38321 -14.51005 -22.86976 1.000 40.53181 91 MET D C 1
ATOM 19874 O O . MET D 1 91 ? 24.30212 -14.11270 -22.14759 1.000 35.97927 91 MET D O 1
ATOM 19888 N N . LEU D 1 92 ? 22.19695 -14.90366 -22.39987 1.000 51.16600 92 LEU D N 1
ATOM 19889 C CA . LEU D 1 92 ? 21.84316 -14.89094 -20.98053 1.000 44.60981 92 LEU D CA 1
ATOM 19890 C C . LEU D 1 92 ? 21.50536 -16.32041 -20.56998 1.000 42.19944 92 LEU D C 1
ATOM 19891 O O . LEU D 1 92 ? 20.32914 -16.71412 -20.56727 1.000 42.20523 92 LEU D O 1
ATOM 19907 N N . PRO D 1 93 ? 22.50589 -17.12569 -20.20731 1.000 44.76768 93 PRO D N 1
ATOM 19908 C CA . PRO D 1 93 ? 22.27615 -18.56700 -20.03688 1.000 40.38919 93 PRO D CA 1
ATOM 19909 C C . PRO D 1 93 ? 21.65380 -18.98688 -18.71170 1.000 40.82861 93 PRO D C 1
ATOM 19910 O O . PRO D 1 93 ? 21.45104 -20.18976 -18.51805 1.000 45.14774 93 PRO D O 1
ATOM 19921 N N . ASP D 1 94 ? 21.32870 -18.06921 -17.79892 1.000 42.20054 94 ASP D N 1
ATOM 19922 C CA . ASP D 1 94 ? 20.84896 -18.45835 -16.47667 1.000 52.75221 94 ASP D CA 1
ATOM 19923 C C . ASP D 1 94 ? 19.34829 -18.18417 -16.33325 1.000 53.29797 94 ASP D C 1
ATOM 19924 O O . ASP D 1 94 ? 18.66558 -17.81009 -17.29393 1.000 44.01082 94 ASP D O 1
ATOM 19933 N N . TRP D 1 95 ? 18.83657 -18.37598 -15.11207 1.000 62.28068 95 TRP D N 1
ATOM 19934 C CA . TRP D 1 95 ? 17.39437 -18.31257 -14.88249 1.000 63.26345 95 TRP D CA 1
ATOM 19935 C C . TRP D 1 95 ? 16.81150 -16.98514 -15.35485 1.000 64.33778 95 TRP D C 1
ATOM 19936 O O . TRP D 1 95 ? 15.78515 -16.95410 -16.04402 1.000 54.90507 95 TRP D O 1
ATOM 19957 N N . GLY D 1 96 ? 17.44172 -15.87601 -14.97495 1.000 57.70839 96 GLY D N 1
ATOM 19958 C CA . GLY D 1 96 ? 16.91097 -14.56862 -15.29901 1.000 60.29306 96 GLY D CA 1
ATOM 19959 C C . GLY D 1 96 ? 15.80663 -14.08778 -14.38711 1.000 78.33345 96 GLY D C 1
ATOM 19960 O O . GLY D 1 96 ? 15.07653 -13.16032 -14.75420 1.000 76.53624 96 GLY D O 1
ATOM 19964 N N . TYR D 1 97 ? 15.65691 -14.68910 -13.20843 1.000 62.56705 97 TYR D N 1
ATOM 19965 C CA . TYR D 1 97 ? 14.63754 -14.27789 -12.25436 1.000 55.64089 97 TYR D CA 1
ATOM 19966 C C . TYR D 1 97 ? 15.17719 -14.44765 -10.84205 1.000 58.25385 97 TYR D C 1
ATOM 19967 O O . TYR D 1 97 ? 15.92475 -15.38853 -10.56439 1.000 61.27738 97 TYR D O 1
ATOM 19985 N N . GLY D 1 98 ? 14.79014 -13.53338 -9.95753 1.000 55.21011 98 GLY D N 1
ATOM 19986 C CA . GLY D 1 98 ? 15.09810 -13.65557 -8.54934 1.000 53.43878 98 GLY D CA 1
ATOM 19987 C C . GLY D 1 98 ? 16.43799 -13.10919 -8.11535 1.000 45.87698 98 GLY D C 1
ATOM 19988 O O . GLY D 1 98 ? 16.83784 -13.34908 -6.96897 1.000 48.96495 98 GLY D O 1
ATOM 19992 N N . ARG D 1 99 ? 17.14535 -12.38631 -8.97832 1.000 41.50497 99 ARG D N 1
ATOM 19993 C CA . ARG D 1 99 ? 18.42289 -11.79961 -8.60395 1.000 40.65592 99 ARG D CA 1
ATOM 19994 C C . ARG D 1 99 ? 18.57745 -10.43426 -9.25707 1.000 34.38302 99 ARG D C 1
ATOM 19995 O O . ARG D 1 99 ? 18.00225 -10.15971 -10.31339 1.000 32.88151 99 ARG D O 1
ATOM 20016 N N . VAL D 1 100 ? 19.37422 -9.58117 -8.60890 1.000 34.25391 100 VAL D N 1
ATOM 20017 C CA . VAL D 1 100 ? 19.62969 -8.24326 -9.13469 1.000 34.95093 100 VAL D CA 1
ATOM 20018 C C . VAL D 1 100 ? 20.28034 -8.32405 -10.50841 1.000 33.81136 100 VAL D C 1
ATOM 20019 O O . VAL D 1 100 ? 19.92447 -7.57442 -11.42708 1.000 36.63758 100 VAL D O 1
ATOM 20032 N N . TYR D 1 101 ? 21.24154 -9.22571 -10.67199 1.000 27.71281 101 TYR D N 1
ATOM 20033 C CA . TYR D 1 101 ? 21.99992 -9.35661 -11.90505 1.000 31.89963 101 TYR D CA 1
ATOM 20034 C C . TYR D 1 101 ? 21.60859 -10.63110 -12.64169 1.000 28.94856 101 TYR D C 1
ATOM 20035 O O . TYR D 1 101 ? 20.95991 -11.52712 -12.09592 1.000 30.43808 101 TYR D O 1
ATOM 20053 N N . THR D 1 102 ? 22.02283 -10.69813 -13.90364 1.000 26.51546 102 THR D N 1
ATOM 20054 C CA . THR D 1 102 ? 21.90967 -11.90148 -14.71263 1.000 29.52007 102 THR D CA 1
ATOM 20055 C C . THR D 1 102 ? 23.25218 -12.16869 -15.37832 1.000 27.66261 102 THR D C 1
ATOM 20056 O O . THR D 1 102 ? 23.92911 -11.23863 -15.82614 1.000 29.87975 102 THR D O 1
ATOM 20067 N N . VAL D 1 103 ? 23.63904 -13.44353 -15.43352 1.000 25.31945 103 VAL D N 1
ATOM 20068 C CA . VAL D 1 103 ? 24.89220 -13.81385 -16.07867 1.000 32.09232 103 VAL D CA 1
ATOM 20069 C C . VAL D 1 103 ? 24.78754 -13.53064 -17.57003 1.000 29.24860 103 VAL D C 1
ATOM 20070 O O . VAL D 1 103 ? 23.78063 -13.85345 -18.21326 1.000 30.86824 103 VAL D O 1
ATOM 20083 N N . VAL D 1 104 ? 25.82994 -12.92201 -18.13054 1.000 25.66092 104 VAL D N 1
ATOM 20084 C CA . VAL D 1 104 ? 25.81547 -12.48612 -19.52088 1.000 26.32599 104 VAL D CA 1
ATOM 20085 C C . VAL D 1 104 ? 27.14750 -12.82788 -20.17342 1.000 29.12130 104 VAL D C 1
ATOM 20086 O O . VAL D 1 104 ? 28.21373 -12.64096 -19.57771 1.000 28.20805 104 VAL D O 1
ATOM 20099 N N . VAL D 1 105 ? 27.07592 -13.33437 -21.40154 1.000 25.44460 105 VAL D N 1
ATOM 20100 C CA . VAL D 1 105 ? 28.23591 -13.52380 -22.26511 1.000 27.32480 105 VAL D CA 1
ATOM 20101 C C . VAL D 1 105 ? 28.07778 -12.57310 -23.44393 1.000 25.22707 105 VAL D C 1
ATOM 20102 O O . VAL D 1 105 ? 27.09501 -12.66187 -24.19102 1.000 25.64826 105 VAL D O 1
ATOM 20115 N N . VAL D 1 106 ? 29.03026 -11.66099 -23.60974 1.000 26.01519 106 VAL D N 1
ATOM 20116 C CA . VAL D 1 106 ? 29.01268 -10.69753 -24.70493 1.000 24.28956 106 VAL D CA 1
ATOM 20117 C C . VAL D 1 106 ? 29.98383 -11.17979 -25.77419 1.000 29.75068 106 VAL D C 1
ATOM 20118 O O . VAL D 1 106 ? 31.18721 -11.30281 -25.52112 1.000 30.76396 106 VAL D O 1
ATOM 20131 N N . ASN D 1 107 ? 29.46165 -11.44942 -26.96877 1.000 27.61464 107 ASN D N 1
ATOM 20132 C CA . ASN D 1 107 ? 30.24582 -11.96782 -28.08404 1.000 33.51001 107 ASN D CA 1
ATOM 20133 C C . ASN D 1 107 ? 30.55494 -10.82361 -29.03991 1.000 31.77413 107 ASN D C 1
ATOM 20134 O O . ASN D 1 107 ? 29.63912 -10.16601 -29.54467 1.000 28.80378 107 ASN D O 1
ATOM 20144 N N . CYS D 1 108 ? 31.84301 -10.58171 -29.27330 1.000 28.36942 108 CYS D N 1
ATOM 20145 C CA . CYS D 1 108 ? 32.30474 -9.56668 -30.21271 1.000 28.91587 108 CYS D CA 1
ATOM 20146 C C . CYS D 1 108 ? 33.11572 -10.25535 -31.29950 1.000 35.42916 108 CYS D C 1
ATOM 20147 O O . CYS D 1 108 ? 34.16678 -10.83946 -31.01603 1.000 34.67453 108 CYS D O 1
ATOM 20154 N N . THR D 1 109 ? 32.62914 -10.18706 -32.53594 1.000 30.08801 109 THR D N 1
ATOM 20155 C CA . THR D 1 109 ? 33.30145 -10.79669 -33.67352 1.000 34.68501 109 THR D CA 1
ATOM 20156 C C . THR D 1 109 ? 33.53177 -9.74510 -34.74833 1.000 33.78893 109 THR D C 1
ATOM 20157 O O . THR D 1 109 ? 32.69126 -8.86649 -34.96412 1.000 33.57400 109 THR D O 1
ATOM 20168 N N . PHE D 1 110 ? 34.67406 -9.84078 -35.41304 1.000 35.66488 110 PHE D N 1
ATOM 20169 C CA . PHE D 1 110 ? 35.09051 -8.90330 -36.44005 1.000 36.57173 110 PHE D CA 1
ATOM 20170 C C . PHE D 1 110 ? 35.16188 -9.59273 -37.79585 1.000 38.45324 110 PHE D C 1
ATOM 20171 O O . PHE D 1 110 ? 35.23379 -10.82419 -37.87513 1.000 38.22646 110 PHE D O 1
ATOM 20188 N N . PRO D 1 111 ? 35.13935 -8.82788 -38.89294 1.000 38.70427 111 PRO D N 1
ATOM 20189 C CA . PRO D 1 111 ? 35.29250 -9.45390 -40.21622 1.000 37.80311 111 PRO D CA 1
ATOM 20190 C C . PRO D 1 111 ? 36.66911 -10.04654 -40.42553 1.000 39.93697 111 PRO D C 1
ATOM 20191 O O . PRO D 1 111 ? 36.81951 -10.96699 -41.23859 1.000 48.13576 111 PRO D O 1
ATOM 20202 N N . VAL D 1 112 ? 37.67670 -9.53847 -39.71706 1.000 41.56175 112 VAL D N 1
ATOM 20203 C CA . VAL D 1 112 ? 39.04682 -10.01893 -39.81271 1.000 39.10755 112 VAL D CA 1
ATOM 20204 C C . VAL D 1 112 ? 39.68450 -9.80882 -38.44835 1.000 38.11868 112 VAL D C 1
ATOM 20205 O O . VAL D 1 112 ? 39.17905 -9.05201 -37.61834 1.000 44.02514 112 VAL D O 1
ATOM 20218 N N . ASN D 1 113 ? 40.80191 -10.48438 -38.21467 1.000 41.80245 113 ASN D N 1
ATOM 20219 C CA . ASN D 1 113 ? 41.53526 -10.26965 -36.97450 1.000 42.70796 113 ASN D CA 1
ATOM 20220 C C . ASN D 1 113 ? 41.89249 -8.79226 -36.87015 1.000 41.59386 113 ASN D C 1
ATOM 20221 O O . ASN D 1 113 ? 42.72725 -8.30374 -37.64281 1.000 47.87685 113 ASN D O 1
ATOM 20232 N N . PRO D 1 114 ? 41.28816 -8.04111 -35.94124 1.000 38.39754 114 PRO D N 1
ATOM 20233 C CA . PRO D 1 114 ? 41.61534 -6.60937 -35.83860 1.000 37.74676 114 PRO D CA 1
ATOM 20234 C C . PRO D 1 114 ? 43.03083 -6.34164 -35.36021 1.000 42.72271 114 PRO D C 1
ATOM 20235 O O . PRO D 1 114 ? 43.44027 -5.17270 -35.32894 1.000 44.62886 114 PRO D O 1
ATOM 20246 N N . ASN D 1 115 ? 43.78643 -7.37489 -34.98673 1.000 47.20698 115 ASN D N 1
ATOM 20247 C CA . ASN D 1 115 ? 45.16521 -7.21766 -34.54059 1.000 49.32527 115 ASN D CA 1
ATOM 20248 C C . ASN D 1 115 ? 46.10321 -8.12038 -35.33262 1.000 45.34618 115 ASN D C 1
ATOM 20249 O O . ASN D 1 115 ? 47.08809 -8.63028 -34.79072 1.000 41.34741 115 ASN D O 1
ATOM 20260 N N . GLN D 1 116 ? 45.80318 -8.33845 -36.61604 1.000 54.53845 116 GLN D N 1
ATOM 20261 C CA . GLN D 1 116 ? 46.72485 -9.07735 -37.47202 1.000 55.54563 116 GLN D CA 1
ATOM 20262 C C . GLN D 1 116 ? 48.09188 -8.40471 -37.49857 1.000 54.67694 116 GLN D C 1
ATOM 20263 O O . GLN D 1 116 ? 49.12478 -9.08250 -37.55529 1.000 58.34408 116 GLN D O 1
ATOM 20277 N N . ASP D 1 117 ? 48.11450 -7.06949 -37.45802 1.000 67.19643 117 ASP D N 1
ATOM 20278 C CA . ASP D 1 117 ? 49.38043 -6.34908 -37.41345 1.000 58.11645 117 ASP D CA 1
ATOM 20279 C C . ASP D 1 117 ? 50.24821 -6.80912 -36.25203 1.000 48.18064 117 ASP D C 1
ATOM 20280 O O . ASP D 1 117 ? 51.48019 -6.74039 -36.32806 1.000 47.39066 117 ASP D O 1
ATOM 20289 N N . ASN D 1 118 ? 49.62645 -7.27949 -35.17284 1.000 55.74598 118 ASN D N 1
ATOM 20290 C CA . ASN D 1 118 ? 50.28755 -7.45490 -33.88343 1.000 42.09654 118 ASN D CA 1
ATOM 20291 C C . ASN D 1 118 ? 50.79334 -6.12624 -33.33327 1.000 44.53017 118 ASN D C 1
ATOM 20292 O O . ASN D 1 118 ? 51.66326 -6.10022 -32.45615 1.000 41.34113 118 ASN D O 1
ATOM 20303 N N . ALA D 1 119 ? 50.25848 -5.01635 -33.85101 1.000 40.68192 119 ALA D N 1
ATOM 20304 C CA . ALA D 1 119 ? 50.60677 -3.69977 -33.33406 1.000 35.68949 119 ALA D CA 1
ATOM 20305 C C . ALA D 1 119 ? 50.07510 -3.48187 -31.92735 1.000 38.21667 119 ALA D C 1
ATOM 20306 O O . ALA D 1 119 ? 50.58405 -2.61335 -31.21177 1.000 40.05049 119 ALA D O 1
ATOM 20313 N N . GLY D 1 120 ? 49.07066 -4.24666 -31.52088 1.000 39.77781 120 GLY D N 1
ATOM 20314 C CA . GLY D 1 120 ? 48.45711 -4.07877 -30.22318 1.000 39.20204 120 GLY D CA 1
ATOM 20315 C C . GLY D 1 120 ? 47.21453 -3.20492 -30.28660 1.000 36.44339 120 GLY D C 1
ATOM 20316 O O . GLY D 1 120 ? 47.03746 -2.37449 -31.18163 1.000 34.29066 120 GLY D O 1
ATOM 20320 N N . GLY D 1 121 ? 46.34278 -3.40335 -29.30691 1.000 39.35608 121 GLY D N 1
ATOM 20321 C CA . GLY D 1 121 ? 45.09408 -2.67229 -29.26715 1.000 36.38235 121 GLY D CA 1
ATOM 20322 C C . GLY D 1 121 ? 44.27579 -3.09988 -28.07136 1.000 35.30942 121 GLY D C 1
ATOM 20323 O O . GLY D 1 121 ? 44.75457 -3.81949 -27.19204 1.000 31.94031 121 GLY D O 1
ATOM 20327 N N . ARG D 1 122 ? 43.02226 -2.65202 -28.05562 1.000 29.66364 122 ARG D N 1
ATOM 20328 C CA . ARG D 1 122 ? 42.13865 -2.87704 -26.92147 1.000 33.85650 122 ARG D CA 1
ATOM 20329 C C . ARG D 1 122 ? 40.72808 -3.15345 -27.41199 1.000 33.38411 122 ARG D C 1
ATOM 20330 O O . ARG D 1 122 ? 40.21444 -2.43381 -28.27272 1.000 29.43535 122 ARG D O 1
ATOM 20351 N N . LEU D 1 123 ? 40.10805 -4.19166 -26.85901 1.000 32.55993 123 LEU D N 1
ATOM 20352 C CA . LEU D 1 123 ? 38.69809 -4.47066 -27.10828 1.000 35.68230 123 LEU D CA 1
ATOM 20353 C C . LEU D 1 123 ? 37.86564 -3.56251 -26.21201 1.000 31.12205 123 LEU D C 1
ATOM 20354 O O . LEU D 1 123 ? 37.90564 -3.68379 -24.98323 1.000 24.14191 123 LEU D O 1
ATOM 20370 N N . MET D 1 124 ? 37.12108 -2.64424 -26.82054 1.000 39.49549 124 MET D N 1
ATOM 20371 C CA . MET D 1 124 ? 36.25773 -1.72488 -26.09467 1.000 37.56416 124 MET D CA 1
ATOM 20372 C C . MET D 1 124 ? 34.83540 -2.26591 -26.08025 1.000 41.79186 124 MET D C 1
ATOM 20373 O O . MET D 1 124 ? 34.37134 -2.84428 -27.06643 1.000 36.50689 124 MET D O 1
ATOM 20387 N N . LEU D 1 125 ? 34.14299 -2.06869 -24.95910 1.000 39.56914 125 LEU D N 1
ATOM 20388 C CA . LEU D 1 125 ? 32.76046 -2.50698 -24.81227 1.000 42.86649 125 LEU D CA 1
ATOM 20389 C C . LEU D 1 125 ? 31.91944 -1.35162 -24.29346 1.000 35.45926 125 LEU D C 1
ATOM 20390 O O . LEU D 1 125 ? 32.22742 -0.77567 -23.24529 1.000 33.64168 125 LEU D O 1
ATOM 20406 N N . ASN D 1 126 ? 30.86655 -1.01347 -25.03307 1.000 31.24338 126 ASN D N 1
ATOM 20407 C CA . ASN D 1 126 ? 29.85584 -0.07296 -24.56990 1.000 33.38940 126 ASN D CA 1
ATOM 20408 C C . ASN D 1 126 ? 28.70997 -0.85296 -23.93954 1.000 25.51968 126 ASN D C 1
ATOM 20409 O O . ASN D 1 126 ? 28.25501 -1.85423 -24.49916 1.000 24.79077 126 ASN D O 1
ATOM 20420 N N . ALA D 1 127 ? 28.25519 -0.40207 -22.77456 1.000 22.45230 127 ALA D N 1
ATOM 20421 C CA . ALA D 1 127 ? 27.08907 -0.96983 -22.10822 1.000 27.36198 127 ALA D CA 1
ATOM 20422 C C . ALA D 1 127 ? 26.02931 0.11406 -21.98650 1.000 28.92446 127 ALA D C 1
ATOM 20423 O O . ALA D 1 127 ? 26.32186 1.22455 -21.53279 1.000 26.53419 127 ALA D O 1
ATOM 20430 N N . TYR D 1 128 ? 24.80374 -0.20733 -22.39113 1.000 26.88825 128 TYR D N 1
ATOM 20431 C CA . TYR D 1 128 ? 23.72309 0.76353 -22.45886 1.000 36.66326 128 TYR D CA 1
ATOM 20432 C C . TYR D 1 128 ? 22.64968 0.45985 -21.42282 1.000 36.03561 128 TYR D C 1
ATOM 20433 O O . TYR D 1 128 ? 22.37428 -0.70053 -21.10227 1.000 30.86492 128 TYR D O 1
ATOM 20451 N N . TYR D 1 129 ? 22.04995 1.52838 -20.89499 1.000 35.21065 129 TYR D N 1
ATOM 20452 C CA . TYR D 1 129 ? 20.96428 1.37732 -19.93406 1.000 37.97807 129 TYR D CA 1
ATOM 20453 C C . TYR D 1 129 ? 19.62879 1.16013 -20.63308 1.000 38.07863 129 TYR D C 1
ATOM 20454 O O . TYR D 1 129 ? 18.82454 0.32743 -20.19775 1.000 43.02026 129 TYR D O 1
ATOM 20472 N N . ASP D 1 130 ? 19.37713 1.89769 -21.71190 1.000 34.02631 130 ASP D N 1
ATOM 20473 C CA . ASP D 1 130 ? 18.11707 1.81874 -22.43380 1.000 46.09732 130 ASP D CA 1
ATOM 20474 C C . ASP D 1 130 ? 18.37135 2.20511 -23.88681 1.000 45.75032 130 ASP D C 1
ATOM 20475 O O . ASP D 1 130 ? 19.51002 2.44629 -24.29478 1.000 61.83148 130 ASP D O 1
ATOM 20484 N N . GLU D 1 131 ? 17.29240 2.26945 -24.66933 1.000 48.11956 131 GLU D N 1
ATOM 20485 C CA . GLU D 1 131 ? 17.41978 2.61802 -26.07853 1.000 55.30883 131 GLU D CA 1
ATOM 20486 C C . GLU D 1 131 ? 17.77001 4.08458 -26.29552 1.000 60.66476 131 GLU D C 1
ATOM 20487 O O . GLU D 1 131 ? 18.15158 4.45075 -27.40968 1.000 67.45052 131 GLU D O 1
ATOM 20499 N N . SER D 1 132 ? 17.64536 4.93005 -25.26912 1.000 62.11100 132 SER D N 1
ATOM 20500 C CA . SER D 1 132 ? 18.19212 6.28055 -25.34232 1.000 69.54944 132 SER D CA 1
ATOM 20501 C C . SER D 1 132 ? 19.71375 6.17854 -25.35896 1.000 75.63735 132 SER D C 1
ATOM 20502 O O . SER D 1 132 ? 20.36037 6.18799 -24.30764 1.000 67.21856 132 SER D O 1
ATOM 20510 N N . GLN D 1 133 ? 20.28754 6.08325 -26.55945 1.000 78.68895 133 GLN D N 1
ATOM 20511 C CA . GLN D 1 133 ? 21.68759 5.72134 -26.74147 1.000 71.70164 133 GLN D CA 1
ATOM 20512 C C . GLN D 1 133 ? 22.64260 6.85299 -26.37537 1.000 79.78675 133 GLN D C 1
ATOM 20513 O O . GLN D 1 133 ? 23.60443 7.12227 -27.10129 1.000 80.87822 133 GLN D O 1
ATOM 20527 N N . ARG D 1 134 ? 22.40656 7.50297 -25.24193 1.000 86.24896 134 ARG D N 1
ATOM 20528 C CA . ARG D 1 134 ? 23.19941 8.65840 -24.83979 1.000 74.90426 134 ARG D CA 1
ATOM 20529 C C . ARG D 1 134 ? 23.88455 8.48132 -23.49531 1.000 56.71198 134 ARG D C 1
ATOM 20530 O O . ARG D 1 134 ? 25.02106 8.93297 -23.32724 1.000 58.98706 134 ARG D O 1
ATOM 20551 N N . LYS D 1 135 ? 23.22622 7.84263 -22.53154 1.000 49.84507 135 LYS D N 1
ATOM 20552 C CA . LYS D 1 135 ? 23.86074 7.46013 -21.27719 1.000 43.83667 135 LYS D CA 1
ATOM 20553 C C . LYS D 1 135 ? 24.34373 6.01965 -21.40522 1.000 47.89380 135 LYS D C 1
ATOM 20554 O O . LYS D 1 135 ? 23.53814 5.10857 -21.62801 1.000 43.63821 135 LYS D O 1
ATOM 20573 N N . TYR D 1 136 ? 25.65179 5.81664 -21.27936 1.000 43.25685 136 TYR D N 1
ATOM 20574 C CA . TYR D 1 136 ? 26.23011 4.49017 -21.43862 1.000 31.66977 136 TYR D CA 1
ATOM 20575 C C . TYR D 1 136 ? 27.59010 4.45914 -20.75883 1.000 30.32733 136 TYR D C 1
ATOM 20576 O O . TYR D 1 136 ? 28.15419 5.49538 -20.39893 1.000 32.20462 136 TYR D O 1
ATOM 20594 N N . GLU D 1 137 ? 28.10783 3.24848 -20.58602 1.000 29.93256 137 GLU D N 1
ATOM 20595 C CA . GLU D 1 137 ? 29.42588 3.02251 -20.01139 1.000 28.40188 137 GLU D CA 1
ATOM 20596 C C . GLU D 1 137 ? 30.32952 2.42161 -21.07709 1.000 30.00233 137 GLU D C 1
ATOM 20597 O O . GLU D 1 137 ? 29.97171 1.42048 -21.70712 1.000 28.22597 137 GLU D O 1
ATOM 20609 N N . LYS D 1 138 ? 31.49059 3.03647 -21.28429 1.000 31.56874 138 LYS D N 1
ATOM 20610 C CA . LYS D 1 138 ? 32.50852 2.52156 -22.18961 1.000 36.94740 138 LYS D CA 1
ATOM 20611 C C . LYS D 1 138 ? 33.74575 2.17324 -21.37622 1.000 27.59362 138 LYS D C 1
ATOM 20612 O O . LYS D 1 138 ? 34.19747 2.97607 -20.55269 1.000 32.18950 138 LYS D O 1
ATOM 20631 N N . PHE D 1 139 ? 34.28890 0.98102 -21.60338 1.000 27.00407 139 PHE D N 1
ATOM 20632 C CA . PHE D 1 139 ? 35.43385 0.52052 -20.83453 1.000 32.97270 139 PHE D CA 1
ATOM 20633 C C . PHE D 1 139 ? 36.25851 -0.43942 -21.67885 1.000 31.35998 139 PHE D C 1
ATOM 20634 O O . PHE D 1 139 ? 35.81777 -0.92793 -22.72236 1.000 29.00930 139 PHE D O 1
ATOM 20651 N N . THR D 1 140 ? 37.47430 -0.70180 -21.20511 1.000 36.55317 140 THR D N 1
ATOM 20652 C CA . THR D 1 140 ? 38.40284 -1.61551 -21.86514 1.000 26.91935 140 THR D CA 1
ATOM 20653 C C . THR D 1 140 ? 38.14481 -3.02497 -21.34984 1.000 24.73359 140 THR D C 1
ATOM 20654 O O . THR D 1 140 ? 38.35083 -3.30913 -20.16620 1.000 26.37471 140 THR D O 1
ATOM 20665 N N . ALA D 1 141 ? 37.69083 -3.91276 -22.23909 1.000 29.29201 141 ALA D N 1
ATOM 20666 C CA . ALA D 1 141 ? 37.46467 -5.29972 -21.84816 1.000 27.38789 141 ALA D CA 1
ATOM 20667 C C . ALA D 1 141 ? 38.78506 -6.04332 -21.70243 1.000 26.11890 141 ALA D C 1
ATOM 20668 O O . ALA D 1 141 ? 39.01094 -6.74367 -20.70970 1.000 27.41704 141 ALA D O 1
ATOM 20675 N N . LEU D 1 142 ? 39.66924 -5.90542 -22.68823 1.000 26.46264 142 LEU D N 1
ATOM 20676 C CA . LEU D 1 142 ? 40.99485 -6.50104 -22.61332 1.000 28.45585 142 LEU D CA 1
ATOM 20677 C C . LEU D 1 142 ? 41.93336 -5.71867 -23.51546 1.000 31.47146 142 LEU D C 1
ATOM 20678 O O . LEU D 1 142 ? 41.50166 -4.96234 -24.38987 1.000 22.41669 142 LEU D O 1
ATOM 20694 N N . GLU D 1 143 ? 43.22891 -5.92517 -23.29342 1.000 28.93405 143 GLU D N 1
ATOM 20695 C CA . GLU D 1 143 ? 44.27927 -5.32049 -24.09557 1.000 27.97506 143 GLU D CA 1
ATOM 20696 C C . GLU D 1 143 ? 45.22892 -6.40767 -24.57033 1.000 30.44561 143 GLU D C 1
ATOM 20697 O O . GLU D 1 143 ? 45.49968 -7.36906 -23.84520 1.000 31.33105 143 GLU D O 1
ATOM 20709 N N . GLU D 1 144 ? 45.72585 -6.25457 -25.79331 1.000 35.58581 144 GLU D N 1
ATOM 20710 C CA . GLU D 1 144 ? 46.76019 -7.12063 -26.34657 1.000 33.07701 144 GLU D CA 1
ATOM 20711 C C . GLU D 1 144 ? 47.96244 -6.24108 -26.65599 1.000 37.74748 144 GLU D C 1
ATOM 20712 O O . GLU D 1 144 ? 47.93917 -5.47068 -27.62227 1.000 37.72600 144 GLU D O 1
ATOM 20724 N N . LEU D 1 145 ? 49.00242 -6.33869 -25.82893 1.000 39.79474 145 LEU D N 1
ATOM 20725 C CA . LEU D 1 145 ? 50.18376 -5.52003 -26.02873 1.000 39.81489 145 LEU D CA 1
ATOM 20726 C C . LEU D 1 145 ? 50.79288 -5.81275 -27.39802 1.000 41.06574 145 LEU D C 1
ATOM 20727 O O . LEU D 1 145 ? 50.49155 -6.83775 -28.01717 1.000 42.34924 145 LEU D O 1
ATOM 20743 N N . PRO D 1 146 ? 51.64283 -4.91779 -27.89719 1.000 39.41721 146 PRO D N 1
ATOM 20744 C CA . PRO D 1 146 ? 52.27846 -5.15645 -29.20135 1.000 39.41286 146 PRO D CA 1
ATOM 20745 C C . PRO D 1 146 ? 53.06056 -6.46269 -29.20529 1.000 41.86684 146 PRO D C 1
ATOM 20746 O O . PRO D 1 146 ? 53.84617 -6.74072 -28.29679 1.000 38.79295 146 PRO D O 1
ATOM 20757 N N . GLY D 1 147 ? 52.83580 -7.26654 -30.24192 1.000 38.83353 147 GLY D N 1
ATOM 20758 C CA . GLY D 1 147 ? 53.51087 -8.53813 -30.38471 1.000 44.74152 147 GLY D CA 1
ATOM 20759 C C . GLY D 1 147 ? 52.93469 -9.67056 -29.56468 1.000 53.09169 147 GLY D C 1
ATOM 20760 O O . GLY D 1 147 ? 53.48381 -10.77963 -29.60462 1.000 58.44993 147 GLY D O 1
ATOM 20764 N N . SER D 1 148 ? 51.84577 -9.43705 -28.83362 1.000 48.51562 148 SER D N 1
ATOM 20765 C CA . SER D 1 148 ? 51.30777 -10.44863 -27.93496 1.000 42.85566 148 SER D CA 1
ATOM 20766 C C . SER D 1 148 ? 50.49277 -11.51494 -28.65351 1.000 49.76394 148 SER D C 1
ATOM 20767 O O . SER D 1 148 ? 50.29454 -12.60041 -28.09738 1.000 49.64477 148 SER D O 1
ATOM 20775 N N . TYR D 1 149 ? 50.01652 -11.23767 -29.86389 1.000 44.97737 149 TYR D N 1
ATOM 20776 C CA . TYR D 1 149 ? 49.13831 -12.17761 -30.54559 1.000 43.40368 149 TYR D CA 1
ATOM 20777 C C . TYR D 1 149 ? 49.92754 -13.37375 -31.06474 1.000 51.22479 149 TYR D C 1
ATOM 20778 O O . TYR D 1 149 ? 50.93420 -13.21293 -31.76389 1.000 47.85989 149 TYR D O 1
ATOM 20796 N N . ASN D 1 150 ? 49.46115 -14.57404 -30.72396 1.000 49.80818 150 ASN D N 1
ATOM 20797 C CA . ASN D 1 150 ? 50.05382 -15.82708 -31.18406 1.000 45.67586 150 ASN D CA 1
ATOM 20798 C C . ASN D 1 150 ? 48.94859 -16.65251 -31.83020 1.000 49.06495 150 ASN D C 1
ATOM 20799 O O . ASN D 1 150 ? 48.09592 -17.20887 -31.13012 1.000 46.42681 150 ASN D O 1
ATOM 20810 N N . GLU D 1 151 ? 48.96358 -16.73049 -33.16357 1.000 57.71139 151 GLU D N 1
ATOM 20811 C CA . GLU D 1 151 ? 47.92400 -17.45988 -33.87983 1.000 47.87511 151 GLU D CA 1
ATOM 20812 C C . GLU D 1 151 ? 48.07810 -18.96906 -33.75146 1.000 54.67208 151 GLU D C 1
ATOM 20813 O O . GLU D 1 151 ? 47.11922 -19.70120 -34.01919 1.000 58.41137 151 GLU D O 1
ATOM 20825 N N . SER D 1 152 ? 49.25659 -19.45373 -33.35424 1.000 66.46241 152 SER D N 1
ATOM 20826 C CA . SER D 1 152 ? 49.43003 -20.88414 -33.13606 1.000 71.48445 152 SER D CA 1
ATOM 20827 C C . SER D 1 152 ? 48.54707 -21.39705 -32.00735 1.000 49.05974 152 SER D C 1
ATOM 20828 O O . SER D 1 152 ? 48.27980 -22.60180 -31.94002 1.000 70.09860 152 SER D O 1
ATOM 20836 N N . LYS D 1 153 ? 48.08374 -20.50948 -31.12360 1.000 56.31290 153 LYS D N 1
ATOM 20837 C CA . LYS D 1 153 ? 47.24312 -20.92573 -30.00991 1.000 49.41612 153 LYS D CA 1
ATOM 20838 C C . LYS D 1 153 ? 45.87938 -21.42840 -30.46311 1.000 54.01367 153 LYS D C 1
ATOM 20839 O O . LYS D 1 153 ? 45.21667 -22.14617 -29.70562 1.000 54.87433 153 LYS D O 1
ATOM 20858 N N . PHE D 1 154 ? 45.44510 -21.07541 -31.67312 1.000 54.48214 154 PHE D N 1
ATOM 20859 C CA . PHE D 1 154 ? 44.11752 -21.42627 -32.16222 1.000 59.01095 154 PHE D CA 1
ATOM 20860 C C . PHE D 1 154 ? 44.16865 -22.43415 -33.30581 1.000 60.94938 154 PHE D C 1
ATOM 20861 O O . PHE D 1 154 ? 43.30808 -22.42793 -34.18868 1.000 60.40926 154 PHE D O 1
ATOM 20878 N N . ARG D 1 155 ? 45.17069 -23.30464 -33.30028 1.000 54.33892 155 ARG D N 1
ATOM 20879 C CA . ARG D 1 155 ? 45.17661 -24.48836 -34.14596 1.000 64.64509 155 ARG D CA 1
ATOM 20880 C C . ARG D 1 155 ? 45.97738 -25.56772 -33.43764 1.000 60.38266 155 ARG D C 1
ATOM 20881 O O . ARG D 1 155 ? 46.80368 -25.26366 -32.56868 1.000 53.94417 155 ARG D O 1
ATOM 20902 N N . PRO D 1 156 ? 45.74874 -26.83401 -33.77021 1.000 60.22245 156 PRO D N 1
ATOM 20903 C CA . PRO D 1 156 ? 46.40946 -27.92334 -33.04010 1.000 59.04637 156 PRO D CA 1
ATOM 20904 C C . PRO D 1 156 ? 47.90575 -27.93496 -33.29472 1.000 52.65204 156 PRO D C 1
ATOM 20905 O O . PRO D 1 156 ? 48.38407 -27.37152 -34.29144 1.000 55.09810 156 PRO D O 1
ATOM 20916 N N . PRO D 1 157 ? 48.68119 -28.57479 -32.41103 1.000 58.99403 157 PRO D N 1
ATOM 20917 C CA . PRO D 1 157 ? 48.23247 -29.29292 -31.21629 1.000 53.67373 157 PRO D CA 1
ATOM 20918 C C . PRO D 1 157 ? 47.94887 -28.31162 -30.09201 1.000 55.43398 157 PRO D C 1
ATOM 20919 O O . PRO D 1 157 ? 48.64551 -27.31001 -29.95815 1.000 52.90381 157 PRO D O 1
ATOM 20930 N N . TYR D 1 158 ? 46.93207 -28.56268 -29.27635 1.000 56.25124 158 TYR D N 1
ATOM 20931 C CA . TYR D 1 158 ? 46.60892 -27.68124 -28.16970 1.000 49.27266 158 TYR D CA 1
ATOM 20932 C C . TYR D 1 158 ? 47.37505 -28.12255 -26.92485 1.000 45.61544 158 TYR D C 1
ATOM 20933 O O . TYR D 1 158 ? 48.10738 -29.11474 -26.93060 1.000 53.87160 158 TYR D O 1
ATOM 20951 N N . GLN D 1 159 ? 47.21601 -27.36395 -25.84191 1.000 53.59803 159 GLN D N 1
ATOM 20952 C CA . GLN D 1 159 ? 48.03279 -27.59978 -24.65688 1.000 50.92160 159 GLN D CA 1
ATOM 20953 C C . GLN D 1 159 ? 47.68419 -28.92600 -23.99235 1.000 45.59192 159 GLN D C 1
ATOM 20954 O O . GLN D 1 159 ? 48.58044 -29.67641 -23.58816 1.000 50.37013 159 GLN D O 1
ATOM 20968 N N . TYR D 1 160 ? 46.39603 -29.23117 -23.86767 1.000 42.85660 160 TYR D N 1
ATOM 20969 C CA . TYR D 1 160 ? 45.94665 -30.46902 -23.25130 1.000 46.75472 160 TYR D CA 1
ATOM 20970 C C . TYR D 1 160 ? 44.95823 -31.16944 -24.17061 1.000 40.24724 160 TYR D C 1
ATOM 20971 O O . TYR D 1 160 ? 44.35399 -30.55827 -25.05349 1.000 46.63646 160 TYR D O 1
ATOM 20989 N N . GLU D 1 161 ? 44.80181 -32.47591 -23.95380 1.000 48.82765 161 GLU D N 1
ATOM 20990 C CA . GLU D 1 161 ? 43.75394 -33.21336 -24.64744 1.000 49.23603 161 GLU D CA 1
ATOM 20991 C C . GLU D 1 161 ? 42.40151 -33.00156 -23.97840 1.000 44.78114 161 GLU D C 1
ATOM 20992 O O . GLU D 1 161 ? 41.38480 -32.84374 -24.66266 1.000 44.76991 161 GLU D O 1
ATOM 21004 N N . TYR D 1 162 ? 42.37529 -32.98687 -22.64546 1.000 45.85070 162 TYR D N 1
ATOM 21005 C CA . TYR D 1 162 ? 41.15224 -32.81662 -21.87772 1.000 40.09387 162 TYR D CA 1
ATOM 21006 C C . TYR D 1 162 ? 41.35874 -31.73821 -20.82510 1.000 37.37553 162 TYR D C 1
ATOM 21007 O O . TYR D 1 162 ? 42.47538 -31.51897 -20.34914 1.000 40.29918 162 TYR D O 1
ATOM 21025 N N . LEU D 1 163 ? 40.27066 -31.06208 -20.46693 1.000 34.69820 163 LEU D N 1
ATOM 21026 C CA . LEU D 1 163 ? 40.31855 -30.00891 -19.46116 1.000 35.88531 163 LEU D CA 1
ATOM 21027 C C . LEU D 1 163 ? 39.06516 -30.07340 -18.60628 1.000 34.03518 163 LEU D C 1
ATOM 21028 O O . LEU D 1 163 ? 37.95174 -30.15589 -19.13251 1.000 37.01113 163 LEU D O 1
ATOM 21044 N N . TYR D 1 164 ? 39.25209 -30.02962 -17.29126 1.000 32.73985 164 TYR D N 1
ATOM 21045 C CA . TYR D 1 164 ? 38.15492 -30.04530 -16.33381 1.000 33.91968 164 TYR D CA 1
ATOM 21046 C C . TYR D 1 164 ? 37.87589 -28.62391 -15.86678 1.000 32.88771 164 TYR D C 1
ATOM 21047 O O . TYR D 1 164 ? 38.78908 -27.92350 -15.41706 1.000 32.24542 164 TYR D O 1
ATOM 21065 N N . CYS D 1 165 ? 36.62037 -28.19621 -15.99075 1.000 37.44408 165 CYS D N 1
ATOM 21066 C CA . CYS D 1 165 ? 36.17277 -26.90102 -15.48915 1.000 40.87912 165 CYS D CA 1
ATOM 21067 C C . CYS D 1 165 ? 35.39945 -27.15160 -14.19987 1.000 39.15368 165 CYS D C 1
ATOM 21068 O O . CYS D 1 165 ? 34.32922 -27.76974 -14.21935 1.000 40.38287 165 CYS D O 1
ATOM 21075 N N . GLY D 1 166 ? 35.94295 -26.67732 -13.08252 1.000 39.11353 166 GLY D N 1
ATOM 21076 C CA . GLY D 1 166 ? 35.35047 -26.96465 -11.79842 1.000 36.46396 166 GLY D CA 1
ATOM 21077 C C . GLY D 1 166 ? 34.21861 -26.02483 -11.44062 1.000 30.24140 166 GLY D C 1
ATOM 21078 O O . GLY D 1 166 ? 34.08976 -24.91843 -11.96096 1.000 34.81289 166 GLY D O 1
ATOM 21082 N N . SER D 1 167 ? 33.37743 -26.49623 -10.52434 1.000 42.50777 167 SER D N 1
ATOM 21083 C CA . SER D 1 167 ? 32.30249 -25.68106 -9.98776 1.000 46.47621 167 SER D CA 1
ATOM 21084 C C . SER D 1 167 ? 32.88460 -24.56589 -9.11903 1.000 41.70694 167 SER D C 1
ATOM 21085 O O . SER D 1 167 ? 34.10104 -24.42747 -8.96266 1.000 37.03079 167 SER D O 1
ATOM 21093 N N . SER D 1 168 ? 31.99899 -23.75593 -8.54741 1.000 41.87662 168 SER D N 1
ATOM 21094 C CA . SER D 1 168 ? 32.39199 -22.70601 -7.61360 1.000 35.00767 168 SER D CA 1
ATOM 21095 C C . SER D 1 168 ? 32.46669 -23.31764 -6.21786 1.000 36.59608 168 SER D C 1
ATOM 21096 O O . SER D 1 168 ? 31.43538 -23.58713 -5.59486 1.000 45.05387 168 SER D O 1
ATOM 21104 N N . LEU D 1 169 ? 33.68654 -23.53595 -5.72837 1.000 36.75874 169 LEU D N 1
ATOM 21105 C CA . LEU D 1 169 ? 33.89342 -24.24707 -4.47187 1.000 39.57886 169 LEU D CA 1
ATOM 21106 C C . LEU D 1 169 ? 33.61072 -23.32444 -3.29384 1.000 40.45274 169 LEU D C 1
ATOM 21107 O O . LEU D 1 169 ? 34.31774 -22.33114 -3.08983 1.000 40.73447 169 LEU D O 1
ATOM 21123 N N . TYR D 1 170 ? 32.58878 -23.66056 -2.50855 1.000 41.37860 170 TYR D N 1
ATOM 21124 C CA . TYR D 1 170 ? 32.23183 -22.89143 -1.32683 1.000 46.81397 170 TYR D CA 1
ATOM 21125 C C . TYR D 1 170 ? 31.91457 -23.83847 -0.18020 1.000 44.02754 170 TYR D C 1
ATOM 21126 O O . TYR D 1 170 ? 31.42913 -24.95373 -0.39033 1.000 49.79172 170 TYR D O 1
ATOM 21144 N N . GLY D 1 171 ? 32.19600 -23.38307 1.03839 1.000 44.64264 171 GLY D N 1
ATOM 21145 C CA . GLY D 1 171 ? 31.75629 -24.08867 2.22475 1.000 54.39154 171 GLY D CA 1
ATOM 21146 C C . GLY D 1 171 ? 32.80985 -24.93423 2.90957 1.000 47.55633 171 GLY D C 1
ATOM 21147 O O . GLY D 1 171 ? 34.00698 -24.64465 2.83133 1.000 48.49631 171 GLY D O 1
ATOM 21151 N N . ASN D 1 172 ? 32.36181 -25.99052 3.58740 1.000 53.63546 172 ASN D N 1
ATOM 21152 C CA . ASN D 1 172 ? 33.21824 -26.83385 4.41921 1.000 53.61271 172 ASN D CA 1
ATOM 21153 C C . ASN D 1 172 ? 33.48897 -28.13520 3.66952 1.000 46.64346 172 ASN D C 1
ATOM 21154 O O . ASN D 1 172 ? 32.74920 -29.10807 3.79849 1.000 50.75773 172 ASN D O 1
ATOM 21164 N N . LEU D 1 173 ? 34.57412 -28.15985 2.90451 1.000 40.24815 173 LEU D N 1
ATOM 21165 C CA . LEU D 1 173 ? 34.83316 -29.23977 1.96206 1.000 39.79661 173 LEU D CA 1
ATOM 21166 C C . LEU D 1 173 ? 35.91249 -30.17999 2.48357 1.000 37.37860 173 LEU D C 1
ATOM 21167 O O . LEU D 1 173 ? 36.91649 -29.74035 3.05107 1.000 37.69282 173 LEU D O 1
ATOM 21183 N N . SER D 1 174 ? 35.69904 -31.47782 2.27057 1.000 38.98890 174 SER D N 1
ATOM 21184 C CA . SER D 1 174 ? 36.59842 -32.50686 2.77837 1.000 38.89606 174 SER D CA 1
ATOM 21185 C C . SER D 1 174 ? 37.86462 -32.55989 1.93277 1.000 40.38588 174 SER D C 1
ATOM 21186 O O . SER D 1 174 ? 37.79841 -32.76653 0.71645 1.000 39.79102 174 SER D O 1
ATOM 21194 N N . ALA D 1 175 ? 39.01876 -32.38797 2.58025 1.000 39.49434 175 ALA D N 1
ATOM 21195 C CA . ALA D 1 175 ? 40.28288 -32.51661 1.86736 1.000 36.16851 175 ALA D CA 1
ATOM 21196 C C . ALA D 1 175 ? 40.48328 -33.93205 1.34217 1.000 33.62135 175 ALA D C 1
ATOM 21197 O O . ALA D 1 175 ? 41.08119 -34.12034 0.27632 1.000 34.11874 175 ALA D O 1
ATOM 21204 N N . SER D 1 176 ? 39.98299 -34.93640 2.06565 1.000 33.70702 176 SER D N 1
ATOM 21205 C CA . SER D 1 176 ? 40.20545 -36.32092 1.66080 1.000 32.67507 176 SER D CA 1
ATOM 21206 C C . SER D 1 176 ? 39.41674 -36.66713 0.40360 1.000 34.36883 176 SER D C 1
ATOM 21207 O O . SER D 1 176 ? 39.91060 -37.40191 -0.45941 1.000 35.09088 176 SER D O 1
ATOM 21215 N N . ARG D 1 177 ? 38.18963 -36.15543 0.27949 1.000 35.05004 177 ARG D N 1
ATOM 21216 C CA . ARG D 1 177 ? 37.44057 -36.35914 -0.95591 1.000 30.28389 177 ARG D CA 1
ATOM 21217 C C . ARG D 1 177 ? 38.16419 -35.72396 -2.13704 1.000 33.18466 177 ARG D C 1
ATOM 21218 O O . ARG D 1 177 ? 38.19716 -36.29174 -3.23536 1.000 34.07457 177 ARG D O 1
ATOM 21239 N N . PHE D 1 178 ? 38.75411 -34.54547 -1.92731 1.000 35.29788 178 PHE D N 1
ATOM 21240 C CA . PHE D 1 178 ? 39.50671 -33.89110 -2.99231 1.000 29.94691 178 PHE D CA 1
ATOM 21241 C C . PHE D 1 178 ? 40.70326 -34.73656 -3.40694 1.000 34.14661 178 PHE D C 1
ATOM 21242 O O . PHE D 1 178 ? 40.95592 -34.93846 -4.60044 1.000 32.90448 178 PHE D O 1
ATOM 21259 N N . ARG D 1 179 ? 41.45794 -35.23202 -2.42577 1.000 33.22819 179 ARG D N 1
ATOM 21260 C CA . ARG D 1 179 ? 42.58746 -36.10656 -2.71642 1.000 32.10994 179 ARG D CA 1
ATOM 21261 C C . ARG D 1 179 ? 42.15585 -37.28348 -3.58081 1.000 31.57616 179 ARG D C 1
ATOM 21262 O O . ARG D 1 179 ? 42.78734 -37.59236 -4.59825 1.000 28.63817 179 ARG D O 1
ATOM 21283 N N . GLU D 1 180 ? 41.06916 -37.95071 -3.18955 1.000 33.14767 180 GLU D N 1
ATOM 21284 C CA . GLU D 1 180 ? 40.63149 -39.14672 -3.90229 1.000 31.16963 180 GLU D CA 1
ATOM 21285 C C . GLU D 1 180 ? 40.08167 -38.80090 -5.28032 1.000 29.44190 180 GLU D C 1
ATOM 21286 O O . GLU D 1 180 ? 40.29666 -39.54313 -6.24566 1.000 31.03486 180 GLU D O 1
ATOM 21298 N N . TRP D 1 181 ? 39.36950 -37.67923 -5.38991 1.000 29.04652 181 TRP D N 1
ATOM 21299 C CA . TRP D 1 181 ? 38.80943 -37.27997 -6.67713 1.000 32.91911 181 TRP D CA 1
ATOM 21300 C C . TRP D 1 181 ? 39.90831 -36.93428 -7.67200 1.000 30.73923 181 TRP D C 1
ATOM 21301 O O . TRP D 1 181 ? 39.82935 -37.30894 -8.84892 1.000 26.00524 181 TRP D O 1
ATOM 21322 N N . MET D 1 182 ? 40.94520 -36.22471 -7.22078 1.000 29.68925 182 MET D N 1
ATOM 21323 C CA . MET D 1 182 ? 42.02935 -35.85244 -8.12273 1.000 32.94016 182 MET D CA 1
ATOM 21324 C C . MET D 1 182 ? 42.91707 -37.04272 -8.45493 1.000 33.52840 182 MET D C 1
ATOM 21325 O O . MET D 1 182 ? 43.44984 -37.12247 -9.56792 1.000 30.39841 182 MET D O 1
ATOM 21339 N N . ALA D 1 183 ? 43.09460 -37.97054 -7.51327 1.000 33.42491 183 ALA D N 1
ATOM 21340 C CA . ALA D 1 183 ? 43.82701 -39.19120 -7.82627 1.000 31.83520 183 ALA D CA 1
ATOM 21341 C C . ALA D 1 183 ? 43.08700 -40.01085 -8.87290 1.000 32.03556 183 ALA D C 1
ATOM 21342 O O . ALA D 1 183 ? 43.70501 -40.59174 -9.77312 1.000 34.69678 183 ALA D O 1
ATOM 21349 N N . TYR D 1 184 ? 41.75644 -40.05796 -8.77998 1.000 32.55058 184 TYR D N 1
ATOM 21350 C CA . TYR D 1 184 ? 40.98806 -40.86167 -9.72390 1.000 35.60086 184 TYR D CA 1
ATOM 21351 C C . TYR D 1 184 ? 40.97586 -40.23537 -11.11249 1.000 32.56853 184 TYR D C 1
ATOM 21352 O O . TYR D 1 184 ? 41.11310 -40.94216 -12.11760 1.000 34.07268 184 TYR D O 1
ATOM 21370 N N . HIS D 1 185 ? 40.79881 -38.91782 -11.19734 1.000 28.60293 185 HIS D N 1
ATOM 21371 C CA . HIS D 1 185 ? 40.58664 -38.27672 -12.48871 1.000 32.29439 185 HIS D CA 1
ATOM 21372 C C . HIS D 1 185 ? 41.88019 -37.89226 -13.18768 1.000 33.55549 185 HIS D C 1
ATOM 21373 O O . HIS D 1 185 ? 41.87672 -37.74062 -14.41406 1.000 30.61803 185 HIS D O 1
ATOM 21387 N N . ALA D 1 186 ? 42.98162 -37.73954 -12.45086 1.000 32.96583 186 ALA D N 1
ATOM 21388 C CA . ALA D 1 186 ? 44.28475 -37.71828 -13.10466 1.000 33.67238 186 ALA D CA 1
ATOM 21389 C C . ALA D 1 186 ? 44.54338 -39.04400 -13.80971 1.000 32.85370 186 ALA D C 1
ATOM 21390 O O . ALA D 1 186 ? 45.05454 -39.07353 -14.93484 1.000 39.65335 186 ALA D O 1
ATOM 21397 N N . TRP D 1 187 ? 44.17752 -40.15318 -13.16264 1.000 34.92931 187 TRP D N 1
ATOM 21398 C CA . TRP D 1 187 ? 44.30222 -41.46451 -13.78820 1.000 39.04410 187 TRP D CA 1
ATOM 21399 C C . TRP D 1 187 ? 43.32638 -41.61853 -14.94595 1.000 35.05428 187 TRP D C 1
ATOM 21400 O O . TRP D 1 187 ? 43.68579 -42.14050 -16.00760 1.000 38.83176 187 TRP D O 1
ATOM 21421 N N . PHE D 1 188 ? 42.08716 -41.16405 -14.75839 1.000 37.42567 188 PHE D N 1
ATOM 21422 C CA . PHE D 1 188 ? 41.05835 -41.35276 -15.77371 1.000 36.15419 188 PHE D CA 1
ATOM 21423 C C . PHE D 1 188 ? 41.39705 -40.59232 -17.05008 1.000 40.58023 188 PHE D C 1
ATOM 21424 O O . PHE D 1 188 ? 41.39335 -41.16348 -18.14595 1.000 46.31278 188 PHE D O 1
ATOM 21441 N N . PHE D 1 189 ? 41.70046 -39.29970 -16.92554 1.000 39.69965 189 PHE D N 1
ATOM 21442 C CA . PHE D 1 189 ? 41.91908 -38.45182 -18.09008 1.000 42.26584 189 PHE D CA 1
ATOM 21443 C C . PHE D 1 189 ? 43.31929 -38.57577 -18.67608 1.000 41.36448 189 PHE D C 1
ATOM 21444 O O . PHE D 1 189 ? 43.54075 -38.12086 -19.80308 1.000 45.34010 189 PHE D O 1
ATOM 21461 N N . GLY D 1 190 ? 44.26417 -39.16841 -17.95123 1.000 42.95387 190 GLY D N 1
ATOM 21462 C CA . GLY D 1 190 ? 45.59747 -39.36585 -18.46385 1.000 38.24613 190 GLY D CA 1
ATOM 21463 C C . GLY D 1 190 ? 46.48917 -38.15276 -18.28774 1.000 43.07895 190 GLY D C 1
ATOM 21464 O O . GLY D 1 190 ? 46.07165 -37.10971 -17.77200 1.000 39.22926 190 GLY D O 1
ATOM 21468 N N . PRO D 1 191 ? 47.74405 -38.26874 -18.73140 1.000 41.06969 191 PRO D N 1
ATOM 21469 C CA . PRO D 1 191 ? 48.69937 -37.16839 -18.50546 1.000 43.21509 191 PRO D CA 1
ATOM 21470 C C . PRO D 1 191 ? 48.31763 -35.87320 -19.20104 1.000 42.11411 191 PRO D C 1
ATOM 21471 O O . PRO D 1 191 ? 48.57382 -34.78949 -18.66172 1.000 36.43271 191 PRO D O 1
ATOM 21482 N N . SER D 1 192 ? 47.72356 -35.94924 -20.39056 1.000 36.54426 192 SER D N 1
ATOM 21483 C CA . SER D 1 192 ? 47.38737 -34.74928 -21.15629 1.000 39.05253 192 SER D CA 1
ATOM 21484 C C . SER D 1 192 ? 46.01187 -34.22195 -20.74283 1.000 46.01445 192 SER D C 1
ATOM 21485 O O . SER D 1 192 ? 45.06146 -34.16718 -21.52394 1.000 46.49590 192 SER D O 1
ATOM 21493 N N . SER D 1 193 ? 45.92561 -33.83261 -19.47449 1.000 37.31074 193 SER D N 1
ATOM 21494 C CA . SER D 1 193 ? 44.71950 -33.23055 -18.93029 1.000 32.16180 193 SER D CA 1
ATOM 21495 C C . SER D 1 193 ? 45.11701 -32.16930 -17.91648 1.000 39.73871 193 SER D C 1
ATOM 21496 O O . SER D 1 193 ? 46.22723 -32.17442 -17.37901 1.000 39.35202 193 SER D O 1
ATOM 21504 N N . HIS D 1 194 ? 44.18967 -31.24836 -17.66771 1.000 31.40962 194 HIS D N 1
ATOM 21505 C CA . HIS D 1 194 ? 44.39692 -30.16640 -16.71952 1.000 35.91419 194 HIS D CA 1
ATOM 21506 C C . HIS D 1 194 ? 43.09353 -29.91119 -15.97999 1.000 38.12893 194 HIS D C 1
ATOM 21507 O O . HIS D 1 194 ? 42.00370 -30.09496 -16.52865 1.000 36.07013 194 HIS D O 1
ATOM 21521 N N . PHE D 1 195 ? 43.21594 -29.48410 -14.72723 1.000 37.94501 195 PHE D N 1
ATOM 21522 C CA . PHE D 1 195 ? 42.07366 -29.32955 -13.83805 1.000 33.64763 195 PHE D CA 1
ATOM 21523 C C . PHE D 1 195 ? 42.05001 -27.91096 -13.29518 1.000 37.12667 195 PHE D C 1
ATOM 21524 O O . PHE D 1 195 ? 43.04724 -27.43541 -12.74213 1.000 34.62268 195 PHE D O 1
ATOM 21541 N N . VAL D 1 196 ? 40.91566 -27.23907 -13.46117 1.000 35.32352 196 VAL D N 1
ATOM 21542 C CA . VAL D 1 196 ? 40.74558 -25.84840 -13.06028 1.000 31.82095 196 VAL D CA 1
ATOM 21543 C C . VAL D 1 196 ? 39.72209 -25.80580 -11.93565 1.000 28.51866 196 VAL D C 1
ATOM 21544 O O . VAL D 1 196 ? 38.58675 -26.26948 -12.10000 1.000 29.30439 196 VAL D O 1
ATOM 21557 N N . PHE D 1 197 ? 40.12319 -25.24973 -10.79785 1.000 29.67865 197 PHE D N 1
ATOM 21558 C CA . PHE D 1 197 ? 39.25543 -25.10081 -9.64134 1.000 30.97663 197 PHE D CA 1
ATOM 21559 C C . PHE D 1 197 ? 39.04118 -23.62176 -9.35354 1.000 28.00828 197 PHE D C 1
ATOM 21560 O O . PHE D 1 197 ? 39.93030 -22.79345 -9.57058 1.000 27.38795 197 PHE D O 1
ATOM 21577 N N . HIS D 1 198 ? 37.84637 -23.30146 -8.86610 1.000 27.08660 198 HIS D N 1
ATOM 21578 C CA . HIS D 1 198 ? 37.44451 -21.92711 -8.57553 1.000 28.93209 198 HIS D CA 1
ATOM 21579 C C . HIS D 1 198 ? 37.16603 -21.83319 -7.08062 1.000 30.11796 198 HIS D C 1
ATOM 21580 O O . HIS D 1 198 ? 36.09898 -22.24255 -6.61282 1.000 38.92635 198 HIS D O 1
ATOM 21594 N N . ASP D 1 199 ? 38.12268 -21.29062 -6.33390 1.000 32.23136 199 ASP D N 1
ATOM 21595 C CA . ASP D 1 199 ? 37.99263 -21.17771 -4.88691 1.000 34.89081 199 ASP D CA 1
ATOM 21596 C C . ASP D 1 199 ? 37.08917 -19.99909 -4.54983 1.000 34.81856 199 ASP D C 1
ATOM 21597 O O . ASP D 1 199 ? 37.50051 -18.83877 -4.65931 1.000 35.14683 199 ASP D O 1
ATOM 21606 N N . ALA D 1 200 ? 35.85826 -20.29226 -4.13250 1.000 34.12563 200 ALA D N 1
ATOM 21607 C CA . ALA D 1 200 ? 34.94586 -19.28551 -3.61223 1.000 45.55099 200 ALA D CA 1
ATOM 21608 C C . ALA D 1 200 ? 34.89713 -19.29499 -2.08836 1.000 37.82311 200 ALA D C 1
ATOM 21609 O O . ALA D 1 200 ? 33.91319 -18.83318 -1.50139 1.000 37.71703 200 ALA D O 1
ATOM 21616 N N . GLY D 1 201 ? 35.93953 -19.81435 -1.44263 1.000 36.90478 201 GLY D N 1
ATOM 21617 C CA . GLY D 1 201 ? 35.99454 -19.93731 -0.00116 1.000 35.03726 201 GLY D CA 1
ATOM 21618 C C . GLY D 1 201 ? 36.01525 -21.36397 0.49918 1.000 36.77950 201 GLY D C 1
ATOM 21619 O O . GLY D 1 201 ? 36.18542 -21.57543 1.70714 1.000 41.34311 201 GLY D O 1
ATOM 21623 N N . GLY D 1 202 ? 35.84903 -22.34702 -0.38364 1.000 34.50426 202 GLY D N 1
ATOM 21624 C CA . GLY D 1 202 ? 35.84949 -23.73932 0.01189 1.000 35.92218 202 GLY D CA 1
ATOM 21625 C C . GLY D 1 202 ? 37.20422 -24.40160 0.06674 1.000 36.23815 202 GLY D C 1
ATOM 21626 O O . GLY D 1 202 ? 37.31251 -25.52246 0.57392 1.000 38.61078 202 GLY D O 1
ATOM 21630 N N . VAL D 1 203 ? 38.24463 -23.74670 -0.43636 1.000 35.75783 203 VAL D N 1
ATOM 21631 C CA . VAL D 1 203 ? 39.59365 -24.33801 -0.44971 1.000 36.01126 203 VAL D CA 1
ATOM 21632 C C . VAL D 1 203 ? 40.22473 -23.98477 0.89155 1.000 36.23141 203 VAL D C 1
ATOM 21633 O O . VAL D 1 203 ? 40.97331 -23.01551 1.04119 1.000 43.89885 203 VAL D O 1
ATOM 21646 N N . SER D 1 204 ? 39.90984 -24.79472 1.89868 1.000 35.31098 204 SER D N 1
ATOM 21647 C CA . SER D 1 204 ? 40.52252 -24.65848 3.20574 1.000 39.22049 204 SER D CA 1
ATOM 21648 C C . SER D 1 204 ? 42.00343 -25.01056 3.11839 1.000 36.85678 204 SER D C 1
ATOM 21649 O O . SER D 1 204 ? 42.46376 -25.57141 2.12013 1.000 34.49551 204 SER D O 1
ATOM 21657 N N . PRO D 1 205 ? 42.78146 -24.69060 4.15310 1.000 38.73512 205 PRO D N 1
ATOM 21658 C CA . PRO D 1 205 ? 44.19648 -25.10124 4.15423 1.000 37.93463 205 PRO D CA 1
ATOM 21659 C C . PRO D 1 205 ? 44.39160 -26.59199 3.94936 1.000 37.04595 205 PRO D C 1
ATOM 21660 O O . PRO D 1 205 ? 45.43609 -27.00787 3.42970 1.000 44.97276 205 PRO D O 1
ATOM 21671 N N . GLU D 1 206 ? 43.41812 -27.41398 4.34458 1.000 36.46447 206 GLU D N 1
ATOM 21672 C CA . GLU D 1 206 ? 43.53695 -28.85345 4.13947 1.000 35.59259 206 GLU D CA 1
ATOM 21673 C C . GLU D 1 206 ? 43.31376 -29.21763 2.67777 1.000 35.54930 206 GLU D C 1
ATOM 21674 O O . GLU D 1 206 ? 44.05929 -30.02596 2.11100 1.000 38.13315 206 GLU D O 1
ATOM 21686 N N . VAL D 1 207 ? 42.28864 -28.63509 2.05257 1.000 36.37991 207 VAL D N 1
ATOM 21687 C CA . VAL D 1 207 ? 42.04449 -28.88421 0.63444 1.000 35.41040 207 VAL D CA 1
ATOM 21688 C C . VAL D 1 207 ? 43.21215 -28.37337 -0.19690 1.000 34.69310 207 VAL D C 1
ATOM 21689 O O . VAL D 1 207 ? 43.63525 -29.01874 -1.16426 1.000 33.23994 207 VAL D O 1
ATOM 21702 N N . ARG D 1 208 ? 43.74396 -27.20200 0.15795 1.000 37.39106 208 ARG D N 1
ATOM 21703 C CA . ARG D 1 208 ? 44.93939 -26.69533 -0.50532 1.000 36.74175 208 ARG D CA 1
ATOM 21704 C C . ARG D 1 208 ? 46.06374 -27.72117 -0.44913 1.000 35.30238 208 ARG D C 1
ATOM 21705 O O . ARG D 1 208 ? 46.73014 -27.99152 -1.45472 1.000 34.36754 208 ARG D O 1
ATOM 21726 N N . ALA D 1 209 ? 46.28399 -28.31150 0.72889 1.000 35.51359 209 ALA D N 1
ATOM 21727 C CA . ALA D 1 209 ? 47.30121 -29.34893 0.85541 1.000 36.60359 209 ALA D CA 1
ATOM 21728 C C . ALA D 1 209 ? 46.97253 -30.54858 -0.02360 1.000 35.71072 209 ALA D C 1
ATOM 21729 O O . ALA D 1 209 ? 47.86857 -31.15518 -0.62153 1.000 39.67992 209 ALA D O 1
ATOM 21736 N N . ALA D 1 210 ? 45.68899 -30.90785 -0.11334 1.000 33.74610 210 ALA D N 1
ATOM 21737 C CA . ALA D 1 210 ? 45.29221 -32.01136 -0.97975 1.000 33.55171 210 ALA D CA 1
ATOM 21738 C C . ALA D 1 210 ? 45.64758 -31.72485 -2.43267 1.000 34.48390 210 ALA D C 1
ATOM 21739 O O . ALA D 1 210 ? 46.03626 -32.63487 -3.17555 1.000 38.92055 210 ALA D O 1
ATOM 21746 N N . LEU D 1 211 ? 45.52217 -30.46841 -2.85611 1.000 35.05543 211 LEU D N 1
ATOM 21747 C CA . LEU D 1 211 ? 45.75529 -30.10559 -4.24702 1.000 33.39959 211 LEU D CA 1
ATOM 21748 C C . LEU D 1 211 ? 47.20088 -29.73259 -4.53724 1.000 34.78410 211 LEU D C 1
ATOM 21749 O O . LEU D 1 211 ? 47.62376 -29.81810 -5.69636 1.000 37.61588 211 LEU D O 1
ATOM 21765 N N . ASP D 1 212 ? 47.96647 -29.32990 -3.52402 1.000 39.22256 212 ASP D N 1
ATOM 21766 C CA . ASP D 1 212 ? 49.33449 -28.86750 -3.75095 1.000 43.49363 212 ASP D CA 1
ATOM 21767 C C . ASP D 1 212 ? 50.15429 -29.81994 -4.61033 1.000 44.65906 212 ASP D C 1
ATOM 21768 O O . ASP D 1 212 ? 50.78224 -29.35577 -5.57598 1.000 48.40972 212 ASP D O 1
ATOM 21777 N N . PRO D 1 213 ? 50.19661 -31.12894 -4.33936 1.000 38.27716 213 PRO D N 1
ATOM 21778 C CA . PRO D 1 213 ? 50.99123 -32.01859 -5.20558 1.000 41.31910 213 PRO D CA 1
ATOM 21779 C C . PRO D 1 213 ? 50.61803 -31.89940 -6.67194 1.000 39.75565 213 PRO D C 1
ATOM 21780 O O . PRO D 1 213 ? 51.49581 -31.90921 -7.54355 1.000 41.97523 213 PRO D O 1
ATOM 21791 N N . TRP D 1 214 ? 49.32404 -31.77726 -6.96543 1.000 40.38045 214 TRP D N 1
ATOM 21792 C CA . TRP D 1 214 ? 48.87795 -31.64418 -8.34533 1.000 38.94174 214 TRP D CA 1
ATOM 21793 C C . TRP D 1 214 ? 49.10008 -30.23967 -8.88537 1.000 39.05937 214 TRP D C 1
ATOM 21794 O O . TRP D 1 214 ? 49.34186 -30.07697 -10.08625 1.000 39.69049 214 TRP D O 1
ATOM 21815 N N . VAL D 1 215 ? 49.03383 -29.22152 -8.02631 1.000 34.43147 215 VAL D N 1
ATOM 21816 C CA . VAL D 1 215 ? 49.36118 -27.86877 -8.46425 1.000 44.82434 215 VAL D CA 1
ATOM 21817 C C . VAL D 1 215 ? 50.84194 -27.77229 -8.80830 1.000 41.92639 215 VAL D C 1
ATOM 21818 O O . VAL D 1 215 ? 51.21861 -27.27211 -9.87595 1.000 36.85259 215 VAL D O 1
ATOM 21831 N N . ARG D 1 216 ? 51.70523 -28.25906 -7.91240 1.000 49.83487 216 ARG D N 1
ATOM 21832 C CA . ARG D 1 216 ? 53.14053 -28.22574 -8.17212 1.000 41.54242 216 ARG D CA 1
ATOM 21833 C C . ARG D 1 216 ? 53.51915 -29.10434 -9.35745 1.000 43.13232 216 ARG D C 1
ATOM 21834 O O . ARG D 1 216 ? 54.54730 -28.86366 -10.00004 1.000 49.39319 216 ARG D O 1
ATOM 21855 N N . ALA D 1 217 ? 52.71523 -30.12250 -9.65819 1.000 47.34268 217 ALA D N 1
ATOM 21856 C CA . ALA D 1 217 ? 52.92864 -30.94926 -10.83950 1.000 40.11458 217 ALA D CA 1
ATOM 21857 C C . ALA D 1 217 ? 52.44176 -30.28206 -12.11890 1.000 44.75597 217 ALA D C 1
ATOM 21858 O O . ALA D 1 217 ? 52.59891 -30.86309 -13.19878 1.000 52.02772 217 ALA D O 1
ATOM 21865 N N . GLY D 1 218 ? 51.86014 -29.08788 -12.02780 1.000 47.44382 218 GLY D N 1
ATOM 21866 C CA . GLY D 1 218 ? 51.34351 -28.40199 -13.19216 1.000 33.27361 218 GLY D CA 1
ATOM 21867 C C . GLY D 1 218 ? 50.04034 -28.94437 -13.72649 1.000 34.64313 218 GLY D C 1
ATOM 21868 O O . GLY D 1 218 ? 49.61603 -28.53516 -14.81333 1.000 39.20966 218 GLY D O 1
ATOM 21872 N N . ARG D 1 219 ? 49.38513 -29.84570 -12.99370 1.000 37.86077 219 ARG D N 1
ATOM 21873 C CA . ARG D 1 219 ? 48.16191 -30.48235 -13.45985 1.000 37.36250 219 ARG D CA 1
ATOM 21874 C C . ARG D 1 219 ? 46.89533 -29.79911 -12.96520 1.000 37.68268 219 ARG D C 1
ATOM 21875 O O . ARG D 1 219 ? 45.81885 -30.06021 -13.51398 1.000 39.20231 219 ARG D O 1
ATOM 21896 N N . ALA D 1 220 ? 46.99218 -28.93993 -11.95229 1.000 42.52067 220 ALA D N 1
ATOM 21897 C CA . ALA D 1 220 ? 45.82945 -28.29699 -11.36056 1.000 44.06361 220 ALA D CA 1
ATOM 21898 C C . ALA D 1 220 ? 46.05525 -26.79747 -11.25099 1.000 37.73550 220 ALA D C 1
ATOM 21899 O O . ALA D 1 220 ? 47.14934 -26.34709 -10.90006 1.000 44.23700 220 ALA D O 1
ATOM 21906 N N . THR D 1 221 ? 45.01012 -26.03125 -11.55443 1.000 41.17194 221 THR D N 1
ATOM 21907 C CA . THR D 1 221 ? 44.98946 -24.58907 -11.35989 1.000 37.24126 221 THR D CA 1
ATOM 21908 C C . THR D 1 221 ? 43.86734 -24.25329 -10.38923 1.000 36.89234 221 THR D C 1
ATOM 21909 O O . THR D 1 221 ? 42.73748 -24.72461 -10.55570 1.000 36.58378 221 THR D O 1
ATOM 21920 N N . VAL D 1 222 ? 44.17922 -23.44784 -9.37718 1.000 40.41376 222 VAL D N 1
ATOM 21921 C CA . VAL D 1 222 ? 43.21945 -23.04819 -8.35407 1.000 38.86010 222 VAL D CA 1
ATOM 21922 C C . VAL D 1 222 ? 43.03141 -21.54303 -8.46955 1.000 37.76272 222 VAL D C 1
ATOM 21923 O O . VAL D 1 222 ? 43.92142 -20.76643 -8.09724 1.000 32.03245 222 VAL D O 1
ATOM 21936 N N . GLN D 1 223 ? 41.87784 -21.12786 -8.98420 1.000 32.63794 223 GLN D N 1
ATOM 21937 C CA . GLN D 1 223 ? 41.55925 -19.71659 -9.12338 1.000 37.60858 223 GLN D CA 1
ATOM 21938 C C . GLN D 1 223 ? 40.91243 -19.20173 -7.84538 1.000 33.01293 223 GLN D C 1
ATOM 21939 O O . GLN D 1 223 ? 40.08777 -19.88488 -7.23292 1.000 37.58672 223 GLN D O 1
ATOM 21953 N N . ASP D 1 224 ? 41.29256 -17.99222 -7.45054 1.000 35.01673 224 ASP D N 1
ATOM 21954 C CA . ASP D 1 224 ? 40.71514 -17.32442 -6.28875 1.000 34.98224 224 ASP D CA 1
ATOM 21955 C C . ASP D 1 224 ? 39.62527 -16.38621 -6.79297 1.000 39.16851 224 ASP D C 1
ATOM 21956 O O . ASP D 1 224 ? 39.91382 -15.32362 -7.35103 1.000 40.95181 224 ASP D O 1
ATOM 21965 N N . ILE D 1 225 ? 38.36971 -16.78547 -6.60409 1.000 36.75607 225 ILE D N 1
ATOM 21966 C CA . ILE D 1 225 ? 37.22825 -15.95419 -6.95715 1.000 42.64388 225 ILE D CA 1
ATOM 21967 C C . ILE D 1 225 ? 36.53724 -15.39640 -5.72235 1.000 44.96585 225 ILE D C 1
ATOM 21968 O O . ILE D 1 225 ? 35.45191 -14.82101 -5.83659 1.000 51.05414 225 ILE D O 1
ATOM 21984 N N . ARG D 1 226 ? 37.14942 -15.53475 -4.54140 1.000 38.53712 226 ARG D N 1
ATOM 21985 C CA . ARG D 1 226 ? 36.55227 -14.99787 -3.32077 1.000 39.44809 226 ARG D CA 1
ATOM 21986 C C . ARG D 1 226 ? 36.11027 -13.54903 -3.49056 1.000 49.97211 226 ARG D C 1
ATOM 21987 O O . ARG D 1 226 ? 35.21435 -13.08854 -2.77339 1.000 48.54202 226 ARG D O 1
ATOM 22008 N N . GLY D 1 227 ? 36.72363 -12.81561 -4.41904 1.000 55.79650 227 GLY D N 1
ATOM 22009 C CA . GLY D 1 227 ? 36.27669 -11.46881 -4.73070 1.000 57.87777 227 GLY D CA 1
ATOM 22010 C C . GLY D 1 227 ? 34.84035 -11.38623 -5.20557 1.000 57.72617 227 GLY D C 1
ATOM 22011 O O . GLY D 1 227 ? 34.29688 -10.27866 -5.29056 1.000 69.35515 227 GLY D O 1
ATOM 22015 N N . GLN D 1 228 ? 34.21785 -12.52398 -5.52646 1.000 53.38449 228 GLN D N 1
ATOM 22016 C CA . GLN D 1 228 ? 32.80112 -12.52842 -5.86710 1.000 63.77744 228 GLN D CA 1
ATOM 22017 C C . GLN D 1 228 ? 31.91946 -12.22865 -4.66330 1.000 73.51815 228 GLN D C 1
ATOM 22018 O O . GLN D 1 228 ? 30.77022 -11.81207 -4.84151 1.000 71.10062 228 GLN D O 1
ATOM 22032 N N . ALA D 1 229 ? 32.42833 -12.43701 -3.44483 1.000 68.91353 229 ALA D N 1
ATOM 22033 C CA . ALA D 1 229 ? 31.63135 -12.18975 -2.24834 1.000 69.99522 229 ALA D CA 1
ATOM 22034 C C . ALA D 1 229 ? 31.05515 -10.78246 -2.22600 1.000 63.69427 229 ALA D C 1
ATOM 22035 O O . ALA D 1 229 ? 30.03962 -10.54706 -1.56131 1.000 72.20519 229 ALA D O 1
ATOM 22042 N N . GLU D 1 230 ? 31.68199 -9.84113 -2.93490 1.000 64.82566 230 GLU D N 1
ATOM 22043 C CA . GLU D 1 230 ? 31.11909 -8.50386 -3.07252 1.000 65.36314 230 GLU D CA 1
ATOM 22044 C C . GLU D 1 230 ? 29.72337 -8.53124 -3.67933 1.000 60.85703 230 GLU D C 1
ATOM 22045 O O . GLU D 1 230 ? 28.94974 -7.58978 -3.46913 1.000 66.66688 230 GLU D O 1
ATOM 22057 N N . PHE D 1 231 ? 29.38218 -9.58942 -4.41562 1.000 66.80609 231 PHE D N 1
ATOM 22058 C CA . PHE D 1 231 ? 28.10394 -9.68407 -5.10493 1.000 71.52526 231 PHE D CA 1
ATOM 22059 C C . PHE D 1 231 ? 27.28090 -10.89697 -4.69435 1.000 71.49070 231 PHE D C 1
ATOM 22060 O O . PHE D 1 231 ? 26.17016 -11.07000 -5.21112 1.000 60.81654 231 PHE D O 1
ATOM 22077 N N . ASP D 1 232 ? 27.78165 -11.73776 -3.79086 1.000 65.61840 232 ASP D N 1
ATOM 22078 C CA . ASP D 1 232 ? 27.04366 -12.93280 -3.40126 1.000 68.19738 232 ASP D CA 1
ATOM 22079 C C . ASP D 1 232 ? 25.67440 -12.55171 -2.85524 1.000 62.02983 232 ASP D C 1
ATOM 22080 O O . ASP D 1 232 ? 25.54940 -11.63974 -2.03192 1.000 64.05717 232 ASP D O 1
ATOM 22089 N N . GLY D 1 233 ? 24.64592 -13.25901 -3.31576 1.000 64.53872 233 GLY D N 1
ATOM 22090 C CA . GLY D 1 233 ? 23.27724 -12.92446 -2.99452 1.000 54.58537 233 GLY D CA 1
ATOM 22091 C C . GLY D 1 233 ? 22.59034 -12.03771 -4.00769 1.000 52.92150 233 GLY D C 1
ATOM 22092 O O . GLY D 1 233 ? 21.40361 -11.72960 -3.83206 1.000 74.29935 233 GLY D O 1
ATOM 22096 N N . TYR D 1 234 ? 23.29300 -11.61880 -5.06116 1.000 55.16163 234 TYR D N 1
ATOM 22097 C CA . TYR D 1 234 ? 22.73051 -10.75105 -6.08883 1.000 65.49474 234 TYR D CA 1
ATOM 22098 C C . TYR D 1 234 ? 22.79744 -11.37170 -7.47892 1.000 49.44142 234 TYR D C 1
ATOM 22099 O O . TYR D 1 234 ? 22.51262 -10.68613 -8.46846 1.000 46.11835 234 TYR D O 1
ATOM 22117 N N . TYR D 1 235 ? 23.15965 -12.64581 -7.58139 1.000 49.64384 235 TYR D N 1
ATOM 22118 C CA . TYR D 1 235 ? 23.22033 -13.34685 -8.85967 1.000 48.86431 235 TYR D CA 1
ATOM 22119 C C . TYR D 1 235 ? 23.46285 -14.82427 -8.56762 1.000 56.62676 235 TYR D C 1
ATOM 22120 O O . TYR D 1 235 ? 23.59838 -15.23425 -7.41080 1.000 64.76994 235 TYR D O 1
ATOM 22138 N N . TYR D 1 236 ? 23.52340 -15.62044 -9.63189 1.000 56.79813 236 TYR D N 1
ATOM 22139 C CA . TYR D 1 236 ? 23.73393 -17.06063 -9.53292 1.000 55.95211 236 TYR D CA 1
ATOM 22140 C C . TYR D 1 236 ? 25.19455 -17.36809 -9.84465 1.000 56.21575 236 TYR D C 1
ATOM 22141 O O . TYR D 1 236 ? 25.67494 -17.07461 -10.94546 1.000 65.99886 236 TYR D O 1
ATOM 22159 N N . ASN D 1 237 ? 25.89168 -17.96946 -8.87778 1.000 54.41599 237 ASN D N 1
ATOM 22160 C CA . ASN D 1 237 ? 27.34582 -18.07170 -8.93162 1.000 55.22358 237 ASN D CA 1
ATOM 22161 C C . ASN D 1 237 ? 27.85076 -19.19848 -9.82530 1.000 45.84000 237 ASN D C 1
ATOM 22162 O O . ASN D 1 237 ? 28.98700 -19.12251 -10.30364 1.000 45.71152 237 ASN D O 1
ATOM 22173 N N . GLN D 1 238 ? 27.05031 -20.24009 -10.05745 1.000 41.17458 238 GLN D N 1
ATOM 22174 C CA . GLN D 1 238 ? 27.53653 -21.36299 -10.85442 1.000 39.85083 238 GLN D CA 1
ATOM 22175 C C . GLN D 1 238 ? 27.48283 -21.05742 -12.34661 1.000 38.93579 238 GLN D C 1
ATOM 22176 O O . GLN D 1 238 ? 28.39092 -21.44008 -13.09392 1.000 33.35757 238 GLN D O 1
ATOM 22190 N N . PHE D 1 239 ? 26.43383 -20.37039 -12.80122 1.000 39.14755 239 PHE D N 1
ATOM 22191 C CA . PHE D 1 239 ? 26.33302 -20.03632 -14.21737 1.000 43.26306 239 PHE D CA 1
ATOM 22192 C C . PHE D 1 239 ? 27.47366 -19.13201 -14.66125 1.000 40.50714 239 PHE D C 1
ATOM 22193 O O . PHE D 1 239 ? 27.89625 -19.18693 -15.82229 1.000 37.18247 239 PHE D O 1
ATOM 22210 N N . LEU D 1 240 ? 27.98556 -18.29601 -13.75739 1.000 42.51954 240 LEU D N 1
ATOM 22211 C CA . LEU D 1 240 ? 29.06600 -17.38845 -14.12146 1.000 47.76463 240 LEU D CA 1
ATOM 22212 C C . LEU D 1 240 ? 30.37425 -18.14014 -14.33242 1.000 39.16208 240 LEU D C 1
ATOM 22213 O O . LEU D 1 240 ? 31.10295 -17.87209 -15.29441 1.000 36.76271 240 LEU D O 1
ATOM 22229 N N . VAL D 1 241 ? 30.68150 -19.08962 -13.44753 1.000 37.95360 241 VAL D N 1
ATOM 22230 C CA . VAL D 1 241 ? 31.95887 -19.79221 -13.51624 1.000 34.05293 241 VAL D CA 1
ATOM 22231 C C . VAL D 1 241 ? 32.03854 -20.63901 -14.78218 1.000 32.56644 241 VAL D C 1
ATOM 22232 O O . VAL D 1 241 ? 33.02153 -20.57475 -15.52831 1.000 29.58685 241 VAL D O 1
ATOM 22245 N N . VAL D 1 242 ? 31.00641 -21.44567 -15.04095 1.000 31.52728 242 VAL D N 1
ATOM 22246 C CA . VAL D 1 242 ? 31.04650 -22.34885 -16.18929 1.000 31.85838 242 VAL D CA 1
ATOM 22247 C C . VAL D 1 242 ? 31.27204 -21.57548 -17.48144 1.000 32.12262 242 VAL D C 1
ATOM 22248 O O . VAL D 1 242 ? 31.94703 -22.06377 -18.39644 1.000 29.74159 242 VAL D O 1
ATOM 22261 N N . ASN D 1 243 ? 30.71917 -20.36475 -17.58303 1.000 31.75508 243 ASN D N 1
ATOM 22262 C CA . ASN D 1 243 ? 30.88112 -19.58101 -18.80257 1.000 30.60975 243 ASN D CA 1
ATOM 22263 C C . ASN D 1 243 ? 32.24934 -18.91486 -18.86210 1.000 28.61604 243 ASN D C 1
ATOM 22264 O O . ASN D 1 243 ? 32.84366 -18.80890 -19.94104 1.000 31.66002 243 ASN D O 1
ATOM 22275 N N . ASP D 1 244 ? 32.76477 -18.45866 -17.71926 1.000 31.51715 244 ASP D N 1
ATOM 22276 C CA . ASP D 1 244 ? 34.12263 -17.92331 -17.68548 1.000 31.29777 244 ASP D CA 1
ATOM 22277 C C . ASP D 1 244 ? 35.13632 -18.99601 -18.06147 1.000 28.72790 244 ASP D C 1
ATOM 22278 O O . ASP D 1 244 ? 36.00992 -18.77449 -18.90851 1.000 33.14354 244 ASP D O 1
ATOM 22287 N N . CYS D 1 245 ? 35.03612 -20.17093 -17.43637 1.000 32.87172 245 CYS D N 1
ATOM 22288 C CA . CYS D 1 245 ? 35.96929 -21.25150 -17.73589 1.000 30.38782 245 CYS D CA 1
ATOM 22289 C C . CYS D 1 245 ? 35.81571 -21.73741 -19.17118 1.000 30.63045 245 CYS D C 1
ATOM 22290 O O . CYS D 1 245 ? 36.78876 -22.20408 -19.77507 1.000 31.07345 245 CYS D O 1
ATOM 22297 N N . LEU D 1 246 ? 34.60899 -21.63601 -19.73374 1.000 30.49510 246 LEU D N 1
ATOM 22298 C CA . LEU D 1 246 ? 34.39835 -22.05049 -21.11661 1.000 31.12434 246 LEU D CA 1
ATOM 22299 C C . LEU D 1 246 ? 35.25507 -21.22703 -22.06947 1.000 31.02929 246 LEU D C 1
ATOM 22300 O O . LEU D 1 246 ? 35.91047 -21.77208 -22.96488 1.000 33.96098 246 LEU D O 1
ATOM 22316 N N . HIS D 1 247 ? 35.26173 -19.90686 -21.88929 1.000 29.31952 247 HIS D N 1
ATOM 22317 C CA . HIS D 1 247 ? 35.98567 -19.01426 -22.78613 1.000 32.19233 247 HIS D CA 1
ATOM 22318 C C . HIS D 1 247 ? 37.42431 -18.78219 -22.35264 1.000 30.07920 247 HIS D C 1
ATOM 22319 O O . HIS D 1 247 ? 38.28636 -18.53339 -23.20395 1.000 31.43785 247 HIS D O 1
ATOM 22333 N N . ARG D 1 248 ? 37.70235 -18.85098 -21.05101 1.000 29.46463 248 ARG D N 1
ATOM 22334 C CA . ARG D 1 248 ? 39.07485 -18.71028 -20.57887 1.000 31.17824 248 ARG D CA 1
ATOM 22335 C C . ARG D 1 248 ? 39.97279 -19.79542 -21.16001 1.000 30.97943 248 ARG D C 1
ATOM 22336 O O . ARG D 1 248 ? 41.14708 -19.55051 -21.45321 1.000 34.62188 248 ARG D O 1
ATOM 22357 N N . TYR D 1 249 ? 39.43315 -21.00069 -21.33923 1.000 30.10887 249 TYR D N 1
ATOM 22358 C CA . TYR D 1 249 ? 40.18345 -22.15574 -21.81572 1.000 33.06876 249 TYR D CA 1
ATOM 22359 C C . TYR D 1 249 ? 39.54975 -22.73206 -23.07516 1.000 34.44376 249 TYR D C 1
ATOM 22360 O O . TYR D 1 249 ? 39.51061 -23.94865 -23.27231 1.000 37.83844 249 TYR D O 1
ATOM 22378 N N . ARG D 1 250 ? 39.05044 -21.85667 -23.94920 1.000 33.89935 250 ARG D N 1
ATOM 22379 C CA . ARG D 1 250 ? 38.30734 -22.31978 -25.11585 1.000 35.18653 250 ARG D CA 1
ATOM 22380 C C . ARG D 1 250 ? 39.16353 -23.22601 -25.99387 1.000 39.78724 250 ARG D C 1
ATOM 22381 O O . ARG D 1 250 ? 38.72296 -24.30461 -26.40720 1.000 40.73749 250 ARG D O 1
ATOM 22402 N N . TYR D 1 251 ? 40.39198 -22.80109 -26.29472 1.000 37.01707 251 TYR D N 1
ATOM 22403 C CA . TYR D 1 251 ? 41.29484 -23.56868 -27.14245 1.000 44.33509 251 TYR D CA 1
ATOM 22404 C C . TYR D 1 251 ? 42.40869 -24.23553 -26.34386 1.000 41.71599 251 TYR D C 1
ATOM 22405 O O . TYR D 1 251 ? 43.44322 -24.60376 -26.90972 1.000 48.63936 251 TYR D O 1
ATOM 22423 N N . SER D 1 252 ? 42.21354 -24.40447 -25.03549 1.000 40.85123 252 SER D N 1
ATOM 22424 C CA . SER D 1 252 ? 43.21586 -25.06924 -24.21446 1.000 36.98312 252 SER D CA 1
ATOM 22425 C C . SER D 1 252 ? 43.19584 -26.57867 -24.40617 1.000 38.79028 252 SER D C 1
ATOM 22426 O O . SER D 1 252 ? 44.22194 -27.23853 -24.20530 1.000 38.21990 252 SER D O 1
ATOM 22434 N N . ALA D 1 253 ? 42.05120 -27.13993 -24.78687 1.000 40.11208 253 ALA D N 1
ATOM 22435 C CA . ALA D 1 253 ? 41.92388 -28.58019 -24.93609 1.000 40.45411 253 ALA D CA 1
ATOM 22436 C C . ALA D 1 253 ? 40.88345 -28.88642 -26.00216 1.000 42.43580 253 ALA D C 1
ATOM 22437 O O . ALA D 1 253 ? 40.16999 -28.00138 -26.48391 1.000 43.74650 253 ALA D O 1
ATOM 22444 N N . ASN D 1 254 ? 40.80831 -30.16959 -26.36885 1.000 42.88247 254 ASN D N 1
ATOM 22445 C CA . ASN D 1 254 ? 39.85303 -30.62150 -27.37269 1.000 43.55169 254 ASN D CA 1
ATOM 22446 C C . ASN D 1 254 ? 38.48138 -30.91855 -26.76890 1.000 48.59505 254 ASN D C 1
ATOM 22447 O O . ASN D 1 254 ? 37.46531 -30.75904 -27.45421 1.000 52.12642 254 ASN D O 1
ATOM 22457 N N . TRP D 1 255 ? 38.42868 -31.34885 -25.50615 1.000 49.27722 255 TRP D N 1
ATOM 22458 C CA . TRP D 1 255 ? 37.17523 -31.60051 -24.80161 1.000 45.01909 255 TRP D CA 1
ATOM 22459 C C . TRP D 1 255 ? 37.25133 -30.97995 -23.41374 1.000 44.79218 255 TRP D C 1
ATOM 22460 O O . TRP D 1 255 ? 38.25592 -31.14351 -22.71419 1.000 41.38962 255 TRP D O 1
ATOM 22481 N N . THR D 1 256 ? 36.18932 -30.28424 -23.01341 1.000 39.88307 256 THR D N 1
ATOM 22482 C CA . THR D 1 256 ? 36.10223 -29.64438 -21.70534 1.000 34.85641 256 THR D CA 1
ATOM 22483 C C . THR D 1 256 ? 34.99999 -30.32567 -20.90430 1.000 44.83591 256 THR D C 1
ATOM 22484 O O . THR D 1 256 ? 33.84487 -30.36537 -21.34179 1.000 39.38921 256 THR D O 1
ATOM 22495 N N . PHE D 1 257 ? 35.35669 -30.85214 -19.73437 1.000 35.37764 257 PHE D N 1
ATOM 22496 C CA . PHE D 1 257 ? 34.45060 -31.65388 -18.92048 1.000 32.50729 257 PHE D CA 1
ATOM 22497 C C . PHE D 1 257 ? 33.92725 -30.82718 -17.75308 1.000 33.84381 257 PHE D C 1
ATOM 22498 O O . PHE D 1 257 ? 34.69770 -30.13155 -17.08191 1.000 36.45997 257 PHE D O 1
ATOM 22515 N N . TYR D 1 258 ? 32.61881 -30.91468 -17.51350 1.000 32.07308 258 TYR D N 1
ATOM 22516 C CA . TYR D 1 258 ? 31.93672 -30.15106 -16.47321 1.000 34.16911 258 TYR D CA 1
ATOM 22517 C C . TYR D 1 258 ? 31.29367 -31.12581 -15.49432 1.000 35.20931 258 TYR D C 1
ATOM 22518 O O . TYR D 1 258 ? 30.32554 -31.80803 -15.84290 1.000 33.71257 258 TYR D O 1
ATOM 22536 N N . PHE D 1 259 ? 31.81599 -31.18938 -14.27200 1.000 34.06536 259 PHE D N 1
ATOM 22537 C CA . PHE D 1 259 ? 31.15401 -31.92571 -13.19822 1.000 28.04891 259 PHE D CA 1
ATOM 22538 C C . PHE D 1 259 ? 31.78886 -31.51407 -11.87269 1.000 31.96967 259 PHE D C 1
ATOM 22539 O O . PHE D 1 259 ? 32.72975 -30.71567 -11.83394 1.000 30.32581 259 PHE D O 1
ATOM 22556 N N . ASP D 1 260 ? 31.24918 -32.05304 -10.78266 1.000 31.99009 260 ASP D N 1
ATOM 22557 C CA . ASP D 1 260 ? 31.63295 -31.66357 -9.43406 1.000 29.30290 260 ASP D CA 1
ATOM 22558 C C . ASP D 1 260 ? 32.57038 -32.69634 -8.81918 1.000 31.65976 260 ASP D C 1
ATOM 22559 O O . ASP D 1 260 ? 32.64864 -33.84535 -9.26161 1.000 27.12665 260 ASP D O 1
ATOM 22568 N N . VAL D 1 261 ? 33.28722 -32.26909 -7.77281 1.000 28.23475 261 VAL D N 1
ATOM 22569 C CA . VAL D 1 261 ? 34.31354 -33.11972 -7.17160 1.000 37.93761 261 VAL D CA 1
ATOM 22570 C C . VAL D 1 261 ? 33.73370 -34.22088 -6.30046 1.000 37.82786 261 VAL D C 1
ATOM 22571 O O . VAL D 1 261 ? 34.49939 -34.99269 -5.70738 1.000 33.99350 261 VAL D O 1
ATOM 22584 N N . ASP D 1 262 ? 32.41016 -34.32101 -6.20000 1.000 30.44422 262 ASP D N 1
ATOM 22585 C CA . ASP D 1 262 ? 31.75603 -35.50101 -5.65015 1.000 30.90100 262 ASP D CA 1
ATOM 22586 C C . ASP D 1 262 ? 31.21124 -36.40660 -6.74820 1.000 32.81832 262 ASP D C 1
ATOM 22587 O O . ASP D 1 262 ? 30.44336 -37.32964 -6.45667 1.000 33.37577 262 ASP D O 1
ATOM 22596 N N . GLU D 1 263 ? 31.59450 -36.16185 -7.99982 1.000 29.76869 263 GLU D N 1
ATOM 22597 C CA . GLU D 1 263 ? 31.12304 -36.91884 -9.15049 1.000 29.80487 263 GLU D CA 1
ATOM 22598 C C . GLU D 1 263 ? 32.32507 -37.52924 -9.85678 1.000 28.30931 263 GLU D C 1
ATOM 22599 O O . GLU D 1 263 ? 33.33074 -36.84609 -10.07868 1.000 27.39289 263 GLU D O 1
ATOM 22611 N N . TYR D 1 264 ? 32.22197 -38.81064 -10.19744 1.000 29.85736 264 TYR D N 1
ATOM 22612 C CA . TYR D 1 264 ? 33.33889 -39.57589 -10.73742 1.000 27.44072 264 TYR D CA 1
ATOM 22613 C C . TYR D 1 264 ? 32.95638 -40.13148 -12.10080 1.000 31.25349 264 TYR D C 1
ATOM 22614 O O . TYR D 1 264 ? 31.97959 -40.87879 -12.21646 1.000 33.59701 264 TYR D O 1
ATOM 22632 N N . ILE D 1 265 ? 33.73225 -39.77562 -13.12385 1.000 35.78465 265 ILE D N 1
ATOM 22633 C CA . ILE D 1 265 ? 33.47745 -40.27439 -14.46802 1.000 37.81754 265 ILE D CA 1
ATOM 22634 C C . ILE D 1 265 ? 33.91315 -41.73140 -14.54566 1.000 34.85124 265 ILE D C 1
ATOM 22635 O O . ILE D 1 265 ? 34.99272 -42.10254 -14.06563 1.000 38.03040 265 ILE D O 1
ATOM 22651 N N . TYR D 1 266 ? 33.07374 -42.56863 -15.15087 1.000 33.17482 266 TYR D N 1
ATOM 22652 C CA . TYR D 1 266 ? 33.32572 -44.00137 -15.20347 1.000 40.17137 266 TYR D CA 1
ATOM 22653 C C . TYR D 1 266 ? 32.97287 -44.54224 -16.57923 1.000 44.28888 266 TYR D C 1
ATOM 22654 O O . TYR D 1 266 ? 31.98057 -44.12620 -17.18405 1.000 41.98391 266 TYR D O 1
ATOM 22672 N N . LEU D 1 267 ? 33.78877 -45.47692 -17.06051 1.000 48.77434 267 LEU D N 1
ATOM 22673 C CA . LEU D 1 267 ? 33.56133 -46.12220 -18.34800 1.000 50.58428 267 LEU D CA 1
ATOM 22674 C C . LEU D 1 267 ? 33.16882 -47.57540 -18.12695 1.000 53.98793 267 LEU D C 1
ATOM 22675 O O . LEU D 1 267 ? 33.99081 -48.35990 -17.62516 1.000 55.89448 267 LEU D O 1
ATOM 22691 N N . PRO D 1 268 ? 31.94417 -47.98312 -18.45789 1.000 49.00402 268 PRO D N 1
ATOM 22692 C CA . PRO D 1 268 ? 31.62436 -49.41584 -18.44122 1.000 52.97756 268 PRO D CA 1
ATOM 22693 C C . PRO D 1 268 ? 32.64806 -50.19580 -19.25422 1.000 66.55761 268 PRO D C 1
ATOM 22694 O O . PRO D 1 268 ? 33.12721 -49.72965 -20.28995 1.000 64.52644 268 PRO D O 1
ATOM 22705 N N . GLU D 1 269 ? 32.99374 -51.38944 -18.77021 1.000 73.49804 269 GLU D N 1
ATOM 22706 C CA . GLU D 1 269 ? 34.05614 -52.16375 -19.39861 1.000 83.01398 269 GLU D CA 1
ATOM 22707 C C . GLU D 1 269 ? 33.79906 -52.30585 -20.89318 1.000 75.95747 269 GLU D C 1
ATOM 22708 O O . GLU D 1 269 ? 32.65474 -52.29654 -21.35645 1.000 56.06697 269 GLU D O 1
ATOM 22720 N N . GLY D 1 270 ? 34.88520 -52.43385 -21.64983 1.000 73.83436 270 GLY D N 1
ATOM 22721 C CA . GLY D 1 270 ? 34.80482 -52.46281 -23.09243 1.000 73.18890 270 GLY D CA 1
ATOM 22722 C C . GLY D 1 270 ? 34.87591 -51.10692 -23.74964 1.000 84.67140 270 GLY D C 1
ATOM 22723 O O . GLY D 1 270 ? 34.45861 -50.97434 -24.90660 1.000 79.81887 270 GLY D O 1
ATOM 22727 N N . ASN D 1 271 ? 35.39150 -50.09375 -23.05629 1.000 70.56811 271 ASN D N 1
ATOM 22728 C CA . ASN D 1 271 ? 35.41223 -48.73935 -23.59536 1.000 68.82786 271 ASN D CA 1
ATOM 22729 C C . ASN D 1 271 ? 36.60751 -47.97976 -23.04142 1.000 72.16479 271 ASN D C 1
ATOM 22730 O O . ASN D 1 271 ? 36.71943 -47.79099 -21.82559 1.000 65.68552 271 ASN D O 1
ATOM 22741 N N . THR D 1 272 ? 37.49618 -47.56129 -23.93910 1.000 66.24532 272 THR D N 1
ATOM 22742 C CA . THR D 1 272 ? 38.53977 -46.58801 -23.64815 1.000 63.07249 272 THR D CA 1
ATOM 22743 C C . THR D 1 272 ? 37.95024 -45.18119 -23.72536 1.000 59.62540 272 THR D C 1
ATOM 22744 O O . THR D 1 272 ? 36.93605 -44.94588 -24.38872 1.000 70.58160 272 THR D O 1
ATOM 22755 N N . LEU D 1 273 ? 38.56898 -44.24500 -23.00033 1.000 49.18902 273 LEU D N 1
ATOM 22756 C CA . LEU D 1 273 ? 38.16368 -42.84791 -23.11285 1.000 59.18866 273 LEU D CA 1
ATOM 22757 C C . LEU D 1 273 ? 38.28457 -42.36100 -24.55435 1.000 58.31950 273 LEU D C 1
ATOM 22758 O O . LEU D 1 273 ? 37.36915 -41.71770 -25.08106 1.000 63.10125 273 LEU D O 1
ATOM 22774 N N . GLU D 1 274 ? 39.41254 -42.65765 -25.20928 1.000 56.45587 274 GLU D N 1
ATOM 22775 C CA . GLU D 1 274 ? 39.52727 -42.36910 -26.63622 1.000 66.62292 274 GLU D CA 1
ATOM 22776 C C . GLU D 1 274 ? 38.44615 -43.09553 -27.42653 1.000 60.26438 274 GLU D C 1
ATOM 22777 O O . GLU D 1 274 ? 37.87679 -42.53981 -28.37460 1.000 59.79025 274 GLU D O 1
ATOM 22789 N N . SER D 1 275 ? 38.15745 -44.34563 -27.05945 1.000 51.38242 275 SER D N 1
ATOM 22790 C CA . SER D 1 275 ? 37.10283 -45.09516 -27.73417 1.000 57.75345 275 SER D CA 1
ATOM 22791 C C . SER D 1 275 ? 35.78462 -44.33483 -27.69377 1.000 64.09732 275 SER D C 1
ATOM 22792 O O . SER D 1 275 ? 35.16187 -44.08465 -28.73207 1.000 56.27547 275 SER D O 1
ATOM 22800 N N . VAL D 1 276 ? 35.34886 -43.95119 -26.49316 1.000 61.80320 276 VAL D N 1
ATOM 22801 C CA . VAL D 1 276 ? 34.05010 -43.30468 -26.33847 1.000 58.74464 276 VAL D CA 1
ATOM 22802 C C . VAL D 1 276 ? 34.02796 -41.96548 -27.06188 1.000 60.84013 276 VAL D C 1
ATOM 22803 O O . VAL D 1 276 ? 33.04377 -41.62081 -27.72854 1.000 59.40250 276 VAL D O 1
ATOM 22816 N N . LEU D 1 277 ? 35.10502 -41.18666 -26.94663 1.000 59.59969 277 LEU D N 1
ATOM 22817 C CA . LEU D 1 277 ? 35.09759 -39.84646 -27.51855 1.000 59.67056 277 LEU D CA 1
ATOM 22818 C C . LEU D 1 277 ? 35.23815 -39.86308 -29.03556 1.000 62.01854 277 LEU D C 1
ATOM 22819 O O . LEU D 1 277 ? 34.68005 -38.98959 -29.70827 1.000 64.55780 277 LEU D O 1
ATOM 22835 N N . LYS D 1 278 ? 35.97135 -40.82812 -29.59869 1.000 54.56917 278 LYS D N 1
ATOM 22836 C CA . LYS D 1 278 ? 35.93790 -41.00860 -31.04609 1.000 66.79188 278 LYS D CA 1
ATOM 22837 C C . LYS D 1 278 ? 34.49255 -41.17141 -31.50241 1.000 72.14496 278 LYS D C 1
ATOM 22838 O O . LYS D 1 278 ? 33.98659 -40.37678 -32.30561 1.000 66.04293 278 LYS D O 1
ATOM 22857 N N . ASP D 1 279 ? 33.80467 -42.18912 -30.98349 1.000 68.42210 279 ASP D N 1
ATOM 22858 C CA . ASP D 1 279 ? 32.40464 -42.38643 -31.34194 1.000 62.08309 279 ASP D CA 1
ATOM 22859 C C . ASP D 1 279 ? 31.60007 -41.10142 -31.18984 1.000 65.51893 279 ASP D C 1
ATOM 22860 O O . ASP D 1 279 ? 30.57723 -40.92590 -31.86214 1.000 71.30794 279 ASP D O 1
ATOM 22869 N N . PHE D 1 280 ? 32.04994 -40.18827 -30.32618 1.000 62.37839 280 PHE D N 1
ATOM 22870 C CA . PHE D 1 280 ? 31.36873 -38.92404 -30.08638 1.000 60.80973 280 PHE D CA 1
ATOM 22871 C C . PHE D 1 280 ? 32.02258 -37.75074 -30.80990 1.000 54.30322 280 PHE D C 1
ATOM 22872 O O . PHE D 1 280 ? 31.67957 -36.59771 -30.52705 1.000 53.41832 280 PHE D O 1
ATOM 22889 N N . SER D 1 281 ? 32.96029 -38.00857 -31.72438 1.000 59.53487 281 SER D N 1
ATOM 22890 C CA . SER D 1 281 ? 33.67669 -36.91339 -32.37313 1.000 60.03605 281 SER D CA 1
ATOM 22891 C C . SER D 1 281 ? 32.71048 -35.93666 -33.03252 1.000 54.82453 281 SER D C 1
ATOM 22892 O O . SER D 1 281 ? 32.73983 -34.73271 -32.75527 1.000 57.01136 281 SER D O 1
ATOM 22900 N N . ASN D 1 282 ? 31.82610 -36.43845 -33.89005 1.000 63.81450 282 ASN D N 1
ATOM 22901 C CA . ASN D 1 282 ? 30.95347 -35.56403 -34.67513 1.000 60.76329 282 ASN D CA 1
ATOM 22902 C C . ASN D 1 282 ? 29.94289 -34.79578 -33.82838 1.000 56.23986 282 ASN D C 1
ATOM 22903 O O . ASN D 1 282 ? 29.06021 -34.15297 -34.41128 1.000 58.26143 282 ASN D O 1
ATOM 22914 N N . TYR D 1 283 ? 30.03195 -34.82898 -32.50246 1.000 51.35020 283 TYR D N 1
ATOM 22915 C CA . TYR D 1 283 ? 29.17065 -34.04592 -31.63030 1.000 45.97829 283 TYR D CA 1
ATOM 22916 C C . TYR D 1 283 ? 29.99850 -32.98472 -30.91808 1.000 47.15610 283 TYR D C 1
ATOM 22917 O O . TYR D 1 283 ? 31.12475 -33.24728 -30.48518 1.000 46.28137 283 TYR D O 1
ATOM 22935 N N . THR D 1 284 ? 29.43716 -31.78024 -30.81020 1.000 43.03930 284 THR D N 1
ATOM 22936 C CA . THR D 1 284 ? 30.10797 -30.71070 -30.07976 1.000 42.85633 284 THR D CA 1
ATOM 22937 C C . THR D 1 284 ? 29.99656 -30.90601 -28.57319 1.000 41.59309 284 THR D C 1
ATOM 22938 O O . THR D 1 284 ? 30.87434 -30.45781 -27.82808 1.000 40.63898 284 THR D O 1
ATOM 22949 N N . GLN D 1 285 ? 28.93623 -31.56332 -28.11070 1.000 43.96570 285 GLN D N 1
ATOM 22950 C CA . GLN D 1 285 ? 28.77065 -31.84874 -26.69465 1.000 43.87893 285 GLN D CA 1
ATOM 22951 C C . GLN D 1 285 ? 27.91689 -33.09827 -26.54357 1.000 46.36060 285 GLN D C 1
ATOM 22952 O O . GLN D 1 285 ? 27.15704 -33.46955 -27.44155 1.000 50.39928 285 GLN D O 1
ATOM 22966 N N . PHE D 1 286 ? 28.05515 -33.74583 -25.38976 1.000 45.93213 286 PHE D N 1
ATOM 22967 C CA . PHE D 1 286 ? 27.23496 -34.89801 -25.04993 1.000 48.55905 286 PHE D CA 1
ATOM 22968 C C . PHE D 1 286 ? 27.03778 -34.92272 -23.54292 1.000 41.71871 286 PHE D C 1
ATOM 22969 O O . PHE D 1 286 ? 27.94401 -34.56262 -22.78667 1.000 42.06666 286 PHE D O 1
ATOM 22986 N N . THR D 1 287 ? 25.85192 -35.34075 -23.11639 1.000 44.05211 287 THR D N 1
ATOM 22987 C CA . THR D 1 287 ? 25.54313 -35.44786 -21.69984 1.000 44.24908 287 THR D CA 1
ATOM 22988 C C . THR D 1 287 ? 25.97706 -36.81183 -21.16558 1.000 44.63785 287 THR D C 1
ATOM 22989 O O . THR D 1 287 ? 26.33548 -37.72161 -21.91623 1.000 46.54553 287 THR D O 1
ATOM 23000 N N . ILE D 1 288 ? 25.94726 -36.94227 -19.83997 1.000 45.63747 288 ILE D N 1
ATOM 23001 C CA . ILE D 1 288 ? 26.41605 -38.14446 -19.15711 1.000 41.14453 288 ILE D CA 1
ATOM 23002 C C . ILE D 1 288 ? 25.43326 -38.45786 -18.03653 1.000 38.46241 288 ILE D C 1
ATOM 23003 O O . ILE D 1 288 ? 25.21369 -37.62439 -17.15133 1.000 43.29465 288 ILE D O 1
ATOM 23019 N N . GLU D 1 289 ? 24.84494 -39.65222 -18.07152 1.000 35.52902 289 GLU D N 1
ATOM 23020 C CA . GLU D 1 289 ? 23.82578 -40.01007 -17.09627 1.000 48.53291 289 GLU D CA 1
ATOM 23021 C C . GLU D 1 289 ? 24.45176 -40.31089 -15.73674 1.000 45.64414 289 GLU D C 1
ATOM 23022 O O . GLU D 1 289 ? 25.62148 -40.68994 -15.62375 1.000 40.52359 289 GLU D O 1
ATOM 23034 N N . GLN D 1 290 ? 23.63753 -40.16043 -14.69716 1.000 44.44185 290 GLN D N 1
ATOM 23035 C CA . GLN D 1 290 ? 24.08556 -40.24887 -13.31580 1.000 38.29906 290 GLN D CA 1
ATOM 23036 C C . GLN D 1 290 ? 23.86505 -41.65116 -12.76506 1.000 49.03547 290 GLN D C 1
ATOM 23037 O O . GLN D 1 290 ? 22.84978 -42.29144 -13.04990 1.000 45.50142 290 GLN D O 1
ATOM 23051 N N . ASN D 1 291 ? 24.83449 -42.12286 -11.97851 1.000 42.12875 291 ASN D N 1
ATOM 23052 C CA . ASN D 1 291 ? 24.68960 -43.31476 -11.14869 1.000 44.02213 291 ASN D CA 1
ATOM 23053 C C . ASN D 1 291 ? 24.63328 -42.84256 -9.70152 1.000 42.94710 291 ASN D C 1
ATOM 23054 O O . ASN D 1 291 ? 25.67705 -42.70147 -9.04611 1.000 39.98602 291 ASN D O 1
ATOM 23065 N N . PRO D 1 292 ? 23.44709 -42.56061 -9.16012 1.000 41.07038 292 PRO D N 1
ATOM 23066 C CA . PRO D 1 292 ? 23.37364 -41.97290 -7.81442 1.000 36.40034 292 PRO D CA 1
ATOM 23067 C C . PRO D 1 292 ? 23.76074 -42.98526 -6.74721 1.000 39.83892 292 PRO D C 1
ATOM 23068 O O . PRO D 1 292 ? 23.19858 -44.07977 -6.67559 1.000 36.86420 292 PRO D O 1
ATOM 23079 N N . MET D 1 293 ? 24.72387 -42.60674 -5.91378 1.000 34.29657 293 MET D N 1
ATOM 23080 C CA . MET D 1 293 ? 25.22254 -43.45489 -4.84489 1.000 35.35564 293 MET D CA 1
ATOM 23081 C C . MET D 1 293 ? 24.86249 -42.85744 -3.49276 1.000 33.96534 293 MET D C 1
ATOM 23082 O O . MET D 1 293 ? 24.82776 -41.63266 -3.32652 1.000 31.75547 293 MET D O 1
ATOM 23096 N N . SER D 1 294 ? 24.58655 -43.73031 -2.53084 1.000 33.97793 294 SER D N 1
ATOM 23097 C CA . SER D 1 294 ? 24.35438 -43.30195 -1.15973 1.000 34.41811 294 SER D CA 1
ATOM 23098 C C . SER D 1 294 ? 25.68422 -42.95388 -0.50437 1.000 36.90179 294 SER D C 1
ATOM 23099 O O . SER D 1 294 ? 26.65288 -43.71303 -0.60429 1.000 36.08384 294 SER D O 1
ATOM 23107 N N . SER D 1 295 ? 25.73191 -41.80225 0.16197 1.000 39.06761 295 SER D N 1
ATOM 23108 C CA . SER D 1 295 ? 26.91785 -41.37380 0.88847 1.000 35.41955 295 SER D CA 1
ATOM 23109 C C . SER D 1 295 ? 26.91382 -41.84463 2.33899 1.000 36.36708 295 SER D C 1
ATOM 23110 O O . SER D 1 295 ? 27.68174 -41.31892 3.15311 1.000 38.63375 295 SER D O 1
ATOM 23118 N N . ALA D 1 296 ? 26.07276 -42.82256 2.67653 1.000 35.99749 296 ALA D N 1
ATOM 23119 C CA . ALA D 1 296 ? 25.98265 -43.31838 4.04756 1.000 39.75489 296 ALA D CA 1
ATOM 23120 C C . ALA D 1 296 ? 25.88575 -44.83148 4.16395 1.000 40.42913 296 ALA D C 1
ATOM 23121 O O . ALA D 1 296 ? 26.26059 -45.36599 5.21311 1.000 40.68766 296 ALA D O 1
ATOM 23128 N N . LEU D 1 297 ? 25.40733 -45.54653 3.14858 1.000 39.14909 297 LEU D N 1
ATOM 23129 C CA . LEU D 1 297 ? 25.21191 -46.98518 3.25894 1.000 40.00389 297 LEU D CA 1
ATOM 23130 C C . LEU D 1 297 ? 26.53283 -47.71774 3.05765 1.000 39.88141 297 LEU D C 1
ATOM 23131 O O . LEU D 1 297 ? 27.28378 -47.42100 2.12291 1.000 40.31061 297 LEU D O 1
ATOM 23147 N N . CYS D 1 298 ? 26.81242 -48.67361 3.94087 1.000 41.05853 298 CYS D N 1
ATOM 23148 C CA . CYS D 1 298 ? 28.01669 -49.48698 3.85099 1.000 42.16243 298 CYS D CA 1
ATOM 23149 C C . CYS D 1 298 ? 27.69194 -50.88367 4.35730 1.000 43.94072 298 CYS D C 1
ATOM 23150 O O . CYS D 1 298 ? 26.59691 -51.14632 4.86383 1.000 48.70063 298 CYS D O 1
ATOM 23157 N N . PHE D 1 299 ? 28.65921 -51.78694 4.21752 1.000 47.36171 299 PHE D N 1
ATOM 23158 C CA . PHE D 1 299 ? 28.49476 -53.16391 4.65606 1.000 55.60281 299 PHE D CA 1
ATOM 23159 C C . PHE D 1 299 ? 28.82616 -53.29563 6.13832 1.000 60.41155 299 PHE D C 1
ATOM 23160 O O . PHE D 1 299 ? 29.77467 -52.67898 6.63327 1.000 60.99551 299 PHE D O 1
ATOM 23177 N N . ASN D 1 300 ? 28.03482 -54.10849 6.83721 1.000 67.55546 300 ASN D N 1
ATOM 23178 C CA . ASN D 1 300 ? 28.30046 -54.46854 8.23067 1.000 66.63410 300 ASN D CA 1
ATOM 23179 C C . ASN D 1 300 ? 29.43049 -55.49332 8.23980 1.000 67.67076 300 ASN D C 1
ATOM 23180 O O . ASN D 1 300 ? 29.21794 -56.70718 8.28714 1.000 75.28229 300 ASN D O 1
ATOM 23190 N N . ASP D 1 301 ? 30.66255 -54.98938 8.20010 1.000 66.83668 301 ASP D N 1
ATOM 23191 C CA . ASP D 1 301 ? 31.81694 -55.87279 8.05582 1.000 77.55343 301 ASP D CA 1
ATOM 23192 C C . ASP D 1 301 ? 33.05973 -55.16254 8.57235 1.000 77.75425 301 ASP D C 1
ATOM 23193 O O . ASP D 1 301 ? 33.56451 -54.24535 7.91758 1.000 77.78406 301 ASP D O 1
ATOM 23202 N N . SER D 1 302 ? 33.55099 -55.58894 9.73572 1.000 84.18182 302 SER D N 1
ATOM 23203 C CA . SER D 1 302 ? 34.81967 -55.08843 10.24936 1.000 89.73171 302 SER D CA 1
ATOM 23204 C C . SER D 1 302 ? 36.01630 -55.80442 9.63666 1.000 75.71629 302 SER D C 1
ATOM 23205 O O . SER D 1 302 ? 37.15369 -55.52279 10.02956 1.000 79.11907 302 SER D O 1
ATOM 23213 N N . THR D 1 303 ? 35.78833 -56.73061 8.69970 1.000 75.26907 303 THR D N 1
ATOM 23214 C CA . THR D 1 303 ? 36.85387 -57.13378 7.78964 1.000 66.79919 303 THR D CA 1
ATOM 23215 C C . THR D 1 303 ? 37.46974 -55.91528 7.12083 1.000 74.16799 303 THR D C 1
ATOM 23216 O O . THR D 1 303 ? 38.64629 -55.93464 6.73810 1.000 75.52318 303 THR D O 1
ATOM 23227 N N . GLN D 1 304 ? 36.68841 -54.84983 6.97428 1.000 73.59791 304 GLN D N 1
ATOM 23228 C CA . GLN D 1 304 ? 37.09250 -53.64911 6.25918 1.000 67.50205 304 GLN D CA 1
ATOM 23229 C C . GLN D 1 304 ? 37.50271 -52.57484 7.25612 1.000 61.68148 304 GLN D C 1
ATOM 23230 O O . GLN D 1 304 ? 36.80394 -52.33783 8.24670 1.000 68.34863 304 GLN D O 1
ATOM 23244 N N . ASP D 1 305 ? 38.64005 -51.93274 6.99113 1.000 63.55759 305 ASP D N 1
ATOM 23245 C CA . ASP D 1 305 ? 39.10984 -50.80159 7.79053 1.000 65.59101 305 ASP D CA 1
ATOM 23246 C C . ASP D 1 305 ? 38.60085 -49.52706 7.12196 1.000 59.68496 305 ASP D C 1
ATOM 23247 O O . ASP D 1 305 ? 39.32418 -48.81260 6.42315 1.000 51.19441 305 ASP D O 1
ATOM 23256 N N . TYR D 1 306 ? 37.31811 -49.24742 7.34725 1.000 57.81286 306 TYR D N 1
ATOM 23257 C CA . TYR D 1 306 ? 36.65124 -48.18195 6.60289 1.000 51.13664 306 TYR D CA 1
ATOM 23258 C C . TYR D 1 306 ? 37.33856 -46.82913 6.73297 1.000 46.99867 306 TYR D C 1
ATOM 23259 O O . TYR D 1 306 ? 37.45283 -46.12783 5.71196 1.000 42.75419 306 TYR D O 1
ATOM 23277 N N . PRO D 1 307 ? 37.80073 -46.39583 7.90956 1.000 55.20018 307 PRO D N 1
ATOM 23278 C CA . PRO D 1 307 ? 38.46639 -45.08285 7.98771 1.000 46.09742 307 PRO D CA 1
ATOM 23279 C C . PRO D 1 307 ? 39.71413 -44.97571 7.12640 1.000 60.08407 307 PRO D C 1
ATOM 23280 O O . PRO D 1 307 ? 40.16379 -43.85420 6.85642 1.000 55.26030 307 PRO D O 1
ATOM 23291 N N . ARG D 1 308 ? 40.29216 -46.09472 6.69228 1.000 52.83276 308 ARG D N 1
ATOM 23292 C CA . ARG D 1 308 ? 41.42694 -46.08358 5.77914 1.000 51.35474 308 ARG D CA 1
ATOM 23293 C C . ARG D 1 308 ? 41.01646 -46.31559 4.32982 1.000 50.96260 308 ARG D C 1
ATOM 23294 O O . ARG D 1 308 ? 41.87418 -46.27496 3.44261 1.000 52.74810 308 ARG D O 1
ATOM 23315 N N . GLN D 1 309 ? 39.73364 -46.55413 4.06936 1.000 46.98190 309 GLN D N 1
ATOM 23316 C CA . GLN D 1 309 ? 39.24130 -46.77018 2.71774 1.000 47.65450 309 GLN D CA 1
ATOM 23317 C C . GLN D 1 309 ? 38.77873 -45.45455 2.10289 1.000 45.64972 309 GLN D C 1
ATOM 23318 O O . GLN D 1 309 ? 38.38357 -44.52003 2.80428 1.000 38.32875 309 GLN D O 1
ATOM 23332 N N . TRP D 1 310 ? 38.83195 -45.39350 0.77556 1.000 37.49710 310 TRP D N 1
ATOM 23333 C CA . TRP D 1 310 ? 38.42491 -44.19678 0.06012 1.000 33.12248 310 TRP D CA 1
ATOM 23334 C C . TRP D 1 310 ? 36.90779 -44.15702 -0.09202 1.000 32.56301 310 TRP D C 1
ATOM 23335 O O . TRP D 1 310 ? 36.21795 -45.17715 -0.00428 1.000 32.98817 310 TRP D O 1
ATOM 23356 N N . GLY D 1 311 ? 36.39106 -42.95199 -0.31771 1.000 32.34287 311 GLY D N 1
ATOM 23357 C CA . GLY D 1 311 ? 34.96708 -42.75317 -0.49447 1.000 32.40521 311 GLY D CA 1
ATOM 23358 C C . GLY D 1 311 ? 34.32848 -43.75322 -1.43535 1.000 32.38032 311 GLY D C 1
ATOM 23359 O O . GLY D 1 311 ? 33.46371 -44.53233 -1.02128 1.000 35.39277 311 GLY D O 1
ATOM 23363 N N . PHE D 1 312 ? 34.74921 -43.75320 -2.70267 1.000 34.00511 312 PHE D N 1
ATOM 23364 C CA . PHE D 1 312 ? 34.14308 -44.64785 -3.68275 1.000 31.87277 312 PHE D CA 1
ATOM 23365 C C . PHE D 1 312 ? 34.51428 -46.10849 -3.45565 1.000 32.56818 312 PHE D C 1
ATOM 23366 O O . PHE D 1 312 ? 33.94366 -46.98161 -4.11674 1.000 41.01298 312 PHE D O 1
ATOM 23383 N N . GLU D 1 313 ? 35.44594 -46.39334 -2.54513 1.000 31.70876 313 GLU D N 1
ATOM 23384 C CA . GLU D 1 313 ? 35.74177 -47.77035 -2.16783 1.000 36.85025 313 GLU D CA 1
ATOM 23385 C C . GLU D 1 313 ? 34.79394 -48.28849 -1.09574 1.000 41.27658 313 GLU D C 1
ATOM 23386 O O . GLU D 1 313 ? 34.67308 -49.50713 -0.92926 1.000 48.16061 313 GLU D O 1
ATOM 23398 N N . LYS D 1 314 ? 34.11612 -47.39265 -0.37749 1.000 46.88103 314 LYS D N 1
ATOM 23399 C CA . LYS D 1 314 ? 33.22901 -47.74792 0.72324 1.000 46.32741 314 LYS D CA 1
ATOM 23400 C C . LYS D 1 314 ? 31.76391 -47.79184 0.31085 1.000 44.64589 314 LYS D C 1
ATOM 23401 O O . LYS D 1 314 ? 31.05442 -48.75122 0.62662 1.000 45.59632 314 LYS D O 1
ATOM 23420 N N . LEU D 1 315 ? 31.29610 -46.75678 -0.37888 1.000 43.75434 315 LEU D N 1
ATOM 23421 C CA . LEU D 1 315 ? 29.87214 -46.54439 -0.62805 1.000 48.33033 315 LEU D CA 1
ATOM 23422 C C . LEU D 1 315 ? 29.49315 -47.27176 -1.91264 1.000 42.34932 315 LEU D C 1
ATOM 23423 O O . LEU D 1 315 ? 29.65642 -46.74091 -3.01354 1.000 41.66496 315 LEU D O 1
ATOM 23439 N N . LEU D 1 316 ? 28.97138 -48.49076 -1.76511 1.000 35.67824 316 LEU D N 1
ATOM 23440 C CA . LEU D 1 316 ? 28.75204 -49.39700 -2.88459 1.000 42.25534 316 LEU D CA 1
ATOM 23441 C C . LEU D 1 316 ? 27.27257 -49.64656 -3.16155 1.000 37.61464 316 LEU D C 1
ATOM 23442 O O . LEU D 1 316 ? 26.91132 -50.69440 -3.70215 1.000 48.38897 316 LEU D O 1
ATOM 23458 N N . PHE D 1 317 ? 26.40380 -48.70533 -2.80876 1.000 39.29408 317 PHE D N 1
ATOM 23459 C CA . PHE D 1 317 ? 24.96508 -48.89421 -2.94620 1.000 40.94784 317 PHE D CA 1
ATOM 23460 C C . PHE D 1 317 ? 24.38438 -47.78628 -3.81099 1.000 38.07239 317 PHE D C 1
ATOM 23461 O O . PHE D 1 317 ? 24.40939 -46.61107 -3.42972 1.000 36.63397 317 PHE D O 1
ATOM 23478 N N . ARG D 1 318 ? 23.86390 -48.17529 -4.97126 1.000 43.71105 318 ARG D N 1
ATOM 23479 C CA . ARG D 1 318 ? 23.36666 -47.25601 -5.98416 1.000 42.08734 318 ARG D CA 1
ATOM 23480 C C . ARG D 1 318 ? 21.84562 -47.23751 -5.94964 1.000 43.53814 318 ARG D C 1
ATOM 23481 O O . ARG D 1 318 ? 21.20720 -48.29305 -6.01229 1.000 44.66980 318 ARG D O 1
ATOM 23502 N N . GLU D 1 319 ? 21.27156 -46.04251 -5.84158 1.000 44.81478 319 GLU D N 1
ATOM 23503 C CA . GLU D 1 319 ? 19.82246 -45.90243 -5.91195 1.000 45.17470 319 GLU D CA 1
ATOM 23504 C C . GLU D 1 319 ? 19.32305 -46.45711 -7.24340 1.000 50.23931 319 GLU D C 1
ATOM 23505 O O . GLU D 1 319 ? 19.82065 -46.08562 -8.31057 1.000 52.95580 319 GLU D O 1
ATOM 23517 N N . SER D 1 320 ? 18.33100 -47.34639 -7.17587 1.000 44.39089 320 SER D N 1
ATOM 23518 C CA . SER D 1 320 ? 18.06031 -48.29267 -8.25179 1.000 44.77303 320 SER D CA 1
ATOM 23519 C C . SER D 1 320 ? 16.73751 -48.06641 -8.97451 1.000 47.63041 320 SER D C 1
ATOM 23520 O O . SER D 1 320 ? 16.29417 -48.95574 -9.70898 1.000 56.69001 320 SER D O 1
ATOM 23528 N N . ARG D 1 321 ? 16.09746 -46.91485 -8.80510 1.000 53.89356 321 ARG D N 1
ATOM 23529 C CA . ARG D 1 321 ? 14.81156 -46.69627 -9.45477 1.000 57.96606 321 ARG D CA 1
ATOM 23530 C C . ARG D 1 321 ? 14.99000 -46.54156 -10.96135 1.000 65.31690 321 ARG D C 1
ATOM 23531 O O . ARG D 1 321 ? 15.97838 -45.97273 -11.43339 1.000 72.07290 321 ARG D O 1
ATOM 23552 N N . THR D 1 322 ? 14.01640 -47.04917 -11.71666 1.000 69.75653 322 THR D N 1
ATOM 23553 C CA . THR D 1 322 ? 14.10317 -47.12856 -13.16861 1.000 78.03118 322 THR D CA 1
ATOM 23554 C C . THR D 1 322 ? 13.24943 -46.05393 -13.83000 1.000 69.24784 322 THR D C 1
ATOM 23555 O O . THR D 1 322 ? 12.12513 -45.78503 -13.39656 1.000 68.05071 322 THR D O 1
ATOM 23566 N N . GLY D 1 323 ? 13.78107 -45.46489 -14.89596 1.000 74.09461 323 GLY D N 1
ATOM 23567 C CA . GLY D 1 323 ? 13.04110 -44.48476 -15.67427 1.000 64.18410 323 GLY D CA 1
ATOM 23568 C C . GLY D 1 323 ? 12.84968 -43.16026 -14.97138 1.000 72.47478 323 GLY D C 1
ATOM 23569 O O . GLY D 1 323 ? 11.79234 -42.53172 -15.11595 1.000 73.67619 323 GLY D O 1
ATOM 23573 N N . ILE D 1 324 ? 13.84603 -42.72129 -14.21045 1.000 79.64430 324 ILE D N 1
ATOM 23574 C CA . ILE D 1 324 ? 13.72949 -41.53685 -13.37026 1.000 68.79537 324 ILE D CA 1
ATOM 23575 C C . ILE D 1 324 ? 14.40766 -40.37181 -14.07075 1.000 56.29703 324 ILE D C 1
ATOM 23576 O O . ILE D 1 324 ? 15.40490 -40.54081 -14.78223 1.000 68.94535 324 ILE D O 1
ATOM 23592 N N . ARG D 1 325 ? 13.86798 -39.17233 -13.87056 1.000 69.48697 325 ARG D N 1
ATOM 23593 C CA . ARG D 1 325 ? 14.54048 -37.96155 -14.32173 1.000 66.65676 325 ARG D CA 1
ATOM 23594 C C . ARG D 1 325 ? 15.64249 -37.63670 -13.31707 1.000 60.65757 325 ARG D C 1
ATOM 23595 O O . ARG D 1 325 ? 15.37205 -37.43621 -12.12813 1.000 56.83902 325 ARG D O 1
ATOM 23616 N N . ARG D 1 326 ? 16.88780 -37.64610 -13.78142 1.000 59.21045 326 ARG D N 1
ATOM 23617 C CA . ARG D 1 326 ? 18.03220 -37.34387 -12.93905 1.000 51.72244 326 ARG D CA 1
ATOM 23618 C C . ARG D 1 326 ? 18.95498 -36.38257 -13.67216 1.000 50.90615 326 ARG D C 1
ATOM 23619 O O . ARG D 1 326 ? 19.09080 -36.43756 -14.89808 1.000 46.13067 326 ARG D O 1
ATOM 23640 N N . ASP D 1 327 ? 19.58493 -35.50058 -12.90361 1.000 49.77175 327 ASP D N 1
ATOM 23641 C CA . ASP D 1 327 ? 20.47797 -34.50947 -13.47940 1.000 48.93120 327 ASP D CA 1
ATOM 23642 C C . ASP D 1 327 ? 21.59118 -35.18841 -14.27110 1.000 49.57017 327 ASP D C 1
ATOM 23643 O O . ASP D 1 327 ? 21.90578 -36.36618 -14.07885 1.000 47.67945 327 ASP D O 1
ATOM 23652 N N . ARG D 1 328 ? 22.18936 -34.41726 -15.17420 1.000 49.62547 328 ARG D N 1
ATOM 23653 C CA . ARG D 1 328 ? 23.26695 -34.89312 -16.02398 1.000 37.02257 328 ARG D CA 1
ATOM 23654 C C . ARG D 1 328 ? 24.40219 -33.88305 -16.02046 1.000 36.42961 328 ARG D C 1
ATOM 23655 O O . ARG D 1 328 ? 24.19240 -32.68697 -15.80402 1.000 43.45690 328 ARG D O 1
ATOM 23676 N N . LYS D 1 329 ? 25.60637 -34.38129 -16.25779 1.000 33.05796 329 LYS D N 1
ATOM 23677 C CA . LYS D 1 329 ? 26.77304 -33.56254 -16.53959 1.000 32.62588 329 LYS D CA 1
ATOM 23678 C C . LYS D 1 329 ? 27.13870 -33.75287 -18.00904 1.000 37.27228 329 LYS D C 1
ATOM 23679 O O . LYS D 1 329 ? 26.45198 -34.45876 -18.75532 1.000 37.22565 329 LYS D O 1
ATOM 23698 N N . TYR D 1 330 ? 28.22101 -33.11259 -18.43799 1.000 35.36917 330 TYR D N 1
ATOM 23699 C CA . TYR D 1 330 ? 28.50028 -33.10075 -19.86627 1.000 37.21264 330 TYR D CA 1
ATOM 23700 C C . TYR D 1 330 ? 29.95184 -32.74277 -20.13233 1.000 40.50993 330 TYR D C 1
ATOM 23701 O O . TYR D 1 330 ? 30.66250 -32.23072 -19.26522 1.000 37.81960 330 TYR D O 1
ATOM 23719 N N . ALA D 1 331 ? 30.37213 -33.03791 -21.35950 1.000 41.26373 331 ALA D N 1
ATOM 23720 C CA . ALA D 1 331 ? 31.60221 -32.53572 -21.94445 1.000 34.79179 331 ALA D CA 1
ATOM 23721 C C . ALA D 1 331 ? 31.24198 -31.75818 -23.20436 1.000 45.81754 331 ALA D C 1
ATOM 23722 O O . ALA D 1 331 ? 30.17830 -31.95707 -23.79874 1.000 42.15778 331 ALA D O 1
ATOM 23729 N N . ILE D 1 332 ? 32.13701 -30.86434 -23.60983 1.000 37.25236 332 ILE D N 1
ATOM 23730 C CA . ILE D 1 332 ? 31.85644 -29.96237 -24.72037 1.000 39.40905 332 ILE D CA 1
ATOM 23731 C C . ILE D 1 332 ? 33.16199 -29.61983 -25.41652 1.000 37.19105 332 ILE D C 1
ATOM 23732 O O . ILE D 1 332 ? 34.20832 -29.48385 -24.77588 1.000 39.92219 332 ILE D O 1
ATOM 23748 N N . GLN D 1 333 ? 33.09531 -29.48703 -26.73889 1.000 38.81293 333 GLN D N 1
ATOM 23749 C CA . GLN D 1 333 ? 34.19881 -28.94680 -27.52750 1.000 39.23540 333 GLN D CA 1
ATOM 23750 C C . GLN D 1 333 ? 34.03633 -27.43255 -27.53215 1.000 39.15122 333 GLN D C 1
ATOM 23751 O O . GLN D 1 333 ? 33.25261 -26.88208 -28.30992 1.000 43.18125 333 GLN D O 1
ATOM 23765 N N . ALA D 1 334 ? 34.77179 -26.75276 -26.64892 1.000 40.84396 334 ALA D N 1
ATOM 23766 C CA . ALA D 1 334 ? 34.61852 -25.30968 -26.50648 1.000 37.84068 334 ALA D CA 1
ATOM 23767 C C . ALA D 1 334 ? 34.88438 -24.56812 -27.80844 1.000 39.63927 334 ALA D C 1
ATOM 23768 O O . ALA D 1 334 ? 34.48607 -23.40489 -27.93847 1.000 38.01218 334 ALA D O 1
ATOM 23775 N N . LYS D 1 335 ? 35.55459 -25.20995 -28.77008 1.000 48.99957 335 LYS D N 1
ATOM 23776 C CA . LYS D 1 335 ? 35.72397 -24.60695 -30.08793 1.000 46.38112 335 LYS D CA 1
ATOM 23777 C C . LYS D 1 335 ? 34.38594 -24.18568 -30.67586 1.000 48.50464 335 LYS D C 1
ATOM 23778 O O . LYS D 1 335 ? 34.28777 -23.15481 -31.35127 1.000 46.95597 335 LYS D O 1
ATOM 23797 N N . ASN D 1 336 ? 33.34506 -24.98259 -30.43789 1.000 46.19991 336 ASN D N 1
ATOM 23798 C CA . ASN D 1 336 ? 32.04556 -24.79869 -31.06975 1.000 50.90452 336 ASN D CA 1
ATOM 23799 C C . ASN D 1 336 ? 30.97266 -24.37820 -30.07254 1.000 44.42246 336 ASN D C 1
ATOM 23800 O O . ASN D 1 336 ? 29.78251 -24.61397 -30.30068 1.000 45.18376 336 ASN D O 1
ATOM 23811 N N . ALA D 1 337 ? 31.37202 -23.75205 -28.96932 1.000 38.17141 337 ALA D N 1
ATOM 23812 C CA . ALA D 1 337 ? 30.44775 -23.24949 -27.96662 1.000 38.77075 337 ALA D CA 1
ATOM 23813 C C . ALA D 1 337 ? 30.61522 -21.74380 -27.82749 1.000 37.01581 337 ALA D C 1
ATOM 23814 O O . ALA D 1 337 ? 31.71973 -21.20931 -27.96075 1.000 36.46628 337 ALA D O 1
ATOM 23821 N N . TYR D 1 338 ? 29.50118 -21.06352 -27.56508 1.000 35.09674 338 TYR D N 1
ATOM 23822 C CA . TYR D 1 338 ? 29.48335 -19.62212 -27.35819 1.000 37.48210 338 TYR D CA 1
ATOM 23823 C C . TYR D 1 338 ? 29.11667 -19.23683 -25.93621 1.000 37.44050 338 TYR D C 1
ATOM 23824 O O . TYR D 1 338 ? 29.49445 -18.15645 -25.47791 1.000 37.18144 338 TYR D O 1
ATOM 23842 N N . ALA D 1 339 ? 28.38853 -20.10305 -25.24382 1.000 42.23591 339 ALA D N 1
ATOM 23843 C CA . ALA D 1 339 ? 28.03288 -19.94771 -23.84141 1.000 34.31824 339 ALA D CA 1
ATOM 23844 C C . ALA D 1 339 ? 27.61027 -21.32791 -23.35965 1.000 35.92440 339 ALA D C 1
ATOM 23845 O O . ALA D 1 339 ? 27.56715 -22.28436 -24.13970 1.000 37.40920 339 ALA D O 1
ATOM 23852 N N . THR D 1 340 ? 27.29518 -21.44050 -22.07477 1.000 37.07159 340 THR D N 1
ATOM 23853 C CA . THR D 1 340 ? 26.87678 -22.73515 -21.55663 1.000 41.30457 340 THR D CA 1
ATOM 23854 C C . THR D 1 340 ? 26.15997 -22.55464 -20.22879 1.000 41.76036 340 THR D C 1
ATOM 23855 O O . THR D 1 340 ? 26.11757 -21.46140 -19.65935 1.000 38.23879 340 THR D O 1
ATOM 23866 N N . GLY D 1 341 ? 25.58391 -23.65746 -19.75311 1.000 46.29911 341 GLY D N 1
ATOM 23867 C CA . GLY D 1 341 ? 24.90866 -23.69887 -18.47480 1.000 46.63634 341 GLY D CA 1
ATOM 23868 C C . GLY D 1 341 ? 25.52734 -24.73287 -17.55820 1.000 47.41770 341 GLY D C 1
ATOM 23869 O O . GLY D 1 341 ? 26.69327 -25.10007 -17.73064 1.000 39.78741 341 GLY D O 1
ATOM 23873 N N . VAL D 1 342 ? 24.75432 -25.22430 -16.59298 1.000 53.28573 342 VAL D N 1
ATOM 23874 C CA . VAL D 1 342 ? 25.29756 -26.11898 -15.57465 1.000 52.74354 342 VAL D CA 1
ATOM 23875 C C . VAL D 1 342 ? 25.24149 -27.57629 -16.01594 1.000 44.30947 342 VAL D C 1
ATOM 23876 O O . VAL D 1 342 ? 26.15319 -28.35191 -15.71786 1.000 48.82567 342 VAL D O 1
ATOM 23889 N N . HIS D 1 343 ? 24.18476 -27.97431 -16.72257 1.000 56.22116 343 HIS D N 1
ATOM 23890 C CA . HIS D 1 343 ? 24.01695 -29.35609 -17.14777 1.000 49.97601 343 HIS D CA 1
ATOM 23891 C C . HIS D 1 343 ? 24.20312 -29.55914 -18.64361 1.000 48.50804 343 HIS D C 1
ATOM 23892 O O . HIS D 1 343 ? 24.25482 -30.71129 -19.08936 1.000 43.80384 343 HIS D O 1
ATOM 23906 N N . MET D 1 344 ? 24.31228 -28.48709 -19.42490 1.000 47.59835 344 MET D N 1
ATOM 23907 C CA . MET D 1 344 ? 24.58265 -28.58432 -20.85399 1.000 38.07957 344 MET D CA 1
ATOM 23908 C C . MET D 1 344 ? 24.68674 -27.17025 -21.41113 1.000 40.11211 344 MET D C 1
ATOM 23909 O O . MET D 1 344 ? 24.44828 -26.18378 -20.70739 1.000 45.60198 344 MET D O 1
ATOM 23923 N N . SER D 1 345 ? 25.04467 -27.08795 -22.68883 1.000 41.78017 345 SER D N 1
ATOM 23924 C CA . SER D 1 345 ? 25.09867 -25.82657 -23.41293 1.000 42.75131 345 SER D CA 1
ATOM 23925 C C . SER D 1 345 ? 23.89653 -25.70921 -24.33916 1.000 37.60121 345 SER D C 1
ATOM 23926 O O . SER D 1 345 ? 23.51114 -26.67770 -25.00086 1.000 40.40220 345 SER D O 1
ATOM 23934 N N . GLU D 1 346 ? 23.30485 -24.51618 -24.37948 1.000 38.71913 346 GLU D N 1
ATOM 23935 C CA . GLU D 1 346 ? 22.22084 -24.19997 -25.29999 1.000 38.83248 346 GLU D CA 1
ATOM 23936 C C . GLU D 1 346 ? 22.64451 -23.17494 -26.34523 1.000 41.00816 346 GLU D C 1
ATOM 23937 O O . GLU D 1 346 ? 21.78869 -22.59319 -27.02115 1.000 41.04488 346 GLU D O 1
ATOM 23949 N N . ASN D 1 347 ? 23.95444 -22.94262 -26.49276 1.000 38.11277 347 ASN D N 1
ATOM 23950 C CA . ASN D 1 347 ? 24.49437 -21.95744 -27.43202 1.000 38.65389 347 ASN D CA 1
ATOM 23951 C C . ASN D 1 347 ? 25.73463 -22.58157 -28.07291 1.000 38.31687 347 ASN D C 1
ATOM 23952 O O . ASN D 1 347 ? 26.87200 -22.31200 -27.67973 1.000 42.44099 347 ASN D O 1
ATOM 23963 N N . VAL D 1 348 ? 25.50353 -23.42677 -29.07912 1.000 42.40352 348 VAL D N 1
ATOM 23964 C CA . VAL D 1 348 ? 26.55192 -24.21654 -29.71048 1.000 44.38045 348 VAL D CA 1
ATOM 23965 C C . VAL D 1 348 ? 26.35010 -24.20027 -31.21962 1.000 44.98162 348 VAL D C 1
ATOM 23966 O O . VAL D 1 348 ? 25.32984 -23.74181 -31.73475 1.000 47.37150 348 VAL D O 1
ATOM 23979 N N . ILE D 1 349 ? 27.35523 -24.71329 -31.92529 1.000 49.68340 349 ILE D N 1
ATOM 23980 C CA . ILE D 1 349 ? 27.24692 -25.08175 -33.33046 1.000 52.91497 349 ILE D CA 1
ATOM 23981 C C . ILE D 1 349 ? 27.66446 -26.54190 -33.43098 1.000 58.13146 349 ILE D C 1
ATOM 23982 O O . ILE D 1 349 ? 28.76128 -26.91023 -32.98950 1.000 52.95427 349 ILE D O 1
ATOM 23998 N N . GLY D 1 350 ? 26.78732 -27.37327 -33.97301 1.000 62.12891 350 GLY D N 1
ATOM 23999 C CA . GLY D 1 350 ? 27.01895 -28.79975 -34.06180 1.000 50.99271 350 GLY D CA 1
ATOM 24000 C C . GLY D 1 350 ? 26.02781 -29.59130 -33.22864 1.000 57.62800 350 GLY D C 1
ATOM 24001 O O . GLY D 1 350 ? 25.24895 -29.05336 -32.44242 1.000 58.40018 350 GLY D O 1
ATOM 24005 N N . LYS D 1 351 ? 26.08686 -30.90698 -33.41500 1.000 49.89259 351 LYS D N 1
ATOM 24006 C CA . LYS D 1 351 ? 25.11733 -31.80205 -32.80593 1.000 51.94864 351 LYS D CA 1
ATOM 24007 C C . LYS D 1 351 ? 25.39845 -31.99341 -31.31767 1.000 53.88625 351 LYS D C 1
ATOM 24008 O O . LYS D 1 351 ? 26.50968 -31.77574 -30.82766 1.000 48.85581 351 LYS D O 1
ATOM 24027 N N . THR D 1 352 ? 24.35741 -32.40925 -30.59846 1.000 60.20314 352 THR D N 1
ATOM 24028 C CA . THR D 1 352 ? 24.44726 -32.80245 -29.19919 1.000 53.21042 352 THR D CA 1
ATOM 24029 C C . THR D 1 352 ? 23.91314 -34.22175 -29.06221 1.000 52.94769 352 THR D C 1
ATOM 24030 O O . THR D 1 352 ? 22.88261 -34.56517 -29.65033 1.000 51.79844 352 THR D O 1
ATOM 24041 N N . LEU D 1 353 ? 24.61575 -35.04410 -28.28703 1.000 52.41395 353 LEU D N 1
ATOM 24042 C CA . LEU D 1 353 ? 24.27635 -36.45162 -28.11975 1.000 45.82923 353 LEU D CA 1
ATOM 24043 C C . LEU D 1 353 ? 23.88351 -36.71490 -26.67351 1.000 42.63655 353 LEU D C 1
ATOM 24044 O O . LEU D 1 353 ? 24.56609 -36.26727 -25.74819 1.000 48.37342 353 LEU D O 1
ATOM 24060 N N . HIS D 1 354 ? 22.77979 -37.43588 -26.48714 1.000 58.50082 354 HIS D N 1
ATOM 24061 C CA . HIS D 1 354 ? 22.34335 -37.89672 -25.17718 1.000 51.86589 354 HIS D CA 1
ATOM 24062 C C . HIS D 1 354 ? 22.35354 -39.41081 -25.02539 1.000 53.36376 354 HIS D C 1
ATOM 24063 O O . HIS D 1 354 ? 22.51898 -39.89871 -23.90484 1.000 52.48625 354 HIS D O 1
ATOM 24077 N N . GLN D 1 355 ? 22.18792 -40.16686 -26.11217 1.000 49.81732 355 GLN D N 1
ATOM 24078 C CA . GLN D 1 355 ? 22.29436 -41.62026 -26.06008 1.000 62.91889 355 GLN D CA 1
ATOM 24079 C C . GLN D 1 355 ? 23.72872 -42.04621 -25.76277 1.000 57.22794 355 GLN D C 1
ATOM 24080 O O . GLN D 1 355 ? 24.41749 -42.58765 -26.63372 1.000 59.82618 355 GLN D O 1
ATOM 24094 N N . THR D 1 356 ? 24.18429 -41.80320 -24.53132 1.000 55.69321 356 THR D N 1
ATOM 24095 C CA . THR D 1 356 ? 25.51940 -42.18953 -24.08772 1.000 52.36593 356 THR D CA 1
ATOM 24096 C C . THR D 1 356 ? 25.46087 -43.15409 -22.90849 1.000 51.32621 356 THR D C 1
ATOM 24097 O O . THR D 1 356 ? 26.47213 -43.36991 -22.23255 1.000 52.56844 356 THR D O 1
ATOM 24108 N N . GLU D 1 357 ? 24.29205 -43.74288 -22.65532 1.000 58.03896 357 GLU D N 1
ATOM 24109 C CA . GLU D 1 357 ? 24.08760 -44.49946 -21.42721 1.000 49.40779 357 GLU D CA 1
ATOM 24110 C C . GLU D 1 357 ? 24.95014 -45.75361 -21.37484 1.000 59.63217 357 GLU D C 1
ATOM 24111 O O . GLU D 1 357 ? 25.40111 -46.14574 -20.29269 1.000 61.45153 357 GLU D O 1
ATOM 24123 N N . THR D 1 358 ? 25.19551 -46.38652 -22.52081 1.000 50.95411 358 THR D N 1
ATOM 24124 C CA . THR D 1 358 ? 25.93311 -47.64239 -22.54861 1.000 53.41827 358 THR D CA 1
ATOM 24125 C C . THR D 1 358 ? 27.44333 -47.45137 -22.51741 1.000 59.28785 358 THR D C 1
ATOM 24126 O O . THR D 1 358 ? 28.16599 -48.42032 -22.25822 1.000 64.61158 358 THR D O 1
ATOM 24137 N N . LYS D 1 359 ? 27.93733 -46.23671 -22.76039 1.000 57.32714 359 LYS D N 1
ATOM 24138 C CA . LYS D 1 359 ? 29.35984 -46.01115 -22.98388 1.000 58.21862 359 LYS D CA 1
ATOM 24139 C C . LYS D 1 359 ? 30.03866 -45.19343 -21.89805 1.000 44.08913 359 LYS D C 1
ATOM 24140 O O . LYS D 1 359 ? 31.23764 -45.37238 -21.67370 1.000 45.48787 359 LYS D O 1
ATOM 24159 N N . ILE D 1 360 ? 29.31823 -44.30167 -21.22694 1.000 46.78869 360 ILE D N 1
ATOM 24160 C CA . ILE D 1 360 ? 29.92424 -43.41427 -20.24159 1.000 39.68206 360 ILE D CA 1
ATOM 24161 C C . ILE D 1 360 ? 28.86255 -43.01953 -19.22578 1.000 45.92681 360 ILE D C 1
ATOM 24162 O O . ILE D 1 360 ? 27.70873 -42.76218 -19.57844 1.000 48.89739 360 ILE D O 1
ATOM 24178 N N . ARG D 1 361 ? 29.26407 -42.97884 -17.95877 1.000 36.49639 361 ARG D N 1
ATOM 24179 C CA . ARG D 1 361 ? 28.39627 -42.54042 -16.87727 1.000 38.49079 361 ARG D CA 1
ATOM 24180 C C . ARG D 1 361 ? 29.25965 -41.83445 -15.84228 1.000 32.85581 361 ARG D C 1
ATOM 24181 O O . ARG D 1 361 ? 30.47555 -41.70214 -16.00587 1.000 34.79325 361 ARG D O 1
ATOM 24202 N N . TYR D 1 362 ? 28.62650 -41.37879 -14.76570 1.000 34.33244 362 TYR D N 1
ATOM 24203 C CA . TYR D 1 362 ? 29.36320 -40.86564 -13.62192 1.000 33.48696 362 TYR D CA 1
ATOM 24204 C C . TYR D 1 362 ? 28.63651 -41.23853 -12.34029 1.000 39.86503 362 TYR D C 1
ATOM 24205 O O . TYR D 1 362 ? 27.40607 -41.16762 -12.26513 1.000 37.96766 362 TYR D O 1
ATOM 24223 N N . TYR D 1 363 ? 29.41087 -41.65560 -11.34445 1.000 34.84942 363 TYR D N 1
ATOM 24224 C CA . TYR D 1 363 ? 28.88849 -41.96035 -10.02223 1.000 32.47126 363 TYR D CA 1
ATOM 24225 C C . TYR D 1 363 ? 28.83046 -40.67656 -9.20717 1.000 31.59023 363 TYR D C 1
ATOM 24226 O O . TYR D 1 363 ? 29.81158 -39.92797 -9.14795 1.000 30.64207 363 TYR D O 1
ATOM 24244 N N . HIS D 1 364 ? 27.67822 -40.41817 -8.59218 1.000 31.41653 364 HIS D N 1
ATOM 24245 C CA . HIS D 1 364 ? 27.44050 -39.19419 -7.83567 1.000 31.95207 364 HIS D CA 1
ATOM 24246 C C . HIS D 1 364 ? 27.22530 -39.55717 -6.37511 1.000 31.86701 364 HIS D C 1
ATOM 24247 O O . HIS D 1 364 ? 26.26410 -40.25602 -6.03960 1.000 34.48782 364 HIS D O 1
ATOM 24261 N N . TYR D 1 365 ? 28.12549 -39.08769 -5.51148 1.000 32.19650 365 TYR D N 1
ATOM 24262 C CA . TYR D 1 365 ? 28.04321 -39.34079 -4.07454 1.000 33.39592 365 TYR D CA 1
ATOM 24263 C C . TYR D 1 365 ? 27.43782 -38.10054 -3.42302 1.000 33.87048 365 TYR D C 1
ATOM 24264 O O . TYR D 1 365 ? 28.12874 -37.24217 -2.87426 1.000 32.98541 365 TYR D O 1
ATOM 24282 N N . HIS D 1 366 ? 26.11130 -38.02108 -3.49870 1.000 37.10490 366 HIS D N 1
ATOM 24283 C CA . HIS D 1 366 ? 25.39165 -36.83259 -3.06237 1.000 37.13737 366 HIS D CA 1
ATOM 24284 C C . HIS D 1 366 ? 25.53765 -36.62559 -1.56026 1.000 42.48066 366 HIS D C 1
ATOM 24285 O O . HIS D 1 366 ? 25.46228 -37.57278 -0.77287 1.000 44.21983 366 HIS D O 1
ATOM 24299 N N . ASN D 1 367 ? 25.74213 -35.36673 -1.16764 1.000 39.98139 367 ASN D N 1
ATOM 24300 C CA . ASN D 1 367 ? 25.92655 -34.99524 0.23511 1.000 40.38426 367 ASN D CA 1
ATOM 24301 C C . ASN D 1 367 ? 27.09240 -35.76888 0.85049 1.000 39.53388 367 ASN D C 1
ATOM 24302 O O . ASN D 1 367 ? 26.96874 -36.40534 1.89883 1.000 38.56663 367 ASN D O 1
ATOM 24313 N N . SER D 1 368 ? 28.23506 -35.71275 0.17339 1.000 37.92122 368 SER D N 1
ATOM 24314 C CA . SER D 1 368 ? 29.47410 -36.31116 0.64458 1.000 38.22153 368 SER D CA 1
ATOM 24315 C C . SER D 1 368 ? 30.59186 -35.30065 0.82847 1.000 39.54452 368 SER D C 1
ATOM 24316 O O . SER D 1 368 ? 31.46747 -35.51215 1.66928 1.000 38.71413 368 SER D O 1
ATOM 24324 N N . ILE D 1 369 ? 30.56820 -34.19833 0.07788 1.000 36.66565 369 ILE D N 1
ATOM 24325 C CA . ILE D 1 369 ? 31.70285 -33.28318 0.04985 1.000 40.14556 369 ILE D CA 1
ATOM 24326 C C . ILE D 1 369 ? 31.80515 -32.50570 1.35718 1.000 39.82302 369 ILE D C 1
ATOM 24327 O O . ILE D 1 369 ? 32.90849 -32.22436 1.83956 1.000 46.21346 369 ILE D O 1
ATOM 24343 N N . GLN D 1 370 ? 30.66703 -32.14437 1.94969 1.000 41.75544 370 GLN D N 1
ATOM 24344 C CA . GLN D 1 370 ? 30.63892 -31.29948 3.13526 1.000 46.36236 370 GLN D CA 1
ATOM 24345 C C . GLN D 1 370 ? 30.42170 -32.09488 4.41712 1.000 49.71176 370 GLN D C 1
ATOM 24346 O O . GLN D 1 370 ? 29.97743 -31.52983 5.42183 1.000 50.77425 370 GLN D O 1
ATOM 24360 N N . VAL D 1 371 ? 30.73210 -33.38405 4.41043 1.000 45.44980 371 VAL D N 1
ATOM 24361 C CA . VAL D 1 371 ? 30.48217 -34.26429 5.54787 1.000 39.58234 371 VAL D CA 1
ATOM 24362 C C . VAL D 1 371 ? 31.80636 -34.49112 6.26930 1.000 46.00159 371 VAL D C 1
ATOM 24363 O O . VAL D 1 371 ? 32.72342 -35.08374 5.67871 1.000 43.80505 371 VAL D O 1
ATOM 24376 N N . PRO D 1 372 ? 31.95445 -34.04989 7.51501 1.000 43.14305 372 PRO D N 1
ATOM 24377 C CA . PRO D 1 372 ? 33.14857 -34.40769 8.28282 1.000 41.50397 372 PRO D CA 1
ATOM 24378 C C . PRO D 1 372 ? 33.06780 -35.83091 8.81208 1.000 41.22713 372 PRO D C 1
ATOM 24379 O O . PRO D 1 372 ? 31.98759 -36.38354 9.02608 1.000 43.36102 372 PRO D O 1
ATOM 24390 N N . GLY D 1 373 ? 34.23930 -36.42513 9.01185 1.000 41.29015 373 GLY D N 1
ATOM 24391 C CA . GLY D 1 373 ? 34.31387 -37.72494 9.64707 1.000 41.14486 373 GLY D CA 1
ATOM 24392 C C . GLY D 1 373 ? 33.93439 -38.86916 8.72165 1.000 43.78455 373 GLY D C 1
ATOM 24393 O O . GLY D 1 373 ? 33.88071 -38.73863 7.49559 1.000 45.94012 373 GLY D O 1
ATOM 24397 N N . GLU D 1 374 ? 33.66101 -40.01548 9.34146 1.000 41.28903 374 GLU D N 1
ATOM 24398 C CA . GLU D 1 374 ? 33.39734 -41.23599 8.59152 1.000 42.00817 374 GLU D CA 1
ATOM 24399 C C . GLU D 1 374 ? 32.10916 -41.11897 7.78527 1.000 40.54189 374 GLU D C 1
ATOM 24400 O O . GLU D 1 374 ? 31.09310 -40.61644 8.27092 1.000 42.10794 374 GLU D O 1
ATOM 24412 N N . LEU D 1 375 ? 32.15436 -41.59944 6.54404 1.000 45.64952 375 LEU D N 1
ATOM 24413 C CA . LEU D 1 375 ? 30.97994 -41.55798 5.68118 1.000 39.00992 375 LEU D CA 1
ATOM 24414 C C . LEU D 1 375 ? 30.06641 -42.75307 5.91436 1.000 40.51913 375 LEU D C 1
ATOM 24415 O O . LEU D 1 375 ? 28.84029 -42.59858 5.94587 1.000 40.21501 375 LEU D O 1
ATOM 24431 N N . CYS D 1 376 ? 30.63623 -43.94573 6.08190 1.000 46.59375 376 CYS D N 1
ATOM 24432 C CA . CYS D 1 376 ? 29.83770 -45.10848 6.44435 1.000 45.72421 376 CYS D CA 1
ATOM 24433 C C . CYS D 1 376 ? 29.07368 -44.81056 7.72813 1.000 41.17086 376 CYS D C 1
ATOM 24434 O O . CYS D 1 376 ? 29.66577 -44.75417 8.81161 1.000 43.64389 376 CYS D O 1
ATOM 24441 N N . ARG D 1 377 ? 27.76225 -44.60197 7.61528 1.000 44.38905 377 ARG D N 1
ATOM 24442 C CA . ARG D 1 377 ? 26.93669 -44.26039 8.76166 1.000 45.54669 377 ARG D CA 1
ATOM 24443 C C . ARG D 1 377 ? 25.68323 -45.11773 8.87518 1.000 56.21450 377 ARG D C 1
ATOM 24444 O O . ARG D 1 377 ? 24.94467 -44.97582 9.85458 1.000 51.38537 377 ARG D O 1
ATOM 24465 N N . GLU D 1 378 ? 25.42524 -46.00012 7.91068 1.000 52.35704 378 GLU D N 1
ATOM 24466 C CA . GLU D 1 378 ? 24.30028 -46.93290 7.97663 1.000 55.71667 378 GLU D CA 1
ATOM 24467 C C . GLU D 1 378 ? 24.79726 -48.25982 7.41150 1.000 46.60389 378 GLU D C 1
ATOM 24468 O O . GLU D 1 378 ? 24.95301 -48.40628 6.19642 1.000 50.86500 378 GLU D O 1
ATOM 24480 N N . PHE D 1 379 ? 25.04661 -49.21743 8.29594 1.000 56.84972 379 PHE D N 1
ATOM 24481 C CA . PHE D 1 379 ? 25.67594 -50.47180 7.91727 1.000 57.90399 379 PHE D CA 1
ATOM 24482 C C . PHE D 1 379 ? 24.62418 -51.53228 7.63129 1.000 50.80104 379 PHE D C 1
ATOM 24483 O O . PHE D 1 379 ? 23.63252 -51.65656 8.35448 1.000 64.15051 379 PHE D O 1
ATOM 24500 N N . LEU D 1 380 ? 24.84756 -52.28729 6.56024 1.000 59.58996 380 LEU D N 1
ATOM 24501 C CA . LEU D 1 380 ? 23.90031 -53.27370 6.07977 1.000 60.15747 380 LEU D CA 1
ATOM 24502 C C . LEU D 1 380 ? 24.51260 -54.66543 6.13437 1.000 61.17083 380 LEU D C 1
ATOM 24503 O O . LEU D 1 380 ? 25.73413 -54.81386 6.03843 1.000 65.19890 380 LEU D O 1
ATOM 24519 N N . PRO D 1 381 ? 23.69480 -55.70547 6.28248 1.000 68.23393 381 PRO D N 1
ATOM 24520 C CA . PRO D 1 381 ? 24.23429 -57.06369 6.22200 1.000 69.38764 381 PRO D CA 1
ATOM 24521 C C . PRO D 1 381 ? 24.67346 -57.40029 4.81011 1.000 62.00208 381 PRO D C 1
ATOM 24522 O O . PRO D 1 381 ? 24.18446 -56.84781 3.82076 1.000 65.41764 381 PRO D O 1
ATOM 24533 N N . LEU D 1 382 ? 25.61029 -58.33380 4.72743 1.000 71.71212 382 LEU D N 1
ATOM 24534 C CA . LEU D 1 382 ? 26.20287 -58.68819 3.44800 1.000 80.01659 382 LEU D CA 1
ATOM 24535 C C . LEU D 1 382 ? 25.24127 -59.47447 2.57372 1.000 69.49747 382 LEU D C 1
ATOM 24536 O O . LEU D 1 382 ? 25.57262 -59.77651 1.42159 1.000 67.37912 382 LEU D O 1
ATOM 24552 N N . SER D 1 383 ? 24.05770 -59.79677 3.10383 1.000 75.89069 383 SER D N 1
ATOM 24553 C CA . SER D 1 383 ? 22.94504 -60.22341 2.26506 1.000 73.52596 383 SER D CA 1
ATOM 24554 C C . SER D 1 383 ? 22.60425 -59.17208 1.21963 1.000 61.23446 383 SER D C 1
ATOM 24555 O O . SER D 1 383 ? 22.05094 -59.50005 0.16365 1.000 74.89791 383 SER D O 1
ATOM 24563 N N . ALA D 1 384 ? 22.92164 -57.90436 1.49554 1.000 63.85122 384 ALA D N 1
ATOM 24564 C CA . ALA D 1 384 ? 22.55012 -56.80631 0.61344 1.000 55.99164 384 ALA D CA 1
ATOM 24565 C C . ALA D 1 384 ? 23.24530 -56.86442 -0.73894 1.000 68.30539 384 ALA D C 1
ATOM 24566 O O . ALA D 1 384 ? 22.83167 -56.14698 -1.65695 1.000 84.50561 384 ALA D O 1
ATOM 24573 N N . LYS D 1 385 ? 24.28354 -57.68833 -0.88819 1.000 65.09754 385 LYS D N 1
ATOM 24574 C CA . LYS D 1 385 ? 24.96824 -57.80353 -2.16849 1.000 73.00852 385 LYS D CA 1
ATOM 24575 C C . LYS D 1 385 ? 24.11081 -58.46517 -3.23719 1.000 72.41556 385 LYS D C 1
ATOM 24576 O O . LYS D 1 385 ? 24.47611 -58.41687 -4.41725 1.000 66.32444 385 LYS D O 1
ATOM 24595 N N . ASN D 1 386 ? 22.98902 -59.07785 -2.85727 1.000 70.49674 386 ASN D N 1
ATOM 24596 C CA . ASN D 1 386 ? 22.12536 -59.77549 -3.79574 1.000 77.32978 386 ASN D CA 1
ATOM 24597 C C . ASN D 1 386 ? 20.71542 -59.21418 -3.86112 1.000 85.16023 386 ASN D C 1
ATOM 24598 O O . ASN D 1 386 ? 19.97104 -59.57548 -4.78336 1.000 88.42672 386 ASN D O 1
ATOM 24609 N N . ASN D 1 387 ? 20.32769 -58.34854 -2.93243 1.000 71.77072 387 ASN D N 1
ATOM 24610 C CA . ASN D 1 387 ? 18.96738 -57.85552 -2.83286 1.000 78.65079 387 ASN D CA 1
ATOM 24611 C C . ASN D 1 387 ? 18.89025 -56.36997 -3.16337 1.000 55.37650 387 ASN D C 1
ATOM 24612 O O . ASN D 1 387 ? 19.89897 -55.69530 -3.38959 1.000 74.63486 387 ASN D O 1
ATOM 24622 N N . VAL D 1 388 ? 17.65818 -55.86818 -3.15984 1.000 56.81317 388 VAL D N 1
ATOM 24623 C CA . VAL D 1 388 ? 17.37215 -54.44001 -3.12720 1.000 63.50811 388 VAL D CA 1
ATOM 24624 C C . VAL D 1 388 ? 17.21739 -54.02799 -1.66927 1.000 58.81389 388 VAL D C 1
ATOM 24625 O O . VAL D 1 388 ? 16.48393 -54.67200 -0.90977 1.000 61.45078 388 VAL D O 1
ATOM 24638 N N . THR D 1 389 ? 17.90513 -52.96063 -1.27292 1.000 67.23222 389 THR D N 1
ATOM 24639 C CA . THR D 1 389 ? 17.84367 -52.44968 0.09085 1.000 61.89015 389 THR D CA 1
ATOM 24640 C C . THR D 1 389 ? 17.14113 -51.09974 0.09366 1.000 55.21044 389 THR D C 1
ATOM 24641 O O . THR D 1 389 ? 17.49609 -50.20852 -0.68494 1.000 63.55557 389 THR D O 1
ATOM 24652 N N . TRP D 1 390 ? 16.15153 -50.95174 0.97005 1.000 66.85008 390 TRP D N 1
ATOM 24653 C CA . TRP D 1 390 ? 15.36964 -49.72761 1.07476 1.000 56.52338 390 TRP D CA 1
ATOM 24654 C C . TRP D 1 390 ? 15.91732 -48.86580 2.20483 1.000 51.57069 390 TRP D C 1
ATOM 24655 O O . TRP D 1 390 ? 16.10667 -49.34667 3.32681 1.000 69.82235 390 TRP D O 1
ATOM 24676 N N . TYR D 1 391 ? 16.17106 -47.59459 1.90224 1.000 47.73038 391 TYR D N 1
ATOM 24677 C CA . TYR D 1 391 ? 16.73657 -46.66152 2.86670 1.000 54.42450 391 TYR D CA 1
ATOM 24678 C C . TYR D 1 391 ? 16.26890 -45.26264 2.50253 1.000 48.03800 391 TYR D C 1
ATOM 24679 O O . TYR D 1 391 ? 16.42143 -44.83894 1.35318 1.000 52.55497 391 TYR D O 1
ATOM 24697 N N . ASN D 1 392 ? 15.70688 -44.55138 3.47915 1.000 55.18083 392 ASN D N 1
ATOM 24698 C CA . ASN D 1 392 ? 15.08697 -43.24996 3.23192 1.000 47.81630 392 ASN D CA 1
ATOM 24699 C C . ASN D 1 392 ? 14.02601 -43.35026 2.13918 1.000 46.88295 392 ASN D C 1
ATOM 24700 O O . ASN D 1 392 ? 13.81125 -42.40787 1.37257 1.000 47.91839 392 ASN D O 1
ATOM 24711 N N . GLY D 1 393 ? 13.36652 -44.50255 2.05562 1.000 47.19107 393 GLY D N 1
ATOM 24712 C CA . GLY D 1 393 ? 12.31820 -44.70209 1.07229 1.000 56.06249 393 GLY D CA 1
ATOM 24713 C C . GLY D 1 393 ? 12.79615 -44.83156 -0.35621 1.000 65.27601 393 GLY D C 1
ATOM 24714 O O . GLY D 1 393 ? 12.03163 -44.54374 -1.28327 1.000 57.41773 393 GLY D O 1
ATOM 24718 N N . LEU D 1 394 ? 14.04079 -45.25893 -0.56621 1.000 63.46238 394 LEU D N 1
ATOM 24719 C CA . LEU D 1 394 ? 14.56972 -45.46496 -1.90507 1.000 47.99984 394 LEU D CA 1
ATOM 24720 C C . LEU D 1 394 ? 15.22566 -46.83618 -2.00033 1.000 50.43211 394 LEU D C 1
ATOM 24721 O O . LEU D 1 394 ? 15.84741 -47.29467 -1.03448 1.000 47.91625 394 LEU D O 1
ATOM 24737 N N . PRO D 1 395 ? 15.11002 -47.51155 -3.14240 1.000 50.74078 395 PRO D N 1
ATOM 24738 C CA . PRO D 1 395 ? 15.77471 -48.80650 -3.30131 1.000 51.99925 395 PRO D CA 1
ATOM 24739 C C . PRO D 1 395 ? 17.23199 -48.63874 -3.69614 1.000 44.58096 395 PRO D C 1
ATOM 24740 O O . PRO D 1 395 ? 17.61379 -47.67847 -4.36776 1.000 47.55599 395 PRO D O 1
ATOM 24751 N N . TYR D 1 396 ? 18.05011 -49.59631 -3.26859 1.000 48.80583 396 TYR D N 1
ATOM 24752 C CA . TYR D 1 396 ? 19.48166 -49.54980 -3.52203 1.000 48.13917 396 TYR D CA 1
ATOM 24753 C C . TYR D 1 396 ? 19.98486 -50.93056 -3.90864 1.000 44.50906 396 TYR D C 1
ATOM 24754 O O . TYR D 1 396 ? 19.54027 -51.94083 -3.35720 1.000 46.30176 396 TYR D O 1
ATOM 24772 N N . VAL D 1 397 ? 20.91456 -50.96041 -4.85994 1.000 50.28685 397 VAL D N 1
ATOM 24773 C CA . VAL D 1 397 ? 21.53167 -52.19413 -5.32374 1.000 43.13820 397 VAL D CA 1
ATOM 24774 C C . VAL D 1 397 ? 23.04015 -52.07611 -5.15625 1.000 47.30856 397 VAL D C 1
ATOM 24775 O O . VAL D 1 397 ? 23.61528 -50.98612 -5.24637 1.000 42.83967 397 VAL D O 1
ATOM 24788 N N . TYR D 1 398 ? 23.67809 -53.21621 -4.91216 1.000 53.05589 398 TYR D N 1
ATOM 24789 C CA . TYR D 1 398 ? 25.12038 -53.25648 -4.71601 1.000 44.18278 398 TYR D CA 1
ATOM 24790 C C . TYR D 1 398 ? 25.83849 -53.03495 -6.04067 1.000 43.03923 398 TYR D C 1
ATOM 24791 O O . TYR D 1 398 ? 25.52182 -53.67952 -7.04586 1.000 51.62022 398 TYR D O 1
ATOM 24809 N N . ASP D 1 399 ? 26.80251 -52.11557 -6.04413 1.000 43.81293 399 ASP D N 1
ATOM 24810 C CA . ASP D 1 399 ? 27.57142 -51.78795 -7.24313 1.000 47.81304 399 ASP D CA 1
ATOM 24811 C C . ASP D 1 399 ? 29.01767 -51.55180 -6.83033 1.000 49.07761 399 ASP D C 1
ATOM 24812 O O . ASP D 1 399 ? 29.31940 -50.55556 -6.16584 1.000 37.97810 399 ASP D O 1
ATOM 24821 N N . ASP D 1 400 ? 29.90813 -52.46079 -7.23318 1.000 47.47326 400 ASP D N 1
ATOM 24822 C CA . ASP D 1 400 ? 31.31973 -52.39669 -6.87461 1.000 49.92499 400 ASP D CA 1
ATOM 24823 C C . ASP D 1 400 ? 32.20041 -51.97131 -8.04416 1.000 43.01637 400 ASP D C 1
ATOM 24824 O O . ASP D 1 400 ? 33.41808 -52.17435 -8.00303 1.000 46.47531 400 ASP D O 1
ATOM 24833 N N . ASN D 1 401 ? 31.61132 -51.38202 -9.08572 1.000 41.17899 401 ASN D N 1
ATOM 24834 C CA . ASN D 1 401 ? 32.39401 -51.01180 -10.26186 1.000 37.88979 401 ASN D CA 1
ATOM 24835 C C . ASN D 1 401 ? 33.54446 -50.08432 -9.89247 1.000 40.28895 401 ASN D C 1
ATOM 24836 O O . ASN D 1 401 ? 34.66818 -50.25169 -10.38300 1.000 48.36340 401 ASN D O 1
ATOM 24847 N N . MET D 1 402 ? 33.28825 -49.09919 -9.03031 1.000 43.61825 402 MET D N 1
ATOM 24848 C CA . MET D 1 402 ? 34.33806 -48.15982 -8.64817 1.000 39.50310 402 MET D CA 1
ATOM 24849 C C . MET D 1 402 ? 35.32322 -48.78899 -7.66870 1.000 42.43602 402 MET D C 1
ATOM 24850 O O . MET D 1 402 ? 36.53153 -48.53672 -7.75291 1.000 38.06402 402 MET D O 1
ATOM 24864 N N . LYS D 1 403 ? 34.83181 -49.60900 -6.73557 1.000 41.50640 403 LYS D N 1
ATOM 24865 C CA . LYS D 1 403 ? 35.72568 -50.26340 -5.78512 1.000 48.43102 403 LYS D CA 1
ATOM 24866 C C . LYS D 1 403 ? 36.78794 -51.08205 -6.50790 1.000 44.25953 403 LYS D C 1
ATOM 24867 O O . LYS D 1 403 ? 37.95135 -51.10892 -6.08956 1.000 43.76532 403 LYS D O 1
ATOM 24886 N N . LYS D 1 404 ? 36.40354 -51.76571 -7.58938 1.000 44.82040 404 LYS D N 1
ATOM 24887 C CA . LYS D 1 404 ? 37.36293 -52.56966 -8.33749 1.000 45.76933 404 LYS D CA 1
ATOM 24888 C C . LYS D 1 404 ? 38.56284 -51.74211 -8.78200 1.000 41.95750 404 LYS D C 1
ATOM 24889 O O . LYS D 1 404 ? 39.65269 -52.28904 -8.98704 1.000 49.57054 404 LYS D O 1
ATOM 24908 N N . LEU D 1 405 ? 38.38498 -50.42963 -8.92981 1.000 40.13370 405 LEU D N 1
ATOM 24909 C CA . LEU D 1 405 ? 39.45509 -49.53917 -9.35475 1.000 38.37065 405 LEU D CA 1
ATOM 24910 C C . LEU D 1 405 ? 40.24368 -48.94606 -8.19347 1.000 36.10063 405 LEU D C 1
ATOM 24911 O O . LEU D 1 405 ? 41.28571 -48.32809 -8.42914 1.000 38.87884 405 LEU D O 1
ATOM 24927 N N . ALA D 1 406 ? 39.77560 -49.11578 -6.95406 1.000 39.51535 406 ALA D N 1
ATOM 24928 C CA . ALA D 1 406 ? 40.44294 -48.49710 -5.81281 1.000 42.45499 406 ALA D CA 1
ATOM 24929 C C . ALA D 1 406 ? 41.93041 -48.83270 -5.79549 1.000 48.58404 406 ALA D C 1
ATOM 24930 O O . ALA D 1 406 ? 42.78263 -47.93802 -5.76500 1.000 48.21197 406 ALA D O 1
ATOM 24937 N N . SER D 1 407 ? 42.25959 -50.12557 -5.81645 1.000 47.38365 407 SER D N 1
ATOM 24938 C CA . SER D 1 407 ? 43.66000 -50.53408 -5.80500 1.000 49.36173 407 SER D CA 1
ATOM 24939 C C . SER D 1 407 ? 44.44467 -49.84820 -6.91743 1.000 47.06358 407 SER D C 1
ATOM 24940 O O . SER D 1 407 ? 45.57007 -49.38345 -6.70121 1.000 43.07306 407 SER D O 1
ATOM 24948 N N . THR D 1 408 ? 43.86028 -49.77025 -8.11401 1.00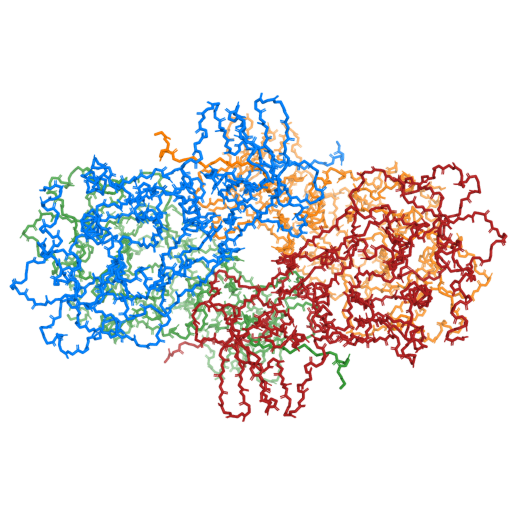0 43.49468 408 THR D N 1
ATOM 24949 C CA . THR D 1 408 ? 44.55439 -49.15867 -9.24260 1.000 43.05964 408 THR D CA 1
ATOM 24950 C C . THR D 1 408 ? 44.87007 -47.69173 -8.96658 1.000 44.25140 408 THR D C 1
ATOM 24951 O O . THR D 1 408 ? 46.00976 -47.24586 -9.14213 1.000 41.03983 408 THR D O 1
ATOM 24962 N N . ILE D 1 409 ? 43.86862 -46.92386 -8.53348 1.000 40.83274 409 ILE D N 1
ATOM 24963 C CA . ILE D 1 409 ? 44.07079 -45.48802 -8.35223 1.000 44.10927 409 ILE D CA 1
ATOM 24964 C C . ILE D 1 409 ? 45.10849 -45.22818 -7.26832 1.000 40.77583 409 ILE D C 1
ATOM 24965 O O . ILE D 1 409 ? 45.92381 -44.30517 -7.37762 1.000 48.79266 409 ILE D O 1
ATOM 24981 N N . LYS D 1 410 ? 45.09585 -46.03307 -6.20374 1.000 50.63036 410 LYS D N 1
ATOM 24982 C CA . LYS D 1 410 ? 46.06559 -45.83900 -5.13167 1.000 54.26961 410 LYS D CA 1
ATOM 24983 C C . LYS D 1 410 ? 47.48870 -46.03631 -5.63941 1.000 49.99869 410 LYS D C 1
ATOM 24984 O O . LYS D 1 410 ? 48.38233 -45.24123 -5.32636 1.000 42.69873 410 LYS D O 1
ATOM 25003 N N . ASP D 1 411 ? 47.71702 -47.08293 -6.43662 1.000 56.43508 411 ASP D N 1
ATOM 25004 C CA . ASP D 1 411 ? 49.03620 -47.27940 -7.02874 1.000 50.99306 411 ASP D CA 1
ATOM 25005 C C . ASP D 1 411 ? 49.38769 -46.13560 -7.97179 1.000 51.13917 411 ASP D C 1
ATOM 25006 O O . ASP D 1 411 ? 50.52862 -45.65777 -7.98495 1.000 42.74827 411 ASP D O 1
ATOM 25015 N N . PHE D 1 412 ? 48.41735 -45.68256 -8.76939 1.000 47.65957 412 PHE D N 1
ATOM 25016 C CA . PHE D 1 412 ? 48.66949 -44.56653 -9.67510 1.000 46.57137 412 PHE D CA 1
ATOM 25017 C C . PHE D 1 412 ? 49.06490 -43.31357 -8.90594 1.000 49.32709 412 PHE D C 1
ATOM 25018 O O . PHE D 1 412 ? 49.98956 -42.59517 -9.30507 1.000 44.97461 412 PHE D O 1
ATOM 25035 N N . GLU D 1 413 ? 48.36476 -43.02394 -7.80700 1.000 48.45245 413 GLU D N 1
ATOM 25036 C CA . GLU D 1 413 ? 48.71840 -41.86562 -6.99332 1.000 53.33166 413 GLU D CA 1
ATOM 25037 C C . GLU D 1 413 ? 50.14504 -41.98630 -6.47462 1.000 50.12968 413 GLU D C 1
ATOM 25038 O O . GLU D 1 413 ? 50.93981 -41.04466 -6.58151 1.000 48.23433 413 GLU D O 1
ATOM 25050 N N . ARG D 1 414 ? 50.49153 -43.14827 -5.91572 1.000 40.59295 414 ARG D N 1
ATOM 25051 C CA . ARG D 1 414 ? 51.84826 -43.35123 -5.41809 1.000 51.17426 414 ARG D CA 1
ATOM 25052 C C . ARG D 1 414 ? 52.87214 -43.15922 -6.52846 1.000 50.28389 414 ARG D C 1
ATOM 25053 O O . ARG D 1 414 ? 53.91099 -42.52009 -6.32377 1.000 50.12904 414 ARG D O 1
ATOM 25074 N N . ASN D 1 415 ? 52.59462 -43.69894 -7.71422 1.000 46.71805 415 ASN D N 1
ATOM 25075 C CA . ASN D 1 415 ? 53.51999 -43.64356 -8.83518 1.000 44.06112 415 ASN D CA 1
ATOM 25076 C C . ASN D 1 415 ? 53.37570 -42.36761 -9.65789 1.000 44.65950 415 ASN D C 1
ATOM 25077 O O . ASN D 1 415 ? 53.72768 -42.36532 -10.84365 1.000 45.04509 415 ASN D O 1
ATOM 25088 N N . THR D 1 416 ? 52.87202 -41.28543 -9.06017 1.000 43.69715 416 THR D N 1
ATOM 25089 C CA . THR D 1 416 ? 52.75143 -40.02179 -9.77685 1.000 47.37950 416 THR D CA 1
ATOM 25090 C C . THR D 1 416 ? 53.08454 -38.83089 -8.88448 1.000 43.02401 416 THR D C 1
ATOM 25091 O O . THR D 1 416 ? 53.82875 -37.93681 -9.29937 1.000 56.63772 416 THR D O 1
ATOM 25102 N N . ILE D 1 417 ? 52.54461 -38.79934 -7.66678 1.000 48.20299 417 ILE D N 1
ATOM 25103 C CA . ILE D 1 417 ? 52.80530 -37.70481 -6.73673 1.000 45.54652 417 ILE D CA 1
ATOM 25104 C C . ILE D 1 417 ? 53.54038 -38.14780 -5.48184 1.000 54.31988 417 ILE D C 1
ATOM 25105 O O . ILE D 1 417 ? 54.05668 -37.28554 -4.75257 1.000 59.74081 417 ILE D O 1
ATOM 25121 N N . GLY D 1 418 ? 53.60757 -39.44189 -5.19215 1.000 50.92839 418 GLY D N 1
ATOM 25122 C CA . GLY D 1 418 ? 54.27976 -39.91557 -3.99693 1.000 61.95923 418 GLY D CA 1
ATOM 25123 C C . GLY D 1 418 ? 53.50916 -39.60762 -2.72847 1.000 69.69006 418 GLY D C 1
ATOM 25124 O O . GLY D 1 418 ? 53.64387 -40.30810 -1.72413 1.000 67.50930 418 GLY D O 1
#

Organism: Populus trichocarpa (NCBI:txid3694)

Radius of gyration: 36.89 Å; Cα contacts (8 Å, |Δi|>4): 3530; chains: 4; bounding box: 85×103×100 Å

Sequence (1573 aa):
PNKRIFQAYGNAAALFVQMGAYRGGPTTFAVVGLASKPIHVFRLPWYKCEWISNNGSSIRAKAYKMLPDWGYGRVYTVVVVNCTFPVNPNQDNAGGRLMLNAYYDESQRKYEKFTALEELPGSYNESKFRPPYQYEYLYCGSSLYGNLSASRFREWMAYHAWFFGPSSHFVFHDAGGVSPEVRAALDPWVRAGRATVQDIRGQAEFDGYYYNQFLVVNDCLHRYRYSANWTFYFDVDEYIYLPEGNTLESVLKDFSNYTQFTIEQNPMSSALCFNDSTQDYPRQWGFEKLLFRESRTGIRRDRKYAIQAKNAYATGVHMSENVIGKTLHQTETKIRYYHYHNSIQVPGELCREFLPLSAKNNVTWYNGLPYVYDDNMKKLASTIKDFERNTIGDPNKRIFQAYGNAAALFVQMGAYRGGPTTFAVVGLASKPIHVFRLPWYKCEWISNNGSSIRAKAYKMLPDWGYGRVYTVVVVNCTFPVNPNQDNAGGRLMLNAYYDESQRKYEKFTALEELPGSYNESKFRPPYQYEYLYCGSSLYGNLSASRFREWMAYHAWFFGPSSHFVFHDAGGVSPEVRAALDPWVRAGRATVQDIRGQAEFDGYYYNQFLVVNDCLHRYRYSANWTFYFDVDEYIYLPEGNTLESVLKDFSNYTQFTIEQNPMSSALCFNDSTQDYPRQWGFEKLLFRESRTGIRRDRKYAIQAKNAYATGVHMSENVIGKTLHQTETKIRYYHYHNSIQVPGELCREFLPLSAKNNVTWYNGLPYVYDDNMKKLASTIKDFERNTIGDPNKRIFQAYGNAAALFVQMGAYRGGPTTFAVVGLASKPIHVFRLPWYKCEWISNNGSSIRAKAYKMLPDWGYGRVYTVVVVNCTFPVNPNQDNAGGRLMLNAYYDESQRKYEKFTALEELPGSYNESKFRPPYQYEYLYCGSSLYGNLSASRFREWMAYHAWFFGPSSHFVFHDAGGVSPEVRAALDPWVRAGRATVQDIRGQAEFDGYYYNQFLVVNDCLHRYRYSANWTFYFDVDEYIYLPEGNTLESVLKDFSNYTQFTIEQNPMSSALCFNDSTQDYPRQWGFEKLLFRESRTGIRRDRKYAIQAKNAYATGVHMSENVIGKTLHQTETKIRYYHYHNSIQVPGELCREFLPLSAKNNVTWYNGLPYVYDDNMKKLASTIKDFERNTIGNKRIFQAYGNAAALFVQMGAYRGGPTTFAVVGLASKPIHVFRLPWYKCEWISNNGSSIRAKAYKMLPDWGYGRVYTVVVVNCTFPVNPNQDNAGGRLMLNAYYDESQRKYEKFTALEELPGSYNESKFRPPYQYEYLYCGSSLYGNLSASRFREWMAYHAWFFGPSSHFVFHDAGGVSPEVRAALDPWVRAGRATVQDIRGQAEFDGYYYNQFLVVNDCLHRYRYSANWTFYFDVDEYIYLPEGNTLESVLKDFSNYTQFTIEQNPMSSALCFNDSTQDYPRQWGFEKLLFRESRTGIRRDRKYAIQAKNAYATGVHMSENVIGKTLHQTETKIRYYHYHNSIQVPGELCREFLPLSAKNNVTWYNGLPYVYDDNMKKLASTIKDFERNTIG

Foldseek 3Di:
DPPDDDDDDDDPADAWAWDAKFDLALFKIKTKTKGADADPFAAPPQKWKWKQFPVGDIDTFDKDKDFFDPPDDFRITIIIIMTGHPGRPCPVLRKTFMKMWGARHPVDDDTDIDTRGIRHRPRDDNCLQDDDAQAAEEEQEFEAAAAFDLLLLLLLCLQVCVQRDVRYAYEAEYLHHCDPSNCVSCVLVVVVVRYHYHYPVVCVVCPRRYDRGQRRVFNVLRVCLSNHQKYWADYSQKAKDWPPPAGPVRLCVVCVQAQKEKAAEFEWELAEFAPDPVDDQVPAGRLLTTFKTFDDPPDDDQITMMGNSSFARGQGRGTRPGGPGHYYYPCHNTMHMYGHPPNGNDPDGSHHHHDYPVQAPDWDADPRTTIYGHCSSSVCRVVSVVSCVVRRD/DVVPDDDDDDDDPADQWDFDAKFDLALFKIKTKTKGADADPFAAPPQKWKWKQQPVGDIATWDWDKDFADPPDDFRITIMMIMTGHPGRPCPVQQKIFIKMWGAHHPVGPDIDIDTRDIRHRPRDDNCLQPDDAQAAEEEQEFEAADAFDLLLLLLLCLQVCVQRDVRYAYEAEYLHHCDPSNCVSCVLCVVVVRYHYHYPVVCVVCPRRYDRRQRSQFCVLRVCLSRHQKYWADYSQKFKDWPPPAGPVRLCVVVVQAFKEKAAEFEWELAEFAPDPVDDQVPAGRLLTGFKTFDDPPDGDQIIMMGNSSFARGQGRRTRPGGPGHYYYPCHNTMHMYGHPPNGNDPDGSHHHHDYPVQACDWDADPNTTIYGHNSSSVCRVVSVVSCVVRRD/DVPPDDDDDDDDPADQWDWDAKFDLAQFKIKTKTKGFDADPAAAPPQKWKWWCQPVRDIDTWDWDKDQADPPDDFRITIIIIMTGHPGRPCPVLRKTFIKMWGQRHPVDDDTDIDTRDIRHRPNDDNVCQDDDAQAAEEEQEFEAAAAFDLLLLLLLCLQVCVQRDDRYAYEAEYLHHCDPSNCVSCVLVVVVVRYHYHDPVVCVVCPRRYDRGQRSVFCVLRVCLSRHQKYWADYSQKAKDFPPPAGPVRLCVVCVQAQKEKAAEFEWELAEFAPDVVDPQVPAGRLQGGFKTQDDPPDDDAITMMGNSSFARGQGRRTRPGGPGHYYYPCHNGMHMYGHPPNGNDPDGSHHHHDYPVQQQDWDADPRTTIHGHCSVNVCRVVSVVSCVVRRD/DDDDDDDDDDPADQWAWDAKFDLALFKIKTKTKGFDADPAAAPPQKWKKKQFPVGDIDTWDKDKDFADDPDDFRITIMMIMTGHPGRPCPVLRKIFIKMWGDRHPPPPDIDIDTRDIRHRPNDDNVCQDDPAQAAEEEQEFAADDAFDLQLLLLLCLQVCVQRDDRYAYEAEYLPHCPPSNCVSCVLVVVVVRYHYHYPVVCVVQPRRYDRGQRRQFCVLRVCLSRHQKYWADYSQKFKDWDPPARPCRLVVVVVQAQKEKAAEFEWELAEFAPDPVDPQVPAGRLLTTFKTFDDPPDDDAITMMGNSSFARGQGRRTRPGGPGHYYYPCHNTMHMYGHPPNGNDPDGRHHHHDYPVQQPDWDADPRTTIHGHCSVSVCRVVSVVSCVVRRD